Protein 3CE6 (pdb70)

Secondary structure (P-SEA, 3-state):
cbbbbbccccccccccccaaaaaaaaaaaaaaacaaaaaaaaaaccccccccccccccccccaaaaaaaaaaaaacccbbbbbcccccccaaaaaaaaaccccccccccbbbbbccccccaaaaaaaaaaaaccccccccccccccccaaaaaaaaaaaaaaaacccccccccccaaaaaaaaaaaaaaaccccaaaaaaaaccbbbbccaaaaaaaaaaaaaccccbbbbccccccccccccaaaaaaccaaaaaaaacccccccbbbbbccccaaaaaaaaaaaaaccbbbbbbccaaaaaaaaaabbbbbccccccccccbbbbcccccccccaaaaaacccbbbbbbccccccccaaaaaaaccbbbbbccccbbbbbbccccbbbbbcccccccccccccccccccaaaaaaaaaaaaaaaaacccccccbbbbccaaaaaaaaaaaaaaabbbbbbbcaaaaaaaccccccccccccccc/cbbbbccccccccccccaaaaaaaaaaaaaaacaaaaaaaaaaccccccccccccccccccaaaaaaaaaaaaacccbbbbbccccccaaaaaaaaaaccccccccccbbbbbccccccaaaaaaaaaaaaccccccccccccccccaaaaaaaaaaaaaaaacccccccccccaaaaaaaaaaaaaaaccccaaaaaaaaccbbbbccaaaaaaaaaaaaaccccbbbbccccccccccccaaaaaaccaaaaaaaacccccccbbbbbccccaaaaaaaaaaaaaccbbbbbbccaaaaaaaaaabbbbbccccccccccbbbbcccccccccaaaaaacccbbbbbbccccccccaaaaaaaccbbbbbccccbbbbbbccccbbbbbcccccccccccccccccccaaaaaaaaaaaaaaaaaaccccccbbbbccaaaaaaaaaaaaaaabbbbbbbcaaaaaaaccccccccccccccc/cbbbbccccccccccccaaaaaaaaaaaaaaacaaaaaaaaacccccccccccccccccccaaaaaaaaaaaaacccbbbbbcccccccaaaaaaaaaccccccccccbbbbbccccccaaaaaaaaaaaaccccccccccccccccaaaaaaaaaaaaaaaacccccccccccaaaaaaaaaaaaaaaccccaaaaaaaaccbbbbccaaaaaaaaaaaaaccccbbbbccccccccccccaaaaaaccaaaaaaaacccccccbbbbbccccaaaaaaaaaaaaaccbbbbbbccaaaaaaaaaabbbbbccccccccccbbbbcccccccccaaaaaacccbbbbbbccccccccaaaaaaaccbbbbbccccbbbbbcccccbbbbbcccccccccccccccccccaaaaaaaaaaaaaaaaaaccccccbbbbccaaaaaaaaaaaaaaabbbbbbbcaaaaaaaccccccccccccccc/cbbbbccccccccccccaaaaaaaaaaaaaaacaaaaaaaaacccccccccccccccccccaaaaaaaaaaaaacccbbbbbccccccaaaaaaaaaaccccccccccbbbbbccccccaaaaaaaaaaaacccccccccccccccccaaaaaaaaaaaaaaacccccccccccaaaaaaaaaaaaaaaccccaaaaaaaaccbbbbccaaaaaaaaaaaaaccccbbbbccccccccccccaaaaaaccaaaaaaaacccccccbbbbbccccaaaaaaaaaaaaaccbbbbbbccaaaaaaaaaabbbbbccccccccccbbbbcccccccccaaaaaacccbbbbbbccccccccaaaaaaaccbbbbbccccbbbbbcccccbbbbbcccccccccccccccccccaaaaaaaaaaaaaaaaaaccccccbbbbccaaaaaaaaaaaaaaabbbbbbbcaaaaaaacccccccccccccc

B-factor: mean 18.26, std 9.66, range [3.85, 97.79]

Structure (mmCIF, N/CA/C/O backbone):
data_3CE6
#
_entry.id   3CE6
#
_cell.length_a   97.040
_cell.length_b   112.133
_cell.length_c   100.234
_cell.angle_alpha   90.00
_cell.angle_beta   92.41
_cell.angle_gamma   90.00
#
_symmetry.space_group_name_H-M   'P 1 21 1'
#
loop_
_entity.id
_entity.type
_entity.pdbx_description
1 polymer Adenosylhomocysteinase
2 non-polymer ADENOSINE
3 non-polymer NICOTINAMIDE-ADENINE-DINUCLEOTIDE
4 water water
#
loop_
_atom_site.group_PDB
_atom_site.id
_atom_site.type_symbol
_atom_site.label_atom_id
_atom_site.label_alt_id
_atom_site.label_comp_id
_atom_site.label_asym_id
_atom_site.label_entity_id
_atom_site.label_seq_id
_atom_site.pdbx_PDB_ins_code
_atom_site.Cartn_x
_atom_site.Cartn_y
_atom_site.Cartn_z
_atom_site.occupancy
_atom_site.B_iso_or_equiv
_atom_site.auth_seq_id
_atom_site.auth_comp_id
_atom_site.auth_asym_id
_atom_site.auth_atom_id
_atom_site.pdbx_PDB_model_num
ATOM 1 N N . SER A 1 9 ? -18.973 3.810 71.150 1.00 53.29 10 SER A N 1
ATOM 2 C CA . SER A 1 9 ? -20.068 4.168 70.168 1.00 51.90 10 SER A CA 1
ATOM 3 C C . SER A 1 9 ? -19.729 5.520 69.441 1.00 47.95 10 SER A C 1
ATOM 4 O O . SER A 1 9 ? -19.747 6.635 70.013 1.00 41.96 10 SER A O 1
ATOM 6 N N . LEU A 1 10 ? -19.362 5.392 68.171 1.00 42.73 11 LEU A N 1
ATOM 7 C CA . LEU A 1 10 ? -18.975 6.548 67.413 1.00 32.50 11 LEU A CA 1
ATOM 8 C C . LEU A 1 10 ? -20.146 7.494 67.240 1.00 22.14 11 LEU A C 1
ATOM 9 O O . LEU A 1 10 ? -21.303 7.113 67.023 1.00 24.48 11 LEU A O 1
ATOM 14 N N . THR A 1 11 ? -19.819 8.801 67.200 1.00 22.91 12 THR A N 1
ATOM 15 C CA . THR A 1 11 ? -20.782 9.834 66.877 1.00 20.98 12 THR A CA 1
ATOM 16 C C . THR A 1 11 ? -20.109 10.729 65.789 1.00 14.19 12 THR A C 1
ATOM 17 O O . THR A 1 11 ? -18.890 10.903 65.821 1.00 20.84 12 THR A O 1
ATOM 21 N N . PRO A 1 12 ? -20.934 11.261 64.905 1.00 17.14 13 PRO A N 1
ATOM 22 C CA . PRO A 1 12 ? -20.373 12.099 63.841 1.00 17.80 13 PRO A CA 1
ATOM 23 C C . PRO A 1 12 ? -19.743 13.311 64.452 1.00 21.29 13 PRO A C 1
ATOM 24 O O . PRO A 1 12 ? -20.234 13.808 65.504 1.00 19.19 13 PRO A O 1
ATOM 28 N N . ASP A 1 13 ? -18.686 13.789 63.792 1.00 13.95 14 ASP A N 1
ATOM 29 C CA . ASP A 1 13 ? -18.228 15.188 63.993 1.00 13.36 14 ASP A CA 1
ATOM 30 C C . ASP A 1 13 ? -19.105 16.084 63.170 1.00 12.89 14 ASP A C 1
ATOM 31 O O . ASP A 1 13 ? -19.555 15.776 62.066 1.00 16.83 14 ASP A O 1
ATOM 36 N N . VAL A 1 14 ? -19.265 17.286 63.733 1.00 12.51 15 VAL A N 1
ATOM 37 C CA . VAL A 1 14 ? -20.043 18.345 63.101 1.00 10.47 15 VAL A CA 1
ATOM 38 C C . VAL A 1 14 ? -19.199 19.616 63.046 1.00 13.98 15 VAL A C 1
ATOM 39 O O . VAL A 1 14 ? -18.777 20.072 64.077 1.00 12.78 15 VAL A O 1
ATOM 43 N N . ARG A 1 15 ? -18.866 20.108 61.849 1.00 9.96 16 ARG A N 1
ATOM 44 C CA . ARG A 1 15 ? -18.125 21.374 61.749 1.00 10.51 16 ARG A CA 1
ATOM 45 C C . ARG A 1 15 ? -18.755 22.242 60.732 1.00 13.28 16 ARG A C 1
ATOM 46 O O . ARG A 1 15 ? -18.997 21.807 59.598 1.00 12.58 16 ARG A O 1
ATOM 54 N N . ASN A 1 16 ? -19.031 23.519 61.094 1.00 14.09 17 ASN A N 1
ATOM 55 C CA . ASN A 1 16 ? -19.688 24.405 60.118 1.00 14.62 17 ASN A CA 1
ATOM 56 C C . ASN A 1 16 ? -20.956 23.780 59.495 1.00 12.19 17 ASN A C 1
ATOM 57 O O . ASN A 1 16 ? -21.228 24.006 58.304 1.00 14.92 17 ASN A O 1
ATOM 62 N N . GLY A 1 17 ? -21.705 23.015 60.299 1.00 12.78 18 GLY A N 1
ATOM 63 C CA . GLY A 1 17 ? -23.046 22.485 59.894 1.00 13.89 18 GLY A CA 1
ATOM 64 C C . GLY A 1 17 ? -22.874 21.205 59.048 1.00 15.95 18 GLY A C 1
ATOM 65 O O . GLY A 1 17 ? -23.843 20.582 58.726 1.00 22.82 18 GLY A O 1
ATOM 66 N N . ILE A 1 18 ? -21.644 20.779 58.761 1.00 10.95 19 ILE A N 1
ATOM 67 C CA . ILE A 1 18 ? -21.392 19.488 58.021 1.00 15.31 19 ILE A CA 1
ATOM 68 C C . ILE A 1 18 ? -21.037 18.386 58.991 1.00 12.68 19 ILE A C 1
ATOM 69 O O . ILE A 1 18 ? -20.102 18.543 59.810 1.00 12.09 19 ILE A O 1
ATOM 74 N N . ASP A 1 19 ? -21.793 17.265 58.860 1.00 13.08 20 ASP A N 1
ATOM 75 C CA . ASP A 1 19 ? -21.614 16.101 59.646 1.00 13.09 20 ASP A CA 1
ATOM 76 C C . ASP A 1 19 ? -20.683 15.142 58.838 1.00 12.64 20 ASP A C 1
ATOM 77 O O . ASP A 1 19 ? -20.812 15.049 57.593 1.00 14.39 20 ASP A O 1
ATOM 82 N N . PHE A 1 20 ? -19.762 14.566 59.570 1.00 10.71 21 PHE A N 1
ATOM 83 C CA . PHE A 1 20 ? -18.750 13.666 58.898 1.00 11.17 21 PHE A CA 1
ATOM 84 C C . PHE A 1 20 ? -18.016 12.824 59.889 1.00 10.12 21 PHE A C 1
ATOM 85 O O . PHE A 1 20 ? -17.990 13.043 61.105 1.00 11.28 21 PHE A O 1
ATOM 93 N N . LYS A 1 21 ? -17.240 11.856 59.385 1.00 11.47 22 LYS A N 1
ATOM 94 C CA . LYS A 1 21 ? -16.333 11.141 60.268 1.00 12.04 22 LYS A CA 1
ATOM 95 C C . LYS A 1 21 ? -15.155 10.645 59.438 1.00 12.66 22 LYS A C 1
ATOM 96 O O . LYS A 1 21 ? -15.320 9.840 58.503 1.00 10.95 22 LYS A O 1
ATOM 102 N N . ILE A 1 22 ? -13.994 11.238 59.676 1.00 12.44 23 ILE A N 1
ATOM 103 C CA . ILE A 1 22 ? -12.771 10.960 58.899 1.00 9.81 23 ILE A CA 1
ATOM 104 C C . ILE A 1 22 ? -11.581 10.921 59.767 1.00 13.68 23 ILE A C 1
ATOM 105 O O . ILE A 1 22 ? -11.687 11.254 60.969 1.00 14.97 23 ILE A O 1
ATOM 110 N N . ALA A 1 23 ? -10.444 10.550 59.173 1.00 12.22 24 ALA A N 1
ATOM 111 C CA . ALA A 1 23 ? -9.222 10.397 59.991 1.00 12.59 24 ALA A CA 1
ATOM 112 C C . ALA A 1 23 ? -8.725 11.816 60.517 1.00 14.87 24 ALA A C 1
ATOM 113 O O . ALA A 1 23 ? -8.443 11.990 61.719 1.00 16.99 24 ALA A O 1
ATOM 115 N N . ASP A 1 24 ? -8.587 12.775 59.587 1.00 12.97 25 ASP A N 1
ATOM 116 C CA . ASP A 1 24 ? -7.928 14.055 59.931 1.00 14.38 25 ASP A CA 1
ATOM 117 C C . ASP A 1 24 ? -8.198 15.149 58.932 1.00 15.13 25 ASP A C 1
ATOM 118 O O . ASP A 1 24 ? -7.718 15.094 57.789 1.00 14.95 25 ASP A O 1
ATOM 123 N N . LEU A 1 25 ? -8.976 16.143 59.308 1.00 13.51 26 LEU A N 1
ATOM 124 C CA . LEU A 1 25 ? -9.387 17.251 58.440 1.00 13.89 26 LEU A CA 1
ATOM 125 C C . LEU A 1 25 ? -8.163 18.020 57.980 1.00 13.31 26 LEU A C 1
ATOM 126 O O . LEU A 1 25 ? -8.217 18.620 56.913 1.00 15.17 26 LEU A O 1
ATOM 131 N N . SER A 1 26 ? -7.120 18.074 58.815 1.00 14.80 27 SER A N 1
ATOM 132 C CA . SER A 1 26 ? -5.930 18.845 58.422 1.00 16.06 27 SER A CA 1
ATOM 133 C C . SER A 1 26 ? -5.229 18.251 57.208 1.00 14.73 27 SER A C 1
ATOM 134 O O . SER A 1 26 ? -4.329 18.902 56.635 1.00 15.28 27 SER A O 1
ATOM 137 N N . LEU A 1 27 ? -5.599 17.005 56.777 1.00 14.81 28 LEU A N 1
ATOM 138 C CA . LEU A 1 27 ? -5.029 16.527 55.498 1.00 14.87 28 LEU A CA 1
ATOM 139 C C . LEU A 1 27 ? -5.618 17.168 54.272 1.00 12.89 28 LEU A C 1
ATOM 140 O O . LEU A 1 27 ? -5.186 16.810 53.133 1.00 13.74 28 LEU A O 1
ATOM 145 N N . ALA A 1 28 ? -6.568 18.101 54.461 1.00 12.24 29 ALA A N 1
ATOM 146 C CA . ALA A 1 28 ? -7.303 18.596 53.289 1.00 10.05 29 ALA A CA 1
ATOM 147 C C . ALA A 1 28 ? -6.429 19.306 52.245 1.00 13.16 29 ALA A C 1
ATOM 148 O O . ALA A 1 28 ? -6.606 19.079 51.038 1.00 13.68 29 ALA A O 1
ATOM 150 N N . ASP A 1 29 ? -5.404 20.038 52.671 1.00 12.73 30 ASP A N 1
ATOM 151 C CA . ASP A 1 29 ? -4.489 20.777 51.768 1.00 14.46 30 ASP A CA 1
ATOM 152 C C . ASP A 1 29 ? -3.735 19.758 50.846 1.00 15.58 30 ASP A C 1
ATOM 153 O O . ASP A 1 29 ? -3.702 19.941 49.617 1.00 13.08 30 ASP A O 1
ATOM 158 N N . PHE A 1 30 ? -3.247 18.691 51.445 1.00 11.86 31 PHE A N 1
ATOM 159 C CA . PHE A 1 30 ? -2.557 17.671 50.668 1.00 12.39 31 PHE A CA 1
ATOM 160 C C . PHE A 1 30 ? -3.572 16.993 49.765 1.00 11.95 31 PHE A C 1
ATOM 161 O O . PHE A 1 30 ? -3.288 16.816 48.558 1.00 11.96 31 PHE A O 1
ATOM 169 N N . GLY A 1 31 ? -4.766 16.648 50.308 1.00 12.08 32 GLY A N 1
ATOM 170 C CA . GLY A 1 31 ? -5.790 16.072 49.399 1.00 10.80 32 GLY A CA 1
ATOM 171 C C . GLY A 1 31 ? -6.060 16.954 48.229 1.00 11.31 32 GLY A C 1
ATOM 172 O O . GLY A 1 31 ? -6.146 16.486 47.067 1.00 11.85 32 GLY A O 1
ATOM 173 N N . ARG A 1 32 ? -6.237 18.269 48.461 1.00 9.47 33 ARG A N 1
ATOM 174 C CA . ARG A 1 32 ? -6.631 19.166 47.383 1.00 8.86 33 ARG A CA 1
ATOM 175 C C . ARG A 1 32 ? -5.609 19.226 46.310 1.00 12.63 33 ARG A C 1
ATOM 176 O O . ARG A 1 32 ? -5.955 19.342 45.143 1.00 12.93 33 ARG A O 1
ATOM 184 N N . LYS A 1 33 ? -4.312 19.200 46.676 1.00 11.69 34 LYS A N 1
ATOM 185 C CA . LYS A 1 33 ? -3.267 19.231 45.655 1.00 10.41 34 LYS A CA 1
ATOM 186 C C . LYS A 1 33 ? -3.393 17.990 44.696 1.00 9.26 34 LYS A C 1
ATOM 187 O O . LYS A 1 33 ? -3.264 18.088 43.467 1.00 10.36 34 LYS A O 1
ATOM 193 N N . GLU A 1 34 ? -3.635 16.818 45.370 1.00 9.41 35 GLU A N 1
ATOM 194 C CA . GLU A 1 34 ? -3.804 15.577 44.586 1.00 9.54 35 GLU A CA 1
ATOM 195 C C . GLU A 1 34 ? -5.143 15.613 43.797 1.00 9.94 35 GLU A C 1
ATOM 196 O O . GLU A 1 34 ? -5.205 15.039 42.664 1.00 10.93 35 GLU A O 1
ATOM 202 N N . LEU A 1 35 ? -6.239 16.166 44.342 1.00 11.70 36 LEU A N 1
ATOM 203 C CA . LEU A 1 35 ? -7.465 16.299 43.551 1.00 10.40 36 LEU A CA 1
ATOM 204 C C . LEU A 1 35 ? -7.195 17.147 42.329 1.00 10.56 36 LEU A C 1
ATOM 205 O O . LEU A 1 35 ? -7.678 16.809 41.274 1.00 12.27 36 LEU A O 1
ATOM 210 N N . ARG A 1 36 ? -6.461 18.295 42.452 1.00 9.38 37 ARG A N 1
ATOM 211 C CA . ARG A 1 36 ? -6.325 19.172 41.292 1.00 11.06 37 ARG A CA 1
ATOM 212 C C . ARG A 1 36 ? -5.456 18.471 40.231 1.00 12.35 37 ARG A C 1
ATOM 213 O O . ARG A 1 36 ? -5.700 18.634 39.033 1.00 14.18 37 ARG A O 1
ATOM 221 N N . ILE A 1 37 ? -4.374 17.738 40.669 1.00 10.37 38 ILE A N 1
ATOM 222 C CA . ILE A 1 37 ? -3.598 16.880 39.698 1.00 10.72 38 ILE A CA 1
ATOM 223 C C . ILE A 1 37 ? -4.547 15.886 39.040 1.00 13.38 38 ILE A C 1
ATOM 224 O O . ILE A 1 37 ? -4.523 15.741 37.809 1.00 12.76 38 ILE A O 1
ATOM 229 N N . ALA A 1 38 ? -5.442 15.265 39.838 1.00 12.92 39 ALA A N 1
ATOM 230 C CA . ALA A 1 38 ? -6.383 14.256 39.258 1.00 12.16 39 ALA A CA 1
ATOM 231 C C . ALA A 1 38 ? -7.330 14.886 38.268 1.00 9.76 39 ALA A C 1
ATOM 232 O O . ALA A 1 38 ? -7.663 14.268 37.219 1.00 11.75 39 ALA A O 1
ATOM 234 N N . GLU A 1 39 ? -7.835 16.101 38.538 1.00 10.16 40 GLU A N 1
ATOM 235 C CA . GLU A 1 39 ? -8.736 16.737 37.517 1.00 12.23 40 GLU A CA 1
ATOM 236 C C . GLU A 1 39 ? -8.091 16.767 36.151 1.00 8.26 40 GLU A C 1
ATOM 237 O O . GLU A 1 39 ? -8.722 16.594 35.180 1.00 12.24 40 GLU A O 1
ATOM 243 N N . HIS A 1 40 ? -6.750 16.974 36.067 1.00 10.11 41 HIS A N 1
ATOM 244 C CA . HIS A 1 40 ? -6.067 16.994 34.813 1.00 16.12 41 HIS A CA 1
ATOM 245 C C . HIS A 1 40 ? -5.968 15.632 34.141 1.00 12.59 41 HIS A C 1
ATOM 246 O O . HIS A 1 40 ? -5.887 15.540 32.898 1.00 17.61 41 HIS A O 1
ATOM 253 N N . GLU A 1 41 ? -6.116 14.611 34.956 1.00 12.38 42 GLU A N 1
ATOM 254 C CA . GLU A 1 41 ? -6.086 13.218 34.428 1.00 8.74 42 GLU A CA 1
ATOM 255 C C . GLU A 1 41 ? -7.501 12.647 34.345 1.00 10.74 42 GLU A C 1
ATOM 256 O O . GLU A 1 41 ? -7.649 11.474 34.056 1.00 11.77 42 GLU A O 1
ATOM 262 N N . MET A 1 42 ? -8.560 13.436 34.561 1.00 8.72 43 MET A N 1
ATOM 263 C CA . MET A 1 42 ? -9.959 12.924 34.534 1.00 12.34 43 MET A CA 1
ATOM 264 C C . MET A 1 42 ? -10.775 13.796 33.593 1.00 11.99 43 MET A C 1
ATOM 265 O O . MET A 1 42 ? -11.811 14.410 34.030 1.00 11.68 43 MET A O 1
ATOM 270 N N . PRO A 1 43 ? -10.451 13.749 32.261 1.00 11.79 44 PRO A N 1
ATOM 271 C CA . PRO A 1 43 ? -11.152 14.636 31.288 1.00 12.52 44 PRO A CA 1
ATOM 272 C C . PRO A 1 43 ? -12.588 14.172 31.121 1.00 12.00 44 PRO A C 1
ATOM 273 O O . PRO A 1 43 ? -13.422 14.973 30.717 1.00 11.12 44 PRO A O 1
ATOM 277 N N . GLY A 1 44 ? -12.923 12.896 31.395 1.00 10.35 45 GLY A N 1
ATOM 278 C CA . GLY A 1 44 ? -14.325 12.473 31.304 1.00 10.28 45 GLY A CA 1
ATOM 279 C C . GLY A 1 44 ? -15.157 13.228 32.283 1.00 15.36 45 GLY A C 1
ATOM 280 O O . GLY A 1 44 ? -16.273 13.673 31.910 1.00 13.10 45 GLY A O 1
ATOM 281 N N . LEU A 1 45 ? -14.687 13.334 33.527 1.00 10.60 46 LEU A N 1
ATOM 282 C CA . LEU A 1 45 ? -15.456 14.078 34.544 1.00 11.50 46 LEU A CA 1
ATOM 283 C C . LEU A 1 45 ? -15.422 15.618 34.277 1.00 9.99 46 LEU A C 1
ATOM 284 O O . LEU A 1 45 ? -16.449 16.227 34.407 1.00 10.40 46 LEU A O 1
ATOM 289 N N . MET A 1 46 ? -14.285 16.174 33.925 1.00 11.63 47 MET A N 1
ATOM 290 C CA . MET A 1 46 ? -14.188 17.625 33.678 1.00 10.82 47 MET A CA 1
ATOM 291 C C . MET A 1 46 ? -15.010 18.029 32.463 1.00 13.00 47 MET A C 1
ATOM 292 O O . MET A 1 46 ? -15.795 19.008 32.531 1.00 13.09 47 MET A O 1
ATOM 297 N N . SER A 1 47 ? -15.020 17.194 31.436 1.00 14.22 48 SER A N 1
ATOM 298 C CA . SER A 1 47 ? -15.909 17.480 30.309 1.00 11.41 48 SER A CA 1
ATOM 299 C C . SER A 1 47 ? -17.430 17.552 30.720 1.00 10.19 48 SER A C 1
ATOM 300 O O . SER A 1 47 ? -18.193 18.352 30.182 1.00 14.21 48 SER A O 1
ATOM 303 N N . LEU A 1 48 ? -17.860 16.596 31.566 1.00 9.42 49 LEU A N 1
ATOM 304 C CA . LEU A 1 48 ? -19.304 16.535 32.026 1.00 11.20 49 LEU A CA 1
ATOM 305 C C . LEU A 1 48 ? -19.549 17.804 32.846 1.00 11.44 49 LEU A C 1
ATOM 306 O O . LEU A 1 48 ? -20.687 18.331 32.822 1.00 14.32 49 LEU A O 1
ATOM 311 N N . ARG A 1 49 ? -18.562 18.209 33.660 1.00 12.19 50 ARG A N 1
ATOM 312 C CA . ARG A 1 49 ? -18.820 19.453 34.497 1.00 11.23 50 ARG A CA 1
ATOM 313 C C . ARG A 1 49 ? -19.090 20.620 33.593 1.00 15.23 50 ARG A C 1
ATOM 314 O O . ARG A 1 49 ? -20.059 21.388 33.859 1.00 17.53 50 ARG A O 1
ATOM 322 N N . ARG A 1 50 ? -18.322 20.728 32.518 1.00 14.67 51 ARG A N 1
ATOM 323 C CA . ARG A 1 50 ? -18.447 21.896 31.564 1.00 13.75 51 ARG A CA 1
ATOM 324 C C . ARG A 1 50 ? -19.780 21.749 30.840 1.00 20.32 51 ARG A C 1
ATOM 325 O O . ARG A 1 50 ? -20.556 22.725 30.666 1.00 15.94 51 ARG A O 1
ATOM 333 N N . GLU A 1 51 ? -20.057 20.536 30.383 1.00 16.02 52 GLU A N 1
ATOM 334 C CA . GLU A 1 51 ? -21.241 20.313 29.510 1.00 16.74 52 GLU A CA 1
ATOM 335 C C . GLU A 1 51 ? -22.519 20.578 30.279 1.00 18.45 52 GLU A C 1
ATOM 336 O O . GLU A 1 51 ? -23.488 21.154 29.688 1.00 16.88 52 GLU A O 1
ATOM 342 N N . TYR A 1 52 ? -22.559 20.216 31.564 1.00 16.98 53 TYR A N 1
ATOM 343 C CA . TYR A 1 52 ? -23.871 20.292 32.266 1.00 17.95 53 TYR A CA 1
ATOM 344 C C . TYR A 1 52 ? -23.951 21.421 33.283 1.00 20.68 53 TYR A C 1
ATOM 345 O O . TYR A 1 52 ? -24.892 21.441 34.100 1.00 20.53 53 TYR A O 1
ATOM 354 N N . ALA A 1 53 ? -22.932 22.315 33.283 1.00 22.76 54 ALA A N 1
ATOM 355 C CA . ALA A 1 53 ? -22.780 23.375 34.289 1.00 21.04 54 ALA A CA 1
ATOM 356 C C . ALA A 1 53 ? -24.076 24.199 34.347 1.00 19.55 54 ALA A C 1
ATOM 357 O O . ALA A 1 53 ? -24.610 24.415 35.446 1.00 21.29 54 ALA A O 1
ATOM 359 N N . GLU A 1 54 ? -24.527 24.672 33.178 1.00 19.88 55 GLU A N 1
ATOM 360 C CA . GLU A 1 54 ? -25.650 25.625 33.181 1.00 30.12 55 GLU A CA 1
ATOM 361 C C . GLU A 1 54 ? -26.995 24.886 33.486 1.00 24.34 55 GLU A C 1
ATOM 362 O O . GLU A 1 54 ? -27.891 25.386 34.215 1.00 21.89 55 GLU A O 1
ATOM 368 N N . VAL A 1 55 ? -27.148 23.687 32.925 1.00 20.38 56 VAL A N 1
ATOM 369 C CA . VAL A 1 55 ? -28.322 22.848 33.100 1.00 19.71 56 VAL A CA 1
ATOM 370 C C . VAL A 1 55 ? -28.560 22.480 34.557 1.00 23.30 56 VAL A C 1
ATOM 371 O O . VAL A 1 55 ? -29.684 22.422 34.981 1.00 21.23 56 VAL A O 1
ATOM 375 N N . GLN A 1 56 ? -27.518 22.159 35.314 1.00 18.58 57 GLN A N 1
ATOM 376 C CA . GLN A 1 56 ? -27.681 21.672 36.721 1.00 15.16 57 GLN A CA 1
ATOM 377 C C . GLN A 1 56 ? -28.647 20.445 36.764 1.00 14.12 57 GLN A C 1
ATOM 378 O O . GLN A 1 56 ? -29.724 20.422 37.444 1.00 18.40 57 GLN A O 1
ATOM 384 N N . PRO A 1 57 ? -28.354 19.392 35.975 1.00 17.14 58 PRO A N 1
ATOM 385 C CA . PRO A 1 57 ? -29.285 18.272 35.791 1.00 16.31 58 PRO A CA 1
ATOM 386 C C . PRO A 1 57 ? -29.590 17.513 37.084 1.00 17.56 58 PRO A C 1
ATOM 387 O O . PRO A 1 57 ? -30.652 16.852 37.198 1.00 20.06 58 PRO A O 1
ATOM 391 N N . LEU A 1 58 ? -28.713 17.595 38.079 1.00 15.41 59 LEU A N 1
ATOM 392 C CA . LEU A 1 58 ? -28.855 16.798 39.288 1.00 10.82 59 LEU A CA 1
ATOM 393 C C . LEU A 1 58 ? -29.435 17.633 40.490 1.00 14.74 59 LEU A C 1
ATOM 394 O O . LEU A 1 58 ? -29.492 17.179 41.634 1.00 17.68 59 LEU A O 1
ATOM 399 N N . LYS A 1 59 ? -29.834 18.877 40.202 1.00 17.62 60 LYS A N 1
ATOM 400 C CA . LYS A 1 59 ? -30.624 19.622 41.221 1.00 15.79 60 LYS A CA 1
ATOM 401 C C . LYS A 1 59 ? -31.763 18.756 41.771 1.00 13.79 60 LYS A C 1
ATOM 402 O O . LYS A 1 59 ? -32.582 18.200 40.974 1.00 17.98 60 LYS A O 1
ATOM 408 N N . GLY A 1 60 ? -31.910 18.747 43.128 1.00 13.76 61 GLY A N 1
ATOM 409 C CA . GLY A 1 60 ? -32.977 18.053 43.813 1.00 16.57 61 GLY A CA 1
ATOM 410 C C . GLY A 1 60 ? -32.546 16.665 44.177 1.00 15.46 61 GLY A C 1
ATOM 411 O O . GLY A 1 60 ? -33.186 16.041 44.992 1.00 16.06 61 GLY A O 1
ATOM 412 N N . ALA A 1 61 ? -31.405 16.191 43.573 1.00 15.60 62 ALA A N 1
ATOM 413 C CA . ALA A 1 61 ? -30.933 14.835 43.976 1.00 15.05 62 ALA A CA 1
ATOM 414 C C . ALA A 1 61 ? -30.237 14.834 45.328 1.00 12.87 62 ALA A C 1
ATOM 415 O O . ALA A 1 61 ? -29.467 15.781 45.560 1.00 14.34 62 ALA A O 1
ATOM 417 N N . ARG A 1 62 ? -30.478 13.810 46.107 1.00 10.85 63 ARG A N 1
ATOM 418 C CA . ARG A 1 62 ? -29.919 13.608 47.440 1.00 11.91 63 ARG A CA 1
ATOM 419 C C . ARG A 1 62 ? -29.311 12.184 47.220 1.00 11.40 63 ARG A C 1
ATOM 420 O O . ARG A 1 62 ? -29.903 11.199 47.487 1.00 13.95 63 ARG A O 1
ATOM 428 N N . ILE A 1 63 ? -28.023 12.163 46.833 1.00 12.00 64 ILE A N 1
ATOM 429 C CA . ILE A 1 63 ? -27.390 10.910 46.453 1.00 12.03 64 ILE A CA 1
ATOM 430 C C . ILE A 1 63 ? -26.580 10.373 47.618 1.00 10.71 64 ILE A C 1
ATOM 431 O O . ILE A 1 63 ? -25.654 11.042 48.141 1.00 12.30 64 ILE A O 1
ATOM 436 N N . SER A 1 64 ? -26.890 9.139 47.972 1.00 11.65 65 SER A N 1
ATOM 437 C CA . SER A 1 64 ? -26.191 8.415 48.980 1.00 11.79 65 SER A CA 1
ATOM 438 C C . SER A 1 64 ? -25.143 7.539 48.283 1.00 12.39 65 SER A C 1
ATOM 439 O O . SER A 1 64 ? -25.528 6.678 47.515 1.00 13.67 65 SER A O 1
ATOM 442 N N . GLY A 1 65 ? -23.833 7.843 48.418 1.00 10.28 66 GLY A N 1
ATOM 443 C CA . GLY A 1 65 ? -22.867 7.115 47.645 1.00 12.77 66 GLY A CA 1
ATOM 444 C C . GLY A 1 65 ? -21.988 6.179 48.493 1.00 11.60 66 GLY A C 1
ATOM 445 O O . GLY A 1 65 ? -21.484 6.551 49.586 1.00 11.82 66 GLY A O 1
ATOM 446 N N . SER A 1 66 ? -21.804 4.955 48.046 1.00 12.81 67 SER A N 1
ATOM 447 C CA . SER A 1 66 ? -21.003 4.006 48.749 1.00 10.87 67 SER A CA 1
ATOM 448 C C . SER A 1 66 ? -19.915 3.513 47.758 1.00 11.49 67 SER A C 1
ATOM 449 O O . SER A 1 66 ? -20.219 2.709 46.842 1.00 13.97 67 SER A O 1
ATOM 452 N N . LEU A 1 67 ? -18.693 4.043 47.899 1.00 10.89 68 LEU A N 1
ATOM 453 C CA . LEU A 1 67 ? -17.640 3.780 46.922 1.00 11.86 68 LEU A CA 1
ATOM 454 C C . LEU A 1 67 ? -16.352 4.294 47.553 1.00 10.41 68 LEU A C 1
ATOM 455 O O . LEU A 1 67 ? -16.305 5.452 48.091 1.00 10.32 68 LEU A O 1
ATOM 460 N N . HIS A 1 68 ? -15.297 3.481 47.415 1.00 9.23 69 HIS A N 1
ATOM 461 C CA . HIS A 1 68 ? -13.923 3.690 47.895 1.00 8.12 69 HIS A CA 1
ATOM 462 C C . HIS A 1 68 ? -13.601 5.177 47.866 1.00 7.14 69 HIS A C 1
ATOM 463 O O . HIS A 1 68 ? -13.663 5.851 46.805 1.00 8.80 69 HIS A O 1
ATOM 470 N N . MET A 1 69 ? -13.308 5.676 49.083 1.00 7.88 70 MET A N 1
ATOM 471 C CA . MET A 1 69 ? -13.188 7.155 49.241 1.00 9.35 70 MET A CA 1
ATOM 472 C C . MET A 1 69 ? -11.741 7.555 48.892 1.00 12.48 70 MET A C 1
ATOM 473 O O . MET A 1 69 ? -10.895 7.909 49.770 1.00 9.02 70 MET A O 1
ATOM 478 N N . THR A 1 70 ? -11.483 7.586 47.586 1.00 8.43 71 THR A N 1
ATOM 479 C CA . THR A 1 70 ? -10.116 7.832 47.075 1.00 6.37 71 THR A CA 1
ATOM 480 C C . THR A 1 70 ? -10.118 9.241 46.350 1.00 7.07 71 THR A C 1
ATOM 481 O O . THR A 1 70 ? -11.171 9.903 46.196 1.00 9.26 71 THR A O 1
ATOM 485 N N . VAL A 1 71 ? -8.900 9.680 45.985 1.00 7.17 72 VAL A N 1
ATOM 486 C CA . VAL A 1 71 ? -8.793 10.917 45.144 1.00 7.80 72 VAL A CA 1
ATOM 487 C C . VAL A 1 71 ? -9.755 10.910 43.952 1.00 8.67 72 VAL A C 1
ATOM 488 O O . VAL A 1 71 ? -10.326 11.901 43.554 1.00 8.18 72 VAL A O 1
ATOM 492 N N . GLN A 1 72 ? -9.802 9.715 43.283 1.00 7.85 73 GLN A N 1
ATOM 493 C CA . GLN A 1 72 ? -10.626 9.567 42.093 1.00 4.97 73 GLN A CA 1
ATOM 494 C C . GLN A 1 72 ? -12.085 9.718 42.398 1.00 6.81 73 GLN A C 1
ATOM 495 O O . GLN A 1 72 ? -12.754 10.480 41.726 1.00 11.85 73 GLN A O 1
ATOM 501 N N . THR A 1 73 ? -12.477 9.115 43.496 1.00 7.30 74 THR A N 1
ATOM 502 C CA . THR A 1 73 ? -13.863 9.286 43.912 1.00 6.80 74 THR A CA 1
ATOM 503 C C . THR A 1 73 ? -14.119 10.732 44.333 1.00 8.35 74 THR A C 1
ATOM 504 O O . THR A 1 73 ? -15.309 11.159 44.183 1.00 9.07 74 THR A O 1
ATOM 508 N N . ALA A 1 74 ? -13.155 11.430 44.948 1.00 10.24 75 ALA A N 1
ATOM 509 C CA . ALA A 1 74 ? -13.366 12.816 45.349 1.00 7.65 75 ALA A CA 1
ATOM 510 C C . ALA A 1 74 ? -13.717 13.627 44.069 1.00 11.24 75 ALA A C 1
ATOM 511 O O . ALA A 1 74 ? -14.651 14.464 44.119 1.00 11.23 75 ALA A O 1
ATOM 513 N N . VAL A 1 75 ? -13.014 13.397 42.943 1.00 7.95 76 VAL A N 1
ATOM 514 C CA . VAL A 1 75 ? -13.292 14.216 41.642 1.00 8.04 76 VAL A CA 1
ATOM 515 C C . VAL A 1 75 ? -14.776 13.857 41.162 1.00 6.42 76 VAL A C 1
ATOM 516 O O . VAL A 1 75 ? -15.503 14.723 40.735 1.00 11.69 76 VAL A O 1
ATOM 520 N N . LEU A 1 76 ? -15.145 12.550 41.340 1.00 9.06 77 LEU A N 1
ATOM 521 C CA . LEU A 1 76 ? -16.555 12.139 41.044 1.00 10.36 77 LEU A CA 1
ATOM 522 C C . LEU A 1 76 ? -17.562 12.865 41.930 1.00 9.88 77 LEU A C 1
ATOM 523 O O . LEU A 1 76 ? -18.491 13.475 41.440 1.00 9.97 77 LEU A O 1
ATOM 528 N N . ILE A 1 77 ? -17.328 12.852 43.217 1.00 9.08 78 ILE A N 1
ATOM 529 C CA . ILE A 1 77 ? -18.294 13.548 44.154 1.00 10.71 78 ILE A CA 1
ATOM 530 C C . ILE A 1 77 ? -18.377 15.047 43.752 1.00 9.73 78 ILE A C 1
ATOM 531 O O . ILE A 1 77 ? -19.490 15.541 43.734 1.00 10.54 78 ILE A O 1
ATOM 536 N N . GLU A 1 78 ? -17.248 15.710 43.404 1.00 8.79 79 GLU A N 1
ATOM 537 C CA . GLU A 1 78 ? -17.281 17.140 43.180 1.00 9.85 79 GLU A CA 1
ATOM 538 C C . GLU A 1 78 ? -17.922 17.449 41.807 1.00 10.63 79 GLU A C 1
ATOM 539 O O . GLU A 1 78 ? -18.318 18.568 41.514 1.00 12.20 79 GLU A O 1
ATOM 545 N N . THR A 1 79 ? -17.897 16.430 40.947 1.00 11.27 80 THR A N 1
ATOM 546 C CA . THR A 1 79 ? -18.621 16.494 39.671 1.00 9.66 80 THR A CA 1
ATOM 547 C C . THR A 1 79 ? -20.102 16.438 39.961 1.00 9.93 80 THR A C 1
ATOM 548 O O . THR A 1 79 ? -20.871 17.224 39.434 1.00 12.17 80 THR A O 1
ATOM 552 N N . LEU A 1 80 ? -20.513 15.514 40.831 1.00 10.46 81 LEU A N 1
ATOM 553 C CA . LEU A 1 80 ? -21.964 15.380 41.169 1.00 10.36 81 LEU A CA 1
ATOM 554 C C . LEU A 1 80 ? -22.452 16.733 41.781 1.00 11.97 81 LEU A C 1
ATOM 555 O O . LEU A 1 80 ? -23.555 17.216 41.433 1.00 13.24 81 LEU A O 1
ATOM 560 N N . THR A 1 81 ? -21.661 17.283 42.701 1.00 12.93 82 THR A N 1
ATOM 561 C CA . THR A 1 81 ? -22.134 18.560 43.340 1.00 13.12 82 THR A CA 1
ATOM 562 C C . THR A 1 81 ? -22.104 19.705 42.341 1.00 13.41 82 THR A C 1
ATOM 563 O O . THR A 1 81 ? -23.059 20.520 42.340 1.00 15.71 82 THR A O 1
ATOM 567 N N . ALA A 1 82 ? -21.082 19.759 41.467 1.00 11.79 83 ALA A N 1
ATOM 568 C CA . ALA A 1 82 ? -21.011 20.796 40.388 1.00 10.99 83 ALA A CA 1
ATOM 569 C C . ALA A 1 82 ? -22.248 20.737 39.545 1.00 14.40 83 ALA A C 1
ATOM 570 O O . ALA A 1 82 ? -22.645 21.790 39.019 1.00 17.73 83 ALA A O 1
ATOM 572 N N . LEU A 1 83 ? -22.867 19.564 39.465 1.00 12.95 84 LEU A N 1
ATOM 573 C CA . LEU A 1 83 ? -24.039 19.378 38.549 1.00 14.61 84 LEU A CA 1
ATOM 574 C C . LEU A 1 83 ? -25.360 19.537 39.305 1.00 13.85 84 LEU A C 1
ATOM 575 O O . LEU A 1 83 ? -26.454 19.293 38.757 1.00 15.17 84 LEU A O 1
ATOM 580 N N . GLY A 1 84 ? -25.262 19.880 40.597 1.00 15.72 85 GLY A N 1
ATOM 581 C CA . GLY A 1 84 ? -26.468 20.290 41.345 1.00 15.32 85 GLY A CA 1
ATOM 582 C C . GLY A 1 84 ? -26.860 19.359 42.473 1.00 18.69 85 GLY A C 1
ATOM 583 O O . GLY A 1 84 ? -27.726 19.678 43.299 1.00 17.31 85 GLY A O 1
ATOM 584 N N . ALA A 1 85 ? -26.229 18.167 42.562 1.00 15.16 86 ALA A N 1
ATOM 585 C CA . ALA A 1 85 ? -26.643 17.202 43.535 1.00 11.06 86 ALA A CA 1
ATOM 586 C C . ALA A 1 85 ? -26.217 17.636 44.921 1.00 13.66 86 ALA A C 1
ATOM 587 O O . ALA A 1 85 ? -25.146 18.312 45.089 1.00 15.99 86 ALA A O 1
ATOM 589 N N . GLU A 1 86 ? -26.932 17.133 45.927 1.00 13.06 87 GLU A N 1
ATOM 590 C CA . GLU A 1 86 ? -26.361 17.010 47.282 1.00 11.80 87 GLU A CA 1
ATOM 591 C C . GLU A 1 86 ? -25.959 15.553 47.415 1.00 14.03 87 GLU A C 1
ATOM 592 O O . GLU A 1 86 ? -26.607 14.670 46.879 1.00 12.03 87 GLU A O 1
ATOM 598 N N . VAL A 1 87 ? -24.925 15.344 48.229 1.00 12.19 88 VAL A N 1
ATOM 599 C CA . VAL A 1 87 ? -24.402 13.993 48.537 1.00 10.45 88 VAL A CA 1
ATOM 600 C C . VAL A 1 87 ? -24.151 13.702 49.969 1.00 10.73 88 VAL A C 1
ATOM 601 O O . VAL A 1 87 ? -23.820 14.578 50.700 1.00 13.59 88 VAL A O 1
ATOM 605 N N . ARG A 1 88 ? -24.129 12.423 50.292 1.00 9.65 89 ARG A N 1
ATOM 606 C CA . ARG A 1 88 ? -23.538 11.920 51.547 1.00 9.42 89 ARG A CA 1
ATOM 607 C C . ARG A 1 88 ? -22.746 10.657 51.225 1.00 10.66 89 ARG A C 1
ATOM 608 O O . ARG A 1 88 ? -23.198 9.925 50.337 1.00 12.87 89 ARG A O 1
ATOM 616 N N . TRP A 1 89 ? -21.511 10.589 51.757 1.00 9.87 90 TRP A N 1
ATOM 617 C CA . TRP A 1 89 ? -20.620 9.501 51.262 1.00 12.91 90 TRP A CA 1
ATOM 618 C C . TRP A 1 89 ? -20.084 8.564 52.306 1.00 10.48 90 TRP A C 1
ATOM 619 O O . TRP A 1 89 ? -19.925 8.924 53.471 1.00 11.28 90 TRP A O 1
ATOM 630 N N . ALA A 1 90 ? -19.706 7.338 51.869 1.00 12.43 91 ALA A N 1
ATOM 631 C CA . ALA A 1 90 ? -19.000 6.387 52.711 1.00 10.70 91 ALA A CA 1
ATOM 632 C C . ALA A 1 90 ? -18.149 5.484 51.764 1.00 10.72 91 ALA A C 1
ATOM 633 O O . ALA A 1 90 ? -18.482 5.375 50.574 1.00 11.03 91 ALA A O 1
ATOM 635 N N . SER A 1 91 ? -17.072 4.889 52.303 1.00 10.87 92 SER A N 1
ATOM 636 C CA . SER A 1 91 ? -16.335 3.923 51.490 1.00 9.77 92 SER A CA 1
ATOM 637 C C . SER A 1 91 ? -17.073 2.602 51.385 1.00 12.71 92 SER A C 1
ATOM 638 O O . SER A 1 91 ? -17.919 2.321 52.232 1.00 12.57 92 SER A O 1
ATOM 641 N N . CYS A 1 92 ? -16.788 1.788 50.326 1.00 10.72 93 CYS A N 1
ATOM 642 C CA . CYS A 1 92 ? -17.311 0.462 50.217 1.00 9.94 93 CYS A CA 1
ATOM 643 C C . CYS A 1 92 ? -16.262 -0.600 50.618 1.00 14.79 93 CYS A C 1
ATOM 644 O O . CYS A 1 92 ? -16.474 -1.783 50.338 1.00 15.60 93 CYS A O 1
ATOM 647 N N . ASN A 1 93 ? -15.207 -0.191 51.312 1.00 11.23 94 ASN A N 1
ATOM 648 C CA . ASN A 1 93 ? -14.299 -1.146 51.899 1.00 11.20 94 ASN A CA 1
ATOM 649 C C . ASN A 1 93 ? -13.553 -0.528 53.080 1.00 10.94 94 ASN A C 1
ATOM 650 O O . ASN A 1 93 ? -13.303 0.707 53.039 1.00 10.17 94 ASN A O 1
ATOM 655 N N . ILE A 1 94 ? -13.207 -1.378 54.077 1.00 11.32 95 ILE A N 1
ATOM 656 C CA . ILE A 1 94 ? -12.695 -0.789 55.288 1.00 11.21 95 ILE A CA 1
ATOM 657 C C . ILE A 1 94 ? -11.233 -0.253 55.094 1.00 11.28 95 ILE A C 1
ATOM 658 O O . ILE A 1 94 ? -10.792 0.478 56.020 1.00 10.50 95 ILE A O 1
ATOM 663 N N . PHE A 1 95 ? -10.515 -0.692 54.017 1.00 9.05 96 PHE A N 1
ATOM 664 C CA . PHE A 1 95 ? -9.106 -0.223 53.877 1.00 8.89 96 PHE A CA 1
ATOM 665 C C . PHE A 1 95 ? -8.902 0.683 52.676 1.00 9.16 96 PHE A C 1
ATOM 666 O O . PHE A 1 95 ? -7.704 0.957 52.384 1.00 11.66 96 PHE A O 1
ATOM 674 N N . SER A 1 96 ? -9.903 0.969 51.921 1.00 9.76 97 SER A N 1
ATOM 675 C CA . SER A 1 96 ? -9.734 1.628 50.580 1.00 9.57 97 SER A CA 1
ATOM 676 C C . SER A 1 96 ? -9.657 3.158 50.653 1.00 13.94 97 SER A C 1
ATOM 677 O O . SER A 1 96 ? -9.278 3.837 49.711 1.00 10.35 97 SER A O 1
ATOM 680 N N . THR A 1 97 ? -10.111 3.730 51.760 1.00 8.85 98 THR A N 1
ATOM 681 C CA . THR A 1 97 ? -10.142 5.214 51.810 1.00 10.10 98 THR A CA 1
ATOM 682 C C . THR A 1 97 ? -8.719 5.803 51.787 1.00 9.22 98 THR A C 1
ATOM 683 O O . THR A 1 97 ? -7.820 5.235 52.345 1.00 10.41 98 THR A O 1
ATOM 687 N N . GLN A 1 98 ? -8.610 6.963 51.124 1.00 7.43 99 GLN A N 1
ATOM 688 C CA . GLN A 1 98 ? -7.378 7.744 51.125 1.00 9.83 99 GLN A CA 1
ATOM 689 C C . GLN A 1 98 ? -7.733 8.953 51.974 1.00 8.88 99 GLN A C 1
ATOM 690 O O . GLN A 1 98 ? -8.597 9.743 51.591 1.00 10.66 99 GLN A O 1
ATOM 696 N N . ASP A 1 99 ? -7.169 8.963 53.175 1.00 10.88 100 ASP A N 1
ATOM 697 C CA . ASP A 1 99 ? -7.599 9.949 54.200 1.00 11.69 100 ASP A CA 1
ATOM 698 C C . ASP A 1 99 ? -7.433 11.402 53.719 1.00 11.10 100 ASP A C 1
ATOM 699 O O . ASP A 1 99 ? -8.292 12.252 54.044 1.00 9.82 100 ASP A O 1
ATOM 704 N N . HIS A 1 100 ? -6.380 11.695 52.941 1.00 11.47 101 HIS A N 1
ATOM 705 C CA . HIS A 1 100 ? -6.229 13.078 52.452 1.00 11.26 101 HIS A CA 1
ATOM 706 C C . HIS A 1 100 ? -7.423 13.409 51.541 1.00 10.00 101 HIS A C 1
ATOM 707 O O . HIS A 1 100 ? -7.901 14.557 51.460 1.00 10.74 101 HIS A O 1
ATOM 714 N N . ALA A 1 101 ? -7.878 12.430 50.694 1.00 8.66 102 ALA A N 1
ATOM 715 C CA . ALA A 1 101 ? -9.012 12.741 49.787 1.00 8.01 102 ALA A CA 1
ATOM 716 C C . ALA A 1 101 ? -10.319 12.896 50.567 1.00 10.16 102 ALA A C 1
ATOM 717 O O . ALA A 1 101 ? -11.097 13.735 50.207 1.00 9.08 102 ALA A O 1
ATOM 719 N N . ALA A 1 102 ? -10.508 12.079 51.644 1.00 8.31 103 ALA A N 1
ATOM 720 C CA . ALA A 1 102 ? -11.733 12.230 52.483 1.00 11.66 103 ALA A CA 1
ATOM 721 C C . ALA A 1 102 ? -11.738 13.679 53.057 1.00 8.41 103 ALA A C 1
ATOM 722 O O . ALA A 1 102 ? -12.783 14.353 53.015 1.00 9.29 103 ALA A O 1
ATOM 724 N N . ALA A 1 103 ? -10.551 14.114 53.454 1.00 8.69 104 ALA A N 1
ATOM 725 C CA . ALA A 1 103 ? -10.474 15.471 54.164 1.00 10.05 104 ALA A CA 1
ATOM 726 C C . ALA A 1 103 ? -10.801 16.579 53.156 1.00 12.03 104 ALA A C 1
ATOM 727 O O . ALA A 1 103 ? -11.612 17.510 53.383 1.00 10.19 104 ALA A O 1
ATOM 729 N N . ALA A 1 104 ? -10.237 16.437 51.954 1.00 10.00 105 ALA A N 1
ATOM 730 C CA . ALA A 1 104 ? -10.461 17.409 50.894 1.00 10.04 105 AL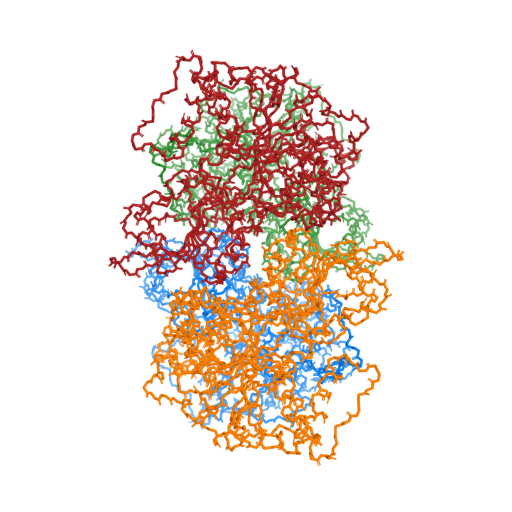A A CA 1
ATOM 731 C C . ALA A 1 104 ? -11.944 17.485 50.492 1.00 11.41 105 ALA A C 1
ATOM 732 O O . ALA A 1 104 ? -12.439 18.532 50.124 1.00 12.71 105 ALA A O 1
ATOM 734 N N . VAL A 1 105 ? -12.641 16.334 50.434 1.00 9.30 106 VAL A N 1
ATOM 735 C CA . VAL A 1 105 ? -14.070 16.327 50.160 1.00 11.27 106 VAL A CA 1
ATOM 736 C C . VAL A 1 105 ? -14.934 17.043 51.209 1.00 11.00 106 VAL A C 1
ATOM 737 O O . VAL A 1 105 ? -15.865 17.755 50.915 1.00 10.45 106 VAL A O 1
ATOM 741 N N . VAL A 1 106 ? -14.602 16.816 52.456 1.00 7.34 107 VAL A N 1
ATOM 742 C CA . VAL A 1 106 ? -15.354 17.562 53.541 1.00 7.38 107 VAL A CA 1
ATOM 743 C C . VAL A 1 106 ? -15.032 19.052 53.455 1.00 9.28 107 VAL A C 1
ATOM 744 O O . VAL A 1 106 ? -15.998 19.874 53.684 1.00 10.91 107 VAL A O 1
ATOM 748 N N . VAL A 1 107 ? -13.799 19.392 53.190 1.00 8.92 108 VAL A N 1
ATOM 749 C CA . VAL A 1 107 ? -13.439 20.833 53.233 1.00 9.65 108 VAL A CA 1
ATOM 750 C C . VAL A 1 107 ? -13.921 21.550 51.939 1.00 12.41 108 VAL A C 1
ATOM 751 O O . VAL A 1 107 ? -14.355 22.720 51.930 1.00 10.31 108 VAL A O 1
ATOM 755 N N . GLY A 1 108 ? -13.900 20.845 50.791 1.00 10.01 109 GLY A N 1
ATOM 756 C CA . GLY A 1 108 ? -14.353 21.404 49.519 1.00 11.46 109 GLY A CA 1
ATOM 757 C C . GLY A 1 108 ? -13.295 22.322 48.904 1.00 12.47 109 GLY A C 1
ATOM 758 O O . GLY A 1 108 ? -12.261 22.630 49.504 1.00 13.39 109 GLY A O 1
ATOM 759 N N . PRO A 1 109 ? -13.528 22.725 47.608 1.00 14.83 110 PRO A N 1
ATOM 760 C CA . PRO A 1 109 ? -12.491 23.453 46.938 1.00 16.49 110 PRO A CA 1
ATOM 761 C C . PRO A 1 109 ? -12.277 24.882 47.475 1.00 17.50 110 PRO A C 1
ATOM 762 O O . PRO A 1 109 ? -11.162 25.437 47.292 1.00 18.83 110 PRO A O 1
ATOM 766 N N . HIS A 1 110 ? -13.300 25.407 48.118 1.00 19.23 111 HIS A N 1
ATOM 767 C CA . HIS A 1 110 ? -13.163 26.764 48.682 1.00 22.29 111 HIS A CA 1
ATOM 768 C C . HIS A 1 110 ? -13.215 26.879 50.147 1.00 24.57 111 HIS A C 1
ATOM 769 O O . HIS A 1 110 ? -13.196 28.007 50.672 1.00 26.73 111 HIS A O 1
ATOM 776 N N . GLY A 1 111 ? -13.226 25.756 50.846 1.00 14.79 112 GLY A N 1
ATOM 777 C CA . GLY A 1 111 ? -13.302 25.794 52.272 1.00 11.63 112 GLY A CA 1
ATOM 778 C C . GLY A 1 111 ? -11.896 25.666 52.869 1.00 12.76 112 GLY A C 1
ATOM 779 O O . GLY A 1 111 ? -10.863 25.642 52.142 1.00 13.92 112 GLY A O 1
ATOM 780 N N . THR A 1 112 ? -11.808 25.650 54.202 1.00 11.39 113 THR A N 1
ATOM 781 C CA . THR A 1 112 ? -10.560 25.331 54.896 1.00 11.65 113 THR A CA 1
ATOM 782 C C . THR A 1 112 ? -10.930 24.319 56.040 1.00 10.31 113 THR A C 1
ATOM 783 O O . THR A 1 112 ? -12.157 24.108 56.275 1.00 12.60 113 THR A O 1
ATOM 787 N N . PRO A 1 113 ? -9.961 23.716 56.689 1.00 13.19 114 PRO A N 1
ATOM 788 C CA . PRO A 1 113 ? -10.258 22.813 57.848 1.00 12.04 114 PRO A CA 1
ATOM 789 C C . PRO A 1 113 ? -11.107 23.553 58.927 1.00 16.28 114 PRO A C 1
ATOM 790 O O . PRO A 1 113 ? -12.117 22.956 59.420 1.00 15.97 114 PRO A O 1
ATOM 794 N N . ASP A 1 114 ? -10.803 24.831 59.257 1.00 15.05 115 ASP A N 1
ATOM 795 C CA . ASP A 1 114 ? -11.696 25.539 60.215 1.00 15.21 115 ASP A CA 1
ATOM 796 C C . ASP A 1 114 ? -13.067 25.888 59.639 1.00 18.38 115 ASP A C 1
ATOM 797 O O . ASP A 1 114 ? -14.018 25.983 60.360 1.00 16.44 115 ASP A O 1
ATOM 802 N N . GLU A 1 115 ? -13.131 26.179 58.336 1.00 12.80 116 GLU A N 1
ATOM 803 C CA . GLU A 1 115 ? -14.353 26.564 57.654 1.00 11.71 116 GLU A CA 1
ATOM 804 C C . GLU A 1 115 ? -14.647 25.668 56.459 1.00 14.65 116 GLU A C 1
ATOM 805 O O . GLU A 1 115 ? -14.510 26.098 55.282 1.00 13.89 116 GLU A O 1
ATOM 811 N N . PRO A 1 116 ? -15.065 24.427 56.770 1.00 10.84 117 PRO A N 1
ATOM 812 C CA . PRO A 1 116 ? -15.274 23.477 55.660 1.00 12.98 117 PRO A CA 1
ATOM 813 C C . PRO A 1 116 ? -16.536 23.811 54.881 1.00 12.79 117 PRO A C 1
ATOM 814 O O . PRO A 1 116 ? -17.601 24.214 55.458 1.00 15.33 117 PRO A O 1
ATOM 818 N N . LYS A 1 117 ? -16.439 23.554 53.551 1.00 11.97 118 LYS A N 1
ATOM 819 C CA . LYS A 1 117 ? -17.476 23.953 52.606 1.00 12.48 118 LYS A CA 1
ATOM 820 C C . LYS A 1 117 ? -17.881 22.790 51.711 1.00 16.51 118 LYS A C 1
ATOM 821 O O . LYS A 1 117 ? -18.371 23.002 50.619 1.00 16.65 118 LYS A O 1
ATOM 827 N N . GLY A 1 118 ? -17.626 21.583 52.187 1.00 13.00 119 GLY A N 1
ATOM 828 C CA . GLY A 1 118 ? -17.777 20.374 51.334 1.00 10.85 119 GLY A CA 1
ATOM 829 C C . GLY A 1 118 ? -19.009 19.632 51.703 1.00 14.99 119 GLY A C 1
ATOM 830 O O . GLY A 1 118 ? -20.050 20.234 51.966 1.00 16.15 119 GLY A O 1
ATOM 831 N N . VAL A 1 119 ? -18.888 18.292 51.715 1.00 13.42 120 VAL A N 1
ATOM 832 C CA . VAL A 1 119 ? -19.987 17.458 51.918 1.00 16.91 120 VAL A CA 1
ATOM 833 C C . VAL A 1 119 ? -19.702 16.313 52.964 1.00 10.85 120 VAL A C 1
ATOM 834 O O . VAL A 1 119 ? -18.564 16.017 53.345 1.00 11.85 120 VAL A O 1
ATOM 838 N N . PRO A 1 120 ? -20.778 15.769 53.515 1.00 9.97 121 PRO A N 1
ATOM 839 C CA . PRO A 1 120 ? -20.641 14.693 54.524 1.00 9.18 121 PRO A CA 1
ATOM 840 C C . PRO A 1 120 ? -20.006 13.425 54.001 1.00 11.89 121 PRO A C 1
ATOM 841 O O . PRO A 1 120 ? -20.411 12.901 52.927 1.00 12.54 121 PRO A O 1
ATOM 845 N N . VAL A 1 121 ? -18.879 13.082 54.607 1.00 11.63 122 VAL A N 1
ATOM 846 C CA . VAL A 1 121 ? -18.129 11.820 54.297 1.00 10.43 122 VAL A CA 1
ATOM 847 C C . VAL A 1 121 ? -17.904 11.091 55.605 1.00 10.98 122 VAL A C 1
ATOM 848 O O . VAL A 1 121 ? -17.471 11.659 56.625 1.00 11.24 122 VAL A O 1
ATOM 852 N N . PHE A 1 122 ? -18.172 9.769 55.552 1.00 9.04 123 PHE A N 1
ATOM 853 C CA . PHE A 1 122 ? -17.988 8.870 56.772 1.00 9.59 123 PHE A CA 1
ATOM 854 C C . PHE A 1 122 ? -17.087 7.740 56.276 1.00 12.04 123 PHE A C 1
ATOM 855 O O . PHE A 1 122 ? -17.563 6.726 55.708 1.00 10.22 123 PHE A O 1
ATOM 863 N N . ALA A 1 123 ? -15.771 7.977 56.387 1.00 12.09 124 ALA A N 1
ATOM 864 C CA . ALA A 1 123 ? -14.780 7.077 55.733 1.00 13.11 124 ALA A CA 1
ATOM 865 C C . ALA A 1 123 ? -13.427 7.397 56.266 1.00 11.94 124 ALA A C 1
ATOM 866 O O . ALA A 1 123 ? -13.012 8.536 56.356 1.00 11.33 124 ALA A O 1
ATOM 868 N N . TRP A 1 124 ? -12.726 6.328 56.659 1.00 11.02 125 TRP A N 1
ATOM 869 C CA . TRP A 1 124 ? -11.303 6.438 56.882 1.00 9.69 125 TRP A CA 1
ATOM 870 C C . TRP A 1 124 ? -10.648 5.085 56.576 1.00 10.21 125 TRP A C 1
ATOM 871 O O . TRP A 1 124 ? -11.330 4.045 56.579 1.00 10.80 125 TRP A O 1
ATOM 882 N N . LYS A 1 125 ? -9.332 5.086 56.441 1.00 8.20 126 LYS A N 1
ATOM 883 C CA . LYS A 1 125 ? -8.601 3.907 56.143 1.00 8.67 126 LYS A CA 1
ATOM 884 C C . LYS A 1 125 ? -8.460 3.136 57.486 1.00 11.33 126 LYS A C 1
ATOM 885 O O . LYS A 1 125 ? -8.013 3.698 58.538 1.00 12.84 126 LYS A O 1
ATOM 891 N N . GLY A 1 126 ? -8.772 1.842 57.446 1.00 11.17 127 GLY A N 1
ATOM 892 C CA . GLY A 1 126 ? -8.689 1.018 58.622 1.00 7.24 127 GLY A CA 1
ATOM 893 C C . GLY A 1 126 ? -9.869 0.936 59.578 1.00 11.88 127 GLY A C 1
ATOM 894 O O . GLY A 1 126 ? -9.692 0.810 60.834 1.00 15.19 127 GLY A O 1
ATOM 895 N N . GLU A 1 127 ? -11.017 1.033 59.011 1.00 11.00 128 GLU A N 1
ATOM 896 C CA . GLU A 1 127 ? -12.277 0.817 59.785 1.00 12.44 128 GLU A CA 1
ATOM 897 C C . GLU A 1 127 ? -12.390 -0.632 60.303 1.00 15.67 128 GLU A C 1
ATOM 898 O O . GLU A 1 127 ? -11.780 -1.593 59.756 1.00 15.08 128 GLU A O 1
ATOM 904 N N . THR A 1 128 ? -13.127 -0.758 61.427 1.00 12.76 129 THR A N 1
ATOM 905 C CA . THR A 1 128 ? -13.571 -2.075 61.857 1.00 13.24 129 THR A CA 1
ATOM 906 C C . THR A 1 128 ? -14.824 -2.352 61.082 1.00 12.98 129 THR A C 1
ATOM 907 O O . THR A 1 128 ? -15.403 -1.490 60.460 1.00 13.59 129 THR A O 1
ATOM 911 N N . LEU A 1 129 ? -15.282 -3.606 61.125 1.00 15.14 130 LEU A N 1
ATOM 912 C CA . LEU A 1 129 ? -16.544 -3.973 60.492 1.00 12.17 130 LEU A CA 1
ATOM 913 C C . LEU A 1 129 ? -17.781 -3.171 61.034 1.00 7.79 130 LEU A C 1
ATOM 914 O O . LEU A 1 129 ? -18.714 -2.752 60.317 1.00 14.95 130 LEU A O 1
ATOM 919 N N . GLU A 1 130 ? -17.720 -3.038 62.383 1.00 15.62 131 GLU A N 1
ATOM 920 C CA . GLU A 1 130 ? -18.800 -2.308 63.072 1.00 16.77 131 GLU A CA 1
ATOM 921 C C . GLU A 1 130 ? -18.797 -0.862 62.576 1.00 11.34 131 GLU A C 1
ATOM 922 O O . GLU A 1 130 ? -19.829 -0.284 62.377 1.00 13.33 131 GLU A O 1
ATOM 928 N N . GLU A 1 131 ? -17.603 -0.288 62.473 1.00 10.34 132 GLU A N 1
ATOM 929 C CA . GLU A 1 131 ? -17.541 1.132 62.061 1.00 10.46 132 GLU A CA 1
ATOM 930 C C . GLU A 1 131 ? -17.929 1.291 60.593 1.00 11.39 132 GLU A C 1
ATOM 931 O O . GLU A 1 131 ? -18.483 2.313 60.185 1.00 10.69 132 GLU A O 1
ATOM 937 N N . TYR A 1 132 ? -17.587 0.248 59.774 1.00 11.95 133 TYR A N 1
ATOM 938 C CA . TYR A 1 132 ? -17.915 0.326 58.384 1.00 8.98 133 TYR A CA 1
ATOM 939 C C . TYR A 1 132 ? -19.475 0.427 58.168 1.00 11.65 133 TYR A C 1
ATOM 940 O O . TYR A 1 132 ? -19.985 1.215 57.389 1.00 12.54 133 TYR A O 1
ATOM 949 N N . TRP A 1 133 ? -20.213 -0.452 58.868 1.00 13.18 134 TRP A N 1
ATOM 950 C CA . TRP A 1 133 ? -21.722 -0.469 58.779 1.00 11.80 134 TRP A CA 1
ATOM 951 C C . TRP A 1 133 ? -22.340 0.789 59.466 1.00 11.33 134 TRP A C 1
ATOM 952 O O . TRP A 1 133 ? -23.325 1.297 58.914 1.00 12.35 134 TRP A O 1
ATOM 963 N N . TRP A 1 134 ? -21.711 1.252 60.564 1.00 10.00 135 TRP A N 1
ATOM 964 C CA . TRP A 1 134 ? -22.141 2.555 61.213 1.00 11.17 135 TRP A CA 1
ATOM 965 C C . TRP A 1 134 ? -22.035 3.687 60.155 1.00 10.01 135 TRP A C 1
ATOM 966 O O . TRP A 1 134 ? -22.964 4.403 59.860 1.00 11.41 135 TRP A O 1
ATOM 977 N N . ALA A 1 135 ? -20.869 3.723 59.500 1.00 11.57 136 ALA A N 1
ATOM 978 C CA . ALA A 1 135 ? -20.627 4.724 58.446 1.00 10.25 136 ALA A CA 1
ATOM 979 C C . ALA A 1 135 ? -21.594 4.578 57.247 1.00 9.45 136 ALA A C 1
ATOM 980 O O . ALA A 1 135 ? -22.129 5.578 56.708 1.00 11.58 136 ALA A O 1
ATOM 982 N N . ALA A 1 136 ? -21.911 3.335 56.856 1.00 9.74 137 ALA A N 1
ATOM 983 C CA . ALA A 1 136 ? -22.872 3.102 55.826 1.00 10.09 137 ALA A CA 1
ATOM 984 C C . ALA A 1 136 ? -24.303 3.647 56.189 1.00 8.52 137 ALA A C 1
ATOM 985 O O . ALA A 1 136 ? -24.934 4.316 55.390 1.00 11.52 137 ALA A O 1
ATOM 987 N N . GLU A 1 137 ? -24.666 3.395 57.448 1.00 12.67 138 GLU A N 1
ATOM 988 C CA . GLU A 1 137 ? -25.936 3.945 57.912 1.00 15.56 138 GLU A CA 1
ATOM 989 C C . GLU A 1 137 ? -25.940 5.492 57.933 1.00 12.61 138 GLU A C 1
ATOM 990 O O . GLU A 1 137 ? -26.949 6.097 57.489 1.00 13.66 138 GLU A O 1
ATOM 996 N N . GLN A 1 138 ? -24.853 6.087 58.430 1.00 11.76 139 GLN A N 1
ATOM 997 C CA . GLN A 1 138 ? -24.713 7.606 58.307 1.00 12.51 139 GLN A CA 1
ATOM 998 C C . GLN A 1 138 ? -24.896 8.061 56.892 1.00 14.76 139 GLN A C 1
ATOM 999 O O . GLN A 1 138 ? -25.612 9.033 56.605 1.00 11.92 139 GLN A O 1
ATOM 1005 N N . MET A 1 139 ? -24.196 7.409 55.966 1.00 9.21 140 MET A N 1
ATOM 1006 C CA . MET A 1 139 ? -24.268 7.809 54.555 1.00 11.38 140 MET A CA 1
ATOM 1007 C C . MET A 1 139 ? -25.714 7.717 53.944 1.00 12.26 140 MET A C 1
ATOM 1008 O O . MET A 1 139 ? -26.091 8.546 53.135 1.00 13.76 140 MET A O 1
ATOM 1013 N N . LEU A 1 140 ? -26.520 6.730 54.453 1.00 12.75 141 LEU A N 1
ATOM 1014 C CA . LEU A 1 140 ? -27.866 6.495 53.925 1.00 12.42 141 LEU A CA 1
ATOM 1015 C C . LEU A 1 140 ? -28.966 7.317 54.653 1.00 14.30 141 LEU A C 1
ATOM 1016 O O . LEU A 1 140 ? -30.065 7.356 54.188 1.00 16.28 141 LEU A O 1
ATOM 1021 N N . THR A 1 141 ? -28.569 7.948 55.739 1.00 14.48 142 THR A N 1
ATOM 1022 C CA . THR A 1 141 ? -29.576 8.611 56.616 1.00 15.13 142 THR A CA 1
ATOM 1023 C C . THR A 1 141 ? -29.482 10.099 56.509 1.00 14.44 142 THR A C 1
ATOM 1024 O O . THR A 1 141 ? -28.595 10.711 57.124 1.00 15.69 142 THR A O 1
ATOM 1028 N N . TRP A 1 142 ? -30.335 10.699 55.685 1.00 11.69 143 TRP A N 1
ATOM 1029 C CA . TRP A 1 142 ? -30.257 12.066 55.503 1.00 12.96 143 TRP A CA 1
ATOM 1030 C C . TRP A 1 142 ? -30.949 12.819 56.727 1.00 15.78 143 TRP A C 1
ATOM 1031 O O . TRP A 1 142 ? -31.884 12.263 57.358 1.00 18.12 143 TRP A O 1
ATOM 1042 N N . PRO A 1 143 ? -30.540 14.059 56.962 1.00 20.70 144 PRO A N 1
ATOM 1043 C CA . PRO A 1 143 ? -30.958 14.726 58.257 1.00 18.06 144 PRO A CA 1
ATOM 1044 C C . PRO A 1 143 ? -32.444 15.053 58.290 1.00 21.34 144 PRO A C 1
ATOM 1045 O O . PRO A 1 143 ? -32.997 15.056 59.411 1.00 24.76 144 PRO A O 1
ATOM 1049 N N . ASP A 1 144 ? -33.086 15.360 57.163 1.00 20.11 145 ASP A N 1
ATOM 1050 C CA . ASP A 1 144 ? -34.554 15.690 57.193 1.00 24.45 145 ASP A CA 1
ATOM 1051 C C . ASP A 1 144 ? -35.354 14.426 57.014 1.00 27.33 145 ASP A C 1
ATOM 1052 O O . ASP A 1 144 ? -35.322 13.844 55.937 1.00 26.96 145 ASP A O 1
ATOM 1057 N N . PRO A 1 145 ? -36.062 13.955 58.072 1.00 33.20 146 PRO A N 1
ATOM 1058 C CA . PRO A 1 145 ? -36.842 12.709 57.924 1.00 33.76 146 PRO A CA 1
ATOM 1059 C C . PRO A 1 145 ? -37.837 12.753 56.773 1.00 31.97 146 PRO A C 1
ATOM 1060 O O . PRO A 1 145 ? -38.305 11.689 56.320 1.00 30.68 146 PRO A O 1
ATOM 1064 N N . ASP A 1 146 ? -38.145 13.959 56.279 1.00 26.86 147 ASP A N 1
ATOM 1065 C CA . ASP A 1 146 ? -39.082 14.107 55.204 1.00 29.45 147 ASP A CA 1
ATOM 1066 C C . ASP A 1 146 ? -38.395 14.255 53.835 1.00 28.80 147 ASP A C 1
ATOM 1067 O O . ASP A 1 146 ? -39.051 14.338 52.818 1.00 31.19 147 ASP A O 1
ATOM 1072 N N . LYS A 1 147 ? -37.069 14.236 53.850 1.00 25.86 148 LYS A N 1
ATOM 1073 C CA . LYS A 1 147 ? -36.207 14.324 52.650 1.00 23.71 148 LYS A CA 1
ATOM 1074 C C . LYS A 1 147 ? -35.101 13.271 52.735 1.00 19.32 148 LYS A C 1
ATOM 1075 O O . LYS A 1 147 ? -33.879 13.614 52.856 1.00 19.88 148 LYS A O 1
ATOM 1081 N N . PRO A 1 148 ? -35.513 12.016 52.701 1.00 18.55 149 PRO A N 1
ATOM 1082 C CA . PRO A 1 148 ? -34.588 10.891 52.694 1.00 14.16 149 PRO A CA 1
ATOM 1083 C C . PRO A 1 148 ? -33.770 10.893 51.371 1.00 16.48 149 PRO A C 1
ATOM 1084 O O . PRO A 1 148 ? -34.067 11.610 50.369 1.00 15.22 149 PRO A O 1
ATOM 1088 N N . ALA A 1 149 ? -32.796 9.983 51.381 1.00 15.65 150 ALA A N 1
ATOM 1089 C CA . ALA A 1 149 ? -32.024 9.691 50.150 1.00 14.95 150 ALA A CA 1
ATOM 1090 C C . ALA A 1 149 ? -32.983 9.461 49.021 1.00 11.89 150 ALA A C 1
ATOM 1091 O O . ALA A 1 149 ? -34.065 8.834 49.241 1.00 16.14 150 ALA A O 1
ATOM 1093 N N . ASN A 1 150 ? -32.654 10.041 47.884 1.00 12.80 151 ASN A N 1
ATOM 1094 C CA . ASN A 1 150 ? -33.437 9.782 46.641 1.00 14.07 151 ASN A CA 1
ATOM 1095 C C . ASN A 1 150 ? -32.726 9.141 45.498 1.00 14.96 151 ASN A C 1
ATOM 1096 O O . ASN A 1 150 ? -33.310 8.922 44.468 1.00 14.89 151 ASN A O 1
ATOM 1101 N N . MET A 1 151 ? -31.398 8.932 45.680 1.00 11.75 152 MET A N 1
ATOM 1102 C CA . MET A 1 151 ? -30.639 8.126 44.662 1.00 15.45 152 MET A CA 1
ATOM 1103 C C . MET A 1 151 ? -29.572 7.410 45.429 1.00 15.05 152 MET A C 1
ATOM 1104 O O . MET A 1 151 ? -29.163 7.846 46.501 1.00 12.89 152 MET A O 1
ATOM 1109 N N . ILE A 1 152 ? -29.116 6.263 44.897 1.00 12.00 153 ILE A N 1
ATOM 1110 C CA . ILE A 1 152 ? -27.961 5.500 45.484 1.00 13.71 153 ILE A CA 1
ATOM 1111 C C . ILE A 1 152 ? -26.956 5.426 44.359 1.00 13.53 153 ILE A C 1
ATOM 1112 O O . ILE A 1 152 ? -27.317 5.237 43.185 1.00 16.31 153 ILE A O 1
ATOM 1117 N N . LEU A 1 153 ? -25.688 5.594 44.709 1.00 11.57 154 LEU A N 1
ATOM 1118 C CA . LEU A 1 153 ? -24.505 5.433 43.789 1.00 11.59 154 LEU A CA 1
ATOM 1119 C C . LEU A 1 153 ? -23.700 4.343 44.536 1.00 9.96 154 LEU A C 1
ATOM 1120 O O . LEU A 1 153 ? -23.121 4.586 45.658 1.00 11.94 154 LEU A O 1
ATOM 1125 N N . ASP A 1 154 ? -23.612 3.131 43.994 1.00 9.02 155 ASP A N 1
ATOM 1126 C CA . ASP A 1 154 ? -23.124 2.033 44.761 1.00 10.85 155 ASP A CA 1
ATOM 1127 C C . ASP A 1 154 ? -21.971 1.318 44.054 1.00 9.61 155 ASP A C 1
ATOM 1128 O O . ASP A 1 154 ? -21.939 1.360 42.794 1.00 13.85 155 ASP A O 1
ATOM 1133 N N . ASP A 1 155 ? -21.067 0.719 44.823 1.00 10.59 156 ASP A N 1
ATOM 1134 C CA . ASP A 1 155 ? -19.992 -0.099 44.256 1.00 12.07 156 ASP A CA 1
ATOM 1135 C C . ASP A 1 155 ? -19.886 -1.321 45.168 1.00 12.36 156 ASP A C 1
ATOM 1136 O O . ASP A 1 155 ? -19.327 -1.267 46.315 1.00 13.22 156 ASP A O 1
ATOM 1141 N N . GLY A 1 156 ? -20.434 -2.486 44.684 1.00 10.07 157 GLY A N 1
ATOM 1142 C CA . GLY A 1 156 ? -20.401 -3.693 45.472 1.00 11.23 157 GLY A CA 1
ATOM 1143 C C . GLY A 1 156 ? -21.792 -4.040 46.028 1.00 12.67 157 GLY A C 1
ATOM 1144 O O . GLY A 1 156 ? -21.953 -5.088 46.576 1.00 15.20 157 GLY A O 1
ATOM 1145 N N . GLY A 1 157 ? -22.698 -3.106 45.912 1.00 13.04 158 GLY A N 1
ATOM 1146 C CA . GLY A 1 157 ? -24.114 -3.296 46.312 1.00 14.53 158 GLY A CA 1
ATOM 1147 C C . GLY A 1 157 ? -24.394 -3.232 47.850 1.00 16.53 158 GLY A C 1
ATOM 1148 O O . GLY A 1 157 ? -25.487 -3.602 48.319 1.00 14.77 158 GLY A O 1
ATOM 1149 N N . ASP A 1 158 ? -23.479 -2.699 48.654 1.00 15.23 159 ASP A N 1
ATOM 1150 C CA . ASP A 1 158 ? -23.692 -2.733 50.110 1.00 14.56 159 ASP A CA 1
ATOM 1151 C C . ASP A 1 158 ? -24.798 -1.760 50.565 1.00 17.08 159 ASP A C 1
ATOM 1152 O O . ASP A 1 158 ? -25.607 -2.117 51.457 1.00 16.11 159 ASP A O 1
ATOM 1157 N N . ALA A 1 159 ? -24.851 -0.606 49.897 1.00 14.56 160 ALA A N 1
ATOM 1158 C CA . ALA A 1 159 ? -25.861 0.423 50.189 1.00 16.62 160 ALA A CA 1
ATOM 1159 C C . ALA A 1 159 ? -27.224 -0.170 49.788 1.00 16.63 160 ALA A C 1
ATOM 1160 O O . ALA A 1 159 ? -28.217 -0.074 50.515 1.00 15.44 160 ALA A O 1
ATOM 1162 N N . THR A 1 160 ? -27.300 -0.722 48.567 1.00 15.02 161 THR A N 1
ATOM 1163 C CA . THR A 1 160 ? -28.584 -1.293 48.096 1.00 15.70 161 THR A CA 1
ATOM 1164 C C . THR A 1 160 ? -29.026 -2.440 49.010 1.00 15.27 161 THR A C 1
ATOM 1165 O O . THR A 1 160 ? -30.223 -2.553 49.346 1.00 17.34 161 THR A O 1
ATOM 1169 N N . MET A 1 161 ? -28.080 -3.265 49.465 1.00 12.87 162 MET A N 1
ATOM 1170 C CA . MET A 1 161 ? -28.393 -4.404 50.387 1.00 14.58 162 MET A CA 1
ATOM 1171 C C . MET A 1 161 ? -28.976 -3.901 51.720 1.00 21.33 162 MET A C 1
ATOM 1172 O O . MET A 1 161 ? -29.992 -4.406 52.172 1.00 15.21 162 MET A O 1
ATOM 1177 N N . LEU A 1 162 ? -28.370 -2.860 52.324 1.00 15.05 163 LEU A N 1
ATOM 1178 C CA . LEU A 1 162 ? -28.868 -2.352 53.608 1.00 13.19 163 LEU A CA 1
ATOM 1179 C C . LEU A 1 162 ? -30.296 -1.873 53.387 1.00 15.39 163 LEU A C 1
ATOM 1180 O O . LEU A 1 162 ? -31.179 -2.201 54.254 1.00 16.49 163 LEU A O 1
ATOM 1185 N N . VAL A 1 163 ? -30.548 -1.139 52.296 1.00 13.91 164 VAL A N 1
ATOM 1186 C CA . VAL A 1 163 ? -31.913 -0.586 52.092 1.00 13.83 164 VAL A CA 1
ATOM 1187 C C . VAL A 1 163 ? -32.907 -1.717 51.827 1.00 19.19 164 VAL A C 1
ATOM 1188 O O . VAL A 1 163 ? -34.017 -1.773 52.440 1.00 15.76 164 VAL A O 1
ATOM 1192 N N . LEU A 1 164 ? -32.565 -2.605 50.843 1.00 14.05 165 LEU A N 1
ATOM 1193 C CA . LEU A 1 164 ? -33.583 -3.662 50.460 1.00 15.29 165 LEU A CA 1
ATOM 1194 C C . LEU A 1 164 ? -33.783 -4.694 51.573 1.00 17.36 165 LEU A C 1
ATOM 1195 O O . LEU A 1 164 ? -34.970 -5.063 51.900 1.00 19.54 165 LEU A O 1
ATOM 1200 N N . ARG A 1 165 ? -32.724 -5.124 52.255 1.00 16.10 166 ARG A N 1
ATOM 1201 C CA . ARG A 1 165 ? -32.853 -6.096 53.354 1.00 19.31 166 ARG A CA 1
ATOM 1202 C C . ARG A 1 165 ? -33.496 -5.398 54.537 1.00 24.24 166 ARG A C 1
ATOM 1203 O O . ARG A 1 165 ? -34.291 -6.014 55.218 1.00 20.73 166 ARG A O 1
ATOM 1211 N N . GLY A 1 166 ? -33.206 -4.107 54.743 1.00 18.12 167 GLY A N 1
ATOM 1212 C CA . GLY A 1 166 ? -33.804 -3.356 55.879 1.00 15.97 167 GLY A CA 1
ATOM 1213 C C . GLY A 1 166 ? -35.291 -3.339 55.644 1.00 20.21 167 GLY A C 1
ATOM 1214 O O . GLY A 1 166 ? -36.032 -3.579 56.575 1.00 21.78 167 GLY A O 1
ATOM 1215 N N . MET A 1 167 ? -35.717 -3.137 54.394 1.00 18.12 168 MET A N 1
ATOM 1216 C CA . MET A 1 167 ? -37.170 -2.993 54.154 1.00 15.58 168 MET A CA 1
ATOM 1217 C C . MET A 1 167 ? -37.811 -4.375 54.308 1.00 25.71 168 MET A C 1
ATOM 1218 O O . MET A 1 167 ? -38.966 -4.468 54.742 1.00 22.98 168 MET A O 1
ATOM 1223 N N . GLN A 1 168 ? -37.093 -5.421 53.884 1.00 18.30 169 GLN A N 1
ATOM 1224 C CA . GLN A 1 168 ? -37.610 -6.830 53.939 1.00 19.84 169 GLN A CA 1
ATOM 1225 C C . GLN A 1 168 ? -37.931 -7.169 55.382 1.00 24.54 169 GLN A C 1
ATOM 1226 O O . GLN A 1 168 ? -39.048 -7.699 55.686 1.00 25.65 169 GLN A O 1
ATOM 1232 N N . TYR A 1 169 ? -36.990 -6.899 56.283 1.00 23.06 170 TYR A N 1
ATOM 1233 C CA . TYR A 1 169 ? -37.145 -7.244 57.712 1.00 23.34 170 TYR A CA 1
ATOM 1234 C C . TYR A 1 169 ? -38.253 -6.388 58.371 1.00 26.12 170 TYR A C 1
ATOM 1235 O O . TYR A 1 169 ? -39.053 -6.888 59.165 1.00 27.42 170 TYR A O 1
ATOM 1244 N N . GLU A 1 170 ? -38.353 -5.144 57.971 1.00 19.55 171 GLU A N 1
ATOM 1245 C CA . GLU A 1 170 ? -39.473 -4.232 58.375 1.00 21.08 171 GLU A CA 1
ATOM 1246 C C . GLU A 1 170 ? -40.825 -4.819 57.998 1.00 23.12 171 GLU A C 1
ATOM 1247 O O . GLU A 1 170 ? -41.743 -4.845 58.841 1.00 28.54 171 GLU A O 1
ATOM 1253 N N . LYS A 1 171 ? -40.961 -5.252 56.754 1.00 21.86 172 LYS A N 1
ATOM 1254 C CA . LYS A 1 171 ? -42.254 -5.790 56.251 1.00 24.32 172 LYS A CA 1
ATOM 1255 C C . LYS A 1 171 ? -42.563 -7.111 56.987 1.00 27.50 172 LYS A C 1
ATOM 1256 O O . LYS A 1 171 ? -43.759 -7.445 57.271 1.00 27.33 172 LYS A O 1
ATOM 1262 N N . ALA A 1 172 ? -41.528 -7.880 57.267 1.00 24.13 173 ALA A N 1
ATOM 1263 C CA . ALA A 1 172 ? -41.641 -9.139 58.035 1.00 29.65 173 ALA A CA 1
ATOM 1264 C C . ALA A 1 172 ? -41.922 -8.929 59.519 1.00 33.37 173 ALA A C 1
ATOM 1265 O O . ALA A 1 172 ? -42.270 -9.908 60.230 1.00 28.05 173 ALA A O 1
ATOM 1267 N N . GLY A 1 173 ? -41.693 -7.697 59.995 1.00 28.79 174 GLY A N 1
ATOM 1268 C CA . GLY A 1 173 ? -41.775 -7.336 61.433 1.00 28.59 174 GLY A CA 1
ATOM 1269 C C . GLY A 1 173 ? -40.703 -7.871 62.369 1.00 25.75 174 GLY A C 1
ATOM 1270 O O . GLY A 1 173 ? -40.776 -7.746 63.639 1.00 30.05 174 GLY A O 1
ATOM 1271 N N . VAL A 1 174 ? -39.607 -8.370 61.779 1.00 28.81 175 VAL A N 1
ATOM 1272 C CA . VAL A 1 174 ? -38.529 -8.919 62.572 1.00 23.89 175 VAL A CA 1
ATOM 1273 C C . VAL A 1 174 ? -37.180 -8.982 61.779 1.00 19.96 175 VAL A C 1
ATOM 1274 O O . VAL A 1 174 ? -37.173 -9.414 60.637 1.00 21.97 175 VAL A O 1
ATOM 1278 N N . VAL A 1 175 ? -36.093 -8.569 62.423 1.00 26.41 176 VAL A N 1
ATOM 1279 C CA . VAL A 1 175 ? -34.716 -8.853 61.917 1.00 28.74 176 VAL A CA 1
ATOM 1280 C C . VAL A 1 175 ? -34.297 -10.228 62.440 1.00 23.52 176 VAL A C 1
ATOM 1281 O O . VAL A 1 175 ? -34.140 -10.442 63.698 1.00 27.18 176 VAL A O 1
ATOM 1285 N N . PRO A 1 176 ? -34.079 -11.161 61.510 1.00 26.62 177 PRO A N 1
ATOM 1286 C CA . PRO A 1 176 ? -33.728 -12.520 61.945 1.00 30.85 177 PRO A CA 1
ATOM 1287 C C . PRO A 1 176 ? -32.496 -12.572 62.829 1.00 33.97 177 PRO A C 1
ATOM 1288 O O . PRO A 1 176 ? -31.624 -11.700 62.710 1.00 28.25 177 PRO A O 1
ATOM 1292 N N . PRO A 1 177 ? -32.434 -13.545 63.766 1.00 36.07 178 PRO A N 1
ATOM 1293 C CA . PRO A 1 177 ? -31.177 -13.813 64.465 1.00 33.51 178 PRO A CA 1
ATOM 1294 C C . PRO A 1 177 ? -30.142 -14.344 63.467 1.00 33.88 178 PRO A C 1
ATOM 1295 O O . PRO A 1 177 ? -30.511 -14.887 62.414 1.00 36.46 178 PRO A O 1
ATOM 1299 N N . ALA A 1 178 ? -28.861 -14.126 63.762 1.00 32.83 179 ALA A N 1
ATOM 1300 C CA . ALA A 1 178 ? -27.798 -14.688 62.944 1.00 27.63 179 ALA A CA 1
ATOM 1301 C C . ALA A 1 178 ? -27.488 -16.101 63.517 1.00 31.54 179 ALA A C 1
ATOM 1302 O O . ALA A 1 178 ? -27.709 -16.339 64.701 1.00 31.12 179 ALA A O 1
ATOM 1304 N N . GLU A 1 179 ? -26.936 -16.974 62.672 1.00 27.35 180 GLU A N 1
ATOM 1305 C CA . GLU A 1 179 ? -26.493 -18.317 63.068 1.00 30.39 180 GLU A CA 1
ATOM 1306 C C . GLU A 1 179 ? -25.090 -18.127 63.627 1.00 33.53 180 GLU A C 1
ATOM 1307 O O . GLU A 1 179 ? -24.350 -17.280 63.135 1.00 27.07 180 GLU A O 1
ATOM 1313 N N . GLU A 1 180 ? -24.735 -18.896 64.665 1.00 32.98 181 GLU A N 1
ATOM 1314 C CA . GLU A 1 180 ? -23.390 -18.900 65.217 1.00 31.50 181 GLU A CA 1
ATOM 1315 C C . GLU A 1 180 ? -22.304 -18.984 64.166 1.00 24.64 181 GLU A C 1
ATOM 1316 O O . GLU A 1 180 ? -21.259 -18.347 64.336 1.00 31.03 181 GLU A O 1
ATOM 1322 N N . ASP A 1 181 ? -22.502 -19.710 63.065 1.00 24.46 182 ASP A N 1
ATOM 1323 C CA . ASP A 1 181 ? -21.466 -19.861 62.040 1.00 24.80 182 ASP A CA 1
ATOM 1324 C C . ASP A 1 181 ? -21.651 -18.923 60.871 1.00 25.66 182 ASP A C 1
ATOM 1325 O O . ASP A 1 181 ? -21.049 -19.114 59.846 1.00 28.64 182 ASP A O 1
ATOM 1330 N N . ASP A 1 182 ? -22.524 -17.911 61.020 1.00 28.84 183 ASP A N 1
ATOM 1331 C CA . ASP A 1 182 ? -22.567 -16.847 59.987 1.00 27.16 183 ASP A CA 1
ATOM 1332 C C . ASP A 1 182 ? -21.253 -16.056 60.010 1.00 23.44 183 ASP A C 1
ATOM 1333 O O . ASP A 1 182 ? -20.598 -15.981 61.064 1.00 31.87 183 ASP A O 1
ATOM 1338 N N . PRO A 1 183 ? -20.850 -15.497 58.862 1.00 22.38 184 PRO A N 1
ATOM 1339 C CA . PRO A 1 183 ? -19.618 -14.710 58.879 1.00 24.29 184 PRO A CA 1
ATOM 1340 C C . PRO A 1 183 ? -19.841 -13.490 59.818 1.00 23.32 184 PRO A C 1
ATOM 1341 O O . PRO A 1 183 ? -20.975 -12.993 59.979 1.00 21.17 184 PRO A O 1
ATOM 1345 N N . ALA A 1 184 ? -18.740 -13.048 60.404 1.00 20.14 185 ALA A N 1
ATOM 1346 C CA . ALA A 1 184 ? -18.686 -11.968 61.382 1.00 23.10 185 ALA A CA 1
ATOM 1347 C C . ALA A 1 184 ? -19.371 -10.712 60.846 1.00 24.81 185 ALA A C 1
ATOM 1348 O O . ALA A 1 184 ? -20.035 -10.015 61.603 1.00 26.89 185 ALA A O 1
ATOM 1350 N N . GLU A 1 185 ? -19.196 -10.436 59.555 1.00 22.57 186 GLU A N 1
ATOM 1351 C CA . GLU A 1 185 ? -19.701 -9.200 58.969 1.00 21.02 186 GLU A CA 1
ATOM 1352 C C . GLU A 1 185 ? -21.241 -9.290 58.884 1.00 22.95 186 GLU A C 1
ATOM 1353 O O . GLU A 1 185 ? -22.017 -8.263 59.026 1.00 21.49 186 GLU A O 1
ATOM 1359 N N . TRP A 1 186 ? -21.714 -10.516 58.637 1.00 17.02 187 TRP A N 1
ATOM 1360 C CA . TRP A 1 186 ? -23.191 -10.747 58.592 1.00 19.53 187 TRP A CA 1
ATOM 1361 C C . TRP A 1 186 ? -23.886 -10.436 59.986 1.00 17.71 187 TRP A C 1
ATOM 1362 O O . TRP A 1 186 ? -24.949 -9.812 60.051 1.00 18.51 187 TRP A O 1
ATOM 1373 N N . LYS A 1 187 ? -23.230 -10.837 61.057 1.00 19.41 188 LYS A N 1
ATOM 1374 C CA . LYS A 1 187 ? -23.665 -10.616 62.424 1.00 19.92 188 LYS A CA 1
ATOM 1375 C C . LYS A 1 187 ? -23.685 -9.093 62.699 1.00 22.26 188 LYS A C 1
ATOM 1376 O O . LYS A 1 187 ? -24.668 -8.574 63.226 1.00 19.68 188 LYS A O 1
ATOM 1382 N N . VAL A 1 188 ? -22.664 -8.385 62.216 1.00 17.44 189 VAL A N 1
ATOM 1383 C CA . VAL A 1 188 ? -22.618 -6.896 62.316 1.00 18.78 189 VAL A CA 1
ATOM 1384 C C . VAL A 1 188 ? -23.808 -6.221 61.533 1.00 16.88 189 VAL A C 1
ATOM 1385 O O . VAL A 1 188 ? -24.517 -5.294 62.000 1.00 16.54 189 VAL A O 1
ATOM 1389 N N . PHE A 1 189 ? -24.000 -6.637 60.307 1.00 14.95 190 PHE A N 1
ATOM 1390 C CA . PHE A 1 189 ? -24.998 -6.107 59.456 1.00 12.78 190 PHE A CA 1
ATOM 1391 C C . PHE A 1 189 ? -26.371 -6.330 60.094 1.00 16.22 190 PHE A C 1
ATOM 1392 O O . PHE A 1 189 ? -27.173 -5.378 60.195 1.00 14.76 190 PHE A O 1
ATOM 1400 N N . LEU A 1 190 ? -26.657 -7.563 60.484 1.00 15.60 191 LEU A N 1
ATOM 1401 C CA . LEU A 1 190 ? -27.974 -7.777 61.166 1.00 16.37 191 LEU A CA 1
ATOM 1402 C C . LEU A 1 190 ? -28.077 -6.987 62.502 1.00 14.01 191 LEU A C 1
ATOM 1403 O O . LEU A 1 190 ? -29.208 -6.449 62.774 1.00 19.73 191 LEU A O 1
ATOM 1408 N N . ASN A 1 191 ? -26.978 -6.906 63.269 1.00 19.02 192 ASN A N 1
ATOM 1409 C CA . ASN A 1 191 ? -27.002 -6.128 64.587 1.00 17.88 192 ASN A CA 1
ATOM 1410 C C . ASN A 1 191 ? -27.474 -4.691 64.234 1.00 17.80 192 ASN A C 1
ATOM 1411 O O . ASN A 1 191 ? -28.346 -4.130 64.876 1.00 17.34 192 ASN A O 1
ATOM 1416 N N . LEU A 1 192 ? -26.961 -4.114 63.146 1.00 20.72 193 LEU A N 1
ATOM 1417 C CA . LEU A 1 192 ? -27.265 -2.741 62.823 1.00 19.82 193 LEU A CA 1
ATOM 1418 C C . LEU A 1 192 ? -28.788 -2.591 62.584 1.00 18.67 193 LEU A C 1
ATOM 1419 O O . LEU A 1 192 ? -29.416 -1.664 63.038 1.00 20.87 193 LEU A O 1
ATOM 1424 N N . LEU A 1 193 ? -29.292 -3.481 61.768 1.00 13.72 194 LEU A N 1
ATOM 1425 C CA . LEU A 1 193 ? -30.715 -3.478 61.382 1.00 16.80 194 LEU A CA 1
ATOM 1426 C C . LEU A 1 193 ? -31.633 -3.804 62.567 1.00 17.80 194 LEU A C 1
ATOM 1427 O O . LEU A 1 193 ? -32.694 -3.158 62.723 1.00 21.08 194 LEU A O 1
ATOM 1432 N N . ARG A 1 194 ? -31.231 -4.817 63.332 1.00 19.65 195 ARG A N 1
ATOM 1433 C CA . ARG A 1 194 ? -32.033 -5.281 64.485 1.00 24.49 195 ARG A CA 1
ATOM 1434 C C . ARG A 1 194 ? -32.140 -4.125 65.519 1.00 25.03 195 ARG A C 1
ATOM 1435 O O . ARG A 1 194 ? -33.246 -3.807 65.985 1.00 22.00 195 ARG A O 1
ATOM 1443 N N . THR A 1 195 ? -31.023 -3.416 65.760 1.00 18.42 196 THR A N 1
ATOM 1444 C CA . THR A 1 195 ? -31.026 -2.284 66.720 1.00 17.48 196 THR A CA 1
ATOM 1445 C C . THR A 1 195 ? -31.870 -1.094 66.229 1.00 21.78 196 THR A C 1
ATOM 1446 O O . THR A 1 195 ? -32.689 -0.490 66.979 1.00 23.53 196 THR A O 1
ATOM 1450 N N . ARG A 1 196 ? -31.790 -0.734 64.945 1.00 19.47 197 ARG A N 1
ATOM 1451 C CA . ARG A 1 196 ? -32.495 0.439 64.454 1.00 17.84 197 ARG A CA 1
ATOM 1452 C C . ARG A 1 196 ? -33.999 0.089 64.449 1.00 18.02 197 ARG A C 1
ATOM 1453 O O . ARG A 1 196 ? -34.808 0.937 64.627 1.00 22.99 197 ARG A O 1
ATOM 1461 N N . PHE A 1 197 ? -34.345 -1.172 64.235 1.00 20.94 198 PHE A N 1
ATOM 1462 C CA . PHE A 1 197 ? -35.737 -1.593 64.185 1.00 21.41 198 PHE A CA 1
ATOM 1463 C C . PHE A 1 197 ? -36.451 -1.455 65.556 1.00 21.26 198 PHE A C 1
ATOM 1464 O O . PHE A 1 197 ? -37.694 -1.288 65.599 1.00 28.20 198 PHE A O 1
ATOM 1472 N N . GLU A 1 198 ? -35.646 -1.481 66.599 1.00 23.06 199 GLU A N 1
ATOM 1473 C CA . GLU A 1 198 ? -36.092 -1.308 68.000 1.00 30.62 199 GLU A CA 1
ATOM 1474 C C . GLU A 1 198 ? -36.735 0.067 68.166 1.00 35.15 199 GLU A C 1
ATOM 1475 O O . GLU A 1 198 ? -37.754 0.177 68.868 1.00 36.44 199 GLU A O 1
ATOM 1481 N N . THR A 1 199 ? -36.209 1.086 67.452 1.00 23.80 200 THR A N 1
ATOM 1482 C CA . THR A 1 199 ? -36.661 2.483 67.597 1.00 29.93 200 THR A CA 1
ATOM 1483 C C . THR A 1 199 ? -37.274 3.128 66.345 1.00 25.60 200 THR A C 1
ATOM 1484 O O . THR A 1 199 ? -37.912 4.142 66.458 1.00 26.40 200 THR A O 1
ATOM 1488 N N . ASP A 1 200 ? -37.161 2.510 65.145 1.00 20.66 201 ASP A N 1
ATOM 1489 C CA . ASP A 1 200 ? -37.713 3.088 63.950 1.00 21.81 201 ASP A CA 1
ATOM 1490 C C . ASP A 1 200 ? -38.196 1.967 63.017 1.00 25.09 201 ASP A C 1
ATOM 1491 O O . ASP A 1 200 ? -37.409 1.229 62.457 1.00 28.64 201 ASP A O 1
ATOM 1496 N N . LYS A 1 201 ? -39.492 1.868 62.832 1.00 24.90 202 LYS A N 1
ATOM 1497 C CA . LYS A 1 201 ? -40.047 0.658 62.259 1.00 26.85 202 LYS A CA 1
ATOM 1498 C C . LYS A 1 201 ? -40.152 0.745 60.768 1.00 25.30 202 LYS A C 1
ATOM 1499 O O . LYS A 1 201 ? -40.477 -0.289 60.161 1.00 22.00 202 LYS A O 1
ATOM 1505 N N . ASP A 1 202 ? -40.044 1.961 60.204 1.00 23.76 203 ASP A N 1
ATOM 1506 C CA . ASP A 1 202 ? -40.246 2.031 58.739 1.00 23.72 203 ASP A CA 1
ATOM 1507 C C . ASP A 1 202 ? -39.157 2.834 58.002 1.00 19.00 203 ASP A C 1
ATOM 1508 O O . ASP A 1 202 ? -39.373 3.311 56.858 1.00 22.42 203 ASP A O 1
ATOM 1513 N N . LYS A 1 203 ? -38.000 2.929 58.656 1.00 24.54 204 LYS A N 1
ATOM 1514 C CA . LYS A 1 203 ? -36.914 3.726 58.128 1.00 22.31 204 LYS A CA 1
ATOM 1515 C C . LYS A 1 203 ? -36.565 3.242 56.702 1.00 18.66 204 LYS A C 1
ATOM 1516 O O . LYS A 1 203 ? -36.579 4.003 55.755 1.00 18.77 204 LYS A O 1
ATOM 1522 N N . TRP A 1 204 ? -36.233 1.970 56.610 1.00 18.82 205 TRP A N 1
ATOM 1523 C CA . TRP A 1 204 ? -35.717 1.399 55.320 1.00 21.88 205 TRP A CA 1
ATOM 1524 C C . TRP A 1 204 ? -36.809 1.384 54.247 1.00 21.71 205 TRP A C 1
ATOM 1525 O O . TRP A 1 204 ? -36.550 1.698 53.104 1.00 18.81 205 TRP A O 1
ATOM 1536 N N . THR A 1 205 ? -38.080 1.156 54.685 1.00 19.11 206 THR A N 1
ATOM 1537 C CA . THR A 1 205 ? -39.217 1.204 53.719 1.00 18.53 206 THR A CA 1
ATOM 1538 C C . THR A 1 205 ? -39.423 2.598 53.088 1.00 17.18 206 THR A C 1
ATOM 1539 O O . THR A 1 205 ? -39.628 2.740 51.874 1.00 19.92 206 THR A O 1
ATOM 1543 N N . LYS A 1 206 ? -39.337 3.652 53.905 1.00 16.89 207 LYS A N 1
ATOM 1544 C CA . LYS A 1 206 ? -39.456 4.985 53.411 1.00 18.13 207 LYS A CA 1
ATOM 1545 C C . LYS A 1 206 ? -38.260 5.374 52.528 1.00 18.04 207 LYS A C 1
ATOM 1546 O O . LYS A 1 206 ? -38.427 6.073 51.531 1.00 21.58 207 LYS A O 1
ATOM 1552 N N . ILE A 1 207 ? -37.073 4.871 52.903 1.00 17.65 208 ILE A N 1
ATOM 1553 C CA . ILE A 1 207 ? -35.916 5.119 52.078 1.00 15.99 208 ILE A CA 1
ATOM 1554 C C . ILE A 1 207 ? -36.079 4.504 50.660 1.00 12.43 208 ILE A C 1
ATOM 1555 O O . ILE A 1 207 ? -35.841 5.180 49.632 1.00 16.53 208 ILE A O 1
ATOM 1560 N N . ALA A 1 208 ? -36.432 3.224 50.710 1.00 20.96 209 ALA A N 1
ATOM 1561 C CA . ALA A 1 208 ? -36.647 2.407 49.473 1.00 22.06 209 ALA A CA 1
ATOM 1562 C C . ALA A 1 208 ? -37.685 3.083 48.615 1.00 22.21 209 ALA A C 1
ATOM 1563 O O . ALA A 1 208 ? -37.549 3.230 47.358 1.00 22.67 209 ALA A O 1
ATOM 1565 N N . GLU A 1 209 ? -38.768 3.567 49.286 1.00 20.89 210 GLU A N 1
ATOM 1566 C CA . GLU A 1 209 ? -39.767 4.310 48.536 1.00 19.57 210 GLU A CA 1
ATOM 1567 C C . GLU A 1 209 ? -39.302 5.666 47.955 1.00 16.55 210 GLU A C 1
ATOM 1568 O O . GLU A 1 209 ? -39.746 6.084 46.893 1.00 18.90 210 GLU A O 1
ATOM 1574 N N . SER A 1 210 ? -38.323 6.312 48.593 1.00 20.34 211 SER A N 1
ATOM 1575 C CA . SER A 1 210 ? -37.862 7.615 48.137 1.00 20.45 211 SER A CA 1
ATOM 1576 C C . SER A 1 210 ? -36.811 7.511 46.959 1.00 14.50 211 SER A C 1
ATOM 1577 O O . SER A 1 210 ? -36.719 8.375 46.107 1.00 17.80 211 SER A O 1
ATOM 1580 N N . VAL A 1 211 ? -36.081 6.417 47.004 1.00 16.82 212 VAL A N 1
ATOM 1581 C CA . VAL A 1 211 ? -34.918 6.216 46.078 1.00 18.28 212 VAL A CA 1
ATOM 1582 C C . VAL A 1 211 ? -35.494 5.983 44.688 1.00 18.86 212 VAL A C 1
ATOM 1583 O O . VAL A 1 211 ? -36.307 5.045 44.495 1.00 18.73 212 VAL A O 1
ATOM 1587 N N . LYS A 1 212 ? -35.062 6.821 43.750 1.00 17.51 213 LYS A N 1
ATOM 1588 C CA . LYS A 1 212 ? -35.604 6.859 42.417 1.00 17.03 213 LYS A CA 1
ATOM 1589 C C . LYS A 1 212 ? -34.768 5.920 41.517 1.00 19.56 213 LYS A C 1
ATOM 1590 O O . LYS A 1 212 ? -35.172 5.601 40.441 1.00 20.15 213 LYS A O 1
ATOM 1596 N N . GLY A 1 213 ? -33.567 5.586 41.978 1.00 17.90 214 GLY A N 1
ATOM 1597 C CA . GLY A 1 213 ? -32.751 4.633 41.238 1.00 17.12 214 GLY A CA 1
ATOM 1598 C C . GLY A 1 213 ? -31.366 4.407 41.864 1.00 18.02 214 GLY A C 1
ATOM 1599 O O . GLY A 1 213 ? -30.904 5.126 42.766 1.00 16.44 214 GLY A O 1
ATOM 1600 N N . VAL A 1 214 ? -30.708 3.337 41.453 1.00 15.76 215 VAL A N 1
ATOM 1601 C CA . VAL A 1 214 ? -29.317 3.129 41.915 1.00 13.34 215 VAL A CA 1
ATOM 1602 C C . VAL A 1 214 ? -28.511 2.949 40.627 1.00 16.90 215 VAL A C 1
ATOM 1603 O O . VAL A 1 214 ? -28.951 2.398 39.614 1.00 14.83 215 VAL A O 1
ATOM 1607 N N . THR A 1 215 ? -27.287 3.430 40.713 1.00 11.96 216 THR A N 1
ATOM 1608 C CA . THR A 1 215 ? -26.236 3.104 39.728 1.00 11.75 216 THR A CA 1
ATOM 1609 C C . THR A 1 215 ? -25.199 2.201 40.459 1.00 12.74 216 THR A C 1
ATOM 1610 O O . THR A 1 215 ? -24.876 2.380 41.636 1.00 15.25 216 THR A O 1
ATOM 1614 N N . GLU A 1 216 ? -24.757 1.132 39.777 1.00 11.17 217 GLU A N 1
ATOM 1615 C CA . GLU A 1 216 ? -23.913 0.152 40.415 1.00 13.59 217 GLU A CA 1
ATOM 1616 C C . GLU A 1 216 ? -22.623 -0.078 39.553 1.00 12.84 217 GLU A C 1
ATOM 1617 O O . GLU A 1 216 ? -22.753 -0.330 38.315 1.00 13.13 217 GLU A O 1
ATOM 1623 N N . GLU A 1 217 ? -21.466 0.044 40.244 1.00 13.84 218 GLU A N 1
ATOM 1624 C CA . GLU A 1 217 ? -20.223 0.295 39.512 1.00 15.78 218 GLU A CA 1
ATOM 1625 C C . GLU A 1 217 ? -19.444 -1.016 39.236 1.00 11.76 218 GLU A C 1
ATOM 1626 O O . GLU A 1 217 ? -18.624 -1.005 38.347 1.00 12.50 218 GLU A O 1
ATOM 1632 N N . THR A 1 218 ? -19.717 -2.120 39.952 1.00 10.11 219 THR A N 1
ATOM 1633 C CA . THR A 1 218 ? -18.778 -3.273 39.899 1.00 10.52 219 THR A CA 1
ATOM 1634 C C . THR A 1 218 ? -19.423 -4.641 39.611 1.00 10.15 219 THR A C 1
ATOM 1635 O O . THR A 1 218 ? -20.624 -4.820 39.953 1.00 12.07 219 THR A O 1
ATOM 1639 N N . THR A 1 219 ? -18.671 -5.612 39.021 1.00 11.07 220 THR A N 1
ATOM 1640 C CA . THR A 1 219 ? -19.289 -6.896 38.673 1.00 10.38 220 THR A CA 1
ATOM 1641 C C . THR A 1 219 ? -19.959 -7.566 39.847 1.00 9.90 220 THR A C 1
ATOM 1642 O O . THR A 1 219 ? -21.124 -7.981 39.591 1.00 12.26 220 THR A O 1
ATOM 1646 N N . THR A 1 220 ? -19.367 -7.530 41.038 1.00 9.38 221 THR A N 1
ATOM 1647 C CA . THR A 1 220 ? -20.010 -8.136 42.242 1.00 14.23 221 THR A CA 1
ATOM 1648 C C . THR A 1 220 ? -21.394 -7.506 42.546 1.00 11.88 221 THR A C 1
ATOM 1649 O O . THR A 1 220 ? -22.392 -8.170 42.807 1.00 14.89 221 THR A O 1
ATOM 1653 N N . GLY A 1 221 ? -21.412 -6.165 42.502 1.00 10.97 222 GLY A N 1
ATOM 1654 C CA . GLY A 1 221 ? -22.688 -5.490 42.808 1.00 14.82 222 GLY A CA 1
ATOM 1655 C C . GLY A 1 221 ? -23.720 -5.784 41.796 1.00 16.87 222 GLY A C 1
ATOM 1656 O O . GLY A 1 221 ? -24.919 -5.842 42.125 1.00 12.43 222 GLY A O 1
ATOM 1657 N N . VAL A 1 222 ? -23.306 -5.911 40.539 1.00 13.00 223 VAL A N 1
ATOM 1658 C CA . VAL A 1 222 ? -24.266 -6.123 39.469 1.00 15.54 223 VAL A CA 1
ATOM 1659 C C . VAL A 1 222 ? -24.866 -7.556 39.569 1.00 14.47 223 VAL A C 1
ATOM 1660 O O . VAL A 1 222 ? -26.099 -7.760 39.446 1.00 14.77 223 VAL A O 1
ATOM 1664 N N . LEU A 1 223 ? -24.063 -8.517 39.943 1.00 13.29 224 LEU A N 1
ATOM 1665 C CA . LEU A 1 223 ? -24.570 -9.890 40.277 1.00 14.32 224 LEU A CA 1
ATOM 1666 C C . LEU A 1 223 ? -25.653 -9.773 41.305 1.00 16.60 224 LEU A C 1
ATOM 1667 O O . LEU A 1 223 ? -26.748 -10.263 41.102 1.00 18.14 224 LEU A O 1
ATOM 1672 N N . ARG A 1 224 ? -25.381 -9.006 42.361 1.00 14.77 225 ARG A N 1
ATOM 1673 C CA . ARG A 1 224 ? -26.383 -8.897 43.464 1.00 15.49 225 ARG A CA 1
ATOM 1674 C C . ARG A 1 224 ? -27.644 -8.226 43.009 1.00 16.87 225 ARG A C 1
ATOM 1675 O O . ARG A 1 224 ? -28.765 -8.573 43.479 1.00 16.75 225 ARG A O 1
ATOM 1683 N N . LEU A 1 225 ? -27.539 -7.262 42.105 1.00 15.05 226 LEU A N 1
ATOM 1684 C CA . LEU A 1 225 ? -28.724 -6.622 41.538 1.00 15.77 226 LEU A CA 1
ATOM 1685 C C . LEU A 1 225 ? -29.578 -7.602 40.704 1.00 22.48 226 LEU A C 1
ATOM 1686 O O . LEU A 1 225 ? -30.833 -7.656 40.788 1.00 19.81 226 LEU A O 1
ATOM 1691 N N . TYR A 1 226 ? -28.877 -8.414 39.910 1.00 18.85 227 TYR A N 1
ATOM 1692 C CA . TYR A 1 226 ? -29.581 -9.469 39.117 1.00 20.48 227 TYR A CA 1
ATOM 1693 C C . TYR A 1 226 ? -30.325 -10.461 40.075 1.00 17.26 227 TYR A C 1
ATOM 1694 O O . TYR A 1 226 ? -31.466 -10.884 39.798 1.00 23.23 227 TYR A O 1
ATOM 1703 N N . GLN A 1 227 ? -29.704 -10.841 41.193 1.00 16.88 228 GLN A N 1
ATOM 1704 C CA . GLN A 1 227 ? -30.280 -11.678 42.226 1.00 19.77 228 GLN A CA 1
ATOM 1705 C C . GLN A 1 227 ? -31.480 -10.994 42.890 1.00 28.14 228 GLN A C 1
ATOM 1706 O O . GLN A 1 227 ? -32.495 -11.662 43.106 1.00 22.16 228 GLN A O 1
ATOM 1712 N N . PHE A 1 228 ? -31.399 -9.701 43.214 1.00 17.91 229 PHE A N 1
ATOM 1713 C CA . PHE A 1 228 ? -32.669 -9.027 43.704 1.00 21.46 229 PHE A CA 1
ATOM 1714 C C . PHE A 1 228 ? -33.793 -9.054 42.668 1.00 23.20 229 PHE A C 1
ATOM 1715 O O . PHE A 1 228 ? -34.985 -9.328 42.993 1.00 23.03 229 PHE A O 1
ATOM 1723 N N . ALA A 1 229 ? -33.452 -8.725 41.433 1.00 21.11 230 ALA A N 1
ATOM 1724 C CA . ALA A 1 229 ? -34.408 -8.557 40.323 1.00 21.61 230 ALA A CA 1
ATOM 1725 C C . ALA A 1 229 ? -35.061 -9.910 40.084 1.00 32.14 230 ALA A C 1
ATOM 1726 O O . ALA A 1 229 ? -36.287 -9.946 40.017 1.00 26.43 230 ALA A O 1
ATOM 1728 N N . ALA A 1 230 ? -34.247 -10.990 39.984 1.00 25.65 231 ALA A N 1
ATOM 1729 C CA . ALA A 1 230 ? -34.770 -12.427 39.944 1.00 26.78 231 ALA A CA 1
ATOM 1730 C C . ALA A 1 230 ? -35.882 -12.782 41.000 1.00 33.91 231 ALA A C 1
ATOM 1731 O O . ALA A 1 230 ? -36.882 -13.490 40.687 1.00 28.88 231 ALA A O 1
ATOM 1733 N N . ALA A 1 231 ? -35.681 -12.320 42.240 1.00 26.20 232 ALA A N 1
ATOM 1734 C CA . ALA A 1 231 ? -36.534 -12.571 43.377 1.00 28.82 232 ALA A CA 1
ATOM 1735 C C . ALA A 1 231 ? -37.720 -11.617 43.486 1.00 27.02 232 ALA A C 1
ATOM 1736 O O . ALA A 1 231 ? -38.501 -11.744 44.455 1.00 35.16 232 ALA A O 1
ATOM 1738 N N . GLY A 1 232 ? -37.884 -10.703 42.522 1.00 25.29 233 GLY A N 1
ATOM 1739 C CA . GLY A 1 232 ? -38.962 -9.701 42.550 1.00 22.06 233 GLY A CA 1
ATOM 1740 C C . GLY A 1 232 ? -38.773 -8.592 43.556 1.00 30.16 233 GLY A C 1
ATOM 1741 O O . GLY A 1 232 ? -39.727 -7.860 43.880 1.00 25.29 233 GLY A O 1
ATOM 1742 N N . ASP A 1 233 ? -37.510 -8.378 43.958 1.00 22.47 234 ASP A N 1
ATOM 1743 C CA . ASP A 1 233 ? -37.222 -7.513 45.080 1.00 21.01 234 ASP A CA 1
ATOM 1744 C C . ASP A 1 233 ? -36.438 -6.256 44.695 1.00 20.18 234 ASP A C 1
ATOM 1745 O O . ASP A 1 233 ? -36.052 -5.479 45.556 1.00 26.06 234 ASP A O 1
ATOM 1750 N N . LEU A 1 234 ? -36.251 -6.003 43.408 1.00 19.41 235 LEU A N 1
ATOM 1751 C CA . LEU A 1 234 ? -35.594 -4.764 43.072 1.00 21.26 235 LEU A CA 1
ATOM 1752 C C . LEU A 1 234 ? -36.635 -3.660 43.038 1.00 22.51 235 LEU A C 1
ATOM 1753 O O . LEU A 1 234 ? -37.489 -3.585 42.106 1.00 23.36 235 LEU A O 1
ATOM 1758 N N . ALA A 1 235 ? -36.522 -2.788 44.063 1.00 19.90 236 ALA A N 1
ATOM 1759 C CA . ALA A 1 235 ? -37.618 -1.858 44.367 1.00 22.85 236 ALA A CA 1
ATOM 1760 C C . ALA A 1 235 ? -37.528 -0.550 43.637 1.00 24.30 236 ALA A C 1
ATOM 1761 O O . ALA A 1 235 ? -38.429 0.271 43.771 1.00 25.28 236 ALA A O 1
ATOM 1763 N N . PHE A 1 236 ? -36.446 -0.355 42.832 1.00 19.58 237 PHE A N 1
ATOM 1764 C CA . PHE A 1 236 ? -36.289 0.823 42.046 1.00 15.16 237 PHE A CA 1
ATOM 1765 C C . PHE A 1 236 ? -35.389 0.475 40.815 1.00 15.37 237 PHE A C 1
ATOM 1766 O O . PHE A 1 236 ? -34.784 -0.543 40.838 1.00 20.98 237 PHE A O 1
ATOM 1774 N N . PRO A 1 237 ? -35.415 1.326 39.779 1.00 21.35 238 PRO A N 1
ATOM 1775 C CA . PRO A 1 237 ? -34.550 1.058 38.579 1.00 16.09 238 PRO A CA 1
ATOM 1776 C C . PRO A 1 237 ? -33.079 1.024 38.993 1.00 24.00 238 PRO A C 1
ATOM 1777 O O . PRO A 1 237 ? -32.681 1.732 39.941 1.00 16.82 238 PRO A O 1
ATOM 1781 N N . ALA A 1 238 ? -32.301 0.206 38.309 1.00 17.66 239 ALA A N 1
ATOM 1782 C CA . ALA A 1 238 ? -30.843 0.158 38.512 1.00 14.38 239 ALA A CA 1
ATOM 1783 C C . ALA A 1 238 ? -30.164 0.324 37.125 1.00 20.92 239 ALA A C 1
ATOM 1784 O O . ALA A 1 238 ? -30.683 -0.208 36.120 1.00 18.01 239 ALA A O 1
ATOM 1786 N N . ILE A 1 239 ? -29.034 1.043 37.086 1.00 14.01 240 ILE A N 1
ATOM 1787 C CA . ILE A 1 239 ? -28.161 1.035 35.920 1.00 14.75 240 ILE A CA 1
ATOM 1788 C C . ILE A 1 239 ? -26.855 0.317 36.263 1.00 17.08 240 ILE A C 1
ATOM 1789 O O . ILE A 1 239 ? -26.196 0.651 37.238 1.00 14.35 240 ILE A O 1
ATOM 1794 N N . ASN A 1 240 ? -26.586 -0.738 35.502 1.00 13.38 241 ASN A N 1
ATOM 1795 C CA . ASN A 1 240 ? -25.350 -1.474 35.621 1.00 12.66 241 ASN A CA 1
ATOM 1796 C C . ASN A 1 240 ? -24.268 -0.679 34.820 1.00 11.00 241 ASN A C 1
ATOM 1797 O O . ASN A 1 240 ? -24.268 -0.741 33.575 1.00 10.89 241 ASN A O 1
ATOM 1802 N N . VAL A 1 241 ? -23.417 0.070 35.549 1.00 11.51 242 VAL A N 1
ATOM 1803 C CA . VAL A 1 241 ? -22.333 0.810 35.051 1.00 11.46 242 VAL A CA 1
ATOM 1804 C C . VAL A 1 241 ? -21.166 -0.121 34.783 1.00 12.89 242 VAL A C 1
ATOM 1805 O O . VAL A 1 241 ? -20.381 0.194 33.914 1.00 12.42 242 VAL A O 1
ATOM 1809 N N . ASN A 1 242 ? -21.036 -1.185 35.560 1.00 9.54 243 ASN A N 1
ATOM 1810 C CA . ASN A 1 242 ? -19.883 -2.131 35.322 1.00 9.59 243 ASN A CA 1
ATOM 1811 C C . ASN A 1 242 ? -19.738 -2.536 33.847 1.00 12.73 243 ASN A C 1
ATOM 1812 O O . ASN A 1 242 ? -18.640 -2.580 33.274 1.00 12.39 243 ASN A O 1
ATOM 1817 N N . ASP A 1 243 ? -20.882 -2.788 33.266 1.00 10.86 244 ASP A N 1
ATOM 1818 C CA . ASP A 1 243 ? -20.941 -3.358 31.904 1.00 11.35 244 ASP A CA 1
ATOM 1819 C C . ASP A 1 243 ? -21.075 -2.350 30.813 1.00 9.01 244 ASP A C 1
ATOM 1820 O O . ASP A 1 243 ? -21.300 -2.716 29.645 1.00 14.44 244 ASP A O 1
ATOM 1825 N N . SER A 1 244 ? -20.858 -1.048 31.101 1.00 10.46 245 SER A N 1
ATOM 1826 C CA . SER A 1 244 ? -20.609 -0.080 30.044 1.00 10.99 245 SER A CA 1
ATOM 1827 C C . SER A 1 244 ? -19.277 -0.589 29.388 1.00 8.71 245 SER A C 1
ATOM 1828 O O . SER A 1 244 ? -18.394 -1.058 30.099 1.00 13.60 245 SER A O 1
ATOM 1831 N N . VAL A 1 245 ? -19.172 -0.416 28.071 1.00 14.81 246 VAL A N 1
ATOM 1832 C CA . VAL A 1 245 ? -18.014 -1.002 27.425 1.00 18.23 246 VAL A CA 1
ATOM 1833 C C . VAL A 1 245 ? -16.760 -0.308 28.007 1.00 13.08 246 VAL A C 1
ATOM 1834 O O . VAL A 1 245 ? -15.698 -0.889 28.115 1.00 11.91 246 VAL A O 1
ATOM 1838 N N . THR A 1 246 ? -16.890 1.008 28.191 1.00 11.69 247 THR A N 1
ATOM 1839 C CA . THR A 1 246 ? -15.690 1.808 28.628 1.00 9.20 247 THR A CA 1
ATOM 1840 C C . THR A 1 246 ? -15.402 1.672 30.117 1.00 10.64 247 THR A C 1
ATOM 1841 O O . THR A 1 246 ? -14.405 2.184 30.595 1.00 13.60 247 THR A O 1
ATOM 1845 N N . LYS A 1 247 ? -16.192 0.838 30.815 1.00 11.97 248 LYS A N 1
ATOM 1846 C CA . LYS A 1 247 ? -15.863 0.495 32.185 1.00 7.66 248 LYS A CA 1
ATOM 1847 C C . LYS A 1 247 ? -15.190 -0.915 32.257 1.00 11.29 248 LYS A C 1
ATOM 1848 O O . LYS A 1 247 ? -13.977 -1.030 32.431 1.00 12.50 248 LYS A O 1
ATOM 1854 N N . SER A 1 248 ? -15.967 -1.984 32.024 1.00 10.70 249 SER A N 1
ATOM 1855 C CA . SER A 1 248 ? -15.524 -3.371 32.161 1.00 14.29 249 SER A CA 1
ATOM 1856 C C . SER A 1 248 ? -14.232 -3.645 31.337 1.00 14.38 249 SER A C 1
ATOM 1857 O O . SER A 1 248 ? -13.246 -4.168 31.865 1.00 16.12 249 SER A O 1
ATOM 1860 N N . LYS A 1 249 ? -14.188 -3.169 30.083 1.00 10.73 250 LYS A N 1
ATOM 1861 C CA . LYS A 1 249 ? -12.985 -3.497 29.245 1.00 14.29 250 LYS A CA 1
ATOM 1862 C C . LYS A 1 249 ? -11.833 -2.596 29.498 1.00 12.64 250 LYS A C 1
ATOM 1863 O O . LYS A 1 249 ? -10.731 -2.844 28.951 1.00 12.53 250 LYS A O 1
ATOM 1869 N N . PHE A 1 250 ? -11.959 -1.586 30.330 1.00 10.47 251 PHE A N 1
ATOM 1870 C CA . PHE A 1 250 ? -10.893 -0.516 30.595 1.00 8.32 251 PHE A CA 1
ATOM 1871 C C . PHE A 1 250 ? -10.500 -0.556 32.053 1.00 13.19 251 PHE A C 1
ATOM 1872 O O . PHE A 1 250 ? -9.363 -0.856 32.356 1.00 12.99 251 PHE A O 1
ATOM 1880 N N . ASP A 1 251 ? -11.430 -0.212 32.935 1.00 8.06 252 ASP A N 1
ATOM 1881 C CA . ASP A 1 251 ? -11.196 -0.235 34.401 1.00 8.23 252 ASP A CA 1
ATOM 1882 C C . ASP A 1 251 ? -10.821 -1.658 34.817 1.00 9.66 252 ASP A C 1
ATOM 1883 O O . ASP A 1 251 ? -9.718 -1.900 35.352 1.00 10.33 252 ASP A O 1
ATOM 1888 N N . ASN A 1 252 ? -11.716 -2.609 34.557 1.00 8.39 253 ASN A N 1
ATOM 1889 C CA . ASN A 1 252 ? -11.465 -3.949 35.140 1.00 10.45 253 ASN A CA 1
ATOM 1890 C C . ASN A 1 252 ? -10.135 -4.526 34.700 1.00 10.53 253 ASN A C 1
ATOM 1891 O O . ASN A 1 252 ? -9.469 -5.207 35.452 1.00 12.51 253 ASN A O 1
ATOM 1896 N N . LYS A 1 253 ? -9.856 -4.297 33.415 1.00 8.45 254 LYS A N 1
ATOM 1897 C CA . LYS A 1 253 ? -8.653 -4.842 32.755 1.00 8.33 254 LYS A CA 1
ATOM 1898 C C . LYS A 1 253 ? -7.417 -3.957 32.916 1.00 11.86 254 LYS A C 1
ATOM 1899 O O . LYS A 1 253 ? -6.489 -4.343 33.653 1.00 9.17 254 LYS A O 1
ATOM 1905 N N . TYR A 1 254 ? -7.420 -2.766 32.284 1.00 8.82 255 TYR A N 1
ATOM 1906 C CA . TYR A 1 254 ? -6.198 -1.932 32.317 1.00 7.96 255 TYR A CA 1
ATOM 1907 C C . TYR A 1 254 ? -6.018 -1.238 33.699 1.00 9.68 255 TYR A C 1
ATOM 1908 O O . TYR A 1 254 ? -4.892 -0.920 34.046 1.00 10.65 255 TYR A O 1
ATOM 1917 N N . GLY A 1 255 ? -7.124 -0.974 34.397 1.00 7.43 256 GLY A N 1
ATOM 1918 C CA . GLY A 1 255 ? -6.954 -0.458 35.771 1.00 7.50 256 GLY A CA 1
ATOM 1919 C C . GLY A 1 255 ? -6.210 -1.461 36.655 1.00 11.49 256 GLY A C 1
ATOM 1920 O O . GLY A 1 255 ? -5.169 -1.126 37.285 1.00 9.29 256 GLY A O 1
ATOM 1921 N N . THR A 1 256 ? -6.610 -2.709 36.511 1.00 8.33 257 THR A N 1
ATOM 1922 C CA . THR A 1 256 ? -5.990 -3.736 37.360 1.00 9.56 257 THR A CA 1
ATOM 1923 C C . THR A 1 256 ? -4.551 -3.985 36.886 1.00 8.69 257 THR A C 1
ATOM 1924 O O . THR A 1 256 ? -3.663 -4.254 37.695 1.00 8.86 257 THR A O 1
ATOM 1928 N N . ARG A 1 257 ? -4.296 -3.905 35.531 1.00 7.77 258 ARG A N 1
ATOM 1929 C CA . ARG A 1 257 ? -2.906 -4.076 35.059 1.00 6.52 258 ARG A CA 1
ATOM 1930 C C . ARG A 1 257 ? -1.966 -3.080 35.780 1.00 8.96 258 ARG A C 1
ATOM 1931 O O . ARG A 1 257 ? -0.792 -3.412 36.027 1.00 9.73 258 ARG A O 1
ATOM 1939 N N . HIS A 1 258 ? -2.484 -1.869 36.079 1.00 8.99 259 HIS A N 1
ATOM 1940 C CA . HIS A 1 258 ? -1.671 -0.859 36.784 1.00 8.65 259 HIS A CA 1
ATOM 1941 C C . HIS A 1 258 ? -1.597 -1.182 38.278 1.00 10.35 259 HIS A C 1
ATOM 1942 O O . HIS A 1 258 ? -0.509 -1.116 38.840 1.00 10.76 259 HIS A O 1
ATOM 1949 N N . SER A 1 259 ? -2.777 -1.373 38.883 1.00 6.26 260 SER A N 1
ATOM 1950 C CA . SER A 1 259 ? -2.850 -1.331 40.346 1.00 9.14 260 SER A CA 1
ATOM 1951 C C . SER A 1 259 ? -2.575 -2.599 41.098 1.00 10.47 260 SER A C 1
ATOM 1952 O O . SER A 1 259 ? -2.277 -2.567 42.292 1.00 9.29 260 SER A O 1
ATOM 1955 N N . LEU A 1 260 ? -2.687 -3.770 40.383 1.00 9.63 261 LEU A N 1
ATOM 1956 C CA . LEU A 1 260 ? -2.275 -4.984 41.103 1.00 10.22 261 LEU A CA 1
ATOM 1957 C C . LEU A 1 260 ? -0.798 -4.956 41.488 1.00 8.88 261 LEU A C 1
ATOM 1958 O O . LEU A 1 260 ? -0.428 -5.203 42.642 1.00 12.91 261 LEU A O 1
ATOM 1963 N N . ILE A 1 261 ? 0.039 -4.634 40.528 1.00 10.12 262 ILE A N 1
ATOM 1964 C CA . ILE A 1 261 ? 1.471 -4.635 40.817 1.00 11.42 262 ILE A CA 1
ATOM 1965 C C . ILE A 1 261 ? 1.843 -3.526 41.822 1.00 8.14 262 ILE A C 1
ATOM 1966 O O . ILE A 1 261 ? 2.721 -3.748 42.652 1.00 11.95 262 ILE A O 1
ATOM 1971 N N . ASP A 1 262 ? 1.125 -2.384 41.708 1.00 8.85 263 ASP A N 1
ATOM 1972 C CA . ASP A 1 262 ? 1.308 -1.317 42.728 1.00 8.70 263 ASP A CA 1
ATOM 1973 C C . ASP A 1 262 ? 1.056 -1.845 44.135 1.00 10.19 263 ASP A C 1
ATOM 1974 O O . ASP A 1 262 ? 1.841 -1.637 45.037 1.00 10.26 263 ASP A O 1
ATOM 1979 N N . GLY A 1 263 ? -0.117 -2.509 44.352 1.00 8.78 264 GLY A N 1
ATOM 1980 C CA . GLY A 1 263 ? -0.328 -3.007 45.721 1.00 9.03 264 GLY A CA 1
ATOM 1981 C C . GLY A 1 263 ? 0.611 -4.035 46.167 1.00 7.75 264 GLY A C 1
ATOM 1982 O O . GLY A 1 263 ? 1.035 -4.064 47.301 1.00 9.98 264 GLY A O 1
ATOM 1983 N N . ILE A 1 264 ? 0.993 -4.958 45.218 1.00 9.33 265 ILE A N 1
ATOM 1984 C CA . ILE A 1 264 ? 1.992 -5.911 45.617 1.00 8.44 265 ILE A CA 1
ATOM 1985 C C . ILE A 1 264 ? 3.382 -5.293 45.965 1.00 10.96 265 ILE A C 1
ATOM 1986 O O . ILE A 1 264 ? 4.018 -5.598 47.016 1.00 10.55 265 ILE A O 1
ATOM 1991 N N . ASN A 1 265 ? 3.800 -4.326 45.150 1.00 10.36 266 ASN A N 1
ATOM 1992 C CA . ASN A 1 265 ? 5.012 -3.565 45.405 1.00 11.14 266 ASN A CA 1
ATOM 1993 C C . ASN A 1 265 ? 5.003 -2.889 46.770 1.00 11.00 266 ASN A C 1
ATOM 1994 O O . ASN A 1 265 ? 5.916 -3.064 47.548 1.00 10.88 266 ASN A O 1
ATOM 1999 N N . ARG A 1 266 ? 3.955 -2.119 47.072 1.00 10.00 267 ARG A N 1
ATOM 2000 C CA . ARG A 1 266 ? 4.004 -1.331 48.316 1.00 10.36 267 ARG A CA 1
ATOM 2001 C C . ARG A 1 266 ? 3.941 -2.235 49.551 1.00 11.21 267 ARG A C 1
ATOM 2002 O O . ARG A 1 266 ? 4.622 -1.957 50.497 1.00 14.56 267 ARG A O 1
ATOM 2010 N N . GLY A 1 267 ? 3.206 -3.335 49.409 1.00 11.83 268 GLY A N 1
ATOM 2011 C CA . GLY A 1 267 ? 3.122 -4.237 50.579 1.00 12.55 268 GLY A CA 1
ATOM 2012 C C . GLY A 1 267 ? 4.366 -5.056 50.790 1.00 14.55 268 GLY A C 1
ATOM 2013 O O . GLY A 1 267 ? 4.699 -5.370 51.930 1.00 14.76 268 GLY A O 1
ATOM 2014 N N . THR A 1 268 ? 5.027 -5.489 49.735 1.00 13.67 269 THR A N 1
ATOM 2015 C CA . THR A 1 268 ? 5.988 -6.548 49.849 1.00 13.13 269 THR A CA 1
ATOM 2016 C C . THR A 1 268 ? 7.331 -6.212 49.268 1.00 10.15 269 THR A C 1
ATOM 2017 O O . THR A 1 268 ? 8.352 -6.836 49.669 1.00 12.32 269 THR A O 1
ATOM 2021 N N . ASP A 1 269 ? 7.374 -5.286 48.264 1.00 9.89 270 ASP A N 1
ATOM 2022 C CA . ASP A 1 269 ? 8.644 -5.094 47.494 1.00 9.72 270 ASP A CA 1
ATOM 2023 C C . ASP A 1 269 ? 9.226 -6.369 46.949 1.00 9.51 270 ASP A C 1
ATOM 2024 O O . ASP A 1 269 ? 10.440 -6.487 46.756 1.00 11.85 270 ASP A O 1
ATOM 2029 N N . ALA A 1 270 ? 8.408 -7.311 46.674 1.00 10.93 271 ALA A N 1
ATOM 2030 C CA . ALA A 1 270 ? 8.944 -8.611 46.176 1.00 15.33 271 ALA A CA 1
ATOM 2031 C C . ALA A 1 270 ? 9.152 -8.545 44.669 1.00 11.28 271 ALA A C 1
ATOM 2032 O O . ALA A 1 270 ? 8.264 -8.153 43.901 1.00 12.13 271 ALA A O 1
ATOM 2034 N N . LEU A 1 271 ? 10.356 -8.961 44.231 1.00 8.78 272 LEU A N 1
ATOM 2035 C CA . LEU A 1 271 ? 10.639 -9.111 42.798 1.00 9.66 272 LEU A CA 1
ATOM 2036 C C . LEU A 1 271 ? 9.520 -9.983 42.220 1.00 11.16 272 LEU A C 1
ATOM 2037 O O . LEU A 1 271 ? 9.135 -11.039 42.750 1.00 12.96 272 LEU A O 1
ATOM 2042 N N . ILE A 1 272 ? 8.988 -9.529 41.076 1.00 12.60 273 ILE A N 1
ATOM 2043 C CA . ILE A 1 272 ? 7.884 -10.248 40.391 1.00 11.60 273 ILE A CA 1
ATOM 2044 C C . ILE A 1 272 ? 8.532 -11.090 39.246 1.00 12.71 273 ILE A C 1
ATOM 2045 O O . ILE A 1 272 ? 8.211 -12.260 39.052 1.00 11.95 273 ILE A O 1
ATOM 2050 N N . GLY A 1 273 ? 9.526 -10.516 38.536 1.00 13.79 274 GLY A N 1
ATOM 2051 C CA . GLY A 1 273 ? 10.226 -11.246 37.452 1.00 12.36 274 GLY A CA 1
ATOM 2052 C C . GLY A 1 273 ? 10.811 -12.537 37.966 1.00 13.06 274 GLY A C 1
ATOM 2053 O O . GLY A 1 273 ? 11.424 -12.630 39.084 1.00 12.73 274 GLY A O 1
ATOM 2054 N N . GLY A 1 274 ? 10.614 -13.585 37.165 1.00 13.47 275 GLY A N 1
ATOM 2055 C CA . GLY A 1 274 ? 11.232 -14.895 37.524 1.00 12.81 275 GLY A CA 1
ATOM 2056 C C . GLY A 1 274 ? 10.401 -15.727 38.532 1.00 14.24 275 GLY A C 1
ATOM 2057 O O . GLY A 1 274 ? 10.679 -16.877 38.736 1.00 12.79 275 GLY A O 1
ATOM 2058 N N . LYS A 1 275 ? 9.363 -15.075 39.149 1.00 13.07 276 LYS A N 1
ATOM 2059 C CA . LYS A 1 275 ? 8.540 -15.800 40.155 1.00 10.53 276 LYS A CA 1
ATOM 2060 C C . LYS A 1 275 ? 7.396 -16.582 39.476 1.00 11.11 276 LYS A C 1
ATOM 2061 O O . LYS A 1 275 ? 6.840 -16.166 38.436 1.00 12.64 276 LYS A O 1
ATOM 2067 N N . LYS A 1 276 ? 6.943 -17.631 40.119 1.00 9.90 277 LYS A N 1
ATOM 2068 C CA . LYS A 1 276 ? 5.717 -18.312 39.662 1.00 11.24 277 LYS A CA 1
ATOM 2069 C C . LYS A 1 276 ? 4.539 -17.653 40.258 1.00 9.65 277 LYS A C 1
ATOM 2070 O O . LYS A 1 276 ? 4.504 -17.458 41.464 1.00 11.18 277 LYS A O 1
ATOM 2076 N N . VAL A 1 277 ? 3.581 -17.212 39.426 1.00 10.29 278 VAL A N 1
ATOM 2077 C CA . VAL A 1 277 ? 2.438 -16.494 39.886 1.00 8.38 278 VAL A CA 1
ATOM 2078 C C . VAL A 1 277 ? 1.180 -17.221 39.489 1.00 14.07 278 VAL A C 1
ATOM 2079 O O . VAL A 1 277 ? 1.040 -17.654 38.334 1.00 12.78 278 VAL A O 1
ATOM 2083 N N . LEU A 1 278 ? 0.282 -17.416 40.451 1.00 10.11 279 LEU A N 1
ATOM 2084 C CA . LEU A 1 278 ? -0.986 -18.051 40.201 1.00 9.28 279 LEU A CA 1
ATOM 2085 C C . LEU A 1 278 ? -2.125 -17.045 40.228 1.00 10.53 279 LEU A C 1
ATOM 2086 O O . LEU A 1 278 ? -2.306 -16.418 41.270 1.00 9.74 279 LEU A O 1
ATOM 2091 N N . ILE A 1 279 ? -2.776 -16.840 39.097 1.00 8.85 280 ILE A N 1
ATOM 2092 C CA . ILE A 1 279 ? -3.948 -15.921 39.059 1.00 8.60 280 ILE A CA 1
ATOM 2093 C C . ILE A 1 279 ? -5.227 -16.757 38.998 1.00 11.71 280 ILE A C 1
ATOM 2094 O O . ILE A 1 279 ? -5.382 -17.599 38.063 1.00 9.24 280 ILE A O 1
ATOM 2099 N N . CYS A 1 280 ? -6.148 -16.534 39.930 1.00 11.13 281 CYS A N 1
ATOM 2100 C CA . CYS A 1 280 ? -7.370 -17.373 40.020 1.00 9.68 281 CYS A CA 1
ATOM 2101 C C . CYS A 1 280 ? -8.468 -16.577 39.379 1.00 11.14 281 CYS A C 1
ATOM 2102 O O . CYS A 1 280 ? -8.815 -15.466 39.879 1.00 10.25 281 CYS A O 1
ATOM 2105 N N . GLY A 1 281 ? -8.913 -16.963 38.208 1.00 8.83 282 GLY A N 1
ATOM 2106 C CA . GLY A 1 281 ? -9.971 -16.243 37.446 1.00 8.73 282 GLY A CA 1
ATOM 2107 C C . GLY A 1 281 ? -9.351 -15.468 36.289 1.00 11.22 282 GLY A C 1
ATOM 2108 O O . GLY A 1 281 ? -8.174 -14.947 36.417 1.00 11.68 282 GLY A O 1
ATOM 2109 N N . TYR A 1 282 ? -10.012 -15.538 35.134 1.00 9.63 283 TYR A N 1
ATOM 2110 C CA . TYR A 1 282 ? -9.506 -14.899 33.869 1.00 10.49 283 TYR A CA 1
ATOM 2111 C C . TYR A 1 282 ? -10.609 -14.174 33.207 1.00 12.03 283 TYR A C 1
ATOM 2112 O O . TYR A 1 282 ? -10.736 -14.155 31.980 1.00 11.48 283 TYR A O 1
ATOM 2121 N N . GLY A 1 283 ? -11.356 -13.428 34.018 1.00 8.05 284 GLY A N 1
ATOM 2122 C CA . GLY A 1 283 ? -12.255 -12.462 33.421 1.00 8.42 284 GLY A CA 1
ATOM 2123 C C . GLY A 1 283 ? -11.552 -11.143 33.229 1.00 11.08 284 GLY A C 1
ATOM 2124 O O . GLY A 1 283 ? -10.332 -11.126 33.093 1.00 10.80 284 GLY A O 1
ATOM 2125 N N . ASP A 1 284 ? -12.254 -10.007 33.322 1.00 11.69 285 ASP A N 1
ATOM 2126 C CA . ASP A 1 284 ? -11.511 -8.813 32.943 1.00 13.81 285 ASP A CA 1
ATOM 2127 C C . ASP A 1 284 ? -10.428 -8.461 33.949 1.00 11.65 285 ASP A C 1
ATOM 2128 O O . ASP A 1 284 ? -9.266 -8.023 33.598 1.00 11.31 285 ASP A O 1
ATOM 2133 N N . VAL A 1 285 ? -10.763 -8.687 35.218 1.00 9.35 286 VAL A N 1
ATOM 2134 C CA . VAL A 1 285 ? -9.706 -8.405 36.264 1.00 7.86 286 VAL A CA 1
ATOM 2135 C C . VAL A 1 285 ? -8.570 -9.419 36.165 1.00 9.57 286 VAL A C 1
ATOM 2136 O O . VAL A 1 285 ? -7.402 -8.958 36.192 1.00 8.96 286 VAL A O 1
ATOM 2140 N N . GLY A 1 286 ? -8.828 -10.751 36.075 1.00 7.02 287 GLY A N 1
ATOM 2141 C CA . GLY A 1 286 ? -7.753 -11.696 35.980 1.00 9.47 287 GLY A CA 1
ATOM 2142 C C . GLY A 1 286 ? -6.930 -11.459 34.687 1.00 7.17 287 GLY A C 1
ATOM 2143 O O . GLY A 1 286 ? -5.649 -11.611 34.759 1.00 8.86 287 GLY A O 1
ATOM 2144 N N . LYS A 1 287 ? -7.554 -10.995 33.565 1.00 8.68 288 LYS A N 1
ATOM 2145 C CA . LYS A 1 287 ? -6.759 -10.659 32.366 1.00 9.87 288 LYS A CA 1
ATOM 2146 C C . LYS A 1 287 ? -5.800 -9.541 32.658 1.00 8.40 288 LYS A C 1
ATOM 2147 O O . LYS A 1 287 ? -4.635 -9.662 32.319 1.00 9.05 288 LYS A O 1
ATOM 2153 N N . GLY A 1 288 ? -6.247 -8.488 33.373 1.00 7.54 289 GLY A N 1
ATOM 2154 C CA . GLY A 1 288 ? -5.370 -7.385 33.731 1.00 8.24 289 GLY A CA 1
ATOM 2155 C C . GLY A 1 288 ? -4.240 -7.853 34.647 1.00 8.79 289 GLY A C 1
ATOM 2156 O O . GLY A 1 288 ? -3.067 -7.499 34.449 1.00 8.90 289 GLY A O 1
ATOM 2157 N N . CYS A 1 289 ? -4.522 -8.757 35.602 1.00 7.93 290 CYS A N 1
ATOM 2158 C CA . CYS A 1 289 ? -3.573 -9.227 36.565 1.00 8.67 290 CYS A CA 1
ATOM 2159 C C . CYS A 1 289 ? -2.518 -9.958 35.775 1.00 9.48 290 CYS A C 1
ATOM 2160 O O . CYS A 1 289 ? -1.285 -9.777 36.007 1.00 10.04 290 CYS A O 1
ATOM 2163 N N . ALA A 1 290 ? -2.963 -10.866 34.842 1.00 8.88 291 ALA A N 1
ATOM 2164 C CA . ALA A 1 290 ? -1.937 -11.680 34.131 1.00 10.52 291 ALA A CA 1
ATOM 2165 C C . ALA A 1 290 ? -1.075 -10.847 33.218 1.00 11.41 291 ALA A C 1
ATOM 2166 O O . ALA A 1 290 ? 0.149 -11.086 33.161 1.00 11.26 291 ALA A O 1
ATOM 2168 N N . GLU A 1 291 ? -1.632 -9.802 32.624 1.00 11.17 292 GLU A N 1
ATOM 2169 C CA . GLU A 1 291 ? -0.910 -8.926 31.668 1.00 12.35 292 GLU A CA 1
ATOM 2170 C C . GLU A 1 291 ? 0.131 -8.187 32.528 1.00 12.18 292 GLU A C 1
ATOM 2171 O O . GLU A 1 291 ? 1.335 -8.175 32.091 1.00 13.46 292 GLU A O 1
ATOM 2177 N N . ALA A 1 292 ? -0.251 -7.696 33.708 1.00 8.67 293 ALA A N 1
ATOM 2178 C CA . ALA A 1 292 ? 0.710 -6.949 34.613 1.00 10.27 293 ALA A CA 1
ATOM 2179 C C . ALA A 1 292 ? 1.875 -7.838 34.971 1.00 11.11 293 ALA A C 1
ATOM 2180 O O . ALA A 1 292 ? 3.062 -7.425 34.893 1.00 11.76 293 ALA A O 1
ATOM 2182 N N . MET A 1 293 ? 1.564 -9.055 35.441 1.00 8.85 294 MET A N 1
ATOM 2183 C CA . MET A 1 293 ? 2.622 -9.937 35.932 1.00 10.37 294 MET A CA 1
ATOM 2184 C C . MET A 1 293 ? 3.536 -10.404 34.790 1.00 7.17 294 MET A C 1
ATOM 2185 O O . MET A 1 293 ? 4.749 -10.398 34.914 1.00 10.26 294 MET A O 1
ATOM 2190 N N . LYS A 1 294 ? 2.936 -10.810 33.652 1.00 9.67 295 LYS A N 1
ATOM 2191 C CA . LYS A 1 294 ? 3.688 -11.195 32.410 1.00 12.60 295 LYS A CA 1
ATOM 2192 C C . LYS A 1 294 ? 4.627 -10.095 32.025 1.00 9.94 295 LYS A C 1
ATOM 2193 O O . LYS A 1 294 ? 5.842 -10.306 31.705 1.00 12.74 295 LYS A O 1
ATOM 2199 N N . GLY A 1 295 ? 4.174 -8.883 32.200 1.00 9.88 296 GLY A N 1
ATOM 2200 C CA . GLY A 1 295 ? 5.018 -7.718 31.673 1.00 11.84 296 GLY A CA 1
ATOM 2201 C C . GLY A 1 295 ? 6.189 -7.455 32.602 1.00 13.22 296 GLY A C 1
ATOM 2202 O O . GLY A 1 295 ? 7.121 -6.704 32.241 1.00 13.37 296 GLY A O 1
ATOM 2203 N N . GLN A 1 296 ? 6.070 -7.934 33.833 1.00 10.46 297 GLN A N 1
ATOM 2204 C CA . GLN A 1 296 ? 7.178 -7.827 34.822 1.00 11.23 297 GLN A CA 1
ATOM 2205 C C . GLN A 1 296 ? 8.097 -9.071 34.804 1.00 15.98 297 GLN A C 1
ATOM 2206 O O . GLN A 1 296 ? 9.047 -9.089 35.626 1.00 13.94 297 GLN A O 1
ATOM 2212 N N . GLY A 1 297 ? 7.845 -10.015 33.856 1.00 10.83 298 GLY A N 1
ATOM 2213 C CA . GLY A 1 297 ? 8.764 -11.180 33.725 1.00 12.20 298 GLY A CA 1
ATOM 2214 C C . GLY A 1 297 ? 8.349 -12.331 34.624 1.00 10.48 298 GLY A C 1
ATOM 2215 O O . GLY A 1 297 ? 9.031 -13.322 34.714 1.00 10.61 298 GLY A O 1
ATOM 2216 N N . ALA A 1 298 ? 7.114 -12.300 35.158 1.00 9.10 299 ALA A N 1
ATOM 2217 C CA . ALA A 1 298 ? 6.666 -13.452 35.918 1.00 7.56 299 ALA A CA 1
ATOM 2218 C C . ALA A 1 298 ? 6.342 -14.673 35.032 1.00 9.26 299 ALA A C 1
ATOM 2219 O O . ALA A 1 298 ? 6.015 -14.510 33.817 1.00 9.06 299 ALA A O 1
ATOM 2221 N N . ARG A 1 299 ? 6.306 -15.868 35.708 1.00 9.05 300 ARG A N 1
ATOM 2222 C CA . ARG A 1 299 ? 5.870 -17.072 35.028 1.00 10.31 300 ARG A CA 1
ATOM 2223 C C . ARG A 1 299 ? 4.459 -17.319 35.569 1.00 11.48 300 ARG A C 1
ATOM 2224 O O . ARG A 1 299 ? 4.301 -17.848 36.671 1.00 10.62 300 ARG A O 1
ATOM 2232 N N . VAL A 1 300 ? 3.456 -17.039 34.745 1.00 9.46 301 VAL A N 1
ATOM 2233 C CA . VAL A 1 300 ? 2.047 -16.941 35.181 1.00 9.03 301 VAL A CA 1
ATOM 2234 C C . VAL A 1 300 ? 1.267 -18.216 34.770 1.00 10.01 301 VAL A C 1
ATOM 2235 O O . VAL A 1 300 ? 1.311 -18.625 33.585 1.00 12.21 301 VAL A O 1
ATOM 2239 N N . SER A 1 301 ? 0.515 -18.768 35.749 1.00 9.78 302 SER A N 1
ATOM 2240 C CA . SER A 1 301 ? -0.514 -19.756 35.429 1.00 8.90 302 SER A CA 1
ATOM 2241 C C . SER A 1 301 ? -1.834 -19.202 35.896 1.00 11.87 302 SER A C 1
ATOM 2242 O O . SER A 1 301 ? -1.824 -18.383 36.823 1.00 10.26 302 SER A O 1
ATOM 2245 N N . VAL A 1 302 ? -2.953 -19.757 35.388 1.00 9.68 303 VAL A N 1
ATOM 2246 C CA . VAL A 1 302 ? -4.277 -19.199 35.567 1.00 10.17 303 VAL A CA 1
ATOM 2247 C C . VAL A 1 302 ? -5.160 -20.354 35.965 1.00 9.21 303 VAL A C 1
ATOM 2248 O O . VAL A 1 302 ? -4.997 -21.490 35.501 1.00 11.31 303 VAL A O 1
ATOM 2252 N N . THR A 1 303 ? -6.079 -20.092 36.908 1.00 8.70 304 THR A N 1
ATOM 2253 C CA . THR A 1 303 ? -7.235 -21.027 37.182 1.00 11.61 304 THR A CA 1
ATOM 2254 C C . THR A 1 303 ? -8.534 -20.500 36.667 1.00 8.49 304 THR A C 1
ATOM 2255 O O . THR A 1 303 ? -8.766 -19.252 36.476 1.00 8.38 304 THR A O 1
ATOM 2259 N N . GLU A 1 304 ? -9.395 -21.394 36.217 1.00 9.49 305 GLU A N 1
ATOM 2260 C CA . GLU A 1 304 ? -10.631 -21.020 35.645 1.00 5.52 305 GLU A CA 1
ATOM 2261 C C . GLU A 1 304 ? -11.723 -22.142 35.679 1.00 7.61 305 GLU A C 1
ATOM 2262 O O . GLU A 1 304 ? -11.372 -23.280 35.547 1.00 11.59 305 GLU A O 1
ATOM 2268 N N . ILE A 1 305 ? -12.928 -21.679 35.893 1.00 7.75 306 ILE A N 1
ATOM 2269 C CA . ILE A 1 305 ? -14.111 -22.546 35.682 1.00 12.27 306 ILE A CA 1
ATOM 2270 C C . ILE A 1 305 ? -14.751 -22.488 34.350 1.00 12.54 306 ILE A C 1
ATOM 2271 O O . ILE A 1 305 ? -15.516 -23.405 33.967 1.00 12.94 306 ILE A O 1
ATOM 2276 N N . ASP A 1 306 ? -14.527 -21.415 33.599 1.00 8.92 307 ASP A N 1
ATOM 2277 C CA . ASP A 1 306 ? -15.239 -21.172 32.406 1.00 10.24 307 ASP A CA 1
ATOM 2278 C C . ASP A 1 306 ? -14.298 -21.596 31.249 1.00 10.82 307 ASP A C 1
ATOM 2279 O O . ASP A 1 306 ? -13.227 -21.042 31.109 1.00 9.10 307 ASP A O 1
ATOM 2284 N N . PRO A 1 307 ? -14.687 -22.573 30.384 1.00 10.73 308 PRO A N 1
ATOM 2285 C CA . PRO A 1 307 ? -13.799 -23.065 29.374 1.00 10.54 308 PRO A CA 1
ATOM 2286 C C . PRO A 1 307 ? -13.463 -21.929 28.325 1.00 11.43 308 PRO A C 1
ATOM 2287 O O . PRO A 1 307 ? -12.405 -21.995 27.707 1.00 10.81 308 PRO A O 1
ATOM 2291 N N . ILE A 1 308 ? -14.361 -20.946 28.124 1.00 9.00 309 ILE A N 1
ATOM 2292 C CA . ILE A 1 308 ? -14.128 -19.850 27.108 1.00 8.17 309 ILE A CA 1
ATOM 2293 C C . ILE A 1 308 ? -12.972 -19.024 27.699 1.00 9.98 309 ILE A C 1
ATOM 2294 O O . ILE A 1 308 ? -11.874 -18.874 27.044 1.00 10.09 309 ILE A O 1
ATOM 2299 N N . ASN A 1 309 ? -13.093 -18.522 28.952 1.00 8.48 310 ASN A N 1
ATOM 2300 C CA . ASN A 1 309 ? -11.990 -17.751 29.523 1.00 7.86 310 ASN A CA 1
ATOM 2301 C C . ASN A 1 309 ? -10.738 -18.548 29.627 1.00 8.81 310 ASN A C 1
ATOM 2302 O O . ASN A 1 309 ? -9.667 -18.019 29.420 1.00 10.49 310 ASN A O 1
ATOM 2307 N N . ALA A 1 310 ? -10.790 -19.844 30.079 1.00 9.74 311 ALA A N 1
ATOM 2308 C CA . ALA A 1 310 ? -9.587 -20.691 30.071 1.00 11.24 311 ALA A CA 1
ATOM 2309 C C . ALA A 1 310 ? -8.918 -20.816 28.734 1.00 8.19 311 ALA A C 1
ATOM 2310 O O . ALA A 1 310 ? -7.652 -20.706 28.720 1.00 9.43 311 ALA A O 1
ATOM 2312 N N . LEU A 1 311 ? -9.694 -21.033 27.680 1.00 9.94 312 LEU A N 1
ATOM 2313 C CA . LEU A 1 311 ? -9.054 -21.119 26.330 1.00 10.05 312 LEU A CA 1
ATOM 2314 C C . LEU A 1 311 ? -8.363 -19.785 25.977 1.00 6.33 312 LEU A C 1
ATOM 2315 O O . LEU A 1 311 ? -7.254 -19.726 25.420 1.00 10.31 312 LEU A O 1
ATOM 2320 N N . GLN A 1 312 ? -8.943 -18.662 26.384 1.00 8.25 313 GLN A N 1
ATOM 2321 C CA . GLN A 1 312 ? -8.246 -17.364 26.101 1.00 10.08 313 GLN A CA 1
ATOM 2322 C C . GLN A 1 312 ? -6.899 -17.320 26.873 1.00 11.53 313 GLN A C 1
ATOM 2323 O O . GLN A 1 312 ? -5.910 -16.897 26.335 1.00 9.26 313 GLN A O 1
ATOM 2329 N N . ALA A 1 313 ? -6.924 -17.759 28.121 1.00 9.29 314 ALA A N 1
ATOM 2330 C CA . ALA A 1 313 ? -5.700 -17.755 28.937 1.00 8.69 314 ALA A CA 1
ATOM 2331 C C . ALA A 1 313 ? -4.661 -18.572 28.198 1.00 10.32 314 ALA A C 1
ATOM 2332 O O . ALA A 1 313 ? -3.511 -18.112 28.078 1.00 9.21 314 ALA A O 1
ATOM 2334 N N . MET A 1 314 ? -5.042 -19.779 27.756 1.00 9.14 315 MET A N 1
ATOM 2335 C CA . MET A 1 314 ? -4.003 -20.669 27.103 1.00 8.08 315 MET A CA 1
ATOM 2336 C C . MET A 1 314 ? -3.449 -20.008 25.765 1.00 6.52 315 MET A C 1
ATOM 2337 O O . MET A 1 314 ? -2.184 -19.970 25.551 1.00 10.15 315 MET A O 1
ATOM 2342 N N . MET A 1 315 ? -4.307 -19.358 25.043 1.00 8.35 316 MET A N 1
ATOM 2343 C CA . MET A 1 315 ? -3.965 -18.641 23.777 1.00 9.45 316 MET A CA 1
ATOM 2344 C C . MET A 1 315 ? -3.076 -17.421 24.013 1.00 9.99 316 MET A C 1
ATOM 2345 O O . MET A 1 315 ? -2.520 -16.818 23.085 1.00 8.38 316 MET A O 1
ATOM 2350 N N . GLU A 1 316 ? -3.082 -16.991 25.307 1.00 8.71 317 GLU A N 1
ATOM 2351 C CA . GLU A 1 316 ? -2.295 -15.806 25.713 1.00 11.73 317 GLU A CA 1
ATOM 2352 C C . GLU A 1 316 ? -1.008 -16.243 26.450 1.00 10.23 317 GLU A C 1
ATOM 2353 O O . GLU A 1 316 ? -0.292 -15.423 27.012 1.00 12.67 317 GLU A O 1
ATOM 2359 N N . GLY A 1 317 ? -0.711 -17.574 26.399 1.00 9.91 318 GLY A N 1
ATOM 2360 C CA . GLY A 1 317 ? 0.617 -18.028 26.858 1.00 6.83 318 GLY A CA 1
ATOM 2361 C C . GLY A 1 317 ? 0.593 -18.547 28.292 1.00 7.42 318 GLY A C 1
ATOM 2362 O O . GLY A 1 317 ? 1.674 -18.695 28.867 1.00 11.91 318 GLY A O 1
ATOM 2363 N N . PHE A 1 318 ? -0.647 -18.801 28.879 1.00 7.97 319 PHE A N 1
ATOM 2364 C CA . PHE A 1 318 ? -0.610 -19.215 30.291 1.00 11.31 319 PHE A CA 1
ATOM 2365 C C . PHE A 1 318 ? -1.181 -20.662 30.458 1.00 10.09 319 PHE A C 1
ATOM 2366 O O . PHE A 1 318 ? -2.192 -20.936 29.922 1.00 12.31 319 PHE A O 1
ATOM 2374 N N . ASP A 1 319 ? -0.505 -21.510 31.213 1.00 10.43 320 ASP A N 1
ATOM 2375 C CA . ASP A 1 319 ? -1.107 -22.798 31.585 1.00 9.65 320 ASP A CA 1
ATOM 2376 C C . ASP A 1 319 ? -2.415 -22.498 32.330 1.00 8.94 320 ASP A C 1
ATOM 2377 O O . ASP A 1 319 ? -2.427 -21.517 33.133 1.00 11.97 320 ASP A O 1
ATOM 2382 N N . VAL A 1 320 ? -3.386 -23.419 32.208 1.00 9.18 321 VAL A N 1
ATOM 2383 C CA . VAL A 1 320 ? -4.606 -23.370 32.972 1.00 8.86 321 VAL A CA 1
ATOM 2384 C C . VAL A 1 320 ? -4.590 -24.604 33.903 1.00 10.86 321 VAL A C 1
ATOM 2385 O O . VAL A 1 320 ? -4.410 -25.739 33.421 1.00 11.00 321 VAL A O 1
ATOM 2389 N N . VAL A 1 321 ? -4.563 -24.316 35.196 1.00 10.99 322 VAL A N 1
ATOM 2390 C CA . VAL A 1 321 ? -4.168 -25.333 36.238 1.00 8.29 322 VAL A CA 1
ATOM 2391 C C . VAL A 1 321 ? -5.237 -25.188 37.379 1.00 10.48 322 VAL A C 1
ATOM 2392 O O . VAL A 1 321 ? -5.896 -24.140 37.469 1.00 10.57 322 VAL A O 1
ATOM 2396 N N . THR A 1 322 ? -5.362 -26.226 38.270 1.00 10.67 323 THR A N 1
ATOM 2397 C CA . THR A 1 322 ? -6.194 -26.055 39.498 1.00 13.74 323 THR A CA 1
ATOM 2398 C C . THR A 1 322 ? -5.352 -25.562 40.607 1.00 13.13 323 THR A C 1
ATOM 2399 O O . THR A 1 322 ? -4.131 -25.654 40.580 1.00 11.18 323 THR A O 1
ATOM 2403 N N . VAL A 1 323 ? -6.009 -24.873 41.552 1.00 11.43 324 VAL A N 1
ATOM 2404 C CA . VAL A 1 323 ? -5.303 -24.525 42.775 1.00 10.60 324 VAL A CA 1
ATOM 2405 C C . VAL A 1 323 ? -4.651 -25.708 43.467 1.00 11.39 324 VAL A C 1
ATOM 2406 O O . VAL A 1 323 ? -3.521 -25.616 43.815 1.00 13.18 324 VAL A O 1
ATOM 2410 N N . GLU A 1 324 ? -5.319 -26.868 43.468 1.00 17.68 325 GLU A N 1
ATOM 2411 C CA . GLU A 1 324 ? -4.737 -28.046 44.163 1.00 14.34 325 GLU A CA 1
ATOM 2412 C C . GLU A 1 324 ? -3.434 -28.435 43.572 1.00 11.43 325 GLU A C 1
ATOM 2413 O O . GLU A 1 324 ? -2.484 -28.779 44.313 1.00 17.31 325 GLU A O 1
ATOM 2419 N N . GLU A 1 325 ? -3.315 -28.360 42.201 1.00 11.71 326 GLU A N 1
ATOM 2420 C CA . GLU A 1 325 ? -2.042 -28.894 41.642 1.00 15.70 326 GLU A CA 1
ATOM 2421 C C . GLU A 1 325 ? -0.930 -27.857 41.671 1.00 11.35 326 GLU A C 1
ATOM 2422 O O . GLU A 1 325 ? 0.251 -28.213 41.605 1.00 17.47 326 GLU A O 1
ATOM 2428 N N . ALA A 1 326 ? -1.247 -26.530 41.749 1.00 11.54 327 ALA A N 1
ATOM 2429 C CA . ALA A 1 326 ? -0.215 -25.476 41.543 1.00 16.23 327 ALA A CA 1
ATOM 2430 C C . ALA A 1 326 ? 0.135 -24.691 42.755 1.00 15.89 327 ALA A C 1
ATOM 2431 O O . ALA A 1 326 ? 1.167 -23.993 42.797 1.00 13.52 327 ALA A O 1
ATOM 2433 N N . ILE A 1 327 ? -0.695 -24.855 43.803 1.00 12.78 328 ILE A N 1
ATOM 2434 C CA . ILE A 1 327 ? -0.617 -23.981 45.006 1.00 14.19 328 ILE A CA 1
ATOM 2435 C C . ILE A 1 327 ? 0.777 -24.144 45.649 1.00 15.59 328 ILE A C 1
ATOM 2436 O O . ILE A 1 327 ? 1.320 -23.164 46.167 1.00 16.62 328 ILE A O 1
ATOM 2441 N N . GLY A 1 328 ? 1.374 -25.361 45.655 1.00 12.88 329 GLY A N 1
ATOM 2442 C CA . GLY A 1 328 ? 2.602 -25.480 46.418 1.00 14.71 329 GLY A CA 1
ATOM 2443 C C . GLY A 1 328 ? 3.816 -24.915 45.757 1.00 11.63 329 GLY A C 1
ATOM 2444 O O . GLY A 1 328 ? 4.879 -24.769 46.304 1.00 14.70 329 GLY A O 1
ATOM 2445 N N . ASP A 1 329 ? 3.624 -24.620 44.447 1.00 12.05 330 ASP A N 1
ATOM 2446 C CA . ASP A 1 329 ? 4.771 -24.088 43.651 1.00 14.55 330 ASP A CA 1
ATOM 2447 C C . ASP A 1 329 ? 4.664 -22.552 43.420 1.00 10.37 330 ASP A C 1
ATOM 2448 O O . ASP A 1 329 ? 5.682 -21.974 42.997 1.00 14.15 330 ASP A O 1
ATOM 2453 N N . ALA A 1 330 ? 3.580 -21.944 43.833 1.00 12.53 331 ALA A N 1
ATOM 2454 C CA . ALA A 1 330 ? 3.354 -20.510 43.562 1.00 13.51 331 ALA A CA 1
ATOM 2455 C C . ALA A 1 330 ? 4.144 -19.639 44.532 1.00 13.46 331 ALA A C 1
ATOM 2456 O O . ALA A 1 330 ? 4.182 -19.865 45.764 1.00 15.91 331 ALA A O 1
ATOM 2458 N N . ASP A 1 331 ? 4.855 -18.638 43.963 1.00 10.03 332 ASP A N 1
ATOM 2459 C CA . ASP A 1 331 ? 5.469 -17.588 44.821 1.00 13.48 332 ASP A CA 1
ATOM 2460 C C . ASP A 1 331 ? 4.423 -16.509 45.207 1.00 12.28 332 ASP A C 1
ATOM 2461 O O . ASP A 1 331 ? 4.548 -15.902 46.272 1.00 10.85 332 ASP A O 1
ATOM 2466 N N . ILE A 1 332 ? 3.502 -16.257 44.288 1.00 10.53 333 ILE A N 1
ATOM 2467 C CA . ILE A 1 332 ? 2.456 -15.245 44.523 1.00 10.48 333 ILE A CA 1
ATOM 2468 C C . ILE A 1 332 ? 1.208 -15.862 44.067 1.00 11.54 333 ILE A C 1
ATOM 2469 O O . ILE A 1 332 ? 1.151 -16.367 42.927 1.00 10.78 333 ILE A O 1
ATOM 2474 N N . VAL A 1 333 ? 0.126 -15.656 44.846 1.00 8.23 334 VAL A N 1
ATOM 2475 C CA . VAL A 1 333 ? -1.194 -16.135 44.574 1.00 7.25 334 VAL A CA 1
ATOM 2476 C C . VAL A 1 333 ? -2.153 -14.999 44.640 1.00 12.32 334 VAL A C 1
ATOM 2477 O O . VAL A 1 333 ? -2.210 -14.319 45.700 1.00 10.07 334 VAL A O 1
ATOM 2481 N N . VAL A 1 334 ? -2.891 -14.727 43.558 1.00 10.49 335 VAL A N 1
ATOM 2482 C CA . VAL A 1 334 ? -3.889 -13.601 43.566 1.00 7.16 335 VAL A CA 1
ATOM 2483 C C . VAL A 1 334 ? -5.250 -14.207 43.187 1.00 11.78 335 VAL A C 1
ATOM 2484 O O . VAL A 1 334 ? -5.345 -14.877 42.107 1.00 10.97 335 VAL A O 1
ATOM 2488 N N . THR A 1 335 ? -6.324 -13.885 43.931 1.00 8.35 336 THR A N 1
ATOM 2489 C CA . THR A 1 335 ? -7.704 -14.264 43.568 1.00 8.96 336 THR A CA 1
ATOM 2490 C C . THR A 1 335 ? -8.385 -13.083 42.862 1.00 11.27 336 THR A C 1
ATOM 2491 O O . THR A 1 335 ? -8.288 -11.880 43.312 1.00 12.83 336 THR A O 1
ATOM 2495 N N . ALA A 1 336 ? -9.002 -13.394 41.704 1.00 9.72 337 ALA A N 1
ATOM 2496 C CA . ALA A 1 336 ? -9.640 -12.358 40.875 1.00 10.50 337 ALA A CA 1
ATOM 2497 C C . ALA A 1 336 ? -10.981 -12.850 40.331 1.00 12.34 337 ALA A C 1
ATOM 2498 O O . ALA A 1 336 ? -11.370 -12.587 39.206 1.00 10.75 337 ALA A O 1
ATOM 2500 N N . THR A 1 337 ? -11.683 -13.622 41.181 1.00 12.55 338 THR A N 1
ATOM 2501 C CA . THR A 1 337 ? -12.899 -14.230 40.682 1.00 10.57 338 THR A CA 1
ATOM 2502 C C . THR A 1 337 ? -14.291 -13.630 40.938 1.00 9.61 338 THR A C 1
ATOM 2503 O O . THR A 1 337 ? -15.170 -13.779 40.121 1.00 12.28 338 THR A O 1
ATOM 2507 N N . GLY A 1 338 ? -14.442 -12.872 42.033 1.00 10.99 339 GLY A N 1
ATOM 2508 C CA . GLY A 1 338 ? -15.814 -12.443 42.360 1.00 11.64 339 GLY A CA 1
ATOM 2509 C C . GLY A 1 338 ? -16.597 -13.574 42.964 1.00 10.46 339 GLY A C 1
ATOM 2510 O O . GLY A 1 338 ? -17.885 -13.370 43.202 1.00 14.44 339 GLY A O 1
ATOM 2511 N N . ASN A 1 339 ? -15.955 -14.719 43.138 1.00 12.42 340 ASN A N 1
ATOM 2512 C CA . ASN A 1 339 ? -16.631 -15.827 43.829 1.00 8.71 340 ASN A CA 1
ATOM 2513 C C . ASN A 1 339 ? -16.100 -15.998 45.194 1.00 19.09 340 ASN A C 1
ATOM 2514 O O . ASN A 1 339 ? -15.022 -15.476 45.589 1.00 25.78 340 ASN A O 1
ATOM 2519 N N . LYS A 1 340 ? -16.652 -16.917 45.919 1.00 12.79 341 LYS A N 1
ATOM 2520 C CA . LYS A 1 340 ? -16.114 -17.239 47.240 1.00 13.15 341 LYS A CA 1
ATOM 2521 C C . LYS A 1 340 ? -15.340 -18.548 47.361 1.00 13.22 341 LYS A C 1
ATOM 2522 O O . LYS A 1 340 ? -15.421 -19.394 46.415 1.00 14.07 341 LYS A O 1
ATOM 2528 N N . ASP A 1 341 ? -14.570 -18.702 48.410 1.00 16.55 342 ASP A N 1
ATOM 2529 C CA . ASP A 1 341 ? -13.934 -20.038 48.697 1.00 18.92 342 ASP A CA 1
ATOM 2530 C C . ASP A 1 341 ? -12.951 -20.499 47.620 1.00 15.73 342 ASP A C 1
ATOM 2531 O O . ASP A 1 341 ? -12.950 -21.662 47.180 1.00 16.47 342 ASP A O 1
ATOM 2536 N N . ILE A 1 342 ? -12.051 -19.582 47.212 1.00 11.80 343 ILE A N 1
ATOM 2537 C CA . ILE A 1 342 ? -11.073 -19.943 46.165 1.00 10.25 343 ILE A CA 1
ATOM 2538 C C . ILE A 1 342 ? -9.858 -20.498 46.772 1.00 11.99 343 ILE A C 1
ATOM 2539 O O . ILE A 1 342 ? -9.242 -21.462 46.292 1.00 14.51 343 ILE A O 1
ATOM 2544 N N . ILE A 1 343 ? -9.339 -19.846 47.835 1.00 12.92 344 ILE A N 1
ATOM 2545 C CA . ILE A 1 343 ? -8.171 -20.237 48.500 1.00 10.35 344 ILE A CA 1
ATOM 2546 C C . ILE A 1 343 ? -8.593 -20.534 49.959 1.00 14.52 344 ILE A C 1
ATOM 2547 O O . ILE A 1 343 ? -8.825 -19.624 50.762 1.00 11.52 344 ILE A O 1
ATOM 2552 N N . MET A 1 344 ? -8.732 -21.832 50.184 1.00 15.93 345 MET A N 1
ATOM 2553 C CA . MET A 1 344 ? -9.154 -22.293 51.536 1.00 16.94 345 MET A CA 1
ATOM 2554 C C . MET A 1 344 ? -7.970 -22.541 52.410 1.00 11.79 345 MET A C 1
ATOM 2555 O O . MET A 1 344 ? -6.781 -22.581 52.026 1.00 13.46 345 MET A O 1
ATOM 2560 N N . LEU A 1 345 ? -8.288 -22.760 53.712 1.00 13.85 346 LEU A N 1
ATOM 2561 C CA . LEU A 1 345 ? -7.244 -23.027 54.665 1.00 11.19 346 LEU A CA 1
ATOM 2562 C C . LEU A 1 345 ? -6.210 -24.153 54.227 1.00 9.66 346 LEU A C 1
ATOM 2563 O O . LEU A 1 345 ? -4.999 -24.032 54.424 1.00 15.18 346 LEU A O 1
ATOM 2568 N N . GLU A 1 346 ? -6.747 -25.262 53.754 1.00 17.06 347 GLU A N 1
ATOM 2569 C CA . GLU A 1 346 ? -5.872 -26.351 53.246 1.00 18.34 347 GLU A CA 1
ATOM 2570 C C . GLU A 1 346 ? -4.905 -25.895 52.128 1.00 14.07 347 GLU A C 1
ATOM 2571 O O . GLU A 1 346 ? -3.686 -26.313 52.105 1.00 17.80 347 GLU A O 1
ATOM 2577 N N . HIS A 1 347 ? -5.411 -25.002 51.301 1.00 13.71 348 HIS A N 1
ATOM 2578 C CA . HIS A 1 347 ? -4.503 -24.427 50.259 1.00 16.84 348 HIS A CA 1
ATOM 2579 C C . HIS A 1 347 ? -3.502 -23.478 50.879 1.00 12.94 348 HIS A C 1
ATOM 2580 O O . HIS A 1 347 ? -2.295 -23.560 50.636 1.00 15.05 348 HIS A O 1
ATOM 2587 N N . ILE A 1 348 ? -3.941 -22.619 51.854 1.00 11.78 349 ILE A N 1
ATOM 2588 C CA . ILE A 1 348 ? -2.922 -21.821 52.524 1.00 12.42 349 ILE A CA 1
ATOM 2589 C C . ILE A 1 348 ? -1.795 -22.591 53.194 1.00 10.86 349 ILE A C 1
ATOM 2590 O O . ILE A 1 348 ? -0.625 -22.264 53.072 1.00 14.77 349 ILE A O 1
ATOM 2595 N N . LYS A 1 349 ? -2.164 -23.738 53.859 1.00 13.73 350 LYS A N 1
ATOM 2596 C CA . LYS A 1 349 ? -1.191 -24.574 54.512 1.00 12.74 350 LYS A CA 1
ATOM 2597 C C . LYS A 1 349 ? -0.285 -25.292 53.518 1.00 14.98 350 LYS A C 1
ATOM 2598 O O . LYS A 1 349 ? 0.790 -25.761 53.914 1.00 15.80 350 LYS A O 1
ATOM 2604 N N . ALA A 1 350 ? -0.766 -25.343 52.231 1.00 13.26 351 ALA A N 1
ATOM 2605 C CA . ALA A 1 350 ? 0.029 -25.963 51.121 1.00 18.74 351 ALA A CA 1
ATOM 2606 C C . ALA A 1 350 ? 0.998 -24.983 50.480 1.00 15.40 351 ALA A C 1
ATOM 2607 O O . ALA A 1 350 ? 1.961 -25.409 49.764 1.00 13.81 351 ALA A O 1
ATOM 2609 N N . MET A 1 351 ? 0.899 -23.674 50.803 1.00 13.57 352 MET A N 1
ATOM 2610 C CA . MET A 1 351 ? 1.827 -22.765 50.142 1.00 12.90 352 MET A CA 1
ATOM 2611 C C . MET A 1 351 ? 3.271 -22.833 50.563 1.00 14.64 352 MET A C 1
ATOM 2612 O O . MET A 1 351 ? 3.610 -23.191 51.755 1.00 17.11 352 MET A O 1
ATOM 2617 N N . LYS A 1 352 ? 4.162 -22.416 49.685 1.00 13.03 353 LYS A N 1
ATOM 2618 C CA . LYS A 1 352 ? 5.545 -22.500 50.052 1.00 15.31 353 LYS A CA 1
ATOM 2619 C C . LYS A 1 352 ? 5.907 -21.375 51.074 1.00 16.69 353 LYS A C 1
ATOM 2620 O O . LYS A 1 352 ? 5.200 -20.332 51.134 1.00 14.43 353 LYS A O 1
ATOM 2626 N N . ASP A 1 353 ? 7.017 -21.541 51.803 1.00 16.29 354 ASP A N 1
ATOM 2627 C CA . ASP A 1 353 ? 7.425 -20.626 52.835 1.00 16.26 354 ASP A CA 1
ATOM 2628 C C . ASP A 1 353 ? 7.688 -19.246 52.188 1.00 15.26 354 ASP A C 1
ATOM 2629 O O . ASP A 1 353 ? 8.344 -19.210 51.146 1.00 16.47 354 ASP A O 1
ATOM 2634 N N . HIS A 1 354 ? 7.087 -18.207 52.762 1.00 12.44 355 HIS A N 1
ATOM 2635 C CA . HIS A 1 354 ? 7.219 -16.784 52.387 1.00 10.83 355 HIS A CA 1
ATOM 2636 C C . HIS A 1 354 ? 6.578 -16.488 51.067 1.00 15.17 355 HIS A C 1
ATOM 2637 O O . HIS A 1 354 ? 6.737 -15.368 50.521 1.00 14.23 355 HIS A O 1
ATOM 2644 N N . ALA A 1 355 ? 5.720 -17.411 50.591 1.00 10.81 356 ALA A N 1
ATOM 2645 C CA . ALA A 1 355 ? 4.771 -17.012 49.474 1.00 12.74 356 ALA A CA 1
ATOM 2646 C C . ALA A 1 355 ? 3.825 -15.849 49.869 1.00 14.49 356 ALA A C 1
ATOM 2647 O O . ALA A 1 355 ? 3.601 -15.608 51.110 1.00 13.70 356 ALA A O 1
ATOM 2649 N N . ILE A 1 356 ? 3.366 -15.107 48.826 1.00 11.63 357 ILE A N 1
ATOM 2650 C CA . ILE A 1 356 ? 2.482 -13.961 49.066 1.00 9.44 357 ILE A CA 1
ATOM 2651 C C . ILE A 1 356 ? 1.078 -14.348 48.632 1.00 8.62 357 ILE A C 1
ATOM 2652 O O . ILE A 1 356 ? 0.937 -14.867 47.495 1.00 11.26 357 ILE A O 1
ATOM 2657 N N . LEU A 1 357 ? 0.020 -13.976 49.387 1.00 9.61 358 LEU A N 1
ATOM 2658 C CA . LEU A 1 357 ? -1.377 -14.284 49.096 1.00 9.99 358 LEU A CA 1
ATOM 2659 C C . LEU A 1 357 ? -2.124 -12.969 49.144 1.00 12.14 358 LEU A C 1
ATOM 2660 O O . LEU A 1 357 ? -2.045 -12.203 50.156 1.00 10.91 358 LEU A O 1
ATOM 2665 N N . GLY A 1 358 ? -2.875 -12.689 48.054 1.00 9.30 359 GLY A N 1
ATOM 2666 C CA . GLY A 1 358 ? -3.741 -11.503 48.100 1.00 10.15 359 GLY A CA 1
ATOM 2667 C C . GLY A 1 358 ? -4.980 -11.686 47.242 1.00 9.87 359 GLY A C 1
ATOM 2668 O O . GLY A 1 358 ? -5.004 -12.575 46.405 1.00 8.74 359 GLY A O 1
ATOM 2669 N N . ASN A 1 359 ? -5.980 -10.827 47.417 1.00 11.27 360 ASN A N 1
ATOM 2670 C CA . ASN A 1 359 ? -7.217 -10.897 46.693 1.00 10.66 360 ASN A CA 1
ATOM 2671 C C . ASN A 1 359 ? -7.437 -9.522 46.030 1.00 10.81 360 ASN A C 1
ATOM 2672 O O . ASN A 1 359 ? -7.143 -8.474 46.688 1.00 12.14 360 ASN A O 1
ATOM 2677 N N . ILE A 1 360 ? -7.904 -9.498 44.788 1.00 9.60 361 ILE A N 1
ATOM 2678 C CA . ILE A 1 360 ? -8.180 -8.275 44.100 1.00 9.97 361 ILE A CA 1
ATOM 2679 C C . ILE A 1 360 ? -9.690 -8.192 43.728 1.00 11.33 361 ILE A C 1
ATOM 2680 O O . ILE A 1 360 ? -10.101 -7.238 43.081 1.00 11.31 361 ILE A O 1
ATOM 2685 N N . GLY A 1 361 ? -10.502 -9.224 44.029 1.00 9.79 362 GLY A N 1
ATOM 2686 C CA . GLY A 1 361 ? -11.915 -9.263 43.763 1.00 10.11 362 GLY A CA 1
ATOM 2687 C C . GLY A 1 361 ? -12.577 -8.271 44.758 1.00 12.68 362 GLY A C 1
ATOM 2688 O O . GLY A 1 361 ? -11.938 -7.839 45.779 1.00 13.63 362 GLY A O 1
ATOM 2689 N N . HIS A 1 362 ? -13.828 -7.897 44.527 1.00 9.78 363 HIS A N 1
ATOM 2690 C CA . HIS A 1 362 ? -14.455 -6.929 45.438 1.00 13.64 363 HIS A CA 1
ATOM 2691 C C . HIS A 1 362 ? -14.556 -7.415 46.908 1.00 13.43 363 HIS A C 1
ATOM 2692 O O . HIS A 1 362 ? -14.397 -6.537 47.788 1.00 14.03 363 HIS A O 1
ATOM 2699 N N . PHE A 1 363 ? -14.908 -8.701 47.164 1.00 13.36 364 PHE A N 1
ATOM 2700 C CA . PHE A 1 363 ? -15.000 -9.073 48.614 1.00 11.54 364 PHE A CA 1
ATOM 2701 C C . PHE A 1 363 ? -13.897 -9.991 49.088 1.00 14.79 364 PHE A C 1
ATOM 2702 O O . PHE A 1 363 ? -13.342 -10.820 48.271 1.00 12.99 364 PHE A O 1
ATOM 2710 N N . ASP A 1 364 ? -13.577 -9.984 50.429 1.00 13.15 365 ASP A N 1
ATOM 2711 C CA . ASP A 1 364 ? -12.483 -10.753 50.966 1.00 17.23 365 ASP A CA 1
ATOM 2712 C C . ASP A 1 364 ? -12.754 -12.293 51.062 1.00 14.28 365 ASP A C 1
ATOM 2713 O O . ASP A 1 364 ? -11.840 -13.013 51.323 1.00 16.56 365 ASP A O 1
ATOM 2718 N N . ASN A 1 365 ? -14.018 -12.691 50.885 1.00 12.49 366 ASN A N 1
ATOM 2719 C CA . ASN A 1 365 ? -14.358 -14.111 51.050 1.00 11.36 366 ASN A CA 1
ATOM 2720 C C . ASN A 1 365 ? -13.823 -15.008 49.913 1.00 15.38 366 ASN A C 1
ATOM 2721 O O . ASN A 1 365 ? -14.026 -16.210 49.979 1.00 16.03 366 ASN A O 1
ATOM 2726 N N . GLU A 1 366 ? -13.173 -14.409 48.875 1.00 10.93 367 GLU A N 1
ATOM 2727 C CA . GLU A 1 366 ? -12.395 -15.303 47.974 1.00 14.73 367 GLU A CA 1
ATOM 2728 C C . GLU A 1 366 ? -11.319 -16.109 48.710 1.00 13.34 367 GLU A C 1
ATOM 2729 O O . GLU A 1 366 ? -10.978 -17.211 48.255 1.00 12.87 367 GLU A O 1
ATOM 2735 N N . ILE A 1 367 ? -10.716 -15.558 49.769 1.00 13.55 368 ILE A N 1
ATOM 2736 C CA . ILE A 1 367 ? -9.591 -16.135 50.607 1.00 13.74 368 ILE A CA 1
ATOM 2737 C C . ILE A 1 367 ? -10.315 -16.515 51.964 1.00 11.34 368 ILE A C 1
ATOM 2738 O O . ILE A 1 367 ? -11.198 -15.816 52.425 1.00 14.30 368 ILE A O 1
ATOM 2743 N N . ASP A 1 368 ? -10.131 -17.763 52.434 1.00 14.21 369 ASP A N 1
ATOM 2744 C CA . ASP A 1 368 ? -10.749 -18.199 53.686 1.00 15.28 369 ASP A CA 1
ATOM 2745 C C . ASP A 1 368 ? -10.054 -17.532 54.890 1.00 11.20 369 ASP A C 1
ATOM 2746 O O . ASP A 1 368 ? -9.278 -18.159 55.615 1.00 12.97 369 ASP A O 1
ATOM 2751 N N . MET A 1 369 ? -10.147 -16.194 55.007 1.00 10.47 370 MET A N 1
ATOM 2752 C CA . MET A 1 369 ? -9.558 -15.552 56.137 1.00 10.78 370 MET A CA 1
ATOM 2753 C C . MET A 1 369 ? -10.114 -15.983 57.479 1.00 12.43 370 MET A C 1
ATOM 2754 O O . MET A 1 369 ? -9.359 -16.004 58.450 1.00 14.40 370 MET A O 1
ATOM 2759 N N . ALA A 1 370 ? -11.423 -16.225 57.492 1.00 12.76 371 ALA A N 1
ATOM 2760 C CA . ALA A 1 370 ? -11.980 -16.744 58.781 1.00 18.33 371 ALA A CA 1
ATOM 2761 C C . ALA A 1 370 ? -11.216 -18.080 59.233 1.00 14.56 371 ALA A C 1
ATOM 2762 O O . ALA A 1 370 ? -10.840 -18.239 60.428 1.00 15.40 371 ALA A O 1
ATOM 2764 N N . GLY A 1 371 ? -11.065 -18.992 58.262 1.00 15.67 372 GLY A N 1
ATOM 2765 C CA . GLY A 1 371 ? -10.405 -20.258 58.594 1.00 14.99 372 GLY A CA 1
ATOM 2766 C C . GLY A 1 371 ? -8.974 -20.015 59.002 1.00 8.95 372 GLY A C 1
ATOM 2767 O O . GLY A 1 371 ? -8.440 -20.569 59.965 1.00 16.88 372 GLY A O 1
ATOM 2768 N N . LEU A 1 372 ? -8.255 -19.067 58.368 1.00 11.51 373 LEU A N 1
ATOM 2769 C CA . LEU A 1 372 ? -6.869 -18.764 58.709 1.00 13.50 373 LEU A CA 1
ATOM 2770 C C . LEU A 1 372 ? -6.734 -18.204 60.176 1.00 10.79 373 LEU A C 1
ATOM 2771 O O . LEU A 1 372 ? -5.850 -18.574 60.950 1.00 13.03 373 LEU A O 1
ATOM 2776 N N . GLU A 1 373 ? -7.631 -17.276 60.464 1.00 12.68 374 GLU A N 1
ATOM 2777 C CA . GLU A 1 373 ? -7.626 -16.560 61.743 1.00 16.13 374 GLU A CA 1
ATOM 2778 C C . GLU A 1 373 ? -7.974 -17.486 62.940 1.00 14.00 374 GLU A C 1
ATOM 2779 O O . GLU A 1 373 ? -7.551 -17.158 64.046 1.00 19.58 374 GLU A O 1
ATOM 2785 N N . ARG A 1 374 ? -8.797 -18.517 62.675 1.00 13.79 375 ARG A N 1
ATOM 2786 C CA . ARG A 1 374 ? -9.257 -19.491 63.715 1.00 16.25 375 ARG A CA 1
ATOM 2787 C C . ARG A 1 374 ? -8.374 -20.780 63.641 1.00 21.05 375 ARG A C 1
ATOM 2788 O O . ARG A 1 374 ? -8.567 -21.690 64.477 1.00 21.91 375 ARG A O 1
ATOM 2796 N N . SER A 1 375 ? -7.380 -20.846 62.711 1.00 14.44 376 SER A N 1
ATOM 2797 C CA . SER A 1 375 ? -6.584 -22.078 62.523 1.00 17.45 376 SER A CA 1
ATOM 2798 C C . SER A 1 375 ? -5.570 -22.432 63.603 1.00 19.51 376 SER A C 1
ATOM 2799 O O . SER A 1 375 ? -5.209 -23.619 63.728 1.00 18.72 376 SER A O 1
ATOM 2802 N N . GLY A 1 376 ? -5.103 -21.444 64.379 1.00 15.35 377 GLY A N 1
ATOM 2803 C CA . GLY A 1 376 ? -3.985 -21.550 65.224 1.00 16.80 377 GLY A CA 1
ATOM 2804 C C . GLY A 1 376 ? -2.664 -21.034 64.688 1.00 17.87 377 GLY A C 1
ATOM 2805 O O . GLY A 1 376 ? -1.688 -20.979 65.421 1.00 17.34 377 GLY A O 1
ATOM 2806 N N . ALA A 1 377 ? -2.665 -20.636 63.373 1.00 17.18 378 ALA A N 1
ATOM 2807 C CA . ALA A 1 377 ? -1.525 -19.891 62.807 1.00 19.04 378 ALA A CA 1
ATOM 2808 C C . ALA A 1 377 ? -1.351 -18.613 63.636 1.00 13.63 378 ALA A C 1
ATOM 2809 O O . ALA A 1 377 ? -2.348 -18.108 64.095 1.00 16.36 378 ALA A O 1
ATOM 2811 N N . THR A 1 378 ? -0.115 -18.215 63.810 1.00 15.15 379 THR A N 1
ATOM 2812 C CA . THR A 1 378 ? 0.200 -16.974 64.591 1.00 17.31 379 THR A CA 1
ATOM 2813 C C . THR A 1 378 ? 0.505 -15.851 63.601 1.00 17.24 379 THR A C 1
ATOM 2814 O O . THR A 1 378 ? 1.148 -16.086 62.555 1.00 16.45 379 THR A O 1
ATOM 2818 N N . ARG A 1 379 ? 0.075 -14.671 63.982 1.00 15.91 380 ARG A N 1
ATOM 2819 C CA . ARG A 1 379 ? 0.202 -13.507 63.069 1.00 15.76 380 ARG A CA 1
ATOM 2820 C C . ARG A 1 379 ? 1.221 -12.527 63.609 1.00 14.94 380 ARG A C 1
ATOM 2821 O O . ARG A 1 379 ? 1.143 -12.115 64.831 1.00 17.46 380 ARG A O 1
ATOM 2829 N N . VAL A 1 380 ? 2.120 -12.063 62.745 1.00 16.05 381 VAL A N 1
ATOM 2830 C CA . VAL A 1 380 ? 2.940 -10.896 63.073 1.00 14.83 381 VAL A CA 1
ATOM 2831 C C . VAL A 1 380 ? 2.562 -9.833 62.037 1.00 18.75 381 VAL A C 1
ATOM 2832 O O . VAL A 1 380 ? 2.671 -10.120 60.843 1.00 17.69 381 VAL A O 1
ATOM 2836 N N . ASN A 1 381 ? 2.093 -8.675 62.521 1.00 14.54 382 ASN A N 1
ATOM 2837 C CA . ASN A 1 381 ? 1.910 -7.533 61.653 1.00 14.09 382 ASN A CA 1
ATOM 2838 C C . ASN A 1 381 ? 3.235 -6.931 61.209 1.00 13.70 382 ASN A C 1
ATOM 2839 O O . ASN A 1 381 ? 4.023 -6.475 62.021 1.00 15.50 382 ASN A O 1
ATOM 2844 N N . VAL A 1 382 ? 3.424 -6.743 59.874 1.00 11.28 383 VAL A N 1
ATOM 2845 C CA . VAL A 1 382 ? 4.703 -6.167 59.425 1.00 11.97 383 VAL A CA 1
ATOM 2846 C C . VAL A 1 382 ? 4.514 -4.668 59.356 1.00 14.42 383 VAL A C 1
ATOM 2847 O O . VAL A 1 382 ? 5.400 -3.929 59.762 1.00 17.84 383 VAL A O 1
ATOM 2851 N N . LYS A 1 383 ? 3.371 -4.232 58.783 1.00 13.04 384 LYS A N 1
ATOM 2852 C CA . LYS A 1 383 ? 3.071 -2.815 58.591 1.00 14.17 384 LYS A CA 1
ATOM 2853 C C . LYS A 1 383 ? 1.660 -2.798 58.143 1.00 14.63 384 LYS A C 1
ATOM 2854 O O . LYS A 1 383 ? 0.989 -3.881 58.016 1.00 13.25 384 LYS A O 1
ATOM 2860 N N . PRO A 1 384 ? 1.081 -1.585 58.048 1.00 16.09 385 PRO A N 1
ATOM 2861 C CA . PRO A 1 384 ? -0.354 -1.646 57.782 1.00 10.89 385 PRO A CA 1
ATOM 2862 C C . PRO A 1 384 ? -0.699 -2.478 56.505 1.00 9.82 385 PRO A C 1
ATOM 2863 O O . PRO A 1 384 ? 0.005 -2.348 55.470 1.00 12.23 385 PRO A O 1
ATOM 2867 N N . GLN A 1 385 ? -1.721 -3.330 56.594 1.00 12.29 386 GLN A N 1
ATOM 2868 C CA . GLN A 1 385 ? -2.154 -4.178 55.487 1.00 10.01 386 GLN A CA 1
ATOM 2869 C C . GLN A 1 385 ? -1.131 -5.220 55.049 1.00 10.56 386 GLN A C 1
ATOM 2870 O O . GLN A 1 385 ? -1.258 -5.810 53.972 1.00 12.03 386 GLN A O 1
ATOM 2876 N N . VAL A 1 386 ? -0.100 -5.487 55.864 1.00 10.35 387 VAL A N 1
ATOM 2877 C CA . VAL A 1 386 ? 0.816 -6.625 55.573 1.00 11.32 387 VAL A CA 1
ATOM 2878 C C . VAL A 1 386 ? 1.024 -7.458 56.820 1.00 12.48 387 VAL A C 1
ATOM 2879 O O . VAL A 1 386 ? 1.520 -6.909 57.854 1.00 10.99 387 VAL A O 1
ATOM 2883 N N . ASP A 1 387 ? 0.591 -8.748 56.755 1.00 11.27 388 ASP A N 1
ATOM 2884 C CA . ASP A 1 387 ? 0.737 -9.686 57.903 1.00 10.16 388 ASP A CA 1
ATOM 2885 C C . ASP A 1 387 ? 1.468 -10.940 57.505 1.00 13.20 388 ASP A C 1
ATOM 2886 O O . ASP A 1 387 ? 1.334 -11.436 56.354 1.00 11.58 388 ASP A O 1
ATOM 2891 N N . LEU A 1 388 ? 2.316 -11.417 58.420 1.00 14.57 389 LEU A N 1
ATOM 2892 C CA . LEU A 1 388 ? 3.062 -12.668 58.199 1.00 10.34 389 LEU A CA 1
ATOM 2893 C C . LEU A 1 388 ? 2.353 -13.688 59.137 1.00 14.55 389 LEU A C 1
ATOM 2894 O O . LEU A 1 388 ? 2.361 -13.491 60.351 1.00 14.67 389 LEU A O 1
ATOM 2899 N N . TRP A 1 389 ? 1.763 -14.743 58.569 1.00 12.28 390 TRP A N 1
ATOM 2900 C CA . TRP A 1 389 ? 1.084 -15.801 59.314 1.00 15.64 390 TRP A CA 1
ATOM 2901 C C . TRP A 1 389 ? 1.986 -17.030 59.285 1.00 15.82 390 TRP A C 1
ATOM 2902 O O . TRP A 1 389 ? 2.465 -17.440 58.226 1.00 14.83 390 TRP A O 1
ATOM 2913 N N . THR A 1 390 ? 2.197 -17.607 60.461 1.00 13.29 391 THR A N 1
ATOM 2914 C CA . THR A 1 390 ? 3.066 -18.734 60.587 1.00 16.81 391 THR A CA 1
ATOM 2915 C C . THR A 1 390 ? 2.314 -19.948 61.123 1.00 18.56 391 THR A C 1
ATOM 2916 O O . THR A 1 390 ? 1.585 -19.819 62.094 1.00 16.94 391 THR A O 1
ATOM 2920 N N . PHE A 1 391 ? 2.569 -21.092 60.503 1.00 16.12 392 PHE A N 1
ATOM 2921 C CA . PHE A 1 391 ? 1.922 -22.409 60.924 1.00 14.88 392 PHE A CA 1
ATOM 2922 C C . PHE A 1 391 ? 2.944 -23.188 61.704 1.00 21.61 392 PHE A C 1
ATOM 2923 O O . PHE A 1 391 ? 3.950 -23.614 61.148 1.00 19.92 392 PHE A O 1
ATOM 2931 N N . GLY A 1 392 ? 2.735 -23.334 63.027 1.00 23.17 393 GLY A N 1
ATOM 2932 C CA . GLY A 1 392 ? 3.740 -24.041 63.862 1.00 23.06 393 GLY A CA 1
ATOM 2933 C C . GLY A 1 392 ? 3.929 -25.501 63.464 1.00 20.11 393 GLY A C 1
ATOM 2934 O O . GLY A 1 392 ? 5.043 -26.010 63.557 1.00 26.63 393 GLY A O 1
ATOM 2935 N N . ASP A 1 393 ? 2.875 -26.137 62.966 1.00 21.02 394 ASP A N 1
ATOM 2936 C CA . ASP A 1 393 ? 2.972 -27.585 62.518 1.00 20.57 394 ASP A CA 1
ATOM 2937 C C . ASP A 1 393 ? 3.899 -27.808 61.313 1.00 30.86 394 ASP A C 1
ATOM 2938 O O . ASP A 1 393 ? 4.497 -28.866 61.204 1.00 29.60 394 ASP A O 1
ATOM 2943 N N . THR A 1 394 ? 4.019 -26.836 60.392 1.00 26.51 395 THR A N 1
ATOM 2944 C CA . THR A 1 394 ? 4.856 -27.021 59.231 1.00 22.95 395 THR A CA 1
ATOM 2945 C C . THR A 1 394 ? 6.097 -26.142 59.280 1.00 19.45 395 THR A C 1
ATOM 2946 O O . THR A 1 394 ? 7.107 -26.356 58.595 1.00 22.87 395 THR A O 1
ATOM 2950 N N . GLY A 1 395 ? 6.012 -25.040 60.026 1.00 20.02 396 GLY A N 1
ATOM 2951 C CA . GLY A 1 395 ? 7.092 -24.074 60.115 1.00 18.20 396 GLY A CA 1
ATOM 2952 C C . GLY A 1 395 ? 7.027 -22.987 59.019 1.00 19.61 396 GLY A C 1
ATOM 2953 O O . GLY A 1 395 ? 7.841 -22.048 59.012 1.00 25.47 396 GLY A O 1
ATOM 2954 N N . ARG A 1 396 ? 6.016 -23.076 58.159 1.00 18.16 397 ARG A N 1
ATOM 2955 C CA . ARG A 1 396 ? 5.993 -22.146 56.994 1.00 16.99 397 ARG A CA 1
ATOM 2956 C C . ARG A 1 396 ? 5.256 -20.874 57.414 1.00 17.15 397 ARG A C 1
ATOM 2957 O O . ARG A 1 396 ? 4.232 -20.909 58.121 1.00 17.20 397 ARG A O 1
ATOM 2965 N N . SER A 1 397 ? 5.708 -19.773 56.839 1.00 15.03 398 SER A N 1
ATOM 2966 C CA . SER A 1 397 ? 4.969 -18.539 56.931 1.00 13.58 398 SER A CA 1
ATOM 2967 C C . SER A 1 397 ? 4.462 -18.022 55.597 1.00 16.06 398 SER A C 1
ATOM 2968 O O . SER A 1 397 ? 5.085 -18.235 54.540 1.00 21.41 398 SER A O 1
ATOM 2971 N N . ILE A 1 398 ? 3.331 -17.372 55.628 1.00 12.06 399 ILE A N 1
ATOM 2972 C CA . ILE A 1 398 ? 2.827 -16.747 54.337 1.00 13.50 399 ILE A CA 1
ATOM 2973 C C . ILE A 1 398 ? 2.622 -15.225 54.620 1.00 17.43 399 ILE A C 1
ATOM 2974 O O . ILE A 1 398 ? 2.251 -14.851 55.744 1.00 14.94 399 ILE A O 1
ATOM 2979 N N . ILE A 1 399 ? 2.828 -14.404 53.566 1.00 12.65 400 ILE A N 1
ATOM 2980 C CA . ILE A 1 399 ? 2.534 -12.955 53.682 1.00 11.08 400 ILE A CA 1
ATOM 2981 C C . ILE A 1 399 ? 1.154 -12.811 53.097 1.00 9.64 400 ILE A C 1
ATOM 2982 O O . ILE A 1 399 ? 0.901 -13.196 51.941 1.00 13.07 400 ILE A O 1
ATOM 2987 N N . VAL A 1 400 ? 0.245 -12.183 53.871 1.00 9.58 401 VAL A N 1
ATOM 2988 C CA . VAL A 1 400 ? -1.118 -11.926 53.461 1.00 8.93 401 VAL A CA 1
ATOM 2989 C C . VAL A 1 400 ? -1.352 -10.400 53.367 1.00 13.67 401 VAL A C 1
ATOM 2990 O O . VAL A 1 400 ? -0.993 -9.709 54.289 1.00 12.43 401 VAL A O 1
ATOM 2994 N N . LEU A 1 401 ? -1.854 -9.966 52.224 1.00 10.47 402 LEU A N 1
ATOM 2995 C CA . LEU A 1 401 ? -2.076 -8.521 51.910 1.00 11.09 402 LEU A CA 1
ATOM 2996 C C . LEU A 1 401 ? -3.526 -8.110 52.220 1.00 10.80 402 LEU A C 1
ATOM 2997 O O . LEU A 1 401 ? -4.504 -8.810 51.882 1.00 11.12 402 LEU A O 1
ATOM 3002 N N . SER A 1 402 ? -3.626 -6.990 52.965 1.00 9.39 403 SER A N 1
ATOM 3003 C CA . SER A 1 402 ? -4.904 -6.344 53.244 1.00 11.31 403 SER A CA 1
ATOM 3004 C C . SER A 1 402 ? -5.915 -7.245 53.928 1.00 6.70 403 SER A C 1
ATOM 3005 O O . SER A 1 402 ? -7.144 -7.033 53.731 1.00 9.82 403 SER A O 1
ATOM 3008 N N . GLU A 1 403 ? -5.390 -8.197 54.745 1.00 9.21 404 GLU A N 1
ATOM 3009 C CA . GLU A 1 403 ? -6.330 -9.204 55.369 1.00 11.26 404 GLU A CA 1
ATOM 3010 C C . GLU A 1 403 ? -7.354 -9.726 54.354 1.00 13.09 404 GLU A C 1
ATOM 3011 O O . GLU A 1 403 ? -8.534 -9.994 54.668 1.00 12.61 404 GLU A O 1
ATOM 3017 N N . GLY A 1 404 ? -6.910 -9.922 53.098 1.00 11.21 405 GLY A N 1
ATOM 3018 C CA . GLY A 1 404 ? -7.779 -10.492 52.075 1.00 11.77 405 GLY A CA 1
ATOM 3019 C C . GLY A 1 404 ? -8.709 -9.563 51.353 1.00 10.70 405 GLY A C 1
ATOM 3020 O O . GLY A 1 404 ? -9.440 -10.018 50.520 1.00 13.15 405 GLY A O 1
ATOM 3021 N N . ARG A 1 405 ? -8.761 -8.274 51.795 1.00 8.29 406 ARG A N 1
ATOM 3022 C CA . ARG A 1 405 ? -9.625 -7.261 51.123 1.00 13.95 406 ARG A CA 1
ATOM 3023 C C . ARG A 1 405 ? -8.845 -6.776 49.849 1.00 9.91 406 ARG A C 1
ATOM 3024 O O . ARG A 1 405 ? -7.594 -6.964 49.717 1.00 11.09 406 ARG A O 1
ATOM 3032 N N . LEU A 1 406 ? -9.580 -6.201 48.919 1.00 10.81 407 LEU A N 1
ATOM 3033 C CA . LEU A 1 406 ? -8.994 -5.866 47.621 1.00 9.86 407 LEU A CA 1
ATOM 3034 C C . LEU A 1 406 ? -7.643 -5.095 47.717 1.00 9.65 407 LEU A C 1
ATOM 3035 O O . LEU A 1 406 ? -7.621 -4.001 48.267 1.00 11.00 407 LEU A O 1
ATOM 3040 N N . LEU A 1 407 ? -6.589 -5.736 47.217 1.00 8.72 408 LEU A N 1
ATOM 3041 C CA . LEU A 1 407 ? -5.242 -5.333 47.631 1.00 8.84 408 LEU A CA 1
ATOM 3042 C C . LEU A 1 407 ? -4.768 -4.080 46.891 1.00 10.36 408 LEU A C 1
ATOM 3043 O O . LEU A 1 407 ? -3.846 -3.381 47.410 1.00 9.71 408 LEU A O 1
ATOM 3048 N N . ASN A 1 408 ? -5.279 -3.840 45.695 1.00 7.71 409 ASN A N 1
ATOM 3049 C CA . ASN A 1 408 ? -4.830 -2.614 45.014 1.00 7.39 409 ASN A CA 1
ATOM 3050 C C . ASN A 1 408 ? -5.196 -1.368 45.806 1.00 7.78 409 ASN A C 1
ATOM 3051 O O . ASN A 1 408 ? -4.401 -0.446 45.892 1.00 11.51 409 ASN A O 1
ATOM 3056 N N . LEU A 1 409 ? -6.404 -1.315 46.346 1.00 8.87 410 LEU A N 1
ATOM 3057 C CA . LEU A 1 409 ? -6.889 -0.146 47.178 1.00 6.78 410 LEU A CA 1
ATOM 3058 C C . LEU A 1 409 ? -6.401 -0.296 48.583 1.00 9.91 410 LEU A C 1
ATOM 3059 O O . LEU A 1 409 ? -6.190 0.704 49.258 1.00 11.55 410 LEU A O 1
ATOM 3064 N N . GLY A 1 410 ? -6.185 -1.509 49.094 1.00 6.10 411 GLY A N 1
ATOM 3065 C CA . GLY A 1 410 ? -5.771 -1.632 50.433 1.00 9.87 411 GLY A CA 1
ATOM 3066 C C . GLY A 1 410 ? -4.309 -1.326 50.633 1.00 9.12 411 GLY A C 1
ATOM 3067 O O . GLY A 1 410 ? -3.978 -0.697 51.625 1.00 11.81 411 GLY A O 1
ATOM 3068 N N . ASN A 1 411 ? -3.418 -1.903 49.830 1.00 8.27 412 ASN A N 1
ATOM 3069 C CA . ASN A 1 411 ? -2.007 -1.708 49.933 1.00 9.53 412 ASN A CA 1
ATOM 3070 C C . ASN A 1 411 ? -1.441 -0.513 49.098 1.00 9.07 412 ASN A C 1
ATOM 3071 O O . ASN A 1 411 ? -0.231 -0.148 49.310 1.00 10.28 412 ASN A O 1
ATOM 3076 N N . ALA A 1 412 ? -2.199 -0.028 48.109 1.00 7.76 413 ALA A N 1
ATOM 3077 C CA . ALA A 1 412 ? -1.744 1.114 47.262 1.00 7.95 413 ALA A CA 1
ATOM 3078 C C . ALA A 1 412 ? -2.924 2.076 47.117 1.00 13.42 413 ALA A C 1
ATOM 3079 O O . ALA A 1 412 ? -3.516 2.410 48.148 1.00 11.46 413 ALA A O 1
ATOM 3081 N N . THR A 1 413 ? -3.162 2.572 45.893 1.00 8.96 414 THR A N 1
ATOM 3082 C CA . THR A 1 413 ? -4.130 3.629 45.766 1.00 9.06 414 THR A CA 1
ATOM 3083 C C . THR A 1 413 ? -5.228 3.287 44.776 1.00 9.77 414 THR A C 1
ATOM 3084 O O . THR A 1 413 ? -5.949 4.188 44.304 1.00 10.41 414 THR A O 1
ATOM 3088 N N . GLY A 1 414 ? -5.348 1.988 44.479 1.00 9.17 415 GLY A N 1
ATOM 3089 C CA . GLY A 1 414 ? -6.410 1.577 43.497 1.00 10.58 415 GLY A CA 1
ATOM 3090 C C . GLY A 1 414 ? -6.008 2.016 42.095 1.00 8.57 415 GLY A C 1
ATOM 3091 O O . GLY A 1 414 ? -4.818 2.409 41.811 1.00 8.56 415 GLY A O 1
ATOM 3092 N N . HIS A 1 415 ? -6.944 1.970 41.166 1.00 7.72 416 HIS A N 1
ATOM 3093 C CA . HIS A 1 415 ? -6.677 2.312 39.773 1.00 8.73 416 HIS A CA 1
ATOM 3094 C C . HIS A 1 415 ? -6.292 3.788 39.712 1.00 9.42 416 HIS A C 1
ATOM 3095 O O . HIS A 1 415 ? -6.668 4.638 40.527 1.00 9.96 416 HIS A O 1
ATOM 3102 N N . PRO A 1 416 ? -5.474 4.126 38.656 1.00 9.33 417 PRO A N 1
ATOM 3103 C CA . PRO A 1 416 ? -5.136 5.545 38.391 1.00 8.38 417 PRO A CA 1
ATOM 3104 C C . PRO A 1 416 ? -6.271 6.375 37.859 1.00 8.50 417 PRO A C 1
ATOM 3105 O O . PRO A 1 416 ? -7.247 5.859 37.240 1.00 9.11 417 PRO A O 1
ATOM 3109 N N . SER A 1 417 ? -6.194 7.687 38.195 1.00 10.21 418 SER A N 1
ATOM 3110 C CA . SER A 1 417 ? -7.207 8.663 37.735 1.00 7.98 418 SER A CA 1
ATOM 3111 C C . SER A 1 417 ? -7.667 8.476 36.298 1.00 7.54 418 SER A C 1
ATOM 3112 O O . SER A 1 417 ? -8.917 8.575 36.065 1.00 7.62 418 SER A O 1
ATOM 3115 N N . PHE A 1 418 ? -6.750 8.377 35.385 1.00 8.08 419 PHE A N 1
ATOM 3116 C CA . PHE A 1 418 ? -7.153 8.429 33.936 1.00 8.40 419 PHE A CA 1
ATOM 3117 C C . PHE A 1 418 ? -8.055 7.231 33.564 1.00 9.70 419 PHE A C 1
ATOM 3118 O O . PHE A 1 418 ? -8.975 7.373 32.727 1.00 11.05 419 PHE A O 1
ATOM 3126 N N . VAL A 1 419 ? -7.814 6.060 34.221 1.00 9.83 420 VAL A N 1
ATOM 3127 C CA . VAL A 1 419 ? -8.703 4.882 34.066 1.00 7.60 420 VAL A CA 1
ATOM 3128 C C . VAL A 1 419 ? -10.027 5.171 34.750 1.00 10.47 420 VAL A C 1
ATOM 3129 O O . VAL A 1 419 ? -11.090 4.912 34.219 1.00 10.19 420 VAL A O 1
ATOM 3133 N N . MET A 1 420 ? -9.958 5.699 36.008 1.00 7.58 421 MET A N 1
ATOM 3134 C CA . MET A 1 420 ? -11.262 5.962 36.707 1.00 8.91 421 MET A CA 1
ATOM 3135 C C . MET A 1 420 ? -12.082 7.035 36.040 1.00 8.43 421 MET A C 1
ATOM 3136 O O . MET A 1 420 ? -13.390 7.060 36.290 1.00 8.15 421 MET A O 1
ATOM 3141 N N . SER A 1 421 ? -11.466 7.899 35.193 1.00 9.17 422 SER A N 1
ATOM 3142 C CA . SER A 1 421 ? -12.256 8.913 34.498 1.00 11.47 422 SER A CA 1
ATOM 3143 C C . SER A 1 421 ? -13.294 8.211 33.550 1.00 10.02 422 SER A C 1
ATOM 3144 O O . SER A 1 421 ? -14.384 8.652 33.390 1.00 12.22 422 SER A O 1
ATOM 3147 N N . ASN A 1 422 ? -12.943 7.064 32.982 1.00 12.88 423 ASN A N 1
ATOM 3148 C CA . ASN A 1 422 ? -13.916 6.307 32.177 1.00 10.45 423 ASN A CA 1
ATOM 3149 C C . ASN A 1 422 ? -15.006 5.788 33.028 1.00 10.97 423 ASN A C 1
ATOM 3150 O O . ASN A 1 422 ? -16.179 6.112 32.785 1.00 12.53 423 ASN A O 1
ATOM 3155 N N . SER A 1 423 ? -14.693 5.088 34.170 1.00 9.14 424 SER A N 1
ATOM 3156 C CA . SER A 1 423 ? -15.735 4.477 35.020 1.00 9.30 424 SER A CA 1
ATOM 3157 C C . SER A 1 423 ? -16.681 5.563 35.578 1.00 9.30 424 SER A C 1
ATOM 3158 O O . SER A 1 423 ? -17.895 5.365 35.594 1.00 10.95 424 SER A O 1
ATOM 3161 N N . PHE A 1 424 ? -16.080 6.661 36.019 1.00 10.60 425 PHE A N 1
ATOM 3162 C CA . PHE A 1 424 ? -16.867 7.683 36.742 1.00 12.14 425 PHE A CA 1
ATOM 3163 C C . PHE A 1 424 ? -17.593 8.614 35.803 1.00 10.75 425 PHE A C 1
ATOM 3164 O O . PHE A 1 424 ? -18.714 9.178 36.177 1.00 10.71 425 PHE A O 1
ATOM 3172 N N . ALA A 1 425 ? -17.099 8.739 34.582 1.00 8.90 426 ALA A N 1
ATOM 3173 C CA . ALA A 1 425 ? -17.890 9.485 33.459 1.00 8.83 426 ALA A CA 1
ATOM 3174 C C . ALA A 1 425 ? -19.129 8.664 33.236 1.00 12.24 426 ALA A C 1
ATOM 3175 O O . ALA A 1 425 ? -20.274 9.184 33.181 1.00 10.93 426 ALA A O 1
ATOM 3177 N N . ASN A 1 426 ? -18.950 7.294 33.144 1.00 12.65 427 ASN A N 1
ATOM 3178 C CA . ASN A 1 426 ? -20.130 6.439 32.993 1.00 12.67 427 ASN A CA 1
ATOM 3179 C C . ASN A 1 426 ? -21.136 6.541 34.144 1.00 10.62 427 ASN A C 1
ATOM 3180 O O . ASN A 1 426 ? -22.353 6.577 33.949 1.00 10.67 427 ASN A O 1
ATOM 3185 N N . GLN A 1 427 ? -20.585 6.463 35.363 1.00 12.48 428 GLN A N 1
ATOM 3186 C CA . GLN A 1 427 ? -21.456 6.554 36.571 1.00 12.82 428 GLN A CA 1
ATOM 3187 C C . GLN A 1 427 ? -22.183 7.898 36.603 1.00 13.55 428 GLN A C 1
ATOM 3188 O O . GLN A 1 427 ? -23.418 7.931 36.957 1.00 13.19 428 GLN A O 1
ATOM 3194 N N . THR A 1 428 ? -21.482 8.976 36.224 1.00 10.69 429 THR A N 1
ATOM 3195 C CA . THR A 1 428 ? -22.096 10.379 36.301 1.00 11.93 429 THR A CA 1
ATOM 3196 C C . THR A 1 428 ? -23.242 10.437 35.245 1.00 15.67 429 THR A C 1
ATOM 3197 O O . THR A 1 428 ? -24.388 10.822 35.579 1.00 12.89 429 THR A O 1
ATOM 3201 N N . ILE A 1 429 ? -22.962 9.896 34.046 1.00 12.21 430 ILE A N 1
ATOM 3202 C CA . ILE A 1 429 ? -24.019 9.884 33.003 1.00 11.11 430 ILE A CA 1
ATOM 3203 C C . ILE A 1 429 ? -25.183 9.065 33.473 1.00 12.20 430 ILE A C 1
ATOM 3204 O O . ILE A 1 429 ? -26.350 9.448 33.242 1.00 12.10 430 ILE A O 1
ATOM 3209 N N . ALA A 1 430 ? -24.936 7.899 34.071 1.00 11.98 431 ALA A N 1
ATOM 3210 C CA . ALA A 1 430 ? -25.995 6.985 34.558 1.00 13.13 431 ALA A CA 1
ATOM 3211 C C . ALA A 1 430 ? -26.840 7.719 35.581 1.00 14.33 431 ALA A C 1
ATOM 3212 O O . ALA A 1 430 ? -28.074 7.611 35.544 1.00 14.87 431 ALA A O 1
ATOM 3214 N N . GLN A 1 431 ? -26.216 8.444 36.484 1.00 13.71 432 GLN A N 1
ATOM 3215 C CA . GLN A 1 431 ? -26.879 9.183 37.550 1.00 13.48 432 GLN A CA 1
ATOM 3216 C C . GLN A 1 431 ? -27.785 10.293 36.893 1.00 15.05 432 GLN A C 1
ATOM 3217 O O . GLN A 1 431 ? -29.022 10.384 37.228 1.00 16.84 432 GLN A O 1
ATOM 3223 N N . ILE A 1 432 ? -27.237 11.015 35.912 1.00 14.90 433 ILE A N 1
ATOM 3224 C CA . ILE A 1 432 ? -28.023 12.026 35.077 1.00 12.56 433 ILE A CA 1
ATOM 3225 C C . ILE A 1 432 ? -29.236 11.339 34.414 1.00 17.18 433 ILE A C 1
ATOM 3226 O O . ILE A 1 432 ? -30.404 11.826 34.556 1.00 16.06 433 ILE A O 1
ATOM 3231 N N . GLU A 1 433 ? -29.022 10.228 33.727 1.00 16.68 434 GLU A N 1
ATOM 3232 C CA . GLU A 1 433 ? -30.114 9.541 33.023 1.00 20.58 434 GLU A CA 1
ATOM 3233 C C . GLU A 1 433 ? -31.211 9.106 33.978 1.00 17.63 434 GLU A C 1
ATOM 3234 O O . GLU A 1 433 ? -32.406 9.373 33.718 1.00 18.47 434 GLU A O 1
ATOM 3240 N N . LEU A 1 434 ? -30.851 8.479 35.100 1.00 17.39 435 LEU A N 1
ATOM 3241 C CA . LEU A 1 434 ? -31.864 7.957 36.045 1.00 14.60 435 LEU A CA 1
ATOM 3242 C C . LEU A 1 434 ? -32.569 9.094 36.756 1.00 17.61 435 LEU A C 1
ATOM 3243 O O . LEU A 1 434 ? -33.734 8.920 37.111 1.00 20.79 435 LEU A O 1
ATOM 3248 N N . TRP A 1 435 ? -31.907 10.236 36.996 1.00 15.74 436 TRP A N 1
ATOM 3249 C CA . TRP A 1 435 ? -32.547 11.265 37.813 1.00 19.61 436 TRP A CA 1
ATOM 3250 C C . TRP A 1 435 ? -33.480 12.043 36.913 1.00 19.54 436 TRP A C 1
ATOM 3251 O O . TRP A 1 435 ? -34.598 12.307 37.306 1.00 27.99 436 TRP A O 1
ATOM 3262 N N . THR A 1 436 ? -33.052 12.378 35.691 1.00 21.10 437 THR A N 1
ATOM 3263 C CA . THR A 1 436 ? -33.722 13.326 34.767 1.00 18.69 437 THR A CA 1
ATOM 3264 C C . THR A 1 436 ? -34.780 12.680 33.837 1.00 25.53 437 THR A C 1
ATOM 3265 O O . THR A 1 436 ? -35.651 13.386 33.289 1.00 22.90 437 THR A O 1
ATOM 3269 N N . LYS A 1 437 ? -34.684 11.371 33.651 1.00 24.90 438 LYS A N 1
ATOM 3270 C CA . LYS A 1 437 ? -35.570 10.649 32.736 1.00 26.62 438 LYS A CA 1
ATOM 3271 C C . LYS A 1 437 ? -36.217 9.504 33.520 1.00 21.81 438 LYS A C 1
ATOM 3272 O O . LYS A 1 437 ? -36.473 8.423 32.986 1.00 25.55 438 LYS A O 1
ATOM 3278 N N . ASN A 1 438 ? -36.351 9.666 34.841 1.00 23.01 439 ASN A N 1
ATOM 3279 C CA . ASN A 1 438 ? -36.765 8.591 35.709 1.00 25.89 439 ASN A CA 1
ATOM 3280 C C . ASN A 1 438 ? -38.044 7.773 35.296 1.00 29.55 439 ASN A C 1
ATOM 3281 O O . ASN A 1 438 ? -38.091 6.540 35.451 1.00 25.58 439 ASN A O 1
ATOM 3286 N N . ASP A 1 439 ? -39.037 8.475 34.729 1.00 29.92 440 ASP A N 1
ATOM 3287 C CA . ASP A 1 439 ? -40.300 7.812 34.250 1.00 34.01 440 ASP A CA 1
ATOM 3288 C C . ASP A 1 439 ? -40.064 6.820 33.105 1.00 32.36 440 ASP A C 1
ATOM 3289 O O . ASP A 1 439 ? -40.902 5.952 32.835 1.00 40.69 440 ASP A O 1
ATOM 3294 N N . GLU A 1 440 ? -38.963 6.958 32.408 1.00 25.93 441 GLU A N 1
ATOM 3295 C CA . GLU A 1 440 ? -38.675 6.025 31.316 1.00 35.62 441 GLU A CA 1
ATOM 3296 C C . GLU A 1 440 ? -38.179 4.625 31.827 1.00 33.37 441 GLU A C 1
ATOM 3297 O O . GLU A 1 440 ? -37.922 3.729 31.013 1.00 39.86 441 GLU A O 1
ATOM 3303 N N . TYR A 1 441 ? -38.013 4.448 33.149 1.00 27.93 442 TYR A N 1
ATOM 3304 C CA . TYR A 1 441 ? -37.376 3.243 33.692 1.00 26.64 442 TYR A CA 1
ATOM 3305 C C . TYR A 1 441 ? -38.359 2.432 34.505 1.00 34.38 442 TYR A C 1
ATOM 3306 O O . TYR A 1 441 ? -39.183 2.958 35.281 1.00 32.57 442 TYR A O 1
ATOM 3315 N N . ASP A 1 442 ? -38.319 1.134 34.308 1.00 24.52 443 ASP A N 1
ATOM 3316 C CA . ASP A 1 442 ? -39.021 0.280 35.198 1.00 22.66 443 ASP A CA 1
ATOM 3317 C C . ASP A 1 442 ? -38.052 -0.189 36.237 1.00 21.70 443 ASP A C 1
ATOM 3318 O O . ASP A 1 442 ? -36.862 0.138 36.136 1.00 22.10 443 ASP A O 1
ATOM 3323 N N . ASN A 1 443 ? -38.559 -1.010 37.178 1.00 22.32 444 ASN A N 1
ATOM 3324 C CA . ASN A 1 443 ? -37.784 -1.642 38.244 1.00 23.32 444 ASN A CA 1
ATOM 3325 C C . ASN A 1 443 ? -36.981 -2.855 37.760 1.00 21.22 444 ASN A C 1
ATOM 3326 O O . ASN A 1 443 ? -37.177 -3.985 38.222 1.00 26.31 444 ASN A O 1
ATOM 3331 N N . GLU A 1 444 ? -36.020 -2.581 36.853 1.00 21.01 445 GLU A N 1
ATOM 3332 C CA . GLU A 1 444 ? -35.246 -3.601 36.190 1.00 19.56 445 GLU A CA 1
ATOM 3333 C C . GLU A 1 444 ? -33.794 -3.110 36.156 1.00 17.78 445 GLU A C 1
ATOM 3334 O O . GLU A 1 444 ? -33.571 -1.888 36.379 1.00 18.43 445 GLU A O 1
ATOM 3340 N N . VAL A 1 445 ? -32.846 -4.007 35.773 1.00 16.71 446 VAL A N 1
ATOM 3341 C CA . VAL A 1 445 ? -31.410 -3.601 35.577 1.00 17.48 446 VAL A CA 1
ATOM 3342 C C . VAL A 1 445 ? -31.241 -3.194 34.085 1.00 19.49 446 VAL A C 1
ATOM 3343 O O . VAL A 1 445 ? -31.566 -4.038 33.166 1.00 18.53 446 VAL A O 1
ATOM 3347 N N . TYR A 1 446 ? -30.711 -1.974 33.821 1.00 16.28 447 TYR A N 1
ATOM 3348 C CA . TYR A 1 446 ? -30.440 -1.418 32.513 1.00 16.09 447 TYR A CA 1
ATOM 3349 C C . TYR A 1 446 ? -28.922 -1.169 32.306 1.00 14.25 447 TYR A C 1
ATOM 3350 O O . TYR A 1 446 ? -28.158 -1.073 33.270 1.00 13.88 447 TYR A O 1
ATOM 3359 N N . ARG A 1 447 ? -28.543 -1.179 31.061 1.00 13.96 448 ARG A N 1
ATOM 3360 C CA . ARG A 1 447 ? -27.217 -0.647 30.697 1.00 13.40 448 ARG A CA 1
ATOM 3361 C C . ARG A 1 447 ? -27.361 0.602 29.848 1.00 13.46 448 ARG A C 1
ATOM 3362 O O . ARG A 1 447 ? -28.426 0.816 29.101 1.00 16.87 448 ARG A O 1
ATOM 3370 N N . LEU A 1 448 ? -26.304 1.427 29.860 1.00 12.08 449 LEU A N 1
ATOM 3371 C CA . LEU A 1 448 ? -26.312 2.704 29.100 1.00 15.67 449 LEU A CA 1
ATOM 3372 C C . LEU A 1 448 ? -26.303 2.340 27.603 1.00 13.69 449 LEU A C 1
ATOM 3373 O O . LEU A 1 448 ? -25.679 1.290 27.221 1.00 14.52 449 LEU A O 1
ATOM 3378 N N . PRO A 1 449 ? -26.968 3.151 26.816 1.00 15.25 450 PRO A N 1
ATOM 3379 C CA . PRO A 1 449 ? -26.923 2.971 25.391 1.00 14.86 450 PRO A CA 1
ATOM 3380 C C . PRO A 1 449 ? -25.461 3.108 24.840 1.00 14.90 450 PRO A C 1
ATOM 3381 O O . PRO A 1 449 ? -24.587 3.823 25.400 1.00 15.80 450 PRO A O 1
ATOM 3385 N N . LYS A 1 450 ? -25.196 2.377 23.767 1.00 14.04 451 LYS A N 1
ATOM 3386 C CA . LYS A 1 450 ? -23.787 2.371 23.203 1.00 11.49 451 LYS A CA 1
ATOM 3387 C C . LYS A 1 450 ? -23.247 3.707 22.816 1.00 14.49 451 LYS A C 1
ATOM 3388 O O . LYS A 1 450 ? -22.056 3.971 23.013 1.00 16.11 451 LYS A O 1
ATOM 3394 N N . HIS A 1 451 ? -24.096 4.646 22.318 1.00 13.33 452 HIS A N 1
ATOM 3395 C CA . HIS A 1 451 ? -23.678 5.983 21.960 1.00 13.34 452 HIS A CA 1
ATOM 3396 C C . HIS A 1 451 ? -23.019 6.756 23.128 1.00 14.35 452 HIS A C 1
ATOM 3397 O O . HIS A 1 451 ? -22.069 7.557 22.963 1.00 12.78 452 HIS A O 1
ATOM 3404 N N . LEU A 1 452 ? -23.532 6.462 24.291 1.00 11.82 453 LEU A N 1
ATOM 3405 C CA . LEU A 1 452 ? -22.986 7.232 25.466 1.00 14.75 453 LEU A CA 1
ATOM 3406 C C . LEU A 1 452 ? -21.635 6.646 25.842 1.00 12.71 453 LEU A C 1
ATOM 3407 O O . LEU A 1 452 ? -20.761 7.386 26.298 1.00 15.13 453 LEU A O 1
ATOM 3412 N N . ASP A 1 453 ? -21.478 5.317 25.723 1.00 12.56 454 ASP A N 1
ATOM 3413 C CA . ASP A 1 453 ? -20.142 4.683 25.971 1.00 13.59 454 ASP A CA 1
ATOM 3414 C C . ASP A 1 453 ? -19.136 5.177 24.963 1.00 10.23 454 ASP A C 1
ATOM 3415 O O . ASP A 1 453 ? -17.937 5.536 25.296 1.00 15.00 454 ASP A O 1
ATOM 3420 N N . GLU A 1 454 ? -19.522 5.289 23.693 1.00 10.97 455 GLU A N 1
ATOM 3421 C CA . GLU A 1 454 ? -18.674 5.945 22.653 1.00 11.08 455 GLU A CA 1
ATOM 3422 C C . GLU A 1 454 ? -18.283 7.376 22.975 1.00 12.17 455 GLU A C 1
ATOM 3423 O O . GLU A 1 454 ? -17.094 7.715 22.833 1.00 14.02 455 GLU A O 1
ATOM 3429 N N . LYS A 1 455 ? -19.229 8.164 23.441 1.00 11.98 456 LYS A N 1
ATOM 3430 C CA . LYS A 1 455 ? -18.957 9.543 23.856 1.00 12.29 456 LYS A CA 1
ATOM 3431 C C . LYS A 1 455 ? -17.825 9.645 24.943 1.00 9.56 456 LYS A C 1
ATOM 3432 O O . LYS A 1 455 ? -16.938 10.394 24.843 1.00 15.41 456 LYS A O 1
ATOM 3438 N N . VAL A 1 456 ? -17.886 8.758 25.863 1.00 12.38 457 VAL A N 1
ATOM 3439 C CA . VAL A 1 456 ? -16.880 8.672 26.941 1.00 8.52 457 VAL A CA 1
ATOM 3440 C C . VAL A 1 456 ? -15.556 8.230 26.359 1.00 10.41 457 VAL A C 1
ATOM 3441 O O . VAL A 1 456 ? -14.496 8.825 26.678 1.00 13.75 457 VAL A O 1
ATOM 3445 N N . ALA A 1 457 ? -15.587 7.171 25.519 1.00 12.71 458 ALA A N 1
ATOM 3446 C CA . ALA A 1 457 ? -14.251 6.777 24.961 1.00 10.87 458 ALA A CA 1
ATOM 3447 C C . ALA A 1 457 ? -13.619 7.962 24.143 1.00 10.70 458 ALA A C 1
ATOM 3448 O O . ALA A 1 457 ? -12.386 8.206 24.189 1.00 11.24 458 ALA A O 1
ATOM 3450 N N . ARG A 1 458 ? -14.449 8.628 23.347 1.00 10.26 459 ARG A N 1
ATOM 3451 C CA . ARG A 1 458 ? -13.952 9.689 22.462 1.00 10.86 459 ARG A CA 1
ATOM 3452 C C . ARG A 1 458 ? -13.258 10.784 23.278 1.00 11.71 459 ARG A C 1
ATOM 3453 O O . ARG A 1 458 ? -12.208 11.249 22.852 1.00 11.34 459 ARG A O 1
ATOM 3461 N N . ILE A 1 459 ? -13.821 11.197 24.451 1.00 13.28 460 ILE A N 1
ATOM 3462 C CA . ILE A 1 459 ? -13.119 12.236 25.320 1.00 10.76 460 ILE A CA 1
ATOM 3463 C C . ILE A 1 459 ? -11.699 11.756 25.689 1.00 9.05 460 ILE A C 1
ATOM 3464 O O . ILE A 1 459 ? -10.705 12.532 25.621 1.00 11.59 460 ILE A O 1
ATOM 3469 N N . HIS A 1 460 ? -11.608 10.429 25.942 1.00 9.77 461 HIS A N 1
ATOM 3470 C CA . HIS A 1 460 ? -10.289 9.940 26.362 1.00 10.43 461 HIS A CA 1
ATOM 3471 C C . HIS A 1 460 ? -9.279 9.727 25.238 1.00 12.47 461 HIS A C 1
ATOM 3472 O O . HIS A 1 460 ? -8.100 9.970 25.447 1.00 9.62 461 HIS A O 1
ATOM 3479 N N . VAL A 1 461 ? -9.723 9.259 24.062 1.00 11.18 462 VAL A N 1
ATOM 3480 C CA . VAL A 1 461 ? -8.873 9.263 22.910 1.00 15.75 462 VAL A CA 1
ATOM 3481 C C . VAL A 1 461 ? -8.307 10.621 22.571 1.00 9.88 462 VAL A C 1
ATOM 3482 O O . VAL A 1 461 ? -7.100 10.810 22.398 1.00 13.23 462 VAL A O 1
ATOM 3486 N N . GLU A 1 462 ? -9.194 11.612 22.608 1.00 10.48 463 GLU A N 1
ATOM 3487 C CA . GLU A 1 462 ? -8.823 13.030 22.341 1.00 11.45 463 GLU A CA 1
ATOM 3488 C C . GLU A 1 462 ? -7.759 13.527 23.375 1.00 11.46 463 GLU A C 1
ATOM 3489 O O . GLU A 1 462 ? -6.673 14.119 22.988 1.00 12.46 463 GLU A O 1
ATOM 3495 N N . ALA A 1 463 ? -7.991 13.175 24.656 1.00 12.26 464 ALA A N 1
ATOM 3496 C CA . ALA A 1 463 ? -7.108 13.599 25.718 1.00 12.25 464 ALA A CA 1
ATOM 3497 C C . ALA A 1 463 ? -5.730 12.993 25.543 1.00 13.84 464 ALA A C 1
ATOM 3498 O O . ALA A 1 463 ? -4.740 13.597 25.866 1.00 14.93 464 ALA A O 1
ATOM 3500 N N . LEU A 1 464 ? -5.668 11.746 25.032 1.00 11.07 465 LEU A N 1
ATOM 3501 C CA . LEU A 1 464 ? -4.358 11.063 24.793 1.00 13.07 465 LEU A CA 1
ATOM 3502 C C . LEU A 1 464 ? -3.627 11.463 23.454 1.00 13.18 465 LEU A C 1
ATOM 3503 O O . LEU A 1 464 ? -2.454 11.026 23.182 1.00 15.16 465 LEU A O 1
ATOM 3508 N N . GLY A 1 465 ? -4.350 12.206 22.646 1.00 12.11 466 GLY A N 1
ATOM 3509 C CA . GLY A 1 465 ? -3.909 12.745 21.403 1.00 12.76 466 GLY A CA 1
ATOM 3510 C C . GLY A 1 465 ? -4.054 11.749 20.249 1.00 12.14 466 GLY A C 1
ATOM 3511 O O . GLY A 1 465 ? -3.403 11.930 19.147 1.00 13.17 466 GLY A O 1
ATOM 3512 N N . GLY A 1 466 ? -4.947 10.731 20.409 1.00 11.35 467 GLY A N 1
ATOM 3513 C CA . GLY A 1 466 ? -5.172 9.873 19.267 1.00 13.21 467 GLY A CA 1
ATOM 3514 C C . GLY A 1 466 ? -6.034 10.654 18.265 1.00 13.34 467 GLY A C 1
ATOM 3515 O O . GLY A 1 466 ? -6.822 11.599 18.599 1.00 12.42 467 GLY A O 1
ATOM 3516 N N . HIS A 1 467 ? -5.973 10.213 17.007 1.00 11.71 468 HIS A N 1
ATOM 3517 C CA . HIS A 1 467 ? -6.695 10.858 15.902 1.00 14.60 468 HIS A CA 1
ATOM 3518 C C . HIS A 1 467 ? -7.616 9.894 15.253 1.00 13.60 468 HIS A C 1
ATOM 3519 O O . HIS A 1 467 ? -7.139 8.913 14.685 1.00 12.79 468 HIS A O 1
ATOM 3526 N N . LEU A 1 468 ? -8.912 10.034 15.515 1.00 12.85 469 LEU A N 1
ATOM 3527 C CA . LEU A 1 468 ? -9.935 9.252 14.891 1.00 14.30 469 LEU A CA 1
ATOM 3528 C C . LEU A 1 468 ? -10.133 9.553 13.426 1.00 15.86 469 LEU A C 1
ATOM 3529 O O . LEU A 1 468 ? -10.091 10.697 12.980 1.00 15.76 469 LEU A O 1
ATOM 3534 N N . THR A 1 469 ? -10.321 8.501 12.674 1.00 13.64 470 THR A N 1
ATOM 3535 C CA . THR A 1 469 ? -10.709 8.659 11.284 1.00 11.54 470 THR A CA 1
ATOM 3536 C C . THR A 1 469 ? -12.221 8.897 11.257 1.00 13.01 470 THR A C 1
ATOM 3537 O O . THR A 1 469 ? -13.020 8.359 12.029 1.00 13.90 470 THR A O 1
ATOM 3541 N N . LYS A 1 470 ? -12.630 9.724 10.273 1.00 14.96 471 LYS A N 1
ATOM 3542 C CA . LYS A 1 470 ? -14.068 9.977 10.023 1.00 14.45 471 LYS A CA 1
ATOM 3543 C C . LYS A 1 470 ? -14.497 9.207 8.749 1.00 13.43 471 LYS A C 1
ATOM 3544 O O . LYS A 1 470 ? -13.954 9.388 7.695 1.00 17.38 471 LYS A O 1
ATOM 3550 N N . LEU A 1 471 ? -15.586 8.498 8.932 1.00 13.30 472 LEU A N 1
ATOM 3551 C CA . LEU A 1 471 ? -16.196 7.766 7.834 1.00 17.09 472 LEU A CA 1
ATOM 3552 C C . LEU A 1 471 ? -16.655 8.737 6.839 1.00 19.10 472 LEU A C 1
ATOM 3553 O O . LEU A 1 471 ? -17.162 9.807 7.174 1.00 18.95 472 LEU A O 1
ATOM 3558 N N . THR A 1 472 ? -16.469 8.374 5.589 1.00 18.54 473 THR A N 1
ATOM 3559 C CA . THR A 1 472 ? -17.125 9.123 4.500 1.00 20.45 473 THR A CA 1
ATOM 3560 C C . THR A 1 472 ? -18.622 8.698 4.430 1.00 18.44 473 THR A C 1
ATOM 3561 O O . THR A 1 472 ? -19.093 7.650 5.001 1.00 17.89 473 THR A O 1
ATOM 3565 N N . LYS A 1 473 ? -19.393 9.514 3.700 1.00 22.50 474 LYS A N 1
ATOM 3566 C CA . LYS A 1 473 ? -20.793 9.164 3.516 1.00 21.01 474 LYS A CA 1
ATOM 3567 C C . LYS A 1 473 ? -20.931 7.719 2.916 1.00 14.28 474 LYS A C 1
ATOM 3568 O O . LYS A 1 473 ? -21.730 6.937 3.427 1.00 18.27 474 LYS A O 1
ATOM 3574 N N . GLU A 1 474 ? -20.122 7.450 1.893 1.00 19.34 475 GLU A N 1
ATOM 3575 C CA . GLU A 1 474 ? -20.181 6.141 1.189 1.00 24.67 475 GLU A CA 1
ATOM 3576 C C . GLU A 1 474 ? -19.856 4.976 2.143 1.00 17.61 475 GLU A C 1
ATOM 3577 O O . GLU A 1 474 ? -20.586 3.957 2.220 1.00 21.90 475 GLU A O 1
ATOM 3583 N N . GLN A 1 475 ? -18.827 5.189 2.941 1.00 17.17 476 GLN A N 1
ATOM 3584 C CA . GLN A 1 475 ? -18.440 4.171 3.963 1.00 13.71 476 GLN A CA 1
ATOM 3585 C C . GLN A 1 475 ? -19.447 3.940 5.031 1.00 15.44 476 GLN A C 1
ATOM 3586 O O . GLN A 1 475 ? -19.722 2.810 5.422 1.00 17.63 476 GLN A O 1
ATOM 3592 N N . ALA A 1 476 ? -20.075 5.033 5.518 1.00 14.76 477 ALA A N 1
ATOM 3593 C CA . ALA A 1 476 ? -21.102 4.944 6.525 1.00 20.91 477 ALA A CA 1
ATOM 3594 C C . ALA A 1 476 ? -22.277 4.138 5.950 1.00 15.44 477 ALA A C 1
ATOM 3595 O O . ALA A 1 476 ? -22.729 3.212 6.573 1.00 16.38 477 ALA A O 1
ATOM 3597 N N . GLU A 1 477 ? -22.635 4.422 4.690 1.00 17.23 478 GLU A N 1
ATOM 3598 C CA . GLU A 1 477 ? -23.717 3.685 4.008 1.00 24.08 478 GLU A CA 1
ATOM 3599 C C . GLU A 1 477 ? -23.359 2.205 3.837 1.00 16.99 478 GLU A C 1
ATOM 3600 O O . GLU A 1 477 ? -24.129 1.346 4.184 1.00 22.55 478 GLU A O 1
ATOM 3606 N N . TYR A 1 478 ? -22.104 1.939 3.498 1.00 17.94 479 TYR A N 1
ATOM 3607 C CA . TYR A 1 478 ? -21.645 0.554 3.288 1.00 15.98 479 TYR A CA 1
ATOM 3608 C C . TYR A 1 478 ? -21.767 -0.254 4.561 1.00 17.94 479 TYR A C 1
ATOM 3609 O O . TYR A 1 478 ? -22.217 -1.419 4.578 1.00 17.42 479 TYR A O 1
ATOM 3618 N N . LEU A 1 479 ? -21.395 0.398 5.691 1.00 17.08 480 LEU A N 1
ATOM 3619 C CA . LEU A 1 479 ? -21.479 -0.255 6.990 1.00 14.57 480 LEU A CA 1
ATOM 3620 C C . LEU A 1 479 ? -22.866 -0.304 7.642 1.00 15.08 480 LEU A C 1
ATOM 3621 O O . LEU A 1 479 ? -23.054 -1.033 8.656 1.00 20.33 480 LEU A O 1
ATOM 3626 N N . GLY A 1 480 ? -23.741 0.573 7.122 1.00 20.00 481 GLY A N 1
ATOM 3627 C CA . GLY A 1 480 ? -25.054 0.824 7.668 1.00 23.38 481 GLY A CA 1
ATOM 3628 C C . GLY A 1 480 ? -25.007 1.485 9.026 1.00 21.25 481 GLY A C 1
ATOM 3629 O O . GLY A 1 480 ? -25.710 1.075 9.942 1.00 25.18 481 GLY A O 1
ATOM 3630 N N . VAL A 1 481 ? -24.105 2.462 9.187 1.00 19.46 482 VAL A N 1
ATOM 3631 C CA . VAL A 1 481 ? -24.013 3.186 10.477 1.00 17.46 482 VAL A CA 1
ATOM 3632 C C . VAL A 1 481 ? -24.119 4.641 10.181 1.00 14.15 482 VAL A C 1
ATOM 3633 O O . VAL A 1 481 ? -23.847 5.113 9.009 1.00 16.59 482 VAL A O 1
ATOM 3637 N N . ASP A 1 482 ? -24.356 5.433 11.207 1.00 16.93 483 ASP A N 1
ATOM 3638 C CA . ASP A 1 482 ? -24.262 6.864 11.065 1.00 20.74 483 ASP A CA 1
ATOM 3639 C C . ASP A 1 482 ? -22.797 7.279 11.196 1.00 19.64 483 ASP A C 1
ATOM 3640 O O . ASP A 1 482 ? -22.013 6.651 11.909 1.00 16.41 483 ASP A O 1
ATOM 3645 N N . VAL A 1 483 ? -22.417 8.315 10.503 1.00 18.25 484 VAL A N 1
ATOM 3646 C CA . VAL A 1 483 ? -21.013 8.815 10.584 1.00 13.98 484 VAL A CA 1
ATOM 3647 C C . VAL A 1 483 ? -20.663 9.143 12.079 1.00 13.48 484 VAL A C 1
ATOM 3648 O O . VAL A 1 483 ? -19.533 8.925 12.549 1.00 16.77 484 VAL A O 1
ATOM 3652 N N . GLU A 1 484 ? -21.660 9.595 12.819 1.00 17.11 485 GLU A N 1
ATOM 3653 C CA . GLU A 1 484 ? -21.447 9.912 14.258 1.00 16.52 485 GLU A CA 1
ATOM 3654 C C . GLU A 1 484 ? -21.606 8.739 15.219 1.00 19.00 485 GLU A C 1
ATOM 3655 O O . GLU A 1 484 ? -21.458 8.937 16.435 1.00 18.22 485 GLU A O 1
ATOM 3661 N N . GLY A 1 485 ? -21.850 7.521 14.654 1.00 12.45 486 GLY A N 1
ATOM 3662 C CA . GLY A 1 485 ? -22.157 6.319 15.479 1.00 11.40 486 GLY A CA 1
ATOM 3663 C C . GLY A 1 485 ? -23.548 6.238 15.992 1.00 12.05 486 GLY A C 1
ATOM 3664 O O . GLY A 1 485 ? -24.319 7.180 15.683 1.00 17.15 486 GLY A O 1
ATOM 3665 N N . PRO A 1 486 ? -23.927 5.204 16.795 1.00 13.75 487 PRO A N 1
ATOM 3666 C CA . PRO A 1 486 ? -22.976 4.125 17.168 1.00 16.62 487 PRO A CA 1
ATOM 3667 C C . PRO A 1 486 ? -22.436 3.214 16.019 1.00 19.18 487 PRO A C 1
ATOM 3668 O O . PRO A 1 486 ? -23.048 3.085 14.974 1.00 15.87 487 PRO A O 1
ATOM 3672 N N . TYR A 1 487 ? -21.256 2.599 16.243 1.00 15.18 488 TYR A N 1
ATOM 3673 C CA . TYR A 1 487 ? -20.550 1.936 15.144 1.00 11.98 488 TYR A CA 1
ATOM 3674 C C . TYR A 1 487 ? -20.635 0.437 15.135 1.00 13.50 488 TYR A C 1
ATOM 3675 O O . TYR A 1 487 ? -20.245 -0.189 14.163 1.00 15.18 488 TYR A O 1
ATOM 3684 N N . LYS A 1 488 ? -21.124 -0.124 16.178 1.00 11.39 489 LYS A N 1
ATOM 3685 C CA . LYS A 1 488 ? -21.076 -1.596 16.356 1.00 11.86 489 LYS A CA 1
ATOM 3686 C C . LYS A 1 488 ? -22.486 -2.080 16.762 1.00 15.35 489 LYS A C 1
ATOM 3687 O O . LYS A 1 488 ? -23.285 -1.346 17.444 1.00 11.99 489 LYS A O 1
ATOM 3693 N N . PRO A 1 489 ? -22.802 -3.359 16.389 1.00 13.87 490 PRO A N 1
ATOM 3694 C CA . PRO A 1 489 ? -24.026 -3.985 16.866 1.00 12.34 490 PRO A CA 1
ATOM 3695 C C . PRO A 1 489 ? -24.102 -4.178 18.376 1.00 15.91 490 PRO A C 1
ATOM 3696 O O . PRO A 1 489 ? -23.072 -4.196 19.086 1.00 13.80 490 PRO A O 1
ATOM 3700 N N . ASP A 1 490 ? -25.325 -4.383 18.889 1.00 17.30 491 ASP A N 1
ATOM 3701 C CA . ASP A 1 490 ? -25.511 -4.380 20.276 1.00 17.39 491 ASP A CA 1
ATOM 3702 C C . ASP A 1 490 ? -24.764 -5.508 21.027 1.00 15.62 491 ASP A C 1
ATOM 3703 O O . ASP A 1 490 ? -24.377 -5.290 22.156 1.00 17.42 491 ASP A O 1
ATOM 3708 N N . HIS A 1 491 ? -24.583 -6.689 20.373 1.00 13.63 492 HIS A N 1
ATOM 3709 C CA . HIS A 1 491 ? -23.893 -7.808 20.974 1.00 15.37 492 HIS A CA 1
ATOM 3710 C C . HIS A 1 491 ? -22.319 -7.757 20.735 1.00 14.21 492 HIS A C 1
ATOM 3711 O O . HIS A 1 491 ? -21.638 -8.715 21.129 1.00 14.88 492 HIS A O 1
ATOM 3718 N N . TYR A 1 492 ? -21.842 -6.652 20.122 1.00 10.32 493 TYR A N 1
ATOM 3719 C CA . TYR A 1 492 ? -20.379 -6.527 19.791 1.00 10.23 493 TYR A CA 1
ATOM 3720 C C . TYR A 1 492 ? -19.632 -6.673 21.125 1.00 12.04 493 TYR A C 1
ATOM 3721 O O . TYR A 1 492 ? -19.996 -6.037 22.145 1.00 12.49 493 TYR A O 1
ATOM 3730 N N . ARG A 1 493 ? -18.537 -7.456 21.116 1.00 11.67 494 ARG A N 1
ATOM 3731 C CA . ARG A 1 493 ? -17.759 -7.800 22.284 1.00 9.96 494 ARG A CA 1
ATOM 3732 C C . ARG A 1 493 ? -16.431 -7.013 22.459 1.00 11.00 494 ARG A C 1
ATOM 3733 O O . ARG A 1 493 ? -15.828 -7.043 23.573 1.00 12.52 494 ARG A O 1
ATOM 3741 N N . TYR A 1 494 ? -16.101 -6.198 21.478 1.00 10.41 495 TYR A N 1
ATOM 3742 C CA . TYR A 1 494 ? -14.805 -5.512 21.514 1.00 9.09 495 TYR A CA 1
ATOM 3743 C C . TYR A 1 494 ? -13.558 -6.391 21.911 1.00 12.59 495 TYR A C 1
ATOM 3744 O O . TYR A 1 494 ? -12.582 -5.966 22.602 1.00 14.53 495 TYR A O 1
ATOM 3754 N N . LEU B 1 10 ? -15.582 -22.925 -19.935 1.00 33.54 11 LEU B N 1
ATOM 3755 C CA . LEU B 1 10 ? -15.324 -23.940 -18.833 1.00 29.17 11 LEU B CA 1
ATOM 3756 C C . LEU B 1 10 ? -16.515 -24.832 -18.634 1.00 19.77 11 LEU B C 1
ATOM 3757 O O . LEU B 1 10 ? -17.701 -24.409 -18.530 1.00 22.01 11 LEU B O 1
ATOM 3762 N N . THR B 1 11 ? -16.198 -26.131 -18.516 1.00 23.69 12 THR B N 1
ATOM 3763 C CA . THR B 1 11 ? -17.160 -27.146 -18.239 1.00 18.37 12 THR B CA 1
ATOM 3764 C C . THR B 1 11 ? -16.604 -28.037 -17.113 1.00 14.18 12 THR B C 1
ATOM 3765 O O . THR B 1 11 ? -15.423 -28.249 -17.045 1.00 19.84 12 THR B O 1
ATOM 3769 N N . PRO B 1 12 ? -17.484 -28.595 -16.320 1.00 14.93 13 PRO B 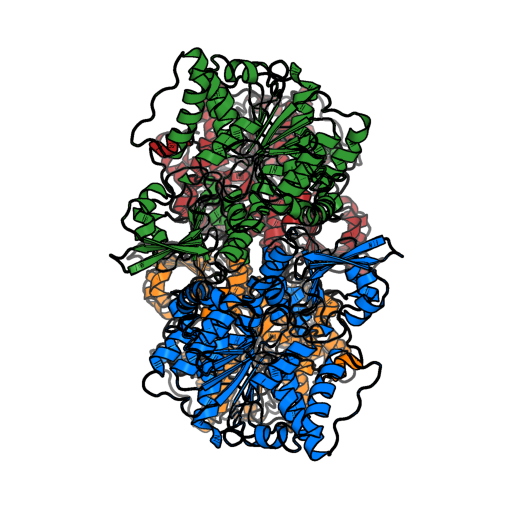N 1
ATOM 3770 C CA . PRO B 1 12 ? -17.070 -29.431 -15.180 1.00 15.01 13 PRO B CA 1
ATOM 3771 C C . PRO B 1 12 ? -16.359 -30.678 -15.710 1.00 18.45 13 PRO B C 1
ATOM 3772 O O . PRO B 1 12 ? -16.705 -31.140 -16.862 1.00 17.90 13 PRO B O 1
ATOM 3776 N N . ASP B 1 13 ? -15.332 -31.147 -14.979 1.00 15.45 14 ASP B N 1
ATOM 3777 C CA . ASP B 1 13 ? -14.857 -32.517 -15.200 1.00 12.41 14 ASP B CA 1
ATOM 3778 C C . ASP B 1 13 ? -15.830 -33.467 -14.476 1.00 15.50 14 ASP B C 1
ATOM 3779 O O . ASP B 1 13 ? -16.413 -33.153 -13.437 1.00 15.35 14 ASP B O 1
ATOM 3784 N N . VAL B 1 14 ? -15.916 -34.680 -15.037 1.00 13.37 15 VAL B N 1
ATOM 3785 C CA . VAL B 1 14 ? -16.713 -35.685 -14.358 1.00 11.27 15 VAL B CA 1
ATOM 3786 C C . VAL B 1 14 ? -15.940 -36.968 -14.336 1.00 10.16 15 VAL B C 1
ATOM 3787 O O . VAL B 1 14 ? -15.430 -37.412 -15.347 1.00 13.78 15 VAL B O 1
ATOM 3791 N N . ARG B 1 15 ? -15.707 -37.496 -13.118 1.00 9.20 16 ARG B N 1
ATOM 3792 C CA . ARG B 1 15 ? -14.943 -38.765 -12.969 1.00 10.05 16 ARG B CA 1
ATOM 3793 C C . ARG B 1 15 ? -15.684 -39.622 -12.005 1.00 17.20 16 ARG B C 1
ATOM 3794 O O . ARG B 1 15 ? -16.049 -39.201 -10.921 1.00 13.08 16 ARG B O 1
ATOM 3802 N N . ASN B 1 16 ? -15.863 -40.893 -12.369 1.00 12.65 17 ASN B N 1
ATOM 3803 C CA . ASN B 1 16 ? -16.642 -41.803 -11.514 1.00 9.70 17 ASN B CA 1
ATOM 3804 C C . ASN B 1 16 ? -17.986 -41.136 -10.985 1.00 12.40 17 ASN B C 1
ATOM 3805 O O . ASN B 1 16 ? -18.303 -41.343 -9.827 1.00 15.35 17 ASN B O 1
ATOM 3810 N N . GLY B 1 17 ? -18.685 -40.399 -11.830 1.00 11.43 18 GLY B N 1
ATOM 3811 C CA . GLY B 1 17 ? -19.990 -39.843 -11.454 1.00 12.36 18 GLY B CA 1
ATOM 3812 C C . GLY B 1 17 ? -19.867 -38.577 -10.598 1.00 15.62 18 GLY B C 1
ATOM 3813 O O . GLY B 1 17 ? -20.882 -37.975 -10.317 1.00 20.50 18 GLY B O 1
ATOM 3814 N N . ILE B 1 18 ? -18.672 -38.128 -10.296 1.00 9.40 19 ILE B N 1
ATOM 3815 C CA . ILE B 1 18 ? -18.492 -36.900 -9.465 1.00 12.60 19 ILE B CA 1
ATOM 3816 C C . ILE B 1 18 ? -18.123 -35.782 -10.448 1.00 12.45 19 ILE B C 1
ATOM 3817 O O . ILE B 1 18 ? -17.080 -35.896 -11.184 1.00 14.37 19 ILE B O 1
ATOM 3822 N N . ASP B 1 19 ? -18.889 -34.651 -10.391 1.00 10.93 20 ASP B N 1
ATOM 3823 C CA . ASP B 1 19 ? -18.552 -33.477 -11.170 1.00 11.70 20 ASP B CA 1
ATOM 3824 C C . ASP B 1 19 ? -17.738 -32.515 -10.242 1.00 11.48 20 ASP B C 1
ATOM 3825 O O . ASP B 1 19 ? -17.987 -32.419 -9.040 1.00 15.04 20 ASP B O 1
ATOM 3830 N N . PHE B 1 20 ? -16.786 -31.846 -10.870 1.00 11.15 21 PHE B N 1
ATOM 3831 C CA . PHE B 1 20 ? -15.838 -30.991 -10.135 1.00 13.23 21 PHE B CA 1
ATOM 3832 C C . PHE B 1 20 ? -14.963 -30.211 -11.119 1.00 12.62 21 PHE B C 1
ATOM 3833 O O . PHE B 1 20 ? -14.957 -30.408 -12.322 1.00 12.75 21 PHE B O 1
ATOM 3841 N N . LYS B 1 21 ? -14.263 -29.260 -10.551 1.00 9.56 22 LYS B N 1
ATOM 3842 C CA . LYS B 1 21 ? -13.275 -28.486 -11.328 1.00 12.22 22 LYS B CA 1
ATOM 3843 C C . LYS B 1 21 ? -12.196 -28.026 -10.364 1.00 14.23 22 LYS B C 1
ATOM 3844 O O . LYS B 1 21 ? -12.421 -27.165 -9.483 1.00 10.82 22 LYS B O 1
ATOM 3850 N N . ILE B 1 22 ? -10.991 -28.587 -10.543 1.00 14.38 23 ILE B N 1
ATOM 3851 C CA . ILE B 1 22 ? -9.859 -28.317 -9.629 1.00 12.05 23 ILE B CA 1
ATOM 3852 C C . ILE B 1 22 ? -8.614 -28.322 -10.441 1.00 14.10 23 ILE B C 1
ATOM 3853 O O . ILE B 1 22 ? -8.628 -28.671 -11.641 1.00 13.98 23 ILE B O 1
ATOM 3858 N N . ALA B 1 23 ? -7.549 -27.948 -9.753 1.00 10.49 24 ALA B N 1
ATOM 3859 C CA . ALA B 1 23 ? -6.219 -27.806 -10.410 1.00 13.22 24 ALA B CA 1
ATOM 3860 C C . ALA B 1 23 ? -5.693 -29.204 -10.874 1.00 14.70 24 ALA B C 1
ATOM 3861 O O . ALA B 1 23 ? -5.291 -29.383 -12.070 1.00 17.03 24 ALA B O 1
ATOM 3863 N N . ASP B 1 24 ? -5.631 -30.158 -9.961 1.00 10.86 25 ASP B N 1
ATOM 3864 C CA . ASP B 1 24 ? -4.971 -31.430 -10.291 1.00 13.02 25 ASP B CA 1
ATOM 3865 C C . ASP B 1 24 ? -5.324 -32.512 -9.346 1.00 13.11 25 ASP B C 1
ATOM 3866 O O . ASP B 1 24 ? -4.971 -32.477 -8.175 1.00 12.53 25 ASP B O 1
ATOM 3871 N N . LEU B 1 25 ? -6.135 -33.462 -9.767 1.00 13.25 26 LEU B N 1
ATOM 3872 C CA . LEU B 1 25 ? -6.593 -34.583 -8.926 1.00 12.99 26 LEU B CA 1
ATOM 3873 C C . LEU B 1 25 ? -5.366 -35.390 -8.399 1.00 11.25 26 LEU B C 1
ATOM 3874 O O . LEU B 1 25 ? -5.503 -36.033 -7.356 1.00 14.41 26 LEU B O 1
ATOM 3879 N N . SER B 1 26 ? -4.213 -35.357 -9.108 1.00 15.49 27 SER B N 1
ATOM 3880 C CA . SER B 1 26 ? -3.063 -36.171 -8.640 1.00 15.88 27 SER B CA 1
ATOM 3881 C C . SER B 1 26 ? -2.447 -35.616 -7.352 1.00 14.77 27 SER B C 1
ATOM 3882 O O . SER B 1 26 ? -1.637 -36.335 -6.711 1.00 15.33 27 SER B O 1
ATOM 3885 N N . LEU B 1 27 ? -2.813 -34.346 -6.979 1.00 11.74 28 LEU B N 1
ATOM 3886 C CA . LEU B 1 27 ? -2.440 -33.874 -5.651 1.00 13.55 28 LEU B CA 1
ATOM 3887 C C . LEU B 1 27 ? -3.160 -34.519 -4.495 1.00 11.97 28 LEU B C 1
ATOM 3888 O O . LEU B 1 27 ? -2.807 -34.150 -3.342 1.00 12.13 28 LEU B O 1
ATOM 3893 N N . ALA B 1 28 ? -4.093 -35.459 -4.737 1.00 10.82 29 ALA B N 1
ATOM 3894 C CA . ALA B 1 28 ? -4.880 -35.988 -3.658 1.00 9.58 29 ALA B CA 1
ATOM 3895 C C . ALA B 1 28 ? -4.075 -36.675 -2.487 1.00 12.77 29 ALA B C 1
ATOM 3896 O O . ALA B 1 28 ? -4.370 -36.478 -1.276 1.00 13.43 29 ALA B O 1
ATOM 3898 N N . ASP B 1 29 ? -3.004 -37.395 -2.847 1.00 11.85 30 ASP B N 1
ATOM 3899 C CA . ASP B 1 29 ? -2.251 -38.189 -1.838 1.00 16.12 30 ASP B CA 1
ATOM 3900 C C . ASP B 1 29 ? -1.558 -37.138 -0.871 1.00 15.46 30 ASP B C 1
ATOM 3901 O O . ASP B 1 29 ? -1.560 -37.327 0.358 1.00 11.81 30 ASP B O 1
ATOM 3906 N N . PHE B 1 30 ? -1.015 -36.054 -1.442 1.00 10.03 31 PHE B N 1
ATOM 3907 C CA . PHE B 1 30 ? -0.394 -35.018 -0.612 1.00 10.78 31 PHE B CA 1
ATOM 3908 C C . PHE B 1 30 ? -1.466 -34.332 0.182 1.00 11.33 31 PHE B C 1
ATOM 3909 O O . PHE B 1 30 ? -1.257 -34.166 1.433 1.00 10.20 31 PHE B O 1
ATOM 3917 N N . GLY B 1 31 ? -2.605 -33.989 -0.447 1.00 11.07 32 GLY B N 1
ATOM 3918 C CA . GLY B 1 31 ? -3.697 -33.398 0.356 1.00 11.91 32 GLY B CA 1
ATOM 3919 C C . GLY B 1 31 ? -4.120 -34.296 1.503 1.00 11.29 32 GLY B C 1
ATOM 3920 O O . GLY B 1 31 ? -4.234 -33.818 2.685 1.00 11.51 32 GLY B O 1
ATOM 3921 N N . ARG B 1 32 ? -4.249 -35.637 1.254 1.00 10.32 33 ARG B N 1
ATOM 3922 C CA . ARG B 1 32 ? -4.700 -36.546 2.279 1.00 10.84 33 ARG B CA 1
ATOM 3923 C C . ARG B 1 32 ? -3.820 -36.587 3.449 1.00 10.57 33 ARG B C 1
ATOM 3924 O O . ARG B 1 32 ? -4.194 -36.703 4.641 1.00 12.83 33 ARG B O 1
ATOM 3932 N N . LYS B 1 33 ? -2.528 -36.557 3.164 1.00 9.05 34 LYS B N 1
ATOM 3933 C CA . LYS B 1 33 ? -1.565 -36.570 4.274 1.00 8.96 34 LYS B CA 1
ATOM 3934 C C . LYS B 1 33 ? -1.753 -35.349 5.236 1.00 8.78 34 LYS B C 1
ATOM 3935 O O . LYS B 1 33 ? -1.634 -35.422 6.469 1.00 10.20 34 LYS B O 1
ATOM 3941 N N . GLU B 1 34 ? -1.906 -34.183 4.562 1.00 8.92 35 GLU B N 1
ATOM 3942 C CA . GLU B 1 34 ? -2.109 -32.945 5.330 1.00 9.69 35 GLU B CA 1
ATOM 3943 C C . GLU B 1 34 ? -3.508 -32.993 6.014 1.00 11.87 35 GLU B C 1
ATOM 3944 O O . GLU B 1 34 ? -3.626 -32.446 7.148 1.00 10.65 35 GLU B O 1
ATOM 3950 N N . LEU B 1 35 ? -4.575 -33.510 5.370 1.00 10.46 36 LEU B N 1
ATOM 3951 C CA . LEU B 1 35 ? -5.806 -33.672 6.058 1.00 11.47 36 LEU B CA 1
ATOM 3952 C C . LEU B 1 35 ? -5.673 -34.530 7.317 1.00 9.51 36 LEU B C 1
ATOM 3953 O O . LEU B 1 35 ? -6.229 -34.188 8.334 1.00 10.97 36 LEU B O 1
ATOM 3958 N N . ARG B 1 36 ? -4.981 -35.674 7.221 1.00 10.02 37 ARG B N 1
ATOM 3959 C CA . ARG B 1 36 ? -4.827 -36.527 8.388 1.00 11.22 37 ARG B CA 1
ATOM 3960 C C . ARG B 1 36 ? -4.120 -35.835 9.534 1.00 11.85 37 ARG B C 1
ATOM 3961 O O . ARG B 1 36 ? -4.455 -36.034 10.697 1.00 12.39 37 ARG B O 1
ATOM 3969 N N . ILE B 1 37 ? -3.033 -35.067 9.203 1.00 11.32 38 ILE B N 1
ATOM 3970 C CA . ILE B 1 37 ? -2.317 -34.282 10.234 1.00 9.88 38 ILE B CA 1
ATOM 3971 C C . ILE B 1 37 ? -3.348 -33.298 10.853 1.00 11.23 38 ILE B C 1
ATOM 3972 O O . ILE B 1 37 ? -3.375 -33.149 12.057 1.00 12.25 38 ILE B O 1
ATOM 3977 N N . ALA B 1 38 ? -4.125 -32.615 9.986 1.00 12.44 39 ALA B N 1
ATOM 3978 C CA . ALA B 1 38 ? -5.105 -31.583 10.482 1.00 10.82 39 ALA B CA 1
ATOM 3979 C C . ALA B 1 38 ? -6.179 -32.219 11.327 1.00 11.27 39 ALA B C 1
ATOM 3980 O O . ALA B 1 38 ? -6.600 -31.622 12.349 1.00 9.83 39 ALA B O 1
ATOM 3982 N N . GLU B 1 39 ? -6.622 -33.441 11.068 1.00 11.19 40 GLU B N 1
ATOM 3983 C CA . GLU B 1 39 ? -7.657 -34.079 11.976 1.00 10.79 40 GLU B CA 1
ATOM 3984 C C . GLU B 1 39 ? -7.107 -34.126 13.375 1.00 6.57 40 GLU B C 1
ATOM 3985 O O . GLU B 1 39 ? -7.856 -33.932 14.289 1.00 11.20 40 GLU B O 1
ATOM 3991 N N . HIS B 1 40 ? -5.777 -34.337 13.561 1.00 10.26 41 HIS B N 1
ATOM 3992 C CA . HIS B 1 40 ? -5.230 -34.429 14.924 1.00 13.62 41 HIS B CA 1
ATOM 3993 C C . HIS B 1 40 ? -5.186 -33.044 15.589 1.00 13.18 41 HIS B C 1
ATOM 3994 O O . HIS B 1 40 ? -5.166 -32.942 16.832 1.00 19.34 41 HIS B O 1
ATOM 4001 N N . GLU B 1 41 ? -5.232 -32.032 14.739 1.00 10.97 42 GLU B N 1
ATOM 4002 C CA . GLU B 1 41 ? -5.276 -30.616 15.225 1.00 8.78 42 GLU B CA 1
ATOM 4003 C C . GLU B 1 41 ? -6.699 -30.022 15.230 1.00 10.90 42 GLU B C 1
ATOM 4004 O O . GLU B 1 41 ? -6.869 -28.830 15.492 1.00 11.02 42 GLU B O 1
ATOM 4010 N N . MET B 1 42 ? -7.730 -30.816 14.906 1.00 9.12 43 MET B N 1
ATOM 4011 C CA . MET B 1 42 ? -9.115 -30.306 14.890 1.00 9.09 43 MET B CA 1
ATOM 4012 C C . MET B 1 42 ? -9.985 -31.200 15.752 1.00 9.69 43 MET B C 1
ATOM 4013 O O . MET B 1 42 ? -10.939 -31.809 15.288 1.00 13.15 43 MET B O 1
ATOM 4018 N N . PRO B 1 43 ? -9.778 -31.150 17.077 1.00 10.95 44 PRO B N 1
ATOM 4019 C CA . PRO B 1 43 ? -10.548 -32.054 17.972 1.00 9.38 44 PRO B CA 1
ATOM 4020 C C . PRO B 1 43 ? -12.000 -31.582 17.976 1.00 9.80 44 PRO B C 1
ATOM 4021 O O . PRO B 1 43 ? -12.878 -32.364 18.316 1.00 11.08 44 PRO B O 1
ATOM 4025 N N . GLY B 1 44 ? -12.317 -30.310 17.670 1.00 10.58 45 GLY B N 1
ATOM 4026 C CA . GLY B 1 44 ? -13.735 -29.864 17.720 1.00 8.79 45 GLY B CA 1
ATOM 4027 C C . GLY B 1 44 ? -14.485 -30.638 16.659 1.00 12.54 45 GLY B C 1
ATOM 4028 O O . GLY B 1 44 ? -15.632 -31.087 16.941 1.00 12.74 45 GLY B O 1
ATOM 4029 N N . LEU B 1 45 ? -13.911 -30.738 15.475 1.00 10.08 46 LEU B N 1
ATOM 4030 C CA . LEU B 1 45 ? -14.525 -31.487 14.387 1.00 10.57 46 LEU B CA 1
ATOM 4031 C C . LEU B 1 45 ? -14.567 -32.996 14.669 1.00 10.42 46 LEU B C 1
ATOM 4032 O O . LEU B 1 45 ? -15.589 -33.604 14.422 1.00 10.98 46 LEU B O 1
ATOM 4037 N N . MET B 1 46 ? -13.447 -33.545 15.138 1.00 11.89 47 MET B N 1
ATOM 4038 C CA . MET B 1 46 ? -13.358 -35.010 15.367 1.00 11.39 47 MET B CA 1
ATOM 4039 C C . MET B 1 46 ? -14.300 -35.412 16.470 1.00 13.79 47 MET B C 1
ATOM 4040 O O . MET B 1 46 ? -15.043 -36.433 16.354 1.00 12.82 47 MET B O 1
ATOM 4045 N N . SER B 1 47 ? -14.413 -34.567 17.502 1.00 12.33 48 SER B N 1
ATOM 4046 C CA . SER B 1 47 ? -15.387 -34.867 18.572 1.00 10.75 48 SER B CA 1
ATOM 4047 C C . SER B 1 47 ? -16.826 -34.896 18.029 1.00 12.05 48 SER B C 1
ATOM 4048 O O . SER B 1 47 ? -17.647 -35.764 18.454 1.00 15.24 48 SER B O 1
ATOM 4051 N N . LEU B 1 48 ? -17.221 -33.951 17.116 1.00 11.22 49 LEU B N 1
ATOM 4052 C CA . LEU B 1 48 ? -18.575 -33.923 16.558 1.00 12.48 49 LEU B CA 1
ATOM 4053 C C . LEU B 1 48 ? -18.752 -35.163 15.735 1.00 11.59 49 LEU B C 1
ATOM 4054 O O . LEU B 1 48 ? -19.894 -35.698 15.708 1.00 14.13 49 LEU B O 1
ATOM 4059 N N . ARG B 1 49 ? -17.708 -35.601 15.021 1.00 11.07 50 ARG B N 1
ATOM 4060 C CA . ARG B 1 49 ? -17.912 -36.862 14.167 1.00 10.09 50 ARG B CA 1
ATOM 4061 C C . ARG B 1 49 ? -18.271 -38.022 15.073 1.00 14.46 50 ARG B C 1
ATOM 4062 O O . ARG B 1 49 ? -19.150 -38.794 14.718 1.00 16.22 50 ARG B O 1
ATOM 4070 N N . ARG B 1 50 ? -17.602 -38.122 16.211 1.00 12.40 51 ARG B N 1
ATOM 4071 C CA . ARG B 1 50 ? -17.785 -39.304 17.136 1.00 11.81 51 ARG B CA 1
ATOM 4072 C C . ARG B 1 50 ? -19.169 -39.128 17.748 1.00 14.81 51 ARG B C 1
ATOM 4073 O O . ARG B 1 50 ? -20.025 -40.065 17.813 1.00 16.37 51 ARG B O 1
ATOM 4081 N N . GLU B 1 51 ? -19.485 -37.914 18.160 1.00 13.86 52 GLU B N 1
ATOM 4082 C CA . GLU B 1 51 ? -20.736 -37.725 18.920 1.00 14.17 52 GLU B CA 1
ATOM 4083 C C . GLU B 1 51 ? -21.990 -37.954 18.077 1.00 18.14 52 GLU B C 1
ATOM 4084 O O . GLU B 1 51 ? -22.972 -38.566 18.602 1.00 16.54 52 GLU B O 1
ATOM 4090 N N . TYR B 1 52 ? -21.934 -37.590 16.810 1.00 15.54 53 TYR B N 1
ATOM 4091 C CA . TYR B 1 52 ? -23.125 -37.668 15.971 1.00 18.48 53 TYR B CA 1
ATOM 4092 C C . TYR B 1 52 ? -23.127 -38.808 14.967 1.00 15.58 53 TYR B C 1
ATOM 4093 O O . TYR B 1 52 ? -23.988 -38.789 14.064 1.00 18.60 53 TYR B O 1
ATOM 4102 N N . ALA B 1 53 ? -22.111 -39.675 15.015 1.00 20.37 54 ALA B N 1
ATOM 4103 C CA . ALA B 1 53 ? -21.935 -40.799 14.042 1.00 18.14 54 ALA B CA 1
ATOM 4104 C C . ALA B 1 53 ? -23.211 -41.658 13.932 1.00 18.76 54 ALA B C 1
ATOM 4105 O O . ALA B 1 53 ? -23.628 -41.921 12.784 1.00 19.17 54 ALA B O 1
ATOM 4107 N N . GLU B 1 54 ? -23.712 -42.132 15.067 1.00 18.37 55 GLU B N 1
ATOM 4108 C CA . GLU B 1 54 ? -24.898 -43.061 14.980 1.00 24.47 55 GLU B CA 1
ATOM 4109 C C . GLU B 1 54 ? -26.129 -42.304 14.515 1.00 23.86 55 GLU B C 1
ATOM 4110 O O . GLU B 1 54 ? -26.934 -42.814 13.693 1.00 22.34 55 GLU B O 1
ATOM 4116 N N . VAL B 1 55 ? -26.316 -41.076 15.035 1.00 22.22 56 VAL B N 1
ATOM 4117 C CA . VAL B 1 55 ? -27.524 -40.297 14.798 1.00 15.96 56 VAL B CA 1
ATOM 4118 C C . VAL B 1 55 ? -27.673 -39.862 13.325 1.00 18.88 56 VAL B C 1
ATOM 4119 O O . VAL B 1 55 ? -28.812 -39.774 12.760 1.00 18.74 56 VAL B O 1
ATOM 4123 N N . GLN B 1 56 ? -26.544 -39.521 12.688 1.00 15.89 57 GLN B N 1
ATOM 4124 C CA . GLN B 1 56 ? -26.597 -39.075 11.274 1.00 16.72 57 GLN B CA 1
ATOM 4125 C C . GLN B 1 56 ? -27.543 -37.859 11.146 1.00 14.80 57 GLN B C 1
ATOM 4126 O O . GLN B 1 56 ? -28.546 -37.873 10.408 1.00 17.23 57 GLN B O 1
ATOM 4132 N N . PRO B 1 57 ? -27.300 -36.810 11.937 1.00 17.62 58 PRO B N 1
ATOM 4133 C CA . PRO B 1 57 ? -28.207 -35.676 11.997 1.00 16.27 58 PRO B CA 1
ATOM 4134 C C . PRO B 1 57 ? -28.425 -34.972 10.658 1.00 20.11 58 PRO B C 1
ATOM 4135 O O . PRO B 1 57 ? -29.478 -34.348 10.418 1.00 18.56 58 PRO B O 1
ATOM 4139 N N . LEU B 1 58 ? -27.452 -35.033 9.753 1.00 12.94 59 LEU B N 1
ATOM 4140 C CA . LEU B 1 58 ? -27.503 -34.233 8.545 1.00 8.66 59 LEU B CA 1
ATOM 4141 C C . LEU B 1 58 ? -28.018 -35.054 7.341 1.00 11.17 59 LEU B C 1
ATOM 4142 O O . LEU B 1 58 ? -27.958 -34.637 6.208 1.00 14.06 59 LEU B O 1
ATOM 4147 N N . LYS B 1 59 ? -28.506 -36.283 7.609 1.00 14.70 60 LYS B N 1
ATOM 4148 C CA . LYS B 1 59 ? -29.090 -37.077 6.533 1.00 16.30 60 LYS B CA 1
ATOM 4149 C C . LYS B 1 59 ? -30.196 -36.245 5.892 1.00 14.73 60 LYS B C 1
ATOM 4150 O O . LYS B 1 59 ? -31.069 -35.644 6.573 1.00 18.50 60 LYS B O 1
ATOM 4156 N N . GLY B 1 60 ? -30.159 -36.184 4.563 1.00 13.48 61 GLY B N 1
ATOM 4157 C CA . GLY B 1 60 ? -31.171 -35.510 3.770 1.00 13.39 61 GLY B CA 1
ATOM 4158 C C . GLY B 1 60 ? -30.750 -34.083 3.406 1.00 15.90 61 GLY B C 1
ATOM 4159 O O . GLY B 1 60 ? -31.357 -33.444 2.484 1.00 14.22 61 GLY B O 1
ATOM 4160 N N . ALA B 1 61 ? -29.658 -33.613 4.081 1.00 14.40 62 ALA B N 1
ATOM 4161 C CA . ALA B 1 61 ? -29.167 -32.260 3.730 1.00 14.67 62 ALA B CA 1
ATOM 4162 C C . ALA B 1 61 ? -28.365 -32.239 2.444 1.00 12.70 62 ALA B C 1
ATOM 4163 O O . ALA B 1 61 ? -27.634 -33.214 2.187 1.00 14.51 62 ALA B O 1
ATOM 4165 N N . ARG B 1 62 ? -28.579 -31.181 1.640 1.00 9.50 63 ARG B N 1
ATOM 4166 C CA . ARG B 1 62 ? -27.913 -30.968 0.389 1.00 11.87 63 ARG B CA 1
ATOM 4167 C C . ARG B 1 62 ? -27.354 -29.533 0.592 1.00 11.00 63 ARG B C 1
ATOM 4168 O O . ARG B 1 62 ? -27.985 -28.547 0.323 1.00 11.71 63 ARG B O 1
ATOM 4176 N N . ILE B 1 63 ? -26.101 -29.533 1.151 1.00 12.31 64 ILE B N 1
ATOM 4177 C CA . ILE B 1 63 ? -25.442 -28.330 1.541 1.00 13.35 64 ILE B CA 1
ATOM 4178 C C . ILE B 1 63 ? -24.531 -27.804 0.451 1.00 13.49 64 ILE B C 1
ATOM 4179 O O . ILE B 1 63 ? -23.564 -28.458 -0.027 1.00 11.22 64 ILE B O 1
ATOM 4184 N N . SER B 1 64 ? -24.857 -26.588 0.060 1.00 11.49 65 SER B N 1
ATOM 4185 C CA . SER B 1 64 ? -24.052 -25.865 -0.834 1.00 12.92 65 SER B CA 1
ATOM 4186 C C . SER B 1 64 ? -23.096 -24.953 -0.039 1.00 13.17 65 SER B C 1
ATOM 4187 O O . SER B 1 64 ? -23.599 -24.038 0.650 1.00 11.93 65 SER B O 1
ATOM 4190 N N . GLY B 1 65 ? -21.770 -25.182 -0.143 1.00 10.64 66 GLY B N 1
ATOM 4191 C CA . GLY B 1 65 ? -20.820 -24.491 0.723 1.00 11.97 66 GLY B CA 1
ATOM 4192 C C . GLY B 1 65 ? -19.933 -23.553 -0.084 1.00 11.98 66 GLY B C 1
ATOM 4193 O O . GLY B 1 65 ? -19.397 -23.942 -1.112 1.00 12.42 66 GLY B O 1
ATOM 4194 N N . SER B 1 66 ? -19.739 -22.334 0.385 1.00 10.94 67 SER B N 1
ATOM 4195 C CA . SER B 1 66 ? -18.926 -21.347 -0.269 1.00 10.60 67 SER B CA 1
ATOM 4196 C C . SER B 1 66 ? -17.935 -20.905 0.866 1.00 12.60 67 SER B C 1
ATOM 4197 O O . SER B 1 66 ? -18.273 -20.050 1.748 1.00 13.18 67 SER B O 1
ATOM 4200 N N . LEU B 1 67 ? -16.675 -21.404 0.828 1.00 10.56 68 LEU B N 1
ATOM 4201 C CA . LEU B 1 67 ? -15.719 -21.188 1.931 1.00 9.61 68 LEU B CA 1
ATOM 4202 C C . LEU B 1 67 ? -14.392 -21.667 1.424 1.00 7.52 68 LEU B C 1
ATOM 4203 O O . LEU B 1 67 ? -14.291 -22.814 0.850 1.00 9.74 68 LEU B O 1
ATOM 4208 N N . HIS B 1 68 ? -13.408 -20.804 1.575 1.00 8.73 69 HIS B N 1
ATOM 4209 C CA . HIS B 1 68 ? -12.002 -21.067 1.168 1.00 8.66 69 HIS B CA 1
ATOM 4210 C C . HIS B 1 68 ? -11.683 -22.550 1.216 1.00 8.21 69 HIS B C 1
ATOM 4211 O O . HIS B 1 68 ? -11.747 -23.178 2.313 1.00 8.96 69 HIS B O 1
ATOM 4218 N N . MET B 1 69 ? -11.277 -23.091 0.052 1.00 9.23 70 MET B N 1
ATOM 4219 C CA . MET B 1 69 ? -11.114 -24.534 -0.100 1.00 8.45 70 MET B CA 1
ATOM 4220 C C . MET B 1 69 ? -9.691 -24.939 0.406 1.00 11.78 70 MET B C 1
ATOM 4221 O O . MET B 1 69 ? -8.744 -25.289 -0.355 1.00 9.85 70 MET B O 1
ATOM 4226 N N . THR B 1 70 ? -9.518 -24.937 1.740 1.00 9.14 71 THR B N 1
ATOM 4227 C CA . THR B 1 70 ? -8.210 -25.211 2.337 1.00 8.59 71 THR B CA 1
ATOM 4228 C C . THR B 1 70 ? -8.254 -26.599 3.041 1.00 9.95 71 THR B C 1
ATOM 4229 O O . THR B 1 70 ? -9.315 -27.273 3.138 1.00 9.34 71 THR B O 1
ATOM 4233 N N . VAL B 1 71 ? -7.101 -27.027 3.524 1.00 7.10 72 VAL B N 1
ATOM 4234 C CA . VAL B 1 71 ? -7.014 -28.258 4.360 1.00 8.31 72 VAL B CA 1
ATOM 4235 C C . VAL B 1 71 ? -8.072 -28.264 5.481 1.00 8.40 72 VAL B C 1
ATOM 4236 O O . VAL B 1 71 ? -8.659 -29.280 5.877 1.00 7.09 72 VAL B O 1
ATOM 4240 N N . GLN B 1 72 ? -8.243 -27.085 6.120 1.00 9.33 73 GLN B N 1
ATOM 4241 C CA . GLN B 1 72 ? -9.138 -26.944 7.252 1.00 5.96 73 GLN B CA 1
ATOM 4242 C C . GLN B 1 72 ? -10.563 -27.120 6.872 1.00 6.22 73 GLN B C 1
ATOM 4243 O O . GLN B 1 72 ? -11.288 -27.849 7.492 1.00 10.45 73 GLN B O 1
ATOM 4249 N N . THR B 1 73 ? -10.910 -26.497 5.755 1.00 6.46 74 THR B N 1
ATOM 4250 C CA . THR B 1 73 ? -12.270 -26.642 5.185 1.00 7.55 74 THR B CA 1
ATOM 4251 C C . THR B 1 73 ? -12.450 -28.095 4.735 1.00 9.33 74 THR B C 1
ATOM 4252 O O . THR B 1 73 ? -13.599 -28.565 4.823 1.00 8.73 74 THR B O 1
ATOM 4256 N N . ALA B 1 74 ? -11.447 -28.802 4.245 1.00 8.32 75 ALA B N 1
ATOM 4257 C CA . ALA B 1 74 ? -11.626 -30.192 3.828 1.00 8.25 75 ALA B CA 1
ATOM 4258 C C . ALA B 1 74 ? -12.091 -31.049 5.033 1.00 9.91 75 ALA B C 1
ATOM 4259 O O . ALA B 1 74 ? -12.976 -31.908 4.924 1.00 10.96 75 ALA B O 1
ATOM 4261 N N . VAL B 1 75 ? -11.525 -30.757 6.220 1.00 6.46 76 VAL B N 1
ATOM 4262 C CA . VAL B 1 75 ? -11.845 -31.566 7.482 1.00 8.48 76 VAL B CA 1
ATOM 4263 C C . VAL B 1 75 ? -13.320 -31.194 7.867 1.00 7.63 76 VAL B C 1
ATOM 4264 O O . VAL B 1 75 ? -14.048 -32.088 8.198 1.00 11.43 76 VAL B O 1
ATOM 4268 N N . LEU B 1 76 ? -13.661 -29.891 7.696 1.00 8.25 77 LEU B N 1
ATOM 4269 C CA . LEU B 1 76 ? -15.114 -29.516 7.832 1.00 7.70 77 LEU B CA 1
ATOM 4270 C C . LEU B 1 76 ? -16.030 -30.270 6.846 1.00 10.82 77 LEU B C 1
ATOM 4271 O O . LEU B 1 76 ? -17.012 -30.869 7.276 1.00 10.17 77 LEU B O 1
ATOM 4276 N N . ILE B 1 77 ? -15.674 -30.295 5.590 1.00 9.47 78 ILE B N 1
ATOM 4277 C CA . ILE B 1 77 ? -16.580 -30.961 4.567 1.00 10.13 78 ILE B CA 1
ATOM 4278 C C . ILE B 1 77 ? -16.714 -32.434 4.952 1.00 9.11 78 ILE B C 1
ATOM 4279 O O . ILE B 1 77 ? -17.833 -32.924 4.901 1.00 10.79 78 ILE B O 1
ATOM 4284 N N . GLU B 1 78 ? -15.608 -33.079 5.377 1.00 10.01 79 GLU B N 1
ATOM 4285 C CA . GLU B 1 78 ? -15.662 -34.514 5.658 1.00 9.15 79 GLU B CA 1
ATOM 4286 C C . GLU B 1 78 ? -16.347 -34.805 7.009 1.00 11.97 79 GLU B C 1
ATOM 4287 O O . GLU B 1 78 ? -16.764 -35.922 7.264 1.00 12.83 79 GLU B O 1
ATOM 4293 N N . THR B 1 79 ? -16.458 -33.780 7.866 1.00 10.07 80 THR B N 1
ATOM 4294 C CA . THR B 1 79 ? -17.343 -33.872 9.049 1.00 11.70 80 THR B CA 1
ATOM 4295 C C . THR B 1 79 ? -18.804 -33.808 8.625 1.00 11.56 80 THR B C 1
ATOM 4296 O O . THR B 1 79 ? -19.596 -34.597 9.070 1.00 12.08 80 THR B O 1
ATOM 4300 N N . LEU B 1 80 ? -19.162 -32.886 7.699 1.00 9.99 81 LEU B N 1
ATOM 4301 C CA . LEU B 1 80 ? -20.577 -32.748 7.274 1.00 12.07 81 LEU B CA 1
ATOM 4302 C C . LEU B 1 80 ? -20.957 -34.118 6.585 1.00 10.54 81 LEU B C 1
ATOM 4303 O O . LEU B 1 80 ? -22.068 -34.642 6.864 1.00 12.15 81 LEU B O 1
ATOM 4308 N N . THR B 1 81 ? -20.102 -34.654 5.731 1.00 11.11 82 THR B N 1
ATOM 4309 C CA . THR B 1 81 ? -20.486 -35.958 5.071 1.00 14.28 82 THR B CA 1
ATOM 4310 C C . THR B 1 81 ? -20.508 -37.132 6.047 1.00 13.95 82 THR B C 1
ATOM 4311 O O . THR B 1 81 ? -21.435 -38.004 5.997 1.00 15.43 82 THR B O 1
ATOM 4315 N N . ALA B 1 82 ? -19.627 -37.139 7.019 1.00 8.72 83 ALA B N 1
ATOM 4316 C CA . ALA B 1 82 ? -19.619 -38.181 8.087 1.00 12.87 83 ALA B CA 1
ATOM 4317 C C . ALA B 1 82 ? -20.912 -38.142 8.863 1.00 13.31 83 ALA B C 1
ATOM 4318 O O . ALA B 1 82 ? -21.334 -39.169 9.355 1.00 17.63 83 ALA B O 1
ATOM 4320 N N . LEU B 1 83 ? -21.569 -36.984 8.881 1.00 10.83 84 LEU B N 1
ATOM 4321 C CA . LEU B 1 83 ? -22.758 -36.776 9.674 1.00 14.50 84 LEU B CA 1
ATOM 4322 C C . LEU B 1 83 ? -24.014 -36.930 8.804 1.00 13.52 84 LEU B C 1
ATOM 4323 O O . LEU B 1 83 ? -25.177 -36.762 9.314 1.00 13.57 84 LEU B O 1
ATOM 4328 N N . GLY B 1 84 ? -23.807 -37.310 7.518 1.00 13.67 85 GLY B N 1
ATOM 4329 C CA . GLY B 1 84 ? -24.904 -37.719 6.663 1.00 13.10 85 GLY B CA 1
ATOM 4330 C C . GLY B 1 84 ? -25.261 -36.761 5.531 1.00 18.59 85 GLY B C 1
ATOM 4331 O O . GLY B 1 84 ? -26.132 -37.062 4.689 1.00 15.02 85 GLY B O 1
ATOM 4332 N N . ALA B 1 85 ? -24.622 -35.570 5.468 1.00 13.54 86 ALA B N 1
ATOM 4333 C CA . ALA B 1 85 ? -25.014 -34.615 4.479 1.00 11.71 86 ALA B CA 1
ATOM 4334 C C . ALA B 1 85 ? -24.393 -35.044 3.131 1.00 14.50 86 ALA B C 1
ATOM 4335 O O . ALA B 1 85 ? -23.317 -35.759 3.100 1.00 14.56 86 ALA B O 1
ATOM 4337 N N . GLU B 1 86 ? -25.011 -34.559 2.060 1.00 13.32 87 GLU B N 1
ATOM 4338 C CA . GLU B 1 86 ? -24.394 -34.400 0.742 1.00 13.11 87 GLU B CA 1
ATOM 4339 C C . GLU B 1 86 ? -24.020 -32.922 0.668 1.00 13.58 87 GLU B C 1
ATOM 4340 O O . GLU B 1 86 ? -24.714 -32.016 1.198 1.00 11.66 87 GLU B O 1
ATOM 4346 N N . VAL B 1 87 ? -22.885 -32.718 0.005 1.00 11.66 88 VAL B N 1
ATOM 4347 C CA . VAL B 1 87 ? -22.381 -31.346 -0.259 1.00 12.54 88 VAL B CA 1
ATOM 4348 C C . VAL B 1 87 ? -21.971 -31.081 -1.698 1.00 11.61 88 VAL B C 1
ATOM 4349 O O . VAL B 1 87 ? -21.537 -31.992 -2.374 1.00 12.95 88 VAL B O 1
ATOM 4353 N N . ARG B 1 88 ? -21.950 -29.825 -2.069 1.00 11.17 89 ARG B N 1
ATOM 4354 C CA . ARG B 1 88 ? -21.222 -29.319 -3.252 1.00 10.90 89 ARG B CA 1
ATOM 4355 C C . ARG B 1 88 ? -20.451 -28.065 -2.815 1.00 10.28 89 ARG B C 1
ATOM 4356 O O . ARG B 1 88 ? -20.947 -27.341 -1.958 1.00 11.63 89 ARG B O 1
ATOM 4364 N N . TRP B 1 89 ? -19.184 -27.986 -3.222 1.00 9.74 90 TRP B N 1
ATOM 4365 C CA . TRP B 1 89 ? -18.347 -26.868 -2.621 1.00 12.57 90 TRP B CA 1
ATOM 4366 C C . TRP B 1 89 ? -17.701 -25.941 -3.638 1.00 11.20 90 TRP B C 1
ATOM 4367 O O . TRP B 1 89 ? -17.479 -26.332 -4.778 1.00 11.17 90 TRP B O 1
ATOM 4378 N N . ALA B 1 90 ? -17.415 -24.699 -3.204 1.00 10.85 91 ALA B N 1
ATOM 4379 C CA . ALA B 1 90 ? -16.602 -23.745 -3.988 1.00 9.77 91 ALA B CA 1
ATOM 4380 C C . ALA B 1 90 ? -15.845 -22.845 -3.004 1.00 10.15 91 ALA B C 1
ATOM 4381 O O . ALA B 1 90 ? -16.259 -22.770 -1.842 1.00 11.08 91 ALA B O 1
ATOM 4383 N N . SER B 1 91 ? -14.687 -22.283 -3.460 1.00 10.42 92 SER B N 1
ATOM 4384 C CA . SER B 1 91 ? -14.060 -21.317 -2.519 1.00 8.88 92 SER B CA 1
ATOM 4385 C C . SER B 1 91 ? -14.828 -19.979 -2.511 1.00 9.67 92 SER B C 1
ATOM 4386 O O . SER B 1 91 ? -15.529 -19.649 -3.442 1.00 10.55 92 SER B O 1
ATOM 4389 N N . CYS B 1 92 ? -14.667 -19.202 -1.423 1.00 9.96 93 CYS B N 1
ATOM 4390 C CA . CYS B 1 92 ? -15.130 -17.828 -1.403 1.00 10.93 93 CYS B CA 1
ATOM 4391 C C . CYS B 1 92 ? -14.057 -16.830 -1.702 1.00 12.23 93 CYS B C 1
ATOM 4392 O O . CYS B 1 92 ? -14.247 -15.655 -1.415 1.00 15.26 93 CYS B O 1
ATOM 4395 N N . ASN B 1 93 ? -12.930 -17.261 -2.269 1.00 9.62 94 ASN B N 1
ATOM 4396 C CA . ASN B 1 93 ? -11.984 -16.241 -2.786 1.00 10.64 94 ASN B CA 1
ATOM 4397 C C . ASN B 1 93 ? -11.095 -16.861 -3.900 1.00 10.35 94 ASN B C 1
ATOM 4398 O O . ASN B 1 93 ? -10.887 -18.107 -3.888 1.00 8.92 94 ASN B O 1
ATOM 4403 N N . ILE B 1 94 ? -10.779 -16.027 -4.908 1.00 10.22 95 ILE B N 1
ATOM 4404 C CA . ILE B 1 94 ? -10.066 -16.559 -6.063 1.00 10.87 95 ILE B CA 1
ATOM 4405 C C . ILE B 1 94 ? -8.641 -17.071 -5.755 1.00 11.29 95 ILE B C 1
ATOM 4406 O O . ILE B 1 94 ? -8.127 -17.795 -6.637 1.00 9.28 95 ILE B O 1
ATOM 4411 N N . PHE B 1 95 ? -8.037 -16.690 -4.567 1.00 9.64 96 PHE B N 1
ATOM 4412 C CA . PHE B 1 95 ? -6.692 -17.113 -4.331 1.00 8.63 96 PHE B CA 1
ATOM 4413 C C . PHE B 1 95 ? -6.569 -18.025 -3.116 1.00 11.07 96 PHE B C 1
ATOM 4414 O O . PHE B 1 95 ? -5.437 -18.324 -2.770 1.00 11.85 96 PHE B O 1
ATOM 4422 N N . SER B 1 96 ? -7.623 -18.361 -2.469 1.00 9.82 97 SER B N 1
ATOM 4423 C CA . SER B 1 96 ? -7.536 -19.000 -1.088 1.00 9.65 97 SER B CA 1
ATOM 4424 C C . SER B 1 96 ? -7.498 -20.521 -1.169 1.00 11.90 97 SER B C 1
ATOM 4425 O O . SER B 1 96 ? -7.095 -21.187 -0.220 1.00 10.44 97 SER B O 1
ATOM 4428 N N . THR B 1 97 ? -7.894 -21.104 -2.303 1.00 7.36 98 THR B N 1
ATOM 4429 C CA . THR B 1 97 ? -7.856 -22.581 -2.419 1.00 9.28 98 THR B CA 1
ATOM 4430 C C . THR B 1 97 ? -6.446 -23.175 -2.264 1.00 9.05 98 THR B C 1
ATOM 4431 O O . THR B 1 97 ? -5.498 -22.599 -2.769 1.00 10.47 98 THR B O 1
ATOM 4435 N N . GLN B 1 98 ? -6.377 -24.310 -1.548 1.00 7.65 99 GLN B N 1
ATOM 4436 C CA . GLN B 1 98 ? -5.163 -25.096 -1.438 1.00 11.80 99 GLN B CA 1
ATOM 4437 C C . GLN B 1 98 ? -5.431 -26.326 -2.333 1.00 7.81 99 GLN B C 1
ATOM 4438 O O . GLN B 1 98 ? -6.312 -27.116 -2.043 1.00 9.79 99 GLN B O 1
ATOM 4444 N N . ASP B 1 99 ? -4.761 -26.329 -3.479 1.00 9.51 100 ASP B N 1
ATOM 4445 C CA . ASP B 1 99 ? -5.149 -27.297 -4.530 1.00 11.03 100 ASP B CA 1
ATOM 4446 C C . ASP B 1 99 ? -5.011 -28.741 -4.026 1.00 10.23 100 ASP B C 1
ATOM 4447 O O . ASP B 1 99 ? -5.821 -29.597 -4.466 1.00 10.19 100 ASP B O 1
ATOM 4452 N N . HIS B 1 100 ? -4.015 -29.046 -3.196 1.00 10.59 101 HIS B N 1
ATOM 4453 C CA . HIS B 1 100 ? -3.887 -30.446 -2.683 1.00 10.61 101 HIS B CA 1
ATOM 4454 C C . HIS B 1 100 ? -5.150 -30.805 -1.880 1.00 9.73 101 HIS B C 1
ATOM 4455 O O . HIS B 1 100 ? -5.632 -31.926 -1.890 1.00 10.31 101 HIS B O 1
ATOM 4462 N N . ALA B 1 101 ? -5.719 -29.825 -1.086 1.00 8.01 102 ALA B N 1
ATOM 4463 C CA . ALA B 1 101 ? -6.919 -30.145 -0.217 1.00 8.64 102 ALA B CA 1
ATOM 4464 C C . ALA B 1 101 ? -8.164 -30.317 -1.116 1.00 9.17 102 ALA B C 1
ATOM 4465 O O . ALA B 1 101 ? -8.997 -31.200 -0.834 1.00 9.32 102 ALA B O 1
ATOM 4467 N N . ALA B 1 102 ? -8.237 -29.493 -2.207 1.00 9.00 103 ALA B N 1
ATOM 4468 C CA . ALA B 1 102 ? -9.367 -29.609 -3.199 1.00 9.50 103 ALA B CA 1
ATOM 4469 C C . ALA B 1 102 ? -9.340 -31.061 -3.783 1.00 6.03 103 ALA B C 1
ATOM 4470 O O . ALA B 1 102 ? -10.390 -31.732 -3.840 1.00 10.20 103 ALA B O 1
ATOM 4472 N N . ALA B 1 103 ? -8.115 -31.514 -4.126 1.00 8.88 104 ALA B N 1
ATOM 4473 C CA . ALA B 1 103 ? -8.016 -32.869 -4.768 1.00 8.92 104 ALA B CA 1
ATOM 4474 C C . ALA B 1 103 ? -8.381 -33.918 -3.732 1.00 9.12 104 ALA B C 1
ATOM 4475 O O . ALA B 1 103 ? -9.088 -34.860 -4.045 1.00 11.27 104 ALA B O 1
ATOM 4477 N N . ALA B 1 104 ? -7.948 -33.775 -2.456 1.00 9.22 105 ALA B N 1
ATOM 4478 C CA . ALA B 1 104 ? -8.259 -34.805 -1.469 1.00 7.96 105 ALA B CA 1
ATOM 4479 C C . ALA B 1 104 ? -9.767 -34.862 -1.186 1.00 7.87 105 ALA B C 1
ATOM 4480 O O . ALA B 1 104 ? -10.260 -35.902 -0.830 1.00 11.96 105 ALA B O 1
ATOM 4482 N N . VAL B 1 105 ? -10.465 -33.709 -1.234 1.00 6.71 106 VAL B N 1
ATOM 4483 C CA . VAL B 1 105 ? -11.922 -33.703 -1.034 1.00 9.19 106 VAL B CA 1
ATOM 4484 C C . VAL B 1 105 ? -12.653 -34.411 -2.181 1.00 8.54 106 VAL B C 1
ATOM 4485 O O . VAL B 1 105 ? -13.655 -35.147 -1.938 1.00 9.64 106 VAL B O 1
ATOM 4489 N N . VAL B 1 106 ? -12.246 -34.164 -3.400 1.00 7.03 107 VAL B N 1
ATOM 4490 C CA . VAL B 1 106 ? -12.861 -34.891 -4.545 1.00 9.45 107 VAL B CA 1
ATOM 4491 C C . VAL B 1 106 ? -12.597 -36.412 -4.448 1.00 11.63 107 VAL B C 1
ATOM 4492 O O . VAL B 1 106 ? -13.528 -37.228 -4.742 1.00 11.99 107 VAL B O 1
ATOM 4496 N N . VAL B 1 107 ? -11.378 -36.772 -4.067 1.00 7.89 108 VAL B N 1
ATOM 4497 C CA . VAL B 1 107 ? -11.038 -38.243 -4.072 1.00 8.69 108 VAL B CA 1
ATOM 4498 C C . VAL B 1 107 ? -11.612 -38.954 -2.820 1.00 9.91 108 VAL B C 1
ATOM 4499 O O . VAL B 1 107 ? -12.053 -40.092 -2.866 1.00 9.61 108 VAL B O 1
ATOM 4503 N N . GLY B 1 108 ? -11.662 -38.259 -1.689 1.00 8.33 109 GLY B N 1
ATOM 4504 C CA . GLY B 1 108 ? -12.230 -38.791 -0.437 1.00 13.35 109 GLY B CA 1
ATOM 4505 C C . GLY B 1 108 ? -11.239 -39.708 0.216 1.00 13.86 109 GLY B C 1
ATOM 4506 O O . GLY B 1 108 ? -10.197 -40.010 -0.312 1.00 11.67 109 GLY B O 1
ATOM 4507 N N . PRO B 1 109 ? -11.583 -40.130 1.491 1.00 14.50 110 PRO B N 1
ATOM 4508 C CA . PRO B 1 109 ? -10.559 -40.795 2.263 1.00 13.55 110 PRO B CA 1
ATOM 4509 C C . PRO B 1 109 ? -10.300 -42.225 1.772 1.00 19.54 110 PRO B C 1
ATOM 4510 O O . PRO B 1 109 ? -9.203 -42.799 2.066 1.00 19.71 110 PRO B O 1
ATOM 4514 N N . HIS B 1 110 ? -11.249 -42.762 1.042 1.00 17.24 111 HIS B N 1
ATOM 4515 C CA . HIS B 1 110 ? -10.996 -44.139 0.520 1.00 21.39 111 HIS B CA 1
ATOM 4516 C C . HIS B 1 110 ? -10.961 -44.242 -0.984 1.00 18.88 111 HIS B C 1
ATOM 4517 O O . HIS B 1 110 ? -10.807 -45.355 -1.529 1.00 23.01 111 HIS B O 1
ATOM 4524 N N . GLY B 1 111 ? -10.951 -43.115 -1.674 1.00 14.43 112 GLY B N 1
ATOM 4525 C CA . GLY B 1 111 ? -10.902 -43.138 -3.105 1.00 11.40 112 GLY B CA 1
ATOM 4526 C C . GLY B 1 111 ? -9.460 -43.008 -3.586 1.00 13.53 112 GLY B C 1
ATOM 4527 O O . GLY B 1 111 ? -8.554 -42.995 -2.756 1.00 12.41 112 GLY B O 1
ATOM 4528 N N . THR B 1 112 ? -9.262 -42.979 -4.918 1.00 8.86 113 THR B N 1
ATOM 4529 C CA . THR B 1 112 ? -7.946 -42.666 -5.539 1.00 8.88 113 THR B CA 1
ATOM 4530 C C . THR B 1 112 ? -8.225 -41.663 -6.681 1.00 9.91 113 THR B C 1
ATOM 4531 O O . THR B 1 112 ? -9.414 -41.464 -6.997 1.00 13.40 113 THR B O 1
ATOM 4535 N N . PRO B 1 113 ? -7.170 -41.052 -7.242 1.00 13.29 114 PRO B N 1
ATOM 4536 C CA . PRO B 1 113 ? -7.427 -40.155 -8.389 1.00 15.18 114 PRO B CA 1
ATOM 4537 C C . PRO B 1 113 ? -8.202 -40.898 -9.571 1.00 18.14 114 PRO B C 1
ATOM 4538 O O . PRO B 1 113 ? -9.140 -40.302 -10.124 1.00 15.22 114 PRO B O 1
ATOM 4542 N N . ASP B 1 114 ? -7.930 -42.189 -9.852 1.00 15.80 115 ASP B N 1
ATOM 4543 C CA . ASP B 1 114 ? -8.712 -42.851 -10.955 1.00 13.10 115 ASP B CA 1
ATOM 4544 C C . ASP B 1 114 ? -10.135 -43.215 -10.472 1.00 14.67 115 ASP B C 1
ATOM 4545 O O . ASP B 1 114 ? -11.067 -43.348 -11.233 1.00 17.58 115 ASP B O 1
ATOM 4550 N N . GLU B 1 115 ? -10.231 -43.495 -9.164 1.00 10.96 116 GLU B N 1
ATOM 4551 C CA . GLU B 1 115 ? -11.484 -43.926 -8.573 1.00 12.16 116 GLU B CA 1
ATOM 4552 C C . GLU B 1 115 ? -11.877 -43.038 -7.415 1.00 12.50 116 GLU B C 1
ATOM 4553 O O . GLU B 1 115 ? -11.850 -43.470 -6.251 1.00 13.72 116 GLU B O 1
ATOM 4559 N N . PRO B 1 116 ? -12.306 -41.801 -7.738 1.00 11.21 117 PRO B N 1
ATOM 4560 C CA . PRO B 1 116 ? -12.600 -40.838 -6.620 1.00 11.26 117 PRO B CA 1
ATOM 4561 C C . PRO B 1 116 ? -13.935 -41.131 -5.974 1.00 11.80 117 PRO B C 1
ATOM 4562 O O . PRO B 1 116 ? -14.894 -41.585 -6.626 1.00 15.40 117 PRO B O 1
ATOM 4566 N N . LYS B 1 117 ? -13.945 -40.879 -4.651 1.00 10.74 118 LYS B N 1
ATOM 4567 C CA . LYS B 1 117 ? -15.077 -41.299 -3.825 1.00 11.58 118 LYS B CA 1
ATOM 4568 C C . LYS B 1 117 ? -15.555 -40.166 -2.956 1.00 14.67 118 LYS B C 1
ATOM 4569 O O . LYS B 1 117 ? -16.169 -40.362 -1.931 1.00 18.41 118 LYS B O 1
ATOM 4575 N N . GLY B 1 118 ? -15.222 -38.957 -3.354 1.00 11.77 119 GLY B N 1
ATOM 4576 C CA . GLY B 1 118 ? -15.438 -37.767 -2.517 1.00 11.43 119 GLY B CA 1
ATOM 4577 C C . GLY B 1 118 ? -16.640 -36.998 -2.979 1.00 14.99 119 GLY B C 1
ATOM 4578 O O . GLY B 1 118 ? -17.646 -37.574 -3.336 1.00 14.89 119 GLY B O 1
ATOM 4579 N N . VAL B 1 119 ? -16.527 -35.661 -2.972 1.00 13.00 120 VAL B N 1
ATOM 4580 C CA . VAL B 1 119 ? -17.643 -34.818 -3.271 1.00 12.38 120 VAL B CA 1
ATOM 4581 C C . VAL B 1 119 ? -17.282 -33.675 -4.294 1.00 9.32 120 VAL B C 1
ATOM 4582 O O . VAL B 1 119 ? -16.110 -33.375 -4.526 1.00 11.46 120 VAL B O 1
ATOM 4586 N N . PRO B 1 120 ? -18.284 -33.112 -4.927 1.00 9.28 121 PRO B N 1
ATOM 4587 C CA . PRO B 1 120 ? -18.054 -32.100 -5.975 1.00 8.89 121 PRO B CA 1
ATOM 4588 C C . PRO B 1 120 ? -17.434 -30.839 -5.383 1.00 10.71 121 PRO B C 1
ATOM 4589 O O . PRO B 1 120 ? -17.985 -30.270 -4.371 1.00 11.18 121 PRO B O 1
ATOM 4593 N N . VAL B 1 121 ? -16.285 -30.467 -5.946 1.00 11.18 122 VAL B N 1
ATOM 4594 C CA . VAL B 1 121 ? -15.569 -29.216 -5.543 1.00 8.97 122 VAL B CA 1
ATOM 4595 C C . VAL B 1 121 ? -15.304 -28.474 -6.817 1.00 10.30 122 VAL B C 1
ATOM 4596 O O . VAL B 1 121 ? -14.758 -29.056 -7.754 1.00 11.25 122 VAL B O 1
ATOM 4600 N N . PHE B 1 122 ? -15.589 -27.163 -6.793 1.00 9.31 123 PHE B N 1
ATOM 4601 C CA . PHE B 1 122 ? -15.263 -26.248 -7.920 1.00 10.39 123 PHE B CA 1
ATOM 4602 C C . PHE B 1 122 ? -14.401 -25.131 -7.355 1.00 11.08 123 PHE B C 1
ATOM 4603 O O . PHE B 1 122 ? -14.893 -24.107 -6.870 1.00 9.31 123 PHE B O 1
ATOM 4611 N N . ALA B 1 123 ? -13.087 -25.321 -7.404 1.00 11.72 124 ALA B N 1
ATOM 4612 C CA . ALA B 1 123 ? -12.172 -24.425 -6.640 1.00 9.96 124 ALA B CA 1
ATOM 4613 C C . ALA B 1 123 ? -10.776 -24.786 -7.051 1.00 11.78 124 ALA B C 1
ATOM 4614 O O . ALA B 1 123 ? -10.352 -25.938 -7.084 1.00 12.03 124 ALA B O 1
ATOM 4616 N N . TRP B 1 124 ? -10.048 -23.715 -7.409 1.00 10.28 125 TRP B N 1
ATOM 4617 C CA . TRP B 1 124 ? -8.605 -23.759 -7.558 1.00 7.76 125 TRP B CA 1
ATOM 4618 C C . TRP B 1 124 ? -7.952 -22.426 -7.201 1.00 12.78 125 TRP B C 1
ATOM 4619 O O . TRP B 1 124 ? -8.631 -21.381 -7.212 1.00 11.60 125 TRP B O 1
ATOM 4630 N N . LYS B 1 125 ? -6.624 -22.461 -6.940 1.00 8.82 126 LYS B N 1
ATOM 4631 C CA . LYS B 1 125 ? -5.967 -21.267 -6.574 1.00 7.37 126 LYS B CA 1
ATOM 4632 C C . LYS B 1 125 ? -5.703 -20.513 -7.902 1.00 11.15 126 LYS B C 1
ATOM 4633 O O . LYS B 1 125 ? -5.192 -21.076 -8.932 1.00 12.94 126 LYS B O 1
ATOM 4639 N N . GLY B 1 126 ? -6.076 -19.240 -7.909 1.00 11.68 127 GLY B N 1
ATOM 4640 C CA . GLY B 1 126 ? -5.839 -18.396 -9.011 1.00 8.66 127 GLY B CA 1
ATOM 4641 C C . GLY B 1 126 ? -6.945 -18.359 -10.066 1.00 9.39 127 GLY B C 1
ATOM 4642 O O . GLY B 1 126 ? -6.672 -18.126 -11.277 1.00 14.91 127 GLY B O 1
ATOM 4643 N N . GLU B 1 127 ? -8.158 -18.370 -9.593 1.00 11.91 128 GLU B N 1
ATOM 4644 C CA . GLU B 1 127 ? -9.298 -18.171 -10.492 1.00 11.78 128 GLU B CA 1
ATOM 4645 C C . GLU B 1 127 ? -9.356 -16.731 -11.058 1.00 12.54 128 GLU B C 1
ATOM 4646 O O . GLU B 1 127 ? -8.920 -15.804 -10.413 1.00 13.27 128 GLU B O 1
ATOM 4652 N N . THR B 1 128 ? -9.983 -16.597 -12.242 1.00 11.97 129 THR B N 1
ATOM 4653 C CA . THR B 1 128 ? -10.422 -15.264 -12.667 1.00 12.75 129 THR B CA 1
ATOM 4654 C C . THR B 1 128 ? -11.741 -14.954 -12.010 1.00 12.46 129 THR B C 1
ATOM 4655 O O . THR B 1 128 ? -12.375 -15.820 -11.413 1.00 13.10 129 THR B O 1
ATOM 4659 N N . LEU B 1 129 ? -12.199 -13.681 -12.105 1.00 12.04 130 LEU B N 1
ATOM 4660 C CA . LEU B 1 129 ? -13.562 -13.374 -11.635 1.00 11.15 130 LEU B CA 1
ATOM 4661 C C . LEU B 1 129 ? -14.693 -14.170 -12.250 1.00 9.73 130 LEU B C 1
ATOM 4662 O O . LEU B 1 129 ? -15.626 -14.623 -11.545 1.00 12.94 130 LEU B O 1
ATOM 4667 N N . GLU B 1 130 ? -14.586 -14.327 -13.583 1.00 14.40 131 GLU B N 1
ATOM 4668 C CA . GLU B 1 130 ? -15.592 -15.076 -14.320 1.00 14.65 131 GLU B CA 1
ATOM 4669 C C . GLU B 1 130 ? -15.626 -16.544 -13.808 1.00 11.51 131 GLU B C 1
ATOM 4670 O O . GLU B 1 130 ? -16.644 -17.153 -13.652 1.00 14.89 131 GLU B O 1
ATOM 4676 N N . GLU B 1 131 ? -14.436 -17.091 -13.631 1.00 10.75 132 GLU B N 1
ATOM 4677 C CA . GLU B 1 131 ? -14.367 -18.483 -13.172 1.00 11.16 132 GLU B CA 1
ATOM 4678 C C . GLU B 1 131 ? -14.857 -18.656 -11.734 1.00 10.00 132 GLU B C 1
ATOM 4679 O O . GLU B 1 131 ? -15.494 -19.642 -11.377 1.00 10.70 132 GLU B O 1
ATOM 4685 N N . TYR B 1 132 ? -14.610 -17.620 -10.883 1.00 10.92 133 TYR B N 1
ATOM 4686 C CA . TYR B 1 132 ? -15.090 -17.683 -9.515 1.00 9.59 133 TYR B CA 1
ATOM 4687 C C . TYR B 1 132 ? -16.670 -17.789 -9.478 1.00 10.71 133 TYR B C 1
ATOM 4688 O O . TYR B 1 132 ? -17.209 -18.611 -8.732 1.00 11.85 133 TYR B O 1
ATOM 4697 N N . TRP B 1 133 ? -17.335 -16.936 -10.318 1.00 10.79 134 TRP B N 1
ATOM 4698 C CA . TRP B 1 133 ? -18.782 -16.907 -10.309 1.00 10.95 134 TRP B CA 1
ATOM 4699 C C . TRP B 1 133 ? -19.359 -18.165 -11.010 1.00 9.57 134 TRP B C 1
ATOM 4700 O O . TRP B 1 133 ? -20.399 -18.659 -10.532 1.00 11.94 134 TRP B O 1
ATOM 4711 N N . TRP B 1 134 ? -18.682 -18.610 -12.067 1.00 11.01 135 TRP B N 1
ATOM 4712 C CA . TRP B 1 134 ? -19.037 -19.927 -12.712 1.00 12.30 135 TRP B CA 1
ATOM 4713 C C . TRP B 1 134 ? -18.983 -21.052 -11.660 1.00 11.36 135 TRP B C 1
ATOM 4714 O O . TRP B 1 134 ? -19.934 -21.817 -11.491 1.00 11.20 135 TRP B O 1
ATOM 4725 N N . ALA B 1 135 ? -17.900 -21.035 -10.841 1.00 10.83 136 ALA B N 1
ATOM 4726 C CA . ALA B 1 135 ? -17.756 -22.061 -9.821 1.00 10.99 136 ALA B CA 1
ATOM 4727 C C . ALA B 1 135 ? -18.830 -21.928 -8.732 1.00 11.50 136 ALA B C 1
ATOM 4728 O O . ALA B 1 135 ? -19.378 -22.924 -8.231 1.00 11.87 136 ALA B O 1
ATOM 4730 N N . ALA B 1 136 ? -19.190 -20.682 -8.352 1.00 11.48 137 ALA B N 1
ATOM 4731 C CA . ALA B 1 136 ? -20.198 -20.521 -7.374 1.00 9.83 137 ALA B CA 1
ATOM 4732 C C . ALA B 1 136 ? -21.586 -21.022 -7.882 1.00 9.40 137 ALA B C 1
ATOM 4733 O O . ALA B 1 136 ? -22.295 -21.676 -7.199 1.00 12.24 137 ALA B O 1
ATOM 4735 N N . GLU B 1 137 ? -21.870 -20.804 -9.172 1.00 11.95 138 GLU B N 1
ATOM 4736 C CA . GLU B 1 137 ? -23.095 -21.344 -9.696 1.00 11.72 138 GLU B CA 1
ATOM 4737 C C . GLU B 1 137 ? -23.060 -22.878 -9.755 1.00 10.47 138 GLU B C 1
ATOM 4738 O O . GLU B 1 137 ? -24.081 -23.460 -9.452 1.00 12.57 138 GLU B O 1
ATOM 4744 N N . GLN B 1 138 ? -21.948 -23.481 -10.142 1.00 10.26 139 GLN B N 1
ATOM 4745 C CA . GLN B 1 138 ? -21.800 -24.961 -10.056 1.00 11.21 139 GLN B CA 1
ATOM 4746 C C . GLN B 1 138 ? -22.111 -25.434 -8.652 1.00 15.07 139 GLN B C 1
ATOM 4747 O O . GLN B 1 138 ? -22.872 -26.411 -8.418 1.00 12.34 139 GLN B O 1
ATOM 4753 N N . MET B 1 139 ? -21.492 -24.806 -7.663 1.00 10.89 140 MET B N 1
ATOM 4754 C CA . MET B 1 139 ? -21.681 -25.232 -6.250 1.00 12.78 140 MET B CA 1
ATOM 4755 C C . MET B 1 139 ? -23.148 -25.109 -5.749 1.00 11.43 140 MET B C 1
ATOM 4756 O O . MET B 1 139 ? -23.580 -25.986 -5.003 1.00 13.45 140 MET B O 1
ATOM 4761 N N . LEU B 1 140 ? -23.895 -24.106 -6.295 1.00 10.94 141 LEU B N 1
ATOM 4762 C CA . LEU B 1 140 ? -25.295 -23.899 -5.927 1.00 9.92 141 LEU B CA 1
ATOM 4763 C C . LEU B 1 140 ? -26.289 -24.727 -6.723 1.00 14.14 141 LEU B C 1
ATOM 4764 O O . LEU B 1 140 ? -27.454 -24.725 -6.373 1.00 14.15 141 LEU B O 1
ATOM 4769 N N . THR B 1 141 ? -25.824 -25.349 -7.791 1.00 14.93 142 THR B N 1
ATOM 4770 C CA . THR B 1 141 ? -26.748 -26.009 -8.768 1.00 13.71 142 THR B CA 1
ATOM 4771 C C . THR B 1 141 ? -26.698 -27.493 -8.652 1.00 13.60 142 THR B C 1
ATOM 4772 O O . THR B 1 141 ? -25.755 -28.131 -9.158 1.00 15.87 142 THR B O 1
ATOM 4776 N N . TRP B 1 142 ? -27.622 -28.043 -7.865 1.00 11.25 143 TRP B N 1
ATOM 4777 C CA . TRP B 1 142 ? -27.650 -29.449 -7.671 1.00 12.77 143 TRP B CA 1
ATOM 4778 C C . TRP B 1 142 ? -28.217 -30.187 -8.962 1.00 16.39 143 TRP B C 1
ATOM 4779 O O . TRP B 1 142 ? -28.988 -29.584 -9.734 1.00 17.46 143 TRP B O 1
ATOM 4790 N N . PRO B 1 143 ? -27.785 -31.441 -9.150 1.00 21.03 144 PRO B N 1
ATOM 4791 C CA . PRO B 1 143 ? -28.047 -32.074 -10.478 1.00 15.60 144 PRO B CA 1
ATOM 4792 C C . PRO B 1 143 ? -29.501 -32.467 -10.670 1.00 18.33 144 PRO B C 1
ATOM 4793 O O . PRO B 1 143 ? -29.891 -32.489 -11.821 1.00 21.22 144 PRO B O 1
ATOM 4797 N N . ASP B 1 144 ? -30.253 -32.814 -9.637 1.00 17.90 145 ASP B N 1
ATOM 4798 C CA . ASP B 1 144 ? -31.713 -33.095 -9.790 1.00 20.25 145 ASP B CA 1
ATOM 4799 C C . ASP B 1 144 ? -32.505 -31.816 -9.643 1.00 23.95 145 ASP B C 1
ATOM 4800 O O . ASP B 1 144 ? -32.511 -31.239 -8.574 1.00 22.93 145 ASP B O 1
ATOM 4805 N N . PRO B 1 145 ? -33.238 -31.368 -10.704 1.00 26.34 146 PRO B N 1
ATOM 4806 C CA . PRO B 1 145 ? -34.067 -30.149 -10.671 1.00 34.82 146 PRO B CA 1
ATOM 4807 C C . PRO B 1 145 ? -35.088 -30.117 -9.547 1.00 29.91 146 PRO B C 1
ATOM 4808 O O . PRO B 1 145 ? -35.526 -29.020 -9.125 1.00 31.11 146 PRO B O 1
ATOM 4812 N N . ASP B 1 146 ? -35.466 -31.296 -9.063 1.00 25.32 147 ASP B N 1
ATOM 4813 C CA . ASP B 1 146 ? -36.461 -31.425 -8.004 1.00 32.22 147 ASP B CA 1
ATOM 4814 C C . ASP B 1 146 ? -35.845 -31.594 -6.624 1.00 25.22 147 ASP B C 1
ATOM 4815 O O . ASP B 1 146 ? -36.548 -31.630 -5.653 1.00 28.88 147 ASP B O 1
ATOM 4820 N N . LYS B 1 147 ? -34.510 -31.673 -6.554 1.00 21.89 148 LYS B N 1
ATOM 4821 C CA . LYS B 1 147 ? -33.798 -31.704 -5.267 1.00 21.66 148 LYS B CA 1
ATOM 4822 C C . LYS B 1 147 ? -32.717 -30.627 -5.282 1.00 17.62 148 LYS B C 1
ATOM 4823 O O . LYS B 1 147 ? -31.498 -30.971 -5.312 1.00 19.23 148 LYS B O 1
ATOM 4829 N N . PRO B 1 148 ? -33.163 -29.362 -5.299 1.00 17.81 149 PRO B N 1
ATOM 4830 C CA . PRO B 1 148 ? -32.134 -28.309 -5.290 1.00 14.40 149 PRO B CA 1
ATOM 4831 C C . PRO B 1 148 ? -31.445 -28.251 -3.885 1.00 17.40 149 PRO B C 1
ATOM 4832 O O . PRO B 1 148 ? -31.777 -28.955 -2.935 1.00 14.20 149 PRO B O 1
ATOM 4836 N N . ALA B 1 149 ? -30.447 -27.382 -3.814 1.00 14.29 150 ALA B N 1
ATOM 4837 C CA . ALA B 1 149 ? -29.846 -27.138 -2.513 1.00 13.72 150 ALA B CA 1
ATOM 4838 C C . ALA B 1 149 ? -30.848 -26.927 -1.436 1.00 12.49 150 ALA B C 1
ATOM 4839 O O . ALA B 1 149 ? -31.886 -26.214 -1.625 1.00 14.46 150 ALA B O 1
ATOM 4841 N N . ASN B 1 150 ? -30.569 -27.480 -0.272 1.00 11.52 151 ASN B N 1
ATOM 4842 C CA . ASN B 1 150 ? -31.488 -27.153 0.810 1.00 14.03 151 ASN B CA 1
ATOM 4843 C C . ASN B 1 150 ? -30.884 -26.532 2.042 1.00 14.56 151 ASN B C 1
ATOM 4844 O O . ASN B 1 150 ? -31.547 -26.348 3.050 1.00 13.79 151 ASN B O 1
ATOM 4849 N N . MET B 1 151 ? -29.569 -26.282 1.960 1.00 10.90 152 MET B N 1
ATOM 4850 C CA . MET B 1 151 ? -28.946 -25.488 3.017 1.00 13.52 152 MET B CA 1
ATOM 4851 C C . MET B 1 151 ? -27.782 -24.752 2.322 1.00 14.51 152 MET B C 1
ATOM 4852 O O . MET B 1 151 ? -27.236 -25.185 1.316 1.00 12.73 152 MET B O 1
ATOM 4857 N N . ILE B 1 152 ? -27.382 -23.647 2.950 1.00 11.37 153 ILE B N 1
ATOM 4858 C CA . ILE B 1 152 ? -26.147 -22.949 2.454 1.00 10.26 153 ILE B CA 1
ATOM 4859 C C . ILE B 1 152 ? -25.184 -22.835 3.667 1.00 11.87 153 ILE B C 1
ATOM 4860 O O . ILE B 1 152 ? -25.607 -22.664 4.824 1.00 15.52 153 ILE B O 1
ATOM 4865 N N . LEU B 1 153 ? -23.883 -22.958 3.409 1.00 10.63 154 LEU B N 1
ATOM 4866 C CA . LEU B 1 153 ? -22.839 -22.841 4.466 1.00 11.14 154 LEU B CA 1
ATOM 4867 C C . LEU B 1 153 ? -21.947 -21.750 3.784 1.00 12.33 154 LEU B C 1
ATOM 4868 O O . LEU B 1 153 ? -21.350 -21.997 2.735 1.00 12.99 154 LEU B O 1
ATOM 4873 N N . ASP B 1 154 ? -21.945 -20.530 4.316 1.00 9.12 155 ASP B N 1
ATOM 4874 C CA . ASP B 1 154 ? -21.390 -19.409 3.603 1.00 9.97 155 ASP B CA 1
ATOM 4875 C C . ASP B 1 154 ? -20.326 -18.702 4.391 1.00 11.01 155 ASP B C 1
ATOM 4876 O O . ASP B 1 154 ? -20.379 -18.714 5.623 1.00 13.87 155 ASP B O 1
ATOM 4881 N N . ASP B 1 155 ? -19.333 -18.146 3.686 1.00 11.31 156 ASP B N 1
ATOM 4882 C CA . ASP B 1 155 ? -18.292 -17.323 4.364 1.00 13.27 156 ASP B CA 1
ATOM 4883 C C . ASP B 1 155 ? -18.135 -16.060 3.485 1.00 13.91 156 ASP B C 1
ATOM 4884 O O . ASP B 1 155 ? -17.490 -16.071 2.410 1.00 13.43 156 ASP B O 1
ATOM 4889 N N . GLY B 1 156 ? -18.729 -14.938 3.926 1.00 9.67 157 GLY B N 1
ATOM 4890 C CA . GLY B 1 156 ? -18.657 -13.722 3.175 1.00 9.34 157 GLY B CA 1
ATOM 4891 C C . GLY B 1 156 ? -19.978 -13.396 2.483 1.00 13.42 157 GLY B C 1
ATOM 4892 O O . GLY B 1 156 ? -20.125 -12.338 1.887 1.00 16.27 157 GLY B O 1
ATOM 4893 N N . GLY B 1 157 ? -20.902 -14.344 2.494 1.00 11.86 158 GLY B N 1
ATOM 4894 C CA . GLY B 1 157 ? -22.262 -14.081 1.963 1.00 13.65 158 GLY B CA 1
ATOM 4895 C C . GLY B 1 157 ? -22.382 -14.151 0.425 1.00 12.98 158 GLY B C 1
ATOM 4896 O O . GLY B 1 157 ? -23.431 -13.812 -0.171 1.00 14.52 158 GLY B O 1
ATOM 4897 N N . ASP B 1 158 ? -21.343 -14.622 -0.299 1.00 11.93 159 ASP B N 1
ATOM 4898 C CA . ASP B 1 158 ? -21.520 -14.623 -1.812 1.00 12.70 159 ASP B CA 1
ATOM 4899 C C . ASP B 1 158 ? -22.583 -15.632 -2.282 1.00 13.38 159 ASP B C 1
ATOM 4900 O O . ASP B 1 158 ? -23.304 -15.330 -3.252 1.00 14.72 159 ASP B O 1
ATOM 4905 N N . ALA B 1 159 ? -22.636 -16.796 -1.644 1.00 13.14 160 ALA B N 1
ATOM 4906 C CA . ALA B 1 159 ? -23.608 -17.842 -2.019 1.00 15.69 160 ALA B CA 1
ATOM 4907 C C . ALA B 1 159 ? -25.030 -17.260 -1.720 1.00 13.77 160 ALA B C 1
ATOM 4908 O O . ALA B 1 159 ? -25.968 -17.306 -2.550 1.00 13.75 160 ALA B O 1
ATOM 4910 N N . THR B 1 160 ? -25.191 -16.666 -0.529 1.00 11.70 161 THR B N 1
ATOM 4911 C CA . THR B 1 160 ? -26.503 -16.127 -0.154 1.00 11.95 161 THR B CA 1
ATOM 4912 C C . THR B 1 160 ? -26.865 -14.988 -1.138 1.00 13.41 161 THR B C 1
ATOM 4913 O O . THR B 1 160 ? -28.055 -14.867 -1.561 1.00 15.64 161 THR B O 1
ATOM 4917 N N . MET B 1 161 ? -25.932 -14.083 -1.446 1.00 11.70 162 MET B N 1
ATOM 4918 C CA . MET B 1 161 ? -26.193 -13.002 -2.420 1.00 14.18 162 MET B CA 1
ATOM 4919 C C . MET B 1 161 ? -26.686 -13.511 -3.779 1.00 17.72 162 MET B C 1
ATOM 4920 O O . MET B 1 161 ? -27.659 -12.978 -4.352 1.00 13.93 162 MET B O 1
ATOM 4925 N N . LEU B 1 162 ? -26.023 -14.559 -4.298 1.00 15.36 163 LEU B N 1
ATOM 4926 C CA . LEU B 1 162 ? -26.390 -15.058 -5.660 1.00 13.33 163 LEU B CA 1
ATOM 4927 C C . LEU B 1 162 ? -27.849 -15.547 -5.566 1.00 14.73 163 LEU B C 1
ATOM 4928 O O . LEU B 1 162 ? -28.654 -15.264 -6.509 1.00 14.58 163 LEU B O 1
ATOM 4933 N N . VAL B 1 163 ? -28.154 -16.328 -4.529 1.00 11.76 164 VAL B N 1
ATOM 4934 C CA . VAL B 1 163 ? -29.538 -16.856 -4.399 1.00 12.14 164 VAL B CA 1
ATOM 4935 C C . VAL B 1 163 ? -30.526 -15.690 -4.263 1.00 14.55 164 VAL B C 1
ATOM 4936 O O . VAL B 1 163 ? -31.536 -15.658 -5.000 1.00 14.92 164 VAL B O 1
ATOM 4940 N N . LEU B 1 164 ? -30.297 -14.796 -3.275 1.00 12.45 165 LEU B N 1
ATOM 4941 C CA . LEU B 1 164 ? -31.391 -13.814 -2.970 1.00 15.62 165 LEU B CA 1
ATOM 4942 C C . LEU B 1 164 ? -31.496 -12.761 -4.060 1.00 16.17 165 LEU B C 1
ATOM 4943 O O . LEU B 1 164 ? -32.653 -12.379 -4.461 1.00 17.55 165 LEU B O 1
ATOM 4948 N N . ARG B 1 165 ? -30.371 -12.282 -4.607 1.00 13.75 166 ARG B N 1
ATOM 4949 C CA . ARG B 1 165 ? -30.410 -11.334 -5.746 1.00 18.85 166 ARG B CA 1
ATOM 4950 C C . ARG B 1 165 ? -30.997 -12.024 -6.975 1.00 20.16 166 ARG B C 1
ATOM 4951 O O . ARG B 1 165 ? -31.744 -11.398 -7.736 1.00 19.83 166 ARG B O 1
ATOM 4959 N N . GLY B 1 166 ? -30.665 -13.309 -7.171 1.00 18.98 167 GLY B N 1
ATOM 4960 C CA . GLY B 1 166 ? -31.112 -14.065 -8.351 1.00 16.28 167 GLY B CA 1
ATOM 4961 C C . GLY B 1 166 ? -32.629 -14.110 -8.319 1.00 22.66 167 GLY B C 1
ATOM 4962 O O . GLY B 1 166 ? -33.258 -13.916 -9.357 1.00 21.67 167 GLY B O 1
ATOM 4963 N N . MET B 1 167 ? -33.168 -14.333 -7.123 1.00 16.93 168 MET B N 1
ATOM 4964 C CA . MET B 1 167 ? -34.654 -14.428 -6.956 1.00 15.50 168 MET B CA 1
ATOM 4965 C C . MET B 1 167 ? -35.223 -13.034 -7.159 1.00 23.01 168 MET B C 1
ATOM 4966 O O . MET B 1 167 ? -36.253 -12.885 -7.783 1.00 19.30 168 MET B O 1
ATOM 4971 N N . GLN B 1 168 ? -34.510 -11.991 -6.731 1.00 17.50 169 GLN B N 1
ATOM 4972 C CA . GLN B 1 168 ? -35.073 -10.617 -6.773 1.00 21.86 169 GLN B CA 1
ATOM 4973 C C . GLN B 1 168 ? -35.290 -10.219 -8.262 1.00 22.80 169 GLN B C 1
ATOM 4974 O O . GLN B 1 168 ? -36.334 -9.658 -8.638 1.00 23.18 169 GLN B O 1
ATOM 4980 N N . TYR B 1 169 ? -34.286 -10.489 -9.080 1.00 18.61 170 TYR B N 1
ATOM 4981 C CA . TYR B 1 169 ? -34.327 -10.181 -10.485 1.00 19.55 170 TYR B CA 1
ATOM 4982 C C . TYR B 1 169 ? -35.360 -11.057 -11.229 1.00 27.11 170 TYR B C 1
ATOM 4983 O O . TYR B 1 169 ? -36.074 -10.593 -12.117 1.00 25.59 170 TYR B O 1
ATOM 4992 N N . GLU B 1 170 ? -35.456 -12.328 -10.862 1.00 19.19 171 GLU B N 1
ATOM 4993 C CA . GLU B 1 170 ? -36.525 -13.258 -11.412 1.00 18.14 171 GLU B CA 1
ATOM 4994 C C . GLU B 1 170 ? -37.910 -12.675 -11.137 1.00 21.15 171 GLU B C 1
ATOM 4995 O O . GLU B 1 170 ? -38.705 -12.566 -12.095 1.00 23.70 171 GLU B O 1
ATOM 5001 N N . LYS B 1 171 ? -38.159 -12.254 -9.901 1.00 20.86 172 LYS B N 1
ATOM 5002 C CA . LYS B 1 171 ? -39.532 -11.739 -9.478 1.00 20.61 172 LYS B CA 1
ATOM 5003 C C . LYS B 1 171 ? -39.814 -10.403 -10.136 1.00 27.07 172 LYS B C 1
ATOM 5004 O O . LYS B 1 171 ? -40.981 -10.069 -10.443 1.00 28.37 172 LYS B O 1
ATOM 5010 N N . ALA B 1 172 ? -38.766 -9.641 -10.392 1.00 21.61 173 ALA B N 1
ATOM 5011 C CA . ALA B 1 172 ? -38.853 -8.366 -11.199 1.00 26.24 173 ALA B CA 1
ATOM 5012 C C . ALA B 1 172 ? -38.976 -8.550 -12.679 1.00 25.55 173 ALA B C 1
ATOM 5013 O O . ALA B 1 172 ? -39.187 -7.550 -13.432 1.00 24.47 173 ALA B O 1
ATOM 5015 N N . GLY B 1 173 ? -38.666 -9.758 -13.151 1.00 23.38 174 GLY B N 1
ATOM 5016 C CA . GLY B 1 173 ? -38.630 -10.070 -14.610 1.00 23.16 174 GLY B CA 1
ATOM 5017 C C . GLY B 1 173 ? -37.456 -9.567 -15.414 1.00 22.21 174 GLY B C 1
ATOM 5018 O O . GLY B 1 173 ? -37.418 -9.658 -16.690 1.00 27.01 174 GLY B O 1
ATOM 5019 N N . VAL B 1 174 ? -36.435 -9.075 -14.700 1.00 24.52 175 VAL B N 1
ATOM 5020 C CA . VAL B 1 174 ? -35.262 -8.531 -15.409 1.00 17.20 175 VAL B CA 1
ATOM 5021 C C . VAL B 1 174 ? -34.017 -8.404 -14.519 1.00 16.96 175 VAL B C 1
ATOM 5022 O O . VAL B 1 174 ? -34.140 -8.067 -13.339 1.00 20.61 175 VAL B O 1
ATOM 5026 N N . VAL B 1 175 ? -32.874 -8.809 -15.107 1.00 21.44 176 VAL B N 1
ATOM 5027 C CA . VAL B 1 175 ? -31.544 -8.497 -14.508 1.00 25.17 176 VAL B CA 1
ATOM 5028 C C . VAL B 1 175 ? -31.059 -7.141 -15.000 1.00 22.49 176 VAL B C 1
ATOM 5029 O O . VAL B 1 175 ? -30.772 -6.959 -16.210 1.00 28.52 176 VAL B O 1
ATOM 5033 N N . PRO B 1 176 ? -30.917 -6.205 -14.059 1.00 26.50 177 PRO B N 1
ATOM 5034 C CA . PRO B 1 176 ? -30.515 -4.861 -14.439 1.00 30.03 177 PRO B CA 1
ATOM 5035 C C . PRO B 1 176 ? -29.214 -4.841 -15.229 1.00 33.03 177 PRO B C 1
ATOM 5036 O O . PRO B 1 176 ? -28.338 -5.740 -15.061 1.00 30.00 177 PRO B O 1
ATOM 5040 N N . PRO B 1 177 ? -29.075 -3.871 -16.142 1.00 32.16 178 PRO B N 1
ATOM 5041 C CA . PRO B 1 177 ? -27.745 -3.608 -16.666 1.00 31.17 178 PRO B CA 1
ATOM 5042 C C . PRO B 1 177 ? -26.788 -3.079 -15.577 1.00 34.44 178 PRO B C 1
ATOM 5043 O O . PRO B 1 177 ? -27.224 -2.545 -14.498 1.00 30.13 178 PRO B O 1
ATOM 5047 N N . ALA B 1 178 ? -25.485 -3.270 -15.813 1.00 25.89 179 ALA B N 1
ATOM 5048 C CA . ALA B 1 178 ? -24.518 -2.699 -14.868 1.00 25.46 179 ALA B CA 1
ATOM 5049 C C . ALA B 1 178 ? -24.182 -1.283 -15.392 1.00 30.60 179 ALA B C 1
ATOM 5050 O O . ALA B 1 178 ? -24.322 -1.027 -16.588 1.00 29.18 179 ALA B O 1
ATOM 5052 N N . GLU B 1 179 ? -23.732 -0.405 -14.502 1.00 27.26 180 GLU B N 1
ATOM 5053 C CA . GLU B 1 179 ? -23.162 0.904 -14.922 1.00 29.96 180 GLU B CA 1
ATOM 5054 C C . GLU B 1 179 ? -21.711 0.712 -15.402 1.00 35.73 180 GLU B C 1
ATOM 5055 O O . GLU B 1 179 ? -21.015 -0.156 -14.888 1.00 28.14 180 GLU B O 1
ATOM 5061 N N . GLU B 1 180 ? -21.238 1.550 -16.355 1.00 36.41 181 GLU B N 1
ATOM 5062 C CA . GLU B 1 180 ? -19.824 1.564 -16.755 1.00 32.99 181 GLU B CA 1
ATOM 5063 C C . GLU B 1 180 ? -18.864 1.627 -15.587 1.00 28.61 181 GLU B C 1
ATOM 5064 O O . GLU B 1 180 ? -17.823 1.017 -15.636 1.00 33.60 181 GLU B O 1
ATOM 5070 N N . ASP B 1 181 ? -19.206 2.358 -14.536 1.00 23.09 182 ASP B N 1
ATOM 5071 C CA . ASP B 1 181 ? -18.292 2.552 -13.418 1.00 25.69 182 ASP B CA 1
ATOM 5072 C C . ASP B 1 181 ? -18.556 1.597 -12.244 1.00 24.27 182 ASP B C 1
ATOM 5073 O O . ASP B 1 181 ? -18.012 1.755 -11.166 1.00 26.94 182 ASP B O 1
ATOM 5078 N N . ASP B 1 182 ? -19.462 0.627 -12.452 1.00 26.03 183 ASP B N 1
ATOM 5079 C CA . ASP B 1 182 ? -19.574 -0.517 -11.487 1.00 22.74 183 ASP B CA 1
ATOM 5080 C C . ASP B 1 182 ? -18.252 -1.310 -11.422 1.00 21.82 183 ASP B C 1
ATOM 5081 O O . ASP B 1 182 ? -17.471 -1.362 -12.423 1.00 28.59 183 ASP B O 1
ATOM 5086 N N . PRO B 1 183 ? -17.951 -1.894 -10.244 1.00 23.56 184 PRO B N 1
ATOM 5087 C CA . PRO B 1 183 ? -16.732 -2.706 -10.171 1.00 21.30 184 PRO B CA 1
ATOM 5088 C C . PRO B 1 183 ? -16.899 -3.903 -11.156 1.00 17.20 184 PRO B C 1
ATOM 5089 O O . PRO B 1 183 ? -18.037 -4.383 -11.420 1.00 19.35 184 PRO B O 1
ATOM 5093 N N . ALA B 1 184 ? -15.739 -4.306 -11.687 1.00 19.74 185 ALA B N 1
ATOM 5094 C CA . ALA B 1 184 ? -15.597 -5.401 -12.614 1.00 20.91 185 ALA B CA 1
ATOM 5095 C C . ALA B 1 184 ? -16.388 -6.621 -12.112 1.00 20.09 185 ALA B C 1
ATOM 5096 O O . ALA B 1 184 ? -17.047 -7.266 -12.885 1.00 23.01 185 ALA B O 1
ATOM 5098 N N . GLU B 1 185 ? -16.288 -6.914 -10.833 1.00 19.00 186 GLU B N 1
ATOM 5099 C CA . GLU B 1 185 ? -16.886 -8.146 -10.297 1.00 17.60 186 GLU B CA 1
ATOM 5100 C C . GLU B 1 185 ? -18.395 -8.033 -10.337 1.00 17.50 186 GLU B C 1
ATOM 5101 O O . GLU B 1 185 ? -19.156 -9.058 -10.493 1.00 18.87 186 GLU B O 1
ATOM 5107 N N . TRP B 1 186 ? -18.884 -6.806 -10.137 1.00 16.34 187 TRP B N 1
ATOM 5108 C CA . TRP B 1 186 ? -20.363 -6.612 -10.163 1.00 18.31 187 TRP B CA 1
ATOM 5109 C C . TRP B 1 186 ? -20.901 -6.958 -11.614 1.00 18.58 187 TRP B C 1
ATOM 5110 O O . TRP B 1 186 ? -21.991 -7.583 -11.823 1.00 16.11 187 TRP B O 1
ATOM 5121 N N . LYS B 1 187 ? -20.153 -6.528 -12.616 1.00 17.72 188 LYS B N 1
ATOM 5122 C CA . LYS B 1 187 ? -20.481 -6.763 -14.042 1.00 16.08 188 LYS B CA 1
ATOM 5123 C C . LYS B 1 187 ? -20.510 -8.290 -14.273 1.00 21.17 188 LYS B C 1
ATOM 5124 O O . LYS B 1 187 ? -21.463 -8.788 -14.839 1.00 19.08 188 LYS B O 1
ATOM 5130 N N . VAL B 1 188 ? -19.545 -9.013 -13.716 1.00 18.23 189 VAL B N 1
ATOM 5131 C CA . VAL B 1 188 ? -19.444 -10.508 -13.846 1.00 16.93 189 VAL B CA 1
ATOM 5132 C C . VAL B 1 188 ? -20.651 -11.220 -13.181 1.00 14.88 189 VAL B C 1
ATOM 5133 O O . VAL B 1 188 ? -21.324 -12.092 -13.753 1.00 16.05 189 VAL B O 1
ATOM 5137 N N . PHE B 1 189 ? -20.920 -10.811 -11.964 1.00 13.04 190 PHE B N 1
ATOM 5138 C CA . PHE B 1 189 ? -22.075 -11.256 -11.229 1.00 11.95 190 PHE B CA 1
ATOM 5139 C C . PHE B 1 189 ? -23.380 -11.042 -11.973 1.00 16.45 190 PHE B C 1
ATOM 5140 O O . PHE B 1 189 ? -24.155 -12.000 -12.139 1.00 13.89 190 PHE B O 1
ATOM 5148 N N . LEU B 1 190 ? -23.608 -9.801 -12.424 1.00 15.60 191 LEU B N 1
ATOM 5149 C CA . LEU B 1 190 ? -24.884 -9.591 -13.158 1.00 16.03 191 LEU B CA 1
ATOM 5150 C C . LEU B 1 190 ? -24.899 -10.343 -14.467 1.00 12.90 191 LEU B C 1
ATOM 5151 O O . LEU B 1 190 ? -25.974 -10.879 -14.847 1.00 17.54 191 LEU B O 1
ATOM 5156 N N . ASN B 1 191 ? -23.776 -10.430 -15.170 1.00 14.16 192 ASN B N 1
ATOM 5157 C CA . ASN B 1 191 ? -23.691 -11.207 -16.478 1.00 14.98 192 ASN B CA 1
ATOM 5158 C C . ASN B 1 191 ? -24.144 -12.684 -16.222 1.00 17.97 192 ASN B C 1
ATOM 5159 O O . ASN B 1 191 ? -24.877 -13.292 -16.975 1.00 16.13 192 ASN B O 1
ATOM 5164 N N . LEU B 1 192 ? -23.739 -13.253 -15.097 1.00 16.42 193 LEU B N 1
ATOM 5165 C CA . LEU B 1 192 ? -24.027 -14.662 -14.760 1.00 14.55 193 LEU B CA 1
ATOM 5166 C C . LEU B 1 192 ? -25.560 -14.814 -14.579 1.00 14.82 193 LEU B C 1
ATOM 5167 O O . LEU B 1 192 ? -26.195 -15.704 -15.107 1.00 17.75 193 LEU B O 1
ATOM 5172 N N . LEU B 1 193 ? -26.110 -13.880 -13.859 1.00 12.51 194 LEU B N 1
ATOM 5173 C CA . LEU B 1 193 ? -27.551 -13.903 -13.569 1.00 13.66 194 LEU B CA 1
ATOM 5174 C C . LEU B 1 193 ? -28.368 -13.606 -14.848 1.00 15.82 194 LEU B C 1
ATOM 5175 O O . LEU B 1 193 ? -29.350 -14.301 -15.093 1.00 17.22 194 LEU B O 1
ATOM 5180 N N . ARG B 1 194 ? -27.957 -12.591 -15.593 1.00 18.39 195 ARG B N 1
ATOM 5181 C CA . ARG B 1 194 ? -28.699 -12.187 -16.836 1.00 17.43 195 ARG B CA 1
ATOM 5182 C C . ARG B 1 194 ? -28.711 -13.360 -17.837 1.00 20.91 195 ARG B C 1
ATOM 5183 O O . ARG B 1 194 ? -29.755 -13.745 -18.422 1.00 19.36 195 ARG B O 1
ATOM 5191 N N . THR B 1 195 ? -27.545 -13.989 -17.976 1.00 16.75 196 THR B N 1
ATOM 5192 C CA . THR B 1 195 ? -27.387 -15.123 -18.894 1.00 14.50 196 THR B CA 1
ATOM 5193 C C . THR B 1 195 ? -28.252 -16.305 -18.499 1.00 17.46 196 THR B C 1
ATOM 5194 O O . THR B 1 195 ? -28.977 -16.930 -19.363 1.00 19.83 196 THR B O 1
ATOM 5198 N N . ARG B 1 196 ? -28.273 -16.662 -17.212 1.00 16.24 197 ARG B N 1
ATOM 5199 C CA . ARG B 1 196 ? -29.052 -17.784 -16.783 1.00 18.13 197 ARG B CA 1
ATOM 5200 C C . ARG B 1 196 ? -30.530 -17.470 -16.971 1.00 18.76 197 ARG B C 1
ATOM 5201 O O . ARG B 1 196 ? -31.252 -18.356 -17.328 1.00 20.55 197 ARG B O 1
ATOM 5209 N N . PHE B 1 197 ? -30.947 -16.218 -16.764 1.00 18.69 198 PHE B N 1
ATOM 5210 C CA . PHE B 1 197 ? -32.373 -15.821 -16.811 1.00 17.04 198 PHE B CA 1
ATOM 5211 C C . PHE B 1 197 ? -32.910 -15.940 -18.276 1.00 20.27 198 PHE B C 1
ATOM 5212 O O . PHE B 1 197 ? -34.110 -16.117 -18.465 1.00 24.19 198 PHE B O 1
ATOM 5220 N N . GLU B 1 198 ? -32.035 -15.941 -19.254 1.00 22.08 199 GLU B N 1
ATOM 5221 C CA . GLU B 1 198 ? -32.423 -16.134 -20.668 1.00 29.92 199 GLU B CA 1
ATOM 5222 C C . GLU B 1 198 ? -33.102 -17.510 -20.837 1.00 33.83 199 GLU B C 1
ATOM 5223 O O . GLU B 1 198 ? -34.072 -17.641 -21.612 1.00 32.42 199 GLU B O 1
ATOM 5229 N N . THR B 1 199 ? -32.621 -18.530 -20.108 1.00 20.04 200 THR B N 1
ATOM 5230 C CA . THR B 1 199 ? -33.027 -19.934 -20.333 1.00 27.75 200 THR B CA 1
ATOM 5231 C C . THR B 1 199 ? -33.691 -20.518 -19.090 1.00 20.87 200 THR B C 1
ATOM 5232 O O . THR B 1 199 ? -34.236 -21.622 -19.112 1.00 25.30 200 THR B O 1
ATOM 5236 N N . ASP B 1 200 ? -33.671 -19.809 -17.927 1.00 22.27 201 ASP B N 1
ATOM 5237 C CA . ASP B 1 200 ? -34.298 -20.436 -16.778 1.00 19.21 201 ASP B CA 1
ATOM 5238 C C . ASP B 1 200 ? -34.855 -19.314 -15.896 1.00 25.25 201 ASP B C 1
ATOM 5239 O O . ASP B 1 200 ? -34.127 -18.519 -15.342 1.00 29.34 201 ASP B O 1
ATOM 5244 N N . LYS B 1 201 ? -36.164 -19.240 -15.823 1.00 23.63 202 LYS B N 1
ATOM 5245 C CA . LYS B 1 201 ? -36.799 -18.048 -15.254 1.00 25.35 202 LYS B CA 1
ATOM 5246 C C . LYS B 1 201 ? -37.023 -18.082 -13.766 1.00 20.79 202 LYS B C 1
ATOM 5247 O O . LYS B 1 201 ? -37.400 -17.064 -13.219 1.00 20.34 202 LYS B O 1
ATOM 5253 N N . ASP B 1 202 ? -36.946 -19.253 -13.137 1.00 20.23 203 ASP B N 1
ATOM 5254 C CA . ASP B 1 202 ? -37.227 -19.347 -11.729 1.00 20.30 203 ASP B CA 1
ATOM 5255 C C . ASP B 1 202 ? -36.216 -20.207 -10.968 1.00 18.24 203 ASP B C 1
ATOM 5256 O O . ASP B 1 202 ? -36.508 -20.686 -9.909 1.00 18.82 203 ASP B O 1
ATOM 5261 N N . LYS B 1 203 ? -35.003 -20.320 -11.510 1.00 19.89 204 LYS B N 1
ATOM 5262 C CA . LYS B 1 203 ? -34.033 -21.180 -10.863 1.00 17.92 204 LYS B CA 1
ATOM 5263 C C . LYS B 1 203 ? -33.794 -20.717 -9.436 1.00 15.61 204 LYS B C 1
ATOM 5264 O O . LYS B 1 203 ? -33.815 -21.494 -8.500 1.00 15.31 204 LYS B O 1
ATOM 5270 N N . TRP B 1 204 ? -33.471 -19.437 -9.303 1.00 17.79 205 TRP B N 1
ATOM 5271 C CA . TRP B 1 204 ? -33.101 -18.880 -7.960 1.00 21.08 205 TRP B CA 1
ATOM 5272 C C . TRP B 1 204 ? -34.269 -18.824 -6.983 1.00 18.44 205 TRP B C 1
ATOM 5273 O O . TRP B 1 204 ? -34.076 -19.111 -5.795 1.00 17.91 205 TRP B O 1
ATOM 5284 N N . THR B 1 205 ? -35.493 -18.555 -7.505 1.00 17.77 206 THR B N 1
ATOM 5285 C CA . THR B 1 205 ? -36.652 -18.573 -6.659 1.00 18.95 206 THR B CA 1
ATOM 5286 C C . THR B 1 205 ? -36.895 -19.954 -6.054 1.00 16.14 206 THR B C 1
ATOM 5287 O O . THR B 1 205 ? -37.148 -20.106 -4.878 1.00 18.75 206 THR B O 1
ATOM 5291 N N . LYS B 1 206 ? -36.761 -20.983 -6.890 1.00 15.84 207 LYS B N 1
ATOM 5292 C CA . LYS B 1 206 ? -36.936 -22.350 -6.412 1.00 15.18 207 LYS B CA 1
ATOM 5293 C C . LYS B 1 206 ? -35.781 -22.775 -5.464 1.00 16.62 207 LYS B C 1
ATOM 5294 O O . LYS B 1 206 ? -36.012 -23.492 -4.530 1.00 17.67 207 LYS B O 1
ATOM 5300 N N . ILE B 1 207 ? -34.531 -22.320 -5.757 1.00 14.72 208 ILE B N 1
ATOM 5301 C CA . ILE B 1 207 ? -33.446 -22.607 -4.763 1.00 13.30 208 ILE B CA 1
ATOM 5302 C C . ILE B 1 207 ? -33.707 -21.930 -3.380 1.00 13.42 208 ILE B C 1
ATOM 5303 O O . ILE B 1 207 ? -33.585 -22.548 -2.284 1.00 16.01 208 ILE B O 1
ATOM 5308 N N . ALA B 1 208 ? -34.111 -20.668 -3.465 1.00 17.47 209 ALA B N 1
ATOM 5309 C CA . ALA B 1 208 ? -34.441 -19.873 -2.199 1.00 18.25 209 ALA B CA 1
ATOM 5310 C C . ALA B 1 208 ? -35.592 -20.510 -1.403 1.00 18.12 209 ALA B C 1
ATOM 5311 O O . ALA B 1 208 ? -35.544 -20.672 -0.158 1.00 18.95 209 ALA B O 1
ATOM 5313 N N . GLU B 1 209 ? -36.591 -20.996 -2.153 1.00 19.04 210 GLU B N 1
ATOM 5314 C CA . GLU B 1 209 ? -37.649 -21.773 -1.559 1.00 17.93 210 GLU B CA 1
ATOM 5315 C C . GLU B 1 209 ? -37.255 -23.034 -0.845 1.00 18.51 210 GLU B C 1
ATOM 5316 O O . GLU B 1 209 ? -37.788 -23.429 0.204 1.00 19.05 210 GLU B O 1
ATOM 5322 N N . SER B 1 210 ? -36.258 -23.700 -1.443 1.00 16.04 211 SER B N 1
ATOM 5323 C CA . SER B 1 210 ? -35.792 -24.993 -0.974 1.00 15.68 211 SER B CA 1
ATOM 5324 C C . SER B 1 210 ? -34.820 -24.892 0.249 1.00 13.57 211 SER B C 1
ATOM 5325 O O . SER B 1 210 ? -34.812 -25.758 1.103 1.00 16.06 211 SER B O 1
ATOM 5328 N N . VAL B 1 211 ? -34.036 -23.814 0.261 1.00 16.59 212 VAL B N 1
ATOM 5329 C CA . VAL B 1 211 ? -33.065 -23.569 1.328 1.00 15.85 212 VAL B CA 1
ATOM 5330 C C . VAL B 1 211 ? -33.746 -23.324 2.657 1.00 14.45 212 VAL B C 1
ATOM 5331 O O . VAL B 1 211 ? -34.574 -22.342 2.764 1.00 18.37 212 VAL B O 1
ATOM 5335 N N . LYS B 1 212 ? -33.374 -24.174 3.604 1.00 15.40 213 LYS B N 1
ATOM 5336 C CA . LYS B 1 212 ? -33.986 -24.222 4.881 1.00 16.03 213 LYS B CA 1
ATOM 5337 C C . LYS B 1 212 ? -33.221 -23.293 5.844 1.00 19.42 213 LYS B C 1
ATOM 5338 O O . LYS B 1 212 ? -33.725 -22.931 6.896 1.00 17.48 213 LYS B O 1
ATOM 5344 N N . GLY B 1 213 ? -31.959 -22.960 5.504 1.00 15.30 214 GLY B N 1
ATOM 5345 C CA . GLY B 1 213 ? -31.240 -22.065 6.371 1.00 12.82 214 GLY B CA 1
ATOM 5346 C C . GLY B 1 213 ? -29.820 -21.850 5.812 1.00 14.51 214 GLY B C 1
ATOM 5347 O O . GLY B 1 213 ? -29.335 -22.585 4.941 1.00 15.17 214 GLY B O 1
ATOM 5348 N N . VAL B 1 214 ? -29.215 -20.779 6.258 1.00 13.22 215 VAL B N 1
ATOM 5349 C CA . VAL B 1 214 ? -27.781 -20.538 5.933 1.00 10.11 215 VAL B CA 1
ATOM 5350 C C . VAL B 1 214 ? -27.071 -20.341 7.232 1.00 14.10 215 VAL B C 1
ATOM 5351 O O . VAL B 1 214 ? -27.584 -19.759 8.166 1.00 13.40 215 VAL B O 1
ATOM 5355 N N . THR B 1 215 ? -25.815 -20.814 7.242 1.00 10.33 216 THR B N 1
ATOM 5356 C CA . THR B 1 215 ? -24.879 -20.518 8.360 1.00 10.96 216 THR B CA 1
ATOM 5357 C C . THR B 1 215 ? -23.813 -19.593 7.755 1.00 14.43 216 THR B C 1
ATOM 5358 O O . THR B 1 215 ? -23.443 -19.755 6.618 1.00 13.50 216 THR B O 1
ATOM 5362 N N . GLU B 1 216 ? -23.417 -18.525 8.461 1.00 11.72 217 GLU B N 1
ATOM 5363 C CA . GLU B 1 216 ? -22.533 -17.539 7.904 1.00 12.07 217 GLU B CA 1
ATOM 5364 C C . GLU B 1 216 ? -21.335 -17.304 8.855 1.00 10.85 217 GLU B C 1
ATOM 5365 O O . GLU B 1 216 ? -21.524 -17.100 10.069 1.00 13.34 217 GLU B O 1
ATOM 5371 N N . GLU B 1 217 ? -20.113 -17.407 8.270 1.00 12.99 218 GLU B N 1
ATOM 5372 C CA . GLU B 1 217 ? -18.915 -17.653 9.064 1.00 16.27 218 GLU B CA 1
ATOM 5373 C C . GLU B 1 217 ? -18.147 -16.328 9.420 1.00 12.54 218 GLU B C 1
ATOM 5374 O O . GLU B 1 217 ? -17.379 -16.382 10.384 1.00 11.38 218 GLU B O 1
ATOM 5380 N N . THR B 1 218 ? -18.376 -15.218 8.671 1.00 9.22 219 THR B N 1
ATOM 5381 C CA . THR B 1 218 ? -17.481 -14.053 8.790 1.00 10.46 219 THR B CA 1
ATOM 5382 C C . THR B 1 218 ? -18.143 -12.711 9.022 1.00 10.01 219 THR B C 1
ATOM 5383 O O . THR B 1 218 ? -19.299 -12.614 8.667 1.00 11.05 219 THR B O 1
ATOM 5387 N N . THR B 1 219 ? -17.469 -11.762 9.691 1.00 10.83 220 THR B N 1
ATOM 5388 C CA . THR B 1 219 ? -18.066 -10.520 10.011 1.00 10.28 220 THR B CA 1
ATOM 5389 C C . THR B 1 219 ? -18.680 -9.869 8.762 1.00 12.28 220 THR B C 1
ATOM 5390 O O . THR B 1 219 ? -19.818 -9.451 8.848 1.00 13.48 220 THR B O 1
ATOM 5394 N N . THR B 1 220 ? -17.992 -9.864 7.645 1.00 9.28 221 THR B N 1
ATOM 5395 C CA . THR B 1 220 ? -18.548 -9.203 6.404 1.00 12.76 221 THR B CA 1
ATOM 5396 C C . THR B 1 220 ? -19.848 -9.897 6.000 1.00 12.84 221 THR B C 1
ATOM 5397 O O . THR B 1 220 ? -20.813 -9.235 5.596 1.00 13.15 221 THR B O 1
ATOM 5401 N N . GLY B 1 221 ? -19.850 -11.236 6.048 1.00 11.87 222 GLY B N 1
ATOM 5402 C CA . GLY B 1 221 ? -21.089 -11.909 5.553 1.00 14.32 222 GLY B CA 1
ATOM 5403 C C . GLY B 1 221 ? -22.227 -11.599 6.500 1.00 13.11 222 GLY B C 1
ATOM 5404 O O . GLY B 1 221 ? -23.412 -11.555 6.086 1.00 11.98 222 GLY B O 1
ATOM 5405 N N . VAL B 1 222 ? -21.938 -11.465 7.800 1.00 10.55 223 VAL B N 1
ATOM 5406 C CA . VAL B 1 222 ? -23.004 -11.263 8.741 1.00 13.72 223 VAL B CA 1
ATOM 5407 C C . VAL B 1 222 ? -23.578 -9.860 8.555 1.00 15.19 223 VAL B C 1
ATOM 5408 O O . VAL B 1 222 ? -24.830 -9.612 8.637 1.00 12.68 223 VAL B O 1
ATOM 5412 N N . LEU B 1 223 ? -22.755 -8.912 8.210 1.00 12.71 224 LEU B N 1
ATOM 5413 C CA . LEU B 1 223 ? -23.242 -7.539 7.920 1.00 16.72 224 LEU B CA 1
ATOM 5414 C C . LEU B 1 223 ? -24.211 -7.613 6.792 1.00 14.23 224 LEU B C 1
ATOM 5415 O O . LEU B 1 223 ? -25.330 -7.070 6.872 1.00 16.51 224 LEU B O 1
ATOM 5420 N N . ARG B 1 224 ? -23.866 -8.379 5.756 1.00 14.65 225 ARG B N 1
ATOM 5421 C CA . ARG B 1 224 ? -24.828 -8.506 4.626 1.00 14.21 225 ARG B CA 1
ATOM 5422 C C . ARG B 1 224 ? -26.101 -9.172 4.987 1.00 14.57 225 ARG B C 1
ATOM 5423 O O . ARG B 1 224 ? -27.105 -8.827 4.407 1.00 15.88 225 ARG B O 1
ATOM 5431 N N . LEU B 1 225 ? -26.083 -10.165 5.898 1.00 12.82 226 LEU B N 1
ATOM 5432 C CA . LEU B 1 225 ? -27.295 -10.799 6.428 1.00 12.91 226 LEU B CA 1
ATOM 5433 C C . LEU B 1 225 ? -28.162 -9.759 7.127 1.00 20.25 226 LEU B C 1
ATOM 5434 O O . LEU B 1 225 ? -29.387 -9.753 6.924 1.00 17.36 226 LEU B O 1
ATOM 5439 N N . TYR B 1 226 ? -27.539 -8.933 7.992 1.00 18.67 227 TYR B N 1
ATOM 5440 C CA . TYR B 1 226 ? -28.328 -7.898 8.670 1.00 17.21 227 TYR B CA 1
ATOM 5441 C C . TYR B 1 226 ? -28.958 -6.909 7.650 1.00 19.07 227 TYR B C 1
ATOM 5442 O O . TYR B 1 226 ? -30.131 -6.493 7.850 1.00 21.59 227 TYR B O 1
ATOM 5451 N N . GLN B 1 227 ? -28.249 -6.527 6.567 1.00 15.53 228 GLN B N 1
ATOM 5452 C CA . GLN B 1 227 ? -28.738 -5.679 5.520 1.00 16.78 228 GLN B CA 1
ATOM 5453 C C . GLN B 1 227 ? -29.858 -6.403 4.737 1.00 21.82 228 GLN B C 1
ATOM 5454 O O . GLN B 1 227 ? -30.821 -5.744 4.332 1.00 20.80 228 GLN B O 1
ATOM 5460 N N . PHE B 1 228 ? -29.785 -7.717 4.491 1.00 13.81 229 PHE B N 1
ATOM 5461 C CA . PHE B 1 228 ? -30.985 -8.386 3.858 1.00 20.83 229 PHE B CA 1
ATOM 5462 C C . PHE B 1 228 ? -32.149 -8.377 4.832 1.00 16.87 229 PHE B C 1
ATOM 5463 O O . PHE B 1 228 ? -33.281 -8.180 4.425 1.00 20.69 229 PHE B O 1
ATOM 5471 N N . ALA B 1 229 ? -31.898 -8.632 6.114 1.00 19.73 230 ALA B N 1
ATOM 5472 C CA . ALA B 1 229 ? -32.996 -8.832 7.127 1.00 22.05 230 ALA B CA 1
ATOM 5473 C C . ALA B 1 229 ? -33.716 -7.491 7.234 1.00 25.29 230 ALA B C 1
ATOM 5474 O O . ALA B 1 229 ? -34.984 -7.448 7.283 1.00 26.69 230 ALA B O 1
ATOM 5476 N N . ALA B 1 230 ? -32.927 -6.398 7.287 1.00 23.07 231 ALA B N 1
ATOM 5477 C CA . ALA B 1 230 ? -33.505 -5.005 7.384 1.00 24.45 231 ALA B CA 1
ATOM 5478 C C . ALA B 1 230 ? -34.434 -4.626 6.218 1.00 33.45 231 ALA B C 1
ATOM 5479 O O . ALA B 1 230 ? -35.363 -3.810 6.376 1.00 32.13 231 ALA B O 1
ATOM 5481 N N . ALA B 1 231 ? -34.121 -5.133 5.033 1.00 25.38 232 ALA B N 1
ATOM 5482 C CA . ALA B 1 231 ? -34.861 -4.843 3.836 1.00 26.01 232 ALA B CA 1
ATOM 5483 C C . ALA B 1 231 ? -36.053 -5.802 3.663 1.00 25.65 232 ALA B C 1
ATOM 5484 O O . ALA B 1 231 ? -36.723 -5.733 2.622 1.00 28.67 232 ALA B O 1
ATOM 5486 N N . GLY B 1 232 ? -36.273 -6.705 4.621 1.00 23.02 233 GLY B N 1
ATOM 5487 C CA . GLY B 1 232 ? -37.295 -7.765 4.544 1.00 18.98 233 GLY B CA 1
ATOM 5488 C C . GLY B 1 232 ? -37.046 -8.817 3.494 1.00 28.55 233 GLY B C 1
ATOM 5489 O O . GLY B 1 232 ? -37.970 -9.488 3.017 1.00 22.64 233 GLY B O 1
ATOM 5490 N N . ASP B 1 233 ? -35.761 -9.035 3.173 1.00 22.37 234 ASP B N 1
ATOM 5491 C CA . ASP B 1 233 ? -35.422 -9.955 2.117 1.00 22.21 234 ASP B CA 1
ATOM 5492 C C . ASP B 1 233 ? -34.690 -11.214 2.610 1.00 17.98 234 ASP B C 1
ATOM 5493 O O . ASP B 1 233 ? -34.283 -12.000 1.751 1.00 21.50 234 ASP B O 1
ATOM 5498 N N . LEU B 1 234 ? -34.572 -11.422 3.913 1.00 14.37 235 LEU B N 1
ATOM 5499 C CA . LEU B 1 234 ? -33.928 -12.631 4.342 1.00 20.53 235 LEU B CA 1
ATOM 5500 C C . LEU B 1 234 ? -35.011 -13.741 4.248 1.00 19.99 235 LEU B C 1
ATOM 5501 O O . LEU B 1 234 ? -35.942 -13.810 5.123 1.00 21.46 235 LEU B O 1
ATOM 5506 N N . ALA B 1 235 ? -34.852 -14.584 3.202 1.00 17.15 236 ALA B N 1
ATOM 5507 C CA . ALA B 1 235 ? -35.901 -15.580 2.915 1.00 22.08 236 ALA B CA 1
ATOM 5508 C C . ALA B 1 235 ? -35.839 -16.912 3.636 1.00 22.33 236 ALA B C 1
ATOM 5509 O O . ALA B 1 235 ? -36.679 -17.800 3.415 1.00 23.32 236 ALA B O 1
ATOM 5511 N N . PHE B 1 236 ? -34.857 -17.096 4.521 1.00 17.99 237 PHE B N 1
ATOM 5512 C CA . PHE B 1 236 ? -34.692 -18.331 5.288 1.00 14.87 237 PHE B CA 1
ATOM 5513 C C . PHE B 1 236 ? -33.919 -17.947 6.576 1.00 10.78 237 PHE B C 1
ATOM 5514 O O . PHE B 1 236 ? -33.322 -16.895 6.589 1.00 18.00 237 PHE B O 1
ATOM 5522 N N . PRO B 1 237 ? -33.998 -18.763 7.624 1.00 14.33 238 PRO B N 1
ATOM 5523 C CA . PRO B 1 237 ? -33.286 -18.427 8.873 1.00 11.89 238 PRO B CA 1
ATOM 5524 C C . PRO B 1 237 ? -31.768 -18.424 8.602 1.00 20.30 238 PRO B C 1
ATOM 5525 O O . PRO B 1 237 ? -31.269 -19.126 7.650 1.00 15.18 238 PRO B O 1
ATOM 5529 N N . ALA B 1 238 ? -31.065 -17.633 9.390 1.00 14.09 239 ALA B N 1
ATOM 5530 C CA . ALA B 1 238 ? -29.557 -17.624 9.286 1.00 11.76 239 ALA B CA 1
ATOM 5531 C C . ALA B 1 238 ? -29.019 -17.757 10.687 1.00 16.68 239 ALA B C 1
ATOM 5532 O O . ALA B 1 238 ? -29.624 -17.203 11.663 1.00 15.90 239 ALA B O 1
ATOM 5534 N N . ILE B 1 239 ? -27.884 -18.459 10.799 1.00 13.17 240 ILE B N 1
ATOM 5535 C CA . ILE B 1 239 ? -27.107 -18.433 12.038 1.00 11.52 240 ILE B CA 1
ATOM 5536 C C . ILE B 1 239 ? -25.769 -17.710 11.746 1.00 14.59 240 ILE B C 1
ATOM 5537 O O . ILE B 1 239 ? -25.086 -18.077 10.837 1.00 14.28 240 ILE B O 1
ATOM 5542 N N . ASN B 1 240 ? -25.589 -16.624 12.503 1.00 12.81 241 ASN B N 1
ATOM 5543 C CA . ASN B 1 240 ? -24.413 -15.842 12.503 1.00 12.28 241 ASN B CA 1
ATOM 5544 C C . ASN B 1 240 ? -23.377 -16.667 13.420 1.00 10.17 241 ASN B C 1
ATOM 5545 O O . ASN B 1 240 ? -23.446 -16.683 14.676 1.00 12.58 241 ASN B O 1
ATOM 5550 N N . VAL B 1 241 ? -22.466 -17.427 12.760 1.00 9.64 242 VAL B N 1
ATOM 5551 C CA . VAL B 1 241 ? -21.453 -18.205 13.375 1.00 13.02 242 VAL B CA 1
ATOM 5552 C C . VAL B 1 241 ? -20.271 -17.298 13.700 1.00 11.95 242 VAL B C 1
ATOM 5553 O O . VAL B 1 241 ? -19.581 -17.603 14.636 1.00 13.50 242 VAL B O 1
ATOM 5557 N N . ASN B 1 242 ? -20.058 -16.211 12.930 1.00 9.53 243 ASN B N 1
ATOM 5558 C CA . ASN B 1 242 ? -18.910 -15.298 13.245 1.00 10.11 243 ASN B CA 1
ATOM 5559 C C . ASN B 1 242 ? -18.922 -14.887 14.752 1.00 11.42 243 ASN B C 1
ATOM 5560 O O . ASN B 1 242 ? -17.883 -14.796 15.384 1.00 13.80 243 ASN B O 1
ATOM 5565 N N . ASP B 1 243 ? -20.156 -14.626 15.205 1.00 10.57 244 ASP B N 1
ATOM 5566 C CA . ASP B 1 243 ? -20.335 -14.099 16.571 1.00 13.04 244 ASP B CA 1
ATOM 5567 C C . ASP B 1 243 ? -20.575 -15.085 17.666 1.00 11.85 244 ASP B C 1
ATOM 5568 O O . ASP B 1 243 ? -20.818 -14.697 18.827 1.00 15.32 244 ASP B O 1
ATOM 5573 N N . SER B 1 244 ? -20.296 -16.375 17.415 1.00 10.86 245 SER B N 1
ATOM 5574 C CA . SER B 1 244 ? -20.023 -17.342 18.491 1.00 11.83 245 SER B CA 1
ATOM 5575 C C . SER B 1 244 ? -18.850 -16.790 19.228 1.00 9.00 245 SER B C 1
ATOM 5576 O O . SER B 1 244 ? -17.891 -16.284 18.577 1.00 11.82 245 SER B O 1
ATOM 5579 N N . VAL B 1 245 ? -18.824 -16.951 20.566 1.00 14.79 246 VAL B N 1
ATOM 5580 C CA . VAL B 1 245 ? -17.723 -16.382 21.312 1.00 18.14 246 VAL B CA 1
ATOM 5581 C C . VAL B 1 245 ? -16.452 -17.091 20.866 1.00 11.89 246 VAL B C 1
ATOM 5582 O O . VAL B 1 245 ? -15.391 -16.508 20.823 1.00 12.45 246 VAL B O 1
ATOM 5586 N N . THR B 1 246 ? -16.587 -18.398 20.639 1.00 13.02 247 THR B N 1
ATOM 5587 C CA . THR B 1 246 ? -15.367 -19.205 20.264 1.00 11.61 247 THR B CA 1
ATOM 5588 C C . THR B 1 246 ? -14.924 -19.029 18.803 1.00 14.11 247 THR B C 1
ATOM 5589 O O . THR B 1 246 ? -13.869 -19.532 18.419 1.00 13.83 247 THR B O 1
ATOM 5593 N N . LYS B 1 247 ? -15.649 -18.206 18.042 1.00 11.83 248 LYS B N 1
ATOM 5594 C CA . LYS B 1 247 ? -15.189 -17.873 16.674 1.00 9.91 248 LYS B CA 1
ATOM 5595 C C . LYS B 1 247 ? -14.523 -16.455 16.735 1.00 10.83 248 LYS B C 1
ATOM 5596 O O . LYS B 1 247 ? -13.340 -16.318 16.647 1.00 10.93 248 LYS B O 1
ATOM 5602 N N . SER B 1 248 ? -15.331 -15.418 16.880 1.00 10.05 249 SER B N 1
ATOM 5603 C CA . SER B 1 248 ? -14.825 -14.019 16.809 1.00 14.28 249 SER B CA 1
ATOM 5604 C C . SER B 1 248 ? -13.625 -13.748 17.719 1.00 13.50 249 SER B C 1
ATOM 5605 O O . SER B 1 248 ? -12.590 -13.189 17.281 1.00 14.72 249 SER B O 1
ATOM 5608 N N . LYS B 1 249 ? -13.682 -14.234 18.953 1.00 9.27 250 LYS B N 1
ATOM 5609 C CA . LYS B 1 249 ? -12.648 -13.877 19.909 1.00 14.04 250 LYS B CA 1
ATOM 5610 C C . LYS B 1 249 ? -11.416 -14.768 19.713 1.00 10.81 250 LYS B C 1
ATOM 5611 O O . LYS B 1 249 ? -10.380 -14.543 20.372 1.00 13.24 250 LYS B O 1
ATOM 5617 N N . PHE B 1 250 ? -11.482 -15.813 18.873 1.00 8.39 251 PHE B N 1
ATOM 5618 C CA . PHE B 1 250 ? -10.380 -16.873 18.708 1.00 10.16 251 PHE B CA 1
ATOM 5619 C C . PHE B 1 250 ? -9.853 -16.854 17.300 1.00 10.98 251 PHE B C 1
ATOM 5620 O O . PHE B 1 250 ? -8.648 -16.505 17.052 1.00 13.09 251 PHE B O 1
ATOM 5628 N N . ASP B 1 251 ? -10.747 -17.155 16.347 1.00 10.02 252 ASP B N 1
ATOM 5629 C CA . ASP B 1 251 ? -10.364 -17.144 14.905 1.00 12.85 252 ASP B CA 1
ATOM 5630 C C . ASP B 1 251 ? -9.928 -15.724 14.494 1.00 10.55 252 ASP B C 1
ATOM 5631 O O . ASP B 1 251 ? -8.801 -15.494 13.995 1.00 9.76 252 ASP B O 1
ATOM 5636 N N . ASN B 1 252 ? -10.825 -14.776 14.669 1.00 7.49 253 ASN B N 1
ATOM 5637 C CA . ASN B 1 252 ? -10.519 -13.453 14.100 1.00 8.42 253 ASN B CA 1
ATOM 5638 C C . ASN B 1 252 ? -9.275 -12.848 14.672 1.00 9.48 253 ASN B C 1
ATOM 5639 O O . ASN B 1 252 ? -8.500 -12.180 14.008 1.00 12.02 253 ASN B O 1
ATOM 5644 N N . LYS B 1 253 ? -9.105 -13.119 15.985 1.00 6.58 254 LYS B N 1
ATOM 5645 C CA . LYS B 1 253 ? -8.032 -12.510 16.706 1.00 9.12 254 LYS B CA 1
ATOM 5646 C C . LYS B 1 253 ? -6.742 -13.413 16.645 1.00 8.97 254 LYS B C 1
ATOM 5647 O O . LYS B 1 253 ? -5.708 -13.006 16.028 1.00 8.91 254 LYS B O 1
ATOM 5653 N N . TYR B 1 254 ? -6.790 -14.613 17.308 1.00 8.47 255 TYR B N 1
ATOM 5654 C CA . TYR B 1 254 ? -5.588 -15.458 17.364 1.00 8.06 255 TYR B CA 1
ATOM 5655 C C . TYR B 1 254 ? -5.259 -16.140 16.010 1.00 9.71 255 TYR B C 1
ATOM 5656 O O . TYR B 1 254 ? -4.095 -16.423 15.739 1.00 9.62 255 TYR B O 1
ATOM 5665 N N . GLY B 1 255 ? -6.290 -16.352 15.229 1.00 8.18 256 GLY B N 1
ATOM 5666 C CA . GLY B 1 255 ? -6.043 -16.874 13.887 1.00 9.03 256 GLY B CA 1
ATOM 5667 C C . GLY B 1 255 ? -5.178 -15.932 13.071 1.00 9.66 256 GLY B C 1
ATOM 5668 O O . GLY B 1 255 ? -4.109 -16.293 12.532 1.00 9.94 256 GLY B O 1
ATOM 5669 N N . THR B 1 256 ? -5.598 -14.659 13.070 1.00 7.40 257 THR B N 1
ATOM 5670 C CA . THR B 1 256 ? -4.876 -13.603 12.312 1.00 8.55 257 THR B CA 1
ATOM 5671 C C . THR B 1 256 ? -3.516 -13.397 12.920 1.00 8.30 257 THR B C 1
ATOM 5672 O O . THR B 1 256 ? -2.555 -13.117 12.260 1.00 8.94 257 THR B O 1
ATOM 5676 N N . ARG B 1 257 ? -3.371 -13.465 14.290 1.00 7.76 258 ARG B N 1
ATOM 5677 C CA . ARG B 1 257 ? -2.031 -13.287 14.884 1.00 5.99 258 ARG B CA 1
ATOM 5678 C C . ARG B 1 257 ? -1.056 -14.306 14.276 1.00 7.96 258 ARG B C 1
ATOM 5679 O O . ARG B 1 257 ? 0.097 -13.955 14.101 1.00 9.37 258 ARG B O 1
ATOM 5687 N N . HIS B 1 258 ? -1.545 -15.499 13.980 1.00 8.07 259 HIS B N 1
ATOM 5688 C CA . HIS B 1 258 ? -0.706 -16.519 13.318 1.00 10.58 259 HIS B CA 1
ATOM 5689 C C . HIS B 1 258 ? -0.535 -16.198 11.832 1.00 10.00 259 HIS B C 1
ATOM 5690 O O . HIS B 1 258 ? 0.582 -16.230 11.366 1.00 10.58 259 HIS B O 1
ATOM 5697 N N . SER B 1 259 ? -1.613 -15.988 11.145 1.00 6.28 260 SER B N 1
ATOM 5698 C CA . SER B 1 259 ? -1.582 -16.091 9.701 1.00 9.63 260 SER B CA 1
ATOM 5699 C C . SER B 1 259 ? -1.209 -14.808 8.990 1.00 11.21 260 SER B C 1
ATOM 5700 O O . SER B 1 259 ? -0.837 -14.829 7.796 1.00 10.63 260 SER B O 1
ATOM 5703 N N . LEU B 1 260 ? -1.407 -13.628 9.638 1.00 8.72 261 LEU B N 1
ATOM 5704 C CA . LEU B 1 260 ? -0.888 -12.419 8.930 1.00 9.02 261 LEU B CA 1
ATOM 5705 C C . LEU B 1 260 ? 0.583 -12.414 8.680 1.00 8.60 261 LEU B C 1
ATOM 5706 O O . LEU B 1 260 ? 1.022 -12.177 7.536 1.00 11.20 261 LEU B O 1
ATOM 5711 N N . ILE B 1 261 ? 1.346 -12.721 9.711 1.00 10.07 262 ILE B N 1
ATOM 5712 C CA . ILE B 1 261 ? 2.808 -12.680 9.483 1.00 11.57 262 ILE B CA 1
ATOM 5713 C C . ILE B 1 261 ? 3.287 -13.812 8.534 1.00 11.06 262 ILE B C 1
ATOM 5714 O O . ILE B 1 261 ? 4.190 -13.577 7.763 1.00 12.46 262 ILE B O 1
ATOM 5719 N N . ASP B 1 262 ? 2.608 -14.974 8.595 1.00 10.03 263 ASP B N 1
ATOM 5720 C CA . ASP B 1 262 ? 2.904 -16.045 7.613 1.00 5.41 263 ASP B CA 1
ATOM 5721 C C . ASP B 1 262 ? 2.682 -15.493 6.162 1.00 8.83 263 ASP B C 1
ATOM 5722 O O . ASP B 1 262 ? 3.526 -15.727 5.305 1.00 11.02 263 ASP B O 1
ATOM 5727 N N . GLY B 1 263 ? 1.490 -14.874 5.882 1.00 7.60 264 GLY B N 1
ATOM 5728 C CA . GLY B 1 263 ? 1.331 -14.325 4.531 1.00 8.56 264 GLY B CA 1
ATOM 5729 C C . GLY B 1 263 ? 2.377 -13.318 4.168 1.00 9.85 264 GLY B C 1
ATOM 5730 O O . GLY B 1 263 ? 2.937 -13.333 3.077 1.00 10.25 264 GLY B O 1
ATOM 5731 N N . ILE B 1 264 ? 2.682 -12.393 5.099 1.00 8.87 265 ILE B N 1
ATOM 5732 C CA . ILE B 1 264 ? 3.708 -11.457 4.793 1.00 8.65 265 ILE B CA 1
ATOM 5733 C C . ILE B 1 264 ? 5.099 -12.066 4.542 1.00 10.17 265 ILE B C 1
ATOM 5734 O O . ILE B 1 264 ? 5.831 -11.728 3.568 1.00 10.54 265 ILE B O 1
ATOM 5739 N N . ASN B 1 265 ? 5.406 -13.025 5.393 1.00 10.27 266 ASN B N 1
ATOM 5740 C CA . ASN B 1 265 ? 6.645 -13.755 5.247 1.00 6.80 266 ASN B CA 1
ATOM 5741 C C . ASN B 1 265 ? 6.762 -14.446 3.865 1.00 9.41 266 ASN B C 1
ATOM 5742 O O . ASN B 1 265 ? 7.765 -14.345 3.188 1.00 10.01 266 ASN B O 1
ATOM 5747 N N . ARG B 1 266 ? 5.771 -15.238 3.505 1.00 11.88 267 ARG B N 1
ATOM 5748 C CA . ARG B 1 266 ? 5.960 -16.035 2.282 1.00 9.67 267 ARG B CA 1
ATOM 5749 C C . ARG B 1 266 ? 6.003 -15.143 1.050 1.00 12.94 267 ARG B C 1
ATOM 5750 O O . ARG B 1 266 ? 6.755 -15.430 0.146 1.00 13.02 267 ARG B O 1
ATOM 5758 N N . GLY B 1 267 ? 5.229 -14.030 1.104 1.00 10.93 268 GLY B N 1
ATOM 5759 C CA . GLY B 1 267 ? 5.208 -13.101 -0.040 1.00 12.30 268 GLY B CA 1
ATOM 5760 C C . GLY B 1 267 ? 6.501 -12.315 -0.144 1.00 12.99 268 GLY B C 1
ATOM 5761 O O . GLY B 1 267 ? 6.902 -12.008 -1.211 1.00 14.56 268 GLY B O 1
ATOM 5762 N N . THR B 1 268 ? 7.049 -11.880 0.979 1.00 11.31 269 THR B N 1
ATOM 5763 C CA . THR B 1 268 ? 8.004 -10.820 0.892 1.00 13.94 269 THR B CA 1
ATOM 5764 C C . THR B 1 268 ? 9.307 -11.147 1.578 1.00 10.31 269 THR B C 1
ATOM 5765 O O . THR B 1 268 ? 10.375 -10.505 1.242 1.00 13.03 269 THR B O 1
ATOM 5769 N N . ASP B 1 269 ? 9.303 -12.057 2.589 1.00 9.82 270 ASP B N 1
ATOM 5770 C CA . ASP B 1 269 ? 10.518 -12.251 3.429 1.00 10.16 270 ASP B CA 1
ATOM 5771 C C . ASP B 1 269 ? 11.074 -10.986 4.066 1.00 10.81 270 ASP B C 1
ATOM 5772 O O . ASP B 1 269 ? 12.252 -10.871 4.341 1.00 11.96 270 ASP B O 1
ATOM 5777 N N . ALA B 1 270 ? 10.197 -10.056 4.314 1.00 9.92 271 ALA B N 1
ATOM 5778 C CA . ALA B 1 270 ? 10.653 -8.749 4.809 1.00 14.96 271 ALA B CA 1
ATOM 5779 C C . ALA B 1 270 ? 10.754 -8.802 6.327 1.00 11.85 271 ALA B C 1
ATOM 5780 O O . ALA B 1 270 ? 9.857 -9.207 7.043 1.00 10.88 271 ALA B O 1
ATOM 5782 N N . LEU B 1 271 ? 11.875 -8.352 6.823 1.00 9.00 272 LEU B N 1
ATOM 5783 C CA . LEU B 1 271 ? 12.038 -8.227 8.283 1.00 11.15 272 LEU B CA 1
ATOM 5784 C C . LEU B 1 271 ? 10.888 -7.377 8.782 1.00 11.68 272 LEU B C 1
ATOM 5785 O O . LEU B 1 271 ? 10.556 -6.312 8.213 1.00 12.19 272 LEU B O 1
ATOM 5790 N N . ILE B 1 272 ? 10.249 -7.851 9.851 1.00 11.71 273 ILE B N 1
ATOM 5791 C CA . ILE B 1 272 ? 9.123 -7.121 10.477 1.00 11.23 273 ILE B CA 1
ATOM 5792 C C . ILE B 1 272 ? 9.674 -6.292 11.653 1.00 10.99 273 ILE B C 1
ATOM 5793 O O . ILE B 1 272 ? 9.295 -5.115 11.832 1.00 12.16 273 ILE B O 1
ATOM 5798 N N . GLY B 1 273 ? 10.606 -6.844 12.455 1.00 13.03 274 GLY B N 1
ATOM 5799 C CA . GLY B 1 273 ? 11.174 -6.099 13.588 1.00 11.35 274 GLY B CA 1
ATOM 5800 C C . GLY B 1 273 ? 11.826 -4.796 13.097 1.00 12.10 274 GLY B C 1
ATOM 5801 O O . GLY B 1 273 ? 12.553 -4.703 12.052 1.00 12.78 274 GLY B O 1
ATOM 5802 N N . GLY B 1 274 ? 11.600 -3.732 13.910 1.00 10.95 275 GLY B N 1
ATOM 5803 C CA . GLY B 1 274 ? 12.264 -2.454 13.585 1.00 11.68 275 GLY B CA 1
ATOM 5804 C C . GLY B 1 274 ? 11.480 -1.604 12.540 1.00 13.61 275 GLY B C 1
ATOM 5805 O O . GLY B 1 274 ? 11.788 -0.447 12.428 1.00 12.99 275 GLY B O 1
ATOM 5806 N N . LYS B 1 275 ? 10.485 -2.231 11.807 1.00 10.99 276 LYS B N 1
ATOM 5807 C CA . LYS B 1 275 ? 9.791 -1.548 10.749 1.00 8.77 276 LYS B CA 1
ATOM 5808 C C . LYS B 1 275 ? 8.521 -0.791 11.361 1.00 9.97 276 LYS B C 1
ATOM 5809 O O . LYS B 1 275 ? 7.925 -1.206 12.372 1.00 12.64 276 LYS B O 1
ATOM 5815 N N . LYS B 1 276 ? 8.167 0.300 10.722 1.00 10.23 277 LYS B N 1
ATOM 5816 C CA . LYS B 1 276 ? 6.902 0.951 11.079 1.00 11.62 277 LYS B CA 1
ATOM 5817 C C . LYS B 1 276 ? 5.810 0.259 10.348 1.00 11.66 277 LYS B C 1
ATOM 5818 O O . LYS B 1 276 ? 5.840 0.142 9.100 1.00 11.45 277 LYS B O 1
ATOM 5824 N N . VAL B 1 277 ? 4.739 -0.149 11.060 1.00 11.91 278 VAL B N 1
ATOM 5825 C CA . VAL B 1 277 ? 3.636 -0.878 10.509 1.00 8.72 278 VAL B CA 1
ATOM 5826 C C . VAL B 1 277 ? 2.312 -0.148 10.803 1.00 11.68 278 VAL B C 1
ATOM 5827 O O . VAL B 1 277 ? 2.064 0.276 11.952 1.00 13.17 278 VAL B O 1
ATOM 5831 N N . LEU B 1 278 ? 1.505 0.024 9.790 1.00 7.18 279 LEU B N 1
ATOM 5832 C CA . LEU B 1 278 ? 0.261 0.699 9.962 1.00 8.55 279 LEU B CA 1
ATOM 5833 C C . LEU B 1 278 ? -0.875 -0.348 9.822 1.00 11.82 279 LEU B C 1
ATOM 5834 O O . LEU B 1 278 ? -0.999 -0.966 8.736 1.00 10.34 279 LEU B O 1
ATOM 5839 N N . ILE B 1 279 ? -1.641 -0.517 10.856 1.00 9.51 280 ILE B N 1
ATOM 5840 C CA . ILE B 1 279 ? -2.777 -1.457 10.805 1.00 8.35 280 ILE B CA 1
ATOM 5841 C C . ILE B 1 279 ? -4.070 -0.629 10.773 1.00 11.68 280 ILE B C 1
ATOM 5842 O O . ILE B 1 279 ? -4.319 0.217 11.690 1.00 10.03 280 ILE B O 1
ATOM 5847 N N . CYS B 1 280 ? -4.876 -0.828 9.734 1.00 9.38 281 CYS B N 1
ATOM 5848 C CA . CYS B 1 280 ? -6.084 -0.024 9.674 1.00 8.06 281 CYS B CA 1
ATOM 5849 C C . CYS B 1 280 ? -7.244 -0.877 10.203 1.00 11.64 281 CYS B C 1
ATOM 5850 O O . CYS B 1 280 ? -7.576 -1.925 9.606 1.00 10.32 281 CYS B O 1
ATOM 5853 N N . GLY B 1 281 ? -7.861 -0.435 11.282 1.00 9.79 282 GLY B N 1
ATOM 5854 C CA . GLY B 1 281 ? -8.972 -1.149 11.996 1.00 9.59 282 GLY B CA 1
ATOM 5855 C C . GLY B 1 281 ? -8.438 -1.921 13.178 1.00 11.58 282 GLY B C 1
ATOM 5856 O O . GLY B 1 281 ? -7.252 -2.431 13.098 1.00 8.08 282 GLY B O 1
ATOM 5857 N N . TYR B 1 282 ? -9.185 -1.869 14.267 1.00 9.46 283 TYR B N 1
ATOM 5858 C CA . TYR B 1 282 ? -8.780 -2.501 15.546 1.00 8.96 283 TYR B CA 1
ATOM 5859 C C . TYR B 1 282 ? -9.938 -3.223 16.150 1.00 12.98 283 TYR B C 1
ATOM 5860 O O . TYR B 1 282 ? -10.113 -3.255 17.382 1.00 11.19 283 TYR B O 1
ATOM 5869 N N . GLY B 1 283 ? -10.609 -3.962 15.278 1.00 8.45 284 GLY B N 1
ATOM 5870 C CA . GLY B 1 283 ? -11.557 -4.969 15.742 1.00 8.72 284 GLY B CA 1
ATOM 5871 C C . GLY B 1 283 ? -10.883 -6.261 16.031 1.00 10.25 284 GLY B C 1
ATOM 5872 O O . GLY B 1 283 ? -9.665 -6.240 16.253 1.00 10.50 284 GLY B O 1
ATOM 5873 N N . ASP B 1 284 ? -11.560 -7.394 15.860 1.00 10.99 285 ASP B N 1
ATOM 5874 C CA . ASP B 1 284 ? -10.836 -8.567 16.321 1.00 15.82 285 ASP B CA 1
ATOM 5875 C C . ASP B 1 284 ? -9.649 -8.876 15.383 1.00 10.78 285 ASP B C 1
ATOM 5876 O O . ASP B 1 284 ? -8.536 -9.350 15.826 1.00 10.85 285 ASP B O 1
ATOM 5881 N N . VAL B 1 285 ? -9.898 -8.687 14.084 1.00 8.32 286 VAL B N 1
ATOM 5882 C CA . VAL B 1 285 ? -8.746 -8.949 13.173 1.00 7.91 286 VAL B CA 1
ATOM 5883 C C . VAL B 1 285 ? -7.604 -7.977 13.337 1.00 7.76 286 VAL B C 1
ATOM 5884 O O . VAL B 1 285 ? -6.429 -8.426 13.363 1.00 9.23 286 VAL B O 1
ATOM 5888 N N . GLY B 1 286 ? -7.874 -6.656 13.431 1.00 8.57 287 GLY B N 1
ATOM 5889 C CA . GLY B 1 286 ? -6.808 -5.690 13.591 1.00 8.92 287 GLY B CA 1
ATOM 5890 C C . GLY B 1 286 ? -6.087 -5.920 14.955 1.00 6.65 287 GLY B C 1
ATOM 5891 O O . GLY B 1 286 ? -4.822 -5.756 15.011 1.00 10.21 287 GLY B O 1
ATOM 5892 N N . LYS B 1 287 ? -6.800 -6.340 16.011 1.00 8.53 288 LYS B N 1
ATOM 5893 C CA . LYS B 1 287 ? -6.121 -6.736 17.302 1.00 7.37 288 LYS B CA 1
ATOM 5894 C C . LYS B 1 287 ? -5.110 -7.845 17.083 1.00 8.39 288 LYS B C 1
ATOM 5895 O O . LYS B 1 287 ? -3.970 -7.724 17.513 1.00 10.96 288 LYS B O 1
ATOM 5901 N N . GLY B 1 288 ? -5.521 -8.873 16.311 1.00 8.72 289 GLY B N 1
ATOM 5902 C CA . GLY B 1 288 ? -4.617 -9.968 16.004 1.00 8.08 289 GLY B CA 1
ATOM 5903 C C . GLY B 1 288 ? -3.420 -9.500 15.201 1.00 7.84 289 GLY B C 1
ATOM 5904 O O . GLY B 1 288 ? -2.270 -9.928 15.476 1.00 9.38 289 GLY B O 1
ATOM 5905 N N . CYS B 1 289 ? -3.662 -8.594 14.223 1.00 7.99 290 CYS B N 1
ATOM 5906 C CA . CYS B 1 289 ? -2.563 -8.132 13.383 1.00 9.53 290 CYS B CA 1
ATOM 5907 C C . CYS B 1 289 ? -1.597 -7.419 14.237 1.00 9.03 290 CYS B C 1
ATOM 5908 O O . CYS B 1 289 ? -0.337 -7.610 14.082 1.00 10.03 290 CYS B O 1
ATOM 5911 N N . ALA B 1 290 ? -2.103 -6.518 15.115 1.00 10.08 291 ALA B N 1
ATOM 5912 C CA . ALA B 1 290 ? -1.189 -5.668 15.874 1.00 9.92 291 ALA B CA 1
ATOM 5913 C C . ALA B 1 290 ? -0.434 -6.523 16.868 1.00 11.69 291 ALA B C 1
ATOM 5914 O O . ALA B 1 290 ? 0.800 -6.306 17.039 1.00 11.81 291 ALA B O 1
ATOM 5916 N N . GLU B 1 291 ? -1.093 -7.571 17.432 1.00 11.31 292 GLU B N 1
ATOM 5917 C CA . GLU B 1 291 ? -0.390 -8.408 18.398 1.00 13.24 292 GLU B CA 1
ATOM 5918 C C . GLU B 1 291 ? 0.776 -9.149 17.686 1.00 11.90 292 GLU B C 1
ATOM 5919 O O . GLU B 1 291 ? 1.896 -9.172 18.209 1.00 13.46 292 GLU B O 1
ATOM 5925 N N . ALA B 1 292 ? 0.500 -9.674 16.477 1.00 10.48 293 ALA B N 1
ATOM 5926 C CA . ALA B 1 292 ? 1.509 -10.427 15.663 1.00 8.34 293 ALA B CA 1
ATOM 5927 C C . ALA B 1 292 ? 2.684 -9.532 15.413 1.00 10.39 293 ALA B C 1
ATOM 5928 O O . ALA B 1 292 ? 3.820 -9.969 15.606 1.00 12.07 293 ALA B O 1
ATOM 5930 N N . MET B 1 293 ? 2.393 -8.304 14.924 1.00 9.04 294 MET B N 1
ATOM 5931 C CA . MET B 1 293 ? 3.500 -7.428 14.542 1.00 8.86 294 MET B CA 1
ATOM 5932 C C . MET B 1 293 ? 4.289 -6.961 15.764 1.00 6.05 294 MET B C 1
ATOM 5933 O O . MET B 1 293 ? 5.556 -6.901 15.696 1.00 8.84 294 MET B O 1
ATOM 5938 N N . LYS B 1 294 ? 3.627 -6.530 16.843 1.00 8.18 295 LYS B N 1
ATOM 5939 C CA . LYS B 1 294 ? 4.315 -6.150 18.118 1.00 9.56 295 LYS B CA 1
ATOM 5940 C C . LYS B 1 294 ? 5.236 -7.270 18.518 1.00 10.06 295 LYS B C 1
ATOM 5941 O O . LYS B 1 294 ? 6.371 -7.054 18.921 1.00 12.95 295 LYS B O 1
ATOM 5947 N N . GLY B 1 295 ? 4.774 -8.485 18.349 1.00 10.42 296 GLY B N 1
ATOM 5948 C CA . GLY B 1 295 ? 5.544 -9.633 18.932 1.00 10.62 296 GLY B CA 1
ATOM 5949 C C . GLY B 1 295 ? 6.800 -9.913 18.097 1.00 16.00 296 GLY B C 1
ATOM 5950 O O . GLY B 1 295 ? 7.692 -10.645 18.531 1.00 13.79 296 GLY B O 1
ATOM 5951 N N . GLN B 1 296 ? 6.768 -9.453 16.843 1.00 11.24 297 GLN B N 1
ATOM 5952 C CA . GLN B 1 296 ? 7.980 -9.542 15.968 1.00 9.50 297 GLN B CA 1
ATOM 5953 C C . GLN B 1 296 ? 8.855 -8.287 16.040 1.00 12.54 297 GLN B C 1
ATOM 5954 O O . GLN B 1 296 ? 9.891 -8.220 15.317 1.00 13.82 297 GLN B O 1
ATOM 5960 N N . GLY B 1 297 ? 8.530 -7.362 16.977 1.00 11.34 298 GLY B N 1
ATOM 5961 C CA . GLY B 1 297 ? 9.418 -6.192 17.158 1.00 9.97 298 GLY B CA 1
ATOM 5962 C C . GLY B 1 297 ? 9.095 -5.020 16.272 1.00 11.86 298 GLY B C 1
ATOM 5963 O O . GLY B 1 297 ? 9.836 -4.019 16.232 1.00 9.49 298 GLY B O 1
ATOM 5964 N N . ALA B 1 298 ? 7.898 -5.045 15.664 1.00 9.53 299 ALA B N 1
ATOM 5965 C CA . ALA B 1 298 ? 7.467 -3.898 14.808 1.00 8.32 299 ALA B CA 1
ATOM 5966 C C . ALA B 1 298 ? 7.054 -2.698 15.692 1.00 9.03 299 ALA B C 1
ATOM 5967 O O . ALA B 1 298 ? 6.736 -2.851 16.881 1.00 8.93 299 ALA B O 1
ATOM 5969 N N . ARG B 1 299 ? 7.125 -1.493 15.030 1.00 8.71 300 ARG B N 1
ATOM 5970 C CA . ARG B 1 299 ? 6.662 -0.299 15.658 1.00 9.16 300 ARG B CA 1
ATOM 5971 C C . ARG B 1 299 ? 5.295 -0.035 15.019 1.00 11.47 300 ARG B C 1
ATOM 5972 O O . ARG B 1 299 ? 5.216 0.491 13.924 1.00 10.16 300 ARG B O 1
ATOM 5980 N N . VAL B 1 300 ? 4.208 -0.361 15.726 1.00 10.24 301 VAL B N 1
ATOM 5981 C CA . VAL B 1 300 ? 2.874 -0.411 15.184 1.00 9.45 301 VAL B CA 1
ATOM 5982 C C . VAL B 1 300 ? 2.045 0.846 15.528 1.00 9.07 301 VAL B C 1
ATOM 5983 O O . VAL B 1 300 ? 1.996 1.270 16.707 1.00 12.44 301 VAL B O 1
ATOM 5987 N N . SER B 1 301 ? 1.417 1.380 14.490 1.00 7.64 302 SER B N 1
ATOM 5988 C CA . SER B 1 301 ? 0.304 2.380 14.715 1.00 7.09 302 SER B CA 1
ATOM 5989 C C . SER B 1 301 ? -0.950 1.823 14.115 1.00 11.77 302 SER B C 1
ATOM 5990 O O . SER B 1 301 ? -0.897 0.995 13.208 1.00 11.35 302 SER B O 1
ATOM 5993 N N . VAL B 1 302 ? -2.090 2.360 14.551 1.00 9.33 303 VAL B N 1
ATOM 5994 C CA . VAL B 1 302 ? -3.394 1.812 14.230 1.00 10.06 303 VAL B CA 1
ATOM 5995 C C . VAL B 1 302 ? -4.276 2.972 13.789 1.00 9.23 303 VAL B C 1
ATOM 5996 O O . VAL B 1 302 ? -4.142 4.105 14.263 1.00 11.43 303 VAL B O 1
ATOM 6000 N N . THR B 1 303 ? -5.101 2.699 12.810 1.00 9.31 304 THR B N 1
ATOM 6001 C CA . THR B 1 303 ? -6.287 3.626 12.484 1.00 8.78 304 THR B CA 1
ATOM 6002 C C . THR B 1 303 ? -7.611 3.090 12.898 1.00 8.52 304 THR B C 1
ATOM 6003 O O . THR B 1 303 ? -7.816 1.867 13.037 1.00 9.03 304 THR B O 1
ATOM 6007 N N . GLU B 1 304 ? -8.499 4.000 13.259 1.00 7.74 305 GLU B N 1
ATOM 6008 C CA . GLU B 1 304 ? -9.818 3.587 13.688 1.00 5.33 305 GLU B CA 1
ATOM 6009 C C . GLU B 1 304 ? -10.815 4.709 13.530 1.00 10.28 305 GLU B C 1
ATOM 6010 O O . GLU B 1 304 ? -10.428 5.879 13.691 1.00 13.26 305 GLU B O 1
ATOM 6016 N N . ILE B 1 305 ? -12.035 4.268 13.310 1.00 7.72 306 ILE B N 1
ATOM 6017 C CA . ILE B 1 305 ? -13.186 5.176 13.385 1.00 12.13 306 ILE B CA 1
ATOM 6018 C C . ILE B 1 305 ? -13.961 5.097 14.676 1.00 14.36 306 ILE B C 1
ATOM 6019 O O . ILE B 1 305 ? -14.774 6.016 15.019 1.00 11.79 306 ILE B O 1
ATOM 6024 N N . ASP B 1 306 ? -13.768 4.041 15.426 1.00 10.14 307 ASP B N 1
ATOM 6025 C CA . ASP B 1 306 ? -14.599 3.802 16.553 1.00 10.26 307 ASP B CA 1
ATOM 6026 C C . ASP B 1 306 ? -13.782 4.199 17.793 1.00 9.68 307 ASP B C 1
ATOM 6027 O O . ASP B 1 306 ? -12.712 3.636 17.987 1.00 8.56 307 ASP B O 1
ATOM 6032 N N . PRO B 1 307 ? -14.206 5.197 18.597 1.00 11.82 308 PRO B N 1
ATOM 6033 C CA . PRO B 1 307 ? -13.403 5.686 19.684 1.00 11.01 308 PRO B CA 1
ATOM 6034 C C . PRO B 1 307 ? -13.161 4.577 20.760 1.00 11.97 308 PRO B C 1
ATOM 6035 O O . PRO B 1 307 ? -12.159 4.644 21.477 1.00 9.84 308 PRO B O 1
ATOM 6039 N N . ILE B 1 308 ? -14.078 3.582 20.894 1.00 8.86 309 ILE B N 1
ATOM 6040 C CA . ILE B 1 308 ? -13.883 2.497 21.942 1.00 6.42 309 ILE B CA 1
ATOM 6041 C C . ILE B 1 308 ? -12.665 1.666 21.472 1.00 8.61 309 ILE B C 1
ATOM 6042 O O . ILE B 1 308 ? -11.668 1.506 22.197 1.00 11.05 309 ILE B O 1
ATOM 6047 N N . ASN B 1 309 ? -12.756 1.143 20.221 1.00 9.51 310 ASN B N 1
ATOM 6048 C CA . ASN B 1 309 ? -11.626 0.341 19.746 1.00 5.72 310 ASN B CA 1
ATOM 6049 C C . ASN B 1 309 ? -10.338 1.160 19.727 1.00 8.07 310 ASN B C 1
ATOM 6050 O O . ASN B 1 309 ? -9.246 0.682 19.961 1.00 10.41 310 ASN B O 1
ATOM 6055 N N . ALA B 1 310 ? -10.412 2.443 19.291 1.00 9.25 311 ALA B N 1
ATOM 6056 C CA . ALA B 1 310 ? -9.230 3.304 19.335 1.00 11.00 311 ALA B CA 1
ATOM 6057 C C . ALA B 1 310 ? -8.609 3.417 20.759 1.00 7.55 311 ALA B C 1
ATOM 6058 O O . ALA B 1 310 ? -7.382 3.322 20.859 1.00 8.88 311 ALA B O 1
ATOM 6060 N N . LEU B 1 311 ? -9.479 3.628 21.724 1.00 7.84 312 LEU B N 1
ATOM 6061 C CA . LEU B 1 311 ? -8.960 3.723 23.135 1.00 9.43 312 LEU B CA 1
ATOM 6062 C C . LEU B 1 311 ? -8.289 2.401 23.539 1.00 9.13 312 LEU B C 1
ATOM 6063 O O . LEU B 1 311 ? -7.246 2.348 24.182 1.00 10.35 312 LEU B O 1
ATOM 6068 N N . GLN B 1 312 ? -8.815 1.292 23.076 1.00 8.05 313 GLN B N 1
ATOM 6069 C CA . GLN B 1 312 ? -8.142 -0.018 23.384 1.00 8.86 313 GLN B CA 1
ATOM 6070 C C . GLN B 1 312 ? -6.738 -0.010 22.727 1.00 10.35 313 GLN B C 1
ATOM 6071 O O . GLN B 1 312 ? -5.832 -0.455 23.382 1.00 9.48 313 GLN B O 1
ATOM 6077 N N . ALA B 1 313 ? -6.634 0.351 21.435 1.00 6.94 314 ALA B N 1
ATOM 6078 C CA . ALA B 1 313 ? -5.318 0.343 20.774 1.00 7.48 314 ALA B CA 1
ATOM 6079 C C . ALA B 1 313 ? -4.348 1.151 21.624 1.00 10.92 314 ALA B C 1
ATOM 6080 O O . ALA B 1 313 ? -3.183 0.735 21.790 1.00 10.15 314 ALA B O 1
ATOM 6082 N N . MET B 1 314 ? -4.766 2.383 22.037 1.00 8.97 315 MET B N 1
ATOM 6083 C CA . MET B 1 314 ? -3.816 3.288 22.771 1.00 7.90 315 MET B CA 1
ATOM 6084 C C . MET B 1 314 ? -3.391 2.650 24.137 1.00 7.07 315 MET B C 1
ATOM 6085 O O . MET B 1 314 ? -2.181 2.593 24.471 1.00 9.85 315 MET B O 1
ATOM 6090 N N . MET B 1 315 ? -4.354 1.980 24.759 1.00 8.30 316 MET B N 1
ATOM 6091 C CA . MET B 1 315 ? -4.151 1.275 26.067 1.00 8.84 316 MET B CA 1
ATOM 6092 C C . MET B 1 315 ? -3.158 0.078 25.906 1.00 8.11 316 MET B C 1
ATOM 6093 O O . MET B 1 315 ? -2.702 -0.494 26.907 1.00 9.14 316 MET B O 1
ATOM 6098 N N . GLU B 1 316 ? -3.035 -0.386 24.625 1.00 8.00 317 GLU B N 1
ATOM 6099 C CA . GLU B 1 316 ? -2.277 -1.595 24.251 1.00 10.38 317 GLU B CA 1
ATOM 6100 C C . GLU B 1 316 ? -0.926 -1.181 23.648 1.00 8.97 317 GLU B C 1
ATOM 6101 O O . GLU B 1 316 ? -0.126 -1.982 23.148 1.00 13.78 317 GLU B O 1
ATOM 6107 N N . GLY B 1 317 ? -0.651 0.142 23.712 1.00 10.01 318 GLY B N 1
ATOM 6108 C CA . GLY B 1 317 ? 0.719 0.638 23.345 1.00 7.89 318 GLY B CA 1
ATOM 6109 C C . GLY B 1 317 ? 0.797 1.127 21.920 1.00 8.25 318 GLY B C 1
ATOM 6110 O O . GLY B 1 317 ? 1.972 1.332 21.424 1.00 10.93 318 GLY B O 1
ATOM 6111 N N . PHE B 1 318 ? -0.363 1.431 21.259 1.00 8.97 319 PHE B N 1
ATOM 6112 C CA . PHE B 1 318 ? -0.196 1.860 19.862 1.00 10.14 319 PHE B CA 1
ATOM 6113 C C . PHE B 1 318 ? -0.699 3.283 19.667 1.00 11.40 319 PHE B C 1
ATOM 6114 O O . PHE B 1 318 ? -1.801 3.565 20.124 1.00 11.48 319 PHE B O 1
ATOM 6122 N N . ASP B 1 319 ? 0.046 4.134 18.973 1.00 10.15 320 ASP B N 1
ATOM 6123 C CA . ASP B 1 319 ? -0.608 5.397 18.535 1.00 8.93 320 ASP B CA 1
ATOM 6124 C C . ASP B 1 319 ? -1.788 5.134 17.599 1.00 9.45 320 ASP B C 1
ATOM 6125 O O . ASP B 1 319 ? -1.763 4.137 16.817 1.00 12.26 320 ASP B O 1
ATOM 6130 N N . VAL B 1 320 ? -2.789 6.036 17.684 1.00 8.68 321 VAL B N 1
ATOM 6131 C CA . VAL B 1 320 ? -3.963 5.980 16.845 1.00 8.62 321 VAL B CA 1
ATOM 6132 C C . VAL B 1 320 ? -3.874 7.208 15.904 1.00 11.78 321 VAL B C 1
ATOM 6133 O O . VAL B 1 320 ? -3.748 8.356 16.437 1.00 12.51 321 VAL B O 1
ATOM 6137 N N . VAL B 1 321 ? -3.743 6.930 14.624 1.00 10.93 322 VAL B N 1
ATOM 6138 C CA . VAL B 1 321 ? -3.298 8.026 13.654 1.00 9.22 322 VAL B CA 1
ATOM 6139 C C . VAL B 1 321 ? -4.248 7.825 12.447 1.00 13.44 322 VAL B C 1
ATOM 6140 O O . VAL B 1 321 ? -4.843 6.764 12.328 1.00 11.15 322 VAL B O 1
ATOM 6144 N N . THR B 1 322 ? -4.267 8.823 11.527 1.00 11.00 323 THR B N 1
ATOM 6145 C CA . THR B 1 322 ? -4.979 8.684 10.243 1.00 12.04 323 THR B CA 1
ATOM 6146 C C . THR B 1 322 ? -4.054 8.167 9.222 1.00 9.57 323 THR B C 1
ATOM 6147 O O . THR B 1 322 ? -2.819 8.304 9.294 1.00 10.65 323 THR B O 1
ATOM 6151 N N . VAL B 1 323 ? -4.632 7.506 8.198 1.00 12.89 324 VAL B N 1
ATOM 6152 C CA . VAL B 1 323 ? -3.801 7.119 7.037 1.00 11.73 324 VAL B CA 1
ATOM 6153 C C . VAL B 1 323 ? -3.161 8.305 6.373 1.00 8.55 324 VAL B C 1
ATOM 6154 O O . VAL B 1 323 ? -1.976 8.269 6.112 1.00 13.06 324 VAL B O 1
ATOM 6158 N N . GLU B 1 324 ? -3.837 9.488 6.355 1.00 13.52 325 GLU B N 1
ATOM 6159 C CA . GLU B 1 324 ? -3.204 10.693 5.708 1.00 12.97 325 GLU B CA 1
ATOM 6160 C C . GLU B 1 324 ? -1.965 11.071 6.416 1.00 10.31 325 GLU B C 1
ATOM 6161 O O . GLU B 1 324 ? -0.885 11.412 5.788 1.00 16.23 325 GLU B O 1
ATOM 6167 N N . GLU B 1 325 ? -1.988 10.975 7.759 1.00 11.57 326 GLU B N 1
ATOM 6168 C CA . GLU B 1 325 ? -0.737 11.449 8.447 1.00 14.45 326 GLU B CA 1
ATOM 6169 C C . GLU B 1 325 ? 0.392 10.441 8.481 1.00 12.34 326 GLU B C 1
ATOM 6170 O O . GLU B 1 325 ? 1.609 10.788 8.589 1.00 15.28 326 GLU B O 1
ATOM 6176 N N . ALA B 1 326 ? 0.082 9.130 8.410 1.00 11.76 327 ALA B N 1
ATOM 6177 C CA . ALA B 1 326 ? 1.060 8.096 8.682 1.00 14.56 327 ALA B CA 1
ATOM 6178 C C . ALA B 1 326 ? 1.550 7.359 7.497 1.00 13.40 327 ALA B C 1
ATOM 6179 O O . ALA B 1 326 ? 2.590 6.628 7.596 1.00 13.47 327 ALA B O 1
ATOM 6181 N N . ILE B 1 327 ? 0.794 7.477 6.378 1.00 13.77 328 ILE B N 1
ATOM 6182 C CA . ILE B 1 327 ? 1.013 6.599 5.209 1.00 16.55 328 ILE B CA 1
ATOM 6183 C C . ILE B 1 327 ? 2.451 6.756 4.690 1.00 14.16 328 ILE B C 1
ATOM 6184 O O . ILE B 1 327 ? 3.053 5.763 4.222 1.00 14.15 328 ILE B O 1
ATOM 6189 N N . GLY B 1 328 ? 3.014 8.007 4.674 1.00 12.47 329 GLY B N 1
ATOM 6190 C CA . GLY B 1 328 ? 4.374 8.145 4.053 1.00 12.47 329 GLY B CA 1
ATOM 6191 C C . GLY B 1 328 ? 5.487 7.552 4.810 1.00 12.72 329 GLY B C 1
ATOM 6192 O O . GLY B 1 328 ? 6.581 7.389 4.305 1.00 14.75 329 GLY B O 1
ATOM 6193 N N . ASP B 1 329 ? 5.227 7.262 6.102 1.00 10.69 330 ASP B N 1
ATOM 6194 C CA . ASP B 1 329 ? 6.308 6.744 6.967 1.00 12.52 330 ASP B CA 1
ATOM 6195 C C . ASP B 1 329 ? 6.189 5.179 7.164 1.00 10.52 330 ASP B C 1
ATOM 6196 O O . ASP B 1 329 ? 7.133 4.554 7.687 1.00 13.98 330 ASP B O 1
ATOM 6201 N N . ALA B 1 330 ? 5.112 4.580 6.704 1.00 11.18 331 ALA B N 1
ATOM 6202 C CA . ALA B 1 330 ? 4.875 3.160 6.977 1.00 7.81 331 ALA B CA 1
ATOM 6203 C C . ALA B 1 330 ? 5.682 2.282 6.059 1.00 11.90 331 ALA B C 1
ATOM 6204 O O . ALA B 1 330 ? 5.777 2.533 4.852 1.00 13.95 331 ALA B O 1
ATOM 6206 N N . ASP B 1 331 ? 6.299 1.244 6.664 1.00 10.18 332 ASP B N 1
ATOM 6207 C CA . ASP B 1 331 ? 7.049 0.250 5.862 1.00 13.70 332 ASP B CA 1
ATOM 6208 C C . ASP B 1 331 ? 6.057 -0.863 5.374 1.00 12.58 332 ASP B C 1
ATOM 6209 O O . ASP B 1 331 ? 6.280 -1.437 4.293 1.00 11.23 332 ASP B O 1
ATOM 6214 N N . ILE B 1 332 ? 5.053 -1.104 6.185 1.00 10.47 333 ILE B N 1
ATOM 6215 C CA . ILE B 1 332 ? 4.043 -2.120 5.926 1.00 8.07 333 ILE B CA 1
ATOM 6216 C C . ILE B 1 332 ? 2.704 -1.544 6.290 1.00 10.20 333 ILE B C 1
ATOM 6217 O O . ILE B 1 332 ? 2.574 -1.014 7.413 1.00 10.56 333 ILE B O 1
ATOM 6222 N N . VAL B 1 333 ? 1.766 -1.641 5.364 1.00 6.58 334 VAL B N 1
ATOM 6223 C CA . VAL B 1 333 ? 0.371 -1.238 5.599 1.00 8.32 334 VAL B CA 1
ATOM 6224 C C . VAL B 1 333 ? -0.547 -2.373 5.410 1.00 14.94 334 VAL B C 1
ATOM 6225 O O . VAL B 1 333 ? -0.541 -3.030 4.332 1.00 10.22 334 VAL B O 1
ATOM 6229 N N . VAL B 1 334 ? -1.404 -2.625 6.392 1.00 9.51 335 VAL B N 1
ATOM 6230 C CA . VAL B 1 334 ? -2.374 -3.714 6.370 1.00 7.58 335 VAL B CA 1
ATOM 6231 C C . VAL B 1 334 ? -3.753 -3.158 6.667 1.00 12.53 335 VAL B C 1
ATOM 6232 O O . VAL B 1 334 ? -3.921 -2.507 7.719 1.00 10.95 335 VAL B O 1
ATOM 6236 N N . THR B 1 335 ? -4.743 -3.453 5.807 1.00 9.23 336 THR B N 1
ATOM 6237 C CA . THR B 1 335 ? -6.160 -3.151 6.040 1.00 9.79 336 THR B CA 1
ATOM 6238 C C . THR B 1 335 ? -6.890 -4.315 6.700 1.00 10.47 336 THR B C 1
ATOM 6239 O O . THR B 1 335 ? -6.782 -5.486 6.213 1.00 11.75 336 THR B O 1
ATOM 6243 N N . ALA B 1 336 ? -7.649 -3.974 7.776 1.00 9.88 337 ALA B N 1
ATOM 6244 C CA . ALA B 1 336 ? -8.323 -5.015 8.508 1.00 9.58 337 ALA B CA 1
ATOM 6245 C C . ALA B 1 336 ? -9.712 -4.546 8.950 1.00 12.08 337 ALA B C 1
ATOM 6246 O O . ALA B 1 336 ? -10.145 -4.815 10.068 1.00 9.68 337 ALA B O 1
ATOM 6248 N N . THR B 1 337 ? -10.365 -3.768 8.068 1.00 11.56 338 THR B N 1
ATOM 6249 C CA . THR B 1 337 ? -11.573 -3.146 8.523 1.00 8.94 338 THR B CA 1
ATOM 6250 C C . THR B 1 337 ? -12.918 -3.789 8.216 1.00 8.31 338 THR B C 1
ATOM 6251 O O . THR B 1 337 ? -13.929 -3.605 8.900 1.00 13.32 338 THR B O 1
ATOM 6255 N N . GLY B 1 338 ? -12.978 -4.523 7.074 1.00 11.47 339 GLY B N 1
ATOM 6256 C CA . GLY B 1 338 ? -14.288 -4.981 6.627 1.00 11.60 339 GLY B CA 1
ATOM 6257 C C . GLY B 1 338 ? -15.047 -3.828 5.913 1.00 9.15 339 GLY B C 1
ATOM 6258 O O . GLY B 1 338 ? -16.243 -3.999 5.530 1.00 15.41 339 GLY B O 1
ATOM 6259 N N . ASN B 1 339 ? -14.387 -2.702 5.807 1.00 12.80 340 ASN B N 1
ATOM 6260 C CA . ASN B 1 339 ? -15.007 -1.571 5.093 1.00 12.37 340 ASN B CA 1
ATOM 6261 C C . ASN B 1 339 ? -14.399 -1.365 3.743 1.00 20.25 340 ASN B C 1
ATOM 6262 O O . ASN B 1 339 ? -13.398 -2.011 3.399 1.00 25.77 340 ASN B O 1
ATOM 6267 N N . LYS B 1 340 ? -14.910 -0.482 2.913 1.00 13.37 341 LYS B N 1
ATOM 6268 C CA . LYS B 1 340 ? -14.236 -0.171 1.663 1.00 15.55 341 LYS B CA 1
ATOM 6269 C C . LYS B 1 340 ? -13.443 1.132 1.648 1.00 13.21 341 LYS B C 1
ATOM 6270 O O . LYS B 1 340 ? -13.679 2.002 2.553 1.00 14.41 341 LYS B O 1
ATOM 6276 N N . ASP B 1 341 ? -12.575 1.310 0.671 1.00 13.27 342 ASP B N 1
ATOM 6277 C CA . ASP B 1 341 ? -11.913 2.611 0.407 1.00 12.91 342 ASP B CA 1
ATOM 6278 C C . ASP B 1 341 ? -11.087 3.079 1.605 1.00 16.69 342 ASP B C 1
ATOM 6279 O O . ASP B 1 341 ? -11.131 4.266 2.005 1.00 15.51 342 ASP B O 1
ATOM 6284 N N . ILE B 1 342 ? -10.205 2.178 2.100 1.00 10.71 343 ILE B N 1
ATOM 6285 C CA . ILE B 1 342 ? -9.326 2.538 3.217 1.00 10.85 343 ILE B CA 1
ATOM 6286 C C . ILE B 1 342 ? -8.089 3.100 2.670 1.00 10.20 343 ILE B C 1
ATOM 6287 O O . ILE B 1 342 ? -7.545 4.096 3.168 1.00 14.64 343 ILE B O 1
ATOM 6292 N N . ILE B 1 343 ? -7.499 2.440 1.629 1.00 10.78 344 ILE B N 1
ATOM 6293 C CA . ILE B 1 343 ? -6.236 2.841 1.078 1.00 8.63 344 ILE B CA 1
ATOM 6294 C C . ILE B 1 343 ? -6.455 3.148 -0.421 1.00 11.86 344 ILE B C 1
ATOM 6295 O O . ILE B 1 343 ? -6.585 2.267 -1.272 1.00 12.52 344 ILE B O 1
ATOM 6300 N N . MET B 1 344 ? -6.583 4.440 -0.644 1.00 13.75 345 MET B N 1
ATOM 6301 C CA . MET B 1 344 ? -6.957 4.928 -1.994 1.00 14.37 345 MET B CA 1
ATOM 6302 C C . MET B 1 344 ? -5.737 5.196 -2.802 1.00 12.64 345 MET B C 1
ATOM 6303 O O . MET B 1 344 ? -4.590 5.189 -2.338 1.00 12.09 345 MET B O 1
ATOM 6308 N N . LEU B 1 345 ? -5.948 5.387 -4.134 1.00 13.04 346 LEU B N 1
ATOM 6309 C CA . LEU B 1 345 ? -4.798 5.665 -4.969 1.00 9.90 346 LEU B CA 1
ATOM 6310 C C . LEU B 1 345 ? -3.793 6.790 -4.467 1.00 11.78 346 LEU B C 1
ATOM 6311 O O . LEU B 1 345 ? -2.575 6.680 -4.553 1.00 14.57 346 LEU B O 1
ATOM 6316 N N . GLU B 1 346 ? -4.368 7.915 -4.064 1.00 16.18 347 GLU B N 1
ATOM 6317 C CA . GLU B 1 346 ? -3.530 8.982 -3.495 1.00 15.81 347 GLU B CA 1
ATOM 6318 C C . GLU B 1 346 ? -2.702 8.546 -2.288 1.00 15.06 347 GLU B C 1
ATOM 6319 O O . GLU B 1 346 ? -1.545 8.941 -2.156 1.00 16.17 347 GLU B O 1
ATOM 6325 N N . HIS B 1 347 ? -3.248 7.603 -1.515 1.00 14.01 348 HIS B N 1
ATOM 6326 C CA . HIS B 1 347 ? -2.462 7.052 -0.372 1.00 16.45 348 HIS B CA 1
ATOM 6327 C C . HIS B 1 347 ? -1.355 6.133 -0.905 1.00 12.03 348 HIS B C 1
ATOM 6328 O O . HIS B 1 347 ? -0.193 6.209 -0.534 1.00 14.94 348 HIS B O 1
ATOM 6335 N N . ILE B 1 348 ? -1.688 5.254 -1.880 1.00 11.43 349 ILE B N 1
ATOM 6336 C CA . ILE B 1 348 ? -0.643 4.422 -2.432 1.00 12.84 349 ILE B CA 1
ATOM 6337 C C . ILE B 1 348 ? 0.508 5.232 -3.030 1.00 11.28 349 ILE B C 1
ATOM 6338 O O . ILE B 1 348 ? 1.665 4.875 -2.875 1.00 14.61 349 ILE B O 1
ATOM 6343 N N . LYS B 1 349 ? 0.190 6.366 -3.735 1.00 12.45 350 LYS B N 1
ATOM 6344 C CA . LYS B 1 349 ? 1.243 7.184 -4.319 1.00 11.53 350 LYS B CA 1
ATOM 6345 C C . LYS B 1 349 ? 2.083 7.957 -3.265 1.00 15.78 350 LYS B C 1
ATOM 6346 O O . LYS B 1 349 ? 3.176 8.474 -3.592 1.00 15.61 350 LYS B O 1
ATOM 6352 N N . ALA B 1 350 ? 1.537 7.979 -2.030 1.00 14.39 351 ALA B N 1
ATOM 6353 C CA . ALA B 1 350 ? 2.214 8.616 -0.885 1.00 15.41 351 ALA B CA 1
ATOM 6354 C C . ALA B 1 350 ? 3.107 7.627 -0.183 1.00 14.72 351 ALA B C 1
ATOM 6355 O O . ALA B 1 350 ? 3.911 8.048 0.701 1.00 13.77 351 ALA B O 1
ATOM 6357 N N . MET B 1 351 ? 3.068 6.326 -0.526 1.00 13.09 352 MET B N 1
ATOM 6358 C CA . MET B 1 351 ? 3.854 5.403 0.280 1.00 13.87 352 MET B CA 1
ATOM 6359 C C . MET B 1 351 ? 5.331 5.485 0.002 1.00 12.94 352 MET B C 1
ATOM 6360 O O . MET B 1 351 ? 5.749 5.834 -1.161 1.00 15.85 352 MET B O 1
ATOM 6365 N N . LYS B 1 352 ? 6.154 5.084 0.936 1.00 13.45 353 LYS B N 1
ATOM 6366 C CA . LYS B 1 352 ? 7.574 5.118 0.667 1.00 14.92 353 LYS B CA 1
ATOM 6367 C C . LYS B 1 352 ? 7.997 4.030 -0.333 1.00 14.91 353 LYS B C 1
ATOM 6368 O O . LYS B 1 352 ? 7.309 2.950 -0.480 1.00 13.19 353 LYS B O 1
ATOM 6374 N N . ASP B 1 353 ? 9.142 4.236 -0.976 1.00 16.43 354 ASP B N 1
ATOM 6375 C CA . ASP B 1 353 ? 9.650 3.280 -1.943 1.00 16.30 354 ASP B CA 1
ATOM 6376 C C . ASP B 1 353 ? 9.897 1.924 -1.279 1.00 16.67 354 ASP B C 1
ATOM 6377 O O . ASP B 1 353 ? 10.413 1.864 -0.148 1.00 15.86 354 ASP B O 1
ATOM 6382 N N . HIS B 1 354 ? 9.423 0.888 -1.967 1.00 11.86 355 HIS B N 1
ATOM 6383 C CA . HIS B 1 354 ? 9.484 -0.539 -1.541 1.00 11.62 355 HIS B CA 1
ATOM 6384 C C . HIS B 1 354 ? 8.725 -0.831 -0.246 1.00 15.94 355 HIS B C 1
ATOM 6385 O O . HIS B 1 354 ? 8.920 -1.920 0.355 1.00 14.50 355 HIS B O 1
ATOM 6392 N N . ALA B 1 355 ? 7.810 0.069 0.131 1.00 10.95 356 ALA B N 1
ATOM 6393 C CA . ALA B 1 355 ? 6.780 -0.302 1.140 1.00 12.08 356 ALA B CA 1
ATOM 6394 C C . ALA B 1 355 ? 5.922 -1.524 0.677 1.00 13.50 356 ALA B C 1
ATOM 6395 O O . ALA B 1 355 ? 5.768 -1.754 -0.522 1.00 11.62 356 ALA B O 1
ATOM 6397 N N . ILE B 1 356 ? 5.348 -2.247 1.666 1.00 10.60 357 ILE B N 1
ATOM 6398 C CA . ILE B 1 356 ? 4.448 -3.350 1.348 1.00 8.99 357 ILE B CA 1
ATOM 6399 C C . ILE B 1 356 ? 3.015 -3.006 1.728 1.00 8.84 357 ILE B C 1
ATOM 6400 O O . ILE B 1 356 ? 2.797 -2.459 2.839 1.00 10.08 357 ILE B O 1
ATOM 6405 N N . LEU B 1 357 ? 2.106 -3.396 0.843 1.00 9.26 358 LEU B N 1
ATOM 6406 C CA . LEU B 1 357 ? 0.682 -3.122 1.030 1.00 7.74 358 LEU B CA 1
ATOM 6407 C C . LEU B 1 357 ? -0.146 -4.429 0.936 1.00 12.97 358 LEU B C 1
ATOM 6408 O O . LEU B 1 357 ? -0.034 -5.190 -0.088 1.00 10.00 358 LEU B O 1
ATOM 6413 N N . GLY B 1 358 ? -0.941 -4.700 1.989 1.00 9.00 359 GLY B N 1
ATOM 6414 C CA . GLY B 1 358 ? -1.831 -5.910 1.901 1.00 9.77 359 GLY B CA 1
ATOM 6415 C C . GLY B 1 358 ? -3.142 -5.638 2.600 1.00 10.90 359 GLY B C 1
ATOM 6416 O O . GLY B 1 358 ? -3.244 -4.726 3.413 1.00 8.85 359 GLY B O 1
ATOM 6417 N N . ASN B 1 359 ? -4.099 -6.515 2.357 1.00 10.51 360 ASN B N 1
ATOM 6418 C CA . ASN B 1 359 ? -5.429 -6.438 2.985 1.00 9.41 360 ASN B CA 1
ATOM 6419 C C . ASN B 1 359 ? -5.692 -7.815 3.643 1.00 8.98 360 ASN B C 1
ATOM 6420 O O . ASN B 1 359 ? -5.334 -8.858 2.979 1.00 10.91 360 ASN B O 1
ATOM 6425 N N . ILE B 1 360 ? -6.301 -7.851 4.813 1.00 10.53 361 ILE B N 1
ATOM 6426 C CA . ILE B 1 360 ? -6.643 -9.146 5.462 1.00 7.57 361 ILE B CA 1
ATOM 6427 C C . ILE B 1 360 ? -8.146 -9.219 5.716 1.00 10.58 361 ILE B C 1
ATOM 6428 O O . ILE B 1 360 ? -8.582 -10.136 6.339 1.00 10.78 361 ILE B O 1
ATOM 6433 N N . GLY B 1 361 ? -8.875 -8.182 5.308 1.00 8.87 362 GLY B N 1
ATOM 6434 C CA . GLY B 1 361 ? -10.321 -8.127 5.479 1.00 10.40 362 GLY B CA 1
ATOM 6435 C C . GLY B 1 361 ? -10.904 -9.116 4.447 1.00 12.20 362 GLY B C 1
ATOM 6436 O O . GLY B 1 361 ? -10.203 -9.572 3.471 1.00 13.80 362 GLY B O 1
ATOM 6437 N N . HIS B 1 362 ? -12.216 -9.458 4.592 1.00 9.12 363 HIS B N 1
ATOM 6438 C CA . HIS B 1 362 ? -12.748 -10.420 3.657 1.00 10.36 363 HIS B CA 1
ATOM 6439 C C . HIS B 1 362 ? -12.682 -9.964 2.182 1.00 13.82 363 HIS B C 1
ATOM 6440 O O . HIS B 1 362 ? -12.475 -10.876 1.303 1.00 13.10 363 HIS B O 1
ATOM 6447 N N . PHE B 1 363 ? -12.986 -8.654 1.859 1.00 13.09 364 PHE B N 1
ATOM 6448 C CA . PHE B 1 363 ? -13.015 -8.345 0.374 1.00 7.99 364 PHE B CA 1
ATOM 6449 C C . PHE B 1 363 ? -11.890 -7.397 -0.020 1.00 12.74 364 PHE B C 1
ATOM 6450 O O . PHE B 1 363 ? -11.397 -6.596 0.883 1.00 13.82 364 PHE B O 1
ATOM 6458 N N . ASP B 1 364 ? -11.498 -7.392 -1.323 1.00 11.58 365 ASP B N 1
ATOM 6459 C CA . ASP B 1 364 ? -10.363 -6.609 -1.755 1.00 15.94 365 ASP B CA 1
ATOM 6460 C C . ASP B 1 364 ? -10.627 -5.056 -1.859 1.00 12.22 365 ASP B C 1
ATOM 6461 O O . ASP B 1 364 ? -9.639 -4.338 -1.970 1.00 14.99 365 ASP B O 1
ATOM 6466 N N . ASN B 1 365 ? -11.888 -4.624 -1.799 1.00 12.14 366 ASN B N 1
ATOM 6467 C CA . ASN B 1 365 ? -12.165 -3.210 -1.989 1.00 15.35 366 ASN B CA 1
ATOM 6468 C C . ASN B 1 365 ? -11.779 -2.348 -0.772 1.00 14.17 366 ASN B C 1
ATOM 6469 O O . ASN B 1 365 ? -11.996 -1.142 -0.857 1.00 14.59 366 ASN B O 1
ATOM 6474 N N . GLU B 1 366 ? -11.098 -2.933 0.261 1.00 12.83 367 GLU B N 1
ATOM 6475 C CA . GLU B 1 366 ? -10.423 -2.066 1.266 1.00 14.79 367 GLU B CA 1
ATOM 6476 C C . GLU B 1 366 ? -9.296 -1.232 0.647 1.00 11.15 367 GLU B C 1
ATOM 6477 O O . GLU B 1 366 ? -8.993 -0.129 1.099 1.00 12.35 367 GLU B O 1
ATOM 6483 N N . ILE B 1 367 ? -8.660 -1.770 -0.374 1.00 10.24 368 ILE B N 1
ATOM 6484 C CA . ILE B 1 367 ? -7.451 -1.178 -1.076 1.00 12.34 368 ILE B CA 1
ATOM 6485 C C . ILE B 1 367 ? -8.044 -0.824 -2.483 1.00 14.29 368 ILE B C 1
ATOM 6486 O O . ILE B 1 367 ? -8.822 -1.598 -3.056 1.00 13.03 368 ILE B O 1
ATOM 6491 N N . ASP B 1 368 ? -7.818 0.406 -2.967 1.00 14.03 369 ASP B N 1
ATOM 6492 C CA . ASP B 1 368 ? -8.307 0.818 -4.265 1.00 11.63 369 ASP B CA 1
ATOM 6493 C C . ASP B 1 368 ? -7.539 0.156 -5.447 1.00 12.43 369 ASP B C 1
ATOM 6494 O O . ASP B 1 368 ? -6.679 0.808 -6.140 1.00 12.77 369 ASP B O 1
ATOM 6499 N N . MET B 1 369 ? -7.651 -1.157 -5.591 1.00 10.16 370 MET B N 1
ATOM 6500 C CA . MET B 1 369 ? -6.895 -1.838 -6.626 1.00 10.34 370 MET B CA 1
ATOM 6501 C C . MET B 1 369 ? -7.332 -1.423 -8.051 1.00 12.44 370 MET B C 1
ATOM 6502 O O . MET B 1 369 ? -6.533 -1.322 -8.940 1.00 14.11 370 MET B O 1
ATOM 6507 N N . ALA B 1 370 ? -8.627 -1.184 -8.159 1.00 12.46 371 ALA B N 1
ATOM 6508 C CA . ALA B 1 370 ? -9.116 -0.589 -9.469 1.00 17.50 371 ALA B CA 1
ATOM 6509 C C . ALA B 1 370 ? -8.367 0.712 -9.864 1.00 14.41 371 ALA B C 1
ATOM 6510 O O . ALA B 1 370 ? -7.894 0.825 -11.032 1.00 15.93 371 ALA B O 1
ATOM 6512 N N . GLY B 1 371 ? -8.274 1.640 -8.888 1.00 15.15 372 GLY B N 1
ATOM 6513 C CA . GLY B 1 371 ? -7.571 2.877 -9.112 1.00 13.48 372 GLY B CA 1
ATOM 6514 C C . GLY B 1 371 ? -6.103 2.618 -9.465 1.00 9.56 372 GLY B C 1
ATOM 6515 O O . GLY B 1 371 ? -5.523 3.242 -10.309 1.00 17.11 372 GLY B O 1
ATOM 6516 N N . LEU B 1 372 ? -5.438 1.689 -8.759 1.00 9.39 373 LEU B N 1
ATOM 6517 C CA . LEU B 1 372 ? -4.058 1.413 -8.982 1.00 11.36 373 LEU B CA 1
ATOM 6518 C C . LEU B 1 372 ? -3.829 0.819 -10.412 1.00 12.34 373 LEU B C 1
ATOM 6519 O O . LEU B 1 372 ? -2.879 1.202 -11.148 1.00 13.16 373 LEU B O 1
ATOM 6524 N N . GLU B 1 373 ? -4.701 -0.103 -10.791 1.00 13.03 374 GLU B N 1
ATOM 6525 C CA . GLU B 1 373 ? -4.600 -0.833 -12.067 1.00 15.93 374 GLU B CA 1
ATOM 6526 C C . GLU B 1 373 ? -4.830 0.062 -13.284 1.00 18.84 374 GLU B C 1
ATOM 6527 O O . GLU B 1 373 ? -4.268 -0.226 -14.358 1.00 18.55 374 GLU B O 1
ATOM 6533 N N . ARG B 1 374 ? -5.615 1.114 -13.057 1.00 14.70 375 ARG B N 1
ATOM 6534 C CA . ARG B 1 374 ? -5.975 2.080 -14.150 1.00 13.28 375 ARG B CA 1
ATOM 6535 C C . ARG B 1 374 ? -5.076 3.337 -14.048 1.00 19.25 375 ARG B C 1
ATOM 6536 O O . ARG B 1 374 ? -5.190 4.233 -14.926 1.00 20.51 375 ARG B O 1
ATOM 6544 N N . SER B 1 375 ? -4.200 3.469 -13.007 1.00 13.79 376 SER B N 1
ATOM 6545 C CA . SER B 1 375 ? -3.477 4.717 -12.796 1.00 16.41 376 SER B CA 1
ATOM 6546 C C . SER B 1 375 ? -2.356 5.049 -13.745 1.00 15.84 376 SER B C 1
ATOM 6547 O O . SER B 1 375 ? -1.925 6.217 -13.827 1.00 18.40 376 SER B O 1
ATOM 6550 N N . GLY B 1 376 ? -1.856 4.062 -14.466 1.00 14.13 377 GLY B N 1
ATOM 6551 C CA . GLY B 1 376 ? -0.666 4.172 -15.240 1.00 13.56 377 GLY B CA 1
ATOM 6552 C C . GLY B 1 376 ? 0.613 3.660 -14.603 1.00 18.17 377 GLY B C 1
ATOM 6553 O O . GLY B 1 376 ? 1.711 3.639 -15.250 1.00 18.35 377 GLY B O 1
ATOM 6554 N N . ALA B 1 377 ? 0.522 3.300 -13.300 1.00 14.51 378 ALA B N 1
ATOM 6555 C CA . ALA B 1 377 ? 1.618 2.533 -12.656 1.00 14.86 378 ALA B CA 1
ATOM 6556 C C . ALA B 1 377 ? 1.853 1.245 -13.433 1.00 11.28 378 ALA B C 1
ATOM 6557 O O . ALA B 1 377 ? 0.892 0.715 -13.978 1.00 15.63 378 ALA B O 1
ATOM 6559 N N . THR B 1 378 ? 3.105 0.861 -13.512 1.00 14.38 379 THR B N 1
ATOM 6560 C CA . THR B 1 378 ? 3.460 -0.398 -14.254 1.00 16.77 379 THR B CA 1
ATOM 6561 C C . THR B 1 378 ? 3.651 -1.513 -13.235 1.00 17.67 379 THR B C 1
ATOM 6562 O O . THR B 1 378 ? 4.205 -1.301 -12.133 1.00 14.71 379 THR B O 1
ATOM 6566 N N . ARG B 1 379 ? 3.229 -2.702 -13.633 1.00 17.54 380 ARG B N 1
ATOM 6567 C CA . ARG B 1 379 ? 3.352 -3.892 -12.730 1.00 12.78 380 ARG B CA 1
ATOM 6568 C C . ARG B 1 379 ? 4.422 -4.853 -13.232 1.00 16.84 380 ARG B C 1
ATOM 6569 O O . ARG B 1 379 ? 4.485 -5.248 -14.451 1.00 16.95 380 ARG B O 1
ATOM 6577 N N . VAL B 1 380 ? 5.211 -5.299 -12.285 1.00 14.24 381 VAL B N 1
ATOM 6578 C CA . VAL B 1 380 ? 6.086 -6.451 -12.516 1.00 14.80 381 VAL B CA 1
ATOM 6579 C C . VAL B 1 380 ? 5.611 -7.530 -11.535 1.00 19.08 381 VAL B C 1
ATOM 6580 O O . VAL B 1 380 ? 5.635 -7.244 -10.316 1.00 16.11 381 VAL B O 1
ATOM 6584 N N . ASN B 1 381 ? 5.281 -8.721 -12.074 1.00 14.41 382 ASN B N 1
ATOM 6585 C CA . ASN B 1 381 ? 4.980 -9.825 -11.215 1.00 13.26 382 ASN B CA 1
ATOM 6586 C C . ASN B 1 381 ? 6.232 -10.415 -10.647 1.00 14.36 382 ASN B C 1
ATOM 6587 O O . ASN B 1 381 ? 7.188 -10.779 -11.377 1.00 16.12 382 ASN B O 1
ATOM 6592 N N . VAL B 1 382 ? 6.280 -10.613 -9.307 1.00 12.50 383 VAL B N 1
ATOM 6593 C CA . VAL B 1 382 ? 7.516 -11.178 -8.750 1.00 12.59 383 VAL B CA 1
ATOM 6594 C C . VAL B 1 382 ? 7.354 -12.675 -8.656 1.00 12.14 383 VAL B C 1
ATOM 6595 O O . VAL B 1 382 ? 8.284 -13.406 -9.062 1.00 16.74 383 VAL B O 1
ATOM 6599 N N . LYS B 1 383 ? 6.142 -13.127 -8.208 1.00 10.20 384 LYS B N 1
ATOM 6600 C CA . LYS B 1 383 ? 5.853 -14.559 -8.062 1.00 15.33 384 LYS B CA 1
ATOM 6601 C C . LYS B 1 383 ? 4.383 -14.562 -7.754 1.00 16.96 384 LYS B C 1
ATOM 6602 O O . LYS B 1 383 ? 3.747 -13.478 -7.672 1.00 13.12 384 LYS B O 1
ATOM 6608 N N . PRO B 1 384 ? 3.783 -15.735 -7.700 1.00 14.10 385 PRO B N 1
ATOM 6609 C CA . PRO B 1 384 ? 2.348 -15.692 -7.529 1.00 10.52 385 PRO B CA 1
ATOM 6610 C C . PRO B 1 384 ? 1.952 -14.855 -6.295 1.00 9.29 385 PRO B C 1
ATOM 6611 O O . PRO B 1 384 ? 2.483 -15.089 -5.208 1.00 11.81 385 PRO B O 1
ATOM 6615 N N . GLN B 1 385 ? 0.929 -14.013 -6.475 1.00 11.56 386 GLN B N 1
ATOM 6616 C CA . GLN B 1 385 ? 0.378 -13.154 -5.431 1.00 13.37 386 GLN B CA 1
ATOM 6617 C C . GLN B 1 385 ? 1.340 -12.120 -4.877 1.00 11.45 386 GLN B C 1
ATOM 6618 O O . GLN B 1 385 ? 1.143 -11.615 -3.773 1.00 11.12 386 GLN B O 1
ATOM 6624 N N . VAL B 1 386 ? 2.462 -11.819 -5.607 1.00 9.76 387 VAL B N 1
ATOM 6625 C CA . VAL B 1 386 ? 3.353 -10.698 -5.231 1.00 11.65 387 VAL B CA 1
ATOM 6626 C C . VAL B 1 386 ? 3.652 -9.873 -6.483 1.00 10.52 387 VAL B C 1
ATOM 6627 O O . VAL B 1 386 ? 4.138 -10.432 -7.470 1.00 10.96 387 VAL B O 1
ATOM 6631 N N . ASP B 1 387 ? 3.241 -8.587 -6.438 1.00 10.42 388 ASP B N 1
ATOM 6632 C CA . ASP B 1 387 ? 3.494 -7.660 -7.557 1.00 11.15 388 ASP B CA 1
ATOM 6633 C C . ASP B 1 387 ? 4.190 -6.423 -7.128 1.00 12.35 388 ASP B C 1
ATOM 6634 O O . ASP B 1 387 ? 3.985 -5.925 -5.992 1.00 12.04 388 ASP B O 1
ATOM 6639 N N . LEU B 1 388 ? 5.105 -5.972 -7.976 1.00 13.91 389 LEU B N 1
ATOM 6640 C CA . LEU B 1 388 ? 5.790 -4.693 -7.649 1.00 10.54 389 LEU B CA 1
ATOM 6641 C C . LEU B 1 388 ? 5.178 -3.685 -8.605 1.00 15.82 389 LEU B C 1
ATOM 6642 O O . LEU B 1 388 ? 5.309 -3.858 -9.800 1.00 14.62 389 LEU B O 1
ATOM 6647 N N . TRP B 1 389 ? 4.570 -2.628 -8.080 1.00 10.44 390 TRP B N 1
ATOM 6648 C CA . TRP B 1 389 ? 3.933 -1.563 -8.872 1.00 15.56 390 TRP B CA 1
ATOM 6649 C C . TRP B 1 389 ? 4.815 -0.317 -8.808 1.00 15.09 390 TRP B C 1
ATOM 6650 O O . TRP B 1 389 ? 5.243 0.080 -7.746 1.00 14.67 390 TRP B O 1
ATOM 6661 N N . THR B 1 390 ? 5.142 0.229 -9.984 1.00 13.36 391 THR B N 1
ATOM 6662 C CA . THR B 1 390 ? 6.057 1.387 -10.071 1.00 13.86 391 THR B CA 1
ATOM 6663 C C . THR B 1 390 ? 5.323 2.604 -10.643 1.00 17.88 391 THR B C 1
ATOM 6664 O O . THR B 1 390 ? 4.669 2.507 -11.660 1.00 16.99 391 THR B O 1
ATOM 6668 N N . PHE B 1 391 ? 5.457 3.747 -9.970 1.00 15.53 392 PHE B N 1
ATOM 6669 C CA . PHE B 1 391 ? 4.848 5.058 -10.486 1.00 14.96 392 PHE B CA 1
ATOM 6670 C C . PHE B 1 391 ? 5.955 5.833 -11.166 1.00 16.25 392 PHE B C 1
ATOM 6671 O O . PHE B 1 391 ? 6.875 6.231 -10.511 1.00 20.83 392 PHE B O 1
ATOM 6679 N N . GLY B 1 392 ? 5.880 6.014 -12.508 1.00 22.39 393 GLY B N 1
ATOM 6680 C CA . GLY B 1 392 ? 6.984 6.684 -13.237 1.00 21.50 393 GLY B CA 1
ATOM 6681 C C . GLY B 1 392 ? 7.166 8.174 -12.862 1.00 16.49 393 GLY B C 1
ATOM 6682 O O . GLY B 1 392 ? 8.283 8.669 -12.884 1.00 25.43 393 GLY B O 1
ATOM 6683 N N . ASP B 1 393 ? 6.065 8.812 -12.450 1.00 23.41 394 ASP B N 1
ATOM 6684 C CA . ASP B 1 393 ? 6.147 10.229 -11.950 1.00 25.54 394 ASP B CA 1
ATOM 6685 C C . ASP B 1 393 ? 7.011 10.427 -10.680 1.00 32.14 394 ASP B C 1
ATOM 6686 O O . ASP B 1 393 ? 7.802 11.365 -10.603 1.00 34.85 394 ASP B O 1
ATOM 6691 N N . THR B 1 394 ? 6.912 9.545 -9.684 1.00 24.50 395 THR B N 1
ATOM 6692 C CA . THR B 1 394 ? 7.706 9.701 -8.477 1.00 25.50 395 THR B CA 1
ATOM 6693 C C . THR B 1 394 ? 8.938 8.790 -8.458 1.00 21.65 395 THR B C 1
ATOM 6694 O O . THR B 1 394 ? 9.827 8.940 -7.654 1.00 23.50 395 THR B O 1
ATOM 6698 N N . GLY B 1 395 ? 8.915 7.725 -9.254 1.00 21.75 396 GLY B N 1
ATOM 6699 C CA . GLY B 1 395 ? 9.990 6.766 -9.246 1.00 17.50 396 GLY B CA 1
ATOM 6700 C C . GLY B 1 395 ? 9.772 5.634 -8.206 1.00 17.29 396 GLY B C 1
ATOM 6701 O O . GLY B 1 395 ? 10.582 4.715 -8.175 1.00 24.34 396 GLY B O 1
ATOM 6702 N N . ARG B 1 396 ? 8.668 5.682 -7.432 1.00 18.81 397 ARG B N 1
ATOM 6703 C CA . ARG B 1 396 ? 8.628 4.784 -6.221 1.00 15.28 397 ARG B CA 1
ATOM 6704 C C . ARG B 1 396 ? 7.881 3.524 -6.663 1.00 15.66 397 ARG B C 1
ATOM 6705 O O . ARG B 1 396 ? 6.986 3.549 -7.497 1.00 16.38 397 ARG B O 1
ATOM 6713 N N . SER B 1 397 ? 8.248 2.402 -6.079 1.00 13.87 398 SER B N 1
ATOM 6714 C CA . SER B 1 397 ? 7.492 1.158 -6.283 1.00 14.43 398 SER B CA 1
ATOM 6715 C C . SER B 1 397 ? 6.982 0.610 -4.978 1.00 17.59 398 SER B C 1
ATOM 6716 O O . SER B 1 397 ? 7.584 0.753 -3.907 1.00 21.35 398 SER B O 1
ATOM 6719 N N . ILE B 1 398 ? 5.807 0.022 -5.053 1.00 11.14 399 ILE B N 1
ATOM 6720 C CA . ILE B 1 398 ? 5.175 -0.611 -3.858 1.00 14.27 399 ILE B CA 1
ATOM 6721 C C . ILE B 1 398 ? 4.950 -2.126 -4.133 1.00 12.67 399 ILE B C 1
ATOM 6722 O O . ILE B 1 398 ? 4.694 -2.511 -5.242 1.00 12.90 399 ILE B O 1
ATOM 6727 N N . ILE B 1 399 ? 5.038 -2.931 -3.060 1.00 11.35 400 ILE B N 1
ATOM 6728 C CA . ILE B 1 399 ? 4.891 -4.422 -3.202 1.00 8.74 400 ILE B CA 1
ATOM 6729 C C . ILE B 1 399 ? 3.442 -4.571 -2.757 1.00 9.17 400 ILE B C 1
ATOM 6730 O O . ILE B 1 399 ? 3.113 -4.171 -1.618 1.00 13.77 400 ILE B O 1
ATOM 6735 N N . VAL B 1 400 ? 2.608 -5.182 -3.601 1.00 8.91 401 VAL B N 1
ATOM 6736 C CA . VAL B 1 400 ? 1.219 -5.437 -3.315 1.00 8.28 401 VAL B CA 1
ATOM 6737 C C . VAL B 1 400 ? 0.994 -6.954 -3.198 1.00 12.31 401 VAL B C 1
ATOM 6738 O O . VAL B 1 400 ? 1.429 -7.670 -4.097 1.00 11.18 401 VAL B O 1
ATOM 6742 N N . LEU B 1 401 ? 0.410 -7.360 -2.061 1.00 9.18 402 LEU B N 1
ATOM 6743 C CA . LEU B 1 401 ? 0.121 -8.854 -1.832 1.00 9.12 402 LEU B CA 1
ATOM 6744 C C . LEU B 1 401 ? -1.243 -9.292 -2.272 1.00 9.36 402 LEU B C 1
ATOM 6745 O O . LEU B 1 401 ? -2.246 -8.586 -2.016 1.00 9.15 402 LEU B O 1
ATOM 6750 N N . SER B 1 402 ? -1.282 -10.410 -3.032 1.00 9.08 403 SER B N 1
ATOM 6751 C CA . SER B 1 402 ? -2.506 -11.037 -3.428 1.00 9.61 403 SER B CA 1
ATOM 6752 C C . SER B 1 402 ? -3.428 -10.102 -4.137 1.00 6.47 403 SER B C 1
ATOM 6753 O O . SER B 1 402 ? -4.691 -10.336 -4.076 1.00 8.63 403 SER B O 1
ATOM 6756 N N . GLU B 1 403 ? -2.899 -9.155 -4.901 1.00 8.63 404 GLU B N 1
ATOM 6757 C CA . GLU B 1 403 ? -3.789 -8.182 -5.598 1.00 11.33 404 GLU B CA 1
ATOM 6758 C C . GLU B 1 403 ? -4.887 -7.614 -4.689 1.00 10.45 404 GLU B C 1
ATOM 6759 O O . GLU B 1 403 ? -6.022 -7.416 -5.118 1.00 10.70 404 GLU B O 1
ATOM 6765 N N . GLY B 1 404 ? -4.552 -7.433 -3.400 1.00 10.95 405 GLY B N 1
ATOM 6766 C CA . GLY B 1 404 ? -5.432 -6.782 -2.450 1.00 10.71 405 GLY B CA 1
ATOM 6767 C C . GLY B 1 404 ? -6.433 -7.764 -1.832 1.00 8.95 405 GLY B C 1
ATOM 6768 O O . GLY B 1 404 ? -7.280 -7.346 -1.005 1.00 12.11 405 GLY B O 1
ATOM 6769 N N . ARG B 1 405 ? -6.419 -9.063 -2.280 1.00 9.28 406 ARG B N 1
ATOM 6770 C CA . ARG B 1 405 ? -7.351 -10.066 -1.674 1.00 11.74 406 ARG B CA 1
ATOM 6771 C C . ARG B 1 405 ? -6.752 -10.527 -0.314 1.00 9.77 406 ARG B C 1
ATOM 6772 O O . ARG B 1 405 ? -5.507 -10.377 -0.128 1.00 10.54 406 ARG B O 1
ATOM 6780 N N . LEU B 1 406 ? -7.561 -11.164 0.547 1.00 9.31 407 LEU B N 1
ATOM 6781 C CA . LEU B 1 406 ? -7.040 -11.454 1.914 1.00 9.66 407 LEU B CA 1
ATOM 6782 C C . LEU B 1 406 ? -5.724 -12.230 1.908 1.00 10.31 407 LEU B C 1
ATOM 6783 O O . LEU B 1 406 ? -5.648 -13.322 1.306 1.00 11.26 407 LEU B O 1
ATOM 6788 N N . LEU B 1 407 ? -4.694 -11.610 2.526 1.00 7.64 408 LEU B N 1
ATOM 6789 C CA . LEU B 1 407 ? -3.303 -12.045 2.204 1.00 8.43 408 LEU B CA 1
ATOM 6790 C C . LEU B 1 407 ? -2.873 -13.279 2.952 1.00 10.66 408 LEU B C 1
ATOM 6791 O O . LEU B 1 407 ? -1.988 -14.016 2.533 1.00 8.77 408 LEU B O 1
ATOM 6796 N N . ASN B 1 408 ? -3.522 -13.523 4.079 1.00 8.12 409 ASN B N 1
ATOM 6797 C CA . ASN B 1 408 ? -3.122 -14.731 4.877 1.00 7.89 409 ASN B CA 1
ATOM 6798 C C . ASN B 1 408 ? -3.459 -16.004 4.030 1.00 8.42 409 ASN B C 1
ATOM 6799 O O . ASN B 1 408 ? -2.627 -16.961 3.986 1.00 10.06 409 ASN B O 1
ATOM 6804 N N . LEU B 1 409 ? -4.644 -16.021 3.389 1.00 8.61 410 LEU B N 1
ATOM 6805 C CA . LEU B 1 409 ? -5.075 -17.178 2.470 1.00 7.53 410 LEU B CA 1
ATOM 6806 C C . LEU B 1 409 ? -4.447 -17.072 1.125 1.00 10.19 410 LEU B C 1
ATOM 6807 O O . LEU B 1 409 ? -4.136 -18.074 0.476 1.00 10.85 410 LEU B O 1
ATOM 6812 N N . GLY B 1 410 ? -4.089 -15.864 0.662 1.00 8.07 411 GLY B N 1
ATOM 6813 C CA . GLY B 1 410 ? -3.608 -15.750 -0.649 1.00 9.16 411 GLY B CA 1
ATOM 6814 C C . GLY B 1 410 ? -2.137 -16.014 -0.747 1.00 8.99 411 GLY B C 1
ATOM 6815 O O . GLY B 1 410 ? -1.754 -16.701 -1.700 1.00 10.89 411 GLY B O 1
ATOM 6816 N N . ASN B 1 411 ? -1.379 -15.467 0.180 1.00 6.99 412 ASN B N 1
ATOM 6817 C CA . ASN B 1 411 ? 0.069 -15.615 0.174 1.00 7.33 412 ASN B CA 1
ATOM 6818 C C . ASN B 1 411 ? 0.597 -16.821 1.055 1.00 9.35 412 ASN B C 1
ATOM 6819 O O . ASN B 1 411 ? 1.779 -17.191 0.937 1.00 9.57 412 ASN B O 1
ATOM 6824 N N . ALA B 1 412 ? -0.242 -17.383 1.946 1.00 8.30 413 ALA B N 1
ATOM 6825 C CA . ALA B 1 412 ? 0.146 -18.503 2.808 1.00 7.05 413 ALA B CA 1
ATOM 6826 C C . ALA B 1 412 ? -1.041 -19.464 2.880 1.00 11.13 413 ALA B C 1
ATOM 6827 O O . ALA B 1 412 ? -1.609 -19.763 1.821 1.00 10.52 413 ALA B O 1
ATOM 6829 N N . THR B 1 413 ? -1.379 -19.937 4.108 1.00 9.15 414 THR B N 1
ATOM 6830 C CA . THR B 1 413 ? -2.376 -21.008 4.129 1.00 9.19 414 THR B CA 1
ATOM 6831 C C . THR B 1 413 ? -3.545 -20.662 5.007 1.00 8.84 414 THR B C 1
ATOM 6832 O O . THR B 1 413 ? -4.244 -21.542 5.451 1.00 10.85 414 THR B O 1
ATOM 6836 N N . GLY B 1 414 ? -3.644 -19.393 5.382 1.00 7.27 415 GLY B N 1
ATOM 6837 C CA . GLY B 1 414 ? -4.805 -19.010 6.188 1.00 8.13 415 GLY B CA 1
ATOM 6838 C C . GLY B 1 414 ? -4.514 -19.367 7.654 1.00 6.88 415 GLY B C 1
ATOM 6839 O O . GLY B 1 414 ? -3.376 -19.801 8.016 1.00 7.77 415 GLY B O 1
ATOM 6840 N N . HIS B 1 415 ? -5.576 -19.356 8.475 1.00 6.96 416 HIS B N 1
ATOM 6841 C CA . HIS B 1 415 ? -5.417 -19.669 9.876 1.00 6.04 416 HIS B CA 1
ATOM 6842 C C . HIS B 1 415 ? -5.032 -21.157 10.009 1.00 9.09 416 HIS B C 1
ATOM 6843 O O . HIS B 1 415 ? -5.359 -22.024 9.162 1.00 9.71 416 HIS B O 1
ATOM 6850 N N . PRO B 1 416 ? -4.338 -21.469 11.149 1.00 8.20 417 PRO B N 1
ATOM 6851 C CA . PRO B 1 416 ? -3.962 -22.894 11.438 1.00 7.72 417 PRO B CA 1
ATOM 6852 C C . PRO B 1 416 ? -5.149 -23.759 11.877 1.00 7.10 417 PRO B C 1
ATOM 6853 O O . PRO B 1 416 ? -6.207 -23.258 12.370 1.00 8.60 417 PRO B O 1
ATOM 6857 N N . SER B 1 417 ? -5.022 -25.067 11.511 1.00 8.47 418 SER B N 1
ATOM 6858 C CA . SER B 1 417 ? -6.065 -26.040 11.858 1.00 9.30 418 SER B CA 1
ATOM 6859 C C . SER B 1 417 ? -6.615 -25.922 13.282 1.00 7.52 418 SER B C 1
ATOM 6860 O O . SER B 1 417 ? -7.912 -25.934 13.434 1.00 7.32 418 SER B O 1
ATOM 6863 N N . PHE B 1 418 ? -5.815 -25.753 14.294 1.00 8.54 419 PHE B N 1
ATOM 6864 C CA . PHE B 1 418 ? -6.346 -25.848 15.686 1.00 8.34 419 PHE B CA 1
ATOM 6865 C C . PHE B 1 418 ? -7.256 -24.633 15.966 1.00 10.26 419 PHE B C 1
ATOM 6866 O O . PHE B 1 418 ? -8.238 -24.770 16.693 1.00 10.51 419 PHE B O 1
ATOM 6874 N N . VAL B 1 419 ? -6.998 -23.478 15.303 1.00 8.87 420 VAL B N 1
ATOM 6875 C CA . VAL B 1 419 ? -7.928 -22.297 15.397 1.00 8.78 420 VAL B CA 1
ATOM 6876 C C . VAL B 1 419 ? -9.196 -22.558 14.622 1.00 10.47 420 VAL B C 1
ATOM 6877 O O . VAL B 1 419 ? -10.309 -22.283 15.046 1.00 9.90 420 VAL B O 1
ATOM 6881 N N . MET B 1 420 ? -9.021 -23.071 13.404 1.00 7.96 421 MET B N 1
ATOM 6882 C CA . MET B 1 420 ? -10.224 -23.327 12.593 1.00 11.34 421 MET B CA 1
ATOM 6883 C C . MET B 1 420 ? -11.121 -24.425 13.176 1.00 8.29 421 MET B C 1
ATOM 6884 O O . MET B 1 420 ? -12.363 -24.435 12.849 1.00 8.17 421 MET B O 1
ATOM 6889 N N . SER B 1 421 ? -10.554 -25.271 14.062 1.00 8.59 422 SER B N 1
ATOM 6890 C CA . SER B 1 421 ? -11.364 -26.302 14.708 1.00 11.44 422 SER B CA 1
ATOM 6891 C C . SER B 1 421 ? -12.473 -25.540 15.546 1.00 9.84 422 SER B C 1
ATOM 6892 O O . SER B 1 421 ? -13.569 -26.047 15.663 1.00 10.53 422 SER B O 1
ATOM 6895 N N . ASN B 1 422 ? -12.154 -24.400 16.188 1.00 11.14 423 ASN B N 1
ATOM 6896 C CA . ASN B 1 422 ? -13.238 -23.682 16.885 1.00 9.82 423 ASN B CA 1
ATOM 6897 C C . ASN B 1 422 ? -14.259 -23.197 15.933 1.00 7.98 423 ASN B C 1
ATOM 6898 O O . ASN B 1 422 ? -15.497 -23.510 16.137 1.00 10.68 423 ASN B O 1
ATOM 6903 N N . SER B 1 423 ? -13.904 -22.475 14.816 1.00 8.57 424 SER B N 1
ATOM 6904 C CA . SER B 1 423 ? -14.868 -21.875 13.925 1.00 8.56 424 SER B CA 1
ATOM 6905 C C . SER B 1 423 ? -15.738 -22.971 13.266 1.00 7.63 424 SER B C 1
ATOM 6906 O O . SER B 1 423 ? -16.945 -22.811 13.159 1.00 10.37 424 SER B O 1
ATOM 6909 N N . PHE B 1 424 ? -15.086 -24.063 12.876 1.00 10.91 425 PHE B N 1
ATOM 6910 C CA . PHE B 1 424 ? -15.807 -25.049 12.086 1.00 12.40 425 PHE B CA 1
ATOM 6911 C C . PHE B 1 424 ? -16.639 -26.001 12.977 1.00 9.10 425 PHE B C 1
ATOM 6912 O O . PHE B 1 424 ? -17.655 -26.605 12.525 1.00 11.94 425 PHE B O 1
ATOM 6920 N N . ALA B 1 425 ? -16.264 -26.150 14.260 1.00 8.71 426 ALA B N 1
ATOM 6921 C CA . ALA B 1 425 ? -17.143 -26.871 15.297 1.00 8.65 426 ALA B CA 1
ATOM 6922 C C . ALA B 1 425 ? -18.393 -26.026 15.412 1.00 12.12 426 ALA B C 1
ATOM 6923 O O . ALA B 1 425 ? -19.512 -26.553 15.344 1.00 11.01 426 ALA B O 1
ATOM 6925 N N . ASN B 1 426 ? -18.198 -24.686 15.526 1.00 12.97 427 ASN B N 1
ATOM 6926 C CA . ASN B 1 426 ? -19.397 -23.842 15.566 1.00 12.79 427 ASN B CA 1
ATOM 6927 C C . ASN B 1 426 ? -20.209 -23.930 14.328 1.00 12.09 427 ASN B C 1
ATOM 6928 O O . ASN B 1 426 ? -21.448 -23.984 14.397 1.00 9.03 427 ASN B O 1
ATOM 6933 N N . GLN B 1 427 ? -19.576 -23.891 13.180 1.00 12.90 428 GLN B N 1
ATOM 6934 C CA . GLN B 1 427 ? -20.353 -24.012 11.916 1.00 14.06 428 GLN B CA 1
ATOM 6935 C C . GLN B 1 427 ? -21.167 -25.331 11.834 1.00 11.35 428 GLN B C 1
ATOM 6936 O O . GLN B 1 427 ? -22.307 -25.325 11.318 1.00 12.41 428 GLN B O 1
ATOM 6942 N N . THR B 1 428 ? -20.512 -26.409 12.254 1.00 9.93 429 THR B N 1
ATOM 6943 C CA . THR B 1 428 ? -21.052 -27.814 12.114 1.00 8.12 429 THR B CA 1
ATOM 6944 C C . THR B 1 428 ? -22.305 -27.816 13.054 1.00 16.45 429 THR B C 1
ATOM 6945 O O . THR B 1 428 ? -23.378 -28.257 12.649 1.00 12.59 429 THR B O 1
ATOM 6949 N N . ILE B 1 429 ? -22.123 -27.285 14.289 1.00 11.55 430 ILE B N 1
ATOM 6950 C CA . ILE B 1 429 ? -23.231 -27.318 15.260 1.00 10.07 430 ILE B CA 1
ATOM 6951 C C . ILE B 1 429 ? -24.336 -26.473 14.679 1.00 12.98 430 ILE B C 1
ATOM 6952 O O . ILE B 1 429 ? -25.555 -26.810 14.846 1.00 11.93 430 ILE B O 1
ATOM 6957 N N . ALA B 1 430 ? -24.048 -25.296 14.127 1.00 12.71 431 ALA B N 1
ATOM 6958 C CA . ALA B 1 430 ? -25.071 -24.395 13.538 1.00 11.54 431 ALA B CA 1
ATOM 6959 C C . ALA B 1 430 ? -25.800 -25.131 12.399 1.00 15.34 431 ALA B C 1
ATOM 6960 O O . ALA B 1 430 ? -27.027 -25.113 12.360 1.00 13.37 431 ALA B O 1
ATOM 6962 N N . GLN B 1 431 ? -25.085 -25.850 11.566 1.00 14.69 432 GLN B N 1
ATOM 6963 C CA . GLN B 1 431 ? -25.712 -26.584 10.458 1.00 12.67 432 GLN B CA 1
ATOM 6964 C C . GLN B 1 431 ? -26.705 -27.667 11.069 1.00 13.28 432 GLN B C 1
ATOM 6965 O O . GLN B 1 431 ? -27.830 -27.820 10.566 1.00 14.28 432 GLN B O 1
ATOM 6971 N N . ILE B 1 432 ? -26.253 -28.426 12.045 1.00 12.36 433 ILE B N 1
ATOM 6972 C CA . ILE B 1 432 ? -27.072 -29.472 12.797 1.00 13.15 433 ILE B CA 1
ATOM 6973 C C . ILE B 1 432 ? -28.334 -28.784 13.366 1.00 16.10 433 ILE B C 1
ATOM 6974 O O . ILE B 1 432 ? -29.453 -29.309 13.203 1.00 15.71 433 ILE B O 1
ATOM 6979 N N . GLU B 1 433 ? -28.191 -27.638 14.039 1.00 11.91 434 GLU B N 1
ATOM 6980 C CA . GLU B 1 433 ? -29.318 -27.007 14.726 1.00 20.08 434 GLU B CA 1
ATOM 6981 C C . GLU B 1 433 ? -30.323 -26.581 13.673 1.00 12.20 434 GLU B C 1
ATOM 6982 O O . GLU B 1 433 ? -31.558 -26.838 13.848 1.00 18.30 434 GLU B O 1
ATOM 6988 N N . LEU B 1 434 ? -29.919 -25.903 12.587 1.00 13.92 435 LEU B N 1
ATOM 6989 C CA . LEU B 1 434 ? -30.816 -25.387 11.534 1.00 14.26 435 LEU B CA 1
ATOM 6990 C C . LEU B 1 434 ? -31.500 -26.509 10.782 1.00 15.21 435 LEU B C 1
ATOM 6991 O O . LEU B 1 434 ? -32.661 -26.329 10.399 1.00 20.16 435 LEU B O 1
ATOM 6996 N N . TRP B 1 435 ? -30.817 -27.638 10.582 1.00 15.69 436 TRP B N 1
ATOM 6997 C CA . TRP B 1 435 ? -31.356 -28.725 9.792 1.00 15.14 436 TRP B CA 1
ATOM 6998 C C . TRP B 1 435 ? -32.349 -29.503 10.603 1.00 18.65 436 TRP B C 1
ATOM 6999 O O . TRP B 1 435 ? -33.433 -29.854 10.053 1.00 23.58 436 TRP B O 1
ATOM 7010 N N . THR B 1 436 ? -32.027 -29.799 11.869 1.00 18.29 437 THR B N 1
ATOM 7011 C CA . THR B 1 436 ? -32.783 -30.761 12.720 1.00 17.17 437 THR B CA 1
ATOM 7012 C C . THR B 1 436 ? -33.860 -30.112 13.568 1.00 22.65 437 THR B C 1
ATOM 7013 O O . THR B 1 436 ? -34.741 -30.844 14.103 1.00 22.06 437 THR B O 1
ATOM 7017 N N . LYS B 1 437 ? -33.766 -28.796 13.752 1.00 20.41 438 LYS B N 1
ATOM 7018 C CA . LYS B 1 437 ? -34.752 -28.071 14.547 1.00 17.66 438 LYS B CA 1
ATOM 7019 C C . LYS B 1 437 ? -35.334 -26.899 13.746 1.00 17.65 438 LYS B C 1
ATOM 7020 O O . LYS B 1 437 ? -35.610 -25.849 14.300 1.00 23.24 438 LYS B O 1
ATOM 7026 N N . ASN B 1 438 ? -35.387 -27.023 12.418 1.00 18.81 439 ASN B N 1
ATOM 7027 C CA . ASN B 1 438 ? -35.645 -25.974 11.493 1.00 17.80 439 ASN B CA 1
ATOM 7028 C C . ASN B 1 438 ? -36.940 -25.213 11.812 1.00 24.83 439 ASN B C 1
ATOM 7029 O O . ASN B 1 438 ? -36.997 -23.987 11.632 1.00 23.78 439 ASN B O 1
ATOM 7034 N N . ASP B 1 439 ? -37.972 -25.944 12.292 1.00 26.64 440 ASP B N 1
ATOM 7035 C CA . ASP B 1 439 ? -39.243 -25.228 12.684 1.00 27.42 440 ASP B CA 1
ATOM 7036 C C . ASP B 1 439 ? -39.125 -24.237 13.828 1.00 29.16 440 ASP B C 1
ATOM 7037 O O . ASP B 1 439 ? -40.021 -23.337 14.003 1.00 30.45 440 ASP B O 1
ATOM 7042 N N . GLU B 1 440 ? -38.105 -24.402 14.649 1.00 26.65 441 GLU B N 1
ATOM 7043 C CA . GLU B 1 440 ? -37.874 -23.477 15.766 1.00 30.11 441 GLU B CA 1
ATOM 7044 C C . GLU B 1 440 ? -37.265 -22.077 15.375 1.00 28.36 441 GLU B C 1
ATOM 7045 O O . GLU B 1 440 ? -37.031 -21.226 16.267 1.00 29.14 441 GLU B O 1
ATOM 7051 N N . TYR B 1 441 ? -36.988 -21.867 14.075 1.00 26.48 442 TYR B N 1
ATOM 7052 C CA . TYR B 1 441 ? -36.302 -20.661 13.589 1.00 27.66 442 TYR B CA 1
ATOM 7053 C C . TYR B 1 441 ? -37.178 -19.902 12.630 1.00 26.86 442 TYR B C 1
ATOM 7054 O O . TYR B 1 441 ? -37.728 -20.488 11.699 1.00 34.24 442 TYR B O 1
ATOM 7063 N N . ASP B 1 442 ? -37.317 -18.591 12.829 1.00 22.08 443 ASP B N 1
ATOM 7064 C CA . ASP B 1 442 ? -37.954 -17.748 11.844 1.00 22.63 443 ASP B CA 1
ATOM 7065 C C . ASP B 1 442 ? -36.941 -17.177 10.903 1.00 17.84 443 ASP B C 1
ATOM 7066 O O . ASP B 1 442 ? -35.788 -17.501 11.023 1.00 19.69 443 ASP B O 1
ATOM 7071 N N . ASN B 1 443 ? -37.387 -16.358 9.947 1.00 20.97 444 ASN B N 1
ATOM 7072 C CA . ASN B 1 443 ? -36.519 -15.818 8.944 1.00 19.46 444 ASN B CA 1
ATOM 7073 C C . ASN B 1 443 ? -35.758 -14.602 9.475 1.00 17.04 444 ASN B C 1
ATOM 7074 O O . ASN B 1 443 ? -36.027 -13.434 9.028 1.00 19.78 444 ASN B O 1
ATOM 7079 N N . GLU B 1 444 ? -34.866 -14.867 10.481 1.00 18.17 445 GLU B N 1
ATOM 7080 C CA . GLU B 1 444 ? -34.117 -13.812 11.132 1.00 16.69 445 GLU B CA 1
ATOM 7081 C C . GLU B 1 444 ? -32.678 -14.325 11.272 1.00 19.46 445 GLU B C 1
ATOM 7082 O O . GLU B 1 444 ? -32.417 -15.545 11.022 1.00 15.74 445 GLU B O 1
ATOM 7088 N N . VAL B 1 445 ? -31.836 -13.432 11.802 1.00 16.32 446 VAL B N 1
ATOM 7089 C CA . VAL B 1 445 ? -30.423 -13.809 12.116 1.00 15.32 446 VAL B CA 1
ATOM 7090 C C . VAL B 1 445 ? -30.391 -14.229 13.588 1.00 16.68 446 VAL B C 1
ATOM 7091 O O . VAL B 1 445 ? -30.656 -13.356 14.466 1.00 18.54 446 VAL B O 1
ATOM 7095 N N . TYR B 1 446 ? -29.920 -15.446 13.861 1.00 14.70 447 TYR B N 1
ATOM 7096 C CA . TYR B 1 446 ? -29.689 -16.010 15.188 1.00 13.76 447 TYR B CA 1
ATOM 7097 C C . TYR B 1 446 ? -28.192 -16.186 15.540 1.00 14.64 447 TYR B C 1
ATOM 7098 O O . TYR B 1 446 ? -27.319 -16.337 14.666 1.00 14.16 447 TYR B O 1
ATOM 7107 N N . ARG B 1 447 ? -27.899 -16.149 16.802 1.00 12.76 448 ARG B N 1
ATOM 7108 C CA . ARG B 1 447 ? -26.637 -16.694 17.253 1.00 13.94 448 ARG B CA 1
ATOM 7109 C C . ARG B 1 447 ? -26.836 -17.947 18.087 1.00 15.45 448 ARG B C 1
ATOM 7110 O O . ARG B 1 447 ? -27.950 -18.188 18.746 1.00 15.76 448 ARG B O 1
ATOM 7118 N N . LEU B 1 448 ? -25.771 -18.768 18.133 1.00 13.28 449 LEU B N 1
ATOM 7119 C CA . LEU B 1 448 ? -25.875 -20.054 18.904 1.00 13.99 449 LEU B CA 1
ATOM 7120 C C . LEU B 1 448 ? -25.997 -19.729 20.402 1.00 12.98 449 LEU B C 1
ATOM 7121 O O . LEU B 1 448 ? -25.388 -18.729 20.887 1.00 16.81 449 LEU B O 1
ATOM 7126 N N . PRO B 1 449 ? -26.712 -20.553 21.141 1.00 15.25 450 PRO B N 1
ATOM 7127 C CA . PRO B 1 449 ? -26.702 -20.340 22.593 1.00 12.77 450 PRO B CA 1
ATOM 7128 C C . PRO B 1 449 ? -25.344 -20.504 23.250 1.00 18.63 450 PRO B C 1
ATOM 7129 O O . PRO B 1 449 ? -24.502 -21.324 22.796 1.00 15.11 450 PRO B O 1
ATOM 7133 N N . LYS B 1 450 ? -25.154 -19.781 24.354 1.00 14.67 451 LYS B N 1
ATOM 7134 C CA . LYS B 1 450 ? -23.861 -19.780 25.076 1.00 12.58 451 LYS B CA 1
ATOM 7135 C C . LYS B 1 450 ? -23.327 -21.145 25.457 1.00 12.79 451 LYS B C 1
ATOM 7136 O O . LYS B 1 450 ? -22.118 -21.414 25.315 1.00 15.23 451 LYS B O 1
ATOM 7142 N N . HIS B 1 451 ? -24.226 -22.091 25.867 1.00 11.32 452 HIS B N 1
ATOM 7143 C CA . HIS B 1 451 ? -23.799 -23.421 26.261 1.00 15.63 452 HIS B CA 1
ATOM 7144 C C . HIS B 1 451 ? -23.038 -24.168 25.150 1.00 11.74 452 HIS B C 1
ATOM 7145 O O . HIS B 1 451 ? -22.132 -24.987 25.441 1.00 11.73 452 HIS B O 1
ATOM 7152 N N . LEU B 1 452 ? -23.476 -23.888 23.940 1.00 12.65 453 LEU B N 1
ATOM 7153 C CA . LEU B 1 452 ? -22.857 -24.662 22.804 1.00 16.08 453 LEU B CA 1
ATOM 7154 C C . LEU B 1 452 ? -21.515 -24.038 22.520 1.00 10.07 453 LEU B C 1
ATOM 7155 O O . LEU B 1 452 ? -20.558 -24.765 22.204 1.00 15.20 453 LEU B O 1
ATOM 7160 N N . ASP B 1 453 ? -21.357 -22.724 22.681 1.00 12.49 454 ASP B N 1
ATOM 7161 C CA . ASP B 1 453 ? -19.947 -22.117 22.601 1.00 14.55 454 ASP B CA 1
ATOM 7162 C C . ASP B 1 453 ? -19.102 -22.584 23.679 1.00 11.09 454 ASP B C 1
ATOM 7163 O O . ASP B 1 453 ? -17.901 -22.986 23.436 1.00 12.76 454 ASP B O 1
ATOM 7168 N N . GLU B 1 454 ? -19.589 -22.710 24.897 1.00 11.29 455 GLU B N 1
ATOM 7169 C CA . GLU B 1 454 ? -18.803 -23.315 25.975 1.00 10.89 455 GLU B CA 1
ATOM 7170 C C . GLU B 1 454 ? -18.371 -24.770 25.709 1.00 13.01 455 GLU B C 1
ATOM 7171 O O . GLU B 1 454 ? -17.178 -25.083 25.903 1.00 13.14 455 GLU B O 1
ATOM 7177 N N . LYS B 1 455 ? -19.280 -25.558 25.159 1.00 11.75 456 LYS B N 1
ATOM 7178 C CA . LYS B 1 455 ? -18.994 -26.929 24.725 1.00 12.36 456 LYS B CA 1
ATOM 7179 C C . LYS B 1 455 ? -17.732 -27.015 23.757 1.00 9.57 456 LYS B C 1
ATOM 7180 O O . LYS B 1 455 ? -16.835 -27.760 24.004 1.00 13.72 456 LYS B O 1
ATOM 7186 N N . VAL B 1 456 ? -17.742 -26.125 22.816 1.00 12.75 457 VAL B N 1
ATOM 7187 C CA . VAL B 1 456 ? -16.635 -25.985 21.867 1.00 9.26 457 VAL B CA 1
ATOM 7188 C C . VAL B 1 456 ? -15.363 -25.602 22.533 1.00 11.93 457 VAL B C 1
ATOM 7189 O O . VAL B 1 456 ? -14.314 -26.243 22.365 1.00 13.06 457 VAL B O 1
ATOM 7193 N N . ALA B 1 457 ? -15.432 -24.546 23.377 1.00 13.29 458 ALA B N 1
ATOM 7194 C CA . ALA B 1 457 ? -14.185 -24.146 24.060 1.00 10.81 458 ALA B CA 1
ATOM 7195 C C . ALA B 1 457 ? -13.616 -25.317 24.940 1.00 11.36 458 ALA B C 1
ATOM 7196 O O . ALA B 1 457 ? -12.402 -25.601 24.955 1.00 11.38 458 ALA B O 1
ATOM 7198 N N . ARG B 1 458 ? -14.499 -26.029 25.641 1.00 10.54 459 ARG B N 1
ATOM 7199 C CA . ARG B 1 458 ? -14.094 -27.114 26.551 1.00 10.24 459 ARG B CA 1
ATOM 7200 C C . ARG B 1 458 ? -13.311 -28.203 25.834 1.00 11.11 459 ARG B C 1
ATOM 7201 O O . ARG B 1 458 ? -12.317 -28.635 26.336 1.00 11.59 459 ARG B O 1
ATOM 7209 N N . ILE B 1 459 ? -13.707 -28.522 24.578 1.00 12.28 460 ILE B N 1
ATOM 7210 C CA . ILE B 1 459 ? -12.995 -29.569 23.806 1.00 8.87 460 ILE B CA 1
ATOM 7211 C C . ILE B 1 459 ? -11.561 -29.106 23.532 1.00 10.86 460 ILE B C 1
ATOM 7212 O O . ILE B 1 459 ? -10.557 -29.920 23.655 1.00 12.71 460 ILE B O 1
ATOM 7217 N N . HIS B 1 460 ? -11.442 -27.798 23.296 1.00 8.49 461 HIS B N 1
ATOM 7218 C CA . HIS B 1 460 ? -10.092 -27.328 22.938 1.00 8.84 461 HIS B CA 1
ATOM 7219 C C . HIS B 1 460 ? -9.219 -27.117 24.175 1.00 11.52 461 HIS B C 1
ATOM 7220 O O . HIS B 1 460 ? -7.964 -27.351 24.100 1.00 10.53 461 HIS B O 1
ATOM 7227 N N . VAL B 1 461 ? -9.772 -26.651 25.297 1.00 9.61 462 VAL B N 1
ATOM 7228 C CA . VAL B 1 461 ? -9.007 -26.629 26.551 1.00 13.53 462 VAL B CA 1
ATOM 7229 C C . VAL B 1 461 ? -8.419 -27.997 26.898 1.00 9.72 462 VAL B C 1
ATOM 7230 O O . VAL B 1 461 ? -7.231 -28.216 27.185 1.00 12.66 462 VAL B O 1
ATOM 7234 N N . GLU B 1 462 ? -9.315 -28.985 26.809 1.00 11.54 463 GLU B N 1
ATOM 7235 C CA . GLU B 1 462 ? -8.956 -30.400 27.068 1.00 13.70 463 GLU B CA 1
ATOM 7236 C C . GLU B 1 462 ? -7.771 -30.916 26.159 1.00 9.63 463 GLU B C 1
ATOM 7237 O O . GLU B 1 462 ? -6.713 -31.477 26.615 1.00 12.46 463 GLU B O 1
ATOM 7243 N N . ALA B 1 463 ? -7.924 -30.582 24.864 1.00 10.94 464 ALA B N 1
ATOM 7244 C CA . ALA B 1 463 ? -6.939 -30.978 23.868 1.00 10.55 464 ALA B CA 1
ATOM 7245 C C . ALA B 1 463 ? -5.581 -30.383 24.124 1.00 8.98 464 ALA B C 1
ATOM 7246 O O . ALA B 1 463 ? -4.532 -31.003 23.912 1.00 14.15 464 ALA B O 1
ATOM 7248 N N . LEU B 1 464 ? -5.581 -29.153 24.694 1.00 9.63 465 LEU B N 1
ATOM 7249 C CA . LEU B 1 464 ? -4.300 -28.441 25.030 1.00 12.36 465 LEU B CA 1
ATOM 7250 C C . LEU B 1 464 ? -3.737 -28.792 26.422 1.00 13.11 465 LEU B C 1
ATOM 7251 O O . LEU B 1 464 ? -2.588 -28.400 26.757 1.00 16.01 465 LEU B O 1
ATOM 7256 N N . GLY B 1 465 ? -4.471 -29.609 27.160 1.00 12.20 466 GLY B N 1
ATOM 7257 C CA . GLY B 1 465 ? -4.098 -30.093 28.446 1.00 12.09 466 GLY B CA 1
ATOM 7258 C C . GLY B 1 465 ? -4.383 -29.155 29.565 1.00 15.11 466 GLY B C 1
ATOM 7259 O O . GLY B 1 465 ? -3.885 -29.348 30.733 1.00 13.42 466 GLY B O 1
ATOM 7260 N N . GLY B 1 466 ? -5.252 -28.152 29.304 1.00 10.75 467 GLY B N 1
ATOM 7261 C CA . GLY B 1 466 ? -5.581 -27.286 30.419 1.00 10.71 467 GLY B CA 1
ATOM 7262 C C . GLY B 1 466 ? -6.558 -28.028 31.396 1.00 13.52 467 GLY B C 1
ATOM 7263 O O . GLY B 1 466 ? -7.317 -28.957 31.004 1.00 12.76 467 GLY B O 1
ATOM 7264 N N . HIS B 1 467 ? -6.521 -27.637 32.675 1.00 11.76 468 HIS B N 1
ATOM 7265 C CA . HIS B 1 467 ? -7.378 -28.226 33.736 1.00 15.44 468 HIS B CA 1
ATOM 7266 C C . HIS B 1 467 ? -8.386 -27.248 34.258 1.00 14.53 468 HIS B C 1
ATOM 7267 O O . HIS B 1 467 ? -7.966 -26.249 34.829 1.00 14.59 468 HIS B O 1
ATOM 7274 N N . LEU B 1 468 ? -9.642 -27.420 33.879 1.00 14.76 469 LEU B N 1
ATOM 7275 C CA . LEU B 1 468 ? -10.711 -26.607 34.424 1.00 15.46 469 LEU B CA 1
ATOM 7276 C C . LEU B 1 468 ? -10.967 -26.910 35.865 1.00 17.41 469 LEU B C 1
ATOM 7277 O O . LEU B 1 468 ? -10.931 -28.088 36.325 1.00 16.71 469 LEU B O 1
ATOM 7282 N N . THR B 1 469 ? -11.258 -25.853 36.600 1.00 12.65 470 THR B N 1
ATOM 7283 C CA . THR B 1 469 ? -11.762 -26.006 37.991 1.00 12.16 470 THR B CA 1
ATOM 7284 C C . THR B 1 469 ? -13.305 -26.253 37.931 1.00 10.81 470 THR B C 1
ATOM 7285 O O . THR B 1 469 ? -13.986 -25.717 37.091 1.00 14.98 470 THR B O 1
ATOM 7289 N N . LYS B 1 470 ? -13.838 -27.117 38.829 1.00 14.46 471 LYS B N 1
ATOM 7290 C CA . LYS B 1 470 ? -15.263 -27.382 38.911 1.00 12.34 471 LYS B CA 1
ATOM 7291 C C . LYS B 1 470 ? -15.826 -26.627 40.146 1.00 13.81 471 LYS B C 1
ATOM 7292 O O . LYS B 1 470 ? -15.323 -26.786 41.273 1.00 16.20 471 LYS B O 1
ATOM 7298 N N . LEU B 1 471 ? -16.861 -25.877 39.884 1.00 14.26 472 LEU B N 1
ATOM 7299 C CA . LEU B 1 471 ? -17.540 -25.165 40.953 1.00 15.24 472 LEU B CA 1
ATOM 7300 C C . LEU B 1 471 ? -18.140 -26.133 41.932 1.00 20.16 472 LEU B C 1
ATOM 7301 O O . LEU B 1 471 ? -18.662 -27.164 41.561 1.00 18.29 472 LEU B O 1
ATOM 7306 N N . THR B 1 472 ? -18.033 -25.775 43.203 1.00 19.35 473 THR B N 1
ATOM 7307 C CA . THR B 1 472 ? -18.714 -26.501 44.285 1.00 23.81 473 THR B CA 1
ATOM 7308 C C . THR B 1 472 ? -20.176 -26.078 44.222 1.00 16.94 473 THR B C 1
ATOM 7309 O O . THR B 1 472 ? -20.591 -25.084 43.590 1.00 17.31 473 THR B O 1
ATOM 7313 N N . LYS B 1 473 ? -21.025 -26.910 44.834 1.00 21.98 474 LYS B N 1
ATOM 7314 C CA . LYS B 1 473 ? -22.447 -26.571 44.918 1.00 20.13 474 LYS B CA 1
ATOM 7315 C C . LYS B 1 473 ? -22.686 -25.140 45.498 1.00 15.47 474 LYS B C 1
ATOM 7316 O O . LYS B 1 473 ? -23.446 -24.349 44.897 1.00 17.30 474 LYS B O 1
ATOM 7322 N N . GLU B 1 474 ? -21.940 -24.837 46.575 1.00 16.64 475 GLU B N 1
ATOM 7323 C CA . GLU B 1 474 ? -22.083 -23.534 47.296 1.00 19.81 475 GLU B CA 1
ATOM 7324 C C . GLU B 1 474 ? -21.629 -22.395 46.379 1.00 17.54 475 GLU B C 1
ATOM 7325 O O . GLU B 1 474 ? -22.313 -21.365 46.262 1.00 20.00 475 GLU B O 1
ATOM 7331 N N . GLN B 1 475 ? -20.493 -22.610 45.695 1.00 18.16 476 GLN B N 1
ATOM 7332 C CA . GLN B 1 475 ? -20.043 -21.579 44.693 1.00 16.41 476 GLN B CA 1
ATOM 7333 C C . GLN B 1 475 ? -20.994 -21.313 43.534 1.00 15.88 476 GLN B C 1
ATOM 7334 O O . GLN B 1 475 ? -21.231 -20.166 43.136 1.00 19.83 476 GLN B O 1
ATOM 7340 N N . ALA B 1 476 ? -21.604 -22.382 42.958 1.00 13.43 477 ALA B N 1
ATOM 7341 C CA . ALA B 1 476 ? -22.564 -22.295 41.887 1.00 20.12 477 ALA B CA 1
ATOM 7342 C C . ALA B 1 476 ? -23.800 -21.476 42.318 1.00 16.47 477 ALA B C 1
ATOM 7343 O O . ALA B 1 476 ? -24.206 -20.573 41.617 1.00 16.31 477 ALA B O 1
ATOM 7345 N N . GLU B 1 477 ? -24.239 -21.730 43.557 1.00 18.48 478 GLU B N 1
ATOM 7346 C CA . GLU B 1 477 ? -25.389 -21.048 44.203 1.00 26.15 478 GLU B CA 1
ATOM 7347 C C . GLU B 1 477 ? -25.060 -19.566 44.362 1.00 19.74 478 GLU B C 1
ATOM 7348 O O . GLU B 1 477 ? -25.851 -18.710 44.026 1.00 21.15 478 GLU B O 1
ATOM 7354 N N . TYR B 1 478 ? -23.821 -19.286 44.749 1.00 18.70 479 TYR B N 1
ATOM 7355 C CA . TYR B 1 478 ? -23.331 -17.912 45.023 1.00 18.28 479 TYR B CA 1
ATOM 7356 C C . TYR B 1 478 ? -23.349 -17.045 43.763 1.00 21.80 479 TYR B C 1
ATOM 7357 O O . TYR B 1 478 ? -23.818 -15.878 43.756 1.00 19.69 479 TYR B O 1
ATOM 7366 N N . LEU B 1 479 ? -22.886 -17.672 42.648 1.00 17.35 480 LEU B N 1
ATOM 7367 C CA . LEU B 1 479 ? -22.916 -17.066 41.333 1.00 15.95 480 LEU B CA 1
ATOM 7368 C C . LEU B 1 479 ? -24.227 -17.097 40.558 1.00 15.01 480 LEU B C 1
ATOM 7369 O O . LEU B 1 479 ? -24.396 -16.394 39.516 1.00 18.32 480 LEU B O 1
ATOM 7374 N N . GLY B 1 480 ? -25.116 -17.962 41.059 1.00 20.46 481 GLY B N 1
ATOM 7375 C CA . GLY B 1 480 ? -26.413 -18.147 40.448 1.00 22.61 481 GLY B CA 1
ATOM 7376 C C . GLY B 1 480 ? -26.253 -18.833 39.078 1.00 24.83 481 GLY B C 1
ATOM 7377 O O . GLY B 1 480 ? -26.905 -18.470 38.068 1.00 23.39 481 GLY B O 1
ATOM 7378 N N . VAL B 1 481 ? -25.356 -19.821 39.025 1.00 23.82 482 VAL B N 1
ATOM 7379 C CA . VAL B 1 481 ? -25.165 -20.553 37.759 1.00 19.34 482 VAL B CA 1
ATOM 7380 C C . VAL B 1 481 ? -25.295 -22.032 38.055 1.00 16.67 482 VAL B C 1
ATOM 7381 O O . VAL B 1 481 ? -25.042 -22.504 39.208 1.00 17.16 482 VAL B O 1
ATOM 7385 N N . ASP B 1 482 ? -25.450 -22.809 36.987 1.00 16.66 483 ASP B N 1
ATOM 7386 C CA . ASP B 1 482 ? -25.361 -24.248 37.128 1.00 19.78 483 ASP B CA 1
ATOM 7387 C C . ASP B 1 482 ? -23.875 -24.715 37.090 1.00 17.32 483 ASP B C 1
ATOM 7388 O O . ASP B 1 482 ? -23.055 -24.082 36.382 1.00 14.12 483 ASP B O 1
ATOM 7393 N N . VAL B 1 483 ? -23.515 -25.757 37.844 1.00 18.75 484 VAL B N 1
ATOM 7394 C CA . VAL B 1 483 ? -22.114 -26.236 37.850 1.00 17.42 484 VAL B CA 1
ATOM 7395 C C . VAL B 1 483 ? -21.628 -26.519 36.361 1.00 15.58 484 VAL B C 1
ATOM 7396 O O . VAL B 1 483 ? -20.422 -26.398 36.025 1.00 16.60 484 VAL B O 1
ATOM 7400 N N . GLU B 1 484 ? -22.552 -26.988 35.538 1.00 18.00 485 GLU B N 1
ATOM 7401 C CA . GLU B 1 484 ? -22.202 -27.303 34.120 1.00 17.08 485 GLU B CA 1
ATOM 7402 C C . GLU B 1 484 ? -22.296 -26.120 33.121 1.00 19.35 485 GLU B C 1
ATOM 7403 O O . GLU B 1 484 ? -22.078 -26.293 31.885 1.00 17.64 485 GLU B O 1
ATOM 7409 N N . GLY B 1 485 ? -22.582 -24.923 33.674 1.00 12.09 486 GLY B N 1
ATOM 7410 C CA . GLY B 1 485 ? -22.881 -23.736 32.907 1.00 13.86 486 GLY B CA 1
ATOM 7411 C C . GLY B 1 485 ? -24.167 -23.663 32.198 1.00 14.19 486 GLY B C 1
ATOM 7412 O O . GLY B 1 485 ? -24.995 -24.557 32.456 1.00 19.07 486 GLY B O 1
ATOM 7413 N N . PRO B 1 486 ? -24.449 -22.603 31.441 1.00 17.02 487 PRO B N 1
ATOM 7414 C CA . PRO B 1 486 ? -23.515 -21.474 31.126 1.00 15.49 487 PRO B CA 1
ATOM 7415 C C . PRO B 1 486 ? -23.090 -20.594 32.322 1.00 19.64 487 PRO B C 1
ATOM 7416 O O . PRO B 1 486 ? -23.818 -20.454 33.314 1.00 16.21 487 PRO B O 1
ATOM 7420 N N . TYR B 1 487 ? -21.852 -20.058 32.211 1.00 13.22 488 TYR B N 1
ATOM 7421 C CA . TYR B 1 487 ? -21.251 -19.356 33.359 1.00 10.86 488 TYR B CA 1
ATOM 7422 C C . TYR B 1 487 ? -21.366 -17.819 33.328 1.00 12.89 488 TYR B C 1
ATOM 7423 O O . TYR B 1 487 ? -21.058 -17.174 34.341 1.00 16.05 488 TYR B O 1
ATOM 7432 N N . LYS B 1 488 ? -21.765 -17.270 32.241 1.00 10.10 489 LYS B N 1
ATOM 7433 C CA . LYS B 1 488 ? -21.774 -15.797 32.065 1.00 10.66 489 LYS B CA 1
ATOM 7434 C C . LYS B 1 488 ? -23.121 -15.318 31.590 1.00 16.03 489 LYS B C 1
ATOM 7435 O O . LYS B 1 488 ? -23.850 -16.068 30.850 1.00 12.95 489 LYS B O 1
ATOM 7441 N N . PRO B 1 489 ? -23.408 -14.026 31.903 1.00 14.64 490 PRO B N 1
ATOM 7442 C CA . PRO B 1 489 ? -24.594 -13.446 31.305 1.00 13.16 490 PRO B CA 1
ATOM 7443 C C . PRO B 1 489 ? -24.551 -13.284 29.789 1.00 16.58 490 PRO B C 1
ATOM 7444 O O . PRO B 1 489 ? -23.482 -13.296 29.160 1.00 13.39 490 PRO B O 1
ATOM 7448 N N . ASP B 1 490 ? -25.707 -13.095 29.174 1.00 15.64 491 ASP B N 1
ATOM 7449 C CA . ASP B 1 490 ? -25.840 -13.061 27.761 1.00 19.22 491 ASP B CA 1
ATOM 7450 C C . ASP B 1 490 ? -24.998 -11.936 27.156 1.00 16.40 491 ASP B C 1
ATOM 7451 O O . ASP B 1 490 ? -24.459 -12.136 26.091 1.00 17.19 491 ASP B O 1
ATOM 7456 N N . HIS B 1 491 ? -24.892 -10.782 27.824 1.00 16.02 492 HIS B N 1
ATOM 7457 C CA . HIS B 1 491 ? -24.145 -9.664 27.245 1.00 13.91 492 HIS B CA 1
ATOM 7458 C C . HIS B 1 491 ? -22.606 -9.692 27.654 1.00 13.76 492 HIS B C 1
ATOM 7459 O O . HIS B 1 491 ? -21.888 -8.738 27.361 1.00 14.34 492 HIS B O 1
ATOM 7466 N N . TYR B 1 492 ? -22.177 -10.775 28.318 1.00 12.59 493 TYR B N 1
ATOM 7467 C CA . TYR B 1 492 ? -20.765 -10.868 28.699 1.00 11.00 493 TYR B CA 1
ATOM 7468 C C . TYR B 1 492 ? -19.890 -10.724 27.433 1.00 13.65 493 TYR B C 1
ATOM 7469 O O . TYR B 1 492 ? -20.144 -11.337 26.382 1.00 11.84 493 TYR B O 1
ATOM 7478 N N . ARG B 1 493 ? -18.827 -9.959 27.561 1.00 13.53 494 ARG B N 1
ATOM 7479 C CA . ARG B 1 493 ? -17.925 -9.648 26.435 1.00 10.74 494 ARG B CA 1
ATOM 7480 C C . ARG B 1 493 ? -16.618 -10.426 26.346 1.00 10.98 494 ARG B C 1
ATOM 7481 O O . ARG B 1 493 ? -15.902 -10.318 25.322 1.00 13.28 494 ARG B O 1
ATOM 7489 N N . TYR B 1 494 ? -16.309 -11.191 27.397 1.00 10.13 495 TYR B N 1
ATOM 7490 C CA . TYR B 1 494 ? -15.013 -11.875 27.441 1.00 11.27 495 TYR B CA 1
ATOM 7491 C C . TYR B 1 494 ? -13.819 -10.945 27.132 1.00 13.60 495 TYR B C 1
ATOM 7492 O O . TYR B 1 494 ? -12.774 -11.394 26.552 1.00 14.81 495 TYR B O 1
ATOM 7502 N N . LEU C 1 10 ? 26.171 19.847 63.860 1.00 43.13 11 LEU C N 1
ATOM 7503 C CA . LEU C 1 10 ? 25.898 18.431 63.396 1.00 40.05 11 LEU C CA 1
ATOM 7504 C C . LEU C 1 10 ? 26.898 17.500 64.054 1.00 25.39 11 LEU C C 1
ATOM 7505 O O . LEU C 1 10 ? 28.067 17.523 63.715 1.00 32.29 11 LEU C O 1
ATOM 7510 N N . THR C 1 11 ? 26.508 16.722 65.041 1.00 28.51 12 THR C N 1
ATOM 7511 C CA . THR C 1 11 ? 27.540 15.851 65.619 1.00 32.84 12 THR C CA 1
ATOM 7512 C C . THR C 1 11 ? 27.001 14.447 65.745 1.00 24.05 12 THR C C 1
ATOM 7513 O O . THR C 1 11 ? 25.783 14.283 65.924 1.00 28.68 12 THR C O 1
ATOM 7517 N N . PRO C 1 12 ? 27.890 13.427 65.679 1.00 25.41 13 PRO C N 1
ATOM 7518 C CA . PRO C 1 12 ? 27.336 12.047 65.808 1.00 27.84 13 PRO C CA 1
ATOM 7519 C C . PRO C 1 12 ? 26.658 11.806 67.166 1.00 30.53 13 PRO C C 1
ATOM 7520 O O . PRO C 1 12 ? 27.094 12.418 68.143 1.00 31.07 13 PRO C O 1
ATOM 7524 N N . ASP C 1 13 ? 25.590 10.985 67.210 1.00 26.02 14 ASP C N 1
ATOM 7525 C CA . ASP C 1 13 ? 25.021 10.348 68.395 1.00 23.01 14 ASP C CA 1
ATOM 7526 C C . ASP C 1 13 ? 25.897 9.136 68.796 1.00 29.61 14 ASP C C 1
ATOM 7527 O O . ASP C 1 13 ? 26.601 8.528 67.973 1.00 26.70 14 ASP C O 1
ATOM 7532 N N . VAL C 1 14 ? 25.939 8.837 70.095 1.00 29.30 15 VAL C N 1
ATOM 7533 C CA . VAL C 1 14 ? 26.713 7.689 70.563 1.00 28.53 15 VAL C CA 1
ATOM 7534 C C . VAL C 1 14 ? 25.910 6.927 71.574 1.00 26.70 15 VAL C C 1
ATOM 7535 O O . VAL C 1 14 ? 25.430 7.539 72.522 1.00 28.80 15 VAL C O 1
ATOM 7539 N N . ARG C 1 15 ? 25.726 5.610 71.371 1.00 25.25 16 ARG C N 1
ATOM 7540 C CA . ARG C 1 15 ? 24.975 4.756 72.317 1.00 25.14 16 ARG C CA 1
ATOM 7541 C C . ARG C 1 15 ? 25.586 3.388 72.336 1.00 33.15 16 ARG C C 1
ATOM 7542 O O . ARG C 1 15 ? 25.934 2.819 71.295 1.00 30.70 16 ARG C O 1
ATOM 7550 N N . ASN C 1 16 ? 25.756 2.846 73.543 1.00 27.94 17 ASN C N 1
ATOM 7551 C CA . ASN C 1 16 ? 26.348 1.534 73.666 1.00 31.74 17 ASN C CA 1
ATOM 7552 C C . ASN C 1 16 ? 27.605 1.334 72.831 1.00 29.96 17 ASN C C 1
ATOM 7553 O O . ASN C 1 16 ? 27.871 0.228 72.268 1.00 27.24 17 ASN C O 1
ATOM 7558 N N . GLY C 1 17 ? 28.405 2.390 72.736 1.00 24.32 18 GLY C N 1
ATOM 7559 C CA . GLY C 1 17 ? 29.664 2.247 72.084 1.00 16.61 18 GLY C CA 1
ATOM 7560 C C . GLY C 1 17 ? 29.625 2.342 70.541 1.00 25.63 18 GLY C C 1
ATOM 7561 O O . GLY C 1 17 ? 30.610 2.078 69.858 1.00 31.76 18 GLY C O 1
ATOM 7562 N N . ILE C 1 18 ? 28.461 2.719 70.022 1.00 25.55 19 ILE C N 1
ATOM 7563 C CA . ILE C 1 18 ? 28.327 2.915 68.577 1.00 26.82 19 ILE C CA 1
ATOM 7564 C C . ILE C 1 18 ? 27.969 4.383 68.305 1.00 23.77 19 ILE C C 1
ATOM 7565 O O . ILE C 1 18 ? 27.050 4.893 68.934 1.00 24.88 19 ILE C O 1
ATOM 7570 N N . ASP C 1 19 ? 28.695 5.026 67.372 1.00 22.45 20 ASP C N 1
ATOM 7571 C CA . ASP C 1 19 ? 28.431 6.376 66.864 1.00 19.45 20 ASP C CA 1
ATOM 7572 C C . ASP C 1 19 ? 27.599 6.196 65.606 1.00 22.04 20 ASP C C 1
ATOM 7573 O O . ASP C 1 19 ? 27.831 5.283 64.818 1.00 24.26 20 ASP C O 1
ATOM 7578 N N . PHE C 1 20 ? 26.603 7.053 65.450 1.00 19.78 21 PHE C N 1
ATOM 7579 C CA . PHE C 1 20 ? 25.715 6.936 64.289 1.00 15.12 21 PHE C CA 1
ATOM 7580 C C . PHE C 1 20 ? 24.978 8.258 64.178 1.00 20.76 21 PHE C C 1
ATOM 7581 O O . PHE C 1 20 ? 24.975 9.107 65.083 1.00 20.33 21 PHE C O 1
ATOM 7589 N N . LYS C 1 21 ? 24.323 8.468 63.035 1.00 18.42 22 LYS C N 1
ATOM 7590 C CA . LYS C 1 21 ? 23.398 9.563 62.881 1.00 18.72 22 LYS C CA 1
ATOM 7591 C C . LYS C 1 21 ? 22.308 9.055 61.943 1.00 16.08 22 LYS C C 1
ATOM 7592 O O . LYS C 1 21 ? 22.581 8.875 60.740 1.00 18.73 22 LYS C O 1
ATOM 7598 N N . ILE C 1 22 ? 21.140 8.864 62.496 1.00 15.02 23 ILE C N 1
ATOM 7599 C CA . ILE C 1 22 ? 19.953 8.349 61.722 1.00 17.24 23 ILE C CA 1
ATOM 7600 C C . ILE C 1 22 ? 18.660 9.060 62.108 1.00 17.46 23 ILE C C 1
ATOM 7601 O O . ILE C 1 22 ? 18.610 9.851 63.048 1.00 19.38 23 ILE C O 1
ATOM 7606 N N . ALA C 1 23 ? 17.589 8.846 61.362 1.00 17.61 24 ALA C N 1
ATOM 7607 C CA . ALA C 1 23 ? 16.331 9.503 61.734 1.00 18.36 24 ALA C CA 1
ATOM 7608 C C . ALA C 1 23 ? 15.801 9.054 63.081 1.00 21.07 24 ALA C C 1
ATOM 7609 O O . ALA C 1 23 ? 15.394 9.858 63.878 1.00 20.41 24 ALA C O 1
ATOM 7611 N N . ASP C 1 24 ? 15.644 7.760 63.310 1.00 16.40 25 ASP C N 1
ATOM 7612 C CA . ASP C 1 24 ? 14.804 7.356 64.450 1.00 17.28 25 ASP C CA 1
ATOM 7613 C C . ASP C 1 24 ? 15.075 5.909 64.807 1.00 20.44 25 ASP C C 1
ATOM 7614 O O . ASP C 1 24 ? 14.583 4.959 64.116 1.00 17.67 25 ASP C O 1
ATOM 7619 N N . LEU C 1 25 ? 15.815 5.693 65.901 1.00 18.15 26 LEU C N 1
ATOM 7620 C CA . LEU C 1 25 ? 16.084 4.351 66.393 1.00 18.34 26 LEU C CA 1
ATOM 7621 C C . LEU C 1 25 ? 14.883 3.464 66.631 1.00 19.45 26 LEU C C 1
ATOM 7622 O O . LEU C 1 25 ? 14.994 2.232 66.494 1.00 19.99 26 LEU C O 1
ATOM 7627 N N . SER C 1 26 ? 13.773 4.068 67.021 1.00 16.55 27 SER C N 1
ATOM 7628 C CA . SER C 1 26 ? 12.578 3.328 67.269 1.00 19.47 27 SER C CA 1
ATOM 7629 C C . SER C 1 26 ? 12.015 2.578 66.074 1.00 17.03 27 SER C C 1
ATOM 7630 O O . SER C 1 26 ? 11.125 1.762 66.278 1.00 19.40 27 SER C O 1
ATOM 7633 N N . LEU C 1 27 ? 12.530 2.901 64.865 1.00 17.06 28 LEU C N 1
ATOM 7634 C CA . LEU C 1 27 ? 12.036 2.219 63.681 1.00 16.49 28 LEU C CA 1
ATOM 7635 C C . LEU C 1 27 ? 12.667 0.834 63.536 1.00 20.21 28 LEU C C 1
ATOM 7636 O O . LEU C 1 27 ? 12.372 0.116 62.558 1.00 17.61 28 LEU C O 1
ATOM 7641 N N . ALA C 1 28 ? 13.570 0.482 64.472 1.00 19.65 29 ALA C N 1
ATOM 7642 C CA . ALA C 1 28 ? 14.421 -0.718 64.334 1.00 17.65 29 ALA C CA 1
ATOM 7643 C C . ALA C 1 28 ? 13.552 -1.990 64.270 1.00 18.53 29 ALA C C 1
ATOM 7644 O O . ALA C 1 28 ? 13.834 -2.876 63.425 1.00 20.94 29 ALA C O 1
ATOM 7646 N N . ASP C 1 29 ? 12.478 -2.071 65.073 1.00 18.41 30 ASP C N 1
ATOM 7647 C CA . ASP C 1 29 ? 11.604 -3.279 65.010 1.00 19.70 30 ASP C CA 1
ATOM 7648 C C . ASP C 1 29 ? 10.979 -3.507 63.611 1.00 19.05 30 ASP C C 1
ATOM 7649 O O . ASP C 1 29 ? 10.967 -4.659 63.124 1.00 17.97 30 ASP C O 1
ATOM 7654 N N . PHE C 1 30 ? 10.365 -2.442 63.053 1.00 14.63 31 PHE C N 1
ATOM 7655 C CA . PHE C 1 30 ? 9.856 -2.459 61.727 1.00 19.22 31 PHE C CA 1
ATOM 7656 C C . PHE C 1 30 ? 10.986 -2.840 60.777 1.00 14.57 31 PHE C C 1
ATOM 7657 O O . PHE C 1 30 ? 10.772 -3.743 59.930 1.00 16.07 31 PHE C O 1
ATOM 7665 N N . GLY C 1 31 ? 12.141 -2.160 60.838 1.00 15.23 32 GLY C N 1
ATOM 7666 C CA . GLY C 1 31 ? 13.279 -2.501 59.959 1.00 14.24 32 GLY C CA 1
ATOM 7667 C C . GLY C 1 31 ? 13.662 -3.961 60.020 1.00 19.09 32 GLY C C 1
ATOM 7668 O O . GLY C 1 31 ? 13.802 -4.612 59.002 1.00 14.03 32 GLY C O 1
ATOM 7669 N N . ARG C 1 32 ? 13.757 -4.515 61.241 1.00 13.29 33 ARG C N 1
ATOM 7670 C CA . ARG C 1 32 ? 14.160 -5.878 61.427 1.00 15.44 33 ARG C CA 1
ATOM 7671 C C . ARG C 1 32 ? 13.163 -6.874 60.800 1.00 15.27 33 ARG C C 1
ATOM 7672 O O . ARG C 1 32 ? 13.594 -7.848 60.241 1.00 15.40 33 ARG C O 1
ATOM 7680 N N . LYS C 1 33 ? 11.817 -6.617 60.892 1.00 12.78 34 LYS C N 1
ATOM 7681 C CA . LYS C 1 33 ? 10.863 -7.501 60.281 1.00 14.90 34 LYS C CA 1
ATOM 7682 C C . LYS C 1 33 ? 11.142 -7.508 58.734 1.00 13.15 34 LYS C C 1
ATOM 7683 O O . LYS C 1 33 ? 11.168 -8.565 58.096 1.00 17.24 34 LYS C O 1
ATOM 7689 N N . GLU C 1 34 ? 11.342 -6.320 58.168 1.00 12.32 35 GLU C N 1
ATOM 7690 C CA . GLU C 1 34 ? 11.651 -6.329 56.719 1.00 10.36 35 GLU C CA 1
ATOM 7691 C C . GLU C 1 34 ? 13.006 -6.933 56.329 1.00 13.94 35 GLU C C 1
ATOM 7692 O O . GLU C 1 34 ? 13.138 -7.558 55.263 1.00 15.38 35 GLU C O 1
ATOM 7698 N N . LEU C 1 35 ? 13.994 -6.739 57.180 1.00 12.94 36 LEU C N 1
ATOM 7699 C CA . LEU C 1 35 ? 15.253 -7.395 56.970 1.00 14.74 36 LEU C CA 1
ATOM 7700 C C . LEU C 1 35 ? 15.056 -8.930 56.943 1.00 15.02 36 LEU C C 1
ATOM 7701 O O . LEU C 1 35 ? 15.671 -9.617 56.091 1.00 17.00 36 LEU C O 1
ATOM 7706 N N . ARG C 1 36 ? 14.283 -9.471 57.867 1.00 15.15 37 ARG C N 1
ATOM 7707 C CA . ARG C 1 36 ? 14.104 -10.917 57.924 1.00 14.29 37 ARG C CA 1
ATOM 7708 C C . ARG C 1 36 ? 13.417 -11.442 56.642 1.00 19.31 37 ARG C C 1
ATOM 7709 O O . ARG C 1 36 ? 13.767 -12.513 56.178 1.00 18.53 37 ARG C O 1
ATOM 7717 N N . ILE C 1 37 ? 12.433 -10.724 56.124 1.00 14.24 38 ILE C N 1
ATOM 7718 C CA . ILE C 1 37 ? 11.747 -11.133 54.929 1.00 16.01 38 ILE C CA 1
ATOM 7719 C C . ILE C 1 37 ? 12.763 -11.021 53.762 1.00 13.58 38 ILE C C 1
ATOM 7720 O O . ILE C 1 37 ? 12.735 -11.858 52.900 1.00 13.14 38 ILE C O 1
ATOM 7725 N N . ALA C 1 38 ? 13.576 -9.940 53.713 1.00 15.11 39 ALA C N 1
ATOM 7726 C CA . ALA C 1 38 ? 14.609 -9.746 52.669 1.00 13.25 39 ALA C CA 1
ATOM 7727 C C . ALA C 1 38 ? 15.550 -10.906 52.740 1.00 11.83 39 ALA C C 1
ATOM 7728 O O . ALA C 1 38 ? 15.993 -11.385 51.701 1.00 15.22 39 ALA C O 1
ATOM 7730 N N . GLU C 1 39 ? 15.948 -11.364 53.960 1.00 12.39 40 GLU C N 1
ATOM 7731 C CA . GLU C 1 39 ? 16.875 -12.485 53.942 1.00 14.63 40 GLU C CA 1
ATOM 7732 C C . GLU C 1 39 ? 16.379 -13.732 53.184 1.00 12.35 40 GLU C C 1
ATOM 7733 O O . GLU C 1 39 ? 17.169 -14.367 52.474 1.00 14.29 40 GLU C O 1
ATOM 7739 N N . HIS C 1 40 ? 15.074 -13.981 53.192 1.00 11.42 41 HIS C N 1
ATOM 7740 C CA . HIS C 1 40 ? 14.479 -15.094 52.445 1.00 13.80 41 HIS C CA 1
ATOM 7741 C C . HIS C 1 40 ? 14.558 -14.801 50.937 1.00 15.93 41 HIS C C 1
ATOM 7742 O O . HIS C 1 40 ? 14.690 -15.733 50.123 1.00 19.16 41 HIS C O 1
ATOM 7749 N N . GLU C 1 41 ? 14.616 -13.513 50.586 1.00 13.28 42 GLU C N 1
ATOM 7750 C CA . GLU C 1 41 ? 14.649 -13.125 49.126 1.00 13.38 42 GLU C CA 1
ATOM 7751 C C . GLU C 1 41 ? 16.125 -12.834 48.715 1.00 12.22 42 GLU C C 1
ATOM 7752 O O . GLU C 1 41 ? 16.352 -12.430 47.548 1.00 13.97 42 GLU C O 1
ATOM 7758 N N . MET C 1 42 ? 17.117 -13.057 49.559 1.00 10.97 43 MET C N 1
ATOM 7759 C CA . MET C 1 42 ? 18.487 -12.803 49.170 1.00 11.87 43 MET C CA 1
ATOM 7760 C C . MET C 1 42 ? 19.396 -14.041 49.413 1.00 11.74 43 MET C C 1
ATOM 7761 O O . MET C 1 42 ? 20.378 -13.996 50.239 1.00 13.44 43 MET C O 1
ATOM 7766 N N . PRO C 1 43 ? 19.115 -15.104 48.642 1.00 13.74 44 PRO C N 1
ATOM 7767 C CA . PRO C 1 43 ? 19.846 -16.380 48.865 1.00 14.14 44 PRO C CA 1
ATOM 7768 C C . PRO C 1 43 ? 21.324 -16.215 48.471 1.00 12.49 44 PRO C C 1
ATOM 7769 O O . PRO C 1 43 ? 22.157 -17.037 48.920 1.00 16.04 44 PRO C O 1
ATOM 7773 N N . GLY C 1 44 ? 21.674 -15.200 47.689 1.00 11.37 45 GLY C N 1
ATOM 7774 C CA . GLY C 1 44 ? 23.086 -14.970 47.319 1.00 12.22 45 GLY C CA 1
ATOM 7775 C C . GLY C 1 44 ? 23.920 -14.633 48.568 1.00 14.89 45 GLY C C 1
ATOM 7776 O O . GLY C 1 44 ? 24.985 -15.192 48.765 1.00 16.80 45 GLY C O 1
ATOM 7777 N N . LEU C 1 45 ? 23.454 -13.668 49.330 1.00 15.30 46 LEU C N 1
ATOM 7778 C CA . LEU C 1 45 ? 24.079 -13.235 50.625 1.00 13.09 46 LEU C CA 1
ATOM 7779 C C . LEU C 1 45 ? 23.971 -14.327 51.695 1.00 12.94 46 LEU C C 1
ATOM 7780 O O . LEU C 1 45 ? 24.943 -14.557 52.381 1.00 14.53 46 LEU C O 1
ATOM 7785 N N . MET C 1 46 ? 22.811 -14.978 51.808 1.00 12.53 47 MET C N 1
ATOM 7786 C CA . MET C 1 46 ? 22.638 -16.002 52.888 1.00 11.82 47 MET C CA 1
ATOM 7787 C C . MET C 1 46 ? 23.622 -17.215 52.555 1.00 15.55 47 MET C C 1
ATOM 7788 O O . MET C 1 46 ? 24.216 -17.799 53.464 1.00 16.63 47 MET C O 1
ATOM 7793 N N . SER C 1 47 ? 23.752 -17.584 51.273 1.00 14.54 48 SER C N 1
ATOM 7794 C CA . SER C 1 47 ? 24.577 -18.702 50.910 1.00 18.17 48 SER C CA 1
ATOM 7795 C C . SER C 1 47 ? 25.999 -18.330 51.256 1.00 17.63 48 SER C C 1
ATOM 7796 O O . SER C 1 47 ? 26.749 -19.143 51.819 1.00 18.84 48 SER C O 1
ATOM 7799 N N . LEU C 1 48 ? 26.356 -17.050 51.081 1.00 14.48 49 LEU C N 1
ATOM 7800 C CA . LEU C 1 48 ? 27.746 -16.624 51.410 1.00 15.35 49 LEU C CA 1
ATOM 7801 C C . LEU C 1 48 ? 28.000 -16.585 52.949 1.00 12.70 49 LEU C C 1
ATOM 7802 O O . LEU C 1 48 ? 29.162 -16.892 53.426 1.00 16.93 49 LEU C O 1
ATOM 7807 N N . ARG C 1 49 ? 26.983 -16.221 53.722 1.00 15.29 50 ARG C N 1
ATOM 7808 C CA . ARG C 1 49 ? 27.129 -16.203 55.184 1.00 14.36 50 ARG C CA 1
ATOM 7809 C C . ARG C 1 49 ? 27.480 -17.685 55.549 1.00 19.41 50 ARG C C 1
ATOM 7810 O O . ARG C 1 49 ? 28.402 -17.897 56.357 1.00 20.46 50 ARG C O 1
ATOM 7818 N N . ARG C 1 50 ? 26.712 -18.645 55.008 1.00 17.02 51 ARG C N 1
ATOM 7819 C CA . ARG C 1 50 ? 26.869 -20.081 55.415 1.00 18.50 51 ARG C CA 1
ATOM 7820 C C . ARG C 1 50 ? 28.223 -20.562 54.976 1.00 25.95 51 ARG C C 1
ATOM 7821 O O . ARG C 1 50 ? 28.962 -21.253 55.762 1.00 18.82 51 ARG C O 1
ATOM 7829 N N . GLU C 1 51 ? 28.608 -20.181 53.754 1.00 18.63 52 GLU C N 1
ATOM 7830 C CA . GLU C 1 51 ? 29.799 -20.690 53.172 1.00 19.77 52 GLU C CA 1
ATOM 7831 C C . GLU C 1 51 ? 31.048 -20.296 53.913 1.00 24.03 52 GLU C C 1
ATOM 7832 O O . GLU C 1 51 ? 31.947 -21.141 54.096 1.00 22.73 52 GLU C O 1
ATOM 7838 N N . TYR C 1 52 ? 31.094 -19.040 54.356 1.00 20.40 53 TYR C N 1
ATOM 7839 C CA . TYR C 1 52 ? 32.297 -18.435 54.900 1.00 19.57 53 TYR C CA 1
ATOM 7840 C C . TYR C 1 52 ? 32.185 -18.190 56.402 1.00 20.60 53 TYR C C 1
ATOM 7841 O O . TYR C 1 52 ? 33.115 -17.546 56.967 1.00 23.10 53 TYR C O 1
ATOM 7850 N N . ALA C 1 53 ? 31.083 -18.645 57.034 1.00 22.88 54 ALA C N 1
ATOM 7851 C CA . ALA C 1 53 ? 30.872 -18.576 58.518 1.00 23.19 54 ALA C CA 1
ATOM 7852 C C . ALA C 1 53 ? 32.117 -18.995 59.309 1.00 32.99 54 ALA C C 1
ATOM 7853 O O . ALA C 1 53 ? 32.536 -18.238 60.182 1.00 27.82 54 ALA C O 1
ATOM 7855 N N . GLU C 1 54 ? 32.691 -20.170 58.993 1.00 25.72 55 GLU C N 1
ATOM 7856 C CA . GLU C 1 54 ? 33.842 -20.697 59.759 1.00 39.72 55 GLU C CA 1
ATOM 7857 C C . GLU C 1 54 ? 35.189 -19.969 59.459 1.00 34.97 55 GLU C C 1
ATOM 7858 O O . GLU C 1 54 ? 35.996 -19.641 60.366 1.00 31.90 55 GLU C O 1
ATOM 7864 N N . VAL C 1 55 ? 35.412 -19.670 58.180 1.00 28.54 56 VAL C N 1
ATOM 7865 C CA . VAL C 1 55 ? 36.598 -19.038 57.654 1.00 26.37 56 VAL C CA 1
ATOM 7866 C C . VAL C 1 55 ? 36.766 -17.606 58.148 1.00 29.29 56 VAL C C 1
ATOM 7867 O O . VAL C 1 55 ? 37.907 -17.182 58.452 1.00 26.19 56 VAL C O 1
ATOM 7871 N N . GLN C 1 56 ? 35.661 -16.837 58.251 1.00 20.38 57 GLN C N 1
ATOM 7872 C CA . GLN C 1 56 ? 35.805 -15.439 58.690 1.00 21.14 57 GLN C CA 1
ATOM 7873 C C . GLN C 1 56 ? 36.760 -14.657 57.809 1.00 18.72 57 GLN C C 1
ATOM 7874 O O . GLN C 1 56 ? 37.854 -14.136 58.201 1.00 23.53 57 GLN C O 1
ATOM 7880 N N . PRO C 1 57 ? 36.454 -14.613 56.500 1.00 21.55 58 PRO C N 1
ATOM 7881 C CA . PRO C 1 57 ? 37.461 -14.115 55.576 1.00 18.21 58 PRO C CA 1
ATOM 7882 C C . PRO C 1 57 ? 37.732 -12.591 55.710 1.00 21.41 58 PRO C C 1
ATOM 7883 O O . PRO C 1 57 ? 38.803 -12.101 55.282 1.00 24.75 58 PRO C O 1
ATOM 7887 N N . LEU C 1 58 ? 36.762 -11.867 56.269 1.00 20.15 59 LEU C N 1
ATOM 7888 C CA . LEU C 1 58 ? 36.918 -10.407 56.351 1.00 19.41 59 LEU C CA 1
ATOM 7889 C C . LEU C 1 58 ? 37.395 -9.954 57.713 1.00 22.64 59 LEU C C 1
ATOM 7890 O O . LEU C 1 58 ? 37.461 -8.719 58.060 1.00 20.73 59 LEU C O 1
ATOM 7895 N N . LYS C 1 59 ? 37.803 -10.937 58.512 1.00 22.60 60 LYS C N 1
ATOM 7896 C CA . LYS C 1 59 ? 38.461 -10.532 59.776 1.00 25.56 60 LYS C CA 1
ATOM 7897 C C . LYS C 1 59 ? 39.625 -9.527 59.511 1.00 21.74 60 LYS C C 1
ATOM 7898 O O . LYS C 1 59 ? 40.521 -9.770 58.644 1.00 24.38 60 LYS C O 1
ATOM 7904 N N . GLY C 1 60 ? 39.633 -8.419 60.281 1.00 21.50 61 GLY C N 1
ATOM 7905 C CA . GLY C 1 60 ? 40.662 -7.378 60.167 1.00 23.52 61 GLY C CA 1
ATOM 7906 C C . GLY C 1 60 ? 40.289 -6.280 59.146 1.00 22.31 61 GLY C C 1
ATOM 7907 O O . GLY C 1 60 ? 40.995 -5.219 59.015 1.00 21.23 61 GLY C O 1
ATOM 7908 N N . ALA C 1 61 ? 39.232 -6.542 58.343 1.00 21.86 62 ALA C N 1
ATOM 7909 C CA . ALA C 1 61 ? 38.747 -5.469 57.458 1.00 21.07 62 ALA C CA 1
ATOM 7910 C C . ALA C 1 61 ? 38.000 -4.404 58.274 1.00 14.69 62 ALA C C 1
ATOM 7911 O O . ALA C 1 61 ? 37.207 -4.707 59.162 1.00 18.69 62 ALA C O 1
ATOM 7913 N N . ARG C 1 62 ? 38.184 -3.161 57.871 1.00 16.32 63 ARG C N 1
ATOM 7914 C CA . ARG C 1 62 ? 37.477 -1.994 58.380 1.00 17.91 63 ARG C CA 1
ATOM 7915 C C . ARG C 1 62 ? 36.979 -1.278 57.094 1.00 18.55 63 ARG C C 1
ATOM 7916 O O . ARG C 1 62 ? 37.696 -0.530 56.461 1.00 16.13 63 ARG C O 1
ATOM 7924 N N . ILE C 1 63 ? 35.776 -1.671 56.708 1.00 20.54 64 ILE C N 1
ATOM 7925 C CA . ILE C 1 63 ? 35.155 -1.265 55.412 1.00 17.28 64 ILE C CA 1
ATOM 7926 C C . ILE C 1 63 ? 34.308 0.022 55.600 1.00 13.16 64 ILE C C 1
ATOM 7927 O O . ILE C 1 63 ? 33.380 0.016 56.395 1.00 15.54 64 ILE C O 1
ATOM 7932 N N . SER C 1 64 ? 34.684 1.056 54.842 1.00 16.32 65 SER C N 1
ATOM 7933 C CA . SER C 1 64 ? 33.840 2.232 54.729 1.00 16.15 65 SER C CA 1
ATOM 7934 C C . SER C 1 64 ? 32.966 1.987 53.492 1.00 15.08 65 SER C C 1
ATOM 7935 O O . SER C 1 64 ? 33.461 1.972 52.427 1.00 16.32 65 SER C O 1
ATOM 7938 N N . GLY C 1 65 ? 31.641 2.003 53.748 1.00 15.89 66 GLY C N 1
ATOM 7939 C CA . GLY C 1 65 ? 30.596 1.709 52.766 1.00 20.14 66 GLY C CA 1
ATOM 7940 C C . GLY C 1 65 ? 29.816 2.961 52.437 1.00 15.20 66 GLY C C 1
ATOM 7941 O O . GLY C 1 65 ? 29.309 3.604 53.361 1.00 15.86 66 GLY C O 1
ATOM 7942 N N . SER C 1 66 ? 29.753 3.294 51.127 1.00 16.12 67 SER C N 1
ATOM 7943 C CA . SER C 1 66 ? 28.862 4.422 50.674 1.00 13.71 67 SER C CA 1
ATOM 7944 C C . SER C 1 66 ? 27.865 3.770 49.704 1.00 13.36 67 SER C C 1
ATOM 7945 O O . SER C 1 66 ? 28.218 3.524 48.519 1.00 17.53 67 SER C O 1
ATOM 7948 N N . LEU C 1 67 ? 26.635 3.562 50.169 1.00 12.91 68 LEU C N 1
ATOM 7949 C CA . LEU C 1 67 ? 25.711 2.810 49.316 1.00 11.84 68 LEU C CA 1
ATOM 7950 C C . LEU C 1 67 ? 24.360 2.994 49.984 1.00 13.91 68 LEU C C 1
ATOM 7951 O O . LEU C 1 67 ? 24.216 2.864 51.255 1.00 14.82 68 LEU C O 1
ATOM 7956 N N . HIS C 1 68 ? 23.370 3.434 49.171 1.00 14.09 69 HIS C N 1
ATOM 7957 C CA . HIS C 1 68 ? 21.959 3.598 49.535 1.00 11.70 69 HIS C CA 1
ATOM 7958 C C . HIS C 1 68 ? 21.573 2.735 50.707 1.00 11.56 69 HIS C C 1
ATOM 7959 O O . HIS C 1 68 ? 21.595 1.479 50.608 1.00 11.63 69 HIS C O 1
ATOM 7966 N N . MET C 1 69 ? 21.210 3.400 51.808 1.00 10.17 70 MET C N 1
ATOM 7967 C CA . MET C 1 69 ? 20.971 2.700 53.060 1.00 11.03 70 MET C CA 1
ATOM 7968 C C . MET C 1 69 ? 19.587 2.119 53.075 1.00 12.05 70 MET C C 1
ATOM 7969 O O . MET C 1 69 ? 18.672 2.613 53.710 1.00 13.10 70 MET C O 1
ATOM 7974 N N . THR C 1 70 ? 19.397 1.030 52.337 1.00 11.97 71 THR C N 1
ATOM 7975 C CA . THR C 1 70 ? 18.072 0.407 52.213 1.00 9.89 71 THR C CA 1
ATOM 7976 C C . THR C 1 70 ? 18.010 -0.908 52.967 1.00 12.99 71 THR C C 1
ATOM 7977 O O . THR C 1 70 ? 19.070 -1.435 53.433 1.00 12.10 71 THR C O 1
ATOM 7981 N N . VAL C 1 71 ? 16.815 -1.559 52.962 1.00 10.54 72 VAL C N 1
ATOM 7982 C CA . VAL C 1 71 ? 16.681 -2.921 53.534 1.00 9.84 72 VAL C CA 1
ATOM 7983 C C . VAL C 1 71 ? 17.706 -3.867 52.856 1.00 12.45 72 VAL C C 1
ATOM 7984 O O . VAL C 1 71 ? 18.356 -4.719 53.507 1.00 13.07 72 VAL C O 1
ATOM 7988 N N . GLN C 1 72 ? 17.891 -3.778 51.528 1.00 10.25 73 GLN C N 1
ATOM 7989 C CA . GLN C 1 72 ? 18.811 -4.679 50.786 1.00 10.81 73 GLN C CA 1
ATOM 7990 C C . GLN C 1 72 ? 20.244 -4.453 51.206 1.00 14.82 73 GLN C C 1
ATOM 7991 O O . GLN C 1 72 ? 21.029 -5.405 51.408 1.00 12.03 73 GLN C O 1
ATOM 7997 N N . THR C 1 73 ? 20.598 -3.184 51.374 1.00 11.87 74 THR C N 1
ATOM 7998 C CA . THR C 1 73 ? 21.970 -2.866 51.843 1.00 13.77 74 THR C CA 1
ATOM 7999 C C . THR C 1 73 ? 22.151 -3.386 53.268 1.00 14.85 74 THR C C 1
ATOM 8000 O O . THR C 1 73 ? 23.285 -3.823 53.590 1.00 13.85 74 THR C O 1
ATOM 8004 N N . ALA C 1 74 ? 21.154 -3.289 54.095 1.00 13.38 75 ALA C N 1
ATOM 8005 C CA . ALA C 1 74 ? 21.212 -3.793 55.496 1.00 12.69 75 ALA C CA 1
ATOM 8006 C C . ALA C 1 74 ? 21.641 -5.261 55.524 1.00 16.63 75 ALA C C 1
ATOM 8007 O O . ALA C 1 74 ? 22.526 -5.644 56.316 1.00 14.59 75 ALA C O 1
ATOM 8009 N N . VAL C 1 75 ? 21.087 -6.089 54.613 1.00 14.25 76 VAL C N 1
ATOM 8010 C CA . VAL C 1 75 ? 21.372 -7.596 54.575 1.00 12.74 76 VAL C CA 1
ATOM 8011 C C . VAL C 1 75 ? 22.815 -7.702 54.074 1.00 14.16 76 VAL C C 1
ATOM 8012 O O . VAL C 1 75 ? 23.554 -8.590 54.512 1.00 14.57 76 VAL C O 1
ATOM 8016 N N . LEU C 1 76 ? 23.257 -6.853 53.128 1.00 12.29 77 LEU C N 1
ATOM 8017 C CA . LEU C 1 76 ? 24.673 -6.803 52.748 1.00 10.48 77 LEU C CA 1
ATOM 8018 C C . LEU C 1 76 ? 25.584 -6.487 53.945 1.00 15.23 77 LEU C C 1
ATOM 8019 O O . LEU C 1 76 ? 26.599 -7.198 54.149 1.00 15.21 77 LEU C O 1
ATOM 8024 N N . ILE C 1 77 ? 25.260 -5.383 54.604 1.00 16.35 78 ILE C N 1
ATOM 8025 C CA . ILE C 1 77 ? 26.066 -4.955 55.792 1.00 14.13 78 ILE C CA 1
ATOM 8026 C C . ILE C 1 77 ? 26.220 -6.150 56.811 1.00 14.13 78 ILE C C 1
ATOM 8027 O O . ILE C 1 77 ? 27.379 -6.467 57.217 1.00 15.50 78 ILE C O 1
ATOM 8032 N N . GLU C 1 78 ? 25.123 -6.804 57.139 1.00 14.43 79 GLU C N 1
ATOM 8033 C CA . GLU C 1 78 ? 25.155 -7.861 58.141 1.00 14.07 79 GLU C CA 1
ATOM 8034 C C . GLU C 1 78 ? 25.775 -9.125 57.573 1.00 15.91 79 GLU C C 1
ATOM 8035 O O . GLU C 1 78 ? 26.027 -10.015 58.355 1.00 20.28 79 GLU C O 1
ATOM 8041 N N . THR C 1 79 ? 26.009 -9.184 56.252 1.00 11.20 80 THR C N 1
ATOM 8042 C CA . THR C 1 79 ? 26.785 -10.307 55.671 1.00 14.39 80 THR C CA 1
ATOM 8043 C C . THR C 1 79 ? 28.253 -10.016 55.833 1.00 18.09 80 THR C C 1
ATOM 8044 O O . THR C 1 79 ? 29.024 -10.915 56.237 1.00 17.23 80 THR C O 1
ATOM 8048 N N . LEU C 1 80 ? 28.639 -8.763 55.585 1.00 16.72 81 LEU C N 1
ATOM 8049 C CA . LEU C 1 80 ? 30.040 -8.373 55.767 1.00 14.27 81 LEU C CA 1
ATOM 8050 C C . LEU C 1 80 ? 30.404 -8.620 57.244 1.00 17.07 81 LEU C C 1
ATOM 8051 O O . LEU C 1 80 ? 31.506 -9.166 57.519 1.00 19.05 81 LEU C O 1
ATOM 8056 N N . THR C 1 81 ? 29.583 -8.142 58.160 1.00 15.79 82 THR C N 1
ATOM 8057 C CA . THR C 1 81 ? 29.897 -8.323 59.629 1.00 16.29 82 THR C CA 1
ATOM 8058 C C . THR C 1 81 ? 29.867 -9.805 59.998 1.00 20.07 82 THR C C 1
ATOM 8059 O O . THR C 1 81 ? 30.708 -10.267 60.753 1.00 21.52 82 THR C O 1
ATOM 8063 N N . ALA C 1 82 ? 28.937 -10.579 59.480 1.00 16.03 83 ALA C N 1
ATOM 8064 C CA . ALA C 1 82 ? 28.922 -12.072 59.689 1.00 16.84 83 ALA C CA 1
ATOM 8065 C C . ALA C 1 82 ? 30.216 -12.737 59.281 1.00 20.44 83 ALA C C 1
ATOM 8066 O O . ALA C 1 82 ? 30.536 -13.795 59.870 1.00 23.88 83 ALA C O 1
ATOM 8068 N N . LEU C 1 83 ? 30.875 -12.215 58.261 1.00 17.79 84 LEU C N 1
ATOM 8069 C CA . LEU C 1 83 ? 32.167 -12.746 57.669 1.00 15.12 84 LEU C CA 1
ATOM 8070 C C . LEU C 1 83 ? 33.409 -12.158 58.328 1.00 20.23 84 LEU C C 1
ATOM 8071 O O . LEU C 1 83 ? 34.554 -12.418 57.898 1.00 20.00 84 LEU C O 1
ATOM 8076 N N . GLY C 1 84 ? 33.133 -11.310 59.321 1.00 20.06 85 GLY C N 1
ATOM 8077 C CA . GLY C 1 84 ? 34.209 -10.809 60.256 1.00 27.89 85 GLY C CA 1
ATOM 8078 C C . GLY C 1 84 ? 34.644 -9.373 60.081 1.00 28.54 85 GLY C C 1
ATOM 8079 O O . GLY C 1 84 ? 35.531 -8.908 60.788 1.00 22.89 85 GLY C O 1
ATOM 8080 N N . ALA C 1 85 ? 34.120 -8.666 59.066 1.00 21.19 86 ALA C N 1
ATOM 8081 C CA . ALA C 1 85 ? 34.472 -7.317 58.909 1.00 16.17 86 ALA C CA 1
ATOM 8082 C C . ALA C 1 85 ? 33.866 -6.388 59.968 1.00 16.39 86 ALA C C 1
ATOM 8083 O O . ALA C 1 85 ? 32.782 -6.658 60.566 1.00 17.75 86 ALA C O 1
ATOM 8085 N N . GLU C 1 86 ? 34.570 -5.271 60.212 1.00 19.85 87 GLU C N 1
ATOM 8086 C CA . GLU C 1 86 ? 33.921 -4.144 60.793 1.00 18.86 87 GLU C CA 1
ATOM 8087 C C . GLU C 1 86 ? 33.538 -3.185 59.648 1.00 15.70 87 GLU C C 1
ATOM 8088 O O . GLU C 1 86 ? 34.231 -3.111 58.659 1.00 18.93 87 GLU C O 1
ATOM 8094 N N . VAL C 1 87 ? 32.479 -2.393 59.919 1.00 17.68 88 VAL C N 1
ATOM 8095 C CA . VAL C 1 87 ? 31.962 -1.455 58.899 1.00 19.90 88 VAL C CA 1
ATOM 8096 C C . VAL C 1 87 ? 31.498 -0.115 59.528 1.00 15.37 88 VAL C C 1
ATOM 8097 O O . VAL C 1 87 ? 31.210 -0.033 60.727 1.00 17.21 88 VAL C O 1
ATOM 8101 N N . ARG C 1 88 ? 31.516 0.906 58.675 1.00 14.51 89 ARG C N 1
ATOM 8102 C CA . ARG C 1 88 ? 31.006 2.179 58.924 1.00 14.18 89 ARG C CA 1
ATOM 8103 C C . ARG C 1 88 ? 30.327 2.559 57.573 1.00 14.68 89 ARG C C 1
ATOM 8104 O O . ARG C 1 88 ? 30.850 2.267 56.544 1.00 16.63 89 ARG C O 1
ATOM 8112 N N . TRP C 1 89 ? 29.090 3.065 57.696 1.00 15.41 90 TRP C N 1
ATOM 8113 C CA . TRP C 1 89 ? 28.257 3.233 56.495 1.00 15.62 90 TRP C CA 1
ATOM 8114 C C . TRP C 1 89 ? 27.655 4.623 56.352 1.00 17.81 90 TRP C C 1
ATOM 8115 O O . TRP C 1 89 ? 27.340 5.318 57.329 1.00 15.51 90 TRP C O 1
ATOM 8126 N N . ALA C 1 90 ? 27.491 5.005 55.104 1.00 12.92 91 ALA C N 1
ATOM 8127 C CA . ALA C 1 90 ? 26.619 6.171 54.732 1.00 13.50 91 ALA C CA 1
ATOM 8128 C C . ALA C 1 90 ? 25.877 5.801 53.418 1.00 19.23 91 ALA C C 1
ATOM 8129 O O . ALA C 1 90 ? 26.255 4.879 52.663 1.00 15.27 91 ALA C O 1
ATOM 8131 N N . SER C 1 91 ? 24.815 6.556 53.200 1.00 13.69 92 SER C N 1
ATOM 8132 C CA . SER C 1 91 ? 24.121 6.426 51.892 1.00 13.38 92 SER C CA 1
ATOM 8133 C C . SER C 1 91 ? 24.946 7.115 50.817 1.00 13.40 92 SER C C 1
ATOM 8134 O O . SER C 1 91 ? 25.641 8.108 51.067 1.00 16.34 92 SER C O 1
ATOM 8137 N N . CYS C 1 92 ? 24.686 6.749 49.519 1.00 11.62 93 CYS C N 1
ATOM 8138 C CA . CYS C 1 92 ? 25.234 7.563 48.454 1.00 13.38 93 CYS C CA 1
ATOM 8139 C C . CYS C 1 92 ? 24.244 8.430 47.707 1.00 14.12 93 CYS C C 1
ATOM 8140 O O . CYS C 1 92 ? 24.513 8.870 46.531 1.00 15.24 93 CYS C O 1
ATOM 8143 N N . ASN C 1 93 ? 23.047 8.605 48.331 1.00 12.76 94 ASN C N 1
ATOM 8144 C CA . ASN C 1 93 ? 22.209 9.605 47.835 1.00 13.39 94 ASN C CA 1
ATOM 8145 C C . ASN C 1 93 ? 21.377 10.230 49.003 1.00 13.08 94 ASN C C 1
ATOM 8146 O O . ASN C 1 93 ? 21.083 9.542 49.989 1.00 11.81 94 ASN C O 1
ATOM 8151 N N . ILE C 1 94 ? 21.040 11.531 48.864 1.00 14.60 95 ILE C N 1
ATOM 8152 C CA . ILE C 1 94 ? 20.341 12.271 49.932 1.00 13.34 95 ILE C CA 1
ATOM 8153 C C . ILE C 1 94 ? 18.928 11.740 50.134 1.00 15.75 95 ILE C C 1
ATOM 8154 O O . ILE C 1 94 ? 18.352 11.979 51.188 1.00 12.02 95 ILE C O 1
ATOM 8159 N N . PHE C 1 95 ? 18.332 10.993 49.149 1.00 13.12 96 PHE C N 1
ATOM 8160 C CA . PHE C 1 95 ? 16.932 10.580 49.355 1.00 10.66 96 PHE C CA 1
ATOM 8161 C C . PHE C 1 95 ? 16.719 9.042 49.382 1.00 10.78 96 PHE C C 1
ATOM 8162 O O . PHE C 1 95 ? 15.591 8.581 49.483 1.00 14.26 96 PHE C O 1
ATOM 8170 N N . SER C 1 96 ? 17.779 8.302 49.228 1.00 11.51 97 SER C N 1
ATOM 8171 C CA . SER C 1 96 ? 17.616 6.838 49.042 1.00 11.96 97 SER C CA 1
ATOM 8172 C C . SER C 1 96 ? 17.580 6.051 50.338 1.00 12.70 97 SER C C 1
ATOM 8173 O O . SER C 1 96 ? 17.259 4.887 50.340 1.00 13.57 97 SER C O 1
ATOM 8176 N N . THR C 1 97 ? 17.993 6.652 51.427 1.00 10.83 98 THR C N 1
ATOM 8177 C CA . THR C 1 97 ? 17.877 5.891 52.677 1.00 11.80 98 THR C CA 1
ATOM 8178 C C . THR C 1 97 ? 16.496 5.413 53.047 1.00 10.18 98 THR C C 1
ATOM 8179 O O . THR C 1 97 ? 15.541 6.226 52.881 1.00 13.41 98 THR C O 1
ATOM 8183 N N . GLN C 1 98 ? 16.390 4.223 53.658 1.00 11.52 99 GLN C N 1
ATOM 8184 C CA . GLN C 1 98 ? 15.100 3.756 54.201 1.00 12.83 99 GLN C CA 1
ATOM 8185 C C . GLN C 1 98 ? 15.310 3.794 55.725 1.00 11.94 99 GLN C C 1
ATOM 8186 O O . GLN C 1 98 ? 16.141 3.074 56.241 1.00 13.42 99 GLN C O 1
ATOM 8192 N N . ASP C 1 99 ? 14.671 4.758 56.328 1.00 12.46 100 ASP C N 1
ATOM 8193 C CA . ASP C 1 99 ? 14.941 4.995 57.752 1.00 14.21 100 ASP C CA 1
ATOM 8194 C C . ASP C 1 99 ? 14.806 3.772 58.651 1.00 16.07 100 ASP C C 1
ATOM 8195 O O . ASP C 1 99 ? 15.593 3.640 59.605 1.00 14.08 100 ASP C O 1
ATOM 8200 N N . HIS C 1 100 ? 13.853 2.888 58.386 1.00 12.73 101 HIS C N 1
ATOM 8201 C CA . HIS C 1 100 ? 13.680 1.725 59.278 1.00 15.24 101 HIS C CA 1
ATOM 8202 C C . HIS C 1 100 ? 14.851 0.783 59.092 1.00 16.89 101 HIS C C 1
ATOM 8203 O O . HIS C 1 100 ? 15.283 0.159 60.073 1.00 15.13 101 HIS C O 1
ATOM 8210 N N . ALA C 1 101 ? 15.382 0.607 57.851 1.00 16.59 102 ALA C N 1
ATOM 8211 C CA . ALA C 1 101 ? 16.651 -0.152 57.640 1.00 16.44 102 ALA C CA 1
ATOM 8212 C C . ALA C 1 101 ? 17.887 0.386 58.350 1.00 13.18 102 ALA C C 1
ATOM 8213 O O . ALA C 1 101 ? 18.681 -0.392 58.901 1.00 13.56 102 ALA C O 1
ATOM 8215 N N . ALA C 1 102 ? 18.035 1.722 58.294 1.00 10.90 103 ALA C N 1
ATOM 8216 C CA . ALA C 1 102 ? 19.221 2.410 58.942 1.00 12.17 103 ALA C CA 1
ATOM 8217 C C . ALA C 1 102 ? 19.090 2.057 60.466 1.00 13.55 103 ALA C C 1
ATOM 8218 O O . ALA C 1 102 ? 20.064 1.678 61.076 1.00 16.82 103 ALA C O 1
ATOM 8220 N N . ALA C 1 103 ? 17.894 2.179 61.011 1.00 14.89 104 ALA C N 1
ATOM 8221 C CA . ALA C 1 103 ? 17.631 1.914 62.425 1.00 11.61 104 ALA C CA 1
ATOM 8222 C C . ALA C 1 103 ? 17.902 0.462 62.749 1.00 15.68 104 ALA C C 1
ATOM 8223 O O . ALA C 1 103 ? 18.674 0.204 63.668 1.00 18.34 104 ALA C O 1
ATOM 8225 N N . ALA C 1 104 ? 17.445 -0.502 61.925 1.00 15.03 105 ALA C N 1
ATOM 8226 C CA . ALA C 1 104 ? 17.786 -1.921 62.197 1.00 16.11 105 ALA C CA 1
ATOM 8227 C C . ALA C 1 104 ? 19.256 -2.254 62.131 1.00 15.82 105 ALA C C 1
ATOM 8228 O O . ALA C 1 104 ? 19.742 -3.089 62.898 1.00 16.73 105 ALA C O 1
ATOM 8230 N N . VAL C 1 105 ? 19.974 -1.592 61.255 1.00 15.17 106 VAL C N 1
ATOM 8231 C CA . VAL C 1 105 ? 21.423 -1.821 61.093 1.00 14.75 106 VAL C CA 1
ATOM 8232 C C . VAL C 1 105 ? 22.245 -1.294 62.330 1.00 16.13 106 VAL C C 1
ATOM 8233 O O . VAL C 1 105 ? 23.233 -1.921 62.772 1.00 17.97 106 VAL C O 1
ATOM 8237 N N . VAL C 1 106 ? 21.819 -0.150 62.865 1.00 17.95 107 VAL C N 1
ATOM 8238 C CA . VAL C 1 106 ? 22.461 0.398 64.083 1.00 18.84 107 VAL C CA 1
ATOM 8239 C C . VAL C 1 106 ? 22.105 -0.466 65.292 1.00 19.45 107 VAL C C 1
ATOM 8240 O O . VAL C 1 106 ? 22.965 -0.709 66.145 1.00 18.41 107 VAL C O 1
ATOM 8244 N N . VAL C 1 107 ? 20.822 -0.785 65.448 1.00 13.98 108 VAL C N 1
ATOM 8245 C CA . VAL C 1 107 ? 20.417 -1.666 66.544 1.00 15.77 108 VAL C CA 1
ATOM 8246 C C . VAL C 1 107 ? 20.965 -3.126 66.447 1.00 22.55 108 VAL C C 1
ATOM 8247 O O . VAL C 1 107 ? 21.193 -3.776 67.488 1.00 21.60 108 VAL C O 1
ATOM 8251 N N . GLY C 1 108 ? 21.071 -3.701 65.230 1.00 20.24 109 GLY C N 1
ATOM 8252 C CA . GLY C 1 108 ? 21.598 -5.059 65.063 1.00 16.92 109 GLY C CA 1
ATOM 8253 C C . GLY C 1 108 ? 20.536 -6.062 65.295 1.00 15.30 109 GLY C C 1
ATOM 8254 O O . GLY C 1 108 ? 19.413 -5.756 65.817 1.00 18.33 109 GLY C O 1
ATOM 8255 N N . PRO C 1 109 ? 20.885 -7.306 64.948 1.00 22.23 110 PRO C N 1
ATOM 8256 C CA . PRO C 1 109 ? 19.882 -8.354 65.108 1.00 20.64 110 PRO C CA 1
ATOM 8257 C C . PRO C 1 109 ? 19.530 -8.661 66.555 1.00 28.07 110 PRO C C 1
ATOM 8258 O O . PRO C 1 109 ? 18.410 -9.119 66.800 1.00 25.48 110 PRO C O 1
ATOM 8262 N N . HIS C 1 110 ? 20.411 -8.271 67.483 1.00 23.20 111 HIS C N 1
ATOM 8263 C CA . HIS C 1 110 ? 20.212 -8.639 68.880 1.00 30.00 111 HIS C CA 1
ATOM 8264 C C . HIS C 1 110 ? 20.219 -7.461 69.819 1.00 36.23 111 HIS C C 1
ATOM 8265 O O . HIS C 1 110 ? 20.168 -7.662 71.047 1.00 29.28 111 HIS C O 1
ATOM 8272 N N . GLY C 1 111 ? 20.303 -6.243 69.272 1.00 27.12 112 GLY C N 1
ATOM 8273 C CA . GLY C 1 111 ? 20.297 -5.043 70.111 1.00 25.41 112 GLY C CA 1
ATOM 8274 C C . GLY C 1 111 ? 18.893 -4.563 70.407 1.00 26.44 112 GLY C C 1
ATOM 8275 O O . GLY C 1 111 ? 17.893 -5.213 70.066 1.00 23.30 112 GLY C O 1
ATOM 8276 N N . THR C 1 112 ? 18.798 -3.417 71.081 1.00 20.81 113 THR C N 1
ATOM 8277 C CA . THR C 1 112 ? 17.492 -2.719 71.255 1.00 25.38 113 THR C CA 1
ATOM 8278 C C . THR C 1 112 ? 17.782 -1.214 70.952 1.00 20.08 113 THR C C 1
ATOM 8279 O O . THR C 1 112 ? 18.966 -0.817 70.888 1.00 23.35 113 THR C O 1
ATOM 8283 N N . PRO C 1 113 ? 16.756 -0.388 70.732 1.00 21.86 114 PRO C N 1
ATOM 8284 C CA . PRO C 1 113 ? 17.041 1.072 70.566 1.00 21.90 114 PRO C CA 1
ATOM 8285 C C . PRO C 1 113 ? 17.762 1.741 71.707 1.00 25.89 114 PRO C C 1
ATOM 8286 O O . PRO C 1 113 ? 18.634 2.601 71.459 1.00 26.34 114 PRO C O 1
ATOM 8290 N N . ASP C 1 114 ? 17.463 1.307 72.940 1.00 32.44 115 ASP C N 1
ATOM 8291 C CA . ASP C 1 114 ? 18.186 1.809 74.129 1.00 35.54 115 ASP C CA 1
ATOM 8292 C C . ASP C 1 114 ? 19.605 1.281 74.265 1.00 33.55 115 ASP C C 1
ATOM 8293 O O . ASP C 1 114 ? 20.465 2.021 74.746 1.00 30.40 115 ASP C O 1
ATOM 8298 N N . GLU C 1 115 ? 19.859 0.033 73.815 1.00 23.54 116 GLU C N 1
ATOM 8299 C CA . GLU C 1 115 ? 21.215 -0.570 73.811 1.00 24.10 116 GLU C CA 1
ATOM 8300 C C . GLU C 1 115 ? 21.454 -1.205 72.455 1.00 24.46 116 GLU C C 1
ATOM 8301 O O . GLU C 1 115 ? 21.281 -2.425 72.298 1.00 24.07 116 GLU C O 1
ATOM 8307 N N . PRO C 1 116 ? 21.784 -0.377 71.483 1.00 24.74 117 PRO C N 1
ATOM 8308 C CA . PRO C 1 116 ? 22.100 -0.938 70.137 1.00 24.15 117 PRO C CA 1
ATOM 8309 C C . PRO C 1 116 ? 23.367 -1.785 70.081 1.00 26.55 117 PRO C C 1
ATOM 8310 O O . PRO C 1 116 ? 24.349 -1.526 70.806 1.00 24.24 117 PRO C O 1
ATOM 8314 N N . LYS C 1 117 ? 23.373 -2.772 69.182 1.00 21.43 118 LYS C N 1
ATOM 8315 C CA . LYS C 1 117 ? 24.461 -3.706 69.058 1.00 21.74 118 LYS C CA 1
ATOM 8316 C C . LYS C 1 117 ? 24.755 -4.009 67.551 1.00 29.47 118 LYS C C 1
ATOM 8317 O O . LYS C 1 117 ? 25.185 -5.116 67.161 1.00 26.85 118 LYS C O 1
ATOM 8323 N N . GLY C 1 118 ? 24.495 -3.022 66.697 1.00 21.59 119 GLY C N 1
ATOM 8324 C CA . GLY C 1 118 ? 24.853 -3.164 65.264 1.00 18.50 119 GLY C CA 1
ATOM 8325 C C . GLY C 1 118 ? 26.027 -2.280 65.021 1.00 24.85 119 GLY C C 1
ATOM 8326 O O . GLY C 1 118 ? 27.081 -2.462 65.645 1.00 22.90 119 GLY C O 1
ATOM 8327 N N . VAL C 1 119 ? 25.957 -1.428 63.987 1.00 20.93 120 VAL C N 1
ATOM 8328 C CA . VAL C 1 119 ? 27.228 -0.840 63.406 1.00 19.11 120 VAL C CA 1
ATOM 8329 C C . VAL C 1 119 ? 26.928 0.601 63.056 1.00 16.45 120 VAL C C 1
ATOM 8330 O O . VAL C 1 119 ? 25.760 0.948 62.990 1.00 18.65 120 VAL C O 1
ATOM 8334 N N . PRO C 1 120 ? 27.964 1.432 62.975 1.00 21.97 121 PRO C N 1
ATOM 8335 C CA . PRO C 1 120 ? 27.822 2.859 62.701 1.00 15.38 121 PRO C CA 1
ATOM 8336 C C . PRO C 1 120 ? 27.155 3.125 61.315 1.00 13.10 121 PRO C C 1
ATOM 8337 O O . PRO C 1 120 ? 27.625 2.639 60.314 1.00 16.04 121 PRO C O 1
ATOM 8341 N N . VAL C 1 121 ? 26.048 3.885 61.389 1.00 17.03 122 VAL C N 1
ATOM 8342 C CA . VAL C 1 121 ? 25.352 4.327 60.145 1.00 17.68 122 VAL C CA 1
ATOM 8343 C C . VAL C 1 121 ? 25.154 5.849 60.239 1.00 17.42 122 VAL C C 1
ATOM 8344 O O . VAL C 1 121 ? 24.705 6.348 61.253 1.00 17.42 122 VAL C O 1
ATOM 8348 N N . PHE C 1 122 ? 25.448 6.556 59.156 1.00 16.13 123 PHE C N 1
ATOM 8349 C CA . PHE C 1 122 ? 25.251 8.024 59.097 1.00 13.80 123 PHE C CA 1
ATOM 8350 C C . PHE C 1 122 ? 24.437 8.209 57.819 1.00 9.82 123 PHE C C 1
ATOM 8351 O O . PHE C 1 122 ? 24.998 8.393 56.766 1.00 12.66 123 PHE C O 1
ATOM 8359 N N . ALA C 1 123 ? 23.094 8.195 58.037 1.00 12.51 124 ALA C N 1
ATOM 8360 C CA . ALA C 1 123 ? 22.224 8.215 56.855 1.00 12.91 124 ALA C CA 1
ATOM 8361 C C . ALA C 1 123 ? 20.821 8.389 57.334 1.00 11.79 124 ALA C C 1
ATOM 8362 O O . ALA C 1 123 ? 20.359 7.720 58.235 1.00 16.47 124 ALA C O 1
ATOM 8364 N N . TRP C 1 124 ? 20.089 9.219 56.592 1.00 13.45 125 TRP C N 1
ATOM 8365 C CA . TRP C 1 124 ? 18.620 9.422 56.756 1.00 11.66 125 TRP C CA 1
ATOM 8366 C C . TRP C 1 124 ? 18.011 9.855 55.428 1.00 10.41 125 TRP C C 1
ATOM 8367 O O . TRP C 1 124 ? 18.687 10.424 54.616 1.00 11.97 125 TRP C O 1
ATOM 8378 N N . LYS C 1 125 ? 16.699 9.589 55.294 1.00 12.66 126 LYS C N 1
ATOM 8379 C CA . LYS C 1 125 ? 16.101 10.036 54.028 1.00 12.70 126 LYS C CA 1
ATOM 8380 C C . LYS C 1 125 ? 15.882 11.596 54.112 1.00 12.32 126 LYS C C 1
ATOM 8381 O O . LYS C 1 125 ? 15.335 12.098 55.101 1.00 16.10 126 LYS C O 1
ATOM 8387 N N . GLY C 1 126 ? 16.324 12.355 53.107 1.00 12.73 127 GLY C N 1
ATOM 8388 C CA . GLY C 1 126 ? 16.106 13.803 53.096 1.00 11.97 127 GLY C CA 1
ATOM 8389 C C . GLY C 1 126 ? 17.232 14.614 53.658 1.00 14.58 127 GLY C C 1
ATOM 8390 O O . GLY C 1 126 ? 17.008 15.675 54.264 1.00 17.17 127 GLY C O 1
ATOM 8391 N N . GLU C 1 127 ? 18.422 14.186 53.412 1.00 14.57 128 GLU C N 1
ATOM 8392 C CA . GLU C 1 127 ? 19.618 14.969 53.767 1.00 16.20 128 GLU C CA 1
ATOM 8393 C C . GLU C 1 127 ? 19.690 16.203 52.934 1.00 19.38 128 GLU C C 1
ATOM 8394 O O . GLU C 1 127 ? 19.280 16.204 51.803 1.00 15.49 128 GLU C O 1
ATOM 8400 N N . THR C 1 128 ? 20.236 17.272 53.502 1.00 15.12 129 THR C N 1
ATOM 8401 C CA . THR C 1 128 ? 20.821 18.272 52.667 1.00 16.79 129 THR C CA 1
ATOM 8402 C C . THR C 1 128 ? 22.181 17.847 52.098 1.00 17.39 129 THR C C 1
ATOM 8403 O O . THR C 1 128 ? 22.791 16.892 52.567 1.00 16.02 129 THR C O 1
ATOM 8407 N N . LEU C 1 129 ? 22.677 18.639 51.153 1.00 16.30 130 LEU C N 1
ATOM 8408 C CA . LEU C 1 129 ? 24.020 18.388 50.578 1.00 14.16 130 LEU C CA 1
ATOM 8409 C C . LEU C 1 129 ? 25.113 18.467 51.629 1.00 14.38 130 LEU C C 1
ATOM 8410 O O . LEU C 1 129 ? 26.027 17.693 51.610 1.00 16.16 130 LEU C O 1
ATOM 8415 N N . GLU C 1 130 ? 25.005 19.458 52.531 1.00 17.81 131 GLU C N 1
ATOM 8416 C CA . GLU C 1 130 ? 26.011 19.632 53.600 1.00 16.89 131 GLU C CA 1
ATOM 8417 C C . GLU C 1 130 ? 26.008 18.395 54.511 1.00 15.38 131 GLU C C 1
ATOM 8418 O O . GLU C 1 130 ? 27.050 17.870 54.908 1.00 18.85 131 GLU C O 1
ATOM 8424 N N . GLU C 1 131 ? 24.794 17.933 54.860 1.00 13.52 132 GLU C N 1
ATOM 8425 C CA . GLU C 1 131 ? 24.619 16.755 55.715 1.00 13.16 132 GLU C CA 1
ATOM 8426 C C . GLU C 1 131 ? 25.099 15.526 55.002 1.00 15.81 132 GLU C C 1
ATOM 8427 O O . GLU C 1 131 ? 25.692 14.617 55.622 1.00 18.33 132 GLU C O 1
ATOM 8433 N N . TYR C 1 132 ? 24.861 15.449 53.687 1.00 18.60 133 TYR C N 1
ATOM 8434 C CA . TYR C 1 132 ? 25.364 14.295 52.925 1.00 13.31 133 TYR C CA 1
ATOM 8435 C C . TYR C 1 132 ? 26.877 14.121 52.994 1.00 19.97 133 TYR C C 1
ATOM 8436 O O . TYR C 1 132 ? 27.397 13.022 53.306 1.00 15.91 133 TYR C O 1
ATOM 8445 N N . TRP C 1 133 ? 27.575 15.253 52.760 1.00 17.33 134 TRP C N 1
ATOM 8446 C CA . TRP C 1 133 ? 29.050 15.221 52.815 1.00 14.70 134 TRP C CA 1
ATOM 8447 C C . TRP C 1 133 ? 29.571 15.092 54.234 1.00 14.75 134 TRP C C 1
ATOM 8448 O O . TRP C 1 133 ? 30.620 14.419 54.416 1.00 18.16 134 TRP C O 1
ATOM 8459 N N . TRP C 1 134 ? 28.881 15.677 55.199 1.00 16.07 135 TRP C N 1
ATOM 8460 C CA . TRP C 1 134 ? 29.238 15.430 56.601 1.00 16.02 135 TRP C CA 1
ATOM 8461 C C . TRP C 1 134 ? 29.186 13.931 56.932 1.00 21.41 135 TRP C C 1
ATOM 8462 O O . TRP C 1 134 ? 30.105 13.349 57.450 1.00 16.41 135 TRP C O 1
ATOM 8473 N N . ALA C 1 135 ? 28.093 13.296 56.560 1.00 16.73 136 ALA C N 1
ATOM 8474 C CA . ALA C 1 135 ? 27.916 11.846 56.772 1.00 15.56 136 ALA C CA 1
ATOM 8475 C C . ALA C 1 135 ? 28.984 10.977 56.055 1.00 17.76 136 ALA C C 1
ATOM 8476 O O . ALA C 1 135 ? 29.509 10.007 56.648 1.00 17.76 136 ALA C O 1
ATOM 8478 N N . ALA C 1 136 ? 29.346 11.326 54.820 1.00 15.65 137 ALA C N 1
ATOM 8479 C CA . ALA C 1 136 ? 30.370 10.646 54.008 1.00 15.27 137 ALA C CA 1
ATOM 8480 C C . ALA C 1 136 ? 31.707 10.740 54.794 1.00 17.57 137 ALA C C 1
ATOM 8481 O O . ALA C 1 136 ? 32.345 9.697 55.020 1.00 18.60 137 ALA C O 1
ATOM 8483 N N . GLU C 1 137 ? 32.004 11.929 55.333 1.00 19.63 138 GLU C N 1
ATOM 8484 C CA . GLU C 1 137 ? 33.257 12.046 56.147 1.00 19.83 138 GLU C CA 1
ATOM 8485 C C . GLU C 1 137 ? 33.256 11.192 57.424 1.00 20.61 138 GLU C C 1
ATOM 8486 O O . GLU C 1 137 ? 34.269 10.546 57.801 1.00 19.02 138 GLU C O 1
ATOM 8492 N N . GLN C 1 138 ? 32.114 11.127 58.098 1.00 16.54 139 GLN C N 1
ATOM 8493 C CA . GLN C 1 138 ? 31.970 10.300 59.264 1.00 19.64 139 GLN C CA 1
ATOM 8494 C C . GLN C 1 138 ? 32.160 8.845 58.898 1.00 21.48 139 GLN C C 1
ATOM 8495 O O . GLN C 1 138 ? 32.714 8.048 59.651 1.00 18.89 139 GLN C O 1
ATOM 8501 N N . MET C 1 139 ? 31.620 8.474 57.730 1.00 16.30 140 MET C N 1
ATOM 8502 C CA . MET C 1 139 ? 31.721 7.086 57.336 1.00 15.98 140 MET C CA 1
ATOM 8503 C C . MET C 1 139 ? 33.125 6.675 56.976 1.00 15.18 140 MET C C 1
ATOM 8504 O O . MET C 1 139 ? 33.543 5.530 57.284 1.00 23.04 140 MET C O 1
ATOM 8509 N N . LEU C 1 140 ? 33.917 7.656 56.508 1.00 15.51 141 LEU C N 1
ATOM 8510 C CA . LEU C 1 140 ? 35.303 7.369 56.051 1.00 16.67 141 LEU C CA 1
ATOM 8511 C C . LEU C 1 140 ? 36.321 7.536 57.212 1.00 21.86 141 LEU C C 1
ATOM 8512 O O . LEU C 1 140 ? 37.538 7.160 57.012 1.00 20.61 141 LEU C O 1
ATOM 8517 N N . THR C 1 141 ? 35.833 8.004 58.375 1.00 17.02 142 THR C N 1
ATOM 8518 C CA . THR C 1 141 ? 36.748 8.441 59.495 1.00 20.87 142 THR C CA 1
ATOM 8519 C C . THR C 1 141 ? 36.597 7.500 60.660 1.00 16.49 142 THR C C 1
ATOM 8520 O O . THR C 1 141 ? 35.653 7.599 61.437 1.00 21.03 142 THR C O 1
ATOM 8524 N N . TRP C 1 142 ? 37.539 6.540 60.739 1.00 21.85 143 TRP C N 1
ATOM 8525 C CA . TRP C 1 142 ? 37.528 5.554 61.747 1.00 18.58 143 TRP C CA 1
ATOM 8526 C C . TRP C 1 142 ? 38.024 6.186 63.064 1.00 24.76 143 TRP C C 1
ATOM 8527 O O . TRP C 1 142 ? 38.862 7.126 62.990 1.00 26.10 143 TRP C O 1
ATOM 8538 N N . PRO C 1 143 ? 37.547 5.644 64.198 1.00 26.31 144 PRO C N 1
ATOM 8539 C CA . PRO C 1 143 ? 37.769 6.262 65.536 1.00 24.70 144 PRO C CA 1
ATOM 8540 C C . PRO C 1 143 ? 39.253 6.244 65.978 1.00 32.06 144 PRO C C 1
ATOM 8541 O O . PRO C 1 143 ? 39.690 7.192 66.584 1.00 30.59 144 PRO C O 1
ATOM 8545 N N . ASP C 1 144 ? 39.989 5.180 65.680 1.00 28.12 145 ASP C N 1
ATOM 8546 C CA . ASP C 1 144 ? 41.420 5.096 66.051 1.00 35.25 145 ASP C CA 1
ATOM 8547 C C . ASP C 1 144 ? 42.284 5.600 64.883 1.00 33.51 145 ASP C C 1
ATOM 8548 O O . ASP C 1 144 ? 42.339 4.948 63.837 1.00 36.93 145 ASP C O 1
ATOM 8553 N N . PRO C 1 145 ? 42.988 6.758 65.043 1.00 35.48 146 PRO C N 1
ATOM 8554 C CA . PRO C 1 145 ? 43.857 7.295 63.968 1.00 35.01 146 PRO C CA 1
ATOM 8555 C C . PRO C 1 145 ? 44.985 6.330 63.520 1.00 34.56 146 PRO C C 1
ATOM 8556 O O . PRO C 1 145 ? 45.501 6.427 62.383 1.00 30.10 146 PRO C O 1
ATOM 8560 N N . ASP C 1 146 ? 45.318 5.357 64.356 1.00 29.22 147 ASP C N 1
ATOM 8561 C CA . ASP C 1 146 ? 46.268 4.335 63.907 1.00 32.94 147 ASP C CA 1
ATOM 8562 C C . ASP C 1 146 ? 45.613 3.233 63.092 1.00 34.80 147 ASP C C 1
ATOM 8563 O O . ASP C 1 146 ? 46.299 2.337 62.613 1.00 33.42 147 ASP C O 1
ATOM 8568 N N . LYS C 1 147 ? 44.283 3.247 62.993 1.00 28.43 148 LYS C N 1
ATOM 8569 C CA . LYS C 1 147 ? 43.589 2.156 62.234 1.00 22.79 148 LYS C CA 1
ATOM 8570 C C . LYS C 1 147 ? 42.569 2.829 61.315 1.00 25.37 148 LYS C C 1
ATOM 8571 O O . LYS C 1 147 ? 41.354 2.687 61.594 1.00 24.15 148 LYS C O 1
ATOM 8577 N N . PRO C 1 148 ? 43.039 3.523 60.241 1.00 29.16 149 PRO C N 1
ATOM 8578 C CA . PRO C 1 148 ? 42.002 4.177 59.411 1.00 25.66 149 PRO C CA 1
ATOM 8579 C C . PRO C 1 148 ? 41.294 3.103 58.596 1.00 26.42 149 PRO C C 1
ATOM 8580 O O . PRO C 1 148 ? 41.629 1.886 58.699 1.00 22.63 149 PRO C O 1
ATOM 8584 N N . ALA C 1 149 ? 40.344 3.545 57.743 1.00 26.08 150 ALA C N 1
ATOM 8585 C CA . ALA C 1 149 ? 39.648 2.603 56.846 1.00 25.15 150 ALA C CA 1
ATOM 8586 C C . ALA C 1 149 ? 40.699 1.833 56.107 1.00 16.64 150 ALA C C 1
ATOM 8587 O O . ALA C 1 149 ? 41.723 2.398 55.650 1.00 19.83 150 ALA C O 1
ATOM 8589 N N . ASN C 1 150 ? 40.429 0.530 55.838 1.00 18.55 151 ASN C N 1
ATOM 8590 C CA . ASN C 1 150 ? 41.289 -0.216 54.993 1.00 17.95 151 ASN C CA 1
ATOM 8591 C C . ASN C 1 150 ? 40.646 -0.903 53.773 1.00 19.27 151 ASN C C 1
ATOM 8592 O O . ASN C 1 150 ? 41.326 -1.526 52.992 1.00 18.35 151 ASN C O 1
ATOM 8597 N N . MET C 1 151 ? 39.328 -0.712 53.601 1.00 19.40 152 MET C N 1
ATOM 8598 C CA . MET C 1 151 ? 38.723 -1.014 52.288 1.00 18.55 152 MET C CA 1
ATOM 8599 C C . MET C 1 151 ? 37.609 0.035 52.098 1.00 16.28 152 MET C C 1
ATOM 8600 O O . MET C 1 151 ? 37.030 0.571 53.081 1.00 16.51 152 MET C O 1
ATOM 8605 N N . ILE C 1 152 ? 37.222 0.194 50.819 1.00 18.81 153 ILE C N 1
ATOM 8606 C CA . ILE C 1 152 ? 36.033 1.022 50.543 1.00 18.04 153 ILE C CA 1
ATOM 8607 C C . ILE C 1 152 ? 35.082 0.103 49.733 1.00 14.08 153 ILE C C 1
ATOM 8608 O O . ILE C 1 152 ? 35.499 -0.776 48.938 1.00 18.01 153 ILE C O 1
ATOM 8613 N N . LEU C 1 153 ? 33.808 0.256 50.049 1.00 14.89 154 LEU C N 1
ATOM 8614 C CA . LEU C 1 153 ? 32.724 -0.380 49.254 1.00 18.68 154 LEU C CA 1
ATOM 8615 C C . LEU C 1 153 ? 31.886 0.806 48.767 1.00 15.77 154 LEU C C 1
ATOM 8616 O O . LEU C 1 153 ? 31.291 1.555 49.546 1.00 15.65 154 LEU C O 1
ATOM 8621 N N . ASP C 1 154 ? 31.933 1.038 47.452 1.00 15.92 155 ASP C N 1
ATOM 8622 C CA . ASP C 1 154 ? 31.346 2.293 46.918 1.00 15.11 155 ASP C CA 1
ATOM 8623 C C . ASP C 1 154 ? 30.291 2.078 45.837 1.00 19.14 155 ASP C C 1
ATOM 8624 O O . ASP C 1 154 ? 30.340 1.079 45.167 1.00 16.08 155 ASP C O 1
ATOM 8629 N N . ASP C 1 155 ? 29.386 3.071 45.678 1.00 15.85 156 ASP C N 1
ATOM 8630 C CA . ASP C 1 155 ? 28.345 2.933 44.619 1.00 16.18 156 ASP C CA 1
ATOM 8631 C C . ASP C 1 155 ? 28.288 4.404 44.135 1.00 12.72 156 ASP C C 1
ATOM 8632 O O . ASP C 1 155 ? 27.688 5.257 44.833 1.00 16.67 156 ASP C O 1
ATOM 8637 N N . GLY C 1 156 ? 28.891 4.683 42.975 1.00 15.23 157 GLY C N 1
ATOM 8638 C CA . GLY C 1 156 ? 28.860 6.044 42.438 1.00 13.24 157 GLY C CA 1
ATOM 8639 C C . GLY C 1 156 ? 30.165 6.812 42.611 1.00 18.04 157 GLY C C 1
ATOM 8640 O O . GLY C 1 156 ? 30.378 7.856 41.967 1.00 16.89 157 GLY C O 1
ATOM 8641 N N . GLY C 1 157 ? 31.024 6.248 43.442 1.00 16.45 158 GLY C N 1
ATOM 8642 C CA . GLY C 1 157 ? 32.429 6.719 43.519 1.00 18.70 158 GLY C CA 1
ATOM 8643 C C . GLY C 1 157 ? 32.583 7.922 44.438 1.00 14.11 158 GLY C C 1
ATOM 8644 O O . GLY C 1 157 ? 33.683 8.463 44.503 1.00 17.14 158 GLY C O 1
ATOM 8645 N N . ASP C 1 158 ? 31.531 8.377 45.133 1.00 17.20 159 ASP C N 1
ATOM 8646 C CA . ASP C 1 158 ? 31.748 9.528 46.066 1.00 16.71 159 ASP C CA 1
ATOM 8647 C C . ASP C 1 158 ? 32.690 9.267 47.189 1.00 14.40 159 ASP C C 1
ATOM 8648 O O . ASP C 1 158 ? 33.402 10.193 47.529 1.00 22.53 159 ASP C O 1
ATOM 8653 N N . ALA C 1 159 ? 32.760 8.063 47.726 1.00 17.67 160 ALA C N 1
ATOM 8654 C CA . ALA C 1 159 ? 33.769 7.742 48.818 1.00 17.16 160 ALA C CA 1
ATOM 8655 C C . ALA C 1 159 ? 35.170 7.749 48.275 1.00 18.65 160 ALA C C 1
ATOM 8656 O O . ALA C 1 159 ? 36.145 8.257 48.936 1.00 20.03 160 ALA C O 1
ATOM 8658 N N . THR C 1 160 ? 35.318 7.137 47.127 1.00 18.43 161 THR C N 1
ATOM 8659 C CA . THR C 1 160 ? 36.594 7.069 46.453 1.00 18.91 161 THR C CA 1
ATOM 8660 C C . THR C 1 160 ? 37.024 8.487 46.096 1.00 20.72 161 THR C C 1
ATOM 8661 O O . THR C 1 160 ? 38.213 8.843 46.214 1.00 22.69 161 THR C O 1
ATOM 8665 N N . MET C 1 161 ? 36.112 9.310 45.606 1.00 18.82 162 MET C N 1
ATOM 8666 C CA . MET C 1 161 ? 36.488 10.645 45.177 1.00 18.40 162 MET C CA 1
ATOM 8667 C C . MET C 1 161 ? 36.987 11.517 46.373 1.00 18.74 162 MET C C 1
ATOM 8668 O O . MET C 1 161 ? 37.986 12.273 46.228 1.00 19.81 162 MET C O 1
ATOM 8673 N N . LEU C 1 162 ? 36.313 11.405 47.514 1.00 18.04 163 LEU C N 1
ATOM 8674 C CA . LEU C 1 162 ? 36.646 12.203 48.738 1.00 17.03 163 LEU C CA 1
ATOM 8675 C C . LEU C 1 162 ? 38.073 11.796 49.189 1.00 23.32 163 LEU C C 1
ATOM 8676 O O . LEU C 1 162 ? 38.897 12.679 49.482 1.00 21.76 163 LEU C O 1
ATOM 8681 N N . VAL C 1 163 ? 38.337 10.489 49.249 1.00 23.31 164 VAL C N 1
ATOM 8682 C CA . VAL C 1 163 ? 39.719 10.003 49.543 1.00 17.95 164 VAL C CA 1
ATOM 8683 C C . VAL C 1 163 ? 40.794 10.519 48.532 1.00 21.01 164 VAL C C 1
ATOM 8684 O O . VAL C 1 163 ? 41.740 11.287 48.909 1.00 22.47 164 VAL C O 1
ATOM 8688 N N . LEU C 1 164 ? 40.675 10.188 47.247 1.00 19.16 165 LEU C N 1
ATOM 8689 C CA . LEU C 1 164 ? 41.662 10.541 46.206 1.00 17.68 165 LEU C CA 1
ATOM 8690 C C . LEU C 1 164 ? 41.795 12.066 45.932 1.00 24.68 165 LEU C C 1
ATOM 8691 O O . LEU C 1 164 ? 42.934 12.541 45.819 1.00 28.40 165 LEU C O 1
ATOM 8696 N N . ARG C 1 165 ? 40.679 12.810 45.783 1.00 20.41 166 ARG C N 1
ATOM 8697 C CA . ARG C 1 165 ? 40.769 14.302 45.668 1.00 21.26 166 ARG C CA 1
ATOM 8698 C C . ARG C 1 165 ? 41.369 14.893 46.937 1.00 26.23 166 ARG C C 1
ATOM 8699 O O . ARG C 1 165 ? 42.271 15.765 46.857 1.00 25.81 166 ARG C O 1
ATOM 8707 N N . GLY C 1 166 ? 40.938 14.405 48.085 1.00 21.19 167 GLY C N 1
ATOM 8708 C CA . GLY C 1 166 ? 41.372 14.877 49.420 1.00 20.77 167 GLY C CA 1
ATOM 8709 C C . GLY C 1 166 ? 42.899 14.737 49.553 1.00 27.32 167 GLY C C 1
ATOM 8710 O O . GLY C 1 166 ? 43.577 15.700 49.980 1.00 30.25 167 GLY C O 1
ATOM 8711 N N . MET C 1 167 ? 43.416 13.571 49.164 1.00 20.77 168 MET C N 1
ATOM 8712 C CA . MET C 1 167 ? 44.908 13.339 49.104 1.00 25.78 168 MET C CA 1
ATOM 8713 C C . MET C 1 167 ? 45.591 14.251 48.107 1.00 24.99 168 MET C C 1
ATOM 8714 O O . MET C 1 167 ? 46.619 14.878 48.417 1.00 26.20 168 MET C O 1
ATOM 8719 N N . GLN C 1 168 ? 45.010 14.341 46.917 1.00 20.90 169 GLN C N 1
ATOM 8720 C CA . GLN C 1 168 ? 45.441 15.227 45.885 1.00 23.63 169 GLN C CA 1
ATOM 8721 C C . GLN C 1 168 ? 45.629 16.692 46.396 1.00 33.87 169 GLN C C 1
ATOM 8722 O O . GLN C 1 168 ? 46.703 17.304 46.153 1.00 28.71 169 GLN C O 1
ATOM 8728 N N . TYR C 1 169 ? 44.613 17.264 47.077 1.00 28.53 170 TYR C N 1
ATOM 8729 C CA . TYR C 1 169 ? 44.752 18.616 47.643 1.00 27.00 170 TYR C CA 1
ATOM 8730 C C . TYR C 1 169 ? 45.798 18.734 48.784 1.00 28.88 170 TYR C C 1
ATOM 8731 O O . TYR C 1 169 ? 46.564 19.717 48.858 1.00 33.64 170 TYR C O 1
ATOM 8740 N N . GLU C 1 170 ? 45.865 17.725 49.632 1.00 27.23 171 GLU C N 1
ATOM 8741 C CA . GLU C 1 170 ? 46.911 17.652 50.667 1.00 31.33 171 GLU C CA 1
ATOM 8742 C C . GLU C 1 170 ? 48.332 17.695 50.088 1.00 37.83 171 GLU C C 1
ATOM 8743 O O . GLU C 1 170 ? 49.199 18.401 50.657 1.00 35.57 171 GLU C O 1
ATOM 8749 N N . LYS C 1 171 ? 48.574 16.986 48.976 1.00 30.94 172 LYS C N 1
ATOM 8750 C CA . LYS C 1 171 ? 49.934 16.947 48.361 1.00 36.26 172 LYS C CA 1
ATOM 8751 C C . LYS C 1 171 ? 50.184 18.277 47.586 1.00 38.47 172 LYS C C 1
ATOM 8752 O O . LYS C 1 171 ? 51.322 18.744 47.425 1.00 35.34 172 LYS C O 1
ATOM 8758 N N . ALA C 1 172 ? 49.122 18.916 47.123 1.00 31.30 173 ALA C N 1
ATOM 8759 C CA . ALA C 1 172 ? 49.306 20.231 46.496 1.00 33.02 173 ALA C CA 1
ATOM 8760 C C . ALA C 1 172 ? 49.515 21.318 47.591 1.00 37.92 173 ALA C C 1
ATOM 8761 O O . ALA C 1 172 ? 49.908 22.436 47.282 1.00 39.62 173 ALA C O 1
ATOM 8763 N N . GLY C 1 173 ? 49.247 20.992 48.854 1.00 31.36 174 GLY C N 1
ATOM 8764 C CA . GLY C 1 173 ? 49.304 21.988 49.938 1.00 35.93 174 GLY C CA 1
ATOM 8765 C C . GLY C 1 173 ? 48.134 22.981 49.977 1.00 40.08 174 GLY C C 1
ATOM 8766 O O . GLY C 1 173 ? 48.106 23.923 50.792 1.00 39.00 174 GLY C O 1
ATOM 8767 N N . VAL C 1 174 ? 47.122 22.794 49.134 1.00 35.72 175 VAL C N 1
ATOM 8768 C CA . VAL C 1 174 ? 45.997 23.731 49.215 1.00 33.74 175 VAL C CA 1
ATOM 8769 C C . VAL C 1 174 ? 44.682 23.075 48.732 1.00 31.84 175 VAL C C 1
ATOM 8770 O O . VAL C 1 174 ? 44.732 22.281 47.847 1.00 29.09 175 VAL C O 1
ATOM 8774 N N . VAL C 1 175 ? 43.526 23.427 49.294 1.00 28.41 176 VAL C N 1
ATOM 8775 C CA . VAL C 1 175 ? 42.253 23.044 48.603 1.00 26.59 176 VAL C CA 1
ATOM 8776 C C . VAL C 1 175 ? 41.822 24.218 47.714 1.00 35.47 176 VAL C C 1
ATOM 8777 O O . VAL C 1 175 ? 41.631 25.328 48.207 1.00 37.67 176 VAL C O 1
ATOM 8781 N N . PRO C 1 176 ? 41.592 23.967 46.422 1.00 39.61 177 PRO C N 1
ATOM 8782 C CA . PRO C 1 176 ? 41.353 25.124 45.556 1.00 44.70 177 PRO C CA 1
ATOM 8783 C C . PRO C 1 176 ? 40.015 25.790 45.864 1.00 42.97 177 PRO C C 1
ATOM 8784 O O . PRO C 1 176 ? 39.086 25.093 46.288 1.00 42.90 177 PRO C O 1
ATOM 8788 N N . PRO C 1 177 ? 39.928 27.135 45.702 1.00 48.03 178 PRO C N 1
ATOM 8789 C CA . PRO C 1 177 ? 38.618 27.819 45.812 1.00 51.04 178 PRO C CA 1
ATOM 8790 C C . PRO C 1 177 ? 37.612 27.304 44.769 1.00 55.97 178 PRO C C 1
ATOM 8791 O O . PRO C 1 177 ? 38.024 26.759 43.727 1.00 56.85 178 PRO C O 1
ATOM 8795 N N . ALA C 1 178 ? 36.311 27.420 45.060 1.00 51.08 179 ALA C N 1
ATOM 8796 C CA . ALA C 1 178 ? 35.283 27.039 44.078 1.00 53.39 179 ALA C CA 1
ATOM 8797 C C . ALA C 1 178 ? 35.035 28.237 43.166 1.00 56.66 179 ALA C C 1
ATOM 8798 O O . ALA C 1 178 ? 35.162 29.392 43.592 1.00 56.67 179 ALA C O 1
ATOM 8800 N N . GLU C 1 179 ? 34.678 27.952 41.918 1.00 67.06 180 GLU C N 1
ATOM 8801 C CA . GLU C 1 179 ? 34.179 28.981 41.004 1.00 76.10 180 GLU C CA 1
ATOM 8802 C C . GLU C 1 179 ? 32.708 29.259 41.312 1.00 79.91 180 GLU C C 1
ATOM 8803 O O . GLU C 1 179 ? 31.944 28.335 41.646 1.00 80.74 180 GLU C O 1
ATOM 8809 N N . GLU C 1 180 ? 32.342 30.543 41.230 1.00 83.60 181 GLU C N 1
ATOM 8810 C CA . GLU C 1 180 ? 30.960 31.047 41.400 1.00 83.10 181 GLU C CA 1
ATOM 8811 C C . GLU C 1 180 ? 29.867 30.198 40.714 1.00 78.29 181 GLU C C 1
ATOM 8812 O O . GLU C 1 180 ? 28.744 30.114 41.215 1.00 77.67 181 GLU C O 1
ATOM 8818 N N . ASP C 1 181 ? 30.219 29.585 39.580 1.00 74.54 182 ASP C N 1
ATOM 8819 C CA . ASP C 1 181 ? 29.302 28.801 38.735 1.00 74.43 182 ASP C CA 1
ATOM 8820 C C . ASP C 1 181 ? 29.643 27.283 38.632 1.00 71.38 182 ASP C C 1
ATOM 8821 O O . ASP C 1 181 ? 29.076 26.546 37.796 1.00 70.01 182 ASP C O 1
ATOM 8826 N N . ASP C 1 182 ? 30.583 26.836 39.473 1.00 66.59 183 ASP C N 1
ATOM 8827 C CA . ASP C 1 182 ? 30.660 25.441 39.881 1.00 55.24 183 ASP C CA 1
ATOM 8828 C C . ASP C 1 182 ? 29.331 25.133 40.569 1.00 44.86 183 ASP C C 1
ATOM 8829 O O . ASP C 1 182 ? 28.715 26.040 41.166 1.00 40.63 183 ASP C O 1
ATOM 8834 N N . PRO C 1 183 ? 28.915 23.851 40.517 1.00 40.22 184 PRO C N 1
ATOM 8835 C CA . PRO C 1 183 ? 27.691 23.403 41.160 1.00 39.59 184 PRO C CA 1
ATOM 8836 C C . PRO C 1 183 ? 27.661 23.531 42.684 1.00 39.72 184 PRO C C 1
ATOM 8837 O O . PRO C 1 183 ? 28.677 23.437 43.362 1.00 34.87 184 PRO C O 1
ATOM 8841 N N . ALA C 1 184 ? 26.471 23.720 43.217 1.00 33.92 185 ALA C N 1
ATOM 8842 C CA . ALA C 1 184 ? 26.330 23.870 44.647 1.00 30.37 185 ALA C CA 1
ATOM 8843 C C . ALA C 1 184 ? 26.997 22.693 45.407 1.00 29.54 185 ALA C C 1
ATOM 8844 O O . ALA C 1 184 ? 27.560 22.864 46.490 1.00 34.98 185 ALA C O 1
ATOM 8846 N N . GLU C 1 185 ? 26.905 21.490 44.875 1.00 31.00 186 GLU C N 1
ATOM 8847 C CA . GLU C 1 185 ? 27.427 20.405 45.629 1.00 28.64 186 GLU C CA 1
ATOM 8848 C C . GLU C 1 185 ? 28.974 20.315 45.528 1.00 28.19 186 GLU C C 1
ATOM 8849 O O . GLU C 1 185 ? 29.643 19.870 46.492 1.00 25.97 186 GLU C O 1
ATOM 8855 N N . TRP C 1 186 ? 29.536 20.700 44.373 1.00 32.23 187 TRP C N 1
ATOM 8856 C CA . TRP C 1 186 ? 31.012 20.947 44.312 1.00 28.68 187 TRP C CA 1
ATOM 8857 C C . TRP C 1 186 ? 31.527 21.940 45.398 1.00 28.88 187 TRP C C 1
ATOM 8858 O O . TRP C 1 186 ? 32.551 21.674 46.087 1.00 31.12 187 TRP C O 1
ATOM 8869 N N . LYS C 1 187 ? 30.831 23.055 45.634 1.00 26.49 188 LYS C N 1
ATOM 8870 C CA . LYS C 1 187 ? 31.221 23.923 46.737 1.00 23.81 188 LYS C CA 1
ATOM 8871 C C . LYS C 1 187 ? 31.182 23.282 48.095 1.00 30.97 188 LYS C C 1
ATOM 8872 O O . LYS C 1 187 ? 32.071 23.514 48.863 1.00 26.18 188 LYS C O 1
ATOM 8878 N N . VAL C 1 188 ? 30.137 22.497 48.385 1.00 22.03 189 VAL C N 1
ATOM 8879 C CA . VAL C 1 188 ? 30.039 21.765 49.626 1.00 22.66 189 VAL C CA 1
ATOM 8880 C C . VAL C 1 188 ? 31.170 20.768 49.863 1.00 19.27 189 VAL C C 1
ATOM 8881 O O . VAL C 1 188 ? 31.750 20.697 50.966 1.00 24.29 189 VAL C O 1
ATOM 8885 N N . PHE C 1 189 ? 31.453 20.011 48.823 1.00 20.09 190 PHE C N 1
ATOM 8886 C CA . PHE C 1 189 ? 32.501 19.066 48.788 1.00 17.93 190 PHE C CA 1
ATOM 8887 C C . PHE C 1 189 ? 33.844 19.803 49.082 1.00 20.78 190 PHE C C 1
ATOM 8888 O O . PHE C 1 189 ? 34.650 19.301 49.915 1.00 24.50 190 PHE C O 1
ATOM 8896 N N . LEU C 1 190 ? 34.134 20.851 48.307 1.00 22.66 191 LEU C N 1
ATOM 8897 C CA . LEU C 1 190 ? 35.447 21.582 48.511 1.00 23.59 191 LEU C CA 1
ATOM 8898 C C . LEU C 1 190 ? 35.433 22.238 49.930 1.00 30.64 191 LEU C C 1
ATOM 8899 O O . LEU C 1 190 ? 36.480 22.297 50.597 1.00 24.21 191 LEU C O 1
ATOM 8904 N N . ASN C 1 191 ? 34.271 22.709 50.410 1.00 22.91 192 ASN C N 1
ATOM 8905 C CA . ASN C 1 191 ? 34.221 23.233 51.813 1.00 23.13 192 ASN C CA 1
ATOM 8906 C C . ASN C 1 191 ? 34.562 22.221 52.889 1.00 26.26 192 ASN C C 1
ATOM 8907 O O . ASN C 1 191 ? 35.278 22.534 53.837 1.00 26.23 192 ASN C O 1
ATOM 8912 N N . LEU C 1 192 ? 34.100 20.965 52.733 1.00 21.18 193 LEU C N 1
ATOM 8913 C CA . LEU C 1 192 ? 34.457 19.906 53.660 1.00 28.68 193 LEU C CA 1
ATOM 8914 C C . LEU C 1 192 ? 35.993 19.735 53.717 1.00 27.01 193 LEU C C 1
ATOM 8915 O O . LEU C 1 192 ? 36.578 19.631 54.832 1.00 25.80 193 LEU C O 1
ATOM 8920 N N . LEU C 1 193 ? 36.607 19.644 52.542 1.00 25.06 194 LEU C N 1
ATOM 8921 C CA . LEU C 1 193 ? 38.000 19.302 52.435 1.00 25.65 194 LEU C CA 1
ATOM 8922 C C . LEU C 1 193 ? 38.864 20.475 52.922 1.00 28.96 194 LEU C C 1
ATOM 8923 O O . LEU C 1 193 ? 39.906 20.255 53.541 1.00 31.58 194 LEU C O 1
ATOM 8928 N N . ARG C 1 194 ? 38.428 21.681 52.586 1.00 25.30 195 ARG C N 1
ATOM 8929 C CA . ARG C 1 194 ? 39.191 22.929 52.967 1.00 27.18 195 ARG C CA 1
ATOM 8930 C C . ARG C 1 194 ? 39.173 23.148 54.467 1.00 32.23 195 ARG C C 1
ATOM 8931 O O . ARG C 1 194 ? 40.198 23.560 55.008 1.00 29.01 195 ARG C O 1
ATOM 8939 N N . THR C 1 195 ? 38.012 22.932 55.125 1.00 30.68 196 THR C N 1
ATOM 8940 C CA . THR C 1 195 ? 37.854 22.986 56.571 1.00 25.05 196 THR C CA 1
ATOM 8941 C C . THR C 1 195 ? 38.688 21.953 57.274 1.00 29.95 196 THR C C 1
ATOM 8942 O O . THR C 1 195 ? 39.332 22.260 58.266 1.00 34.76 196 THR C O 1
ATOM 8946 N N . ARG C 1 196 ? 38.709 20.712 56.771 1.00 23.17 197 ARG C N 1
ATOM 8947 C CA . ARG C 1 196 ? 39.451 19.668 57.422 1.00 25.46 197 ARG C CA 1
ATOM 8948 C C . ARG C 1 196 ? 40.961 19.946 57.263 1.00 26.71 197 ARG C C 1
ATOM 8949 O O . ARG C 1 196 ? 41.767 19.702 58.201 1.00 27.02 197 ARG C O 1
ATOM 8957 N N . PHE C 1 197 ? 41.347 20.443 56.080 1.00 27.54 198 PHE C N 1
ATOM 8958 C CA . PHE C 1 197 ? 42.755 20.711 55.758 1.00 28.17 198 PHE C CA 1
ATOM 8959 C C . PHE C 1 197 ? 43.376 21.785 56.674 1.00 38.23 198 PHE C C 1
ATOM 8960 O O . PHE C 1 197 ? 44.602 21.838 56.782 1.00 32.85 198 PHE C O 1
ATOM 8968 N N . GLU C 1 198 ? 42.522 22.590 57.321 1.00 32.94 199 GLU C N 1
ATOM 8969 C CA . GLU C 1 198 ? 42.929 23.621 58.320 1.00 33.37 199 GLU C CA 1
ATOM 8970 C C . GLU C 1 198 ? 43.454 22.997 59.583 1.00 33.66 199 GLU C C 1
ATOM 8971 O O . GLU C 1 198 ? 44.325 23.598 60.223 1.00 37.11 199 GLU C O 1
ATOM 8977 N N . THR C 1 199 ? 42.944 21.828 59.977 1.00 30.50 200 THR C N 1
ATOM 8978 C CA . THR C 1 199 ? 43.298 21.203 61.284 1.00 26.93 200 THR C CA 1
ATOM 8979 C C . THR C 1 199 ? 44.035 19.876 61.165 1.00 35.05 200 THR C C 1
ATOM 8980 O O . THR C 1 199 ? 44.508 19.357 62.182 1.00 35.35 200 THR C O 1
ATOM 8984 N N . ASP C 1 200 ? 44.101 19.331 59.931 1.00 34.95 201 ASP C N 1
ATOM 8985 C CA . ASP C 1 200 ? 44.628 18.000 59.619 1.00 34.14 201 ASP C CA 1
ATOM 8986 C C . ASP C 1 200 ? 45.212 18.011 58.208 1.00 39.91 201 ASP C C 1
ATOM 8987 O O . ASP C 1 200 ? 44.462 18.083 57.201 1.00 34.85 201 ASP C O 1
ATOM 8992 N N . LYS C 1 201 ? 46.546 17.955 58.111 1.00 28.59 202 LYS C N 1
ATOM 8993 C CA . LYS C 1 201 ? 47.196 18.087 56.815 1.00 30.73 202 LYS C CA 1
ATOM 8994 C C . LYS C 1 201 ? 47.421 16.815 56.003 1.00 22.90 202 LYS C C 1
ATOM 8995 O O . LYS C 1 201 ? 47.784 16.923 54.817 1.00 30.59 202 LYS C O 1
ATOM 9001 N N . ASP C 1 202 ? 47.284 15.638 56.601 1.00 31.59 203 ASP C N 1
ATOM 9002 C CA . ASP C 1 202 ? 47.568 14.408 55.827 1.00 38.22 203 ASP C CA 1
ATOM 9003 C C . ASP C 1 202 ? 46.505 13.349 56.052 1.00 33.50 203 ASP C C 1
ATOM 9004 O O . ASP C 1 202 ? 46.773 12.169 55.866 1.00 26.20 203 ASP C O 1
ATOM 9009 N N . LYS C 1 203 ? 45.318 13.775 56.483 1.00 28.18 204 LYS C N 1
ATOM 9010 C CA . LYS C 1 203 ? 44.212 12.816 56.777 1.00 26.83 204 LYS C CA 1
ATOM 9011 C C . LYS C 1 203 ? 43.981 11.879 55.554 1.00 23.13 204 LYS C C 1
ATOM 9012 O O . LYS C 1 203 ? 43.958 10.636 55.683 1.00 27.02 204 LYS C O 1
ATOM 9018 N N . TRP C 1 204 ? 43.726 12.483 54.398 1.00 25.97 205 TRP C N 1
ATOM 9019 C CA . TRP C 1 204 ? 43.286 11.696 53.226 1.00 21.48 205 TRP C CA 1
ATOM 9020 C C . TRP C 1 204 ? 44.414 10.863 52.647 1.00 20.82 205 TRP C C 1
ATOM 9021 O O . TRP C 1 204 ? 44.238 9.687 52.276 1.00 27.20 205 TRP C O 1
ATOM 9032 N N . THR C 1 205 ? 45.624 11.424 52.715 1.00 24.33 206 THR C N 1
ATOM 9033 C CA . THR C 1 205 ? 46.850 10.720 52.363 1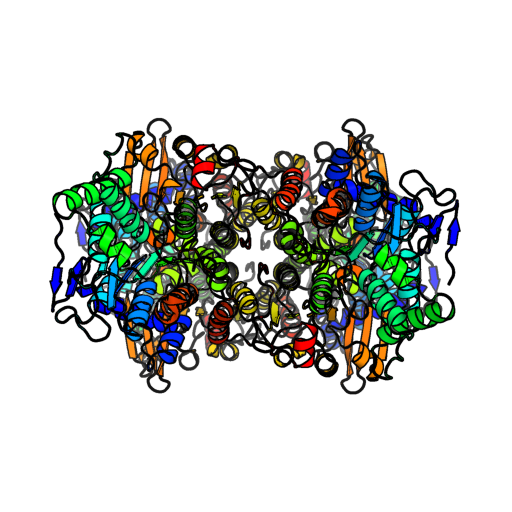.00 25.31 206 THR C CA 1
ATOM 9034 C C . THR C 1 205 ? 47.047 9.450 53.231 1.00 23.77 206 THR C C 1
ATOM 9035 O O . THR C 1 205 ? 47.339 8.357 52.696 1.00 28.96 206 THR C O 1
ATOM 9039 N N . LYS C 1 206 ? 46.828 9.556 54.541 1.00 20.74 207 LYS C N 1
ATOM 9040 C CA . LYS C 1 206 ? 46.866 8.367 55.421 1.00 26.62 207 LYS C CA 1
ATOM 9041 C C . LYS C 1 206 ? 45.747 7.322 55.158 1.00 28.71 207 LYS C C 1
ATOM 9042 O O . LYS C 1 206 ? 46.005 6.120 55.172 1.00 24.87 207 LYS C O 1
ATOM 9048 N N . ILE C 1 207 ? 44.519 7.787 54.951 1.00 27.11 208 ILE C N 1
ATOM 9049 C CA . ILE C 1 207 ? 43.437 6.839 54.555 1.00 28.15 208 ILE C CA 1
ATOM 9050 C C . ILE C 1 207 ? 43.772 6.100 53.205 1.00 21.59 208 ILE C C 1
ATOM 9051 O O . ILE C 1 207 ? 43.681 4.878 53.171 1.00 24.87 208 ILE C O 1
ATOM 9056 N N . ALA C 1 208 ? 44.212 6.828 52.164 1.00 20.92 209 ALA C N 1
ATOM 9057 C CA . ALA C 1 208 ? 44.541 6.273 50.852 1.00 24.54 209 ALA C CA 1
ATOM 9058 C C . ALA C 1 208 ? 45.655 5.246 50.974 1.00 30.08 209 ALA C C 1
ATOM 9059 O O . ALA C 1 208 ? 45.604 4.127 50.334 1.00 22.02 209 ALA C O 1
ATOM 9061 N N . GLU C 1 209 ? 46.656 5.577 51.837 1.00 22.92 210 GLU C N 1
ATOM 9062 C CA . GLU C 1 209 ? 47.718 4.613 52.110 1.00 26.96 210 GLU C CA 1
ATOM 9063 C C . GLU C 1 209 ? 47.216 3.371 52.791 1.00 26.76 210 GLU C C 1
ATOM 9064 O O . GLU C 1 209 ? 47.711 2.303 52.499 1.00 34.06 210 GLU C O 1
ATOM 9070 N N . SER C 1 210 ? 46.181 3.502 53.647 1.00 24.64 211 SER C N 1
ATOM 9071 C CA . SER C 1 210 ? 45.625 2.413 54.407 1.00 19.78 211 SER C CA 1
ATOM 9072 C C . SER C 1 210 ? 44.592 1.521 53.627 1.00 19.42 211 SER C C 1
ATOM 9073 O O . SER C 1 210 ? 44.448 0.304 53.932 1.00 22.43 211 SER C O 1
ATOM 9076 N N . VAL C 1 211 ? 43.851 2.176 52.751 1.00 25.21 212 VAL C N 1
ATOM 9077 C CA . VAL C 1 211 ? 42.913 1.432 51.871 1.00 18.49 212 VAL C CA 1
ATOM 9078 C C . VAL C 1 211 ? 43.618 0.438 50.935 1.00 18.47 212 VAL C C 1
ATOM 9079 O O . VAL C 1 211 ? 44.404 0.797 50.070 1.00 22.50 212 VAL C O 1
ATOM 9083 N N . LYS C 1 212 ? 43.222 -0.822 51.062 1.00 17.87 213 LYS C N 1
ATOM 9084 C CA . LYS C 1 212 ? 43.801 -1.893 50.298 1.00 19.03 213 LYS C CA 1
ATOM 9085 C C . LYS C 1 212 ? 43.024 -2.230 49.005 1.00 22.08 213 LYS C C 1
ATOM 9086 O O . LYS C 1 212 ? 43.532 -2.911 48.136 1.00 20.38 213 LYS C O 1
ATOM 9092 N N . GLY C 1 213 ? 41.825 -1.671 48.862 1.00 21.36 214 GLY C N 1
ATOM 9093 C CA . GLY C 1 213 ? 41.016 -1.991 47.700 1.00 19.38 214 GLY C CA 1
ATOM 9094 C C . GLY C 1 213 ? 39.678 -1.249 47.808 1.00 18.01 214 GLY C C 1
ATOM 9095 O O . GLY C 1 213 ? 39.171 -0.961 48.924 1.00 19.59 214 GLY C O 1
ATOM 9096 N N . VAL C 1 214 ? 39.064 -1.010 46.641 1.00 20.50 215 VAL C N 1
ATOM 9097 C CA . VAL C 1 214 ? 37.638 -0.459 46.646 1.00 13.70 215 VAL C CA 1
ATOM 9098 C C . VAL C 1 214 ? 36.859 -1.417 45.692 1.00 16.30 215 VAL C C 1
ATOM 9099 O O . VAL C 1 214 ? 37.425 -1.833 44.611 1.00 17.96 215 VAL C O 1
ATOM 9103 N N . THR C 1 215 ? 35.606 -1.712 46.080 1.00 19.09 216 THR C N 1
ATOM 9104 C CA . THR C 1 215 ? 34.684 -2.415 45.117 1.00 15.92 216 THR C CA 1
ATOM 9105 C C . THR C 1 215 ? 33.671 -1.358 44.730 1.00 18.23 216 THR C C 1
ATOM 9106 O O . THR C 1 215 ? 33.272 -0.594 45.579 1.00 17.40 216 THR C O 1
ATOM 9110 N N . GLU C 1 216 ? 33.341 -1.308 43.444 1.00 14.33 217 GLU C N 1
ATOM 9111 C CA . GLU C 1 216 ? 32.483 -0.236 42.916 1.00 15.10 217 GLU C CA 1
ATOM 9112 C C . GLU C 1 216 ? 31.288 -0.855 42.211 1.00 12.65 217 GLU C C 1
ATOM 9113 O O . GLU C 1 216 ? 31.488 -1.724 41.288 1.00 14.48 217 GLU C O 1
ATOM 9119 N N . GLU C 1 217 ? 30.087 -0.399 42.658 1.00 12.64 218 GLU C N 1
ATOM 9120 C CA . GLU C 1 217 ? 28.866 -1.097 42.421 1.00 19.07 218 GLU C CA 1
ATOM 9121 C C . GLU C 1 217 ? 28.176 -0.623 41.100 1.00 13.80 218 GLU C C 1
ATOM 9122 O O . GLU C 1 217 ? 27.366 -1.415 40.525 1.00 15.86 218 GLU C O 1
ATOM 9128 N N . THR C 1 218 ? 28.459 0.579 40.608 1.00 11.26 219 THR C N 1
ATOM 9129 C CA . THR C 1 218 ? 27.565 1.161 39.534 1.00 12.55 219 THR C CA 1
ATOM 9130 C C . THR C 1 218 ? 28.277 1.733 38.368 1.00 14.13 219 THR C C 1
ATOM 9131 O O . THR C 1 218 ? 29.441 2.136 38.497 1.00 13.70 219 THR C O 1
ATOM 9135 N N . THR C 1 219 ? 27.625 1.740 37.188 1.00 14.12 220 THR C N 1
ATOM 9136 C CA . THR C 1 219 ? 28.204 2.255 35.957 1.00 9.92 220 THR C CA 1
ATOM 9137 C C . THR C 1 219 ? 28.840 3.595 36.076 1.00 9.04 220 THR C C 1
ATOM 9138 O O . THR C 1 219 ? 30.092 3.698 35.684 1.00 12.76 220 THR C O 1
ATOM 9142 N N . THR C 1 220 ? 28.171 4.586 36.680 1.00 11.01 221 THR C N 1
ATOM 9143 C CA . THR C 1 220 ? 28.823 5.911 36.854 1.00 14.23 221 THR C CA 1
ATOM 9144 C C . THR C 1 220 ? 30.087 5.827 37.753 1.00 16.16 221 THR C C 1
ATOM 9145 O O . THR C 1 220 ? 31.102 6.467 37.434 1.00 13.07 221 THR C O 1
ATOM 9149 N N . GLY C 1 221 ? 30.070 5.063 38.842 1.00 17.46 222 GLY C N 1
ATOM 9150 C CA . GLY C 1 221 ? 31.319 4.944 39.638 1.00 16.42 222 GLY C CA 1
ATOM 9151 C C . GLY C 1 221 ? 32.444 4.335 38.831 1.00 13.59 222 GLY C C 1
ATOM 9152 O O . GLY C 1 221 ? 33.710 4.652 39.019 1.00 15.39 222 GLY C O 1
ATOM 9153 N N . VAL C 1 222 ? 32.160 3.304 38.018 1.00 11.99 223 VAL C N 1
ATOM 9154 C CA . VAL C 1 222 ? 33.213 2.601 37.309 1.00 14.43 223 VAL C CA 1
ATOM 9155 C C . VAL C 1 222 ? 33.855 3.526 36.278 1.00 14.48 223 VAL C C 1
ATOM 9156 O O . VAL C 1 222 ? 35.081 3.584 36.040 1.00 17.22 223 VAL C O 1
ATOM 9160 N N . LEU C 1 223 ? 33.038 4.376 35.681 1.00 14.67 224 LEU C N 1
ATOM 9161 C CA . LEU C 1 223 ? 33.530 5.345 34.728 1.00 17.53 224 LEU C CA 1
ATOM 9162 C C . LEU C 1 223 ? 34.585 6.283 35.428 1.00 18.45 224 LEU C C 1
ATOM 9163 O O . LEU C 1 223 ? 35.633 6.566 34.846 1.00 22.84 224 LEU C O 1
ATOM 9168 N N . ARG C 1 224 ? 34.319 6.674 36.680 1.00 16.65 225 ARG C N 1
ATOM 9169 C CA . ARG C 1 224 ? 35.168 7.591 37.419 1.00 18.48 225 ARG C CA 1
ATOM 9170 C C . ARG C 1 224 ? 36.431 6.833 37.790 1.00 18.05 225 ARG C C 1
ATOM 9171 O O . ARG C 1 224 ? 37.480 7.475 37.840 1.00 21.16 225 ARG C O 1
ATOM 9179 N N . LEU C 1 225 ? 36.331 5.493 37.981 1.00 15.31 226 LEU C N 1
ATOM 9180 C CA . LEU C 1 225 ? 37.483 4.672 38.304 1.00 20.41 226 LEU C CA 1
ATOM 9181 C C . LEU C 1 225 ? 38.368 4.643 37.090 1.00 24.28 226 LEU C C 1
ATOM 9182 O O . LEU C 1 225 ? 39.613 4.813 37.240 1.00 24.87 226 LEU C O 1
ATOM 9187 N N . TYR C 1 226 ? 37.803 4.419 35.888 1.00 20.84 227 TYR C N 1
ATOM 9188 C CA . TYR C 1 226 ? 38.653 4.512 34.702 1.00 22.87 227 TYR C CA 1
ATOM 9189 C C . TYR C 1 226 ? 39.279 5.874 34.497 1.00 25.81 227 TYR C C 1
ATOM 9190 O O . TYR C 1 226 ? 40.436 5.983 34.022 1.00 28.67 227 TYR C O 1
ATOM 9199 N N . GLN C 1 227 ? 38.533 6.930 34.812 1.00 22.29 228 GLN C N 1
ATOM 9200 C CA . GLN C 1 227 ? 39.110 8.293 34.675 1.00 22.48 228 GLN C CA 1
ATOM 9201 C C . GLN C 1 227 ? 40.286 8.478 35.686 1.00 28.74 228 GLN C C 1
ATOM 9202 O O . GLN C 1 227 ? 41.338 9.031 35.323 1.00 24.46 228 GLN C O 1
ATOM 9208 N N . PHE C 1 228 ? 40.123 7.986 36.925 1.00 19.93 229 PHE C N 1
ATOM 9209 C CA . PHE C 1 228 ? 41.272 8.059 37.882 1.00 23.03 229 PHE C CA 1
ATOM 9210 C C . PHE C 1 228 ? 42.461 7.230 37.365 1.00 26.64 229 PHE C C 1
ATOM 9211 O O . PHE C 1 228 ? 43.659 7.656 37.425 1.00 24.06 229 PHE C O 1
ATOM 9219 N N . ALA C 1 229 ? 42.176 6.022 36.906 1.00 23.00 230 ALA C N 1
ATOM 9220 C CA . ALA C 1 229 ? 43.201 5.098 36.421 1.00 29.12 230 ALA C CA 1
ATOM 9221 C C . ALA C 1 229 ? 43.945 5.668 35.216 1.00 33.40 230 ALA C C 1
ATOM 9222 O O . ALA C 1 229 ? 45.189 5.593 35.152 1.00 30.67 230 ALA C O 1
ATOM 9224 N N . ALA C 1 230 ? 43.220 6.287 34.292 1.00 27.34 231 ALA C N 1
ATOM 9225 C CA . ALA C 1 230 ? 43.857 6.896 33.101 1.00 33.35 231 ALA C CA 1
ATOM 9226 C C . ALA C 1 230 ? 44.764 8.073 33.510 1.00 32.62 231 ALA C C 1
ATOM 9227 O O . ALA C 1 230 ? 45.835 8.318 32.879 1.00 35.22 231 ALA C O 1
ATOM 9229 N N . ALA C 1 231 ? 44.341 8.841 34.526 1.00 31.65 232 ALA C N 1
ATOM 9230 C CA . ALA C 1 231 ? 45.189 9.945 35.062 1.00 32.54 232 ALA C CA 1
ATOM 9231 C C . ALA C 1 231 ? 46.444 9.517 35.835 1.00 37.41 232 ALA C C 1
ATOM 9232 O O . ALA C 1 231 ? 47.241 10.373 36.213 1.00 35.06 232 ALA C O 1
ATOM 9234 N N . GLY C 1 232 ? 46.621 8.222 36.084 1.00 33.09 233 GLY C N 1
ATOM 9235 C CA . GLY C 1 232 ? 47.664 7.719 36.986 1.00 38.11 233 GLY C CA 1
ATOM 9236 C C . GLY C 1 232 ? 47.357 7.887 38.481 1.00 37.98 233 GLY C C 1
ATOM 9237 O O . GLY C 1 232 ? 48.227 7.814 39.295 1.00 30.86 233 GLY C O 1
ATOM 9238 N N . ASP C 1 233 ? 46.095 8.036 38.858 1.00 26.89 234 ASP C N 1
ATOM 9239 C CA . ASP C 1 233 ? 45.727 8.488 40.177 1.00 23.34 234 ASP C CA 1
ATOM 9240 C C . ASP C 1 233 ? 44.936 7.460 41.025 1.00 21.54 234 ASP C C 1
ATOM 9241 O O . ASP C 1 233 ? 44.459 7.828 42.091 1.00 23.36 234 ASP C O 1
ATOM 9246 N N . LEU C 1 234 ? 44.788 6.236 40.499 1.00 24.10 235 LEU C N 1
ATOM 9247 C CA . LEU C 1 234 ? 44.074 5.176 41.210 1.00 21.90 235 LEU C CA 1
ATOM 9248 C C . LEU C 1 234 ? 45.125 4.623 42.203 1.00 26.50 235 LEU C C 1
ATOM 9249 O O . LEU C 1 234 ? 46.101 3.921 41.814 1.00 23.96 235 LEU C O 1
ATOM 9254 N N . ALA C 1 235 ? 44.937 4.966 43.469 1.00 22.76 236 ALA C N 1
ATOM 9255 C CA . ALA C 1 235 ? 45.973 4.686 44.514 1.00 26.38 236 ALA C CA 1
ATOM 9256 C C . ALA C 1 235 ? 45.885 3.258 45.040 1.00 30.65 236 ALA C C 1
ATOM 9257 O O . ALA C 1 235 ? 46.662 2.856 45.863 1.00 25.63 236 ALA C O 1
ATOM 9259 N N . PHE C 1 236 ? 44.828 2.504 44.714 1.00 20.60 237 PHE C N 1
ATOM 9260 C CA . PHE C 1 236 ? 44.715 1.148 45.265 1.00 20.29 237 PHE C CA 1
ATOM 9261 C C . PHE C 1 236 ? 43.897 0.346 44.220 1.00 21.09 237 PHE C C 1
ATOM 9262 O O . PHE C 1 236 ? 43.300 0.928 43.381 1.00 19.74 237 PHE C O 1
ATOM 9270 N N . PRO C 1 237 ? 43.905 -0.971 44.299 1.00 20.48 238 PRO C N 1
ATOM 9271 C CA . PRO C 1 237 ? 43.186 -1.816 43.302 1.00 20.44 238 PRO C CA 1
ATOM 9272 C C . PRO C 1 237 ? 41.676 -1.598 43.466 1.00 21.63 238 PRO C C 1
ATOM 9273 O O . PRO C 1 237 ? 41.241 -1.258 44.582 1.00 18.65 238 PRO C O 1
ATOM 9277 N N . ALA C 1 238 ? 40.930 -1.844 42.364 1.00 18.36 239 ALA C N 1
ATOM 9278 C CA . ALA C 1 238 ? 39.441 -1.685 42.364 1.00 19.24 239 ALA C CA 1
ATOM 9279 C C . ALA C 1 238 ? 38.943 -2.899 41.682 1.00 14.80 239 ALA C C 1
ATOM 9280 O O . ALA C 1 238 ? 39.530 -3.327 40.682 1.00 17.15 239 ALA C O 1
ATOM 9282 N N . ILE C 1 239 ? 37.802 -3.368 42.187 1.00 17.11 240 ILE C N 1
ATOM 9283 C CA . ILE C 1 239 ? 36.989 -4.286 41.406 1.00 18.16 240 ILE C CA 1
ATOM 9284 C C . ILE C 1 239 ? 35.667 -3.614 40.996 1.00 13.70 240 ILE C C 1
ATOM 9285 O O . ILE C 1 239 ? 35.028 -2.948 41.756 1.00 16.66 240 ILE C O 1
ATOM 9290 N N . ASN C 1 240 ? 35.507 -3.654 39.675 1.00 14.77 241 ASN C N 1
ATOM 9291 C CA . ASN C 1 240 ? 34.333 -3.165 38.979 1.00 14.18 241 ASN C CA 1
ATOM 9292 C C . ASN C 1 240 ? 33.287 -4.304 39.143 1.00 13.86 241 ASN C C 1
ATOM 9293 O O . ASN C 1 240 ? 33.314 -5.321 38.408 1.00 14.27 241 ASN C O 1
ATOM 9298 N N . VAL C 1 241 ? 32.336 -4.063 40.055 1.00 16.13 242 VAL C N 1
ATOM 9299 C CA . VAL C 1 241 ? 31.328 -5.061 40.369 1.00 12.33 242 VAL C CA 1
ATOM 9300 C C . VAL C 1 241 ? 30.186 -4.825 39.345 1.00 13.14 242 VAL C C 1
ATOM 9301 O O . VAL C 1 241 ? 29.481 -5.769 39.011 1.00 13.46 242 VAL C O 1
ATOM 9305 N N . ASN C 1 242 ? 29.960 -3.558 38.964 1.00 10.75 243 ASN C N 1
ATOM 9306 C CA . ASN C 1 242 ? 28.873 -3.251 37.990 1.00 10.90 243 ASN C CA 1
ATOM 9307 C C . ASN C 1 242 ? 28.897 -4.215 36.789 1.00 12.98 243 ASN C C 1
ATOM 9308 O O . ASN C 1 242 ? 27.870 -4.738 36.373 1.00 13.36 243 ASN C O 1
ATOM 9313 N N . ASP C 1 243 ? 30.111 -4.517 36.291 1.00 10.04 244 ASP C N 1
ATOM 9314 C CA . ASP C 1 243 ? 30.311 -5.287 35.057 1.00 15.68 244 ASP C CA 1
ATOM 9315 C C . ASP C 1 243 ? 30.489 -6.805 35.312 1.00 12.41 244 ASP C C 1
ATOM 9316 O O . ASP C 1 243 ? 30.792 -7.506 34.356 1.00 14.25 244 ASP C O 1
ATOM 9321 N N . SER C 1 244 ? 30.309 -7.299 36.542 1.00 10.49 245 SER C N 1
ATOM 9322 C CA . SER C 1 244 ? 29.844 -8.741 36.723 1.00 11.79 245 SER C CA 1
ATOM 9323 C C . SER C 1 244 ? 28.667 -8.979 35.795 1.00 15.39 245 SER C C 1
ATOM 9324 O O . SER C 1 244 ? 27.716 -8.184 35.713 1.00 12.63 245 SER C O 1
ATOM 9327 N N . VAL C 1 245 ? 28.685 -10.123 35.148 1.00 14.85 246 VAL C N 1
ATOM 9328 C CA . VAL C 1 245 ? 27.582 -10.446 34.256 1.00 12.65 246 VAL C CA 1
ATOM 9329 C C . VAL C 1 245 ? 26.225 -10.427 35.082 1.00 13.29 246 VAL C C 1
ATOM 9330 O O . VAL C 1 245 ? 25.226 -10.034 34.646 1.00 12.98 246 VAL C O 1
ATOM 9334 N N . THR C 1 246 ? 26.280 -11.007 36.299 1.00 12.83 247 THR C N 1
ATOM 9335 C CA . THR C 1 246 ? 25.100 -11.133 37.121 1.00 11.73 247 THR C CA 1
ATOM 9336 C C . THR C 1 246 ? 24.732 -9.804 37.773 1.00 14.14 247 THR C C 1
ATOM 9337 O O . THR C 1 246 ? 23.699 -9.705 38.410 1.00 13.13 247 THR C O 1
ATOM 9341 N N . LYS C 1 247 ? 25.479 -8.715 37.491 1.00 12.83 248 LYS C N 1
ATOM 9342 C CA . LYS C 1 247 ? 25.127 -7.456 38.064 1.00 12.40 248 LYS C CA 1
ATOM 9343 C C . LYS C 1 247 ? 24.503 -6.660 36.906 1.00 12.21 248 LYS C C 1
ATOM 9344 O O . LYS C 1 247 ? 23.258 -6.492 36.876 1.00 11.87 248 LYS C O 1
ATOM 9350 N N . SER C 1 248 ? 25.312 -6.181 35.974 1.00 12.00 249 SER C N 1
ATOM 9351 C CA . SER C 1 248 ? 24.848 -5.306 34.856 1.00 14.10 249 SER C CA 1
ATOM 9352 C C . SER C 1 248 ? 23.613 -5.873 34.134 1.00 10.31 249 SER C C 1
ATOM 9353 O O . SER C 1 248 ? 22.657 -5.149 33.869 1.00 14.46 249 SER C O 1
ATOM 9356 N N . LYS C 1 249 ? 23.597 -7.167 33.855 1.00 13.32 250 LYS C N 1
ATOM 9357 C CA . LYS C 1 249 ? 22.551 -7.657 33.002 1.00 13.70 250 LYS C CA 1
ATOM 9358 C C . LYS C 1 249 ? 21.268 -8.029 33.792 1.00 15.10 250 LYS C C 1
ATOM 9359 O O . LYS C 1 249 ? 20.292 -8.430 33.229 1.00 15.21 250 LYS C O 1
ATOM 9365 N N . PHE C 1 250 ? 21.317 -7.951 35.140 1.00 8.98 251 PHE C N 1
ATOM 9366 C CA . PHE C 1 250 ? 20.173 -8.313 35.966 1.00 11.08 251 PHE C CA 1
ATOM 9367 C C . PHE C 1 250 ? 19.760 -7.103 36.765 1.00 10.52 251 PHE C C 1
ATOM 9368 O O . PHE C 1 250 ? 18.560 -6.761 36.733 1.00 12.83 251 PHE C O 1
ATOM 9376 N N . ASP C 1 251 ? 20.596 -6.562 37.650 1.00 9.25 252 ASP C N 1
ATOM 9377 C CA . ASP C 1 251 ? 20.244 -5.390 38.463 1.00 9.71 252 ASP C CA 1
ATOM 9378 C C . ASP C 1 251 ? 19.880 -4.266 37.467 1.00 7.01 252 ASP C C 1
ATOM 9379 O O . ASP C 1 251 ? 18.801 -3.645 37.587 1.00 9.95 252 ASP C O 1
ATOM 9384 N N . ASN C 1 252 ? 20.837 -3.873 36.594 1.00 9.83 253 ASN C N 1
ATOM 9385 C CA . ASN C 1 252 ? 20.600 -2.624 35.856 1.00 12.25 253 ASN C CA 1
ATOM 9386 C C . ASN C 1 252 ? 19.385 -2.741 34.972 1.00 12.18 253 ASN C C 1
ATOM 9387 O O . ASN C 1 252 ? 18.634 -1.783 34.817 1.00 11.57 253 ASN C O 1
ATOM 9392 N N . LYS C 1 253 ? 19.170 -3.970 34.424 1.00 9.69 254 LYS C N 1
ATOM 9393 C CA . LYS C 1 253 ? 18.053 -4.194 33.530 1.00 9.68 254 LYS C CA 1
ATOM 9394 C C . LYS C 1 253 ? 16.732 -4.606 34.315 1.00 10.26 254 LYS C C 1
ATOM 9395 O O . LYS C 1 253 ? 15.702 -3.884 34.322 1.00 9.32 254 LYS C O 1
ATOM 9401 N N . TYR C 1 254 ? 16.765 -5.832 34.928 1.00 8.88 255 TYR C N 1
ATOM 9402 C CA . TYR C 1 254 ? 15.489 -6.324 35.562 1.00 9.79 255 TYR C CA 1
ATOM 9403 C C . TYR C 1 254 ? 15.143 -5.589 36.854 1.00 10.24 255 TYR C C 1
ATOM 9404 O O . TYR C 1 254 ? 13.997 -5.486 37.235 1.00 8.58 255 TYR C O 1
ATOM 9413 N N . GLY C 1 255 ? 16.193 -5.134 37.579 1.00 8.80 256 GLY C N 1
ATOM 9414 C CA . GLY C 1 255 ? 15.969 -4.292 38.764 1.00 8.69 256 GLY C CA 1
ATOM 9415 C C . GLY C 1 255 ? 15.113 -3.094 38.417 1.00 9.07 256 GLY C C 1
ATOM 9416 O O . GLY C 1 255 ? 14.090 -2.755 39.053 1.00 9.19 256 GLY C O 1
ATOM 9417 N N . THR C 1 256 ? 15.597 -2.430 37.372 1.00 10.70 257 THR C N 1
ATOM 9418 C CA . THR C 1 256 ? 15.002 -1.155 36.923 1.00 11.54 257 THR C CA 1
ATOM 9419 C C . THR C 1 256 ? 13.614 -1.430 36.349 1.00 7.72 257 THR C C 1
ATOM 9420 O O . THR C 1 256 ? 12.702 -0.645 36.493 1.00 9.50 257 THR C O 1
ATOM 9424 N N . ARG C 1 257 ? 13.428 -2.567 35.608 1.00 6.44 258 ARG C N 1
ATOM 9425 C CA . ARG C 1 257 ? 12.100 -2.957 35.126 1.00 7.69 258 ARG C CA 1
ATOM 9426 C C . ARG C 1 257 ? 11.067 -2.959 36.274 1.00 10.14 258 ARG C C 1
ATOM 9427 O O . ARG C 1 257 ? 9.896 -2.548 36.123 1.00 9.91 258 ARG C O 1
ATOM 9435 N N . HIS C 1 258 ? 11.543 -3.403 37.443 1.00 5.86 259 HIS C N 1
ATOM 9436 C CA . HIS C 1 258 ? 10.688 -3.399 38.628 1.00 9.68 259 HIS C CA 1
ATOM 9437 C C . HIS C 1 258 ? 10.531 -2.001 39.205 1.00 10.63 259 HIS C C 1
ATOM 9438 O O . HIS C 1 258 ? 9.383 -1.629 39.472 1.00 8.39 259 HIS C O 1
ATOM 9445 N N . SER C 1 259 ? 11.644 -1.310 39.477 1.00 7.91 260 SER C N 1
ATOM 9446 C CA . SER C 1 259 ? 11.665 -0.169 40.437 1.00 9.79 260 SER C CA 1
ATOM 9447 C C . SER C 1 259 ? 11.387 1.166 39.757 1.00 11.21 260 SER C C 1
ATOM 9448 O O . SER C 1 259 ? 10.911 2.108 40.417 1.00 10.32 260 SER C O 1
ATOM 9451 N N . LEU C 1 260 ? 11.546 1.215 38.453 1.00 9.44 261 LEU C N 1
ATOM 9452 C CA . LEU C 1 260 ? 11.113 2.458 37.717 1.00 10.44 261 LEU C CA 1
ATOM 9453 C C . LEU C 1 260 ? 9.605 2.659 37.847 1.00 8.08 261 LEU C C 1
ATOM 9454 O O . LEU C 1 260 ? 9.188 3.790 38.299 1.00 11.32 261 LEU C O 1
ATOM 9459 N N . ILE C 1 261 ? 8.848 1.662 37.525 1.00 9.78 262 ILE C N 1
ATOM 9460 C CA . ILE C 1 261 ? 7.395 1.912 37.647 1.00 9.81 262 ILE C CA 1
ATOM 9461 C C . ILE C 1 261 ? 6.938 2.116 39.063 1.00 8.13 262 ILE C C 1
ATOM 9462 O O . ILE C 1 261 ? 6.042 2.957 39.323 1.00 11.65 262 ILE C O 1
ATOM 9467 N N . ASP C 1 262 ? 7.563 1.441 40.007 1.00 7.64 263 ASP C N 1
ATOM 9468 C CA . ASP C 1 262 ? 7.238 1.618 41.443 1.00 6.78 263 ASP C CA 1
ATOM 9469 C C . ASP C 1 262 ? 7.469 3.082 41.804 1.00 9.18 263 ASP C C 1
ATOM 9470 O O . ASP C 1 262 ? 6.569 3.636 42.390 1.00 10.54 263 ASP C O 1
ATOM 9475 N N . GLY C 1 263 ? 8.585 3.705 41.396 1.00 8.69 264 GLY C N 1
ATOM 9476 C CA . GLY C 1 263 ? 8.880 5.086 41.786 1.00 10.39 264 GLY C CA 1
ATOM 9477 C C . GLY C 1 263 ? 7.784 6.018 41.199 1.00 9.28 264 GLY C C 1
ATOM 9478 O O . GLY C 1 263 ? 7.254 6.952 41.850 1.00 11.51 264 GLY C O 1
ATOM 9479 N N . ILE C 1 264 ? 7.465 5.765 39.921 1.00 9.29 265 ILE C N 1
ATOM 9480 C CA . ILE C 1 264 ? 6.559 6.674 39.262 1.00 10.20 265 ILE C CA 1
ATOM 9481 C C . ILE C 1 264 ? 5.129 6.489 39.851 1.00 9.98 265 ILE C C 1
ATOM 9482 O O . ILE C 1 264 ? 4.487 7.466 40.194 1.00 9.20 265 ILE C O 1
ATOM 9487 N N . ASN C 1 265 ? 4.828 5.226 40.195 1.00 10.20 266 ASN C N 1
ATOM 9488 C CA . ASN C 1 265 ? 3.531 4.975 40.851 1.00 8.05 266 ASN C CA 1
ATOM 9489 C C . ASN C 1 265 ? 3.393 5.706 42.194 1.00 6.17 266 ASN C C 1
ATOM 9490 O O . ASN C 1 265 ? 2.445 6.438 42.457 1.00 10.48 266 ASN C O 1
ATOM 9495 N N . ARG C 1 266 ? 4.410 5.526 43.040 1.00 8.18 267 ARG C N 1
ATOM 9496 C CA . ARG C 1 266 ? 4.294 6.087 44.425 1.00 10.65 267 ARG C CA 1
ATOM 9497 C C . ARG C 1 266 ? 4.300 7.622 44.346 1.00 8.77 267 ARG C C 1
ATOM 9498 O O . ARG C 1 266 ? 3.526 8.296 45.075 1.00 12.59 267 ARG C O 1
ATOM 9506 N N . GLY C 1 267 ? 5.042 8.187 43.353 1.00 9.92 268 GLY C N 1
ATOM 9507 C CA . GLY C 1 267 ? 5.130 9.641 43.280 1.00 12.68 268 GLY C CA 1
ATOM 9508 C C . GLY C 1 267 ? 3.878 10.271 42.713 1.00 14.59 268 GLY C C 1
ATOM 9509 O O . GLY C 1 267 ? 3.480 11.386 43.087 1.00 13.84 268 GLY C O 1
ATOM 9510 N N . THR C 1 268 ? 3.250 9.581 41.741 1.00 9.71 269 THR C N 1
ATOM 9511 C CA . THR C 1 268 ? 2.312 10.271 40.898 1.00 10.14 269 THR C CA 1
ATOM 9512 C C . THR C 1 268 ? 0.965 9.534 40.726 1.00 9.60 269 THR C C 1
ATOM 9513 O O . THR C 1 268 ? 0.014 10.168 40.350 1.00 11.53 269 THR C O 1
ATOM 9517 N N . ASP C 1 269 ? 0.957 8.227 40.945 1.00 9.53 270 ASP C N 1
ATOM 9518 C CA . ASP C 1 269 ? -0.189 7.362 40.623 1.00 10.01 270 ASP C CA 1
ATOM 9519 C C . ASP C 1 269 ? -0.714 7.649 39.189 1.00 9.87 270 ASP C C 1
ATOM 9520 O O . ASP C 1 269 ? -1.912 7.552 38.956 1.00 10.51 270 ASP C O 1
ATOM 9525 N N . ALA C 1 270 ? 0.101 8.036 38.262 1.00 9.35 271 ALA C N 1
ATOM 9526 C CA . ALA C 1 270 ? -0.352 8.358 36.888 1.00 8.43 271 ALA C CA 1
ATOM 9527 C C . ALA C 1 270 ? -0.449 7.083 36.073 1.00 9.25 271 ALA C C 1
ATOM 9528 O O . ALA C 1 270 ? 0.465 6.247 36.063 1.00 11.17 271 ALA C O 1
ATOM 9530 N N . LEU C 1 271 ? -1.544 6.911 35.371 1.00 10.20 272 LEU C N 1
ATOM 9531 C CA . LEU C 1 271 ? -1.657 5.816 34.418 1.00 9.96 272 LEU C CA 1
ATOM 9532 C C . LEU C 1 271 ? -0.477 5.838 33.456 1.00 13.39 272 LEU C C 1
ATOM 9533 O O . LEU C 1 271 ? -0.111 6.924 32.932 1.00 12.71 272 LEU C O 1
ATOM 9538 N N . ILE C 1 272 ? 0.137 4.648 33.276 1.00 10.82 273 ILE C N 1
ATOM 9539 C CA . ILE C 1 272 ? 1.267 4.507 32.343 1.00 9.53 273 ILE C CA 1
ATOM 9540 C C . ILE C 1 272 ? 0.755 4.018 30.987 1.00 12.35 273 ILE C C 1
ATOM 9541 O O . ILE C 1 272 ? 1.074 4.570 29.948 1.00 11.12 273 ILE C O 1
ATOM 9546 N N . GLY C 1 273 ? -0.140 3.001 31.030 1.00 9.96 274 GLY C N 1
ATOM 9547 C CA . GLY C 1 273 ? -0.835 2.508 29.775 1.00 9.10 274 GLY C CA 1
ATOM 9548 C C . GLY C 1 273 ? -1.456 3.673 28.925 1.00 11.15 274 GLY C C 1
ATOM 9549 O O . GLY C 1 273 ? -2.142 4.635 29.432 1.00 12.46 274 GLY C O 1
ATOM 9550 N N . GLY C 1 274 ? -1.245 3.618 27.601 1.00 12.34 275 GLY C N 1
ATOM 9551 C CA . GLY C 1 274 ? -1.836 4.695 26.714 1.00 11.18 275 GLY C CA 1
ATOM 9552 C C . GLY C 1 274 ? -0.962 5.949 26.628 1.00 8.78 275 GLY C C 1
ATOM 9553 O O . GLY C 1 274 ? -1.199 6.791 25.816 1.00 12.25 275 GLY C O 1
ATOM 9554 N N . LYS C 1 275 ? -0.036 6.129 27.572 1.00 11.09 276 LYS C N 1
ATOM 9555 C CA . LYS C 1 275 ? 0.715 7.349 27.589 1.00 11.59 276 LYS C CA 1
ATOM 9556 C C . LYS C 1 275 ? 1.976 7.276 26.723 1.00 9.23 276 LYS C C 1
ATOM 9557 O O . LYS C 1 275 ? 2.574 6.221 26.547 1.00 11.30 276 LYS C O 1
ATOM 9563 N N . LYS C 1 276 ? 2.380 8.421 26.220 1.00 9.71 277 LYS C N 1
ATOM 9564 C CA . LYS C 1 276 ? 3.628 8.518 25.511 1.00 8.68 277 LYS C CA 1
ATOM 9565 C C . LYS C 1 276 ? 4.796 8.688 26.438 1.00 10.80 277 LYS C C 1
ATOM 9566 O O . LYS C 1 276 ? 4.819 9.642 27.309 1.00 10.48 277 LYS C O 1
ATOM 9572 N N . VAL C 1 277 ? 5.770 7.792 26.380 1.00 10.92 278 VAL C N 1
ATOM 9573 C CA . VAL C 1 277 ? 6.834 7.813 27.342 1.00 9.92 278 VAL C CA 1
ATOM 9574 C C . VAL C 1 277 ? 8.183 7.928 26.628 1.00 12.99 278 VAL C C 1
ATOM 9575 O O . VAL C 1 277 ? 8.321 7.305 25.568 1.00 12.90 278 VAL C O 1
ATOM 9579 N N . LEU C 1 278 ? 9.037 8.837 27.096 1.00 8.45 279 LEU C N 1
ATOM 9580 C CA . LEU C 1 278 ? 10.290 9.059 26.462 1.00 8.65 279 LEU C CA 1
ATOM 9581 C C . LEU C 1 278 ? 11.373 8.610 27.413 1.00 10.97 279 LEU C C 1
ATOM 9582 O O . LEU C 1 278 ? 11.459 9.137 28.512 1.00 10.09 279 LEU C O 1
ATOM 9587 N N . ILE C 1 279 ? 12.133 7.564 26.989 1.00 9.56 280 ILE C N 1
ATOM 9588 C CA . ILE C 1 279 ? 13.269 7.013 27.792 1.00 7.09 280 ILE C CA 1
ATOM 9589 C C . ILE C 1 279 ? 14.597 7.500 27.132 1.00 8.10 280 ILE C C 1
ATOM 9590 O O . ILE C 1 279 ? 14.785 7.290 25.944 1.00 9.43 280 ILE C O 1
ATOM 9595 N N . CYS C 1 280 ? 15.329 8.258 27.852 1.00 10.57 281 CYS C N 1
ATOM 9596 C CA . CYS C 1 280 ? 16.670 8.792 27.426 1.00 9.31 281 CYS C CA 1
ATOM 9597 C C . CYS C 1 280 ? 17.795 7.841 27.727 1.00 8.62 281 CYS C C 1
ATOM 9598 O O . CYS C 1 280 ? 18.041 7.608 28.922 1.00 9.41 281 CYS C O 1
ATOM 9601 N N . GLY C 1 281 ? 18.305 7.130 26.695 1.00 7.73 282 GLY C N 1
ATOM 9602 C CA . GLY C 1 281 ? 19.399 6.142 26.896 1.00 9.00 282 GLY C CA 1
ATOM 9603 C C . GLY C 1 281 ? 18.826 4.747 26.861 1.00 10.40 282 GLY C C 1
ATOM 9604 O O . GLY C 1 281 ? 17.617 4.472 27.267 1.00 10.69 282 GLY C O 1
ATOM 9605 N N . TYR C 1 282 ? 19.590 3.860 26.216 1.00 7.01 283 TYR C N 1
ATOM 9606 C CA . TYR C 1 282 ? 19.080 2.491 26.027 1.00 8.20 283 TYR C CA 1
ATOM 9607 C C . TYR C 1 282 ? 20.242 1.486 26.316 1.00 10.02 283 TYR C C 1
ATOM 9608 O O . TYR C 1 282 ? 20.415 0.481 25.639 1.00 11.34 283 TYR C O 1
ATOM 9617 N N . GLY C 1 283 ? 20.959 1.759 27.384 1.00 8.18 284 GLY C N 1
ATOM 9618 C CA . GLY C 1 283 ? 21.906 0.779 27.961 1.00 10.02 284 GLY C CA 1
ATOM 9619 C C . GLY C 1 283 ? 21.124 -0.143 28.862 1.00 11.84 284 GLY C C 1
ATOM 9620 O O . GLY C 1 283 ? 19.893 -0.298 28.659 1.00 9.54 284 GLY C O 1
ATOM 9621 N N . ASP C 1 284 ? 21.717 -0.787 29.894 1.00 11.42 285 ASP C N 1
ATOM 9622 C CA . ASP C 1 284 ? 20.931 -1.810 30.603 1.00 9.88 285 ASP C CA 1
ATOM 9623 C C . ASP C 1 284 ? 19.790 -1.154 31.371 1.00 8.92 285 ASP C C 1
ATOM 9624 O O . ASP C 1 284 ? 18.676 -1.684 31.453 1.00 9.15 285 ASP C O 1
ATOM 9629 N N . VAL C 1 285 ? 20.075 0.010 31.997 1.00 8.25 286 VAL C N 1
ATOM 9630 C CA . VAL C 1 285 ? 18.943 0.710 32.734 1.00 11.22 286 VAL C CA 1
ATOM 9631 C C . VAL C 1 285 ? 17.903 1.109 31.744 1.00 7.82 286 VAL C C 1
ATOM 9632 O O . VAL C 1 285 ? 16.657 0.892 32.013 1.00 8.57 286 VAL C O 1
ATOM 9636 N N . GLY C 1 286 ? 18.224 1.804 30.645 1.00 9.33 287 GLY C N 1
ATOM 9637 C CA . GLY C 1 286 ? 17.154 2.236 29.682 1.00 9.34 287 GLY C CA 1
ATOM 9638 C C . GLY C 1 286 ? 16.389 1.026 29.103 1.00 6.92 287 GLY C C 1
ATOM 9639 O O . GLY C 1 286 ? 15.091 1.099 28.941 1.00 8.22 287 GLY C O 1
ATOM 9640 N N . LYS C 1 287 ? 17.083 -0.071 28.756 1.00 7.84 288 LYS C N 1
ATOM 9641 C CA . LYS C 1 287 ? 16.418 -1.301 28.313 1.00 10.04 288 LYS C CA 1
ATOM 9642 C C . LYS C 1 287 ? 15.362 -1.730 29.390 1.00 10.60 288 LYS C C 1
ATOM 9643 O O . LYS C 1 287 ? 14.209 -2.084 29.081 1.00 9.70 288 LYS C O 1
ATOM 9649 N N . GLY C 1 288 ? 15.733 -1.700 30.692 1.00 9.24 289 GLY C N 1
ATOM 9650 C CA . GLY C 1 288 ? 14.750 -2.127 31.769 1.00 6.89 289 GLY C CA 1
ATOM 9651 C C . GLY C 1 288 ? 13.596 -1.138 31.813 1.00 6.55 289 GLY C C 1
ATOM 9652 O O . GLY C 1 288 ? 12.425 -1.577 31.996 1.00 10.22 289 GLY C O 1
ATOM 9653 N N . CYS C 1 289 ? 13.898 0.201 31.685 1.00 6.96 290 CYS C N 1
ATOM 9654 C CA . CYS C 1 289 ? 12.789 1.189 31.710 1.00 6.42 290 CYS C CA 1
ATOM 9655 C C . CYS C 1 289 ? 11.790 0.915 30.598 1.00 6.15 290 CYS C C 1
ATOM 9656 O O . CYS C 1 289 ? 10.550 0.877 30.829 1.00 8.83 290 CYS C O 1
ATOM 9659 N N . ALA C 1 290 ? 12.288 0.797 29.381 1.00 9.35 291 ALA C N 1
ATOM 9660 C CA . ALA C 1 290 ? 11.408 0.647 28.223 1.00 9.22 291 ALA C CA 1
ATOM 9661 C C . ALA C 1 290 ? 10.578 -0.647 28.337 1.00 9.15 291 ALA C C 1
ATOM 9662 O O . ALA C 1 290 ? 9.332 -0.686 28.052 1.00 10.71 291 ALA C O 1
ATOM 9664 N N . GLU C 1 291 ? 11.233 -1.713 28.772 1.00 12.42 292 GLU C N 1
ATOM 9665 C CA . GLU C 1 291 ? 10.512 -3.008 28.970 1.00 14.45 292 GLU C CA 1
ATOM 9666 C C . GLU C 1 291 ? 9.430 -2.803 30.044 1.00 12.65 292 GLU C C 1
ATOM 9667 O O . GLU C 1 291 ? 8.278 -3.256 29.793 1.00 13.07 292 GLU C O 1
ATOM 9673 N N . ALA C 1 292 ? 9.703 -2.078 31.189 1.00 10.58 293 ALA C N 1
ATOM 9674 C CA . ALA C 1 292 ? 8.670 -1.928 32.235 1.00 11.13 293 ALA C CA 1
ATOM 9675 C C . ALA C 1 292 ? 7.471 -1.124 31.639 1.00 8.52 293 ALA C C 1
ATOM 9676 O O . ALA C 1 292 ? 6.273 -1.507 31.806 1.00 11.13 293 ALA C O 1
ATOM 9678 N N . MET C 1 293 ? 7.840 -0.034 30.939 1.00 8.59 294 MET C N 1
ATOM 9679 C CA . MET C 1 293 ? 6.764 0.827 30.397 1.00 8.50 294 MET C CA 1
ATOM 9680 C C . MET C 1 293 ? 5.943 0.136 29.313 1.00 9.09 294 MET C C 1
ATOM 9681 O O . MET C 1 293 ? 4.689 0.254 29.285 1.00 8.92 294 MET C O 1
ATOM 9686 N N . LYS C 1 294 ? 6.643 -0.560 28.443 1.00 9.40 295 LYS C N 1
ATOM 9687 C CA . LYS C 1 294 ? 5.909 -1.326 27.379 1.00 8.48 295 LYS C CA 1
ATOM 9688 C C . LYS C 1 294 ? 5.012 -2.352 28.004 1.00 9.53 295 LYS C C 1
ATOM 9689 O O . LYS C 1 294 ? 3.837 -2.489 27.618 1.00 12.21 295 LYS C O 1
ATOM 9695 N N . GLY C 1 295 ? 5.432 -2.989 29.077 1.00 8.08 296 GLY C N 1
ATOM 9696 C CA . GLY C 1 295 ? 4.601 -3.994 29.762 1.00 11.26 296 GLY C CA 1
ATOM 9697 C C . GLY C 1 295 ? 3.356 -3.390 30.378 1.00 13.88 296 GLY C C 1
ATOM 9698 O O . GLY C 1 295 ? 2.382 -4.090 30.607 1.00 15.72 296 GLY C O 1
ATOM 9699 N N . GLN C 1 296 ? 3.375 -2.112 30.658 1.00 9.01 297 GLN C N 1
ATOM 9700 C CA . GLN C 1 296 ? 2.163 -1.467 31.168 1.00 11.40 297 GLN C CA 1
ATOM 9701 C C . GLN C 1 296 ? 1.328 -0.793 30.102 1.00 14.80 297 GLN C C 1
ATOM 9702 O O . GLN C 1 296 ? 0.317 -0.121 30.454 1.00 14.78 297 GLN C O 1
ATOM 9708 N N . GLY C 1 297 ? 1.607 -1.023 28.838 1.00 11.46 298 GLY C N 1
ATOM 9709 C CA . GLY C 1 297 ? 0.830 -0.492 27.739 1.00 11.30 298 GLY C CA 1
ATOM 9710 C C . GLY C 1 297 ? 1.208 0.915 27.332 1.00 10.85 298 GLY C C 1
ATOM 9711 O O . GLY C 1 297 ? 0.486 1.528 26.509 1.00 12.19 298 GLY C O 1
ATOM 9712 N N . ALA C 1 298 ? 2.440 1.353 27.725 1.00 8.66 299 ALA C N 1
ATOM 9713 C CA . ALA C 1 298 ? 2.888 2.652 27.283 1.00 11.67 299 ALA C CA 1
ATOM 9714 C C . ALA C 1 298 ? 3.260 2.655 25.785 1.00 9.99 299 ALA C C 1
ATOM 9715 O O . ALA C 1 298 ? 3.665 1.608 25.219 1.00 9.66 299 ALA C O 1
ATOM 9717 N N . ARG C 1 299 ? 3.235 3.857 25.187 1.00 8.91 300 ARG C N 1
ATOM 9718 C CA . ARG C 1 299 ? 3.763 4.048 23.804 1.00 9.35 300 ARG C CA 1
ATOM 9719 C C . ARG C 1 299 ? 5.175 4.669 23.983 1.00 9.53 300 ARG C C 1
ATOM 9720 O O . ARG C 1 299 ? 5.278 5.904 24.266 1.00 7.92 300 ARG C O 1
ATOM 9728 N N . VAL C 1 300 ? 6.201 3.837 23.910 1.00 10.28 301 VAL C N 1
ATOM 9729 C CA . VAL C 1 300 ? 7.514 4.192 24.363 1.00 8.09 301 VAL C CA 1
ATOM 9730 C C . VAL C 1 300 ? 8.395 4.607 23.176 1.00 10.08 301 VAL C C 1
ATOM 9731 O O . VAL C 1 300 ? 8.491 3.874 22.156 1.00 10.99 301 VAL C O 1
ATOM 9735 N N . SER C 1 301 ? 9.095 5.752 23.285 1.00 9.49 302 SER C N 1
ATOM 9736 C CA . SER C 1 301 ? 10.212 6.035 22.384 1.00 8.24 302 SER C CA 1
ATOM 9737 C C . SER C 1 301 ? 11.482 6.225 23.208 1.00 7.83 302 SER C C 1
ATOM 9738 O O . SER C 1 301 ? 11.415 6.506 24.377 1.00 9.65 302 SER C O 1
ATOM 9741 N N . VAL C 1 302 ? 12.606 6.092 22.536 1.00 9.20 303 VAL C N 1
ATOM 9742 C CA . VAL C 1 302 ? 13.897 6.041 23.134 1.00 8.95 303 VAL C CA 1
ATOM 9743 C C . VAL C 1 302 ? 14.898 7.026 22.448 1.00 7.43 303 VAL C C 1
ATOM 9744 O O . VAL C 1 302 ? 14.826 7.188 21.199 1.00 9.94 303 VAL C O 1
ATOM 9748 N N . THR C 1 303 ? 15.683 7.717 23.266 1.00 8.63 304 THR C N 1
ATOM 9749 C CA . THR C 1 303 ? 16.829 8.484 22.685 1.00 7.88 304 THR C CA 1
ATOM 9750 C C . THR C 1 303 ? 18.209 7.736 22.924 1.00 8.86 304 THR C C 1
ATOM 9751 O O . THR C 1 303 ? 18.405 6.963 23.912 1.00 7.56 304 THR C O 1
ATOM 9755 N N . GLU C 1 304 ? 19.090 7.951 21.997 1.00 10.19 305 GLU C N 1
ATOM 9756 C CA . GLU C 1 304 ? 20.357 7.308 22.124 1.00 8.49 305 GLU C CA 1
ATOM 9757 C C . GLU C 1 304 ? 21.444 8.090 21.292 1.00 9.14 305 GLU C C 1
ATOM 9758 O O . GLU C 1 304 ? 21.105 8.644 20.217 1.00 11.62 305 GLU C O 1
ATOM 9764 N N . ILE C 1 305 ? 22.643 7.996 21.787 1.00 9.61 306 ILE C N 1
ATOM 9765 C CA . ILE C 1 305 ? 23.847 8.424 20.989 1.00 10.45 306 ILE C CA 1
ATOM 9766 C C . ILE C 1 305 ? 24.584 7.290 20.308 1.00 12.60 306 ILE C C 1
ATOM 9767 O O . ILE C 1 305 ? 25.412 7.506 19.360 1.00 11.96 306 ILE C O 1
ATOM 9772 N N . ASP C 1 306 ? 24.333 6.100 20.778 1.00 9.67 307 ASP C N 1
ATOM 9773 C CA . ASP C 1 306 ? 25.183 4.939 20.323 1.00 8.70 307 ASP C CA 1
ATOM 9774 C C . ASP C 1 306 ? 24.316 4.203 19.276 1.00 12.63 307 ASP C C 1
ATOM 9775 O O . ASP C 1 306 ? 23.146 3.788 19.542 1.00 12.32 307 ASP C O 1
ATOM 9780 N N . PRO C 1 307 ? 24.797 4.071 18.029 1.00 10.39 308 PRO C N 1
ATOM 9781 C CA . PRO C 1 307 ? 24.002 3.467 17.024 1.00 9.72 308 PRO C CA 1
ATOM 9782 C C . PRO C 1 307 ? 23.647 1.983 17.309 1.00 11.78 308 PRO C C 1
ATOM 9783 O O . PRO C 1 307 ? 22.628 1.500 16.816 1.00 9.68 308 PRO C O 1
ATOM 9787 N N . ILE C 1 308 ? 24.536 1.293 18.033 1.00 9.41 309 ILE C N 1
ATOM 9788 C CA . ILE C 1 308 ? 24.299 -0.189 18.362 1.00 7.82 309 ILE C CA 1
ATOM 9789 C C . ILE C 1 308 ? 23.086 -0.207 19.340 1.00 10.14 309 ILE C C 1
ATOM 9790 O O . ILE C 1 308 ? 22.070 -0.885 19.011 1.00 9.97 309 ILE C O 1
ATOM 9795 N N . ASN C 1 309 ? 23.169 0.538 20.455 1.00 9.26 310 ASN C N 1
ATOM 9796 C CA . ASN C 1 309 ? 21.950 0.547 21.352 1.00 9.35 310 ASN C CA 1
ATOM 9797 C C . ASN C 1 309 ? 20.705 1.060 20.649 1.00 11.10 310 ASN C C 1
ATOM 9798 O O . ASN C 1 309 ? 19.616 0.512 20.888 1.00 8.20 310 ASN C O 1
ATOM 9803 N N . ALA C 1 310 ? 20.823 2.072 19.742 1.00 8.37 311 ALA C N 1
ATOM 9804 C CA . ALA C 1 310 ? 19.640 2.522 19.042 1.00 9.13 311 ALA C CA 1
ATOM 9805 C C . ALA C 1 310 ? 19.041 1.450 18.176 1.00 9.55 311 ALA C C 1
ATOM 9806 O O . ALA C 1 310 ? 17.806 1.312 18.161 1.00 6.97 311 ALA C O 1
ATOM 9808 N N . LEU C 1 311 ? 19.876 0.663 17.469 1.00 7.78 312 LEU C N 1
ATOM 9809 C CA . LEU C 1 311 ? 19.359 -0.327 16.535 1.00 8.09 312 LEU C CA 1
ATOM 9810 C C . LEU C 1 311 ? 18.642 -1.444 17.417 1.00 9.27 312 LEU C C 1
ATOM 9811 O O . LEU C 1 311 ? 17.550 -1.946 17.062 1.00 10.37 312 LEU C O 1
ATOM 9816 N N . GLN C 1 312 ? 19.154 -1.738 18.621 1.00 8.46 313 GLN C N 1
ATOM 9817 C CA . GLN C 1 312 ? 18.414 -2.649 19.524 1.00 6.54 313 GLN C CA 1
ATOM 9818 C C . GLN C 1 312 ? 17.064 -2.144 19.885 1.00 7.20 313 GLN C C 1
ATOM 9819 O O . GLN C 1 312 ? 16.076 -2.916 19.834 1.00 9.75 313 GLN C O 1
ATOM 9825 N N . ALA C 1 313 ? 17.035 -0.851 20.224 1.00 6.53 314 ALA C N 1
ATOM 9826 C CA . ALA C 1 313 ? 15.676 -0.275 20.579 1.00 8.86 314 ALA C CA 1
ATOM 9827 C C . ALA C 1 313 ? 14.745 -0.387 19.449 1.00 7.48 314 ALA C C 1
ATOM 9828 O O . ALA C 1 313 ? 13.551 -0.795 19.670 1.00 7.22 314 ALA C O 1
ATOM 9830 N N . MET C 1 314 ? 15.133 -0.107 18.215 1.00 9.61 315 MET C N 1
ATOM 9831 C CA . MET C 1 314 ? 14.236 -0.207 17.119 1.00 8.88 315 MET C CA 1
ATOM 9832 C C . MET C 1 314 ? 13.792 -1.651 16.863 1.00 7.71 315 MET C C 1
ATOM 9833 O O . MET C 1 314 ? 12.617 -1.902 16.645 1.00 8.47 315 MET C O 1
ATOM 9838 N N . MET C 1 315 ? 14.742 -2.574 17.007 1.00 7.71 316 MET C N 1
ATOM 9839 C CA . MET C 1 315 ? 14.409 -3.999 16.841 1.00 8.75 316 MET C CA 1
ATOM 9840 C C . MET C 1 315 ? 13.472 -4.551 17.984 1.00 10.73 316 MET C C 1
ATOM 9841 O O . MET C 1 315 ? 12.921 -5.602 17.804 1.00 10.67 316 MET C O 1
ATOM 9846 N N . GLU C 1 316 ? 13.350 -3.806 19.088 1.00 9.40 317 GLU C N 1
ATOM 9847 C CA . GLU C 1 316 ? 12.491 -4.107 20.224 1.00 10.42 317 GLU C CA 1
ATOM 9848 C C . GLU C 1 316 ? 11.148 -3.307 20.149 1.00 10.23 317 GLU C C 1
ATOM 9849 O O . GLU C 1 316 ? 10.382 -3.265 21.097 1.00 13.21 317 GLU C O 1
ATOM 9855 N N . GLY C 1 317 ? 10.905 -2.612 18.977 1.00 8.32 318 GLY C N 1
ATOM 9856 C CA . GLY C 1 317 ? 9.619 -2.017 18.774 1.00 10.58 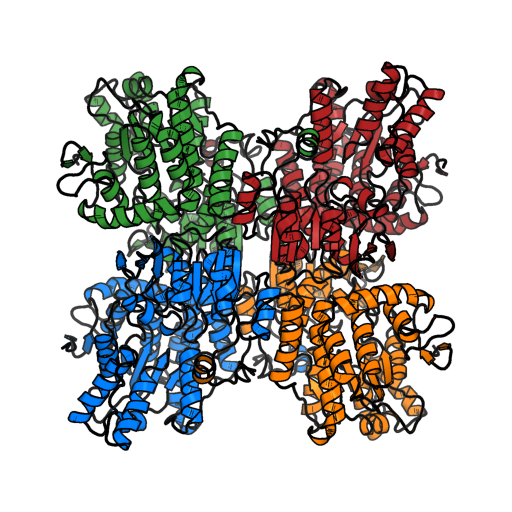318 GLY C CA 1
ATOM 9857 C C . GLY C 1 317 ? 9.511 -0.567 19.279 1.00 7.03 318 GLY C C 1
ATOM 9858 O O . GLY C 1 317 ? 8.366 -0.030 19.333 1.00 11.90 318 GLY C O 1
ATOM 9859 N N . PHE C 1 318 ? 10.676 0.107 19.440 1.00 7.74 319 PHE C N 1
ATOM 9860 C CA . PHE C 1 318 ? 10.638 1.505 19.923 1.00 10.78 319 PHE C CA 1
ATOM 9861 C C . PHE C 1 318 ? 11.192 2.457 18.817 1.00 9.52 319 PHE C C 1
ATOM 9862 O O . PHE C 1 318 ? 12.296 2.234 18.331 1.00 9.80 319 PHE C O 1
ATOM 9870 N N . ASP C 1 319 ? 10.493 3.536 18.484 1.00 9.72 320 ASP C N 1
ATOM 9871 C CA . ASP C 1 319 ? 11.071 4.659 17.714 1.00 10.50 320 ASP C CA 1
ATOM 9872 C C . ASP C 1 319 ? 12.280 5.188 18.450 1.00 9.93 320 ASP C C 1
ATOM 9873 O O . ASP C 1 319 ? 12.255 5.266 19.746 1.00 9.68 320 ASP C O 1
ATOM 9878 N N . VAL C 1 320 ? 13.313 5.586 17.693 1.00 11.31 321 VAL C N 1
ATOM 9879 C CA . VAL C 1 320 ? 14.502 6.250 18.294 1.00 9.44 321 VAL C CA 1
ATOM 9880 C C . VAL C 1 320 ? 14.502 7.712 17.793 1.00 10.54 321 VAL C C 1
ATOM 9881 O O . VAL C 1 320 ? 14.439 7.939 16.561 1.00 11.34 321 VAL C O 1
ATOM 9885 N N . VAL C 1 321 ? 14.291 8.610 18.738 1.00 9.79 322 VAL C N 1
ATOM 9886 C CA . VAL C 1 321 ? 13.977 10.016 18.490 1.00 6.85 322 VAL C CA 1
ATOM 9887 C C . VAL C 1 321 ? 14.995 10.864 19.325 1.00 9.21 322 VAL C C 1
ATOM 9888 O O . VAL C 1 321 ? 15.554 10.377 20.307 1.00 10.92 322 VAL C O 1
ATOM 9892 N N . THR C 1 322 ? 15.079 12.177 19.010 1.00 9.43 323 THR C N 1
ATOM 9893 C CA . THR C 1 322 ? 15.757 13.118 19.889 1.00 11.35 323 THR C CA 1
ATOM 9894 C C . THR C 1 322 ? 14.825 13.705 20.871 1.00 8.31 323 THR C C 1
ATOM 9895 O O . THR C 1 322 ? 13.622 13.807 20.694 1.00 9.29 323 THR C O 1
ATOM 9899 N N . VAL C 1 323 ? 15.444 14.149 21.970 1.00 12.55 324 VAL C N 1
ATOM 9900 C CA . VAL C 1 323 ? 14.688 14.931 22.948 1.00 10.46 324 VAL C CA 1
ATOM 9901 C C . VAL C 1 323 ? 13.947 16.116 22.271 1.00 9.72 324 VAL C C 1
ATOM 9902 O O . VAL C 1 323 ? 12.721 16.236 22.410 1.00 11.51 324 VAL C O 1
ATOM 9906 N N . GLU C 1 324 ? 14.639 16.884 21.396 1.00 10.31 325 GLU C N 1
ATOM 9907 C CA . GLU C 1 324 ? 13.970 18.017 20.843 1.00 16.97 325 GLU C CA 1
ATOM 9908 C C . GLU C 1 324 ? 12.724 17.676 20.055 1.00 11.08 325 GLU C C 1
ATOM 9909 O O . GLU C 1 324 ? 11.706 18.424 20.088 1.00 14.78 325 GLU C O 1
ATOM 9915 N N . GLU C 1 325 ? 12.748 16.538 19.284 1.00 11.98 326 GLU C N 1
ATOM 9916 C CA . GLU C 1 325 ? 11.548 16.181 18.568 1.00 11.10 326 GLU C CA 1
ATOM 9917 C C . GLU C 1 325 ? 10.359 15.682 19.364 1.00 12.07 326 GLU C C 1
ATOM 9918 O O . GLU C 1 325 ? 9.208 15.693 18.887 1.00 14.02 326 GLU C O 1
ATOM 9924 N N . ALA C 1 326 ? 10.671 15.050 20.520 1.00 13.20 327 ALA C N 1
ATOM 9925 C CA . ALA C 1 326 ? 9.685 14.251 21.177 1.00 11.46 327 ALA C CA 1
ATOM 9926 C C . ALA C 1 326 ? 9.207 14.911 22.513 1.00 15.08 327 ALA C C 1
ATOM 9927 O O . ALA C 1 326 ? 8.146 14.533 23.083 1.00 12.72 327 ALA C O 1
ATOM 9929 N N . ILE C 1 327 ? 9.959 15.877 22.999 1.00 13.53 328 ILE C N 1
ATOM 9930 C CA . ILE C 1 327 ? 9.721 16.446 24.339 1.00 13.24 328 ILE C CA 1
ATOM 9931 C C . ILE C 1 327 ? 8.328 17.093 24.466 1.00 17.51 328 ILE C C 1
ATOM 9932 O O . ILE C 1 327 ? 7.675 16.966 25.490 1.00 14.92 328 ILE C O 1
ATOM 9937 N N . GLY C 1 328 ? 7.842 17.742 23.405 1.00 11.48 329 GLY C N 1
ATOM 9938 C CA . GLY C 1 328 ? 6.610 18.442 23.424 1.00 14.38 329 GLY C CA 1
ATOM 9939 C C . GLY C 1 328 ? 5.385 17.577 23.645 1.00 13.98 329 GLY C C 1
ATOM 9940 O O . GLY C 1 328 ? 4.355 18.090 24.168 1.00 17.86 329 GLY C O 1
ATOM 9941 N N . ASP C 1 329 ? 5.397 16.302 23.226 1.00 13.37 330 ASP C N 1
ATOM 9942 C CA . ASP C 1 329 ? 4.210 15.469 23.331 1.00 12.02 330 ASP C CA 1
ATOM 9943 C C . ASP C 1 329 ? 4.397 14.336 24.382 1.00 12.56 330 ASP C C 1
ATOM 9944 O O . ASP C 1 329 ? 3.498 13.531 24.496 1.00 14.07 330 ASP C O 1
ATOM 9949 N N . ALA C 1 330 ? 5.577 14.247 25.060 1.00 8.28 331 ALA C N 1
ATOM 9950 C CA . ALA C 1 330 ? 5.812 13.162 26.066 1.00 9.68 331 ALA C CA 1
ATOM 9951 C C . ALA C 1 330 ? 4.974 13.385 27.276 1.00 9.69 331 ALA C C 1
ATOM 9952 O O . ALA C 1 330 ? 4.931 14.510 27.809 1.00 13.39 331 ALA C O 1
ATOM 9954 N N . ASP C 1 331 ? 4.283 12.356 27.760 1.00 9.52 332 ASP C N 1
ATOM 9955 C CA . ASP C 1 331 ? 3.593 12.466 29.059 1.00 9.73 332 ASP C CA 1
ATOM 9956 C C . ASP C 1 331 ? 4.524 12.130 30.215 1.00 9.92 332 ASP C C 1
ATOM 9957 O O . ASP C 1 331 ? 4.228 12.629 31.319 1.00 9.76 332 ASP C O 1
ATOM 9962 N N . ILE C 1 332 ? 5.495 11.244 30.011 1.00 11.93 333 ILE C N 1
ATOM 9963 C CA . ILE C 1 332 ? 6.486 10.870 31.023 1.00 10.67 333 ILE C CA 1
ATOM 9964 C C . ILE C 1 332 ? 7.831 10.825 30.353 1.00 9.61 333 ILE C C 1
ATOM 9965 O O . ILE C 1 332 ? 7.994 10.287 29.281 1.00 11.10 333 ILE C O 1
ATOM 9970 N N . VAL C 1 333 ? 8.738 11.505 31.023 1.00 8.74 334 VAL C N 1
ATOM 9971 C CA . VAL C 1 333 ? 10.141 11.592 30.540 1.00 9.79 334 VAL C CA 1
ATOM 9972 C C . VAL C 1 333 ? 11.088 11.044 31.608 1.00 10.94 334 VAL C C 1
ATOM 9973 O O . VAL C 1 333 ? 11.053 11.549 32.716 1.00 10.88 334 VAL C O 1
ATOM 9977 N N . VAL C 1 334 ? 11.897 10.028 31.234 1.00 10.25 335 VAL C N 1
ATOM 9978 C CA . VAL C 1 334 ? 12.870 9.420 32.181 1.00 8.77 335 VAL C CA 1
ATOM 9979 C C . VAL C 1 334 ? 14.254 9.470 31.576 1.00 8.58 335 VAL C C 1
ATOM 9980 O O . VAL C 1 334 ? 14.461 9.008 30.421 1.00 8.38 335 VAL C O 1
ATOM 9984 N N . THR C 1 335 ? 15.190 9.987 32.324 1.00 7.87 336 THR C N 1
ATOM 9985 C CA . THR C 1 335 ? 16.616 9.977 31.931 1.00 8.48 336 THR C CA 1
ATOM 9986 C C . THR C 1 335 ? 17.389 8.829 32.529 1.00 9.78 336 THR C C 1
ATOM 9987 O O . THR C 1 335 ? 17.213 8.519 33.741 1.00 11.45 336 THR C O 1
ATOM 9991 N N . ALA C 1 336 ? 18.057 8.065 31.634 1.00 10.00 337 ALA C N 1
ATOM 9992 C CA . ALA C 1 336 ? 18.671 6.844 32.035 1.00 10.84 337 ALA C CA 1
ATOM 9993 C C . ALA C 1 336 ? 20.102 6.686 31.469 1.00 9.85 337 ALA C C 1
ATOM 9994 O O . ALA C 1 336 ? 20.470 5.594 31.010 1.00 13.46 337 ALA C O 1
ATOM 9996 N N . THR C 1 337 ? 20.835 7.792 31.317 1.00 10.86 338 THR C N 1
ATOM 9997 C CA . THR C 1 337 ? 22.085 7.751 30.486 1.00 11.15 338 THR C CA 1
ATOM 9998 C C . THR C 1 337 ? 23.371 7.661 31.313 1.00 11.19 338 THR C C 1
ATOM 9999 O O . THR C 1 337 ? 24.354 7.181 30.783 1.00 13.17 338 THR C O 1
ATOM 10003 N N . GLY C 1 338 ? 23.424 8.146 32.568 1.00 12.21 339 GLY C N 1
ATOM 10004 C CA . GLY C 1 338 ? 24.761 8.322 33.250 1.00 14.08 339 GLY C CA 1
ATOM 10005 C C . GLY C 1 338 ? 25.544 9.491 32.695 1.00 15.02 339 GLY C C 1
ATOM 10006 O O . GLY C 1 338 ? 26.747 9.642 33.030 1.00 15.89 339 GLY C O 1
ATOM 10007 N N . ASN C 1 339 ? 24.941 10.277 31.840 1.00 13.36 340 ASN C N 1
ATOM 10008 C CA . ASN C 1 339 ? 25.644 11.472 31.288 1.00 11.46 340 ASN C CA 1
ATOM 10009 C C . ASN C 1 339 ? 24.991 12.661 31.840 1.00 19.29 340 ASN C C 1
ATOM 10010 O O . ASN C 1 339 ? 23.984 12.557 32.490 1.00 25.70 340 ASN C O 1
ATOM 10015 N N . LYS C 1 340 ? 25.429 13.824 31.484 1.00 12.81 341 LYS C N 1
ATOM 10016 C CA . LYS C 1 340 ? 24.845 15.060 32.025 1.00 13.70 341 LYS C CA 1
ATOM 10017 C C . LYS C 1 340 ? 24.096 15.850 30.951 1.00 13.99 341 LYS C C 1
ATOM 10018 O O . LYS C 1 340 ? 24.293 15.602 29.750 1.00 14.82 341 LYS C O 1
ATOM 10024 N N . ASP C 1 341 ? 23.203 16.790 31.380 1.00 13.64 342 ASP C N 1
ATOM 10025 C CA . ASP C 1 341 ? 22.634 17.778 30.433 1.00 13.98 342 ASP C CA 1
ATOM 10026 C C . ASP C 1 341 ? 21.783 17.086 29.350 1.00 13.00 342 ASP C C 1
ATOM 10027 O O . ASP C 1 341 ? 21.841 17.439 28.166 1.00 15.34 342 ASP C O 1
ATOM 10032 N N . ILE C 1 342 ? 20.964 16.120 29.767 1.00 11.14 343 ILE C N 1
ATOM 10033 C CA . ILE C 1 342 ? 20.015 15.485 28.892 1.00 10.32 343 ILE C CA 1
ATOM 10034 C C . ILE C 1 342 ? 18.673 16.267 28.735 1.00 12.42 343 ILE C C 1
ATOM 10035 O O . ILE C 1 342 ? 18.189 16.466 27.585 1.00 11.72 343 ILE C O 1
ATOM 10040 N N . ILE C 1 343 ? 18.144 16.716 29.870 1.00 9.31 344 ILE C N 1
ATOM 10041 C CA . ILE C 1 343 ? 16.895 17.472 29.765 1.00 10.18 344 ILE C CA 1
ATOM 10042 C C . ILE C 1 343 ? 17.211 18.846 30.337 1.00 9.20 344 ILE C C 1
ATOM 10043 O O . ILE C 1 343 ? 17.328 19.019 31.556 1.00 11.60 344 ILE C O 1
ATOM 10048 N N . MET C 1 344 ? 17.423 19.732 29.430 1.00 11.19 345 MET C N 1
ATOM 10049 C CA . MET C 1 344 ? 17.766 21.115 29.847 1.00 11.71 345 MET C CA 1
ATOM 10050 C C . MET C 1 344 ? 16.506 21.970 30.100 1.00 14.08 345 MET C C 1
ATOM 10051 O O . MET C 1 344 ? 15.369 21.599 29.794 1.00 14.11 345 MET C O 1
ATOM 10056 N N . LEU C 1 345 ? 16.743 23.163 30.691 1.00 13.72 346 LEU C N 1
ATOM 10057 C CA . LEU C 1 345 ? 15.596 24.041 30.946 1.00 14.08 346 LEU C CA 1
ATOM 10058 C C . LEU C 1 345 ? 14.753 24.262 29.687 1.00 9.82 346 LEU C C 1
ATOM 10059 O O . LEU C 1 345 ? 13.494 24.288 29.761 1.00 13.86 346 LEU C O 1
ATOM 10064 N N . GLU C 1 346 ? 15.416 24.542 28.541 1.00 14.91 347 GLU C N 1
ATOM 10065 C CA . GLU C 1 346 ? 14.660 24.790 27.286 1.00 16.89 347 GLU C CA 1
ATOM 10066 C C . GLU C 1 346 ? 13.691 23.643 26.943 1.00 13.03 347 GLU C C 1
ATOM 10067 O O . GLU C 1 346 ? 12.572 23.839 26.481 1.00 18.29 347 GLU C O 1
ATOM 10073 N N . HIS C 1 347 ? 14.126 22.409 27.266 1.00 11.80 348 HIS C N 1
ATOM 10074 C CA . HIS C 1 347 ? 13.296 21.247 27.031 1.00 12.63 348 HIS C CA 1
ATOM 10075 C C . HIS C 1 347 ? 12.133 21.197 28.027 1.00 14.83 348 HIS C C 1
ATOM 10076 O O . HIS C 1 347 ? 10.971 20.885 27.663 1.00 12.85 348 HIS C O 1
ATOM 10083 N N . ILE C 1 348 ? 12.465 21.520 29.315 1.00 10.24 349 ILE C N 1
ATOM 10084 C CA . ILE C 1 348 ? 11.371 21.481 30.306 1.00 11.16 349 ILE C CA 1
ATOM 10085 C C . ILE C 1 348 ? 10.293 22.511 30.029 1.00 9.38 349 ILE C C 1
ATOM 10086 O O . ILE C 1 348 ? 9.058 22.235 30.101 1.00 12.03 349 ILE C O 1
ATOM 10091 N N . LYS C 1 349 ? 10.684 23.733 29.574 1.00 12.19 350 LYS C N 1
ATOM 10092 C CA . LYS C 1 349 ? 9.625 24.723 29.141 1.00 12.74 350 LYS C CA 1
ATOM 10093 C C . LYS C 1 349 ? 8.758 24.273 27.965 1.00 11.34 350 LYS C C 1
ATOM 10094 O O . LYS C 1 349 ? 7.582 24.761 27.814 1.00 15.31 350 LYS C O 1
ATOM 10100 N N . ALA C 1 350 ? 9.303 23.326 27.145 1.00 10.81 351 ALA C N 1
ATOM 10101 C CA . ALA C 1 350 ? 8.586 22.776 26.007 1.00 13.83 351 ALA C CA 1
ATOM 10102 C C . ALA C 1 350 ? 7.587 21.630 26.415 1.00 10.37 351 ALA C C 1
ATOM 10103 O O . ALA C 1 350 ? 6.796 21.186 25.564 1.00 13.03 351 ALA C O 1
ATOM 10105 N N . MET C 1 351 ? 7.689 21.093 27.648 1.00 8.50 352 MET C N 1
ATOM 10106 C CA . MET C 1 351 ? 6.830 19.957 28.013 1.00 10.99 352 MET C CA 1
ATOM 10107 C C . MET C 1 351 ? 5.382 20.285 28.034 1.00 15.54 352 MET C C 1
ATOM 10108 O O . MET C 1 351 ? 5.032 21.408 28.377 1.00 14.66 352 MET C O 1
ATOM 10113 N N . LYS C 1 352 ? 4.583 19.224 27.908 1.00 11.10 353 LYS C N 1
ATOM 10114 C CA . LYS C 1 352 ? 3.132 19.402 28.034 1.00 11.97 353 LYS C CA 1
ATOM 10115 C C . LYS C 1 352 ? 2.695 19.612 29.509 1.00 10.99 353 LYS C C 1
ATOM 10116 O O . LYS C 1 352 ? 3.386 19.172 30.488 1.00 11.81 353 LYS C O 1
ATOM 10122 N N . ASP C 1 353 ? 1.496 20.191 29.646 1.00 15.06 354 ASP C N 1
ATOM 10123 C CA . ASP C 1 353 ? 1.078 20.528 30.992 1.00 12.37 354 ASP C CA 1
ATOM 10124 C C . ASP C 1 353 ? 0.900 19.214 31.788 1.00 10.22 354 ASP C C 1
ATOM 10125 O O . ASP C 1 353 ? 0.238 18.256 31.268 1.00 13.52 354 ASP C O 1
ATOM 10130 N N . HIS C 1 354 ? 1.433 19.183 33.042 1.00 10.77 355 HIS C N 1
ATOM 10131 C CA . HIS C 1 354 ? 1.274 18.038 33.940 1.00 10.14 355 HIS C CA 1
ATOM 10132 C C . HIS C 1 354 ? 2.016 16.791 33.459 1.00 12.43 355 HIS C C 1
ATOM 10133 O O . HIS C 1 354 ? 1.843 15.707 34.099 1.00 12.51 355 HIS C O 1
ATOM 10140 N N . ALA C 1 355 ? 2.902 16.962 32.484 1.00 10.43 356 ALA C N 1
ATOM 10141 C CA . ALA C 1 355 ? 3.888 15.880 32.192 1.00 8.46 356 ALA C CA 1
ATOM 10142 C C . ALA C 1 355 ? 4.815 15.587 33.435 1.00 11.09 356 ALA C C 1
ATOM 10143 O O . ALA C 1 355 ? 4.985 16.443 34.283 1.00 11.53 356 ALA C O 1
ATOM 10145 N N . ILE C 1 356 ? 5.361 14.346 33.454 1.00 8.15 357 ILE C N 1
ATOM 10146 C CA . ILE C 1 356 ? 6.152 13.941 34.589 1.00 9.24 357 ILE C CA 1
ATOM 10147 C C . ILE C 1 356 ? 7.596 13.784 34.108 1.00 9.13 357 ILE C C 1
ATOM 10148 O O . ILE C 1 356 ? 7.851 13.191 33.052 1.00 10.86 357 ILE C O 1
ATOM 10153 N N . LEU C 1 357 ? 8.474 14.292 34.915 1.00 8.97 358 LEU C N 1
ATOM 10154 C CA . LEU C 1 357 ? 9.933 14.254 34.582 1.00 6.89 358 LEU C CA 1
ATOM 10155 C C . LEU C 1 357 ? 10.681 13.609 35.783 1.00 10.49 358 LEU C C 1
ATOM 10156 O O . LEU C 1 357 ? 10.512 14.016 36.927 1.00 10.68 358 LEU C O 1
ATOM 10161 N N . GLY C 1 358 ? 11.512 12.607 35.457 1.00 10.47 359 GLY C N 1
ATOM 10162 C CA . GLY C 1 358 ? 12.348 11.980 36.467 1.00 9.67 359 GLY C CA 1
ATOM 10163 C C . GLY C 1 358 ? 13.655 11.445 35.906 1.00 11.86 359 GLY C C 1
ATOM 10164 O O . GLY C 1 358 ? 13.788 11.301 34.659 1.00 10.37 359 GLY C O 1
ATOM 10165 N N . ASN C 1 359 ? 14.645 11.157 36.785 1.00 8.55 360 ASN C N 1
ATOM 10166 C CA . ASN C 1 359 ? 15.904 10.627 36.430 1.00 10.28 360 ASN C CA 1
ATOM 10167 C C . ASN C 1 359 ? 16.148 9.327 37.189 1.00 7.84 360 ASN C C 1
ATOM 10168 O O . ASN C 1 359 ? 15.783 9.265 38.395 1.00 11.81 360 ASN C O 1
ATOM 10173 N N . ILE C 1 360 ? 16.683 8.298 36.494 1.00 8.67 361 ILE C N 1
ATOM 10174 C CA . ILE C 1 360 ? 17.060 7.056 37.142 1.00 11.36 361 ILE C CA 1
ATOM 10175 C C . ILE C 1 360 ? 18.501 6.747 37.013 1.00 12.69 361 ILE C C 1
ATOM 10176 O O . ILE C 1 360 ? 18.927 5.732 37.495 1.00 11.22 361 ILE C O 1
ATOM 10181 N N . GLY C 1 361 ? 19.247 7.587 36.316 1.00 8.91 362 GLY C N 1
ATOM 10182 C CA . GLY C 1 361 ? 20.727 7.430 36.330 1.00 9.19 362 GLY C CA 1
ATOM 10183 C C . GLY C 1 361 ? 21.277 7.761 37.748 1.00 12.23 362 GLY C C 1
ATOM 10184 O O . GLY C 1 361 ? 20.562 8.342 38.606 1.00 14.66 362 GLY C O 1
ATOM 10185 N N . HIS C 1 362 ? 22.587 7.538 37.970 1.00 13.09 363 HIS C N 1
ATOM 10186 C CA . HIS C 1 362 ? 23.092 7.670 39.365 1.00 11.01 363 HIS C CA 1
ATOM 10187 C C . HIS C 1 362 ? 23.061 9.140 39.879 1.00 14.37 363 HIS C C 1
ATOM 10188 O O . HIS C 1 362 ? 22.766 9.349 41.084 1.00 15.55 363 HIS C O 1
ATOM 10195 N N . PHE C 1 363 ? 23.309 10.122 39.001 1.00 16.76 364 PHE C N 1
ATOM 10196 C CA . PHE C 1 363 ? 23.423 11.505 39.515 1.00 12.35 364 PHE C CA 1
ATOM 10197 C C . PHE C 1 363 ? 22.371 12.417 38.881 1.00 15.73 364 PHE C C 1
ATOM 10198 O O . PHE C 1 363 ? 21.971 12.182 37.710 1.00 14.67 364 PHE C O 1
ATOM 10206 N N . ASP C 1 364 ? 21.867 13.389 39.662 1.00 15.59 365 ASP C N 1
ATOM 10207 C CA . ASP C 1 364 ? 20.794 14.374 39.200 1.00 18.25 365 ASP C CA 1
ATOM 10208 C C . ASP C 1 364 ? 21.075 15.328 38.012 1.00 15.64 365 ASP C C 1
ATOM 10209 O O . ASP C 1 364 ? 20.111 15.830 37.394 1.00 17.48 365 ASP C O 1
ATOM 10214 N N . ASN C 1 365 ? 22.339 15.437 37.628 1.00 13.56 366 ASN C N 1
ATOM 10215 C CA . ASN C 1 365 ? 22.699 16.352 36.542 1.00 15.21 366 ASN C CA 1
ATOM 10216 C C . ASN C 1 365 ? 22.296 15.938 35.138 1.00 14.37 366 ASN C C 1
ATOM 10217 O O . ASN C 1 365 ? 22.538 16.669 34.149 1.00 14.86 366 ASN C O 1
ATOM 10222 N N . GLU C 1 366 ? 21.619 14.771 35.069 1.00 12.12 367 GLU C N 1
ATOM 10223 C CA . GLU C 1 366 ? 21.046 14.458 33.774 1.00 9.52 367 GLU C CA 1
ATOM 10224 C C . GLU C 1 366 ? 19.924 15.460 33.437 1.00 13.44 367 GLU C C 1
ATOM 10225 O O . GLU C 1 366 ? 19.610 15.674 32.309 1.00 12.58 367 GLU C O 1
ATOM 10231 N N . ILE C 1 367 ? 19.320 16.012 34.473 1.00 15.27 368 ILE C N 1
ATOM 10232 C CA . ILE C 1 367 ? 18.197 16.984 34.338 1.00 15.14 368 ILE C CA 1
ATOM 10233 C C . ILE C 1 367 ? 18.767 18.273 34.867 1.00 12.10 368 ILE C C 1
ATOM 10234 O O . ILE C 1 367 ? 19.383 18.283 35.909 1.00 15.50 368 ILE C O 1
ATOM 10239 N N . ASP C 1 368 ? 18.456 19.374 34.122 1.00 12.02 369 ASP C N 1
ATOM 10240 C CA . ASP C 1 368 ? 19.005 20.713 34.483 1.00 12.36 369 ASP C CA 1
ATOM 10241 C C . ASP C 1 368 ? 18.224 21.346 35.648 1.00 12.57 369 ASP C C 1
ATOM 10242 O O . ASP C 1 368 ? 17.429 22.321 35.445 1.00 12.28 369 ASP C O 1
ATOM 10247 N N . MET C 1 369 ? 18.305 20.723 36.857 1.00 10.88 370 MET C N 1
ATOM 10248 C CA . MET C 1 369 ? 17.610 21.241 38.042 1.00 9.32 370 MET C CA 1
ATOM 10249 C C . MET C 1 369 ? 18.090 22.651 38.406 1.00 12.08 370 MET C C 1
ATOM 10250 O O . MET C 1 369 ? 17.276 23.462 38.798 1.00 11.82 370 MET C O 1
ATOM 10255 N N . ALA C 1 370 ? 19.354 22.895 38.218 1.00 14.80 371 ALA C N 1
ATOM 10256 C CA . ALA C 1 370 ? 19.895 24.230 38.504 1.00 13.59 371 ALA C CA 1
ATOM 10257 C C . ALA C 1 370 ? 19.260 25.273 37.650 1.00 14.23 371 ALA C C 1
ATOM 10258 O O . ALA C 1 370 ? 18.856 26.323 38.191 1.00 17.45 371 ALA C O 1
ATOM 10260 N N . GLY C 1 371 ? 19.100 24.984 36.355 1.00 15.87 372 GLY C N 1
ATOM 10261 C CA . GLY C 1 371 ? 18.450 25.894 35.440 1.00 16.61 372 GLY C CA 1
ATOM 10262 C C . GLY C 1 371 ? 16.952 26.075 35.813 1.00 14.98 372 GLY C C 1
ATOM 10263 O O . GLY C 1 371 ? 16.445 27.204 35.886 1.00 13.93 372 GLY C O 1
ATOM 10264 N N . LEU C 1 372 ? 16.232 24.982 36.140 1.00 12.74 373 LEU C N 1
ATOM 10265 C CA . LEU C 1 372 ? 14.847 25.061 36.607 1.00 11.50 373 LEU C CA 1
ATOM 10266 C C . LEU C 1 372 ? 14.686 25.946 37.843 1.00 10.57 373 LEU C C 1
ATOM 10267 O O . LEU C 1 372 ? 13.806 26.798 37.925 1.00 14.78 373 LEU C O 1
ATOM 10272 N N . GLU C 1 373 ? 15.577 25.730 38.835 1.00 11.27 374 GLU C N 1
ATOM 10273 C CA . GLU C 1 373 ? 15.474 26.445 40.102 1.00 14.27 374 GLU C CA 1
ATOM 10274 C C . GLU C 1 373 ? 15.620 27.946 39.903 1.00 19.04 374 GLU C C 1
ATOM 10275 O O . GLU C 1 373 ? 15.041 28.713 40.672 1.00 22.93 374 GLU C O 1
ATOM 10281 N N . ARG C 1 374 ? 16.377 28.360 38.895 1.00 16.99 375 ARG C N 1
ATOM 10282 C CA . ARG C 1 374 ? 16.639 29.845 38.640 1.00 18.43 375 ARG C CA 1
ATOM 10283 C C . ARG C 1 374 ? 15.861 30.394 37.448 1.00 20.31 375 ARG C C 1
ATOM 10284 O O . ARG C 1 374 ? 16.051 31.545 37.059 1.00 22.22 375 ARG C O 1
ATOM 10292 N N . SER C 1 375 ? 14.855 29.650 36.919 1.00 15.22 376 SER C N 1
ATOM 10293 C CA . SER C 1 375 ? 14.157 30.005 35.697 1.00 14.33 376 SER C CA 1
ATOM 10294 C C . SER C 1 375 ? 12.974 31.001 35.853 1.00 17.19 376 SER C C 1
ATOM 10295 O O . SER C 1 375 ? 12.453 31.544 34.831 1.00 18.98 376 SER C O 1
ATOM 10298 N N . GLY C 1 376 ? 12.578 31.207 37.117 1.00 12.62 377 GLY C N 1
ATOM 10299 C CA . GLY C 1 376 ? 11.281 31.918 37.401 1.00 14.52 377 GLY C CA 1
ATOM 10300 C C . GLY C 1 376 ? 10.109 31.020 37.495 1.00 14.55 377 GLY C C 1
ATOM 10301 O O . GLY C 1 376 ? 9.012 31.483 37.901 1.00 16.16 377 GLY C O 1
ATOM 10302 N N . ALA C 1 377 ? 10.270 29.717 37.125 1.00 12.96 378 ALA C N 1
ATOM 10303 C CA . ALA C 1 377 ? 9.155 28.829 37.445 1.00 14.95 378 ALA C CA 1
ATOM 10304 C C . ALA C 1 377 ? 8.956 28.710 38.948 1.00 12.43 378 ALA C C 1
ATOM 10305 O O . ALA C 1 377 ? 9.889 28.910 39.694 1.00 13.20 378 ALA C O 1
ATOM 10307 N N . THR C 1 378 ? 7.710 28.436 39.381 1.00 10.98 379 THR C N 1
ATOM 10308 C CA . THR C 1 378 ? 7.436 28.356 40.826 1.00 11.38 379 THR C CA 1
ATOM 10309 C C . THR C 1 378 ? 7.137 26.912 41.243 1.00 11.96 379 THR C C 1
ATOM 10310 O O . THR C 1 378 ? 6.523 26.208 40.462 1.00 15.76 379 THR C O 1
ATOM 10314 N N . ARG C 1 379 ? 7.552 26.570 42.440 1.00 12.56 380 ARG C N 1
ATOM 10315 C CA . ARG C 1 379 ? 7.420 25.196 42.933 1.00 12.29 380 ARG C CA 1
ATOM 10316 C C . ARG C 1 379 ? 6.378 25.085 43.962 1.00 11.49 380 ARG C C 1
ATOM 10317 O O . ARG C 1 379 ? 6.303 25.947 44.902 1.00 14.51 380 ARG C O 1
ATOM 10325 N N . VAL C 1 380 ? 5.554 24.016 43.845 1.00 13.81 381 VAL C N 1
ATOM 10326 C CA . VAL C 1 380 ? 4.682 23.644 44.939 1.00 12.18 381 VAL C CA 1
ATOM 10327 C C . VAL C 1 380 ? 4.994 22.233 45.292 1.00 13.75 381 VAL C C 1
ATOM 10328 O O . VAL C 1 380 ? 4.943 21.329 44.363 1.00 12.58 381 VAL C O 1
ATOM 10332 N N . ASN C 1 381 ? 5.430 22.000 46.545 1.00 12.03 382 ASN C N 1
ATOM 10333 C CA . ASN C 1 381 ? 5.629 20.598 47.005 1.00 10.29 382 ASN C CA 1
ATOM 10334 C C . ASN C 1 381 ? 4.278 19.943 47.175 1.00 13.18 382 ASN C C 1
ATOM 10335 O O . ASN C 1 381 ? 3.427 20.391 47.803 1.00 15.67 382 ASN C O 1
ATOM 10340 N N . VAL C 1 382 ? 4.114 18.774 46.519 1.00 9.88 383 VAL C N 1
ATOM 10341 C CA . VAL C 1 382 ? 2.890 17.939 46.709 1.00 9.61 383 VAL C CA 1
ATOM 10342 C C . VAL C 1 382 ? 3.033 16.989 47.925 1.00 12.86 383 VAL C C 1
ATOM 10343 O O . VAL C 1 382 ? 2.127 16.951 48.766 1.00 14.00 383 VAL C O 1
ATOM 10347 N N . LYS C 1 383 ? 4.187 16.273 47.981 1.00 11.99 384 LYS C N 1
ATOM 10348 C CA . LYS C 1 383 ? 4.484 15.378 49.076 1.00 13.89 384 LYS C CA 1
ATOM 10349 C C . LYS C 1 383 ? 5.962 15.113 48.959 1.00 11.68 384 LYS C C 1
ATOM 10350 O O . LYS C 1 383 ? 6.629 15.652 48.019 1.00 10.75 384 LYS C O 1
ATOM 10356 N N . PRO C 1 384 ? 6.504 14.347 49.891 1.00 12.62 385 PRO C N 1
ATOM 10357 C CA . PRO C 1 384 ? 7.972 14.148 49.773 1.00 12.40 385 PRO C CA 1
ATOM 10358 C C . PRO C 1 384 ? 8.430 13.644 48.398 1.00 10.41 385 PRO C C 1
ATOM 10359 O O . PRO C 1 384 ? 7.840 12.697 47.878 1.00 11.67 385 PRO C O 1
ATOM 10363 N N . GLN C 1 385 ? 9.487 14.318 47.893 1.00 8.58 386 GLN C N 1
ATOM 10364 C CA . GLN C 1 385 ? 9.990 13.973 46.561 1.00 12.30 386 GLN C CA 1
ATOM 10365 C C . GLN C 1 385 ? 9.061 14.126 45.412 1.00 9.67 386 GLN C C 1
ATOM 10366 O O . GLN C 1 385 ? 9.283 13.486 44.356 1.00 10.94 386 GLN C O 1
ATOM 10372 N N . VAL C 1 386 ? 7.930 14.873 45.594 1.00 8.99 387 VAL C N 1
ATOM 10373 C CA . VAL C 1 386 ? 7.202 15.181 44.394 1.00 11.35 387 VAL C CA 1
ATOM 10374 C C . VAL C 1 386 ? 6.926 16.656 44.396 1.00 11.88 387 VAL C C 1
ATOM 10375 O O . VAL C 1 386 ? 6.235 17.131 45.345 1.00 12.16 387 VAL C O 1
ATOM 10379 N N . ASP C 1 387 ? 7.290 17.339 43.287 1.00 9.71 388 ASP C N 1
ATOM 10380 C CA . ASP C 1 387 ? 7.096 18.795 43.207 1.00 10.04 388 ASP C CA 1
ATOM 10381 C C . ASP C 1 387 ? 6.461 19.189 41.935 1.00 9.33 388 ASP C C 1
ATOM 10382 O O . ASP C 1 387 ? 6.813 18.624 40.906 1.00 12.09 388 ASP C O 1
ATOM 10387 N N . LEU C 1 388 ? 5.536 20.185 41.963 1.00 10.83 389 LEU C N 1
ATOM 10388 C CA . LEU C 1 388 ? 4.886 20.658 40.779 1.00 9.40 389 LEU C CA 1
ATOM 10389 C C . LEU C 1 388 ? 5.555 22.016 40.485 1.00 11.43 389 LEU C C 1
ATOM 10390 O O . LEU C 1 388 ? 5.514 22.900 41.325 1.00 15.44 389 LEU C O 1
ATOM 10395 N N . TRP C 1 389 ? 6.113 22.135 39.289 1.00 10.31 390 TRP C N 1
ATOM 10396 C CA . TRP C 1 389 ? 6.713 23.367 38.861 1.00 12.01 390 TRP C CA 1
ATOM 10397 C C . TRP C 1 389 ? 5.858 24.069 37.820 1.00 14.01 390 TRP C C 1
ATOM 10398 O O . TRP C 1 389 ? 5.460 23.453 36.839 1.00 13.10 390 TRP C O 1
ATOM 10409 N N . THR C 1 390 ? 5.577 25.383 37.995 1.00 11.03 391 THR C N 1
ATOM 10410 C CA . THR C 1 390 ? 4.715 26.017 37.050 1.00 12.42 391 THR C CA 1
ATOM 10411 C C . THR C 1 390 ? 5.423 27.225 36.408 1.00 15.45 391 THR C C 1
ATOM 10412 O O . THR C 1 390 ? 5.932 28.066 37.107 1.00 15.42 391 THR C O 1
ATOM 10416 N N . PHE C 1 391 ? 5.325 27.307 35.094 1.00 13.30 392 PHE C N 1
ATOM 10417 C CA . PHE C 1 391 ? 5.824 28.430 34.308 1.00 12.95 392 PHE C CA 1
ATOM 10418 C C . PHE C 1 391 ? 4.683 29.379 34.025 1.00 14.05 392 PHE C C 1
ATOM 10419 O O . PHE C 1 391 ? 3.693 29.047 33.399 1.00 13.17 392 PHE C O 1
ATOM 10427 N N . GLY C 1 392 ? 4.805 30.593 34.627 1.00 14.80 393 GLY C N 1
ATOM 10428 C CA . GLY C 1 392 ? 3.607 31.454 34.509 1.00 15.40 393 GLY C CA 1
ATOM 10429 C C . GLY C 1 392 ? 3.491 32.025 33.113 1.00 11.80 393 GLY C C 1
ATOM 10430 O O . GLY C 1 392 ? 2.355 32.384 32.713 1.00 17.39 393 GLY C O 1
ATOM 10431 N N . ASP C 1 393 ? 4.592 32.022 32.370 1.00 16.34 394 ASP C N 1
ATOM 10432 C CA . ASP C 1 393 ? 4.457 32.535 30.953 1.00 21.15 394 ASP C CA 1
ATOM 10433 C C . ASP C 1 393 ? 3.592 31.660 30.055 1.00 21.02 394 ASP C C 1
ATOM 10434 O O . ASP C 1 393 ? 2.857 32.120 29.134 1.00 21.95 394 ASP C O 1
ATOM 10439 N N . THR C 1 394 ? 3.688 30.349 30.266 1.00 16.35 395 THR C N 1
ATOM 10440 C CA . THR C 1 394 ? 2.803 29.494 29.448 1.00 14.88 395 THR C CA 1
ATOM 10441 C C . THR C 1 394 ? 1.604 28.905 30.214 1.00 14.01 395 THR C C 1
ATOM 10442 O O . THR C 1 394 ? 0.647 28.310 29.590 1.00 15.90 395 THR C O 1
ATOM 10446 N N . GLY C 1 395 ? 1.687 28.896 31.575 1.00 12.04 396 GLY C N 1
ATOM 10447 C CA . GLY C 1 395 ? 0.665 28.384 32.401 1.00 16.39 396 GLY C CA 1
ATOM 10448 C C . GLY C 1 395 ? 0.866 26.885 32.683 1.00 18.00 396 GLY C C 1
ATOM 10449 O O . GLY C 1 395 ? 0.069 26.272 33.347 1.00 20.70 396 GLY C O 1
ATOM 10450 N N . ARG C 1 396 ? 1.881 26.318 32.073 1.00 14.10 397 ARG C N 1
ATOM 10451 C CA . ARG C 1 396 ? 2.046 24.857 32.141 1.00 15.10 397 ARG C CA 1
ATOM 10452 C C . ARG C 1 396 ? 2.847 24.458 33.329 1.00 16.87 397 ARG C C 1
ATOM 10453 O O . ARG C 1 396 ? 3.797 25.164 33.704 1.00 15.17 397 ARG C O 1
ATOM 10461 N N . SER C 1 397 ? 2.595 23.249 33.848 1.00 11.98 398 SER C N 1
ATOM 10462 C CA . SER C 1 397 ? 3.277 22.743 35.052 1.00 14.52 398 SER C CA 1
ATOM 10463 C C . SER C 1 397 ? 3.852 21.364 34.683 1.00 17.14 398 SER C C 1
ATOM 10464 O O . SER C 1 397 ? 3.474 20.778 33.590 1.00 17.21 398 SER C O 1
ATOM 10467 N N . ILE C 1 398 ? 4.967 21.086 35.372 1.00 12.41 399 ILE C N 1
ATOM 10468 C CA . ILE C 1 398 ? 5.578 19.757 35.217 1.00 8.28 399 ILE C CA 1
ATOM 10469 C C . ILE C 1 398 ? 5.735 19.169 36.631 1.00 14.07 399 ILE C C 1
ATOM 10470 O O . ILE C 1 398 ? 5.991 19.872 37.630 1.00 11.54 399 ILE C O 1
ATOM 10475 N N . ILE C 1 399 ? 5.549 17.835 36.697 1.00 7.95 400 ILE C N 1
ATOM 10476 C CA . ILE C 1 399 ? 5.753 17.136 37.989 1.00 10.35 400 ILE C CA 1
ATOM 10477 C C . ILE C 1 399 ? 7.177 16.622 37.916 1.00 13.71 400 ILE C C 1
ATOM 10478 O O . ILE C 1 399 ? 7.517 15.777 37.019 1.00 14.87 400 ILE C O 1
ATOM 10483 N N . VAL C 1 400 ? 7.968 16.998 38.934 1.00 8.04 401 VAL C N 1
ATOM 10484 C CA . VAL C 1 400 ? 9.366 16.574 38.993 1.00 7.72 401 VAL C CA 1
ATOM 10485 C C . VAL C 1 400 ? 9.554 15.605 40.173 1.00 9.66 401 VAL C C 1
ATOM 10486 O O . VAL C 1 400 ? 9.105 15.899 41.267 1.00 10.58 401 VAL C O 1
ATOM 10490 N N . LEU C 1 401 ? 10.125 14.410 39.857 1.00 8.62 402 LEU C N 1
ATOM 10491 C CA . LEU C 1 401 ? 10.315 13.398 40.916 1.00 10.31 402 LEU C CA 1
ATOM 10492 C C . LEU C 1 401 ? 11.698 13.502 41.597 1.00 9.69 402 LEU C C 1
ATOM 10493 O O . LEU C 1 401 ? 12.748 13.585 40.935 1.00 9.65 402 LEU C O 1
ATOM 10498 N N . SER C 1 402 ? 11.716 13.480 42.913 1.00 9.66 403 SER C N 1
ATOM 10499 C CA . SER C 1 402 ? 12.985 13.355 43.661 1.00 11.11 403 SER C CA 1
ATOM 10500 C C . SER C 1 402 ? 14.002 14.499 43.406 1.00 9.02 403 SER C C 1
ATOM 10501 O O . SER C 1 402 ? 15.180 14.298 43.549 1.00 9.85 403 SER C O 1
ATOM 10504 N N . GLU C 1 403 ? 13.474 15.653 43.003 1.00 12.20 404 GLU C N 1
ATOM 10505 C CA . GLU C 1 403 ? 14.362 16.835 42.624 1.00 11.17 404 GLU C CA 1
ATOM 10506 C C . GLU C 1 403 ? 15.461 16.331 41.651 1.00 8.59 404 GLU C C 1
ATOM 10507 O O . GLU C 1 403 ? 16.609 16.853 41.656 1.00 11.21 404 GLU C O 1
ATOM 10513 N N . GLY C 1 404 ? 15.087 15.421 40.741 1.00 9.73 405 GLY C N 1
ATOM 10514 C CA . GLY C 1 404 ? 16.051 14.944 39.768 1.00 9.34 405 GLY C CA 1
ATOM 10515 C C . GLY C 1 404 ? 16.898 13.796 40.205 1.00 14.31 405 GLY C C 1
ATOM 10516 O O . GLY C 1 404 ? 17.742 13.337 39.410 1.00 15.82 405 GLY C O 1
ATOM 10517 N N . ARG C 1 405 ? 16.869 13.456 41.518 1.00 10.81 406 ARG C N 1
ATOM 10518 C CA . ARG C 1 405 ? 17.744 12.389 41.996 1.00 9.57 406 ARG C CA 1
ATOM 10519 C C . ARG C 1 405 ? 17.090 11.008 41.635 1.00 8.46 406 ARG C C 1
ATOM 10520 O O . ARG C 1 405 ? 15.893 10.958 41.363 1.00 11.37 406 ARG C O 1
ATOM 10528 N N . LEU C 1 406 ? 17.855 9.967 41.702 1.00 9.78 407 LEU C N 1
ATOM 10529 C CA . LEU C 1 406 ? 17.374 8.698 41.103 1.00 9.01 407 LEU C CA 1
ATOM 10530 C C . LEU C 1 406 ? 16.029 8.332 41.695 1.00 8.71 407 LEU C C 1
ATOM 10531 O O . LEU C 1 406 ? 15.864 8.183 42.944 1.00 12.59 407 LEU C O 1
ATOM 10536 N N . LEU C 1 407 ? 15.000 8.110 40.856 1.00 7.66 408 LEU C N 1
ATOM 10537 C CA . LEU C 1 407 ? 13.613 8.227 41.378 1.00 8.77 408 LEU C CA 1
ATOM 10538 C C . LEU C 1 407 ? 13.187 6.937 42.012 1.00 9.11 408 LEU C C 1
ATOM 10539 O O . LEU C 1 407 ? 12.263 6.904 42.777 1.00 9.55 408 LEU C O 1
ATOM 10544 N N . ASN C 1 408 ? 13.783 5.833 41.572 1.00 9.24 409 ASN C N 1
ATOM 10545 C CA . ASN C 1 408 ? 13.337 4.520 42.059 1.00 8.82 409 ASN C CA 1
ATOM 10546 C C . ASN C 1 408 ? 13.578 4.443 43.578 1.00 9.02 409 ASN C C 1
ATOM 10547 O O . ASN C 1 408 ? 12.802 3.920 44.354 1.00 12.89 409 ASN C O 1
ATOM 10552 N N . LEU C 1 409 ? 14.792 4.885 43.968 1.00 8.15 410 LEU C N 1
ATOM 10553 C CA . LEU C 1 409 ? 15.088 4.936 45.426 1.00 9.26 410 LEU C CA 1
ATOM 10554 C C . LEU C 1 409 ? 14.501 6.167 46.137 1.00 14.02 410 LEU C C 1
ATOM 10555 O O . LEU C 1 409 ? 14.273 6.117 47.331 1.00 12.19 410 LEU C O 1
ATOM 10560 N N . GLY C 1 410 ? 14.336 7.305 45.441 1.00 10.53 411 GLY C N 1
ATOM 10561 C CA . GLY C 1 410 ? 13.763 8.538 46.008 1.00 10.01 411 GLY C CA 1
ATOM 10562 C C . GLY C 1 410 ? 12.282 8.357 46.349 1.00 10.51 411 GLY C C 1
ATOM 10563 O O . GLY C 1 410 ? 11.867 8.702 47.451 1.00 11.28 411 GLY C O 1
ATOM 10564 N N . ASN C 1 411 ? 11.543 8.012 45.312 1.00 10.78 412 ASN C N 1
ATOM 10565 C CA . ASN C 1 411 ? 10.079 7.887 45.386 1.00 10.74 412 ASN C CA 1
ATOM 10566 C C . ASN C 1 411 ? 9.602 6.533 45.852 1.00 9.74 412 ASN C C 1
ATOM 10567 O O . ASN C 1 411 ? 8.397 6.425 46.176 1.00 12.58 412 ASN C O 1
ATOM 10572 N N . ALA C 1 412 ? 10.420 5.500 45.776 1.00 9.14 413 ALA C N 1
ATOM 10573 C CA . ALA C 1 412 ? 9.956 4.165 46.217 1.00 11.05 413 ALA C CA 1
ATOM 10574 C C . ALA C 1 412 ? 11.120 3.502 47.028 1.00 12.38 413 ALA C C 1
ATOM 10575 O O . ALA C 1 412 ? 11.664 4.147 47.884 1.00 11.15 413 ALA C O 1
ATOM 10577 N N . THR C 1 413 ? 11.379 2.225 46.786 1.00 9.38 414 THR C N 1
ATOM 10578 C CA . THR C 1 413 ? 12.328 1.488 47.691 1.00 11.96 414 THR C CA 1
ATOM 10579 C C . THR C 1 413 ? 13.484 0.934 46.855 1.00 9.82 414 THR C C 1
ATOM 10580 O O . THR C 1 413 ? 14.204 0.072 47.358 1.00 12.00 414 THR C O 1
ATOM 10584 N N . GLY C 1 414 ? 13.669 1.414 45.595 1.00 9.96 415 GLY C N 1
ATOM 10585 C CA . GLY C 1 414 ? 14.785 0.879 44.809 1.00 8.94 415 GLY C CA 1
ATOM 10586 C C . GLY C 1 414 ? 14.481 -0.510 44.330 1.00 7.25 415 GLY C C 1
ATOM 10587 O O . GLY C 1 414 ? 13.293 -1.008 44.372 1.00 9.22 415 GLY C O 1
ATOM 10588 N N . HIS C 1 415 ? 15.512 -1.153 43.777 1.00 9.39 416 HIS C N 1
ATOM 10589 C CA . HIS C 1 415 ? 15.323 -2.529 43.280 1.00 7.57 416 HIS C CA 1
ATOM 10590 C C . HIS C 1 415 ? 14.904 -3.489 44.396 1.00 7.49 416 HIS C C 1
ATOM 10591 O O . HIS C 1 415 ? 15.204 -3.190 45.573 1.00 10.25 416 HIS C O 1
ATOM 10598 N N . PRO C 1 416 ? 14.138 -4.588 44.047 1.00 7.90 417 PRO C N 1
ATOM 10599 C CA . PRO C 1 416 ? 13.733 -5.579 45.081 1.00 7.38 417 PRO C CA 1
ATOM 10600 C C . PRO C 1 416 ? 14.881 -6.425 45.528 1.00 13.10 417 PRO C C 1
ATOM 10601 O O . PRO C 1 416 ? 15.907 -6.649 44.817 1.00 10.66 417 PRO C O 1
ATOM 10605 N N . SER C 1 417 ? 14.691 -6.951 46.757 1.00 10.15 418 SER C N 1
ATOM 10606 C CA . SER C 1 417 ? 15.736 -7.764 47.381 1.00 12.53 418 SER C CA 1
ATOM 10607 C C . SER C 1 417 ? 16.265 -8.886 46.463 1.00 10.34 418 SER C C 1
ATOM 10608 O O . SER C 1 417 ? 17.489 -9.069 46.392 1.00 10.20 418 SER C O 1
ATOM 10611 N N . PHE C 1 418 ? 15.420 -9.606 45.759 1.00 10.47 419 PHE C N 1
ATOM 10612 C CA . PHE C 1 418 ? 15.936 -10.804 44.974 1.00 9.80 419 PHE C CA 1
ATOM 10613 C C . PHE C 1 418 ? 16.916 -10.357 43.837 1.00 9.96 419 PHE C C 1
ATOM 10614 O O . PHE C 1 418 ? 17.900 -11.061 43.535 1.00 10.91 419 PHE C O 1
ATOM 10622 N N . VAL C 1 419 ? 16.737 -9.133 43.286 1.00 9.87 420 VAL C N 1
ATOM 10623 C CA . VAL C 1 419 ? 17.669 -8.600 42.311 1.00 11.99 420 VAL C CA 1
ATOM 10624 C C . VAL C 1 419 ? 18.947 -8.244 42.982 1.00 11.01 420 VAL C C 1
ATOM 10625 O O . VAL C 1 419 ? 20.032 -8.482 42.461 1.00 11.39 420 VAL C O 1
ATOM 10629 N N . MET C 1 420 ? 18.826 -7.422 44.096 1.00 12.14 421 MET C N 1
ATOM 10630 C CA . MET C 1 420 ? 20.034 -6.963 44.889 1.00 10.99 421 MET C CA 1
ATOM 10631 C C . MET C 1 420 ? 20.872 -8.075 45.472 1.00 10.37 421 MET C C 1
ATOM 10632 O O . MET C 1 420 ? 22.075 -7.859 45.673 1.00 13.69 421 MET C O 1
ATOM 10637 N N . SER C 1 421 ? 20.303 -9.263 45.576 1.00 9.87 422 SER C N 1
ATOM 10638 C CA . SER C 1 421 ? 21.006 -10.428 46.009 1.00 13.46 422 SER C CA 1
ATOM 10639 C C . SER C 1 421 ? 22.098 -10.802 44.986 1.00 10.74 422 SER C C 1
ATOM 10640 O O . SER C 1 421 ? 23.187 -11.205 45.412 1.00 13.76 422 SER C O 1
ATOM 10643 N N . ASN C 1 422 ? 21.843 -10.618 43.660 1.00 11.00 423 ASN C N 1
ATOM 10644 C CA . ASN C 1 422 ? 22.905 -10.817 42.678 1.00 12.65 423 ASN C CA 1
ATOM 10645 C C . ASN C 1 422 ? 23.980 -9.779 42.871 1.00 11.07 423 ASN C C 1
ATOM 10646 O O . ASN C 1 422 ? 25.161 -10.154 43.017 1.00 12.56 423 ASN C O 1
ATOM 10651 N N . SER C 1 423 ? 23.626 -8.478 42.905 1.00 11.63 424 SER C N 1
ATOM 10652 C CA . SER C 1 423 ? 24.597 -7.402 42.981 1.00 12.77 424 SER C CA 1
ATOM 10653 C C . SER C 1 423 ? 25.426 -7.485 44.259 1.00 9.79 424 SER C C 1
ATOM 10654 O O . SER C 1 423 ? 26.678 -7.352 44.168 1.00 13.20 424 SER C O 1
ATOM 10657 N N . PHE C 1 424 ? 24.743 -7.793 45.371 1.00 12.22 425 PHE C N 1
ATOM 10658 C CA . PHE C 1 424 ? 25.388 -7.783 46.687 1.00 11.99 425 PHE C CA 1
ATOM 10659 C C . PHE C 1 424 ? 26.196 -9.092 46.906 1.00 14.18 425 PHE C C 1
ATOM 10660 O O . PHE C 1 424 ? 27.138 -9.034 47.679 1.00 15.41 425 PHE C O 1
ATOM 10668 N N . ALA C 1 425 ? 25.781 -10.237 46.315 1.00 13.53 426 ALA C N 1
ATOM 10669 C CA . ALA C 1 425 ? 26.705 -11.401 46.391 1.00 12.14 426 ALA C CA 1
ATOM 10670 C C . ALA C 1 425 ? 27.942 -11.076 45.588 1.00 12.66 426 ALA C C 1
ATOM 10671 O O . ALA C 1 425 ? 29.043 -11.382 46.003 1.00 15.14 426 ALA C O 1
ATOM 10673 N N . ASN C 1 426 ? 27.835 -10.456 44.364 1.00 12.95 427 ASN C N 1
ATOM 10674 C CA . ASN C 1 426 ? 28.991 -10.000 43.658 1.00 12.47 427 ASN C CA 1
ATOM 10675 C C . ASN C 1 426 ? 29.918 -9.089 44.510 1.00 11.62 427 ASN C C 1
ATOM 10676 O O . ASN C 1 426 ? 31.176 -9.304 44.542 1.00 13.93 427 ASN C O 1
ATOM 10681 N N . GLN C 1 427 ? 29.355 -8.117 45.178 1.00 12.63 428 GLN C N 1
ATOM 10682 C CA . GLN C 1 427 ? 30.131 -7.115 45.894 1.00 12.45 428 GLN C CA 1
ATOM 10683 C C . GLN C 1 427 ? 30.832 -7.748 47.133 1.00 15.75 428 GLN C C 1
ATOM 10684 O O . GLN C 1 427 ? 32.029 -7.472 47.366 1.00 19.68 428 GLN C O 1
ATOM 10690 N N . THR C 1 428 ? 30.144 -8.665 47.799 1.00 12.43 429 THR C N 1
ATOM 10691 C CA . THR C 1 428 ? 30.694 -9.496 48.969 1.00 12.96 429 THR C CA 1
ATOM 10692 C C . THR C 1 428 ? 31.847 -10.361 48.453 1.00 15.73 429 THR C C 1
ATOM 10693 O O . THR C 1 428 ? 32.963 -10.360 49.055 1.00 19.54 429 THR C O 1
ATOM 10697 N N . ILE C 1 429 ? 31.635 -11.042 47.338 1.00 14.37 430 ILE C N 1
ATOM 10698 C CA . ILE C 1 429 ? 32.788 -11.859 46.736 1.00 14.62 430 ILE C CA 1
ATOM 10699 C C . ILE C 1 429 ? 33.961 -10.962 46.370 1.00 18.37 430 ILE C C 1
ATOM 10700 O O . ILE C 1 429 ? 35.119 -11.304 46.617 1.00 17.50 430 ILE C O 1
ATOM 10705 N N . ALA C 1 430 ? 33.726 -9.760 45.848 1.00 15.26 431 ALA C N 1
ATOM 10706 C CA . ALA C 1 430 ? 34.804 -8.879 45.440 1.00 16.48 431 ALA C CA 1
ATOM 10707 C C . ALA C 1 430 ? 35.545 -8.407 46.699 1.00 17.79 431 ALA C C 1
ATOM 10708 O O . ALA C 1 430 ? 36.774 -8.235 46.653 1.00 19.27 431 ALA C O 1
ATOM 10710 N N . GLN C 1 431 ? 34.783 -8.121 47.753 1.00 16.08 432 GLN C N 1
ATOM 10711 C CA . GLN C 1 431 ? 35.427 -7.607 49.028 1.00 15.97 432 GLN C CA 1
ATOM 10712 C C . GLN C 1 431 ? 36.309 -8.731 49.582 1.00 18.10 432 GLN C C 1
ATOM 10713 O O . GLN C 1 431 ? 37.486 -8.513 49.935 1.00 19.34 432 GLN C O 1
ATOM 10719 N N . ILE C 1 432 ? 35.810 -9.955 49.470 1.00 18.69 433 ILE C N 1
ATOM 10720 C CA . ILE C 1 432 ? 36.515 -11.196 49.960 1.00 18.13 433 ILE C CA 1
ATOM 10721 C C . ILE C 1 432 ? 37.815 -11.332 49.156 1.00 18.97 433 ILE C C 1
ATOM 10722 O O . ILE C 1 432 ? 38.926 -11.507 49.740 1.00 22.36 433 ILE C O 1
ATOM 10727 N N . GLU C 1 433 ? 37.726 -11.186 47.828 1.00 17.94 434 GLU C N 1
ATOM 10728 C CA . GLU C 1 433 ? 38.855 -11.441 46.949 1.00 22.10 434 GLU C CA 1
ATOM 10729 C C . GLU C 1 433 ? 39.903 -10.373 47.164 1.00 21.47 434 GLU C C 1
ATOM 10730 O O . GLU C 1 433 ? 41.091 -10.706 47.311 1.00 25.17 434 GLU C O 1
ATOM 10736 N N . LEU C 1 434 ? 39.514 -9.112 47.239 1.00 19.24 435 LEU C N 1
ATOM 10737 C CA . LEU C 1 434 ? 40.473 -7.952 47.364 1.00 21.36 435 LEU C CA 1
ATOM 10738 C C . LEU C 1 434 ? 41.138 -8.004 48.723 1.00 27.37 435 LEU C C 1
ATOM 10739 O O . LEU C 1 434 ? 42.320 -7.559 48.854 1.00 23.95 435 LEU C O 1
ATOM 10744 N N . TRP C 1 435 ? 40.390 -8.477 49.747 1.00 22.91 436 TRP C N 1
ATOM 10745 C CA . TRP C 1 435 ? 40.886 -8.458 51.148 1.00 24.78 436 TRP C CA 1
ATOM 10746 C C . TRP C 1 435 ? 41.818 -9.650 51.375 1.00 28.99 436 TRP C C 1
ATOM 10747 O O . TRP C 1 435 ? 42.921 -9.508 51.948 1.00 28.44 436 TRP C O 1
ATOM 10758 N N . THR C 1 436 ? 41.435 -10.808 50.888 1.00 27.94 437 THR C N 1
ATOM 10759 C CA . THR C 1 436 ? 42.216 -12.047 51.205 1.00 28.03 437 THR C CA 1
ATOM 10760 C C . THR C 1 436 ? 43.323 -12.377 50.224 1.00 28.29 437 THR C C 1
ATOM 10761 O O . THR C 1 436 ? 44.230 -13.228 50.527 1.00 27.48 437 THR C O 1
ATOM 10765 N N . LYS C 1 437 ? 43.257 -11.799 49.036 1.00 25.48 438 LYS C N 1
ATOM 10766 C CA . LYS C 1 437 ? 44.215 -12.103 47.950 1.00 28.67 438 LYS C CA 1
ATOM 10767 C C . LYS C 1 437 ? 44.831 -10.788 47.484 1.00 20.84 438 LYS C C 1
ATOM 10768 O O . LYS C 1 437 ? 45.074 -10.617 46.316 1.00 25.26 438 LYS C O 1
ATOM 10774 N N . ASN C 1 438 ? 45.041 -9.871 48.427 1.00 27.50 439 ASN C N 1
ATOM 10775 C CA . ASN C 1 438 ? 45.286 -8.492 48.099 1.00 26.05 439 ASN C CA 1
ATOM 10776 C C . ASN C 1 438 ? 46.588 -8.256 47.267 1.00 22.80 439 ASN C C 1
ATOM 10777 O O . ASN C 1 438 ? 46.675 -7.362 46.402 1.00 25.03 439 ASN C O 1
ATOM 10782 N N . ASP C 1 439 ? 47.622 -9.067 47.584 1.00 32.17 440 ASP C N 1
ATOM 10783 C CA . ASP C 1 439 ? 48.936 -9.035 46.834 1.00 33.84 440 ASP C CA 1
ATOM 10784 C C . ASP C 1 439 ? 48.857 -9.394 45.347 1.00 37.81 440 ASP C C 1
ATOM 10785 O O . ASP C 1 439 ? 49.730 -8.979 44.569 1.00 37.91 440 ASP C O 1
ATOM 10790 N N . GLU C 1 440 ? 47.782 -10.115 44.958 1.00 33.80 441 GLU C N 1
ATOM 10791 C CA . GLU C 1 440 ? 47.567 -10.510 43.542 1.00 31.22 441 GLU C CA 1
ATOM 10792 C C . GLU C 1 440 ? 47.165 -9.313 42.652 1.00 31.85 441 GLU C C 1
ATOM 10793 O O . GLU C 1 440 ? 47.219 -9.416 41.419 1.00 33.84 441 GLU C O 1
ATOM 10799 N N . TYR C 1 441 ? 46.745 -8.195 43.270 1.00 26.68 442 TYR C N 1
ATOM 10800 C CA . TYR C 1 441 ? 46.200 -7.068 42.476 1.00 30.95 442 TYR C CA 1
ATOM 10801 C C . TYR C 1 441 ? 47.131 -5.809 42.360 1.00 27.62 442 TYR C C 1
ATOM 10802 O O . TYR C 1 441 ? 47.702 -5.352 43.352 1.00 33.55 442 TYR C O 1
ATOM 10811 N N . ASP C 1 442 ? 47.275 -5.284 41.165 1.00 25.78 443 ASP C N 1
ATOM 10812 C CA . ASP C 1 442 ? 47.928 -3.952 40.970 1.00 29.62 443 ASP C CA 1
ATOM 10813 C C . ASP C 1 442 ? 46.900 -2.840 41.166 1.00 30.73 443 ASP C C 1
ATOM 10814 O O . ASP C 1 442 ? 45.723 -3.164 41.424 1.00 26.49 443 ASP C O 1
ATOM 10819 N N . ASN C 1 443 ? 47.300 -1.565 41.011 1.00 30.23 444 ASN C N 1
ATOM 10820 C CA . ASN C 1 443 ? 46.388 -0.413 41.169 1.00 19.34 444 ASN C CA 1
ATOM 10821 C C . ASN C 1 443 ? 45.723 -0.211 39.812 1.00 18.45 444 ASN C C 1
ATOM 10822 O O . ASN C 1 443 ? 46.045 0.698 39.043 1.00 27.45 444 ASN C O 1
ATOM 10827 N N . GLU C 1 444 ? 44.820 -1.136 39.484 1.00 20.51 445 GLU C N 1
ATOM 10828 C CA . GLU C 1 444 ? 44.101 -1.059 38.218 1.00 20.27 445 GLU C CA 1
ATOM 10829 C C . GLU C 1 444 ? 42.648 -1.496 38.545 1.00 19.47 445 GLU C C 1
ATOM 10830 O O . GLU C 1 444 ? 42.325 -1.848 39.733 1.00 20.36 445 GLU C O 1
ATOM 10836 N N . VAL C 1 445 ? 41.792 -1.378 37.510 1.00 19.37 446 VAL C N 1
ATOM 10837 C CA . VAL C 1 445 ? 40.420 -1.803 37.701 1.00 22.67 446 VAL C CA 1
ATOM 10838 C C . VAL C 1 445 ? 40.317 -3.229 37.125 1.00 18.24 446 VAL C C 1
ATOM 10839 O O . VAL C 1 445 ? 40.684 -3.447 35.962 1.00 22.14 446 VAL C O 1
ATOM 10843 N N . TYR C 1 446 ? 39.729 -4.142 37.903 1.00 16.10 447 TYR C N 1
ATOM 10844 C CA . TYR C 1 446 ? 39.577 -5.527 37.561 1.00 16.98 447 TYR C CA 1
ATOM 10845 C C . TYR C 1 446 ? 38.089 -5.912 37.554 1.00 17.39 447 TYR C C 1
ATOM 10846 O O . TYR C 1 446 ? 37.298 -5.256 38.199 1.00 16.79 447 TYR C O 1
ATOM 10855 N N . ARG C 1 447 ? 37.770 -7.009 36.878 1.00 18.64 448 ARG C N 1
ATOM 10856 C CA . ARG C 1 447 ? 36.418 -7.587 36.930 1.00 14.49 448 ARG C CA 1
ATOM 10857 C C . ARG C 1 447 ? 36.584 -8.980 37.479 1.00 22.88 448 ARG C C 1
ATOM 10858 O O . ARG C 1 447 ? 37.637 -9.656 37.251 1.00 17.65 448 ARG C O 1
ATOM 10866 N N . LEU C 1 448 ? 35.552 -9.451 38.155 1.00 16.97 449 LEU C N 1
ATOM 10867 C CA . LEU C 1 448 ? 35.582 -10.799 38.711 1.00 15.61 449 LEU C CA 1
ATOM 10868 C C . LEU C 1 448 ? 35.633 -11.862 37.634 1.00 14.20 449 LEU C C 1
ATOM 10869 O O . LEU C 1 448 ? 35.067 -11.680 36.499 1.00 14.97 449 LEU C O 1
ATOM 10874 N N . PRO C 1 449 ? 36.298 -12.999 37.933 1.00 16.21 450 PRO C N 1
ATOM 10875 C CA . PRO C 1 449 ? 36.362 -14.076 36.919 1.00 17.42 450 PRO C CA 1
ATOM 10876 C C . PRO C 1 449 ? 34.990 -14.709 36.649 1.00 11.84 450 PRO C C 1
ATOM 10877 O O . PRO C 1 449 ? 34.092 -14.692 37.511 1.00 16.07 450 PRO C O 1
ATOM 10881 N N . LYS C 1 450 ? 34.878 -15.259 35.445 1.00 13.58 451 LYS C N 1
ATOM 10882 C CA . LYS C 1 450 ? 33.531 -15.672 35.039 1.00 12.61 451 LYS C CA 1
ATOM 10883 C C . LYS C 1 450 ? 32.949 -16.752 35.949 1.00 15.97 451 LYS C C 1
ATOM 10884 O O . LYS C 1 450 ? 31.713 -16.816 36.183 1.00 13.42 451 LYS C O 1
ATOM 10890 N N . HIS C 1 451 ? 33.788 -17.643 36.496 1.00 14.63 452 HIS C N 1
ATOM 10891 C CA . HIS C 1 451 ? 33.251 -18.713 37.285 1.00 16.01 452 HIS C CA 1
ATOM 10892 C C . HIS C 1 451 ? 32.538 -18.226 38.557 1.00 16.77 452 HIS C C 1
ATOM 10893 O O . HIS C 1 451 ? 31.605 -18.886 39.018 1.00 16.52 452 HIS C O 1
ATOM 10900 N N . LEU C 1 452 ? 32.948 -17.040 39.092 1.00 16.17 453 LEU C N 1
ATOM 10901 C CA . LEU C 1 452 ? 32.354 -16.459 40.345 1.00 14.10 453 LEU C CA 1
ATOM 10902 C C . LEU C 1 452 ? 30.996 -15.840 39.974 1.00 14.96 453 LEU C C 1
ATOM 10903 O O . LEU C 1 452 ? 30.013 -15.974 40.711 1.00 16.74 453 LEU C O 1
ATOM 10908 N N . ASP C 1 453 ? 30.901 -15.263 38.774 1.00 14.88 454 ASP C N 1
ATOM 10909 C CA . ASP C 1 453 ? 29.571 -14.875 38.278 1.00 17.36 454 ASP C CA 1
ATOM 10910 C C . ASP C 1 453 ? 28.590 -15.997 38.084 1.00 11.31 454 ASP C C 1
ATOM 10911 O O . ASP C 1 453 ? 27.377 -15.933 38.443 1.00 13.38 454 ASP C O 1
ATOM 10916 N N . GLU C 1 454 ? 29.083 -17.074 37.462 1.00 12.29 455 GLU C N 1
ATOM 10917 C CA . GLU C 1 454 ? 28.275 -18.315 37.286 1.00 14.30 455 GLU C CA 1
ATOM 10918 C C . GLU C 1 454 ? 27.839 -18.865 38.650 1.00 13.28 455 GLU C C 1
ATOM 10919 O O . GLU C 1 454 ? 26.633 -19.266 38.786 1.00 14.05 455 GLU C O 1
ATOM 10925 N N . LYS C 1 455 ? 28.707 -18.824 39.683 1.00 12.64 456 LYS C N 1
ATOM 10926 C CA . LYS C 1 455 ? 28.388 -19.335 41.000 1.00 15.46 456 LYS C CA 1
ATOM 10927 C C . LYS C 1 455 ? 27.187 -18.517 41.570 1.00 15.05 456 LYS C C 1
ATOM 10928 O O . LYS C 1 455 ? 26.203 -19.060 42.126 1.00 14.57 456 LYS C O 1
ATOM 10934 N N . VAL C 1 456 ? 27.243 -17.191 41.362 1.00 12.51 457 VAL C N 1
ATOM 10935 C CA . VAL C 1 456 ? 26.163 -16.301 41.899 1.00 13.26 457 VAL C CA 1
ATOM 10936 C C . VAL C 1 456 ? 24.852 -16.609 41.158 1.00 10.00 457 VAL C C 1
ATOM 10937 O O . VAL C 1 456 ? 23.765 -16.734 41.789 1.00 12.87 457 VAL C O 1
ATOM 10941 N N . ALA C 1 457 ? 24.920 -16.746 39.837 1.00 11.10 458 ALA C N 1
ATOM 10942 C CA . ALA C 1 457 ? 23.693 -17.081 39.083 1.00 10.96 458 ALA C CA 1
ATOM 10943 C C . ALA C 1 457 ? 23.064 -18.419 39.573 1.00 10.84 458 ALA C C 1
ATOM 10944 O O . ALA C 1 457 ? 21.814 -18.518 39.717 1.00 11.95 458 ALA C O 1
ATOM 10946 N N . ARG C 1 458 ? 23.920 -19.443 39.772 1.00 11.96 459 ARG C N 1
ATOM 10947 C CA . ARG C 1 458 ? 23.460 -20.807 40.095 1.00 9.92 459 ARG C CA 1
ATOM 10948 C C . ARG C 1 458 ? 22.617 -20.776 41.393 1.00 12.20 459 ARG C C 1
ATOM 10949 O O . ARG C 1 458 ? 21.566 -21.397 41.451 1.00 14.43 459 ARG C O 1
ATOM 10957 N N . ILE C 1 459 ? 23.043 -19.986 42.414 1.00 13.30 460 ILE C N 1
ATOM 10958 C CA . ILE C 1 459 ? 22.375 -19.864 43.679 1.00 11.78 460 ILE C CA 1
ATOM 10959 C C . ILE C 1 459 ? 20.945 -19.327 43.420 1.00 11.26 460 ILE C C 1
ATOM 10960 O O . ILE C 1 459 ? 19.948 -19.810 43.993 1.00 12.11 460 ILE C O 1
ATOM 10965 N N . HIS C 1 460 ? 20.790 -18.346 42.468 1.00 11.47 461 HIS C N 1
ATOM 10966 C CA . HIS C 1 460 ? 19.402 -17.782 42.301 1.00 10.59 461 HIS C CA 1
ATOM 10967 C C . HIS C 1 460 ? 18.527 -18.628 41.411 1.00 9.98 461 HIS C C 1
ATOM 10968 O O . HIS C 1 460 ? 17.288 -18.673 41.618 1.00 10.50 461 HIS C O 1
ATOM 10975 N N . VAL C 1 461 ? 19.148 -19.325 40.443 1.00 11.49 462 VAL C N 1
ATOM 10976 C CA . VAL C 1 461 ? 18.409 -20.274 39.594 1.00 12.34 462 VAL C CA 1
ATOM 10977 C C . VAL C 1 461 ? 17.802 -21.325 40.574 1.00 11.65 462 VAL C C 1
ATOM 10978 O O . VAL C 1 461 ? 16.608 -21.638 40.504 1.00 11.73 462 VAL C O 1
ATOM 10982 N N . GLU C 1 462 ? 18.648 -21.826 41.507 1.00 10.77 463 GLU C N 1
ATOM 10983 C CA . GLU C 1 462 ? 18.118 -22.868 42.401 1.00 12.56 463 GLU C CA 1
ATOM 10984 C C . GLU C 1 462 ? 16.991 -22.295 43.290 1.00 13.24 463 GLU C C 1
ATOM 10985 O O . GLU C 1 462 ? 15.962 -22.957 43.591 1.00 14.58 463 GLU C O 1
ATOM 10991 N N . ALA C 1 463 ? 17.201 -21.053 43.756 1.00 12.15 464 ALA C N 1
ATOM 10992 C CA . ALA C 1 463 ? 16.165 -20.416 44.626 1.00 10.88 464 ALA C CA 1
ATOM 10993 C C . ALA C 1 463 ? 14.856 -20.269 43.968 1.00 13.60 464 ALA C C 1
ATOM 10994 O O . ALA C 1 463 ? 13.885 -20.314 44.673 1.00 14.11 464 ALA C O 1
ATOM 10996 N N . LEU C 1 464 ? 14.888 -20.018 42.649 1.00 12.40 465 LEU C N 1
ATOM 10997 C CA . LEU C 1 464 ? 13.608 -19.929 41.843 1.00 14.18 465 LEU C CA 1
ATOM 10998 C C . LEU C 1 464 ? 13.086 -21.299 41.358 1.00 13.65 465 LEU C C 1
ATOM 10999 O O . LEU C 1 464 ? 11.945 -21.347 40.801 1.00 16.42 465 LEU C O 1
ATOM 11004 N N . GLY C 1 465 ? 13.831 -22.372 41.611 1.00 12.61 466 GLY C N 1
ATOM 11005 C CA . GLY C 1 465 ? 13.348 -23.679 41.231 1.00 11.13 466 GLY C CA 1
ATOM 11006 C C . GLY C 1 465 ? 13.710 -23.983 39.798 1.00 11.71 466 GLY C C 1
ATOM 11007 O O . GLY C 1 465 ? 13.121 -24.953 39.240 1.00 15.99 466 GLY C O 1
ATOM 11008 N N . GLY C 1 466 ? 14.728 -23.332 39.173 1.00 9.79 467 GLY C N 1
ATOM 11009 C CA . GLY C 1 466 ? 14.985 -23.682 37.776 1.00 13.80 467 GLY C CA 1
ATOM 11010 C C . GLY C 1 466 ? 15.815 -24.965 37.834 1.00 13.48 467 GLY C C 1
ATOM 11011 O O . GLY C 1 466 ? 16.474 -25.250 38.826 1.00 15.74 467 GLY C O 1
ATOM 11012 N N . HIS C 1 467 ? 15.772 -25.719 36.754 1.00 9.36 468 HIS C N 1
ATOM 11013 C CA . HIS C 1 467 ? 16.441 -27.009 36.698 1.00 10.91 468 HIS C CA 1
ATOM 11014 C C . HIS C 1 467 ? 17.442 -26.956 35.604 1.00 10.93 468 HIS C C 1
ATOM 11015 O O . HIS C 1 467 ? 17.106 -27.079 34.443 1.00 11.07 468 HIS C O 1
ATOM 11022 N N . LEU C 1 468 ? 18.732 -26.839 35.941 1.00 12.47 469 LEU C N 1
ATOM 11023 C CA . LEU C 1 468 ? 19.830 -26.905 35.034 1.00 12.21 469 LEU C CA 1
ATOM 11024 C C . LEU C 1 468 ? 20.146 -28.301 34.484 1.00 12.03 469 LEU C C 1
ATOM 11025 O O . LEU C 1 468 ? 19.983 -29.309 35.212 1.00 13.39 469 LEU C O 1
ATOM 11030 N N . THR C 1 469 ? 20.473 -28.331 33.174 1.00 12.06 470 THR C N 1
ATOM 11031 C CA . THR C 1 469 ? 20.962 -29.582 32.503 1.00 11.37 470 THR C CA 1
ATOM 11032 C C . THR C 1 469 ? 22.458 -29.684 32.850 1.00 11.35 470 THR C C 1
ATOM 11033 O O . THR C 1 469 ? 23.204 -28.666 32.924 1.00 14.80 470 THR C O 1
ATOM 11037 N N . LYS C 1 470 ? 22.914 -30.938 33.112 1.00 12.09 471 LYS C N 1
ATOM 11038 C CA . LYS C 1 470 ? 24.358 -31.197 33.303 1.00 17.28 471 LYS C CA 1
ATOM 11039 C C . LYS C 1 470 ? 24.911 -31.762 31.988 1.00 16.26 471 LYS C C 1
ATOM 11040 O O . LYS C 1 470 ? 24.375 -32.759 31.459 1.00 14.98 471 LYS C O 1
ATOM 11046 N N . LEU C 1 471 ? 26.022 -31.162 31.514 1.00 14.06 472 LEU C N 1
ATOM 11047 C CA . LEU C 1 471 ? 26.676 -31.664 30.313 1.00 13.67 472 LEU C CA 1
ATOM 11048 C C . LEU C 1 471 ? 27.197 -33.048 30.582 1.00 15.33 472 LEU C C 1
ATOM 11049 O O . LEU C 1 471 ? 27.626 -33.363 31.749 1.00 18.58 472 LEU C O 1
ATOM 11054 N N . THR C 1 472 ? 27.152 -33.878 29.541 1.00 14.85 473 THR C N 1
ATOM 11055 C CA . THR C 1 472 ? 27.853 -35.197 29.644 1.00 18.67 473 THR C CA 1
ATOM 11056 C C . THR C 1 472 ? 29.351 -34.861 29.436 1.00 14.58 473 THR C C 1
ATOM 11057 O O . THR C 1 472 ? 29.735 -33.843 28.845 1.00 15.94 473 THR C O 1
ATOM 11061 N N . LYS C 1 473 ? 30.219 -35.859 29.721 1.00 14.81 474 LYS C N 1
ATOM 11062 C CA . LYS C 1 473 ? 31.607 -35.698 29.421 1.00 21.77 474 LYS C CA 1
ATOM 11063 C C . LYS C 1 473 ? 31.822 -35.460 27.877 1.00 15.75 474 LYS C C 1
ATOM 11064 O O . LYS C 1 473 ? 32.589 -34.592 27.531 1.00 20.57 474 LYS C O 1
ATOM 11070 N N . GLU C 1 474 ? 31.126 -36.190 26.995 1.00 17.58 475 GLU C N 1
ATOM 11071 C CA . GLU C 1 474 ? 31.255 -36.060 25.545 1.00 17.55 475 GLU C CA 1
ATOM 11072 C C . GLU C 1 474 ? 30.794 -34.650 25.098 1.00 17.76 475 GLU C C 1
ATOM 11073 O O . GLU C 1 474 ? 31.424 -34.039 24.290 1.00 18.67 475 GLU C O 1
ATOM 11079 N N . GLN C 1 475 ? 29.645 -34.212 25.612 1.00 16.01 476 GLN C N 1
ATOM 11080 C CA . GLN C 1 475 ? 29.208 -32.780 25.321 1.00 15.94 476 GLN C CA 1
ATOM 11081 C C . GLN C 1 475 ? 30.189 -31.717 25.822 1.00 11.79 476 GLN C C 1
ATOM 11082 O O . GLN C 1 475 ? 30.515 -30.793 25.090 1.00 17.10 476 GLN C O 1
ATOM 11088 N N . ALA C 1 476 ? 30.743 -31.882 27.043 1.00 14.50 477 ALA C N 1
ATOM 11089 C CA . ALA C 1 476 ? 31.710 -30.896 27.540 1.00 19.53 477 ALA C CA 1
ATOM 11090 C C . ALA C 1 476 ? 32.963 -30.902 26.665 1.00 15.70 477 ALA C C 1
ATOM 11091 O O . ALA C 1 476 ? 33.471 -29.819 26.335 1.00 20.87 477 ALA C O 1
ATOM 11093 N N . GLU C 1 477 ? 33.417 -32.103 26.213 1.00 17.43 478 GLU C N 1
ATOM 11094 C CA . GLU C 1 477 ? 34.544 -32.174 25.291 1.00 20.12 478 GLU C CA 1
ATOM 11095 C C . GLU C 1 477 ? 34.242 -31.519 23.943 1.00 19.42 478 GLU C C 1
ATOM 11096 O O . GLU C 1 477 ? 35.050 -30.845 23.381 1.00 21.44 478 GLU C O 1
ATOM 11102 N N . TYR C 1 478 ? 32.990 -31.639 23.478 1.00 16.92 479 TYR C N 1
ATOM 11103 C CA . TYR C 1 478 ? 32.639 -31.060 22.194 1.00 15.49 479 TYR C CA 1
ATOM 11104 C C . TYR C 1 478 ? 32.679 -29.561 22.254 1.00 18.18 479 TYR C C 1
ATOM 11105 O O . TYR C 1 478 ? 33.100 -28.924 21.301 1.00 21.52 479 TYR C O 1
ATOM 11114 N N . LEU C 1 479 ? 32.213 -29.005 23.373 1.00 16.67 480 LEU C N 1
ATOM 11115 C CA . LEU C 1 479 ? 32.200 -27.548 23.598 1.00 16.03 480 LEU C CA 1
ATOM 11116 C C . LEU C 1 479 ? 33.534 -27.025 23.996 1.00 19.81 480 LEU C C 1
ATOM 11117 O O . LEU C 1 479 ? 33.733 -25.822 23.977 1.00 20.17 480 LEU C O 1
ATOM 11122 N N . GLY C 1 480 ? 34.464 -27.925 24.382 1.00 20.56 481 GLY C N 1
ATOM 11123 C CA . GLY C 1 480 ? 35.694 -27.503 25.055 1.00 18.78 481 GLY C CA 1
ATOM 11124 C C . GLY C 1 480 ? 35.528 -26.816 26.387 1.00 19.86 481 GLY C C 1
ATOM 11125 O O . GLY C 1 480 ? 36.222 -25.818 26.632 1.00 20.55 481 GLY C O 1
ATOM 11126 N N . VAL C 1 481 ? 34.606 -27.294 27.220 1.00 17.00 482 VAL C N 1
ATOM 11127 C CA . VAL C 1 481 ? 34.361 -26.709 28.533 1.00 16.30 482 VAL C CA 1
ATOM 11128 C C . VAL C 1 481 ? 34.464 -27.748 29.599 1.00 17.58 482 VAL C C 1
ATOM 11129 O O . VAL C 1 481 ? 34.262 -28.975 29.311 1.00 19.75 482 VAL C O 1
ATOM 11133 N N . ASP C 1 482 ? 34.705 -27.336 30.855 1.00 17.26 483 ASP C N 1
ATOM 11134 C CA . ASP C 1 482 ? 34.553 -28.262 31.978 1.00 17.64 483 ASP C CA 1
ATOM 11135 C C . ASP C 1 482 ? 33.082 -28.461 32.304 1.00 20.25 483 ASP C C 1
ATOM 11136 O O . ASP C 1 482 ? 32.278 -27.539 32.123 1.00 19.28 483 ASP C O 1
ATOM 11141 N N . VAL C 1 483 ? 32.666 -29.628 32.758 1.00 16.73 484 VAL C N 1
ATOM 11142 C CA . VAL C 1 483 ? 31.232 -29.793 33.089 1.00 14.65 484 VAL C CA 1
ATOM 11143 C C . VAL C 1 483 ? 30.802 -28.742 34.102 1.00 14.91 484 VAL C C 1
ATOM 11144 O O . VAL C 1 483 ? 29.587 -28.381 34.143 1.00 16.58 484 VAL C O 1
ATOM 11148 N N . GLU C 1 484 ? 31.732 -28.349 35.009 1.00 15.56 485 GLU C N 1
ATOM 11149 C CA . GLU C 1 484 ? 31.408 -27.333 36.024 1.00 19.95 485 GLU C CA 1
ATOM 11150 C C . GLU C 1 484 ? 31.568 -25.905 35.627 1.00 14.07 485 GLU C C 1
ATOM 11151 O O . GLU C 1 484 ? 31.411 -25.016 36.485 1.00 17.98 485 GLU C O 1
ATOM 11157 N N . GLY C 1 485 ? 31.858 -25.673 34.348 1.00 15.27 486 GLY C N 1
ATOM 11158 C CA . GLY C 1 485 ? 32.127 -24.359 33.783 1.00 13.72 486 GLY C CA 1
ATOM 11159 C C . GLY C 1 485 ? 33.501 -23.870 34.110 1.00 19.53 486 GLY C C 1
ATOM 11160 O O . GLY C 1 485 ? 34.296 -24.591 34.773 1.00 16.22 486 GLY C O 1
ATOM 11161 N N . PRO C 1 486 ? 33.844 -22.642 33.698 1.00 18.96 487 PRO C N 1
ATOM 11162 C CA . PRO C 1 486 ? 32.897 -21.734 33.036 1.00 13.16 487 PRO C CA 1
ATOM 11163 C C . PRO C 1 486 ? 32.516 -22.146 31.605 1.00 14.00 487 PRO C C 1
ATOM 11164 O O . PRO C 1 486 ? 33.225 -22.919 30.904 1.00 16.33 487 PRO C O 1
ATOM 11168 N N . TYR C 1 487 ? 31.345 -21.636 31.143 1.00 12.30 488 TYR C N 1
ATOM 11169 C CA . TYR C 1 487 ? 30.733 -22.227 29.912 1.00 11.37 488 TYR C CA 1
ATOM 11170 C C . TYR C 1 487 ? 30.867 -21.340 28.667 1.00 11.35 488 TYR C C 1
ATOM 11171 O O . TYR C 1 487 ? 30.578 -21.759 27.533 1.00 12.74 488 TYR C O 1
ATOM 11180 N N . LYS C 1 488 ? 31.419 -20.122 28.851 1.00 12.44 489 LYS C N 1
ATOM 11181 C CA . LYS C 1 488 ? 31.452 -19.128 27.771 1.00 14.66 489 LYS C CA 1
ATOM 11182 C C . LYS C 1 488 ? 32.812 -18.491 27.674 1.00 12.10 489 LYS C C 1
ATOM 11183 O O . LYS C 1 488 ? 33.532 -18.407 28.763 1.00 11.70 489 LYS C O 1
ATOM 11189 N N . PRO C 1 489 ? 33.114 -18.049 26.448 1.00 15.20 490 PRO C N 1
ATOM 11190 C CA . PRO C 1 489 ? 34.355 -17.286 26.211 1.00 14.87 490 PRO C CA 1
ATOM 11191 C C . PRO C 1 489 ? 34.319 -15.961 26.919 1.00 12.22 490 PRO C C 1
ATOM 11192 O O . PRO C 1 489 ? 33.280 -15.440 27.298 1.00 13.54 490 PRO C O 1
ATOM 11196 N N . ASP C 1 490 ? 35.494 -15.415 27.175 1.00 14.53 491 ASP C N 1
ATOM 11197 C CA . ASP C 1 490 ? 35.540 -14.285 28.026 1.00 15.22 491 ASP C CA 1
ATOM 11198 C C . ASP C 1 490 ? 34.817 -13.080 27.427 1.00 12.53 491 ASP C C 1
ATOM 11199 O O . ASP C 1 490 ? 34.410 -12.187 28.191 1.00 18.17 491 ASP C O 1
ATOM 11204 N N . HIS C 1 491 ? 34.787 -12.971 26.090 1.00 12.87 492 HIS C N 1
ATOM 11205 C CA . HIS C 1 491 ? 34.090 -11.820 25.460 1.00 14.01 492 HIS C CA 1
ATOM 11206 C C . HIS C 1 491 ? 32.599 -12.089 25.262 1.00 12.62 492 HIS C C 1
ATOM 11207 O O . HIS C 1 491 ? 31.942 -11.290 24.617 1.00 13.70 492 HIS C O 1
ATOM 11214 N N . TYR C 1 492 ? 32.086 -13.179 25.831 1.00 12.05 493 TYR C N 1
ATOM 11215 C CA . TYR C 1 492 ? 30.650 -13.507 25.568 1.00 10.77 493 TYR C CA 1
ATOM 11216 C C . TYR C 1 492 ? 29.765 -12.382 26.206 1.00 10.72 493 TYR C C 1
ATOM 11217 O O . TYR C 1 492 ? 30.058 -11.886 27.340 1.00 10.73 493 TYR C O 1
ATOM 11226 N N . ARG C 1 493 ? 28.661 -12.068 25.491 1.00 9.54 494 ARG C N 1
ATOM 11227 C CA . ARG C 1 493 ? 27.898 -10.852 25.881 1.00 8.14 494 ARG C CA 1
ATOM 11228 C C . ARG C 1 493 ? 26.517 -11.155 26.513 1.00 12.43 494 ARG C C 1
ATOM 11229 O O . ARG C 1 493 ? 25.839 -10.258 26.973 1.00 10.72 494 ARG C O 1
ATOM 11237 N N . TYR C 1 494 ? 26.170 -12.445 26.486 1.00 9.89 495 TYR C N 1
ATOM 11238 C CA . TYR C 1 494 ? 24.875 -12.929 27.034 1.00 11.60 495 TYR C CA 1
ATOM 11239 C C . TYR C 1 494 ? 23.760 -12.079 26.437 1.00 13.20 495 TYR C C 1
ATOM 11240 O O . TYR C 1 494 ? 22.676 -11.833 27.074 1.00 12.79 495 TYR C O 1
ATOM 11250 N N . LEU D 1 10 ? 29.380 -36.881 -10.321 1.00 36.32 11 LEU D N 1
ATOM 11251 C CA . LEU D 1 10 ? 28.928 -35.613 -10.937 1.00 31.47 11 LEU D CA 1
ATOM 11252 C C . LEU D 1 10 ? 30.111 -34.853 -11.546 1.00 24.49 11 LEU D C 1
ATOM 11253 O O . LEU D 1 10 ? 31.236 -34.971 -11.096 1.00 33.97 11 LEU D O 1
ATOM 11258 N N . THR D 1 11 ? 29.879 -34.075 -12.579 1.00 28.27 12 THR D N 1
ATOM 11259 C CA . THR D 1 11 ? 30.940 -33.176 -13.072 1.00 32.37 12 THR D CA 1
ATOM 11260 C C . THR D 1 11 ? 30.326 -31.793 -13.232 1.00 22.22 12 THR D C 1
ATOM 11261 O O . THR D 1 11 ? 29.098 -31.667 -13.523 1.00 27.24 12 THR D O 1
ATOM 11265 N N . PRO D 1 12 ? 31.175 -30.740 -13.076 1.00 26.56 13 PRO D N 1
ATOM 11266 C CA . PRO D 1 12 ? 30.608 -29.393 -13.247 1.00 25.24 13 PRO D CA 1
ATOM 11267 C C . PRO D 1 12 ? 30.131 -29.088 -14.671 1.00 27.74 13 PRO D C 1
ATOM 11268 O O . PRO D 1 12 ? 30.611 -29.700 -15.652 1.00 30.28 13 PRO D O 1
ATOM 11272 N N . ASP D 1 13 ? 29.139 -28.194 -14.794 1.00 23.52 14 ASP D N 1
ATOM 11273 C CA . ASP D 1 13 ? 28.621 -27.654 -16.056 1.00 22.35 14 ASP D CA 1
ATOM 11274 C C . ASP D 1 13 ? 29.530 -26.443 -16.373 1.00 26.15 14 ASP D C 1
ATOM 11275 O O . ASP D 1 13 ? 30.171 -25.867 -15.485 1.00 21.95 14 ASP D O 1
ATOM 11280 N N . VAL D 1 14 ? 29.680 -26.112 -17.653 1.00 28.42 15 VAL D N 1
ATOM 11281 C CA . VAL D 1 14 ? 30.509 -24.963 -18.063 1.00 26.53 15 VAL D CA 1
ATOM 11282 C C . VAL D 1 14 ? 29.740 -24.224 -19.157 1.00 23.23 15 VAL D C 1
ATOM 11283 O O . VAL D 1 14 ? 29.214 -24.821 -20.086 1.00 32.36 15 VAL D O 1
ATOM 11287 N N . ARG D 1 15 ? 29.585 -22.923 -18.993 1.00 21.60 16 ARG D N 1
ATOM 11288 C CA . ARG D 1 15 ? 28.827 -22.132 -19.961 1.00 24.62 16 ARG D CA 1
ATOM 11289 C C . ARG D 1 15 ? 29.407 -20.728 -19.935 1.00 29.33 16 ARG D C 1
ATOM 11290 O O . ARG D 1 15 ? 29.587 -20.158 -18.864 1.00 24.16 16 ARG D O 1
ATOM 11298 N N . ASN D 1 16 ? 29.748 -20.167 -21.112 1.00 25.14 17 ASN D N 1
ATOM 11299 C CA . ASN D 1 16 ? 30.365 -18.826 -21.164 1.00 30.28 17 ASN D CA 1
ATOM 11300 C C . ASN D 1 16 ? 31.565 -18.635 -20.195 1.00 25.08 17 ASN D C 1
ATOM 11301 O O . ASN D 1 16 ? 31.828 -17.548 -19.608 1.00 30.23 17 ASN D O 1
ATOM 11306 N N . GLY D 1 17 ? 32.332 -19.709 -20.058 1.00 22.46 18 GLY D N 1
ATOM 11307 C CA . GLY D 1 17 ? 33.551 -19.639 -19.319 1.00 17.14 18 GLY D CA 1
ATOM 11308 C C . GLY D 1 17 ? 33.340 -19.730 -17.811 1.00 25.78 18 GLY D C 1
ATOM 11309 O O . GLY D 1 17 ? 34.274 -19.576 -17.006 1.00 28.62 18 GLY D O 1
ATOM 11310 N N . ILE D 1 18 ? 32.088 -20.016 -17.431 1.00 23.83 19 ILE D N 1
ATOM 11311 C CA . ILE D 1 18 ? 31.792 -20.187 -15.985 1.00 25.78 19 ILE D CA 1
ATOM 11312 C C . ILE D 1 18 ? 31.481 -21.675 -15.724 1.00 21.97 19 ILE D C 1
ATOM 11313 O O . ILE D 1 18 ? 30.621 -22.233 -16.390 1.00 24.38 19 ILE D O 1
ATOM 11318 N N . ASP D 1 19 ? 32.177 -22.282 -14.757 1.00 19.87 20 ASP D N 1
ATOM 11319 C CA . ASP D 1 19 ? 31.867 -23.614 -14.245 1.00 20.69 20 ASP D CA 1
ATOM 11320 C C . ASP D 1 19 ? 30.882 -23.464 -13.054 1.00 24.37 20 ASP D C 1
ATOM 11321 O O . ASP D 1 19 ? 30.980 -22.541 -12.269 1.00 21.27 20 ASP D O 1
ATOM 11326 N N . PHE D 1 20 ? 29.928 -24.381 -12.962 1.00 20.39 21 PHE D N 1
ATOM 11327 C CA . PHE D 1 20 ? 28.923 -24.231 -11.898 1.00 17.52 21 PHE D CA 1
ATOM 11328 C C . PHE D 1 20 ? 28.129 -25.544 -11.839 1.00 22.07 21 PHE D C 1
ATOM 11329 O O . PHE D 1 20 ? 28.205 -26.356 -12.744 1.00 17.98 21 PHE D O 1
ATOM 11337 N N . LYS D 1 21 ? 27.456 -25.803 -10.720 1.00 17.69 22 LYS D N 1
ATOM 11338 C CA . LYS D 1 21 ? 26.525 -26.858 -10.662 1.00 16.43 22 LYS D CA 1
ATOM 11339 C C . LYS D 1 21 ? 25.333 -26.383 -9.858 1.00 15.09 22 LYS D C 1
ATOM 11340 O O . LYS D 1 21 ? 25.512 -26.237 -8.632 1.00 17.32 22 LYS D O 1
ATOM 11346 N N . ILE D 1 22 ? 24.222 -26.168 -10.527 1.00 15.48 23 ILE D N 1
ATOM 11347 C CA . ILE D 1 22 ? 22.960 -25.727 -9.834 1.00 15.59 23 ILE D CA 1
ATOM 11348 C C . ILE D 1 22 ? 21.710 -26.438 -10.322 1.00 16.95 23 ILE D C 1
ATOM 11349 O O . ILE D 1 22 ? 21.720 -27.233 -11.272 1.00 18.70 23 ILE D O 1
ATOM 11354 N N . ALA D 1 23 ? 20.593 -26.224 -9.637 1.00 15.28 24 ALA D N 1
ATOM 11355 C CA . ALA D 1 23 ? 19.362 -26.899 -10.036 1.00 17.94 24 ALA D CA 1
ATOM 11356 C C . ALA D 1 23 ? 18.931 -26.450 -11.425 1.00 17.95 24 ALA D C 1
ATOM 11357 O O . ALA D 1 23 ? 18.575 -27.286 -12.246 1.00 22.06 24 ALA D O 1
ATOM 11359 N N . ASP D 1 24 ? 18.827 -25.138 -11.688 1.00 14.81 25 ASP D N 1
ATOM 11360 C CA . ASP D 1 24 ? 18.129 -24.726 -12.914 1.00 14.92 25 ASP D CA 1
ATOM 11361 C C . ASP D 1 24 ? 18.430 -23.250 -13.248 1.00 19.01 25 ASP D C 1
ATOM 11362 O O . ASP D 1 24 ? 17.886 -22.295 -12.579 1.00 16.86 25 ASP D O 1
ATOM 11367 N N . LEU D 1 25 ? 19.182 -23.018 -14.333 1.00 16.36 26 LEU D N 1
ATOM 11368 C CA . LEU D 1 25 ? 19.524 -21.648 -14.748 1.00 19.24 26 LEU D CA 1
ATOM 11369 C C . LEU D 1 25 ? 18.321 -20.770 -15.066 1.00 20.17 26 LEU D C 1
ATOM 11370 O O . LEU D 1 25 ? 18.408 -19.536 -14.942 1.00 18.90 26 LEU D O 1
ATOM 11375 N N . SER D 1 26 ? 17.237 -21.380 -15.524 1.00 18.34 27 SER D N 1
ATOM 11376 C CA . SER D 1 26 ? 16.063 -20.628 -15.937 1.00 21.14 27 SER D CA 1
ATOM 11377 C C . SER D 1 26 ? 15.404 -19.902 -14.794 1.00 18.64 27 SER D C 1
ATOM 11378 O O . SER D 1 26 ? 14.445 -19.135 -15.031 1.00 19.42 27 SER D O 1
ATOM 11381 N N . LEU D 1 27 ? 15.859 -20.233 -13.573 1.00 14.62 28 LEU D N 1
ATOM 11382 C CA . LEU D 1 27 ? 15.277 -19.570 -12.401 1.00 18.63 28 LEU D CA 1
ATOM 11383 C C . LEU D 1 27 ? 15.891 -18.187 -12.198 1.00 19.37 28 LEU D C 1
ATOM 11384 O O . LEU D 1 27 ? 15.505 -17.475 -11.241 1.00 17.36 28 LEU D O 1
ATOM 11389 N N . ALA D 1 28 ? 16.860 -17.805 -13.049 1.00 18.34 29 ALA D N 1
ATOM 11390 C CA . ALA D 1 28 ? 17.659 -16.586 -12.827 1.00 17.14 29 ALA D CA 1
ATOM 11391 C C . ALA D 1 28 ? 16.797 -15.343 -12.847 1.00 16.16 29 ALA D C 1
ATOM 11392 O O . ALA D 1 28 ? 16.989 -14.427 -11.980 1.00 19.76 29 ALA D O 1
ATOM 11394 N N . ASP D 1 29 ? 15.842 -15.279 -13.755 1.00 16.32 30 ASP D N 1
ATOM 11395 C CA . ASP D 1 29 ? 14.917 -14.129 -13.770 1.00 19.44 30 ASP D CA 1
ATOM 11396 C C . ASP D 1 29 ? 14.184 -13.842 -12.425 1.00 21.53 30 ASP D C 1
ATOM 11397 O O . ASP D 1 29 ? 14.141 -12.668 -11.968 1.00 18.38 30 ASP D O 1
ATOM 11402 N N . PHE D 1 30 ? 13.539 -14.897 -11.897 1.00 13.18 31 PHE D N 1
ATOM 11403 C CA . PHE D 1 30 ? 12.898 -14.874 -10.632 1.00 20.49 31 PHE D CA 1
ATOM 11404 C C . PHE D 1 30 ? 13.917 -14.516 -9.560 1.00 13.86 31 PHE D C 1
ATOM 11405 O O . PHE D 1 30 ? 13.659 -13.595 -8.744 1.00 13.40 31 PHE D O 1
ATOM 11413 N N . GLY D 1 31 ? 15.079 -15.166 -9.533 1.00 13.34 32 GLY D N 1
ATOM 11414 C CA . GLY D 1 31 ? 16.042 -14.803 -8.508 1.00 15.23 32 GLY D CA 1
ATOM 11415 C C . GLY D 1 31 ? 16.501 -13.339 -8.572 1.00 17.10 32 GLY D C 1
ATOM 11416 O O . GLY D 1 31 ? 16.640 -12.716 -7.578 1.00 15.26 32 GLY D O 1
ATOM 11417 N N . ARG D 1 32 ? 16.693 -12.776 -9.778 1.00 12.10 33 ARG D N 1
ATOM 11418 C CA . ARG D 1 32 ? 17.137 -11.448 -9.944 1.00 15.90 33 ARG D CA 1
ATOM 11419 C C . ARG D 1 32 ? 16.068 -10.457 -9.427 1.00 14.88 33 ARG D C 1
ATOM 11420 O O . ARG D 1 32 ? 16.481 -9.461 -8.791 1.00 14.58 33 ARG D O 1
ATOM 11428 N N . LYS D 1 33 ? 14.742 -10.762 -9.598 1.00 11.65 34 LYS D N 1
ATOM 11429 C CA . LYS D 1 33 ? 13.720 -9.876 -9.095 1.00 11.67 34 LYS D CA 1
ATOM 11430 C C . LYS D 1 33 ? 13.835 -9.835 -7.539 1.00 13.25 34 LYS D C 1
ATOM 11431 O O . LYS D 1 33 ? 13.793 -8.728 -6.914 1.00 16.33 34 LYS D O 1
ATOM 11437 N N . GLU D 1 34 ? 14.027 -11.029 -6.946 1.00 12.86 35 GLU D N 1
ATOM 11438 C CA . GLU D 1 34 ? 14.281 -11.041 -5.471 1.00 11.26 35 GLU D CA 1
ATOM 11439 C C . GLU D 1 34 ? 15.571 -10.427 -4.981 1.00 12.78 35 GLU D C 1
ATOM 11440 O O . GLU D 1 34 ? 15.621 -9.818 -3.849 1.00 14.31 35 GLU D O 1
ATOM 11446 N N . LEU D 1 35 ? 16.629 -10.591 -5.765 1.00 12.22 36 LEU D N 1
ATOM 11447 C CA . LEU D 1 35 ? 17.830 -9.938 -5.437 1.00 14.46 36 LEU D CA 1
ATOM 11448 C C . LEU D 1 35 ? 17.629 -8.419 -5.424 1.00 10.94 36 LEU D C 1
ATOM 11449 O O . LEU D 1 35 ? 18.175 -7.725 -4.531 1.00 14.44 36 LEU D O 1
ATOM 11454 N N . ARG D 1 36 ? 16.935 -7.870 -6.445 1.00 14.92 37 ARG D N 1
ATOM 11455 C CA . ARG D 1 36 ? 16.766 -6.422 -6.474 1.00 15.01 37 ARG D CA 1
ATOM 11456 C C . ARG D 1 36 ? 15.963 -5.907 -5.278 1.00 15.31 37 ARG D C 1
ATOM 11457 O O . ARG D 1 36 ? 16.258 -4.842 -4.746 1.00 16.96 37 ARG D O 1
ATOM 11465 N N . ILE D 1 37 ? 14.946 -6.646 -4.864 1.00 14.94 38 ILE D N 1
ATOM 11466 C CA . ILE D 1 37 ? 14.155 -6.196 -3.706 1.00 19.56 38 ILE D CA 1
ATOM 11467 C C . ILE D 1 37 ? 15.081 -6.328 -2.497 1.00 16.31 38 ILE D C 1
ATOM 11468 O O . ILE D 1 37 ? 15.043 -5.492 -1.617 1.00 13.93 38 ILE D O 1
ATOM 11473 N N . ALA D 1 38 ? 15.883 -7.407 -2.431 1.00 13.31 39 ALA D N 1
ATOM 11474 C CA . ALA D 1 38 ? 16.829 -7.612 -1.287 1.00 10.94 39 ALA D CA 1
ATOM 11475 C C . ALA D 1 38 ? 17.844 -6.449 -1.178 1.00 9.23 39 ALA D C 1
ATOM 11476 O O . ALA D 1 38 ? 18.160 -6.007 -0.063 1.00 13.88 39 ALA D O 1
ATOM 11478 N N . GLU D 1 39 ? 18.317 -5.967 -2.317 1.00 13.04 40 GLU D N 1
ATOM 11479 C CA . GLU D 1 39 ? 19.283 -4.851 -2.270 1.00 15.60 40 GLU D CA 1
ATOM 11480 C C . GLU D 1 39 ? 18.692 -3.630 -1.552 1.00 11.30 40 GLU D C 1
ATOM 11481 O O . GLU D 1 39 ? 19.379 -3.009 -0.780 1.00 14.33 40 GLU D O 1
ATOM 11487 N N . HIS D 1 40 ? 17.390 -3.364 -1.725 1.00 10.30 41 HIS D N 1
ATOM 11488 C CA . HIS D 1 40 ? 16.697 -2.237 -1.028 1.00 12.03 41 HIS D CA 1
ATOM 11489 C C . HIS D 1 40 ? 16.587 -2.510 0.470 1.00 14.21 41 HIS D C 1
ATOM 11490 O O . HIS D 1 40 ? 16.503 -1.578 1.278 1.00 20.46 41 HIS D O 1
ATOM 11497 N N . GLU D 1 41 ? 16.592 -3.824 0.811 1.00 11.37 42 GLU D N 1
ATOM 11498 C CA . GLU D 1 41 ? 16.585 -4.246 2.224 1.00 9.74 42 GLU D CA 1
ATOM 11499 C C . GLU D 1 41 ? 18.007 -4.475 2.824 1.00 9.59 42 GLU D C 1
ATOM 11500 O O . GLU D 1 41 ? 18.104 -4.887 4.030 1.00 12.91 42 GLU D O 1
ATOM 11506 N N . MET D 1 42 ? 19.073 -4.240 2.064 1.00 9.98 43 MET D N 1
ATOM 11507 C CA . MET D 1 42 ? 20.395 -4.496 2.576 1.00 9.73 43 MET D CA 1
ATOM 11508 C C . MET D 1 42 ? 21.303 -3.274 2.435 1.00 11.74 43 MET D C 1
ATOM 11509 O O . MET D 1 42 ? 22.371 -3.317 1.763 1.00 12.07 43 MET D O 1
ATOM 11514 N N . PRO D 1 43 ? 20.952 -2.198 3.165 1.00 12.60 44 PRO D N 1
ATOM 11515 C CA . PRO D 1 43 ? 21.707 -0.941 3.012 1.00 13.02 44 PRO D CA 1
ATOM 11516 C C . PRO D 1 43 ? 23.167 -1.113 3.486 1.00 13.89 44 PRO D C 1
ATOM 11517 O O . PRO D 1 43 ? 24.044 -0.334 3.075 1.00 14.70 44 PRO D O 1
ATOM 11521 N N . GLY D 1 44 ? 23.491 -2.107 4.344 1.00 12.14 45 GLY D N 1
ATOM 11522 C CA . GLY D 1 44 ? 24.875 -2.317 4.803 1.00 14.72 45 GLY D CA 1
ATOM 11523 C C . GLY D 1 44 ? 25.783 -2.653 3.614 1.00 13.34 45 GLY D C 1
ATOM 11524 O O . GLY D 1 44 ? 26.884 -2.121 3.490 1.00 15.77 45 GLY D O 1
ATOM 11525 N N . LEU D 1 45 ? 25.333 -3.621 2.831 1.00 13.64 46 LEU D N 1
ATOM 11526 C CA . LEU D 1 45 ? 26.041 -4.078 1.590 1.00 11.67 46 LEU D CA 1
ATOM 11527 C C . LEU D 1 45 ? 26.058 -3.010 0.503 1.00 12.98 46 LEU D C 1
ATOM 11528 O O . LEU D 1 45 ? 27.129 -2.773 -0.057 1.00 12.86 46 LEU D O 1
ATOM 11533 N N . MET D 1 46 ? 24.940 -2.349 0.275 1.00 12.08 47 MET D N 1
ATOM 11534 C CA . MET D 1 46 ? 24.894 -1.332 -0.797 1.00 13.16 47 MET D CA 1
ATOM 11535 C C . MET D 1 46 ? 25.756 -0.115 -0.426 1.00 13.54 47 MET D C 1
ATOM 11536 O O . MET D 1 46 ? 26.375 0.452 -1.329 1.00 14.37 47 MET D O 1
ATOM 11541 N N . SER D 1 47 ? 25.809 0.241 0.882 1.00 13.51 48 SER D N 1
ATOM 11542 C CA . SER D 1 47 ? 26.593 1.332 1.339 1.00 16.96 48 SER D CA 1
ATOM 11543 C C . SER D 1 47 ? 28.067 0.981 1.116 1.00 15.80 48 SER D C 1
ATOM 11544 O O . SER D 1 47 ? 28.858 1.825 0.652 1.00 17.67 48 SER D O 1
ATOM 11547 N N . LEU D 1 48 ? 28.421 -0.283 1.329 1.00 13.02 49 LEU D N 1
ATOM 11548 C CA . LEU D 1 48 ? 29.784 -0.673 1.137 1.00 14.56 49 LEU D CA 1
ATOM 11549 C C . LEU D 1 48 ? 30.141 -0.678 -0.375 1.00 13.68 49 LEU D C 1
ATOM 11550 O O . LEU D 1 48 ? 31.347 -0.358 -0.709 1.00 14.91 49 LEU D O 1
ATOM 11555 N N . ARG D 1 49 ? 29.220 -1.066 -1.245 1.00 12.69 50 ARG D N 1
ATOM 11556 C CA . ARG D 1 49 ? 29.489 -1.124 -2.686 1.00 12.21 50 ARG D CA 1
ATOM 11557 C C . ARG D 1 49 ? 29.855 0.336 -3.063 1.00 16.55 50 ARG D C 1
ATOM 11558 O O . ARG D 1 49 ? 30.842 0.569 -3.779 1.00 20.28 50 ARG D O 1
ATOM 11566 N N . ARG D 1 50 ? 29.095 1.303 -2.548 1.00 16.20 51 ARG D N 1
ATOM 11567 C CA . ARG D 1 50 ? 29.259 2.739 -2.940 1.00 20.58 51 ARG D CA 1
ATOM 11568 C C . ARG D 1 50 ? 30.569 3.263 -2.368 1.00 25.74 51 ARG D C 1
ATOM 11569 O O . ARG D 1 50 ? 31.404 3.964 -3.072 1.00 20.03 51 ARG D O 1
ATOM 11577 N N . GLU D 1 51 ? 30.833 2.906 -1.116 1.00 21.61 52 GLU D N 1
ATOM 11578 C CA . GLU D 1 51 ? 32.001 3.442 -0.457 1.00 15.51 52 GLU D CA 1
ATOM 11579 C C . GLU D 1 51 ? 33.294 3.004 -1.131 1.00 19.90 52 GLU D C 1
ATOM 11580 O O . GLU D 1 51 ? 34.242 3.806 -1.254 1.00 20.67 52 GLU D O 1
ATOM 11586 N N . TYR D 1 52 ? 33.328 1.753 -1.507 1.00 18.56 53 TYR D N 1
ATOM 11587 C CA . TYR D 1 52 ? 34.560 1.135 -1.981 1.00 17.68 53 TYR D CA 1
ATOM 11588 C C . TYR D 1 52 ? 34.608 0.921 -3.514 1.00 19.83 53 TYR D C 1
ATOM 11589 O O . TYR D 1 52 ? 35.614 0.312 -4.010 1.00 25.09 53 TYR D O 1
ATOM 11598 N N . ALA D 1 53 ? 33.630 1.412 -4.261 1.00 22.17 54 ALA D N 1
ATOM 11599 C CA . ALA D 1 53 ? 33.531 1.235 -5.718 1.00 24.59 54 ALA D CA 1
ATOM 11600 C C . ALA D 1 53 ? 34.841 1.686 -6.404 1.00 29.35 54 ALA D C 1
ATOM 11601 O O . ALA D 1 53 ? 35.361 0.933 -7.293 1.00 26.18 54 ALA D O 1
ATOM 11603 N N . GLU D 1 54 ? 35.376 2.847 -5.974 1.00 22.89 55 GLU D N 1
ATOM 11604 C CA . GLU D 1 54 ? 36.559 3.411 -6.693 1.00 31.85 55 GLU D CA 1
ATOM 11605 C C . GLU D 1 54 ? 37.878 2.699 -6.333 1.00 31.78 55 GLU D C 1
ATOM 11606 O O . GLU D 1 54 ? 38.710 2.418 -7.228 1.00 32.95 55 GLU D O 1
ATOM 11612 N N . VAL D 1 55 ? 38.031 2.370 -5.035 1.00 23.36 56 VAL D N 1
ATOM 11613 C CA . VAL D 1 55 ? 39.201 1.777 -4.435 1.00 24.61 56 VAL D CA 1
ATOM 11614 C C . VAL D 1 55 ? 39.389 0.340 -4.887 1.00 32.27 56 VAL D C 1
ATOM 11615 O O . VAL D 1 55 ? 40.532 -0.073 -5.106 1.00 24.02 56 VAL D O 1
ATOM 11619 N N . GLN D 1 56 ? 38.287 -0.423 -5.030 1.00 17.52 57 GLN D N 1
ATOM 11620 C CA . GLN D 1 56 ? 38.423 -1.804 -5.494 1.00 19.48 57 GLN D CA 1
ATOM 11621 C C . GLN D 1 56 ? 39.340 -2.603 -4.530 1.00 22.86 57 GLN D C 1
ATOM 11622 O O . GLN D 1 56 ? 40.404 -3.227 -4.924 1.00 20.93 57 GLN D O 1
ATOM 11628 N N . PRO D 1 57 ? 38.955 -2.618 -3.221 1.00 21.06 58 PRO D N 1
ATOM 11629 C CA . PRO D 1 57 ? 39.861 -3.126 -2.210 1.00 17.10 58 PRO D CA 1
ATOM 11630 C C . PRO D 1 57 ? 40.145 -4.639 -2.371 1.00 22.20 58 PRO D C 1
ATOM 11631 O O . PRO D 1 57 ? 41.173 -5.130 -1.872 1.00 24.36 58 PRO D O 1
ATOM 11635 N N . LEU D 1 58 ? 39.229 -5.423 -2.976 1.00 20.43 59 LEU D N 1
ATOM 11636 C CA . LEU D 1 58 ? 39.423 -6.877 -3.025 1.00 16.38 59 LEU D CA 1
ATOM 11637 C C . LEU D 1 58 ? 40.001 -7.337 -4.349 1.00 20.13 59 LEU D C 1
ATOM 11638 O O . LEU D 1 58 ? 40.013 -8.558 -4.684 1.00 17.37 59 LEU D O 1
ATOM 11643 N N . LYS D 1 59 ? 40.534 -6.354 -5.122 1.00 21.34 60 LYS D N 1
ATOM 11644 C CA . LYS D 1 59 ? 41.208 -6.778 -6.415 1.00 23.72 60 LYS D CA 1
ATOM 11645 C C . LYS D 1 59 ? 42.309 -7.780 -6.063 1.00 17.08 60 LYS D C 1
ATOM 11646 O O . LYS D 1 59 ? 43.107 -7.548 -5.100 1.00 21.95 60 LYS D O 1
ATOM 11652 N N . GLY D 1 60 ? 42.349 -8.910 -6.784 1.00 18.07 61 GLY D N 1
ATOM 11653 C CA . GLY D 1 60 ? 43.379 -9.888 -6.590 1.00 19.31 61 GLY D CA 1
ATOM 11654 C C . GLY D 1 60 ? 42.904 -11.058 -5.697 1.00 19.56 61 GLY D C 1
ATOM 11655 O O . GLY D 1 60 ? 43.597 -12.071 -5.592 1.00 19.63 61 GLY D O 1
ATOM 11656 N N . ALA D 1 61 ? 41.834 -10.802 -4.901 1.00 19.02 62 ALA D N 1
ATOM 11657 C CA . ALA D 1 61 ? 41.276 -11.838 -4.021 1.00 20.69 62 ALA D CA 1
ATOM 11658 C C . ALA D 1 61 ? 40.596 -12.905 -4.864 1.00 15.66 62 ALA D C 1
ATOM 11659 O O . ALA D 1 61 ? 39.937 -12.596 -5.819 1.00 19.56 62 ALA D O 1
ATOM 11661 N N . ARG D 1 62 ? 40.799 -14.144 -4.446 1.00 18.44 63 ARG D N 1
ATOM 11662 C CA . ARG D 1 62 ? 40.216 -15.318 -4.998 1.00 18.70 63 ARG D CA 1
ATOM 11663 C C . ARG D 1 62 ? 39.544 -15.987 -3.778 1.00 16.69 63 ARG D C 1
ATOM 11664 O O . ARG D 1 62 ? 40.157 -16.725 -3.074 1.00 17.61 63 ARG D O 1
ATOM 11672 N N . ILE D 1 63 ? 38.280 -15.616 -3.539 1.00 16.53 64 ILE D N 1
ATOM 11673 C CA . ILE D 1 63 ? 37.562 -16.012 -2.280 1.00 16.55 64 ILE D CA 1
ATOM 11674 C C . ILE D 1 63 ? 36.707 -17.288 -2.533 1.00 11.47 64 ILE D C 1
ATOM 11675 O O . ILE D 1 63 ? 35.886 -17.291 -3.434 1.00 15.89 64 ILE D O 1
ATOM 11680 N N . SER D 1 64 ? 37.033 -18.328 -1.758 1.00 12.76 65 SER D N 1
ATOM 11681 C CA . SER D 1 64 ? 36.215 -19.548 -1.719 1.00 13.83 65 SER D CA 1
ATOM 11682 C C . SER D 1 64 ? 35.196 -19.348 -0.591 1.00 13.93 65 SER D C 1
ATOM 11683 O O . SER D 1 64 ? 35.585 -19.221 0.549 1.00 14.39 65 SER D O 1
ATOM 11686 N N . GLY D 1 65 ? 33.894 -19.343 -0.978 1.00 14.69 66 GLY D N 1
ATOM 11687 C CA . GLY D 1 65 ? 32.778 -19.028 -0.002 1.00 16.73 66 GLY D CA 1
ATOM 11688 C C . GLY D 1 65 ? 32.008 -20.302 0.266 1.00 11.39 66 GLY D C 1
ATOM 11689 O O . GLY D 1 65 ? 31.591 -20.920 -0.695 1.00 13.35 66 GLY D O 1
ATOM 11690 N N . SER D 1 66 ? 31.773 -20.625 1.545 1.00 13.60 67 SER D N 1
ATOM 11691 C CA . SER D 1 66 ? 30.923 -21.786 1.956 1.00 10.50 67 SER D CA 1
ATOM 11692 C C . SER D 1 66 ? 29.875 -21.114 2.868 1.00 12.37 67 SER D C 1
ATOM 11693 O O . SER D 1 66 ? 30.163 -20.823 4.063 1.00 14.53 67 SER D O 1
ATOM 11696 N N . LEU D 1 67 ? 28.687 -20.866 2.310 1.00 14.29 68 LEU D N 1
ATOM 11697 C CA . LEU D 1 67 ? 27.669 -20.143 3.054 1.00 14.80 68 LEU D CA 1
ATOM 11698 C C . LEU D 1 67 ? 26.377 -20.335 2.301 1.00 12.73 68 LEU D C 1
ATOM 11699 O O . LEU D 1 67 ? 26.292 -20.169 1.047 1.00 13.36 68 LEU D O 1
ATOM 11704 N N . HIS D 1 68 ? 25.317 -20.755 3.028 1.00 11.67 69 HIS D N 1
ATOM 11705 C CA . HIS D 1 68 ? 23.986 -20.879 2.533 1.00 12.10 69 HIS D CA 1
ATOM 11706 C C . HIS D 1 68 ? 23.746 -20.051 1.310 1.00 9.45 69 HIS D C 1
ATOM 11707 O O . HIS D 1 68 ? 23.719 -18.823 1.396 1.00 10.68 69 HIS D O 1
ATOM 11714 N N . MET D 1 69 ? 23.404 -20.737 0.216 1.00 11.02 70 MET D N 1
ATOM 11715 C CA . MET D 1 69 ? 23.229 -20.037 -1.083 1.00 10.64 70 MET D CA 1
ATOM 11716 C C . MET D 1 69 ? 21.811 -19.485 -1.208 1.00 10.90 70 MET D C 1
ATOM 11717 O O . MET D 1 69 ? 20.971 -19.976 -1.946 1.00 12.73 70 MET D O 1
ATOM 11722 N N . THR D 1 70 ? 21.593 -18.402 -0.471 1.00 10.25 71 THR D N 1
ATOM 11723 C CA . THR D 1 70 ? 20.267 -17.705 -0.451 1.00 9.70 71 THR D CA 1
ATOM 11724 C C . THR D 1 70 ? 20.241 -16.411 -1.228 1.00 10.51 71 THR D C 1
ATOM 11725 O O . THR D 1 70 ? 21.335 -15.875 -1.652 1.00 10.88 71 THR D O 1
ATOM 11729 N N . VAL D 1 71 ? 19.046 -15.769 -1.277 1.00 9.31 72 VAL D N 1
ATOM 11730 C CA . VAL D 1 71 ? 18.993 -14.425 -1.902 1.00 10.02 72 VAL D CA 1
ATOM 11731 C C . VAL D 1 71 ? 19.943 -13.462 -1.153 1.00 11.33 72 VAL D C 1
ATOM 11732 O O . VAL D 1 71 ? 20.653 -12.573 -1.758 1.00 11.80 72 VAL D O 1
ATOM 11736 N N . GLN D 1 72 ? 20.035 -13.562 0.192 1.00 8.63 73 GLN D N 1
ATOM 11737 C CA . GLN D 1 72 ? 20.880 -12.656 0.979 1.00 9.09 73 GLN D CA 1
ATOM 11738 C C . GLN D 1 72 ? 22.353 -12.888 0.665 1.00 13.81 73 GLN D C 1
ATOM 11739 O O . GLN D 1 72 ? 23.148 -11.944 0.520 1.00 12.59 73 GLN D O 1
ATOM 11745 N N . THR D 1 73 ? 22.733 -14.149 0.609 1.00 9.79 74 THR D N 1
ATOM 11746 C CA . THR D 1 73 ? 24.144 -14.470 0.228 1.00 9.71 74 THR D CA 1
ATOM 11747 C C . THR D 1 73 ? 24.412 -13.904 -1.165 1.00 11.05 74 THR D C 1
ATOM 11748 O O . THR D 1 73 ? 25.594 -13.458 -1.433 1.00 11.28 74 THR D O 1
ATOM 11752 N N . ALA D 1 74 ? 23.517 -14.080 -2.073 1.00 12.85 75 ALA D N 1
ATOM 11753 C CA . ALA D 1 74 ? 23.674 -13.570 -3.475 1.00 11.44 75 ALA D CA 1
ATOM 11754 C C . ALA D 1 74 ? 24.105 -12.097 -3.470 1.00 14.91 75 ALA D C 1
ATOM 11755 O O . ALA D 1 74 ? 25.060 -11.694 -4.200 1.00 13.51 75 ALA D O 1
ATOM 11757 N N . VAL D 1 75 ? 23.411 -11.250 -2.660 1.00 11.88 76 VAL D N 1
ATOM 11758 C CA . VAL D 1 75 ? 23.749 -9.742 -2.536 1.00 12.69 76 VAL D CA 1
ATOM 11759 C C . VAL D 1 75 ? 25.160 -9.596 -1.948 1.00 13.80 76 VAL D C 1
ATOM 11760 O O . VAL D 1 75 ? 25.938 -8.732 -2.361 1.00 14.06 76 VAL D O 1
ATOM 11764 N N . LEU D 1 76 ? 25.537 -10.456 -0.974 1.00 11.37 77 LEU D N 1
ATOM 11765 C CA . LEU D 1 76 ? 26.906 -10.453 -0.469 1.00 11.67 77 LEU D CA 1
ATOM 11766 C C . LEU D 1 76 ? 27.896 -10.790 -1.579 1.00 15.29 77 LEU D C 1
ATOM 11767 O O . LEU D 1 76 ? 28.938 -10.115 -1.667 1.00 13.70 77 LEU D O 1
ATOM 11772 N N . ILE D 1 77 ? 27.640 -11.907 -2.245 1.00 16.31 78 ILE D N 1
ATOM 11773 C CA . ILE D 1 77 ? 28.604 -12.349 -3.326 1.00 12.74 78 ILE D CA 1
ATOM 11774 C C . ILE D 1 77 ? 28.856 -11.197 -4.362 1.00 14.90 78 ILE D C 1
ATOM 11775 O O . ILE D 1 77 ? 30.028 -10.893 -4.715 1.00 14.41 78 ILE D O 1
ATOM 11780 N N . GLU D 1 78 ? 27.792 -10.562 -4.776 1.00 12.32 79 GLU D N 1
ATOM 11781 C CA . GLU D 1 78 ? 27.831 -9.446 -5.776 1.00 14.87 79 GLU D CA 1
ATOM 11782 C C . GLU D 1 78 ? 28.378 -8.205 -5.139 1.00 13.67 79 GLU D C 1
ATOM 11783 O O . GLU D 1 78 ? 28.743 -7.322 -5.881 1.00 17.62 79 GLU D O 1
ATOM 11789 N N . THR D 1 79 ? 28.493 -8.116 -3.785 1.00 12.35 80 THR D N 1
ATOM 11790 C CA . THR D 1 79 ? 29.170 -6.994 -3.194 1.00 13.58 80 THR D CA 1
ATOM 11791 C C . THR D 1 79 ? 30.676 -7.271 -3.276 1.00 14.80 80 THR D C 1
ATOM 11792 O O . THR D 1 79 ? 31.452 -6.366 -3.656 1.00 16.03 80 THR D O 1
ATOM 11796 N N . LEU D 1 80 ? 31.062 -8.519 -2.993 1.00 12.81 81 LEU D N 1
ATOM 11797 C CA . LEU D 1 80 ? 32.474 -8.885 -3.114 1.00 10.75 81 LEU D CA 1
ATOM 11798 C C . LEU D 1 80 ? 32.942 -8.640 -4.534 1.00 14.01 81 LEU D C 1
ATOM 11799 O O . LEU D 1 80 ? 34.085 -8.154 -4.719 1.00 17.05 81 LEU D O 1
ATOM 11804 N N . THR D 1 81 ? 32.222 -9.116 -5.504 1.00 13.34 82 THR D N 1
ATOM 11805 C CA . THR D 1 81 ? 32.698 -8.986 -6.913 1.00 17.25 82 THR D CA 1
ATOM 11806 C C . THR D 1 81 ? 32.636 -7.481 -7.307 1.00 18.78 82 THR D C 1
ATOM 11807 O O . THR D 1 81 ? 33.594 -6.963 -7.975 1.00 21.12 82 THR D O 1
ATOM 11811 N N . ALA D 1 82 ? 31.635 -6.722 -6.851 1.00 14.26 83 ALA D N 1
ATOM 11812 C CA . ALA D 1 82 ? 31.672 -5.233 -7.049 1.00 18.17 83 ALA D CA 1
ATOM 11813 C C . ALA D 1 82 ? 32.890 -4.562 -6.547 1.00 20.17 83 ALA D C 1
ATOM 11814 O O . ALA D 1 82 ? 33.322 -3.526 -7.103 1.00 19.57 83 ALA D O 1
ATOM 11816 N N . LEU D 1 83 ? 33.408 -5.111 -5.463 1.00 14.57 84 LEU D N 1
ATOM 11817 C CA . LEU D 1 83 ? 34.639 -4.646 -4.736 1.00 16.15 84 LEU D CA 1
ATOM 11818 C C . LEU D 1 83 ? 35.964 -5.172 -5.306 1.00 19.32 84 LEU D C 1
ATOM 11819 O O . LEU D 1 83 ? 37.080 -4.861 -4.801 1.00 19.71 84 LEU D O 1
ATOM 11824 N N . GLY D 1 84 ? 35.816 -5.974 -6.360 1.00 19.62 85 GLY D N 1
ATOM 11825 C CA . GLY D 1 84 ? 37.045 -6.425 -7.108 1.00 22.88 85 GLY D CA 1
ATOM 11826 C C . GLY D 1 84 ? 37.438 -7.880 -6.949 1.00 22.63 85 GLY D C 1
ATOM 11827 O O . GLY D 1 84 ? 38.333 -8.350 -7.620 1.00 19.91 85 GLY D O 1
ATOM 11828 N N . ALA D 1 85 ? 36.774 -8.616 -6.038 1.00 19.13 86 ALA D N 1
ATOM 11829 C CA . ALA D 1 85 ? 37.114 -10.005 -5.820 1.00 14.01 86 ALA D CA 1
ATOM 11830 C C . ALA D 1 85 ? 36.646 -10.919 -6.958 1.00 15.42 86 ALA D C 1
ATOM 11831 O O . ALA D 1 85 ? 35.636 -10.643 -7.621 1.00 18.23 86 ALA D O 1
ATOM 11833 N N . GLU D 1 86 ? 37.337 -12.050 -7.135 1.00 19.83 87 GLU D N 1
ATOM 11834 C CA . GLU D 1 86 ? 36.765 -13.178 -7.806 1.00 18.98 87 GLU D CA 1
ATOM 11835 C C . GLU D 1 86 ? 36.268 -14.156 -6.725 1.00 15.85 87 GLU D C 1
ATOM 11836 O O . GLU D 1 86 ? 36.821 -14.145 -5.648 1.00 13.92 87 GLU D O 1
ATOM 11842 N N . VAL D 1 87 ? 35.218 -14.932 -7.041 1.00 16.95 88 VAL D N 1
ATOM 11843 C CA . VAL D 1 87 ? 34.651 -15.890 -6.023 1.00 13.33 88 VAL D CA 1
ATOM 11844 C C . VAL D 1 87 ? 34.304 -17.219 -6.693 1.00 14.54 88 VAL D C 1
ATOM 11845 O O . VAL D 1 87 ? 34.068 -17.279 -7.910 1.00 17.21 88 VAL D O 1
ATOM 11849 N N . ARG D 1 88 ? 34.186 -18.251 -5.845 1.00 15.44 89 ARG D N 1
ATOM 11850 C CA . ARG D 1 88 ? 33.668 -19.516 -6.152 1.00 13.49 89 ARG D CA 1
ATOM 11851 C C . ARG D 1 88 ? 32.892 -19.857 -4.872 1.00 13.66 89 ARG D C 1
ATOM 11852 O O . ARG D 1 88 ? 33.378 -19.585 -3.781 1.00 14.50 89 ARG D O 1
ATOM 11860 N N . TRP D 1 89 ? 31.702 -20.434 -5.078 1.00 16.69 90 TRP D N 1
ATOM 11861 C CA . TRP D 1 89 ? 30.765 -20.556 -3.934 1.00 16.95 90 TRP D CA 1
ATOM 11862 C C . TRP D 1 89 ? 30.166 -21.918 -3.823 1.00 14.22 90 TRP D C 1
ATOM 11863 O O . TRP D 1 89 ? 29.847 -22.556 -4.876 1.00 14.88 90 TRP D O 1
ATOM 11874 N N . ALA D 1 90 ? 29.870 -22.316 -2.587 1.00 12.33 91 ALA D N 1
ATOM 11875 C CA . ALA D 1 90 ? 28.997 -23.538 -2.321 1.00 10.32 91 ALA D CA 1
ATOM 11876 C C . ALA D 1 90 ? 28.174 -23.203 -1.077 1.00 15.85 91 ALA D C 1
ATOM 11877 O O . ALA D 1 90 ? 28.513 -22.302 -0.320 1.00 13.53 91 ALA D O 1
ATOM 11879 N N . SER D 1 91 ? 27.063 -23.905 -0.929 1.00 14.10 92 SER D N 1
ATOM 11880 C CA . SER D 1 91 ? 26.297 -23.771 0.318 1.00 12.13 92 SER D CA 1
ATOM 11881 C C . SER D 1 91 ? 26.997 -24.454 1.522 1.00 13.04 92 SER D C 1
ATOM 11882 O O . SER D 1 91 ? 27.787 -25.422 1.341 1.00 14.92 92 SER D O 1
ATOM 11885 N N . CYS D 1 92 ? 26.650 -24.046 2.771 1.00 9.62 93 CYS D N 1
ATOM 11886 C CA . CYS D 1 92 ? 27.142 -24.816 3.857 1.00 10.99 93 CYS D CA 1
ATOM 11887 C C . CYS D 1 92 ? 26.077 -25.725 4.516 1.00 13.69 93 CYS D C 1
ATOM 11888 O O . CYS D 1 92 ? 26.237 -26.155 5.672 1.00 13.45 93 CYS D O 1
ATOM 11891 N N . ASN D 1 93 ? 24.990 -25.977 3.801 1.00 13.95 94 ASN D N 1
ATOM 11892 C CA . ASN D 1 93 ? 24.111 -26.999 4.195 1.00 13.55 94 ASN D CA 1
ATOM 11893 C C . ASN D 1 93 ? 23.373 -27.578 3.005 1.00 13.03 94 ASN D C 1
ATOM 11894 O O . ASN D 1 93 ? 23.134 -26.890 2.024 1.00 12.01 94 ASN D O 1
ATOM 11899 N N . ILE D 1 94 ? 22.950 -28.858 3.122 1.00 12.57 95 ILE D N 1
ATOM 11900 C CA . ILE D 1 94 ? 22.355 -29.585 1.971 1.00 13.87 95 ILE D CA 1
ATOM 11901 C C . ILE D 1 94 ? 20.949 -29.111 1.619 1.00 13.74 95 ILE D C 1
ATOM 11902 O O . ILE D 1 94 ? 20.459 -29.328 0.510 1.00 11.89 95 ILE D O 1
ATOM 11907 N N . PHE D 1 95 ? 20.309 -28.366 2.567 1.00 13.26 96 PHE D N 1
ATOM 11908 C CA . PHE D 1 95 ? 18.929 -27.957 2.290 1.00 10.52 96 PHE D CA 1
ATOM 11909 C C . PHE D 1 95 ? 18.736 -26.404 2.252 1.00 11.23 96 PHE D C 1
ATOM 11910 O O . PHE D 1 95 ? 17.632 -25.957 2.056 1.00 13.05 96 PHE D O 1
ATOM 11918 N N . SER D 1 96 ? 19.784 -25.637 2.425 1.00 11.99 97 SER D N 1
ATOM 11919 C CA . SER D 1 96 ? 19.609 -24.192 2.679 1.00 9.78 97 SER D CA 1
ATOM 11920 C C . SER D 1 96 ? 19.630 -23.358 1.374 1.00 12.47 97 SER D C 1
ATOM 11921 O O . SER D 1 96 ? 19.305 -22.194 1.353 1.00 12.79 97 SER D O 1
ATOM 11924 N N . THR D 1 97 ? 20.081 -23.970 0.274 1.00 11.53 98 THR D N 1
ATOM 11925 C CA . THR D 1 97 ? 20.102 -23.242 -1.022 1.00 10.70 98 THR D CA 1
ATOM 11926 C C . THR D 1 97 ? 18.769 -22.810 -1.450 1.00 9.55 98 THR D C 1
ATOM 11927 O O . THR D 1 97 ? 17.783 -23.587 -1.331 1.00 13.57 98 THR D O 1
ATOM 11931 N N . GLN D 1 98 ? 18.695 -21.579 -1.974 1.00 12.03 99 GLN D N 1
ATOM 11932 C CA . GLN D 1 98 ? 17.457 -21.109 -2.671 1.00 12.94 99 GLN D CA 1
ATOM 11933 C C . GLN D 1 98 ? 17.822 -21.116 -4.190 1.00 11.57 99 GLN D C 1
ATOM 11934 O O . GLN D 1 98 ? 18.751 -20.402 -4.620 1.00 13.22 99 GLN D O 1
ATOM 11940 N N . ASP D 1 99 ? 17.269 -22.099 -4.877 1.00 12.51 100 ASP D N 1
ATOM 11941 C CA . ASP D 1 99 ? 17.658 -22.369 -6.270 1.00 12.48 100 ASP D CA 1
ATOM 11942 C C . ASP D 1 99 ? 17.583 -21.115 -7.159 1.00 14.47 100 ASP D C 1
ATOM 11943 O O . ASP D 1 99 ? 18.451 -20.927 -8.047 1.00 15.29 100 ASP D O 1
ATOM 11948 N N . HIS D 1 100 ? 16.580 -20.267 -6.971 1.00 11.13 101 HIS D N 1
ATOM 11949 C CA . HIS D 1 100 ? 16.466 -19.088 -7.863 1.00 13.25 101 HIS D CA 1
ATOM 11950 C C . HIS D 1 100 ? 17.616 -18.153 -7.572 1.00 16.07 101 HIS D C 1
ATOM 11951 O O . HIS D 1 100 ? 18.087 -17.477 -8.497 1.00 14.66 101 HIS D O 1
ATOM 11958 N N . ALA D 1 101 ? 18.064 -17.999 -6.294 1.00 11.60 102 ALA D N 1
ATOM 11959 C CA . ALA D 1 101 ? 19.231 -17.178 -5.995 1.00 12.97 102 ALA D CA 1
ATOM 11960 C C . ALA D 1 101 ? 20.535 -17.741 -6.602 1.00 15.58 102 ALA D C 1
ATOM 11961 O O . ALA D 1 101 ? 21.370 -17.009 -7.077 1.00 13.20 102 ALA D O 1
ATOM 11963 N N . ALA D 1 102 ? 20.724 -19.064 -6.488 1.00 11.59 103 ALA D N 1
ATOM 11964 C CA . ALA D 1 102 ? 21.935 -19.707 -7.056 1.00 15.89 103 ALA D CA 1
ATOM 11965 C C . ALA D 1 102 ? 21.959 -19.397 -8.605 1.00 14.44 103 ALA D C 1
ATOM 11966 O O . ALA D 1 102 ? 23.000 -19.003 -9.116 1.00 15.61 103 ALA D O 1
ATOM 11968 N N . ALA D 1 103 ? 20.825 -19.579 -9.247 1.00 15.84 104 ALA D N 1
ATOM 11969 C CA . ALA D 1 103 ? 20.704 -19.269 -10.695 1.00 12.75 104 ALA D CA 1
ATOM 11970 C C . ALA D 1 103 ? 21.027 -17.799 -10.977 1.00 15.07 104 ALA D C 1
ATOM 11971 O O . ALA D 1 103 ? 21.785 -17.515 -11.887 1.00 16.49 104 ALA D O 1
ATOM 11973 N N . ALA D 1 104 ? 20.516 -16.859 -10.171 1.00 14.08 105 ALA D N 1
ATOM 11974 C CA . ALA D 1 104 ? 20.824 -15.446 -10.451 1.00 14.33 105 ALA D CA 1
ATOM 11975 C C . ALA D 1 104 ? 22.292 -15.118 -10.238 1.00 15.12 105 ALA D C 1
ATOM 11976 O O . ALA D 1 104 ? 22.793 -14.264 -10.994 1.00 17.04 105 ALA D O 1
ATOM 11978 N N . VAL D 1 105 ? 22.977 -15.740 -9.255 1.00 15.35 106 VAL D N 1
ATOM 11979 C CA . VAL D 1 105 ? 24.381 -15.509 -9.052 1.00 15.26 106 VAL D CA 1
ATOM 11980 C C . VAL D 1 105 ? 25.270 -16.043 -10.239 1.00 15.73 106 VAL D C 1
ATOM 11981 O O . VAL D 1 105 ? 26.312 -15.443 -10.561 1.00 15.70 106 VAL D O 1
ATOM 11985 N N . VAL D 1 106 ? 24.919 -17.170 -10.807 1.00 16.00 107 VAL D N 1
ATOM 11986 C CA . VAL D 1 106 ? 25.701 -17.725 -11.949 1.00 15.97 107 VAL D CA 1
ATOM 11987 C C . VAL D 1 106 ? 25.444 -16.849 -13.144 1.00 17.97 107 VAL D C 1
ATOM 11988 O O . VAL D 1 106 ? 26.376 -16.559 -13.908 1.00 17.23 107 VAL D O 1
ATOM 11992 N N . VAL D 1 107 ? 24.201 -16.451 -13.355 1.00 13.16 108 VAL D N 1
ATOM 11993 C CA . VAL D 1 107 ? 23.870 -15.651 -14.556 1.00 14.01 108 VAL D CA 1
ATOM 11994 C C . VAL D 1 107 ? 24.366 -14.179 -14.446 1.00 21.80 108 VAL D C 1
ATOM 11995 O O . VAL D 1 107 ? 24.744 -13.553 -15.446 1.00 18.15 108 VAL D O 1
ATOM 11999 N N . GLY D 1 108 ? 24.366 -13.582 -13.229 1.00 17.30 109 GLY D N 1
ATOM 12000 C CA . GLY D 1 108 ? 24.834 -12.236 -13.034 1.00 17.23 109 GLY D CA 1
ATOM 12001 C C . GLY D 1 108 ? 23.784 -11.228 -13.367 1.00 15.15 109 GLY D C 1
ATOM 12002 O O . GLY D 1 108 ? 22.699 -11.513 -13.960 1.00 19.55 109 GLY D O 1
ATOM 12003 N N . PRO D 1 109 ? 24.078 -9.970 -12.982 1.00 19.69 110 PRO D N 1
ATOM 12004 C CA . PRO D 1 109 ? 23.124 -8.915 -13.206 1.00 21.54 110 PRO D CA 1
ATOM 12005 C C . PRO D 1 109 ? 22.885 -8.636 -14.688 1.00 23.39 110 PRO D C 1
ATOM 12006 O O . PRO D 1 109 ? 21.771 -8.269 -15.040 1.00 25.00 110 PRO D O 1
ATOM 12010 N N . HIS D 1 110 ? 23.840 -9.022 -15.534 1.00 21.93 111 HIS D N 1
ATOM 12011 C CA . HIS D 1 110 ? 23.733 -8.583 -16.936 1.00 26.98 111 HIS D CA 1
ATOM 12012 C C . HIS D 1 110 ? 23.770 -9.788 -17.882 1.00 32.97 111 HIS D C 1
ATOM 12013 O O . HIS D 1 110 ? 23.762 -9.623 -19.125 1.00 29.25 111 HIS D O 1
ATOM 12020 N N . GLY D 1 111 ? 23.767 -10.997 -17.313 1.00 24.66 112 GLY D N 1
ATOM 12021 C CA . GLY D 1 111 ? 23.882 -12.183 -18.123 1.00 23.57 112 GLY D CA 1
ATOM 12022 C C . GLY D 1 111 ? 22.540 -12.735 -18.512 1.00 26.48 112 GLY D C 1
ATOM 12023 O O . GLY D 1 111 ? 21.493 -12.146 -18.226 1.00 25.42 112 GLY D O 1
ATOM 12024 N N . THR D 1 112 ? 22.552 -13.872 -19.202 1.00 22.36 113 THR D N 1
ATOM 12025 C CA . THR D 1 112 ? 21.306 -14.610 -19.433 1.00 21.83 113 THR D CA 1
ATOM 12026 C C . THR D 1 112 ? 21.601 -16.104 -19.123 1.00 19.21 113 THR D C 1
ATOM 12027 O O . THR D 1 112 ? 22.773 -16.516 -19.080 1.00 23.87 113 THR D O 1
ATOM 12031 N N . PRO D 1 113 ? 20.568 -16.943 -18.965 1.00 23.45 114 PRO D N 1
ATOM 12032 C CA . PRO D 1 113 ? 20.802 -18.370 -18.822 1.00 23.57 114 PRO D CA 1
ATOM 12033 C C . PRO D 1 113 ? 21.573 -19.009 -19.947 1.00 24.54 114 PRO D C 1
ATOM 12034 O O . PRO D 1 113 ? 22.383 -19.861 -19.647 1.00 26.68 114 PRO D O 1
ATOM 12038 N N . ASP D 1 114 ? 21.385 -18.571 -21.207 1.00 29.51 115 ASP D N 1
ATOM 12039 C CA . ASP D 1 114 ? 22.230 -19.062 -22.317 1.00 35.94 115 ASP D CA 1
ATOM 12040 C C . ASP D 1 114 ? 23.692 -18.572 -22.293 1.00 31.56 115 ASP D C 1
ATOM 12041 O O . ASP D 1 114 ? 24.603 -19.300 -22.739 1.00 34.16 115 ASP D O 1
ATOM 12046 N N . GLU D 1 115 ? 23.885 -17.325 -21.837 1.00 26.07 116 GLU D N 1
ATOM 12047 C CA . GLU D 1 115 ? 25.194 -16.652 -21.789 1.00 24.06 116 GLU D CA 1
ATOM 12048 C C . GLU D 1 115 ? 25.384 -16.014 -20.395 1.00 26.49 116 GLU D C 1
ATOM 12049 O O . GLU D 1 115 ? 25.269 -14.792 -20.220 1.00 26.01 116 GLU D O 1
ATOM 12055 N N . PRO D 1 116 ? 25.623 -16.856 -19.394 1.00 21.85 117 PRO D N 1
ATOM 12056 C CA . PRO D 1 116 ? 25.748 -16.332 -18.028 1.00 22.19 117 PRO D CA 1
ATOM 12057 C C . PRO D 1 116 ? 26.997 -15.535 -17.850 1.00 24.55 117 PRO D C 1
ATOM 12058 O O . PRO D 1 116 ? 28.006 -15.805 -18.539 1.00 22.22 117 PRO D O 1
ATOM 12062 N N . LYS D 1 117 ? 26.972 -14.572 -16.920 1.00 19.45 118 LYS D N 1
ATOM 12063 C CA . LYS D 1 117 ? 28.033 -13.631 -16.751 1.00 20.77 118 LYS D CA 1
ATOM 12064 C C . LYS D 1 117 ? 28.193 -13.341 -15.256 1.00 22.87 118 LYS D C 1
ATOM 12065 O O . LYS D 1 117 ? 28.550 -12.226 -14.862 1.00 27.63 118 LYS D O 1
ATOM 12071 N N . GLY D 1 118 ? 27.856 -14.342 -14.434 1.00 16.37 119 GLY D N 1
ATOM 12072 C CA . GLY D 1 118 ? 28.064 -14.169 -12.974 1.00 19.36 119 GLY D CA 1
ATOM 12073 C C . GLY D 1 118 ? 29.225 -15.007 -12.562 1.00 22.49 119 GLY D C 1
ATOM 12074 O O . GLY D 1 118 ? 30.334 -14.873 -13.115 1.00 23.41 119 GLY D O 1
ATOM 12075 N N . VAL D 1 119 ? 29.073 -15.831 -11.518 1.00 18.94 120 VAL D N 1
ATOM 12076 C CA . VAL D 1 119 ? 30.301 -16.443 -10.863 1.00 16.43 120 VAL D CA 1
ATOM 12077 C C . VAL D 1 119 ? 30.015 -17.927 -10.568 1.00 15.27 120 VAL D C 1
ATOM 12078 O O . VAL D 1 119 ? 28.875 -18.309 -10.526 1.00 20.25 120 VAL D O 1
ATOM 12082 N N . PRO D 1 120 ? 31.027 -18.741 -10.425 1.00 16.20 121 PRO D N 1
ATOM 12083 C CA . PRO D 1 120 ? 30.847 -20.175 -10.142 1.00 15.92 121 PRO D CA 1
ATOM 12084 C C . PRO D 1 120 ? 30.106 -20.428 -8.824 1.00 15.14 121 PRO D C 1
ATOM 12085 O O . PRO D 1 120 ? 30.517 -19.913 -7.760 1.00 16.34 121 PRO D O 1
ATOM 12089 N N . VAL D 1 121 ? 29.001 -21.160 -8.941 1.00 14.82 122 VAL D N 1
ATOM 12090 C CA . VAL D 1 121 ? 28.230 -21.635 -7.761 1.00 15.05 122 VAL D CA 1
ATOM 12091 C C . VAL D 1 121 ? 27.997 -23.144 -7.910 1.00 13.89 122 VAL D C 1
ATOM 12092 O O . VAL D 1 121 ? 27.608 -23.617 -8.975 1.00 15.96 122 VAL D O 1
ATOM 12096 N N . PHE D 1 122 ? 28.207 -23.880 -6.819 1.00 14.27 123 PHE D N 1
ATOM 12097 C CA . PHE D 1 122 ? 27.997 -25.327 -6.773 1.00 12.49 123 PHE D CA 1
ATOM 12098 C C . PHE D 1 122 ? 27.086 -25.548 -5.563 1.00 13.53 123 PHE D C 1
ATOM 12099 O O . PHE D 1 122 ? 27.579 -25.664 -4.426 1.00 13.62 123 PHE D O 1
ATOM 12107 N N . ALA D 1 123 ? 25.780 -25.523 -5.853 1.00 14.62 124 ALA D N 1
ATOM 12108 C CA . ALA D 1 123 ? 24.832 -25.488 -4.757 1.00 13.50 124 ALA D CA 1
ATOM 12109 C C . ALA D 1 123 ? 23.423 -25.690 -5.349 1.00 12.62 124 ALA D C 1
ATOM 12110 O O . ALA D 1 123 ? 23.042 -25.056 -6.285 1.00 14.77 124 ALA D O 1
ATOM 12112 N N . TRP D 1 124 ? 22.665 -26.561 -4.669 1.00 12.45 125 TRP D N 1
ATOM 12113 C CA . TRP D 1 124 ? 21.194 -26.747 -4.931 1.00 12.04 125 TRP D CA 1
ATOM 12114 C C . TRP D 1 124 ? 20.533 -27.197 -3.656 1.00 8.92 125 TRP D C 1
ATOM 12115 O O . TRP D 1 124 ? 21.185 -27.757 -2.808 1.00 10.84 125 TRP D O 1
ATOM 12126 N N . LYS D 1 125 ? 19.197 -26.924 -3.574 1.00 12.86 126 LYS D N 1
ATOM 12127 C CA . LYS D 1 125 ? 18.483 -27.447 -2.438 1.00 12.95 126 LYS D CA 1
ATOM 12128 C C . LYS D 1 125 ? 18.308 -29.003 -2.555 1.00 10.31 126 LYS D C 1
ATOM 12129 O O . LYS D 1 125 ? 17.829 -29.502 -3.618 1.00 15.33 126 LYS D O 1
ATOM 12135 N N . GLY D 1 126 ? 18.616 -29.752 -1.487 1.00 13.03 127 GLY D N 1
ATOM 12136 C CA . GLY D 1 126 ? 18.378 -31.182 -1.384 1.00 12.43 127 GLY D CA 1
ATOM 12137 C C . GLY D 1 126 ? 19.593 -31.956 -1.931 1.00 16.15 127 GLY D C 1
ATOM 12138 O O . GLY D 1 126 ? 19.435 -32.997 -2.616 1.00 17.06 127 GLY D O 1
ATOM 12139 N N . GLU D 1 127 ? 20.752 -31.510 -1.575 1.00 14.82 128 GLU D N 1
ATOM 12140 C CA . GLU D 1 127 ? 21.966 -32.263 -1.913 1.00 16.32 128 GLU D CA 1
ATOM 12141 C C . GLU D 1 127 ? 22.003 -33.479 -1.049 1.00 16.87 128 GLU D C 1
ATOM 12142 O O . GLU D 1 127 ? 21.499 -33.478 0.043 1.00 16.17 128 GLU D O 1
ATOM 12148 N N . THR D 1 128 ? 22.689 -34.517 -1.531 1.00 15.59 129 THR D N 1
ATOM 12149 C CA . THR D 1 128 ? 23.046 -35.590 -0.668 1.00 15.51 129 THR D CA 1
ATOM 12150 C C . THR D 1 128 ? 24.381 -35.223 -0.027 1.00 14.58 129 THR D C 1
ATOM 12151 O O . THR D 1 128 ? 25.086 -34.277 -0.448 1.00 15.39 129 THR D O 1
ATOM 12155 N N . LEU D 1 129 ? 24.754 -36.020 0.989 1.00 14.36 130 LEU D N 1
ATOM 12156 C CA . LEU D 1 129 ? 26.056 -35.760 1.656 1.00 13.07 130 LEU D CA 1
ATOM 12157 C C . LEU D 1 129 ? 27.238 -35.833 0.681 1.00 19.29 130 LEU D C 1
ATOM 12158 O O . LEU D 1 129 ? 28.169 -35.026 0.775 1.00 16.28 130 LEU D O 1
ATOM 12163 N N . GLU D 1 130 ? 27.207 -36.815 -0.220 1.00 17.17 131 GLU D N 1
ATOM 12164 C CA . GLU D 1 130 ? 28.379 -36.958 -1.116 1.00 16.04 131 GLU D CA 1
ATOM 12165 C C . GLU D 1 130 ? 28.443 -35.761 -2.053 1.00 16.21 131 GLU D C 1
ATOM 12166 O O . GLU D 1 130 ? 29.543 -35.282 -2.401 1.00 18.46 131 GLU D O 1
ATOM 12172 N N . GLU D 1 131 ? 27.272 -35.294 -2.497 1.00 12.12 132 GLU D N 1
ATOM 12173 C CA . GLU D 1 131 ? 27.127 -34.096 -3.362 1.00 13.36 132 GLU D CA 1
ATOM 12174 C C . GLU D 1 131 ? 27.536 -32.821 -2.661 1.00 14.29 132 GLU D C 1
ATOM 12175 O O . GLU D 1 131 ? 28.190 -31.901 -3.261 1.00 14.54 132 GLU D O 1
ATOM 12181 N N . TYR D 1 132 ? 27.243 -32.734 -1.364 1.00 18.06 133 TYR D N 1
ATOM 12182 C CA . TYR D 1 132 ? 27.649 -31.550 -0.597 1.00 11.69 133 TYR D CA 1
ATOM 12183 C C . TYR D 1 132 ? 29.149 -31.429 -0.547 1.00 15.81 133 TYR D C 1
ATOM 12184 O O . TYR D 1 132 ? 29.682 -30.362 -0.760 1.00 15.00 133 TYR D O 1
ATOM 12193 N N . TRP D 1 133 ? 29.801 -32.550 -0.283 1.00 13.52 134 TRP D N 1
ATOM 12194 C CA . TRP D 1 133 ? 31.275 -32.465 -0.132 1.00 14.19 134 TRP D CA 1
ATOM 12195 C C . TRP D 1 133 ? 31.920 -32.345 -1.512 1.00 17.82 134 TRP D C 1
ATOM 12196 O O . TRP D 1 133 ? 32.961 -31.706 -1.626 1.00 14.85 134 TRP D O 1
ATOM 12207 N N . TRP D 1 134 ? 31.367 -32.982 -2.519 1.00 14.79 135 TRP D N 1
ATOM 12208 C CA . TRP D 1 134 ? 31.825 -32.754 -3.897 1.00 16.94 135 TRP D CA 1
ATOM 12209 C C . TRP D 1 134 ? 31.803 -31.214 -4.265 1.00 15.18 135 TRP D C 1
ATOM 12210 O O . TRP D 1 134 ? 32.787 -30.589 -4.737 1.00 16.48 135 TRP D O 1
ATOM 12221 N N . ALA D 1 135 ? 30.663 -30.588 -3.988 1.00 15.98 136 ALA D N 1
ATOM 12222 C CA . ALA D 1 135 ? 30.511 -29.145 -4.244 1.00 13.31 136 ALA D CA 1
ATOM 12223 C C . ALA D 1 135 ? 31.502 -28.322 -3.417 1.00 14.38 136 ALA D C 1
ATOM 12224 O O . ALA D 1 135 ? 32.024 -27.321 -3.920 1.00 18.09 136 ALA D O 1
ATOM 12226 N N . ALA D 1 136 ? 31.735 -28.666 -2.140 1.00 14.46 137 ALA D N 1
ATOM 12227 C CA . ALA D 1 136 ? 32.665 -27.912 -1.315 1.00 13.45 137 ALA D CA 1
ATOM 12228 C C . ALA D 1 136 ? 34.106 -28.005 -1.969 1.00 16.97 137 ALA D C 1
ATOM 12229 O O . ALA D 1 136 ? 34.788 -26.965 -2.128 1.00 16.23 137 ALA D O 1
ATOM 12231 N N . GLU D 1 137 ? 34.492 -29.227 -2.418 1.00 15.98 138 GLU D N 1
ATOM 12232 C CA . GLU D 1 137 ? 35.816 -29.390 -3.093 1.00 19.21 138 GLU D CA 1
ATOM 12233 C C . GLU D 1 137 ? 35.845 -28.558 -4.401 1.00 15.75 138 GLU D C 1
ATOM 12234 O O . GLU D 1 137 ? 36.823 -27.849 -4.636 1.00 18.31 138 GLU D O 1
ATOM 12240 N N . GLN D 1 138 ? 34.744 -28.490 -5.147 1.00 13.49 139 GLN D N 1
ATOM 12241 C CA . GLN D 1 138 ? 34.703 -27.641 -6.366 1.00 14.84 139 GLN D CA 1
ATOM 12242 C C . GLN D 1 138 ? 34.924 -26.165 -5.996 1.00 17.27 139 GLN D C 1
ATOM 12243 O O . GLN D 1 138 ? 35.613 -25.395 -6.645 1.00 14.57 139 GLN D O 1
ATOM 12249 N N . MET D 1 139 ? 34.285 -25.770 -4.893 1.00 13.75 140 MET D N 1
ATOM 12250 C CA . MET D 1 139 ? 34.357 -24.383 -4.445 1.00 13.40 140 MET D CA 1
ATOM 12251 C C . MET D 1 139 ? 35.762 -23.964 -3.950 1.00 13.79 140 MET D C 1
ATOM 12252 O O . MET D 1 139 ? 36.160 -22.805 -4.137 1.00 20.31 140 MET D O 1
ATOM 12257 N N . LEU D 1 140 ? 36.496 -24.931 -3.405 1.00 14.15 141 LEU D N 1
ATOM 12258 C CA . LEU D 1 140 ? 37.809 -24.620 -2.909 1.00 15.58 141 LEU D CA 1
ATOM 12259 C C . LEU D 1 140 ? 38.902 -24.865 -3.956 1.00 22.06 141 LEU D C 1
ATOM 12260 O O . LEU D 1 140 ? 40.062 -24.484 -3.697 1.00 17.80 141 LEU D O 1
ATOM 12265 N N . THR D 1 141 ? 38.543 -25.370 -5.124 1.00 17.63 142 THR D N 1
ATOM 12266 C CA . THR D 1 141 ? 39.550 -25.762 -6.213 1.00 19.51 142 THR D CA 1
ATOM 12267 C C . THR D 1 141 ? 39.450 -24.767 -7.362 1.00 14.14 142 THR D C 1
ATOM 12268 O O . THR D 1 141 ? 38.575 -24.900 -8.248 1.00 18.03 142 THR D O 1
ATOM 12272 N N . TRP D 1 142 ? 40.331 -23.744 -7.321 1.00 17.24 143 TRP D N 1
ATOM 12273 C CA . TRP D 1 142 ? 40.447 -22.798 -8.397 1.00 18.44 143 TRP D CA 1
ATOM 12274 C C . TRP D 1 142 ? 41.089 -23.427 -9.659 1.00 21.47 143 TRP D C 1
ATOM 12275 O O . TRP D 1 142 ? 41.922 -24.332 -9.490 1.00 23.10 143 TRP D O 1
ATOM 12286 N N . PRO D 1 143 ? 40.705 -22.924 -10.845 1.00 25.98 144 PRO D N 1
ATOM 12287 C CA . PRO D 1 143 ? 41.067 -23.587 -12.142 1.00 26.65 144 PRO D CA 1
ATOM 12288 C C . PRO D 1 143 ? 42.604 -23.579 -12.407 1.00 27.58 144 PRO D C 1
ATOM 12289 O O . PRO D 1 143 ? 43.124 -24.595 -12.867 1.00 31.53 144 PRO D O 1
ATOM 12293 N N . ASP D 1 144 ? 43.310 -22.492 -12.078 1.00 28.26 145 ASP D N 1
ATOM 12294 C CA . ASP D 1 144 ? 44.781 -22.421 -12.267 1.00 33.44 145 ASP D CA 1
ATOM 12295 C C . ASP D 1 144 ? 45.541 -22.935 -11.020 1.00 28.68 145 ASP D C 1
ATOM 12296 O O . ASP D 1 144 ? 45.508 -22.312 -9.918 1.00 27.85 145 ASP D O 1
ATOM 12301 N N . PRO D 1 145 ? 46.274 -24.069 -11.149 1.00 31.22 146 PRO D N 1
ATOM 12302 C CA . PRO D 1 145 ? 47.066 -24.653 -10.028 1.00 25.41 146 PRO D CA 1
ATOM 12303 C C . PRO D 1 145 ? 48.093 -23.732 -9.406 1.00 28.40 146 PRO D C 1
ATOM 12304 O O . PRO D 1 145 ? 48.462 -23.921 -8.244 1.00 27.57 146 PRO D O 1
ATOM 12308 N N . ASP D 1 146 ? 48.520 -22.686 -10.111 1.00 28.99 147 ASP D N 1
ATOM 12309 C CA . ASP D 1 146 ? 49.382 -21.710 -9.468 1.00 32.57 147 ASP D CA 1
ATOM 12310 C C . ASP D 1 146 ? 48.657 -20.535 -8.876 1.00 30.18 147 ASP D C 1
ATOM 12311 O O . ASP D 1 146 ? 49.272 -19.664 -8.367 1.00 28.22 147 ASP D O 1
ATOM 12316 N N . LYS D 1 147 ? 47.331 -20.522 -8.946 1.00 27.37 148 LYS D N 1
ATOM 12317 C CA . LYS D 1 147 ? 46.545 -19.416 -8.323 1.00 20.12 148 LYS D CA 1
ATOM 12318 C C . LYS D 1 147 ? 45.361 -20.096 -7.584 1.00 19.47 148 LYS D C 1
ATOM 12319 O O . LYS D 1 147 ? 44.207 -19.912 -8.000 1.00 20.84 148 LYS D O 1
ATOM 12325 N N . PRO D 1 148 ? 45.696 -20.820 -6.483 1.00 24.11 149 PRO D N 1
ATOM 12326 C CA . PRO D 1 148 ? 44.650 -21.459 -5.747 1.00 22.81 149 PRO D CA 1
ATOM 12327 C C . PRO D 1 148 ? 43.895 -20.375 -4.987 1.00 22.95 149 PRO D C 1
ATOM 12328 O O . PRO D 1 148 ? 44.230 -19.241 -5.067 1.00 19.28 149 PRO D O 1
ATOM 12332 N N . ALA D 1 149 ? 42.848 -20.781 -4.257 1.00 21.40 150 ALA D N 1
ATOM 12333 C CA . ALA D 1 149 ? 42.142 -19.894 -3.316 1.00 23.21 150 ALA D CA 1
ATOM 12334 C C . ALA D 1 149 ? 43.123 -19.107 -2.507 1.00 16.08 150 ALA D C 1
ATOM 12335 O O . ALA D 1 149 ? 44.114 -19.648 -1.996 1.00 18.78 150 ALA D O 1
ATOM 12337 N N . ASN D 1 150 ? 42.867 -17.807 -2.320 1.00 17.17 151 ASN D N 1
ATOM 12338 C CA . ASN D 1 150 ? 43.672 -17.109 -1.381 1.00 15.52 151 ASN D CA 1
ATOM 12339 C C . ASN D 1 150 ? 42.887 -16.422 -0.229 1.00 14.39 151 ASN D C 1
ATOM 12340 O O . ASN D 1 150 ? 43.464 -15.736 0.624 1.00 18.89 151 ASN D O 1
ATOM 12345 N N . MET D 1 151 ? 41.537 -16.648 -0.169 1.00 16.66 152 MET D N 1
ATOM 12346 C CA . MET D 1 151 ? 40.851 -16.288 1.110 1.00 17.12 152 MET D CA 1
ATOM 12347 C C . MET D 1 151 ? 39.672 -17.297 1.215 1.00 14.54 152 MET D C 1
ATOM 12348 O O . MET D 1 151 ? 39.301 -17.929 0.241 1.00 15.02 152 MET D O 1
ATOM 12353 N N . ILE D 1 152 ? 39.145 -17.422 2.426 1.00 16.64 153 ILE D N 1
ATOM 12354 C CA . ILE D 1 152 ? 37.966 -18.283 2.631 1.00 12.90 153 ILE D CA 1
ATOM 12355 C C . ILE D 1 152 ? 37.009 -17.382 3.336 1.00 12.14 153 ILE D C 1
ATOM 12356 O O . ILE D 1 152 ? 37.360 -16.621 4.236 1.00 15.68 153 ILE D O 1
ATOM 12361 N N . LEU D 1 153 ? 35.739 -17.570 2.978 1.00 14.63 154 LEU D N 1
ATOM 12362 C CA . LEU D 1 153 ? 34.664 -16.895 3.719 1.00 15.64 154 LEU D CA 1
ATOM 12363 C C . LEU D 1 153 ? 33.764 -18.078 4.127 1.00 14.18 154 LEU D C 1
ATOM 12364 O O . LEU D 1 153 ? 33.280 -18.828 3.246 1.00 15.07 154 LEU D O 1
ATOM 12369 N N . ASP D 1 154 ? 33.662 -18.309 5.455 1.00 13.51 155 ASP D N 1
ATOM 12370 C CA . ASP D 1 154 ? 33.130 -19.619 5.937 1.00 12.64 155 ASP D CA 1
ATOM 12371 C C . ASP D 1 154 ? 31.929 -19.387 6.900 1.00 13.43 155 ASP D C 1
ATOM 12372 O O . ASP D 1 154 ? 31.891 -18.396 7.549 1.00 13.92 155 ASP D O 1
ATOM 12377 N N . ASP D 1 155 ? 30.967 -20.325 6.893 1.00 15.53 156 ASP D N 1
ATOM 12378 C CA . ASP D 1 155 ? 29.848 -20.215 7.886 1.00 14.12 156 ASP D CA 1
ATOM 12379 C C . ASP D 1 155 ? 29.758 -21.674 8.385 1.00 13.69 156 ASP D C 1
ATOM 12380 O O . ASP D 1 155 ? 29.303 -22.545 7.650 1.00 14.67 156 ASP D O 1
ATOM 12385 N N . GLY D 1 156 ? 30.312 -21.942 9.560 1.00 13.45 157 GLY D N 1
ATOM 12386 C CA . GLY D 1 156 ? 30.215 -23.292 10.147 1.00 12.75 157 GLY D CA 1
ATOM 12387 C C . GLY D 1 156 ? 31.549 -24.069 10.068 1.00 15.50 157 GLY D C 1
ATOM 12388 O O . GLY D 1 156 ? 31.701 -25.104 10.730 1.00 13.91 157 GLY D O 1
ATOM 12389 N N . GLY D 1 157 ? 32.495 -23.519 9.315 1.00 14.77 158 GLY D N 1
ATOM 12390 C CA . GLY D 1 157 ? 33.840 -24.079 9.332 1.00 15.03 158 GLY D CA 1
ATOM 12391 C C . GLY D 1 157 ? 34.091 -25.286 8.430 1.00 14.07 158 GLY D C 1
ATOM 12392 O O . GLY D 1 157 ? 35.205 -25.830 8.490 1.00 15.18 158 GLY D O 1
ATOM 12393 N N . ASP D 1 158 ? 33.139 -25.714 7.621 1.00 17.45 159 ASP D N 1
ATOM 12394 C CA . ASP D 1 158 ? 33.433 -26.889 6.769 1.00 15.60 159 ASP D CA 1
ATOM 12395 C C . ASP D 1 158 ? 34.521 -26.574 5.746 1.00 16.09 159 ASP D C 1
ATOM 12396 O O . ASP D 1 158 ? 35.304 -27.476 5.514 1.00 18.82 159 ASP D O 1
ATOM 12401 N N . ALA D 1 159 ? 34.566 -25.368 5.136 1.00 16.22 160 ALA D N 1
ATOM 12402 C CA . ALA D 1 159 ? 35.653 -25.026 4.112 1.00 19.99 160 ALA D CA 1
ATOM 12403 C C . ALA D 1 159 ? 36.933 -25.077 4.853 1.00 14.46 160 ALA D C 1
ATOM 12404 O O . ALA D 1 159 ? 38.002 -25.689 4.374 1.00 17.44 160 ALA D O 1
ATOM 12406 N N . THR D 1 160 ? 36.973 -24.457 6.026 1.00 16.07 161 THR D N 1
ATOM 12407 C CA . THR D 1 160 ? 38.222 -24.387 6.783 1.00 16.64 161 THR D CA 1
ATOM 12408 C C . THR D 1 160 ? 38.697 -25.762 7.210 1.00 21.27 161 THR D C 1
ATOM 12409 O O . THR D 1 160 ? 39.913 -26.103 7.148 1.00 19.41 161 THR D O 1
ATOM 12413 N N . MET D 1 161 ? 37.743 -26.585 7.601 1.00 16.22 162 MET D N 1
ATOM 12414 C CA . MET D 1 161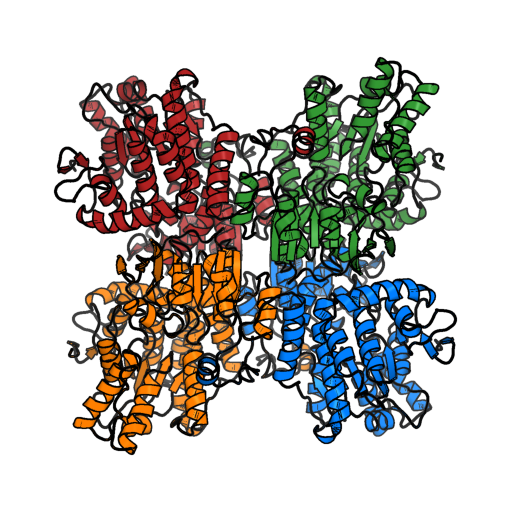 ? 38.106 -27.959 8.081 1.00 18.51 162 MET D CA 1
ATOM 12415 C C . MET D 1 161 ? 38.651 -28.773 6.877 1.00 16.30 162 MET D C 1
ATOM 12416 O O . MET D 1 161 ? 39.599 -29.591 7.058 1.00 17.84 162 MET D O 1
ATOM 12421 N N . LEU D 1 162 ? 38.057 -28.615 5.699 1.00 16.82 163 LEU D N 1
ATOM 12422 C CA . LEU D 1 162 ? 38.525 -29.407 4.527 1.00 17.68 163 LEU D CA 1
ATOM 12423 C C . LEU D 1 162 ? 40.006 -29.065 4.205 1.00 18.04 163 LEU D C 1
ATOM 12424 O O . LEU D 1 162 ? 40.875 -29.979 4.003 1.00 19.23 163 LEU D O 1
ATOM 12429 N N . VAL D 1 163 ? 40.290 -27.776 4.146 1.00 17.31 164 VAL D N 1
ATOM 12430 C CA . VAL D 1 163 ? 41.664 -27.332 3.900 1.00 15.27 164 VAL D CA 1
ATOM 12431 C C . VAL D 1 163 ? 42.623 -27.794 5.021 1.00 22.71 164 VAL D C 1
ATOM 12432 O O . VAL D 1 163 ? 43.704 -28.445 4.742 1.00 20.85 164 VAL D O 1
ATOM 12436 N N . LEU D 1 164 ? 42.320 -27.491 6.296 1.00 19.54 165 LEU D N 1
ATOM 12437 C CA . LEU D 1 164 ? 43.234 -27.809 7.424 1.00 16.56 165 LEU D CA 1
ATOM 12438 C C . LEU D 1 164 ? 43.357 -29.322 7.681 1.00 21.31 165 LEU D C 1
ATOM 12439 O O . LEU D 1 164 ? 44.474 -29.854 7.814 1.00 22.25 165 LEU D O 1
ATOM 12444 N N . ARG D 1 165 ? 42.238 -30.058 7.733 1.00 18.72 166 ARG D N 1
ATOM 12445 C CA . ARG D 1 165 ? 42.324 -31.557 7.860 1.00 17.28 166 ARG D CA 1
ATOM 12446 C C . ARG D 1 165 ? 43.044 -32.165 6.628 1.00 19.43 166 ARG D C 1
ATOM 12447 O O . ARG D 1 165 ? 43.923 -33.048 6.822 1.00 25.23 166 ARG D O 1
ATOM 12455 N N . GLY D 1 166 ? 42.778 -31.672 5.415 1.00 17.90 167 GLY D N 1
ATOM 12456 C CA . GLY D 1 166 ? 43.360 -32.186 4.166 1.00 21.88 167 GLY D CA 1
ATOM 12457 C C . GLY D 1 166 ? 44.889 -32.045 4.199 1.00 22.47 167 GLY D C 1
ATOM 12458 O O . GLY D 1 166 ? 45.610 -32.961 3.845 1.00 23.73 167 GLY D O 1
ATOM 12459 N N . MET D 1 167 ? 45.344 -30.910 4.678 1.00 18.38 168 MET D N 1
ATOM 12460 C CA . MET D 1 167 ? 46.781 -30.638 4.873 1.00 21.78 168 MET D CA 1
ATOM 12461 C C . MET D 1 167 ? 47.388 -31.545 5.936 1.00 21.44 168 MET D C 1
ATOM 12462 O O . MET D 1 167 ? 48.480 -32.074 5.746 1.00 24.67 168 MET D O 1
ATOM 12467 N N . GLN D 1 168 ? 46.713 -31.661 7.086 1.00 22.02 169 GLN D N 1
ATOM 12468 C CA . GLN D 1 168 ? 47.082 -32.560 8.141 1.00 24.01 169 GLN D CA 1
ATOM 12469 C C . GLN D 1 168 ? 47.316 -33.982 7.604 1.00 30.78 169 GLN D C 1
ATOM 12470 O O . GLN D 1 168 ? 48.357 -34.556 7.904 1.00 26.44 169 GLN D O 1
ATOM 12476 N N . TYR D 1 169 ? 46.392 -34.521 6.785 1.00 20.50 170 TYR D N 1
ATOM 12477 C CA . TYR D 1 169 ? 46.587 -35.892 6.249 1.00 23.11 170 TYR D CA 1
ATOM 12478 C C . TYR D 1 169 ? 47.723 -35.983 5.235 1.00 27.51 170 TYR D C 1
ATOM 12479 O O . TYR D 1 169 ? 48.488 -36.989 5.234 1.00 28.38 170 TYR D O 1
ATOM 12488 N N . GLU D 1 170 ? 47.855 -34.944 4.397 1.00 26.10 171 GLU D N 1
ATOM 12489 C CA . GLU D 1 170 ? 48.937 -34.880 3.408 1.00 29.11 171 GLU D CA 1
ATOM 12490 C C . GLU D 1 170 ? 50.270 -34.929 4.146 1.00 29.35 171 GLU D C 1
ATOM 12491 O O . GLU D 1 170 ? 51.151 -35.711 3.738 1.00 41.02 171 GLU D O 1
ATOM 12497 N N . LYS D 1 171 ? 50.409 -34.177 5.240 1.00 30.13 172 LYS D N 1
ATOM 12498 C CA . LYS D 1 171 ? 51.673 -34.134 6.032 1.00 32.54 172 LYS D CA 1
ATOM 12499 C C . LYS D 1 171 ? 51.926 -35.497 6.691 1.00 38.22 172 LYS D C 1
ATOM 12500 O O . LYS D 1 171 ? 53.074 -35.948 6.743 1.00 36.76 172 LYS D O 1
ATOM 12506 N N . ALA D 1 172 ? 50.860 -36.143 7.178 1.00 35.05 173 ALA D N 1
ATOM 12507 C CA . ALA D 1 172 ? 50.994 -37.480 7.767 1.00 31.61 173 ALA D CA 1
ATOM 12508 C C . ALA D 1 172 ? 51.249 -38.551 6.701 1.00 35.77 173 ALA D C 1
ATOM 12509 O O . ALA D 1 172 ? 51.576 -39.679 7.053 1.00 36.60 173 ALA D O 1
ATOM 12511 N N . GLY D 1 173 ? 50.991 -38.270 5.424 1.00 30.68 174 GLY D N 1
ATOM 12512 C CA . GLY D 1 173 ? 51.249 -39.276 4.363 1.00 29.70 174 GLY D CA 1
ATOM 12513 C C . GLY D 1 173 ? 50.126 -40.318 4.192 1.00 34.43 174 GLY D C 1
ATOM 12514 O O . GLY D 1 173 ? 50.239 -41.270 3.393 1.00 30.25 174 GLY D O 1
ATOM 12515 N N . VAL D 1 174 ? 49.002 -40.128 4.907 1.00 27.83 175 VAL D N 1
ATOM 12516 C CA . VAL D 1 174 ? 47.872 -41.067 4.805 1.00 28.52 175 VAL D CA 1
ATOM 12517 C C . VAL D 1 174 ? 46.558 -40.398 5.293 1.00 28.43 175 VAL D C 1
ATOM 12518 O O . VAL D 1 174 ? 46.598 -39.611 6.204 1.00 25.16 175 VAL D O 1
ATOM 12522 N N . VAL D 1 175 ? 45.421 -40.700 4.641 1.00 25.57 176 VAL D N 1
ATOM 12523 C CA . VAL D 1 175 ? 44.113 -40.347 5.170 1.00 25.30 176 VAL D CA 1
ATOM 12524 C C . VAL D 1 175 ? 43.586 -41.551 5.993 1.00 29.49 176 VAL D C 1
ATOM 12525 O O . VAL D 1 175 ? 43.383 -42.639 5.449 1.00 31.85 176 VAL D O 1
ATOM 12529 N N . PRO D 1 176 ? 43.329 -41.362 7.300 1.00 35.48 177 PRO D N 1
ATOM 12530 C CA . PRO D 1 176 ? 43.031 -42.585 8.066 1.00 39.10 177 PRO D CA 1
ATOM 12531 C C . PRO D 1 176 ? 41.694 -43.195 7.631 1.00 43.25 177 PRO D C 1
ATOM 12532 O O . PRO D 1 176 ? 40.892 -42.474 7.022 1.00 42.19 177 PRO D O 1
ATOM 12536 N N . PRO D 1 177 ? 41.472 -44.516 7.865 1.00 41.92 178 PRO D N 1
ATOM 12537 C CA . PRO D 1 177 ? 40.109 -45.031 7.633 1.00 42.57 178 PRO D CA 1
ATOM 12538 C C . PRO D 1 177 ? 39.100 -44.434 8.627 1.00 47.19 178 PRO D C 1
ATOM 12539 O O . PRO D 1 177 ? 39.482 -43.870 9.670 1.00 50.49 178 PRO D O 1
ATOM 12543 N N . ALA D 1 178 ? 37.817 -44.547 8.305 1.00 45.70 179 ALA D N 1
ATOM 12544 C CA . ALA D 1 178 ? 36.789 -44.214 9.270 1.00 44.65 179 ALA D CA 1
ATOM 12545 C C . ALA D 1 178 ? 36.577 -45.469 10.160 1.00 51.45 179 ALA D C 1
ATOM 12546 O O . ALA D 1 178 ? 36.921 -46.596 9.754 1.00 51.11 179 ALA D O 1
ATOM 12548 N N . GLU D 1 179 ? 36.034 -45.262 11.364 1.00 61.57 180 GLU D N 1
ATOM 12549 C CA . GLU D 1 179 ? 35.505 -46.349 12.200 1.00 69.17 180 GLU D CA 1
ATOM 12550 C C . GLU D 1 179 ? 34.101 -46.674 11.687 1.00 71.17 180 GLU D C 1
ATOM 12551 O O . GLU D 1 179 ? 33.425 -45.799 11.120 1.00 69.29 180 GLU D O 1
ATOM 12557 N N . GLU D 1 180 ? 33.668 -47.925 11.863 1.00 74.02 181 GLU D N 1
ATOM 12558 C CA . GLU D 1 180 ? 32.310 -48.327 11.452 1.00 76.25 181 GLU D CA 1
ATOM 12559 C C . GLU D 1 180 ? 31.203 -47.496 12.161 1.00 72.38 181 GLU D C 1
ATOM 12560 O O . GLU D 1 180 ? 30.220 -47.121 11.520 1.00 67.65 181 GLU D O 1
ATOM 12566 N N . ASP D 1 181 ? 31.398 -47.176 13.449 1.00 70.99 182 ASP D N 1
ATOM 12567 C CA . ASP D 1 181 ? 30.473 -46.308 14.211 1.00 70.19 182 ASP D CA 1
ATOM 12568 C C . ASP D 1 181 ? 30.714 -44.790 14.039 1.00 66.48 182 ASP D C 1
ATOM 12569 O O . ASP D 1 181 ? 30.056 -43.978 14.705 1.00 62.25 182 ASP D O 1
ATOM 12574 N N . ASP D 1 182 ? 31.653 -44.411 13.162 1.00 63.66 183 ASP D N 1
ATOM 12575 C CA . ASP D 1 182 ? 31.835 -43.003 12.766 1.00 55.59 183 ASP D CA 1
ATOM 12576 C C . ASP D 1 182 ? 30.600 -42.538 12.021 1.00 43.99 183 ASP D C 1
ATOM 12577 O O . ASP D 1 182 ? 29.968 -43.357 11.354 1.00 42.23 183 ASP D O 1
ATOM 12582 N N . PRO D 1 183 ? 30.251 -41.232 12.132 1.00 40.21 184 PRO D N 1
ATOM 12583 C CA . PRO D 1 183 ? 29.078 -40.710 11.406 1.00 37.45 184 PRO D CA 1
ATOM 12584 C C . PRO D 1 183 ? 29.184 -40.872 9.892 1.00 38.58 184 PRO D C 1
ATOM 12585 O O . PRO D 1 183 ? 30.294 -40.907 9.350 1.00 31.33 184 PRO D O 1
ATOM 12589 N N . ALA D 1 184 ? 28.028 -40.944 9.223 1.00 36.41 185 ALA D N 1
ATOM 12590 C CA . ALA D 1 184 ? 27.986 -41.139 7.763 1.00 34.10 185 ALA D CA 1
ATOM 12591 C C . ALA D 1 184 ? 28.696 -39.967 7.050 1.00 31.52 185 ALA D C 1
ATOM 12592 O O . ALA D 1 184 ? 29.399 -40.157 6.040 1.00 33.00 185 ALA D O 1
ATOM 12594 N N . GLU D 1 185 ? 28.527 -38.765 7.584 1.00 28.44 186 GLU D N 1
ATOM 12595 C CA . GLU D 1 185 ? 29.080 -37.593 6.948 1.00 24.88 186 GLU D CA 1
ATOM 12596 C C . GLU D 1 185 ? 30.626 -37.588 7.076 1.00 29.05 186 GLU D C 1
ATOM 12597 O O . GLU D 1 185 ? 31.345 -37.127 6.158 1.00 24.88 186 GLU D O 1
ATOM 12603 N N . TRP D 1 186 ? 31.133 -38.032 8.241 1.00 29.10 187 TRP D N 1
ATOM 12604 C CA . TRP D 1 186 ? 32.579 -38.217 8.457 1.00 29.01 187 TRP D CA 1
ATOM 12605 C C . TRP D 1 186 ? 33.184 -39.238 7.454 1.00 31.31 187 TRP D C 1
ATOM 12606 O O . TRP D 1 186 ? 34.278 -38.994 6.876 1.00 31.68 187 TRP D O 1
ATOM 12617 N N . LYS D 1 187 ? 32.511 -40.362 7.194 1.00 28.17 188 LYS D N 1
ATOM 12618 C CA . LYS D 1 187 ? 33.003 -41.285 6.141 1.00 27.05 188 LYS D CA 1
ATOM 12619 C C . LYS D 1 187 ? 33.086 -40.635 4.746 1.00 32.22 188 LYS D C 1
ATOM 12620 O O . LYS D 1 187 ? 34.074 -40.838 4.055 1.00 27.11 188 LYS D O 1
ATOM 12626 N N . VAL D 1 188 ? 32.076 -39.830 4.372 1.00 24.96 189 VAL D N 1
ATOM 12627 C CA . VAL D 1 188 ? 32.088 -39.107 3.106 1.00 24.39 189 VAL D CA 1
ATOM 12628 C C . VAL D 1 188 ? 33.223 -38.093 2.993 1.00 20.98 189 VAL D C 1
ATOM 12629 O O . VAL D 1 188 ? 33.896 -38.013 1.961 1.00 23.36 189 VAL D O 1
ATOM 12633 N N . PHE D 1 189 ? 33.419 -37.316 4.060 1.00 19.72 190 PHE D N 1
ATOM 12634 C CA . PHE D 1 189 ? 34.473 -36.334 4.141 1.00 19.25 190 PHE D CA 1
ATOM 12635 C C . PHE D 1 189 ? 35.849 -37.042 3.932 1.00 23.04 190 PHE D C 1
ATOM 12636 O O . PHE D 1 189 ? 36.628 -36.622 3.050 1.00 22.01 190 PHE D O 1
ATOM 12644 N N . LEU D 1 190 ? 36.128 -38.075 4.756 1.00 22.18 191 LEU D N 1
ATOM 12645 C CA . LEU D 1 190 ? 37.401 -38.840 4.583 1.00 22.61 191 LEU D CA 1
ATOM 12646 C C . LEU D 1 190 ? 37.477 -39.478 3.142 1.00 24.50 191 LEU D C 1
ATOM 12647 O O . LEU D 1 190 ? 38.516 -39.498 2.512 1.00 25.15 191 LEU D O 1
ATOM 12652 N N . ASN D 1 191 ? 36.364 -39.974 2.609 1.00 20.58 192 ASN D N 1
ATOM 12653 C CA . ASN D 1 191 ? 36.455 -40.550 1.246 1.00 18.26 192 ASN D CA 1
ATOM 12654 C C . ASN D 1 191 ? 36.908 -39.528 0.226 1.00 22.20 192 ASN D C 1
ATOM 12655 O O . ASN D 1 191 ? 37.737 -39.841 -0.643 1.00 24.49 192 ASN D O 1
ATOM 12660 N N . LEU D 1 192 ? 36.404 -38.278 0.309 1.00 18.34 193 LEU D N 1
ATOM 12661 C CA . LEU D 1 192 ? 36.827 -37.232 -0.572 1.00 23.22 193 LEU D CA 1
ATOM 12662 C C . LEU D 1 192 ? 38.365 -37.006 -0.470 1.00 22.16 193 LEU D C 1
ATOM 12663 O O . LEU D 1 192 ? 39.004 -36.858 -1.502 1.00 24.23 193 LEU D O 1
ATOM 12668 N N . LEU D 1 193 ? 38.894 -36.917 0.751 1.00 18.55 194 LEU D N 1
ATOM 12669 C CA . LEU D 1 193 ? 40.282 -36.506 0.981 1.00 22.85 194 LEU D CA 1
ATOM 12670 C C . LEU D 1 193 ? 41.186 -37.665 0.531 1.00 26.23 194 LEU D C 1
ATOM 12671 O O . LEU D 1 193 ? 42.241 -37.417 -0.060 1.00 27.65 194 LEU D O 1
ATOM 12676 N N . ARG D 1 194 ? 40.716 -38.895 0.811 1.00 23.93 195 ARG D N 1
ATOM 12677 C CA . ARG D 1 194 ? 41.511 -40.135 0.555 1.00 27.14 195 ARG D CA 1
ATOM 12678 C C . ARG D 1 194 ? 41.599 -40.343 -0.913 1.00 27.45 195 ARG D C 1
ATOM 12679 O O . ARG D 1 194 ? 42.639 -40.783 -1.401 1.00 27.67 195 ARG D O 1
ATOM 12687 N N . THR D 1 195 ? 40.477 -40.141 -1.607 1.00 33.46 196 THR D N 1
ATOM 12688 C CA . THR D 1 195 ? 40.410 -40.271 -3.039 1.00 25.19 196 THR D CA 1
ATOM 12689 C C . THR D 1 195 ? 41.292 -39.223 -3.680 1.00 28.07 196 THR D C 1
ATOM 12690 O O . THR D 1 195 ? 42.084 -39.533 -4.570 1.00 31.83 196 THR D O 1
ATOM 12694 N N . ARG D 1 196 ? 41.200 -37.963 -3.228 1.00 20.96 197 ARG D N 1
ATOM 12695 C CA . ARG D 1 196 ? 41.999 -36.941 -3.852 1.00 23.00 197 ARG D CA 1
ATOM 12696 C C . ARG D 1 196 ? 43.559 -37.218 -3.618 1.00 25.58 197 ARG D C 1
ATOM 12697 O O . ARG D 1 196 ? 44.401 -36.992 -4.517 1.00 26.04 197 ARG D O 1
ATOM 12705 N N . PHE D 1 197 ? 43.911 -37.674 -2.415 1.00 22.35 198 PHE D N 1
ATOM 12706 C CA . PHE D 1 197 ? 45.313 -37.919 -2.022 1.00 24.33 198 PHE D CA 1
ATOM 12707 C C . PHE D 1 197 ? 45.931 -39.101 -2.829 1.00 30.95 198 PHE D C 1
ATOM 12708 O O . PHE D 1 197 ? 47.138 -39.198 -2.842 1.00 26.87 198 PHE D O 1
ATOM 12716 N N . GLU D 1 198 ? 45.132 -39.966 -3.476 1.00 27.38 199 GLU D N 1
ATOM 12717 C CA . GLU D 1 198 ? 45.663 -40.924 -4.518 1.00 29.32 199 GLU D CA 1
ATOM 12718 C C . GLU D 1 198 ? 46.315 -40.270 -5.762 1.00 33.96 199 GLU D C 1
ATOM 12719 O O . GLU D 1 198 ? 47.238 -40.831 -6.384 1.00 32.20 199 GLU D O 1
ATOM 12725 N N . THR D 1 199 ? 45.849 -39.104 -6.148 1.00 28.89 200 THR D N 1
ATOM 12726 C CA . THR D 1 199 ? 46.318 -38.428 -7.368 1.00 31.30 200 THR D CA 1
ATOM 12727 C C . THR D 1 199 ? 47.033 -37.144 -7.097 1.00 33.49 200 THR D C 1
ATOM 12728 O O . THR D 1 199 ? 47.695 -36.636 -7.987 1.00 36.29 200 THR D O 1
ATOM 12732 N N . ASP D 1 200 ? 46.917 -36.617 -5.875 1.00 30.68 201 ASP D N 1
ATOM 12733 C CA . ASP D 1 200 ? 47.474 -35.265 -5.560 1.00 28.92 201 ASP D CA 1
ATOM 12734 C C . ASP D 1 200 ? 47.991 -35.241 -4.124 1.00 34.07 201 ASP D C 1
ATOM 12735 O O . ASP D 1 200 ? 47.224 -35.372 -3.180 1.00 36.78 201 ASP D O 1
ATOM 12740 N N . LYS D 1 201 ? 49.305 -35.164 -3.942 1.00 24.07 202 LYS D N 1
ATOM 12741 C CA . LYS D 1 201 ? 49.840 -35.340 -2.634 1.00 25.24 202 LYS D CA 1
ATOM 12742 C C . LYS D 1 201 ? 49.960 -34.055 -1.805 1.00 19.75 202 LYS D C 1
ATOM 12743 O O . LYS D 1 201 ? 50.211 -34.139 -0.634 1.00 25.36 202 LYS D O 1
ATOM 12749 N N . ASP D 1 202 ? 49.837 -32.877 -2.424 1.00 24.16 203 ASP D N 1
ATOM 12750 C CA . ASP D 1 202 ? 49.976 -31.626 -1.629 1.00 29.61 203 ASP D CA 1
ATOM 12751 C C . ASP D 1 202 ? 48.943 -30.554 -2.020 1.00 20.97 203 ASP D C 1
ATOM 12752 O O . ASP D 1 202 ? 49.153 -29.340 -1.850 1.00 24.15 203 ASP D O 1
ATOM 12757 N N . LYS D 1 203 ? 47.848 -31.020 -2.572 1.00 18.91 204 LYS D N 1
ATOM 12758 C CA . LYS D 1 203 ? 46.759 -30.057 -2.924 1.00 20.18 204 LYS D CA 1
ATOM 12759 C C . LYS D 1 203 ? 46.364 -29.092 -1.735 1.00 19.86 204 LYS D C 1
ATOM 12760 O O . LYS D 1 203 ? 46.320 -27.842 -1.940 1.00 21.02 204 LYS D O 1
ATOM 12766 N N . TRP D 1 204 ? 45.984 -29.674 -0.586 1.00 20.58 205 TRP D N 1
ATOM 12767 C CA . TRP D 1 204 ? 45.472 -28.894 0.590 1.00 20.98 205 TRP D CA 1
ATOM 12768 C C . TRP D 1 204 ? 46.573 -28.127 1.291 1.00 20.76 205 TRP D C 1
ATOM 12769 O O . TRP D 1 204 ? 46.395 -26.964 1.697 1.00 23.45 205 TRP D O 1
ATOM 12780 N N . THR D 1 205 ? 47.783 -28.692 1.264 1.00 20.04 206 THR D N 1
ATOM 12781 C CA . THR D 1 205 ? 48.951 -27.982 1.767 1.00 17.60 206 THR D CA 1
ATOM 12782 C C . THR D 1 205 ? 49.226 -26.696 0.972 1.00 20.95 206 THR D C 1
ATOM 12783 O O . THR D 1 205 ? 49.472 -25.589 1.534 1.00 23.00 206 THR D O 1
ATOM 12787 N N . LYS D 1 206 ? 49.106 -26.792 -0.359 1.00 16.30 207 LYS D N 1
ATOM 12788 C CA . LYS D 1 206 ? 49.305 -25.644 -1.260 1.00 22.62 207 LYS D CA 1
ATOM 12789 C C . LYS D 1 206 ? 48.154 -24.618 -1.100 1.00 23.92 207 LYS D C 1
AT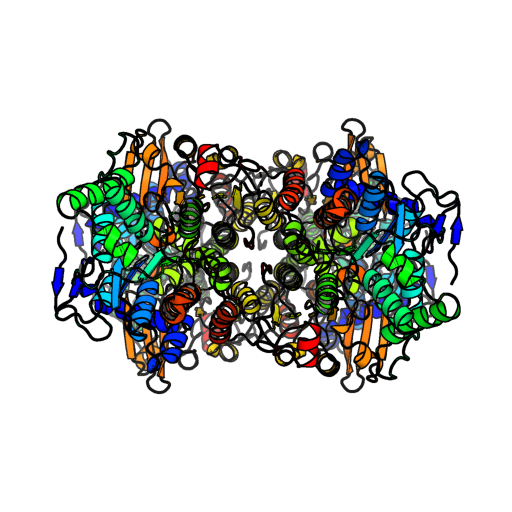OM 12790 O O . LYS D 1 206 ? 48.376 -23.411 -1.056 1.00 21.42 207 LYS D O 1
ATOM 12796 N N . ILE D 1 207 ? 46.933 -25.125 -0.999 1.00 19.93 208 ILE D N 1
ATOM 12797 C CA . ILE D 1 207 ? 45.777 -24.185 -0.688 1.00 22.90 208 ILE D CA 1
ATOM 12798 C C . ILE D 1 207 ? 45.983 -23.440 0.651 1.00 17.38 208 ILE D C 1
ATOM 12799 O O . ILE D 1 207 ? 45.799 -22.208 0.699 1.00 21.66 208 ILE D O 1
ATOM 12804 N N . ALA D 1 208 ? 46.388 -24.174 1.685 1.00 18.88 209 ALA D N 1
ATOM 12805 C CA . ALA D 1 208 ? 46.627 -23.628 3.019 1.00 18.77 209 ALA D CA 1
ATOM 12806 C C . ALA D 1 208 ? 47.641 -22.497 2.990 1.00 24.79 209 ALA D C 1
ATOM 12807 O O . ALA D 1 208 ? 47.498 -21.384 3.630 1.00 19.98 209 ALA D O 1
ATOM 12809 N N . GLU D 1 209 ? 48.717 -22.761 2.226 1.00 21.38 210 GLU D N 1
ATOM 12810 C CA . GLU D 1 209 ? 49.747 -21.762 2.048 1.00 21.37 210 GLU D CA 1
ATOM 12811 C C . GLU D 1 209 ? 49.308 -20.475 1.318 1.00 21.61 210 GLU D C 1
ATOM 12812 O O . GLU D 1 209 ? 49.764 -19.379 1.685 1.00 28.69 210 GLU D O 1
ATOM 12818 N N . SER D 1 210 ? 48.415 -20.601 0.342 1.00 16.69 211 SER D N 1
ATOM 12819 C CA . SER D 1 210 ? 47.913 -19.521 -0.451 1.00 17.39 211 SER D CA 1
ATOM 12820 C C . SER D 1 210 ? 46.820 -18.729 0.321 1.00 17.00 211 SER D C 1
ATOM 12821 O O . SER D 1 210 ? 46.704 -17.531 0.107 1.00 20.86 211 SER D O 1
ATOM 12824 N N . VAL D 1 211 ? 46.038 -19.426 1.122 1.00 20.97 212 VAL D N 1
ATOM 12825 C CA . VAL D 1 211 ? 44.948 -18.708 1.849 1.00 17.35 212 VAL D CA 1
ATOM 12826 C C . VAL D 1 211 ? 45.552 -17.654 2.793 1.00 19.89 212 VAL D C 1
ATOM 12827 O O . VAL D 1 211 ? 46.312 -18.001 3.683 1.00 19.93 212 VAL D O 1
ATOM 12831 N N . LYS D 1 212 ? 45.231 -16.372 2.585 1.00 17.08 213 LYS D N 1
ATOM 12832 C CA . LYS D 1 212 ? 45.715 -15.290 3.446 1.00 16.77 213 LYS D CA 1
ATOM 12833 C C . LYS D 1 212 ? 44.870 -15.091 4.765 1.00 19.96 213 LYS D C 1
ATOM 12834 O O . LYS D 1 212 ? 45.291 -14.476 5.741 1.00 19.13 213 LYS D O 1
ATOM 12840 N N . GLY D 1 213 ? 43.666 -15.650 4.784 1.00 19.63 214 GLY D N 1
ATOM 12841 C CA . GLY D 1 213 ? 42.916 -15.492 6.001 1.00 18.39 214 GLY D CA 1
ATOM 12842 C C . GLY D 1 213 ? 41.526 -16.121 5.718 1.00 14.39 214 GLY D C 1
ATOM 12843 O O . GLY D 1 213 ? 41.128 -16.376 4.562 1.00 15.54 214 GLY D O 1
ATOM 12844 N N . VAL D 1 214 ? 40.828 -16.320 6.819 1.00 17.38 215 VAL D N 1
ATOM 12845 C CA . VAL D 1 214 ? 39.411 -16.818 6.732 1.00 14.38 215 VAL D CA 1
ATOM 12846 C C . VAL D 1 214 ? 38.522 -15.870 7.545 1.00 16.07 215 VAL D C 1
ATOM 12847 O O . VAL D 1 214 ? 38.910 -15.467 8.653 1.00 15.28 215 VAL D O 1
ATOM 12851 N N . THR D 1 215 ? 37.333 -15.618 7.038 1.00 15.80 216 THR D N 1
ATOM 12852 C CA . THR D 1 215 ? 36.273 -14.927 7.908 1.00 14.85 216 THR D CA 1
ATOM 12853 C C . THR D 1 215 ? 35.205 -15.950 8.236 1.00 15.77 216 THR D C 1
ATOM 12854 O O . THR D 1 215 ? 34.813 -16.692 7.351 1.00 16.78 216 THR D O 1
ATOM 12858 N N . GLU D 1 216 ? 34.798 -16.014 9.499 1.00 12.65 217 GLU D N 1
ATOM 12859 C CA . GLU D 1 216 ? 33.852 -17.019 9.941 1.00 11.02 217 GLU D CA 1
ATOM 12860 C C . GLU D 1 216 ? 32.614 -16.422 10.575 1.00 12.57 217 GLU D C 1
ATOM 12861 O O . GLU D 1 216 ? 32.714 -15.621 11.536 1.00 14.14 217 GLU D O 1
ATOM 12867 N N . GLU D 1 217 ? 31.497 -16.921 10.082 1.00 14.05 218 GLU D N 1
ATOM 12868 C CA . GLU D 1 217 ? 30.244 -16.204 10.252 1.00 13.88 218 GLU D CA 1
ATOM 12869 C C . GLU D 1 217 ? 29.427 -16.714 11.443 1.00 15.66 218 GLU D C 1
ATOM 12870 O O . GLU D 1 217 ? 28.595 -15.910 11.955 1.00 15.67 218 GLU D O 1
ATOM 12876 N N . THR D 1 218 ? 29.661 -17.913 11.951 1.00 11.84 219 THR D N 1
ATOM 12877 C CA . THR D 1 218 ? 28.698 -18.416 12.949 1.00 11.95 219 THR D CA 1
ATOM 12878 C C . THR D 1 218 ? 29.295 -19.022 14.177 1.00 13.17 219 THR D C 1
ATOM 12879 O O . THR D 1 218 ? 30.486 -19.414 14.091 1.00 11.14 219 THR D O 1
ATOM 12883 N N . THR D 1 219 ? 28.558 -19.081 15.304 1.00 13.56 220 THR D N 1
ATOM 12884 C CA . THR D 1 219 ? 29.024 -19.541 16.588 1.00 10.00 220 THR D CA 1
ATOM 12885 C C . THR D 1 219 ? 29.727 -20.913 16.514 1.00 12.24 220 THR D C 1
ATOM 12886 O O . THR D 1 219 ? 30.902 -20.997 16.991 1.00 13.17 220 THR D O 1
ATOM 12890 N N . THR D 1 220 ? 29.086 -21.907 15.859 1.00 10.04 221 THR D N 1
ATOM 12891 C CA . THR D 1 220 ? 29.707 -23.252 15.719 1.00 12.66 221 THR D CA 1
ATOM 12892 C C . THR D 1 220 ? 31.063 -23.112 14.938 1.00 15.13 221 THR D C 1
ATOM 12893 O O . THR D 1 220 ? 32.054 -23.739 15.350 1.00 13.45 221 THR D O 1
ATOM 12897 N N . GLY D 1 221 ? 31.117 -22.296 13.865 1.00 14.86 222 GLY D N 1
ATOM 12898 C CA . GLY D 1 221 ? 32.360 -22.225 13.084 1.00 14.73 222 GLY D CA 1
ATOM 12899 C C . GLY D 1 221 ? 33.451 -21.626 13.950 1.00 14.08 222 GLY D C 1
ATOM 12900 O O . GLY D 1 221 ? 34.716 -21.974 13.868 1.00 14.13 222 GLY D O 1
ATOM 12901 N N . VAL D 1 222 ? 33.105 -20.622 14.774 1.00 13.37 223 VAL D N 1
ATOM 12902 C CA . VAL D 1 222 ? 34.092 -19.938 15.613 1.00 12.29 223 VAL D CA 1
ATOM 12903 C C . VAL D 1 222 ? 34.610 -20.877 16.690 1.00 14.14 223 VAL D C 1
ATOM 12904 O O . VAL D 1 222 ? 35.819 -20.883 16.945 1.00 15.41 223 VAL D O 1
ATOM 12908 N N . LEU D 1 223 ? 33.763 -21.735 17.239 1.00 14.73 224 LEU D N 1
ATOM 12909 C CA . LEU D 1 223 ? 34.238 -22.675 18.235 1.00 15.91 224 LEU D CA 1
ATOM 12910 C C . LEU D 1 223 ? 35.350 -23.535 17.558 1.00 19.97 224 LEU D C 1
ATOM 12911 O O . LEU D 1 223 ? 36.396 -23.756 18.124 1.00 21.24 224 LEU D O 1
ATOM 12916 N N . ARG D 1 224 ? 35.090 -23.972 16.345 1.00 15.61 225 ARG D N 1
ATOM 12917 C CA . ARG D 1 224 ? 36.036 -24.862 15.635 1.00 15.78 225 ARG D CA 1
ATOM 12918 C C . ARG D 1 224 ? 37.333 -24.105 15.405 1.00 18.70 225 ARG D C 1
ATOM 12919 O O . ARG D 1 224 ? 38.383 -24.712 15.439 1.00 18.14 225 ARG D O 1
ATOM 12927 N N . LEU D 1 225 ? 37.255 -22.808 15.138 1.00 14.58 226 LEU D N 1
ATOM 12928 C CA . LEU D 1 225 ? 38.525 -22.019 14.986 1.00 17.47 226 LEU D CA 1
ATOM 12929 C C . LEU D 1 225 ? 39.290 -21.997 16.313 1.00 22.78 226 LEU D C 1
ATOM 12930 O O . LEU D 1 225 ? 40.553 -22.111 16.325 1.00 20.35 226 LEU D O 1
ATOM 12935 N N . TYR D 1 226 ? 38.572 -21.760 17.437 1.00 17.48 227 TYR D N 1
ATOM 12936 C CA . TYR D 1 226 ? 39.232 -21.790 18.733 1.00 24.23 227 TYR D CA 1
ATOM 12937 C C . TYR D 1 226 ? 39.871 -23.176 18.972 1.00 22.57 227 TYR D C 1
ATOM 12938 O O . TYR D 1 226 ? 40.995 -23.282 19.512 1.00 24.61 227 TYR D O 1
ATOM 12947 N N . GLN D 1 227 ? 39.192 -24.237 18.524 1.00 19.67 228 GLN D N 1
ATOM 12948 C CA . GLN D 1 227 ? 39.764 -25.588 18.725 1.00 20.30 228 GLN D CA 1
ATOM 12949 C C . GLN D 1 227 ? 41.048 -25.787 17.851 1.00 25.44 228 GLN D C 1
ATOM 12950 O O . GLN D 1 227 ? 42.054 -26.339 18.332 1.00 23.59 228 GLN D O 1
ATOM 12956 N N . PHE D 1 228 ? 41.022 -25.328 16.590 1.00 20.86 229 PHE D N 1
ATOM 12957 C CA . PHE D 1 228 ? 42.228 -25.392 15.720 1.00 20.90 229 PHE D CA 1
ATOM 12958 C C . PHE D 1 228 ? 43.382 -24.579 16.336 1.00 24.64 229 PHE D C 1
ATOM 12959 O O . PHE D 1 228 ? 44.578 -24.992 16.310 1.00 28.57 229 PHE D O 1
ATOM 12967 N N . ALA D 1 229 ? 43.051 -23.385 16.820 1.00 21.85 230 ALA D N 1
ATOM 12968 C CA . ALA D 1 229 ? 44.060 -22.456 17.355 1.00 24.26 230 ALA D CA 1
ATOM 12969 C C . ALA D 1 229 ? 44.698 -23.026 18.632 1.00 25.64 230 ALA D C 1
ATOM 12970 O O . ALA D 1 229 ? 45.928 -22.931 18.808 1.00 27.99 230 ALA D O 1
ATOM 12972 N N . ALA D 1 230 ? 43.911 -23.664 19.482 1.00 21.74 231 ALA D N 1
ATOM 12973 C CA . ALA D 1 230 ? 44.438 -24.268 20.725 1.00 25.17 231 ALA D CA 1
ATOM 12974 C C . ALA D 1 230 ? 45.346 -25.465 20.442 1.00 27.05 231 ALA D C 1
ATOM 12975 O O . ALA D 1 230 ? 46.283 -25.768 21.241 1.00 31.76 231 ALA D O 1
ATOM 12977 N N . ALA D 1 231 ? 45.010 -26.244 19.410 1.00 24.67 232 ALA D N 1
ATOM 12978 C CA . ALA D 1 231 ? 45.910 -27.325 18.876 1.00 26.27 232 ALA D CA 1
ATOM 12979 C C . ALA D 1 231 ? 47.197 -26.876 18.089 1.00 30.70 232 ALA D C 1
ATOM 12980 O O . ALA D 1 231 ? 47.973 -27.737 17.640 1.00 30.49 232 ALA D O 1
ATOM 12982 N N . GLY D 1 232 ? 47.364 -25.574 17.842 1.00 25.34 233 GLY D N 1
ATOM 12983 C CA . GLY D 1 232 ? 48.521 -24.992 17.125 1.00 32.03 233 GLY D CA 1
ATOM 12984 C C . GLY D 1 232 ? 48.352 -25.220 15.637 1.00 33.15 233 GLY D C 1
ATOM 12985 O O . GLY D 1 232 ? 49.322 -25.267 14.901 1.00 31.30 233 GLY D O 1
ATOM 12986 N N . ASP D 1 233 ? 47.114 -25.332 15.170 1.00 21.26 234 ASP D N 1
ATOM 12987 C CA . ASP D 1 233 ? 46.810 -25.775 13.791 1.00 21.05 234 ASP D CA 1
ATOM 12988 C C . ASP D 1 233 ? 46.053 -24.723 12.952 1.00 19.19 234 ASP D C 1
ATOM 12989 O O . ASP D 1 233 ? 45.744 -24.985 11.787 1.00 22.13 234 ASP D O 1
ATOM 12994 N N . LEU D 1 234 ? 45.859 -23.555 13.561 1.00 20.86 235 LEU D N 1
ATOM 12995 C CA . LEU D 1 234 ? 45.312 -22.411 12.822 1.00 20.40 235 LEU D CA 1
ATOM 12996 C C . LEU D 1 234 ? 46.435 -21.859 11.943 1.00 20.93 235 LEU D C 1
ATOM 12997 O O . LEU D 1 234 ? 47.333 -21.221 12.440 1.00 20.70 235 LEU D O 1
ATOM 13002 N N . ALA D 1 235 ? 46.378 -22.206 10.673 1.00 19.50 236 ALA D N 1
ATOM 13003 C CA . ALA D 1 235 ? 47.541 -22.027 9.742 1.00 18.32 236 ALA D CA 1
ATOM 13004 C C . ALA D 1 235 ? 47.516 -20.619 9.154 1.00 23.74 236 ALA D C 1
ATOM 13005 O O . ALA D 1 235 ? 48.459 -20.199 8.479 1.00 26.16 236 ALA D O 1
ATOM 13007 N N . PHE D 1 236 ? 46.414 -19.886 9.344 1.00 20.95 237 PHE D N 1
ATOM 13008 C CA . PHE D 1 236 ? 46.261 -18.534 8.758 1.00 19.11 237 PHE D CA 1
ATOM 13009 C C . PHE D 1 236 ? 45.318 -17.721 9.662 1.00 18.59 237 PHE D C 1
ATOM 13010 O O . PHE D 1 236 ? 44.591 -18.277 10.482 1.00 20.99 237 PHE D O 1
ATOM 13018 N N . PRO D 1 237 ? 45.383 -16.398 9.534 1.00 19.18 238 PRO D N 1
ATOM 13019 C CA . PRO D 1 237 ? 44.562 -15.540 10.418 1.00 19.56 238 PRO D CA 1
ATOM 13020 C C . PRO D 1 237 ? 43.048 -15.820 10.173 1.00 19.31 238 PRO D C 1
ATOM 13021 O O . PRO D 1 237 ? 42.672 -16.166 9.039 1.00 15.59 238 PRO D O 1
ATOM 13025 N N . ALA D 1 238 ? 42.266 -15.499 11.208 1.00 19.39 239 ALA D N 1
ATOM 13026 C CA . ALA D 1 238 ? 40.772 -15.648 11.125 1.00 18.79 239 ALA D CA 1
ATOM 13027 C C . ALA D 1 238 ? 40.186 -14.432 11.766 1.00 12.88 239 ALA D C 1
ATOM 13028 O O . ALA D 1 238 ? 40.689 -13.988 12.804 1.00 16.74 239 ALA D O 1
ATOM 13030 N N . ILE D 1 239 ? 39.113 -13.976 11.135 1.00 14.75 240 ILE D N 1
ATOM 13031 C CA . ILE D 1 239 ? 38.222 -13.012 11.859 1.00 15.41 240 ILE D CA 1
ATOM 13032 C C . ILE D 1 239 ? 36.920 -13.737 12.211 1.00 13.68 240 ILE D C 1
ATOM 13033 O O . ILE D 1 239 ? 36.325 -14.291 11.318 1.00 15.95 240 ILE D O 1
ATOM 13038 N N . ASN D 1 240 ? 36.626 -13.666 13.505 1.00 13.51 241 ASN D N 1
ATOM 13039 C CA . ASN D 1 240 ? 35.353 -14.173 14.100 1.00 12.57 241 ASN D CA 1
ATOM 13040 C C . ASN D 1 240 ? 34.333 -13.039 13.827 1.00 13.08 241 ASN D C 1
ATOM 13041 O O . ASN D 1 240 ? 34.315 -12.025 14.529 1.00 13.84 241 ASN D O 1
ATOM 13046 N N . VAL D 1 241 ? 33.501 -13.226 12.797 1.00 16.36 242 VAL D N 1
ATOM 13047 C CA . VAL D 1 241 ? 32.493 -12.240 12.438 1.00 12.34 242 VAL D CA 1
ATOM 13048 C C . VAL D 1 241 ? 31.267 -12.490 13.332 1.00 12.31 242 VAL D C 1
ATOM 13049 O O . VAL D 1 241 ? 30.515 -11.563 13.596 1.00 13.08 242 VAL D O 1
ATOM 13053 N N . ASN D 1 242 ? 31.047 -13.745 13.742 1.00 10.22 243 ASN D N 1
ATOM 13054 C CA . ASN D 1 242 ? 29.849 -14.069 14.570 1.00 10.94 243 ASN D CA 1
ATOM 13055 C C . ASN D 1 242 ? 29.779 -13.121 15.795 1.00 11.02 243 ASN D C 1
ATOM 13056 O O . ASN D 1 242 ? 28.703 -12.599 16.176 1.00 12.62 243 ASN D O 1
ATOM 13061 N N . ASP D 1 243 ? 30.955 -12.808 16.360 1.00 9.88 244 ASP D N 1
ATOM 13062 C CA . ASP D 1 243 ? 31.001 -12.031 17.624 1.00 13.55 244 ASP D CA 1
ATOM 13063 C C . ASP D 1 243 ? 31.156 -10.517 17.396 1.00 11.63 244 ASP D C 1
ATOM 13064 O O . ASP D 1 243 ? 31.381 -9.833 18.367 1.00 14.64 244 ASP D O 1
ATOM 13069 N N . SER D 1 244 ? 31.066 -9.994 16.160 1.00 10.98 245 SER D N 1
ATOM 13070 C CA . SER D 1 244 ? 30.736 -8.540 16.000 1.00 11.88 245 SER D CA 1
ATOM 13071 C C . SER D 1 244 ? 29.446 -8.327 16.773 1.00 14.52 245 SER D C 1
ATOM 13072 O O . SER D 1 244 ? 28.536 -9.142 16.716 1.00 13.18 245 SER D O 1
ATOM 13075 N N . VAL D 1 245 ? 29.380 -7.196 17.438 1.00 14.47 246 VAL D N 1
ATOM 13076 C CA . VAL D 1 245 ? 28.173 -6.855 18.215 1.00 12.56 246 VAL D CA 1
ATOM 13077 C C . VAL D 1 245 ? 26.925 -6.876 17.261 1.00 10.82 246 VAL D C 1
ATOM 13078 O O . VAL D 1 245 ? 25.907 -7.315 17.557 1.00 12.52 246 VAL D O 1
ATOM 13082 N N . TH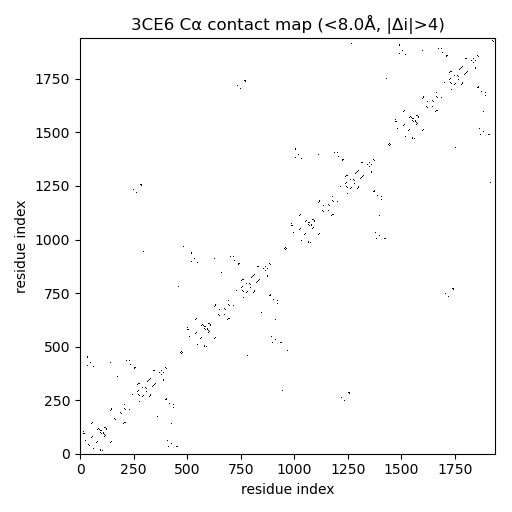R D 1 246 ? 27.069 -6.286 16.099 1.00 12.22 247 THR D N 1
ATOM 13083 C CA . THR D 1 246 ? 25.987 -6.159 15.160 1.00 10.64 247 THR D CA 1
ATOM 13084 C C . THR D 1 246 ? 25.653 -7.525 14.482 1.00 16.38 247 THR D C 1
ATOM 13085 O O . THR D 1 246 ? 24.712 -7.632 13.701 1.00 12.16 247 THR D O 1
ATOM 13089 N N . LYS D 1 247 ? 26.431 -8.593 14.782 1.00 15.03 248 LYS D N 1
ATOM 13090 C CA . LYS D 1 247 ? 26.102 -9.871 14.209 1.00 12.72 248 LYS D CA 1
ATOM 13091 C C . LYS D 1 247 ? 25.407 -10.668 15.306 1.00 11.34 248 LYS D C 1
ATOM 13092 O O . LYS D 1 247 ? 24.145 -10.824 15.232 1.00 10.55 248 LYS D O 1
ATOM 13098 N N . SER D 1 248 ? 26.100 -11.127 16.321 1.00 13.38 249 SER D N 1
ATOM 13099 C CA . SER D 1 248 ? 25.533 -12.028 17.310 1.00 12.80 249 SER D CA 1
ATOM 13100 C C . SER D 1 248 ? 24.279 -11.445 17.979 1.00 11.05 249 SER D C 1
ATOM 13101 O O . SER D 1 248 ? 23.304 -12.171 18.185 1.00 13.90 249 SER D O 1
ATOM 13104 N N . LYS D 1 249 ? 24.261 -10.118 18.314 1.00 10.18 250 LYS D N 1
ATOM 13105 C CA . LYS D 1 249 ? 23.088 -9.643 19.048 1.00 12.45 250 LYS D CA 1
ATOM 13106 C C . LYS D 1 249 ? 21.921 -9.296 18.119 1.00 13.21 250 LYS D C 1
ATOM 13107 O O . LYS D 1 249 ? 20.869 -8.945 18.652 1.00 13.62 250 LYS D O 1
ATOM 13113 N N . PHE D 1 250 ? 22.055 -9.326 16.754 1.00 10.58 251 PHE D N 1
ATOM 13114 C CA . PHE D 1 250 ? 20.985 -8.984 15.860 1.00 10.53 251 PHE D CA 1
ATOM 13115 C C . PHE D 1 250 ? 20.628 -10.164 15.033 1.00 10.81 251 PHE D C 1
ATOM 13116 O O . PHE D 1 250 ? 19.456 -10.569 15.002 1.00 12.59 251 PHE D O 1
ATOM 13124 N N . ASP D 1 251 ? 21.561 -10.729 14.257 1.00 8.53 252 ASP D N 1
ATOM 13125 C CA . ASP D 1 251 ? 21.241 -11.913 13.424 1.00 8.90 252 ASP D CA 1
ATOM 13126 C C . ASP D 1 251 ? 20.847 -13.063 14.379 1.00 8.36 252 ASP D C 1
ATOM 13127 O O . ASP D 1 251 ? 19.776 -13.652 14.205 1.00 9.15 252 ASP D O 1
ATOM 13132 N N . ASN D 1 252 ? 21.733 -13.463 15.347 1.00 10.12 253 ASN D N 1
ATOM 13133 C CA . ASN D 1 252 ? 21.460 -14.748 16.081 1.00 9.73 253 ASN D CA 1
ATOM 13134 C C . ASN D 1 252 ? 20.092 -14.584 16.806 1.00 9.30 253 ASN D C 1
ATOM 13135 O O . ASN D 1 252 ? 19.405 -15.527 16.869 1.00 9.57 253 ASN D O 1
ATOM 13140 N N . LYS D 1 253 ? 19.835 -13.409 17.392 1.00 7.66 254 LYS D N 1
ATOM 13141 C CA . LYS D 1 253 ? 18.618 -13.113 18.206 1.00 10.32 254 LYS D CA 1
ATOM 13142 C C . LYS D 1 253 ? 17.429 -12.725 17.258 1.00 11.62 254 LYS D C 1
ATOM 13143 O O . LYS D 1 253 ? 16.460 -13.454 17.171 1.00 9.78 254 LYS D O 1
ATOM 13149 N N . TYR D 1 254 ? 17.501 -11.537 16.588 1.00 9.29 255 TYR D N 1
ATOM 13150 C CA . TYR D 1 254 ? 16.295 -10.997 15.852 1.00 9.96 255 TYR D CA 1
ATOM 13151 C C . TYR D 1 254 ? 16.068 -11.730 14.551 1.00 7.87 255 TYR D C 1
ATOM 13152 O O . TYR D 1 254 ? 14.928 -11.878 14.111 1.00 8.88 255 TYR D O 1
ATOM 13161 N N . GLY D 1 255 ? 17.189 -12.224 14.015 1.00 8.82 256 GLY D N 1
ATOM 13162 C CA . GLY D 1 255 ? 17.039 -12.994 12.772 1.00 10.22 256 GLY D CA 1
ATOM 13163 C C . GLY D 1 255 ? 16.198 -14.234 13.075 1.00 11.75 256 GLY D C 1
ATOM 13164 O O . GLY D 1 255 ? 15.189 -14.550 12.369 1.00 9.34 256 GLY D O 1
ATOM 13165 N N . THR D 1 256 ? 16.622 -14.976 14.104 1.00 11.25 257 THR D N 1
ATOM 13166 C CA . THR D 1 256 ? 15.973 -16.217 14.493 1.00 9.34 257 THR D CA 1
ATOM 13167 C C . THR D 1 256 ? 14.523 -15.871 14.951 1.00 7.61 257 THR D C 1
ATOM 13168 O O . THR D 1 256 ? 13.651 -16.677 14.757 1.00 9.03 257 THR D O 1
ATOM 13172 N N . ARG D 1 257 ? 14.310 -14.733 15.703 1.00 6.33 258 ARG D N 1
ATOM 13173 C CA . ARG D 1 257 ? 12.918 -14.370 16.046 1.00 7.97 258 ARG D CA 1
ATOM 13174 C C . ARG D 1 257 ? 12.015 -14.382 14.817 1.00 10.62 258 ARG D C 1
ATOM 13175 O O . ARG D 1 257 ? 10.827 -14.792 14.917 1.00 9.57 258 ARG D O 1
ATOM 13183 N N . HIS D 1 258 ? 12.517 -13.923 13.690 1.00 7.54 259 HIS D N 1
ATOM 13184 C CA . HIS D 1 258 ? 11.771 -13.982 12.436 1.00 8.66 259 HIS D CA 1
ATOM 13185 C C . HIS D 1 258 ? 11.684 -15.375 11.854 1.00 7.56 259 HIS D C 1
ATOM 13186 O O . HIS D 1 258 ? 10.562 -15.769 11.547 1.00 9.82 259 HIS D O 1
ATOM 13193 N N . SER D 1 259 ? 12.853 -16.023 11.637 1.00 7.86 260 SER D N 1
ATOM 13194 C CA . SER D 1 259 ? 12.887 -17.145 10.725 1.00 8.58 260 SER D CA 1
ATOM 13195 C C . SER D 1 259 ? 12.486 -18.467 11.392 1.00 9.02 260 SER D C 1
ATOM 13196 O O . SER D 1 259 ? 12.137 -19.424 10.680 1.00 8.90 260 SER D O 1
ATOM 13199 N N . LEU D 1 260 ? 12.620 -18.554 12.710 1.00 9.83 261 LEU D N 1
ATOM 13200 C CA . LEU D 1 260 ? 12.142 -19.826 13.362 1.00 8.95 261 LEU D CA 1
ATOM 13201 C C . LEU D 1 260 ? 10.609 -20.006 13.161 1.00 7.52 261 LEU D C 1
ATOM 13202 O O . LEU D 1 260 ? 10.244 -21.123 12.699 1.00 11.62 261 LEU D O 1
ATOM 13207 N N . ILE D 1 261 ? 9.790 -19.036 13.432 1.00 8.57 262 ILE D N 1
ATOM 13208 C CA . ILE D 1 261 ? 8.344 -19.155 13.199 1.00 10.23 262 ILE D CA 1
ATOM 13209 C C . ILE D 1 261 ? 8.061 -19.468 11.728 1.00 9.15 262 ILE D C 1
ATOM 13210 O O . ILE D 1 261 ? 7.279 -20.210 11.414 1.00 11.32 262 ILE D O 1
ATOM 13215 N N . ASP D 1 262 ? 8.768 -18.805 10.865 1.00 10.25 263 ASP D N 1
ATOM 13216 C CA . ASP D 1 262 ? 8.603 -18.988 9.429 1.00 7.14 263 ASP D CA 1
ATOM 13217 C C . ASP D 1 262 ? 8.848 -20.434 9.065 1.00 7.88 263 ASP D C 1
ATOM 13218 O O . ASP D 1 262 ? 8.038 -20.974 8.366 1.00 9.40 263 ASP D O 1
ATOM 13223 N N . GLY D 1 263 ? 9.966 -21.050 9.486 1.00 9.45 264 GLY D N 1
ATOM 13224 C CA . GLY D 1 263 ? 10.273 -22.439 9.163 1.00 8.64 264 GLY D CA 1
ATOM 13225 C C . GLY D 1 263 ? 9.128 -23.343 9.677 1.00 9.70 264 GLY D C 1
ATOM 13226 O O . GLY D 1 263 ? 8.691 -24.288 8.997 1.00 9.94 264 GLY D O 1
ATOM 13227 N N . ILE D 1 264 ? 8.765 -23.113 10.949 1.00 8.28 265 ILE D N 1
ATOM 13228 C CA . ILE D 1 264 ? 7.711 -23.954 11.535 1.00 10.21 265 ILE D CA 1
ATOM 13229 C C . ILE D 1 264 ? 6.381 -23.815 10.807 1.00 8.14 265 ILE D C 1
ATOM 13230 O O . ILE D 1 264 ? 5.737 -24.822 10.416 1.00 9.34 265 ILE D O 1
ATOM 13235 N N . ASN D 1 265 ? 6.042 -22.578 10.430 1.00 9.35 266 ASN D N 1
ATOM 13236 C CA . ASN D 1 265 ? 4.810 -22.302 9.677 1.00 8.97 266 ASN D CA 1
ATOM 13237 C C . ASN D 1 265 ? 4.796 -23.061 8.336 1.00 7.26 266 ASN D C 1
ATOM 13238 O O . ASN D 1 265 ? 3.855 -23.775 7.974 1.00 9.72 266 ASN D O 1
ATOM 13243 N N . ARG D 1 266 ? 5.870 -22.900 7.529 1.00 8.10 267 ARG D N 1
ATOM 13244 C CA . ARG D 1 266 ? 5.862 -23.465 6.141 1.00 8.70 267 ARG D CA 1
ATOM 13245 C C . ARG D 1 266 ? 5.877 -24.982 6.260 1.00 7.12 267 ARG D C 1
ATOM 13246 O O . ARG D 1 266 ? 5.199 -25.646 5.477 1.00 10.28 267 ARG D O 1
ATOM 13254 N N . GLY D 1 267 ? 6.572 -25.516 7.297 1.00 9.79 268 GLY D N 1
ATOM 13255 C CA . GLY D 1 267 ? 6.664 -26.999 7.392 1.00 13.12 268 GLY D CA 1
ATOM 13256 C C . GLY D 1 267 ? 5.400 -27.632 7.897 1.00 14.20 268 GLY D C 1
ATOM 13257 O O . GLY D 1 267 ? 5.004 -28.693 7.410 1.00 14.18 268 GLY D O 1
ATOM 13258 N N . THR D 1 268 ? 4.669 -26.961 8.809 1.00 11.59 269 THR D N 1
ATOM 13259 C CA . THR D 1 268 ? 3.642 -27.671 9.543 1.00 9.46 269 THR D CA 1
ATOM 13260 C C . THR D 1 268 ? 2.306 -26.938 9.570 1.00 9.10 269 THR D C 1
ATOM 13261 O O . THR D 1 268 ? 1.291 -27.564 9.871 1.00 10.63 269 THR D O 1
ATOM 13265 N N . ASP D 1 269 ? 2.331 -25.627 9.353 1.00 8.33 270 ASP D N 1
ATOM 13266 C CA . ASP D 1 269 ? 1.159 -24.754 9.584 1.00 9.61 270 ASP D CA 1
ATOM 13267 C C . ASP D 1 269 ? 0.488 -25.016 10.948 1.00 7.87 270 ASP D C 1
ATOM 13268 O O . ASP D 1 269 ? -0.773 -24.912 11.135 1.00 9.58 270 ASP D O 1
ATOM 13273 N N . ALA D 1 270 ? 1.258 -25.321 11.942 1.00 9.11 271 ALA D N 1
ATOM 13274 C CA . ALA D 1 270 ? 0.740 -25.677 13.307 1.00 10.70 271 ALA D CA 1
ATOM 13275 C C . ALA D 1 270 ? 0.558 -24.442 14.152 1.00 8.98 271 ALA D C 1
ATOM 13276 O O . ALA D 1 270 ? 1.413 -23.601 14.215 1.00 10.18 271 ALA D O 1
ATOM 13278 N N . LEU D 1 271 ? -0.644 -24.269 14.688 1.00 9.90 272 LEU D N 1
ATOM 13279 C CA . LEU D 1 271 ? -0.802 -23.174 15.631 1.00 7.37 272 LEU D CA 1
ATOM 13280 C C . LEU D 1 271 ? 0.246 -23.155 16.709 1.00 11.87 272 LEU D C 1
ATOM 13281 O O . LEU D 1 271 ? 0.565 -24.253 17.259 1.00 11.01 272 LEU D O 1
ATOM 13286 N N . ILE D 1 272 ? 0.854 -21.969 16.920 1.00 10.36 273 ILE D N 1
ATOM 13287 C CA . ILE D 1 272 ? 1.884 -21.857 17.933 1.00 8.57 273 ILE D CA 1
ATOM 13288 C C . ILE D 1 272 ? 1.265 -21.408 19.261 1.00 13.88 273 ILE D C 1
ATOM 13289 O O . ILE D 1 272 ? 1.556 -21.935 20.341 1.00 12.00 273 ILE D O 1
ATOM 13294 N N . GLY D 1 273 ? 0.365 -20.415 19.184 1.00 10.52 274 GLY D N 1
ATOM 13295 C CA . GLY D 1 273 ? -0.380 -19.871 20.374 1.00 10.48 274 GLY D CA 1
ATOM 13296 C C . GLY D 1 273 ? -1.064 -21.040 21.153 1.00 10.70 274 GLY D C 1
ATOM 13297 O O . GLY D 1 273 ? -1.683 -21.994 20.553 1.00 11.76 274 GLY D O 1
ATOM 13298 N N . GLY D 1 274 ? -0.962 -21.010 22.469 1.00 10.63 275 GLY D N 1
ATOM 13299 C CA . GLY D 1 274 ? -1.605 -22.053 23.268 1.00 12.90 275 GLY D CA 1
ATOM 13300 C C . GLY D 1 274 ? -0.792 -23.301 23.436 1.00 9.56 275 GLY D C 1
ATOM 13301 O O . GLY D 1 274 ? -1.093 -24.139 24.274 1.00 13.03 275 GLY D O 1
ATOM 13302 N N . LYS D 1 275 ? 0.227 -23.487 22.584 1.00 9.82 276 LYS D N 1
ATOM 13303 C CA . LYS D 1 275 ? 0.955 -24.697 22.638 1.00 12.32 276 LYS D CA 1
ATOM 13304 C C . LYS D 1 275 ? 2.117 -24.639 23.625 1.00 8.14 276 LYS D C 1
ATOM 13305 O O . LYS D 1 275 ? 2.704 -23.570 23.885 1.00 11.60 276 LYS D O 1
ATOM 13311 N N . LYS D 1 276 ? 2.457 -25.787 24.155 1.00 9.20 277 LYS D N 1
ATOM 13312 C CA . LYS D 1 276 ? 3.656 -25.887 24.954 1.00 9.43 277 LYS D CA 1
ATOM 13313 C C . LYS D 1 276 ? 4.905 -26.061 24.107 1.00 10.70 277 LYS D C 1
ATOM 13314 O O . LYS D 1 276 ? 5.017 -27.013 23.310 1.00 9.19 277 LYS D O 1
ATOM 13320 N N . VAL D 1 277 ? 5.870 -25.165 24.207 1.00 11.36 278 VAL D N 1
ATOM 13321 C CA . VAL D 1 277 ? 7.037 -25.155 23.362 1.00 11.25 278 VAL D CA 1
ATOM 13322 C C . VAL D 1 277 ? 8.246 -25.322 24.217 1.00 12.33 278 VAL D C 1
ATOM 13323 O O . VAL D 1 277 ? 8.371 -24.666 25.268 1.00 12.41 278 VAL D O 1
ATOM 13327 N N . LEU D 1 278 ? 9.185 -26.185 23.818 1.00 8.77 279 LEU D N 1
ATOM 13328 C CA . LEU D 1 278 ? 10.399 -26.420 24.574 1.00 8.74 279 LEU D CA 1
ATOM 13329 C C . LEU D 1 278 ? 11.551 -25.934 23.696 1.00 9.16 279 LEU D C 1
ATOM 13330 O O . LEU D 1 278 ? 11.765 -26.466 22.600 1.00 10.09 279 LEU D O 1
ATOM 13335 N N . ILE D 1 279 ? 12.296 -24.915 24.192 1.00 9.91 280 ILE D N 1
ATOM 13336 C CA . ILE D 1 279 ? 13.461 -24.411 23.475 1.00 7.97 280 ILE D CA 1
ATOM 13337 C C . ILE D 1 279 ? 14.719 -24.836 24.270 1.00 8.83 280 ILE D C 1
ATOM 13338 O O . ILE D 1 279 ? 14.855 -24.592 25.439 1.00 9.10 280 ILE D O 1
ATOM 13343 N N . CYS D 1 280 ? 15.568 -25.561 23.580 1.00 9.28 281 CYS D N 1
ATOM 13344 C CA . CYS D 1 280 ? 16.803 -26.077 24.211 1.00 9.79 281 CYS D CA 1
ATOM 13345 C C . CYS D 1 280 ? 17.991 -25.157 23.901 1.00 9.74 281 CYS D C 1
ATOM 13346 O O . CYS D 1 280 ? 18.339 -24.992 22.742 1.00 10.65 281 CYS D O 1
ATOM 13349 N N . GLY D 1 281 ? 18.414 -24.514 24.959 1.00 6.79 282 GLY D N 1
ATOM 13350 C CA . GLY D 1 281 ? 19.482 -23.501 24.856 1.00 7.55 282 GLY D CA 1
ATOM 13351 C C . GLY D 1 281 ? 18.915 -22.064 24.889 1.00 10.16 282 GLY D C 1
ATOM 13352 O O . GLY D 1 281 ? 17.787 -21.816 24.340 1.00 9.38 282 GLY D O 1
ATOM 13353 N N . TYR D 1 282 ? 19.619 -21.157 25.573 1.00 6.85 283 TYR D N 1
ATOM 13354 C CA . TYR D 1 282 ? 19.120 -19.783 25.722 1.00 9.30 283 TYR D CA 1
ATOM 13355 C C . TYR D 1 282 ? 20.298 -18.809 25.538 1.00 9.97 283 TYR D C 1
ATOM 13356 O O . TYR D 1 282 ? 20.408 -17.815 26.265 1.00 9.77 283 TYR D O 1
ATOM 13365 N N . GLY D 1 283 ? 21.071 -19.118 24.496 1.00 8.12 284 GLY D N 1
ATOM 13366 C CA . GLY D 1 283 ? 22.103 -18.157 23.958 1.00 10.22 284 GLY D CA 1
ATOM 13367 C C . GLY D 1 283 ? 21.339 -17.217 23.028 1.00 10.82 284 GLY D C 1
ATOM 13368 O O . GLY D 1 283 ? 20.057 -17.043 23.146 1.00 11.40 284 GLY D O 1
ATOM 13369 N N . ASP D 1 284 ? 22.039 -16.539 22.097 1.00 12.04 285 ASP D N 1
ATOM 13370 C CA . ASP D 1 284 ? 21.311 -15.524 21.350 1.00 11.88 285 ASP D CA 1
ATOM 13371 C C . ASP D 1 284 ? 20.266 -16.185 20.461 1.00 10.37 285 ASP D C 1
ATOM 13372 O O . ASP D 1 284 ? 19.157 -15.654 20.285 1.00 10.45 285 ASP D O 1
ATOM 13377 N N . VAL D 1 285 ? 20.592 -17.375 19.898 1.00 10.36 286 VAL D N 1
ATOM 13378 C CA . VAL D 1 285 ? 19.536 -17.977 19.007 1.00 9.55 286 VAL D CA 1
ATOM 13379 C C . VAL D 1 285 ? 18.397 -18.446 19.841 1.00 7.94 286 VAL D C 1
ATOM 13380 O O . VAL D 1 285 ? 17.196 -18.242 19.513 1.00 9.48 286 VAL D O 1
ATOM 13384 N N . GLY D 1 286 ? 18.654 -19.096 20.999 1.00 7.94 287 GLY D N 1
ATOM 13385 C CA . GLY D 1 286 ? 17.499 -19.600 21.883 1.00 9.83 287 GLY D CA 1
ATOM 13386 C C . GLY D 1 286 ? 16.721 -18.400 22.427 1.00 6.54 287 GLY D C 1
ATOM 13387 O O . GLY D 1 286 ? 15.417 -18.464 22.514 1.00 8.32 287 GLY D O 1
ATOM 13388 N N . LYS D 1 287 ? 17.390 -17.270 22.768 1.00 6.59 288 LYS D N 1
ATOM 13389 C CA . LYS D 1 287 ? 16.649 -16.091 23.218 1.00 8.69 288 LYS D CA 1
ATOM 13390 C C . LYS D 1 287 ? 15.675 -15.639 22.050 1.00 9.70 288 LYS D C 1
ATOM 13391 O O . LYS D 1 287 ? 14.480 -15.283 22.278 1.00 9.49 288 LYS D O 1
ATOM 13397 N N . GLY D 1 288 ? 16.161 -15.657 20.783 1.00 9.12 289 GLY D N 1
ATOM 13398 C CA . GLY D 1 288 ? 15.248 -15.205 19.650 1.00 8.20 289 GLY D CA 1
ATOM 13399 C C . GLY D 1 288 ? 14.104 -16.196 19.476 1.00 6.96 289 GLY D C 1
ATOM 13400 O O . GLY D 1 288 ? 12.937 -15.758 19.225 1.00 9.49 289 GLY D O 1
ATOM 13401 N N . CYS D 1 289 ? 14.409 -17.531 19.591 1.00 7.17 290 CYS D N 1
ATOM 13402 C CA . CYS D 1 289 ? 13.320 -18.535 19.477 1.00 7.33 290 CYS D CA 1
ATOM 13403 C C . CYS D 1 289 ? 12.265 -18.276 20.564 1.00 6.70 290 CYS D C 1
ATOM 13404 O O . CYS D 1 289 ? 11.051 -18.240 20.265 1.00 9.36 290 CYS D O 1
ATOM 13407 N N . ALA D 1 290 ? 12.706 -18.136 21.826 1.00 8.45 291 ALA D N 1
ATOM 13408 C CA . ALA D 1 290 ? 11.659 -17.987 22.898 1.00 9.50 291 ALA D CA 1
ATOM 13409 C C . ALA D 1 290 ? 10.848 -16.666 22.721 1.00 7.98 291 ALA D C 1
ATOM 13410 O O . ALA D 1 290 ? 9.597 -16.691 22.893 1.00 11.84 291 ALA D O 1
ATOM 13412 N N . GLU D 1 291 ? 11.531 -15.612 22.270 1.00 12.25 292 GLU D N 1
ATOM 13413 C CA . GLU D 1 291 ? 10.834 -14.304 22.054 1.00 13.96 292 GLU D CA 1
ATOM 13414 C C . GLU D 1 291 ? 9.843 -14.512 20.906 1.00 12.95 292 GLU D C 1
ATOM 13415 O O . GLU D 1 291 ? 8.626 -14.120 21.060 1.00 13.28 292 GLU D O 1
ATOM 13421 N N . ALA D 1 292 ? 10.188 -15.239 19.810 1.00 10.32 293 ALA D N 1
ATOM 13422 C CA . ALA D 1 292 ? 9.258 -15.440 18.689 1.00 9.32 293 ALA D CA 1
ATOM 13423 C C . ALA D 1 292 ? 8.011 -16.225 19.174 1.00 10.44 293 ALA D C 1
ATOM 13424 O O . ALA D 1 292 ? 6.846 -15.851 18.926 1.00 10.32 293 ALA D O 1
ATOM 13426 N N . MET D 1 293 ? 8.304 -17.323 19.876 1.00 8.15 294 MET D N 1
ATOM 13427 C CA . MET D 1 293 ? 7.225 -18.200 20.333 1.00 8.85 294 MET D CA 1
ATOM 13428 C C . MET D 1 293 ? 6.262 -17.535 21.330 1.00 8.20 294 MET D C 1
ATOM 13429 O O . MET D 1 293 ? 5.028 -17.616 21.263 1.00 9.17 294 MET D O 1
ATOM 13434 N N . LYS D 1 294 ? 6.875 -16.847 22.282 1.00 9.09 295 LYS D N 1
ATOM 13435 C CA . LYS D 1 294 ? 6.092 -16.055 23.302 1.00 9.11 295 LYS D CA 1
ATOM 13436 C C . LYS D 1 294 ? 5.213 -15.041 22.603 1.00 9.49 295 LYS D C 1
ATOM 13437 O O . LYS D 1 294 ? 4.023 -14.872 22.927 1.00 11.39 295 LYS D O 1
ATOM 13443 N N . GLY D 1 295 ? 5.735 -14.379 21.573 1.00 9.00 296 GLY D N 1
ATOM 13444 C CA . GLY D 1 295 ? 4.999 -13.371 20.794 1.00 11.20 296 GLY D CA 1
ATOM 13445 C C . GLY D 1 295 ? 3.785 -13.958 20.077 1.00 14.02 296 GLY D C 1
ATOM 13446 O O . GLY D 1 295 ? 2.842 -13.228 19.793 1.00 15.47 296 GLY D O 1
ATOM 13447 N N . GLN D 1 296 ? 3.801 -15.252 19.786 1.00 10.08 297 GLN D N 1
ATOM 13448 C CA . GLN D 1 296 ? 2.686 -15.897 19.184 1.00 12.55 297 GLN D CA 1
ATOM 13449 C C . GLN D 1 296 ? 1.742 -16.536 20.207 1.00 13.52 297 GLN D C 1
ATOM 13450 O O . GLN D 1 296 ? 0.813 -17.269 19.784 1.00 13.54 297 GLN D O 1
ATOM 13456 N N . GLY D 1 297 ? 2.012 -16.354 21.504 1.00 10.13 298 GLY D N 1
ATOM 13457 C CA . GLY D 1 297 ? 1.075 -16.845 22.511 1.00 11.06 298 GLY D CA 1
ATOM 13458 C C . GLY D 1 297 ? 1.414 -18.257 22.948 1.00 11.90 298 GLY D C 1
ATOM 13459 O O . GLY D 1 297 ? 0.648 -18.890 23.703 1.00 11.54 298 GLY D O 1
ATOM 13460 N N . ALA D 1 298 ? 2.643 -18.726 22.626 1.00 8.67 299 ALA D N 1
ATOM 13461 C CA . ALA D 1 298 ? 3.031 -20.037 23.126 1.00 9.81 299 ALA D CA 1
ATOM 13462 C C . ALA D 1 298 ? 3.329 -20.045 24.633 1.00 8.35 299 ALA D C 1
ATOM 13463 O O . ALA D 1 298 ? 3.662 -18.996 25.236 1.00 10.59 299 ALA D O 1
ATOM 13465 N N . ARG D 1 299 ? 3.286 -21.230 25.238 1.00 8.13 300 ARG D N 1
ATOM 13466 C CA . ARG D 1 299 ? 3.713 -21.409 26.657 1.00 9.72 300 ARG D CA 1
ATOM 13467 C C . ARG D 1 299 ? 5.095 -22.062 26.592 1.00 11.16 300 ARG D C 1
ATOM 13468 O O . ARG D 1 299 ? 5.197 -23.278 26.350 1.00 8.94 300 ARG D O 1
ATOM 13476 N N . VAL D 1 300 ? 6.089 -21.217 26.712 1.00 8.56 301 VAL D N 1
ATOM 13477 C CA . VAL D 1 300 ? 7.495 -21.533 26.444 1.00 6.82 301 VAL D CA 1
ATOM 13478 C C . VAL D 1 300 ? 8.230 -21.975 27.709 1.00 8.33 301 VAL D C 1
ATOM 13479 O O . VAL D 1 300 ? 8.251 -21.253 28.732 1.00 10.89 301 VAL D O 1
ATOM 13483 N N . SER D 1 301 ? 8.932 -23.112 27.632 1.00 8.70 302 SER D N 1
ATOM 13484 C CA . SER D 1 301 ? 9.967 -23.447 28.658 1.00 8.39 302 SER D CA 1
ATOM 13485 C C . SER D 1 301 ? 11.293 -23.588 27.927 1.00 6.50 302 SER D C 1
ATOM 13486 O O . SER D 1 301 ? 11.327 -23.870 26.730 1.00 8.78 302 SER D O 1
ATOM 13489 N N . VAL D 1 302 ? 12.347 -23.443 28.676 1.00 9.07 303 VAL D N 1
ATOM 13490 C CA . VAL D 1 302 ? 13.677 -23.414 28.188 1.00 7.98 303 VAL D CA 1
ATOM 13491 C C . VAL D 1 302 ? 14.654 -24.412 28.928 1.00 10.11 303 VAL D C 1
ATOM 13492 O O . VAL D 1 302 ? 14.516 -24.606 30.176 1.00 10.74 303 VAL D O 1
ATOM 13496 N N . THR D 1 303 ? 15.549 -25.080 28.192 1.00 9.12 304 THR D N 1
ATOM 13497 C CA . THR D 1 303 ? 16.617 -25.821 28.886 1.00 8.54 304 THR D CA 1
ATOM 13498 C C . THR D 1 303 ? 17.978 -25.110 28.744 1.00 9.46 304 THR D C 1
ATOM 13499 O O . THR D 1 303 ? 18.224 -24.342 27.805 1.00 8.17 304 THR D O 1
ATOM 13503 N N . GLU D 1 304 ? 18.808 -25.295 29.728 1.00 9.90 305 GLU D N 1
ATOM 13504 C CA . GLU D 1 304 ? 20.093 -24.674 29.679 1.00 7.90 305 GLU D CA 1
ATOM 13505 C C . GLU D 1 304 ? 21.093 -25.374 30.641 1.00 10.92 305 GLU D C 1
ATOM 13506 O O . GLU D 1 304 ? 20.690 -25.985 31.626 1.00 11.94 305 GLU D O 1
ATOM 13512 N N . ILE D 1 305 ? 22.338 -25.289 30.207 1.00 8.78 306 ILE D N 1
ATOM 13513 C CA . ILE D 1 305 ? 23.448 -25.731 31.129 1.00 9.44 306 ILE D CA 1
ATOM 13514 C C . ILE D 1 305 ? 24.108 -24.619 31.874 1.00 11.79 306 ILE D C 1
ATOM 13515 O O . ILE D 1 305 ? 24.792 -24.837 32.909 1.00 12.92 306 ILE D O 1
ATOM 13520 N N . ASP D 1 306 ? 23.939 -23.426 31.368 1.00 9.13 307 ASP D N 1
ATOM 13521 C CA . ASP D 1 306 ? 24.711 -22.245 31.920 1.00 10.04 307 ASP D CA 1
ATOM 13522 C C . ASP D 1 306 ? 23.773 -21.483 32.843 1.00 11.81 307 ASP D C 1
ATOM 13523 O O . ASP D 1 306 ? 22.651 -21.095 32.522 1.00 10.29 307 ASP D O 1
ATOM 13528 N N . PRO D 1 307 ? 24.137 -21.412 34.151 1.00 10.49 308 PRO D N 1
ATOM 13529 C CA . PRO D 1 307 ? 23.235 -20.794 35.111 1.00 9.49 308 PRO D CA 1
ATOM 13530 C C . PRO D 1 307 ? 22.932 -19.316 34.779 1.00 11.03 308 PRO D C 1
ATOM 13531 O O . PRO D 1 307 ? 21.859 -18.795 35.160 1.00 9.30 308 PRO D O 1
ATOM 13535 N N . ILE D 1 308 ? 23.887 -18.613 34.175 1.00 11.03 309 ILE D N 1
ATOM 13536 C CA . ILE D 1 308 ? 23.667 -17.133 33.786 1.00 8.27 309 ILE D CA 1
ATOM 13537 C C . ILE D 1 308 ? 22.517 -17.104 32.728 1.00 10.10 309 ILE D C 1
ATOM 13538 O O . ILE D 1 308 ? 21.464 -16.398 32.960 1.00 9.78 309 ILE D O 1
ATOM 13543 N N . ASN D 1 309 ? 22.676 -17.854 31.634 1.00 12.01 310 ASN D N 1
ATOM 13544 C CA . ASN D 1 309 ? 21.607 -17.823 30.583 1.00 7.62 310 ASN D CA 1
ATOM 13545 C C . ASN D 1 309 ? 20.266 -18.342 31.179 1.00 10.05 310 ASN D C 1
ATOM 13546 O O . ASN D 1 309 ? 19.201 -17.854 30.858 1.00 9.35 310 ASN D O 1
ATOM 13551 N N . ALA D 1 310 ? 20.323 -19.365 32.062 1.00 7.95 311 ALA D N 1
ATOM 13552 C CA . ALA D 1 310 ? 19.138 -19.841 32.679 1.00 8.48 311 ALA D CA 1
ATOM 13553 C C . ALA D 1 310 ? 18.483 -18.770 33.501 1.00 8.93 311 ALA D C 1
ATOM 13554 O O . ALA D 1 310 ? 17.235 -18.674 33.428 1.00 7.74 311 ALA D O 1
ATOM 13556 N N . LEU D 1 311 ? 19.242 -18.007 34.319 1.00 7.27 312 LEU D N 1
ATOM 13557 C CA . LEU D 1 311 ? 18.608 -16.969 35.123 1.00 7.81 312 LEU D CA 1
ATOM 13558 C C . LEU D 1 311 ? 17.948 -15.857 34.266 1.00 8.79 312 LEU D C 1
ATOM 13559 O O . LEU D 1 311 ? 16.787 -15.383 34.546 1.00 9.46 312 LEU D O 1
ATOM 13564 N N . GLN D 1 312 ? 18.588 -15.586 33.117 1.00 8.95 313 GLN D N 1
ATOM 13565 C CA . GLN D 1 312 ? 17.946 -14.649 32.153 1.00 9.25 313 GLN D CA 1
ATOM 13566 C C . GLN D 1 312 ? 16.618 -15.183 31.682 1.00 9.71 313 GLN D C 1
ATOM 13567 O O . GLN D 1 312 ? 15.628 -14.423 31.681 1.00 10.83 313 GLN D O 1
ATOM 13573 N N . ALA D 1 313 ? 16.587 -16.487 31.283 1.00 7.95 314 ALA D N 1
ATOM 13574 C CA . ALA D 1 313 ? 15.261 -17.048 30.831 1.00 8.40 314 ALA D CA 1
ATOM 13575 C C . ALA D 1 313 ? 14.210 -16.939 31.878 1.00 7.92 314 ALA D C 1
ATOM 13576 O O . ALA D 1 313 ? 13.053 -16.562 31.582 1.00 7.73 314 ALA D O 1
ATOM 13578 N N . MET D 1 314 ? 14.521 -17.214 33.142 1.00 10.00 315 MET D N 1
ATOM 13579 C CA . MET D 1 314 ? 13.502 -17.169 34.154 1.00 7.64 315 MET D CA 1
ATOM 13580 C C . MET D 1 314 ? 13.047 -15.705 34.398 1.00 8.14 315 MET D C 1
ATOM 13581 O O . MET D 1 314 ? 11.856 -15.468 34.552 1.00 8.68 315 MET D O 1
ATOM 13586 N N . MET D 1 315 ? 14.036 -14.776 34.396 1.00 9.95 316 MET D N 1
ATOM 13587 C CA . MET D 1 315 ? 13.666 -13.337 34.483 1.00 7.94 316 MET D CA 1
ATOM 13588 C C . MET D 1 315 ? 12.814 -12.794 33.284 1.00 12.29 316 MET D C 1
ATOM 13589 O O . MET D 1 315 ? 12.248 -11.725 33.360 1.00 10.15 316 MET D O 1
ATOM 13594 N N . GLU D 1 316 ? 12.838 -13.540 32.190 1.00 9.64 317 GLU D N 1
ATOM 13595 C CA . GLU D 1 316 ? 12.098 -13.214 31.003 1.00 9.57 317 GLU D CA 1
ATOM 13596 C C . GLU D 1 316 ? 10.723 -14.024 30.917 1.00 8.35 317 GLU D C 1
ATOM 13597 O O . GLU D 1 316 ? 10.022 -14.078 29.882 1.00 13.65 317 GLU D O 1
ATOM 13603 N N . GLY D 1 317 ? 10.417 -14.736 32.017 1.00 8.91 318 GLY D N 1
ATOM 13604 C CA . GLY D 1 317 ? 9.084 -15.304 32.158 1.00 8.39 318 GLY D CA 1
ATOM 13605 C C . GLY D 1 317 ? 9.000 -16.768 31.686 1.00 9.05 318 GLY D C 1
ATOM 13606 O O . GLY D 1 317 ? 7.911 -17.314 31.530 1.00 11.69 318 GLY D O 1
ATOM 13607 N N . PHE D 1 318 ? 10.154 -17.453 31.570 1.00 8.60 319 PHE D N 1
ATOM 13608 C CA . PHE D 1 318 ? 10.156 -18.866 31.093 1.00 10.90 319 PHE D CA 1
ATOM 13609 C C . PHE D 1 318 ? 10.650 -19.815 32.218 1.00 10.90 319 PHE D C 1
ATOM 13610 O O . PHE D 1 318 ? 11.696 -19.581 32.831 1.00 10.29 319 PHE D O 1
ATOM 13618 N N . ASP D 1 319 ? 9.888 -20.898 32.459 1.00 9.56 320 ASP D N 1
ATOM 13619 C CA . ASP D 1 319 ? 10.465 -22.011 33.321 1.00 11.47 320 ASP D CA 1
ATOM 13620 C C . ASP D 1 319 ? 11.762 -22.511 32.689 1.00 10.72 320 ASP D C 1
ATOM 13621 O O . ASP D 1 319 ? 11.804 -22.604 31.433 1.00 11.44 320 ASP D O 1
ATOM 13626 N N . VAL D 1 320 ? 12.694 -22.972 33.550 1.00 10.19 321 VAL D N 1
ATOM 13627 C CA . VAL D 1 320 ? 13.942 -23.623 33.044 1.00 9.52 321 VAL D CA 1
ATOM 13628 C C . VAL D 1 320 ? 13.880 -25.046 33.538 1.00 10.40 321 VAL D C 1
ATOM 13629 O O . VAL D 1 320 ? 13.720 -25.275 34.753 1.00 12.20 321 VAL D O 1
ATOM 13633 N N . VAL D 1 321 ? 13.764 -25.969 32.590 1.00 9.38 322 VAL D N 1
ATOM 13634 C CA . VAL D 1 321 ? 13.431 -27.367 32.818 1.00 7.77 322 VAL D CA 1
ATOM 13635 C C . VAL D 1 321 ? 14.491 -28.197 32.032 1.00 9.68 322 VAL D C 1
ATOM 13636 O O . VAL D 1 321 ? 15.128 -27.728 31.085 1.00 11.25 322 VAL D O 1
ATOM 13640 N N . THR D 1 322 ? 14.549 -29.493 32.354 1.00 9.20 323 THR D N 1
ATOM 13641 C CA . THR D 1 322 ? 15.342 -30.393 31.560 1.00 10.93 323 THR D CA 1
ATOM 13642 C C . THR D 1 322 ? 14.452 -31.048 30.499 1.00 8.89 323 THR D C 1
ATOM 13643 O O . THR D 1 322 ? 13.201 -31.130 30.620 1.00 9.54 323 THR D O 1
ATOM 13647 N N . VAL D 1 323 ? 15.157 -31.520 29.454 1.00 13.40 324 VAL D N 1
ATOM 13648 C CA . VAL D 1 323 ? 14.474 -32.275 28.394 1.00 9.71 324 VAL D CA 1
ATOM 13649 C C . VAL D 1 323 ? 13.670 -33.479 29.024 1.00 8.69 324 VAL D C 1
ATOM 13650 O O . VAL D 1 323 ? 12.482 -33.598 28.761 1.00 13.03 324 VAL D O 1
ATOM 13654 N N . GLU D 1 324 ? 14.277 -34.233 29.965 1.00 10.29 325 GLU D N 1
ATOM 13655 C CA . GLU D 1 324 ? 13.618 -35.349 30.523 1.00 15.79 325 GLU D CA 1
ATOM 13656 C C . GLU D 1 324 ? 12.285 -35.016 31.147 1.00 9.33 325 GLU D C 1
ATOM 13657 O O . GLU D 1 324 ? 11.309 -35.786 31.040 1.00 13.88 325 GLU D O 1
ATOM 13663 N N . GLU D 1 325 ? 12.216 -33.865 31.864 1.00 10.64 326 GLU D N 1
ATOM 13664 C CA . GLU D 1 325 ? 10.990 -33.578 32.538 1.00 12.12 326 GLU D CA 1
ATOM 13665 C C . GLU D 1 325 ? 9.917 -33.012 31.633 1.00 13.76 326 GLU D C 1
ATOM 13666 O O . GLU D 1 325 ? 8.667 -33.099 31.951 1.00 14.23 326 GLU D O 1
ATOM 13672 N N . ALA D 1 326 ? 10.308 -32.364 30.503 1.00 12.82 327 ALA D N 1
ATOM 13673 C CA . ALA D 1 326 ? 9.312 -31.574 29.777 1.00 9.88 327 ALA D CA 1
ATOM 13674 C C . ALA D 1 326 ? 8.991 -32.219 28.400 1.00 11.81 327 ALA D C 1
ATOM 13675 O O . ALA D 1 326 ? 8.006 -31.841 27.733 1.00 14.88 327 ALA D O 1
ATOM 13677 N N . ILE D 1 327 ? 9.776 -33.230 27.989 1.00 12.17 328 ILE D N 1
ATOM 13678 C CA . ILE D 1 327 ? 9.658 -33.763 26.617 1.00 14.76 328 ILE D CA 1
ATOM 13679 C C . ILE D 1 327 ? 8.278 -34.426 26.386 1.00 13.59 328 ILE D C 1
ATOM 13680 O O . ILE D 1 327 ? 7.705 -34.293 25.312 1.00 16.50 328 ILE D O 1
ATOM 13685 N N . GLY D 1 328 ? 7.714 -35.070 27.406 1.00 12.08 329 GLY D N 1
ATOM 13686 C CA . GLY D 1 328 ? 6.490 -35.815 27.346 1.00 13.34 329 GLY D CA 1
ATOM 13687 C C . GLY D 1 328 ? 5.279 -34.980 27.009 1.00 17.39 329 GLY D C 1
ATOM 13688 O O . GLY D 1 328 ? 4.311 -35.494 26.407 1.00 17.09 329 GLY D O 1
ATOM 13689 N N . ASP D 1 329 ? 5.320 -33.698 27.415 1.00 14.23 330 ASP D N 1
ATOM 13690 C CA . ASP D 1 329 ? 4.227 -32.779 27.256 1.00 12.37 330 ASP D CA 1
ATOM 13691 C C . ASP D 1 329 ? 4.431 -31.673 26.174 1.00 13.61 330 ASP D C 1
ATOM 13692 O O . ASP D 1 329 ? 3.521 -30.871 25.958 1.00 13.72 330 ASP D O 1
ATOM 13697 N N . ALA D 1 330 ? 5.599 -31.628 25.506 1.00 10.59 331 ALA D N 1
ATOM 13698 C CA . ALA D 1 330 ? 5.883 -30.543 24.583 1.00 10.58 331 ALA D CA 1
ATOM 13699 C C . ALA D 1 330 ? 5.166 -30.782 23.322 1.00 9.41 331 ALA D C 1
ATOM 13700 O O . ALA D 1 330 ? 5.247 -31.897 22.701 1.00 15.05 331 ALA D O 1
ATOM 13702 N N . ASP D 1 331 ? 4.530 -29.758 22.820 1.00 8.06 332 ASP D N 1
ATOM 13703 C CA . ASP D 1 331 ? 3.939 -29.812 21.445 1.00 9.42 332 ASP D CA 1
ATOM 13704 C C . ASP D 1 331 ? 4.954 -29.497 20.373 1.00 10.09 332 ASP D C 1
ATOM 13705 O O . ASP D 1 331 ? 4.765 -30.032 19.261 1.00 9.91 332 ASP D O 1
ATOM 13710 N N . ILE D 1 332 ? 5.928 -28.622 20.643 1.00 10.38 333 ILE D N 1
ATOM 13711 C CA . ILE D 1 332 ? 7.032 -28.303 19.698 1.00 9.08 333 ILE D CA 1
ATOM 13712 C C . ILE D 1 332 ? 8.285 -28.245 20.447 1.00 9.90 333 ILE D C 1
ATOM 13713 O O . ILE D 1 332 ? 8.347 -27.631 21.535 1.00 11.02 333 ILE D O 1
ATOM 13718 N N . VAL D 1 333 ? 9.298 -28.864 19.861 1.00 7.96 334 VAL D N 1
ATOM 13719 C CA . VAL D 1 333 ? 10.612 -28.914 20.469 1.00 9.81 334 VAL D CA 1
ATOM 13720 C C . VAL D 1 333 ? 11.647 -28.412 19.490 1.00 9.88 334 VAL D C 1
ATOM 13721 O O . VAL D 1 333 ? 11.694 -28.897 18.378 1.00 9.55 334 VAL D O 1
ATOM 13725 N N . VAL D 1 334 ? 12.423 -27.396 19.924 1.00 10.32 335 VAL D N 1
ATOM 13726 C CA . VAL D 1 334 ? 13.449 -26.786 19.047 1.00 9.70 335 VAL D CA 1
ATOM 13727 C C . VAL D 1 334 ? 14.766 -26.871 19.757 1.00 8.15 335 VAL D C 1
ATOM 13728 O O . VAL D 1 334 ? 14.883 -26.356 20.948 1.00 8.83 335 VAL D O 1
ATOM 13732 N N . THR D 1 335 ? 15.812 -27.392 19.117 1.00 8.26 336 THR D N 1
ATOM 13733 C CA . THR D 1 335 ? 17.190 -27.334 19.625 1.00 9.59 336 THR D CA 1
ATOM 13734 C C . THR D 1 335 ? 17.972 -26.154 19.084 1.00 9.07 336 THR D C 1
ATOM 13735 O O . THR D 1 335 ? 17.897 -25.850 17.853 1.00 10.23 336 THR D O 1
ATOM 13739 N N . ALA D 1 336 ? 18.553 -25.396 20.014 1.00 8.80 337 ALA D N 1
ATOM 13740 C CA . ALA D 1 336 ? 19.217 -24.162 19.649 1.00 9.29 337 ALA D CA 1
ATOM 13741 C C . ALA D 1 336 ? 20.601 -23.988 20.380 1.00 9.51 337 ALA D C 1
ATOM 13742 O O . ALA D 1 336 ? 20.924 -22.908 20.893 1.00 12.14 337 ALA D O 1
ATOM 13744 N N . THR D 1 337 ? 21.358 -25.087 20.572 1.00 11.54 338 THR D N 1
ATOM 13745 C CA . THR D 1 337 ? 22.510 -25.099 21.507 1.00 10.20 338 THR D CA 1
ATOM 13746 C C . THR D 1 337 ? 23.870 -24.990 20.808 1.00 10.54 338 THR D C 1
ATOM 13747 O O . THR D 1 337 ? 24.794 -24.528 21.433 1.00 13.69 338 THR D O 1
ATOM 13751 N N . GLY D 1 338 ? 24.007 -25.463 19.553 1.00 10.68 339 GLY D N 1
ATOM 13752 C CA . GLY D 1 338 ? 25.372 -25.610 19.031 1.00 14.47 339 GLY D CA 1
ATOM 13753 C C . GLY D 1 338 ? 26.095 -26.793 19.640 1.00 13.10 339 GLY D C 1
ATOM 13754 O O . GLY D 1 338 ? 27.350 -26.974 19.376 1.00 14.44 339 GLY D O 1
ATOM 13755 N N . ASN D 1 339 ? 25.407 -27.612 20.379 1.00 12.54 340 ASN D N 1
ATOM 13756 C CA . ASN D 1 339 ? 26.025 -28.762 21.033 1.00 11.78 340 ASN D CA 1
ATOM 13757 C C . ASN D 1 339 ? 25.485 -29.962 20.342 1.00 17.82 340 ASN D C 1
ATOM 13758 O O . ASN D 1 339 ? 24.549 -29.878 19.546 1.00 24.41 340 ASN D O 1
ATOM 13763 N N . LYS D 1 340 ? 25.896 -31.140 20.767 1.00 12.17 341 LYS D N 1
ATOM 13764 C CA . LYS D 1 340 ? 25.386 -32.371 20.171 1.00 13.23 341 LYS D CA 1
ATOM 13765 C C . LYS D 1 340 ? 24.574 -33.155 21.209 1.00 12.63 341 LYS D C 1
ATOM 13766 O O . LYS D 1 340 ? 24.671 -32.951 22.434 1.00 13.25 341 LYS D O 1
ATOM 13772 N N . ASP D 1 341 ? 23.731 -34.053 20.691 1.00 13.96 342 ASP D N 1
ATOM 13773 C CA . ASP D 1 341 ? 23.076 -35.051 21.583 1.00 12.82 342 ASP D CA 1
ATOM 13774 C C . ASP D 1 341 ? 22.105 -34.435 22.567 1.00 14.44 342 ASP D C 1
ATOM 13775 O O . ASP D 1 341 ? 22.070 -34.801 23.766 1.00 14.75 342 ASP D O 1
ATOM 13780 N N . ILE D 1 342 ? 21.278 -33.487 22.075 1.00 10.93 343 ILE D N 1
ATOM 13781 C CA . ILE D 1 342 ? 20.340 -32.796 22.926 1.00 10.22 343 ILE D CA 1
ATOM 13782 C C . ILE D 1 342 ? 18.987 -33.558 22.968 1.00 12.07 343 ILE D C 1
ATOM 13783 O O . ILE D 1 342 ? 18.528 -33.817 24.050 1.00 13.61 343 ILE D O 1
ATOM 13788 N N . ILE D 1 343 ? 18.529 -34.017 21.802 1.00 9.91 344 ILE D N 1
ATOM 13789 C CA . ILE D 1 343 ? 17.273 -34.782 21.773 1.00 10.32 344 ILE D CA 1
ATOM 13790 C C . ILE D 1 343 ? 17.677 -36.183 21.238 1.00 8.92 344 ILE D C 1
ATOM 13791 O O . ILE D 1 343 ? 17.896 -36.341 20.063 1.00 10.61 344 ILE D O 1
ATOM 13796 N N . MET D 1 344 ? 17.815 -37.085 22.145 1.00 11.73 345 MET D N 1
ATOM 13797 C CA . MET D 1 344 ? 18.187 -38.476 21.778 1.00 13.71 345 MET D CA 1
ATOM 13798 C C . MET D 1 344 ? 16.973 -39.356 21.423 1.00 14.25 345 MET D C 1
ATOM 13799 O O . MET D 1 344 ? 15.802 -38.998 21.678 1.00 12.44 345 MET D O 1
ATOM 13804 N N . LEU D 1 345 ? 17.224 -40.542 20.817 1.00 12.32 346 LEU D N 1
ATOM 13805 C CA . LEU D 1 345 ? 16.051 -41.398 20.501 1.00 15.01 346 LEU D CA 1
ATOM 13806 C C . LEU D 1 345 ? 15.155 -41.631 21.702 1.00 10.88 346 LEU D C 1
ATOM 13807 O O . LEU D 1 345 ? 13.915 -41.659 21.570 1.00 13.70 346 LEU D O 1
ATOM 13812 N N . GLU D 1 346 ? 15.738 -41.845 22.918 1.00 12.93 347 GLU D N 1
ATOM 13813 C CA . GLU D 1 346 ? 14.873 -42.122 24.056 1.00 16.20 347 GLU D CA 1
ATOM 13814 C C . GLU D 1 346 ? 13.866 -40.979 24.316 1.00 14.25 347 GLU D C 1
ATOM 13815 O O . GLU D 1 346 ? 12.704 -41.209 24.691 1.00 16.26 347 GLU D O 1
ATOM 13821 N N . HIS D 1 347 ? 14.313 -39.739 24.030 1.00 11.04 348 HIS D N 1
ATOM 13822 C CA . HIS D 1 347 ? 13.435 -38.574 24.206 1.00 10.98 348 HIS D CA 1
ATOM 13823 C C . HIS D 1 347 ? 12.401 -38.518 23.147 1.00 13.60 348 HIS D C 1
ATOM 13824 O O . HIS D 1 347 ? 11.230 -38.225 23.402 1.00 13.15 348 HIS D O 1
ATOM 13831 N N . ILE D 1 348 ? 12.792 -38.871 21.929 1.00 10.53 349 ILE D N 1
ATOM 13832 C CA . ILE D 1 348 ? 11.826 -38.817 20.792 1.00 11.33 349 ILE D CA 1
ATOM 13833 C C . ILE D 1 348 ? 10.740 -39.852 21.018 1.00 9.10 349 ILE D C 1
ATOM 13834 O O . ILE D 1 348 ? 9.531 -39.577 20.820 1.00 12.29 349 ILE D O 1
ATOM 13839 N N . LYS D 1 349 ? 11.100 -41.073 21.494 1.00 10.60 350 LYS D N 1
ATOM 13840 C CA . LYS D 1 349 ? 10.044 -42.077 21.867 1.00 12.60 350 LYS D CA 1
ATOM 13841 C C . LYS D 1 349 ? 9.058 -41.645 22.950 1.00 11.86 350 LYS D C 1
ATOM 13842 O O . LYS D 1 349 ? 7.872 -42.119 23.019 1.00 14.91 350 LYS D O 1
ATOM 13848 N N . ALA D 1 350 ? 9.493 -40.651 23.768 1.00 10.18 351 ALA D N 1
ATOM 13849 C CA . ALA D 1 350 ? 8.670 -40.098 24.855 1.00 14.59 351 ALA D CA 1
ATOM 13850 C C . ALA D 1 350 ? 7.710 -38.985 24.373 1.00 10.06 351 ALA D C 1
ATOM 13851 O O . ALA D 1 350 ? 6.853 -38.517 25.169 1.00 13.16 351 ALA D O 1
ATOM 13853 N N . MET D 1 351 ? 7.921 -38.451 23.148 1.00 10.51 352 MET D N 1
ATOM 13854 C CA . MET D 1 351 ? 7.150 -37.261 22.689 1.00 11.56 352 MET D CA 1
ATOM 13855 C C . MET D 1 351 ? 5.696 -37.593 22.524 1.00 15.73 352 MET D C 1
ATOM 13856 O O . MET D 1 351 ? 5.347 -38.730 22.177 1.00 15.48 352 MET D O 1
ATOM 13861 N N . LYS D 1 352 ? 4.852 -36.562 22.627 1.00 11.90 353 LYS D N 1
ATOM 13862 C CA . LYS D 1 352 ? 3.443 -36.805 22.430 1.00 13.61 353 LYS D CA 1
ATOM 13863 C C . LYS D 1 352 ? 3.102 -36.977 20.920 1.00 11.38 353 LYS D C 1
ATOM 13864 O O . LYS D 1 352 ? 3.867 -36.554 20.024 1.00 13.04 353 LYS D O 1
ATOM 13870 N N . ASP D 1 353 ? 1.930 -37.541 20.636 1.00 13.36 354 ASP D N 1
ATOM 13871 C CA . ASP D 1 353 ? 1.621 -37.892 19.265 1.00 9.34 354 ASP D CA 1
ATOM 13872 C C . ASP D 1 353 ? 1.527 -36.561 18.488 1.00 10.82 354 ASP D C 1
ATOM 13873 O O . ASP D 1 353 ? 0.763 -35.625 18.964 1.00 12.44 354 ASP D O 1
ATOM 13878 N N . HIS D 1 354 ? 2.138 -36.516 17.283 1.00 10.83 355 HIS D N 1
ATOM 13879 C CA . HIS D 1 354 ? 2.037 -35.382 16.353 1.00 10.02 355 HIS D CA 1
ATOM 13880 C C . HIS D 1 354 ? 2.748 -34.146 16.922 1.00 13.59 355 HIS D C 1
ATOM 13881 O O . HIS D 1 354 ? 2.636 -33.058 16.310 1.00 12.92 355 HIS D O 1
ATOM 13888 N N . ALA D 1 355 ? 3.587 -34.316 17.940 1.00 11.45 356 ALA D N 1
ATOM 13889 C CA . ALA D 1 355 ? 4.490 -33.225 18.334 1.00 9.03 356 ALA D CA 1
ATOM 13890 C C . ALA D 1 355 ? 5.490 -32.947 17.163 1.00 10.01 356 ALA D C 1
ATOM 13891 O O . ALA D 1 355 ? 5.799 -33.829 16.366 1.00 12.43 356 ALA D O 1
ATOM 13893 N N . ILE D 1 356 ? 6.014 -31.742 17.201 1.00 8.27 357 ILE D N 1
ATOM 13894 C CA . ILE D 1 356 ? 6.961 -31.311 16.205 1.00 9.73 357 ILE D CA 1
ATOM 13895 C C . ILE D 1 356 ? 8.361 -31.161 16.764 1.00 8.67 357 ILE D C 1
ATOM 13896 O O . ILE D 1 356 ? 8.540 -30.568 17.817 1.00 9.75 357 ILE D O 1
ATOM 13901 N N . LEU D 1 357 ? 9.327 -31.641 16.014 1.00 8.38 358 LEU D N 1
ATOM 13902 C CA . LEU D 1 357 ? 10.719 -31.625 16.409 1.00 8.30 358 LEU D CA 1
ATOM 13903 C C . LEU D 1 357 ? 11.575 -30.979 15.314 1.00 10.57 358 LEU D C 1
ATOM 13904 O O . LEU D 1 357 ? 11.538 -31.393 14.127 1.00 9.80 358 LEU D O 1
ATOM 13909 N N . GLY D 1 358 ? 12.332 -29.939 15.719 1.00 9.75 359 GLY D N 1
ATOM 13910 C CA . GLY D 1 358 ? 13.303 -29.295 14.796 1.00 9.79 359 GLY D CA 1
ATOM 13911 C C . GLY D 1 358 ? 14.524 -28.776 15.441 1.00 9.93 359 GLY D C 1
ATOM 13912 O O . GLY D 1 358 ? 14.575 -28.651 16.696 1.00 8.60 359 GLY D O 1
ATOM 13913 N N . ASN D 1 359 ? 15.589 -28.519 14.659 1.00 9.47 360 ASN D N 1
ATOM 13914 C CA . ASN D 1 359 ? 16.778 -27.963 15.139 1.00 10.13 360 ASN D CA 1
ATOM 13915 C C . ASN D 1 359 ? 17.072 -26.632 14.372 1.00 6.65 360 ASN D C 1
ATOM 13916 O O . ASN D 1 359 ? 16.778 -26.576 13.142 1.00 10.16 360 ASN D O 1
ATOM 13921 N N . ILE D 1 360 ? 17.609 -25.630 15.091 1.00 9.31 361 ILE D N 1
ATOM 13922 C CA . ILE D 1 360 ? 18.008 -24.368 14.478 1.00 9.29 361 ILE D CA 1
ATOM 13923 C C . ILE D 1 360 ? 19.436 -24.097 14.730 1.00 10.93 361 ILE D C 1
ATOM 13924 O O . ILE D 1 360 ? 19.904 -23.031 14.296 1.00 11.75 361 ILE D O 1
ATOM 13929 N N . GLY D 1 361 ? 20.149 -24.946 15.442 1.00 10.18 362 GLY D N 1
ATOM 13930 C CA . GLY D 1 361 ? 21.637 -24.803 15.511 1.00 8.85 362 GLY D CA 1
ATOM 13931 C C . GLY D 1 361 ? 22.250 -25.145 14.142 1.00 13.44 362 GLY D C 1
ATOM 13932 O O . GLY D 1 361 ? 21.616 -25.649 13.202 1.00 14.15 362 GLY D O 1
ATOM 13933 N N . HIS D 1 362 ? 23.531 -24.830 14.030 1.00 12.87 363 HIS D N 1
ATOM 13934 C CA . HIS D 1 362 ? 24.232 -25.027 12.769 1.00 14.02 363 HIS D CA 1
ATOM 13935 C C . HIS D 1 362 ? 24.294 -26.464 12.245 1.00 14.51 363 HIS D C 1
ATOM 13936 O O . HIS D 1 362 ? 24.090 -26.643 11.031 1.00 14.39 363 HIS D O 1
ATOM 13943 N N . PHE D 1 363 ? 24.446 -27.466 13.111 1.00 15.59 364 PHE D N 1
ATOM 13944 C CA . PHE D 1 363 ? 24.611 -28.872 12.618 1.00 11.65 364 PHE D CA 1
ATOM 13945 C C . PHE D 1 363 ? 23.465 -29.739 13.169 1.00 14.38 364 PHE D C 1
ATOM 13946 O O . PHE D 1 363 ? 22.959 -29.480 14.277 1.00 14.06 364 PHE D O 1
ATOM 13954 N N . ASP D 1 364 ? 23.045 -30.702 12.321 1.00 13.18 365 ASP D N 1
ATOM 13955 C CA . ASP D 1 364 ? 21.976 -31.707 12.674 1.00 14.82 365 ASP D CA 1
ATOM 13956 C C . ASP D 1 364 ? 22.195 -32.639 13.895 1.00 14.05 365 ASP D C 1
ATOM 13957 O O . ASP D 1 364 ? 21.245 -33.216 14.448 1.00 15.83 365 ASP D O 1
ATOM 13962 N N . ASN D 1 365 ? 23.408 -32.677 14.409 1.00 14.04 366 ASN D N 1
ATOM 13963 C CA . ASN D 1 365 ? 23.654 -33.622 15.473 1.00 14.48 366 ASN D CA 1
ATOM 13964 C C . ASN D 1 365 ? 23.155 -33.236 16.865 1.00 14.29 366 ASN D C 1
ATOM 13965 O O . ASN D 1 365 ? 23.218 -34.015 17.852 1.00 13.34 366 ASN D O 1
ATOM 13970 N N . GLU D 1 366 ? 22.466 -32.073 16.941 1.00 13.57 367 GLU D N 1
ATOM 13971 C CA . GLU D 1 366 ? 21.746 -31.801 18.173 1.00 14.03 367 GLU D CA 1
ATOM 13972 C C . GLU D 1 366 ? 20.576 -32.780 18.407 1.00 14.80 367 GLU D C 1
ATOM 13973 O O . GLU D 1 366 ? 20.235 -33.034 19.533 1.00 14.64 367 GLU D O 1
ATOM 13979 N N . ILE D 1 367 ? 20.040 -33.307 17.275 1.00 12.97 368 ILE D N 1
ATOM 13980 C CA . ILE D 1 367 ? 18.961 -34.340 17.303 1.00 14.58 368 ILE D CA 1
ATOM 13981 C C . ILE D 1 367 ? 19.573 -35.660 16.836 1.00 12.25 368 ILE D C 1
ATOM 13982 O O . ILE D 1 367 ? 20.342 -35.686 15.874 1.00 15.03 368 ILE D O 1
ATOM 13987 N N . ASP D 1 368 ? 19.247 -36.760 17.587 1.00 10.90 369 ASP D N 1
ATOM 13988 C CA . ASP D 1 368 ? 19.710 -38.093 17.263 1.00 12.18 369 ASP D CA 1
ATOM 13989 C C . ASP D 1 368 ? 19.113 -38.703 16.051 1.00 11.47 369 ASP D C 1
ATOM 13990 O O . ASP D 1 368 ? 18.308 -39.657 16.158 1.00 11.52 369 ASP D O 1
ATOM 13995 N N . MET D 1 369 ? 19.323 -38.070 14.856 1.00 10.57 370 MET D N 1
ATOM 13996 C CA . MET D 1 369 ? 18.685 -38.598 13.628 1.00 7.97 370 MET D CA 1
ATOM 13997 C C . MET D 1 369 ? 19.188 -40.004 13.357 1.00 10.15 370 MET D C 1
ATOM 13998 O O . MET D 1 369 ? 18.446 -40.790 12.825 1.00 11.85 370 MET D O 1
ATOM 14003 N N . ALA D 1 370 ? 20.440 -40.265 13.632 1.00 13.51 371 ALA D N 1
ATOM 14004 C CA . ALA D 1 370 ? 20.933 -41.610 13.324 1.00 12.66 371 ALA D CA 1
ATOM 14005 C C . ALA D 1 370 ? 20.200 -42.649 14.135 1.00 11.09 371 ALA D C 1
ATOM 14006 O O . ALA D 1 370 ? 19.841 -43.681 13.567 1.00 16.56 371 ALA D O 1
ATOM 14008 N N . GLY D 1 371 ? 20.010 -42.366 15.430 1.00 14.29 372 GLY D N 1
ATOM 14009 C CA . GLY D 1 371 ? 19.269 -43.217 16.289 1.00 13.50 372 GLY D CA 1
ATOM 14010 C C . GLY D 1 371 ? 17.859 -43.417 15.758 1.00 15.90 372 GLY D C 1
ATOM 14011 O O . GLY D 1 371 ? 17.346 -44.559 15.639 1.00 14.16 372 GLY D O 1
ATOM 14012 N N . LEU D 1 372 ? 17.223 -42.312 15.335 1.00 12.47 373 LEU D N 1
ATOM 14013 C CA . LEU D 1 372 ? 15.840 -42.383 14.838 1.00 10.86 373 LEU D CA 1
ATOM 14014 C C . LEU D 1 372 ? 15.750 -43.286 13.577 1.00 12.12 373 LEU D C 1
ATOM 14015 O O . LEU D 1 372 ? 14.863 -44.104 13.414 1.00 13.88 373 LEU D O 1
ATOM 14020 N N . GLU D 1 373 ? 16.719 -43.112 12.668 1.00 11.39 374 GLU D N 1
ATOM 14021 C CA . GLU D 1 373 ? 16.646 -43.767 11.363 1.00 13.72 374 GLU D CA 1
ATOM 14022 C C . GLU D 1 373 ? 16.870 -45.301 11.565 1.00 19.73 374 GLU D C 1
ATOM 14023 O O . GLU D 1 373 ? 16.440 -46.106 10.709 1.00 24.00 374 GLU D O 1
ATOM 14029 N N . ARG D 1 374 ? 17.532 -45.712 12.637 1.00 14.08 375 ARG D N 1
ATOM 14030 C CA . ARG D 1 374 ? 17.743 -47.183 12.929 1.00 17.80 375 ARG D CA 1
ATOM 14031 C C . ARG D 1 374 ? 16.880 -47.735 14.059 1.00 20.47 375 ARG D C 1
ATOM 14032 O O . ARG D 1 374 ? 17.018 -48.926 14.443 1.00 20.97 375 ARG D O 1
ATOM 14040 N N . SER D 1 375 ? 15.860 -46.987 14.526 1.00 15.23 376 SER D N 1
ATOM 14041 C CA . SER D 1 375 ? 15.056 -47.360 15.664 1.00 14.71 376 SER D CA 1
ATOM 14042 C C . SER D 1 375 ? 13.921 -48.352 15.345 1.00 15.96 376 SER D C 1
ATOM 14043 O O . SER D 1 375 ? 13.389 -48.921 16.296 1.00 19.05 376 SER D O 1
ATOM 14046 N N . GLY D 1 376 ? 13.574 -48.527 14.068 1.00 13.95 377 GLY D N 1
ATOM 14047 C CA . GLY D 1 376 ? 12.351 -49.265 13.720 1.00 13.34 377 GLY D CA 1
ATOM 14048 C C . GLY D 1 376 ? 11.160 -48.378 13.558 1.00 13.77 377 GLY D C 1
ATOM 14049 O O . GLY D 1 376 ? 10.095 -48.861 13.075 1.00 17.01 377 GLY D O 1
ATOM 14050 N N . ALA D 1 377 ? 11.303 -47.068 13.944 1.00 12.51 378 ALA D N 1
ATOM 14051 C CA . ALA D 1 377 ? 10.243 -46.162 13.506 1.00 14.40 378 ALA D CA 1
ATOM 14052 C C . ALA D 1 377 ? 10.184 -46.076 11.968 1.00 11.16 378 ALA D C 1
ATOM 14053 O O . ALA D 1 377 ? 11.175 -46.291 11.289 1.00 13.26 378 ALA D O 1
ATOM 14055 N N . THR D 1 378 ? 8.995 -45.800 11.448 1.00 9.90 379 THR D N 1
ATOM 14056 C CA . THR D 1 378 ? 8.827 -45.731 10.001 1.00 10.29 379 THR D CA 1
ATOM 14057 C C . THR D 1 378 ? 8.570 -44.277 9.580 1.00 10.85 379 THR D C 1
ATOM 14058 O O . THR D 1 378 ? 7.801 -43.576 10.220 1.00 14.18 379 THR D O 1
ATOM 14062 N N . ARG D 1 379 ? 9.054 -43.923 8.414 1.00 12.14 380 ARG D N 1
ATOM 14063 C CA . ARG D 1 379 ? 8.922 -42.542 7.934 1.00 11.28 380 ARG D CA 1
ATOM 14064 C C . ARG D 1 379 ? 7.967 -42.454 6.809 1.00 14.91 380 ARG D C 1
ATOM 14065 O O . ARG D 1 379 ? 8.004 -43.293 5.862 1.00 14.53 380 ARG D O 1
ATOM 14073 N N . VAL D 1 380 ? 7.173 -41.389 6.843 1.00 12.38 381 VAL D N 1
ATOM 14074 C CA . VAL D 1 380 ? 6.388 -41.011 5.675 1.00 9.95 381 VAL D CA 1
ATOM 14075 C C . VAL D 1 380 ? 6.753 -39.584 5.366 1.00 13.55 381 VAL D C 1
ATOM 14076 O O . VAL D 1 380 ? 6.670 -38.693 6.250 1.00 12.79 381 VAL D O 1
ATOM 14080 N N . ASN D 1 381 ? 7.187 -39.342 4.126 1.00 11.40 382 ASN D N 1
ATOM 14081 C CA . ASN D 1 381 ? 7.448 -37.953 3.692 1.00 12.35 382 ASN D CA 1
ATOM 14082 C C . ASN D 1 381 ? 6.117 -37.264 3.392 1.00 14.32 382 ASN D C 1
ATOM 14083 O O . ASN D 1 381 ? 5.272 -37.759 2.726 1.00 15.39 382 ASN D O 1
ATOM 14088 N N . VAL D 1 382 ? 5.922 -36.082 4.023 1.00 11.13 383 VAL D N 1
ATOM 14089 C CA . VAL D 1 382 ? 4.713 -35.297 3.809 1.00 11.33 383 VAL D CA 1
ATOM 14090 C C . VAL D 1 382 ? 4.923 -34.328 2.608 1.00 12.41 383 VAL D C 1
ATOM 14091 O O . VAL D 1 382 ? 4.118 -34.350 1.683 1.00 15.61 383 VAL D O 1
ATOM 14095 N N . LYS D 1 383 ? 6.123 -33.665 2.583 1.00 10.81 384 LYS D N 1
ATOM 14096 C CA . LYS D 1 383 ? 6.473 -32.724 1.541 1.00 11.86 384 LYS D CA 1
ATOM 14097 C C . LYS D 1 383 ? 7.961 -32.485 1.744 1.00 13.89 384 LYS D C 1
ATOM 14098 O O . LYS D 1 383 ? 8.530 -32.988 2.736 1.00 11.25 384 LYS D O 1
ATOM 14104 N N . PRO D 1 384 ? 8.558 -31.680 0.893 1.00 11.99 385 PRO D N 1
ATOM 14105 C CA . PRO D 1 384 ? 10.033 -31.546 1.141 1.00 11.76 385 PRO D CA 1
ATOM 14106 C C . PRO D 1 384 ? 10.358 -31.020 2.522 1.00 9.27 385 PRO D C 1
ATOM 14107 O O . PRO D 1 384 ? 9.737 -30.046 2.956 1.00 10.60 385 PRO D O 1
ATOM 14111 N N . GLN D 1 385 ? 11.401 -31.669 3.109 1.00 7.62 386 GLN D N 1
ATOM 14112 C CA . GLN D 1 385 ? 11.804 -31.321 4.483 1.00 9.78 386 GLN D CA 1
ATOM 14113 C C . GLN D 1 385 ? 10.755 -31.443 5.580 1.00 10.08 386 GLN D C 1
ATOM 14114 O O . GLN D 1 385 ? 10.922 -30.845 6.676 1.00 11.69 386 GLN D O 1
ATOM 14120 N N . VAL D 1 386 ? 9.709 -32.251 5.322 1.00 7.44 387 VAL D N 1
ATOM 14121 C CA . VAL D 1 386 ? 8.749 -32.530 6.433 1.00 11.02 387 VAL D CA 1
ATOM 14122 C C . VAL D 1 386 ? 8.457 -34.031 6.395 1.00 10.12 387 VAL D C 1
ATOM 14123 O O . VAL D 1 386 ? 7.940 -34.527 5.358 1.00 11.30 387 VAL D O 1
ATOM 14127 N N . ASP D 1 387 ? 8.812 -34.705 7.514 1.00 9.13 388 ASP D N 1
ATOM 14128 C CA . ASP D 1 387 ? 8.643 -36.161 7.601 1.00 9.85 388 ASP D CA 1
ATOM 14129 C C . ASP D 1 387 ? 7.848 -36.502 8.846 1.00 10.22 388 ASP D C 1
ATOM 14130 O O . ASP D 1 387 ? 8.158 -35.966 9.926 1.00 12.42 388 ASP D O 1
ATOM 14135 N N . LEU D 1 388 ? 6.986 -37.503 8.720 1.00 11.29 389 LEU D N 1
ATOM 14136 C CA . LEU D 1 388 ? 6.209 -38.006 9.837 1.00 9.21 389 LEU D CA 1
ATOM 14137 C C . LEU D 1 388 ? 6.817 -39.383 10.159 1.00 10.89 389 LEU D C 1
ATOM 14138 O O . LEU D 1 388 ? 6.837 -40.271 9.324 1.00 14.74 389 LEU D O 1
ATOM 14143 N N . TRP D 1 389 ? 7.265 -39.524 11.413 1.00 9.52 390 TRP D N 1
ATOM 14144 C CA . TRP D 1 389 ? 7.898 -40.799 11.891 1.00 10.96 390 TRP D CA 1
ATOM 14145 C C . TRP D 1 389 ? 6.979 -41.452 12.899 1.00 12.74 390 TRP D C 1
ATOM 14146 O O . TRP D 1 389 ? 6.492 -40.782 13.845 1.00 14.84 390 TRP D O 1
ATOM 14157 N N . THR D 1 390 ? 6.650 -42.754 12.702 1.00 9.32 391 THR D N 1
ATOM 14158 C CA . THR D 1 390 ? 5.734 -43.377 13.583 1.00 10.06 391 THR D CA 1
ATOM 14159 C C . THR D 1 390 ? 6.406 -44.584 14.267 1.00 13.92 391 THR D C 1
ATOM 14160 O O . THR D 1 390 ? 7.022 -45.402 13.616 1.00 13.12 391 THR D O 1
ATOM 14164 N N . PHE D 1 391 ? 6.301 -44.633 15.565 1.00 12.76 392 PHE D N 1
ATOM 14165 C CA . PHE D 1 391 ? 6.650 -45.816 16.345 1.00 11.41 392 PHE D CA 1
ATOM 14166 C C . PHE D 1 391 ? 5.455 -46.755 16.555 1.00 14.04 392 PHE D C 1
ATOM 14167 O O . PHE D 1 391 ? 4.430 -46.395 17.132 1.00 13.83 392 PHE D O 1
ATOM 14175 N N . GLY D 1 392 ? 5.612 -47.958 15.965 1.00 13.20 393 GLY D N 1
ATOM 14176 C CA . GLY D 1 392 ? 4.447 -48.811 16.000 1.00 13.76 393 GLY D CA 1
ATOM 14177 C C . GLY D 1 392 ? 4.178 -49.362 17.371 1.00 11.98 393 GLY D C 1
ATOM 14178 O O . GLY D 1 392 ? 3.000 -49.726 17.677 1.00 16.59 393 GLY D O 1
ATOM 14179 N N . ASP D 1 393 ? 5.196 -49.433 18.197 1.00 15.17 394 ASP D N 1
ATOM 14180 C CA . ASP D 1 393 ? 4.960 -49.925 19.582 1.00 19.71 394 ASP D CA 1
ATOM 14181 C C . ASP D 1 393 ? 4.026 -49.033 20.448 1.00 22.48 394 ASP D C 1
ATOM 14182 O O . ASP D 1 393 ? 3.204 -49.496 21.275 1.00 22.67 394 ASP D O 1
ATOM 14187 N N . THR D 1 394 ? 4.145 -47.700 20.246 1.00 15.10 395 THR D N 1
ATOM 14188 C CA . THR D 1 394 ? 3.242 -46.865 20.949 1.00 12.13 395 THR D CA 1
ATOM 14189 C C . THR D 1 394 ? 2.127 -46.310 20.064 1.00 14.33 395 THR D C 1
ATOM 14190 O O . THR D 1 394 ? 1.108 -45.704 20.632 1.00 15.44 395 THR D O 1
ATOM 14194 N N . GLY D 1 395 ? 2.292 -46.330 18.705 1.00 11.48 396 GLY D N 1
ATOM 14195 C CA . GLY D 1 395 ? 1.305 -45.750 17.862 1.00 13.87 396 GLY D CA 1
ATOM 14196 C C . GLY D 1 395 ? 1.513 -44.232 17.666 1.00 17.58 396 GLY D C 1
ATOM 14197 O O . GLY D 1 395 ? 0.801 -43.621 16.878 1.00 17.97 396 GLY D O 1
ATOM 14198 N N . ARG D 1 396 ? 2.534 -43.677 18.331 1.00 14.16 397 ARG D N 1
ATOM 14199 C CA . ARG D 1 396 ? 2.710 -42.232 18.287 1.00 13.21 397 ARG D CA 1
ATOM 14200 C C . ARG D 1 396 ? 3.603 -41.822 17.143 1.00 18.28 397 ARG D C 1
ATOM 14201 O O . ARG D 1 396 ? 4.548 -42.528 16.820 1.00 15.71 397 ARG D O 1
ATOM 14209 N N . SER D 1 397 ? 3.353 -40.624 16.590 1.00 12.60 398 SER D N 1
ATOM 14210 C CA . SER D 1 397 ? 4.110 -40.076 15.465 1.00 13.03 398 SER D CA 1
ATOM 14211 C C . SER D 1 397 ? 4.706 -38.729 15.883 1.00 18.58 398 SER D C 1
ATOM 14212 O O . SER D 1 397 ? 4.272 -38.110 16.956 1.00 16.91 398 SER D O 1
ATOM 14215 N N . ILE D 1 398 ? 5.855 -38.442 15.219 1.00 11.37 399 ILE D N 1
ATOM 14216 C CA . ILE D 1 398 ? 6.481 -37.133 15.456 1.00 10.72 399 ILE D CA 1
ATOM 14217 C C . ILE D 1 398 ? 6.700 -36.518 14.067 1.00 14.93 399 ILE D C 1
ATOM 14218 O O . ILE D 1 398 ? 7.074 -37.215 13.098 1.00 11.57 399 ILE D O 1
ATOM 14223 N N . ILE D 1 399 ? 6.498 -35.205 13.974 1.00 7.95 400 ILE D N 1
ATOM 14224 C CA . ILE D 1 399 ? 6.848 -34.500 12.730 1.00 8.74 400 ILE D CA 1
ATOM 14225 C C . ILE D 1 399 ? 8.279 -33.977 12.883 1.00 11.91 400 ILE D C 1
ATOM 14226 O O . ILE D 1 399 ? 8.549 -33.164 13.853 1.00 12.44 400 ILE D O 1
ATOM 14231 N N . VAL D 1 400 ? 9.156 -34.357 11.952 1.00 7.85 401 VAL D N 1
ATOM 14232 C CA . VAL D 1 400 ? 10.514 -33.925 11.991 1.00 8.87 401 VAL D CA 1
ATOM 14233 C C . VAL D 1 400 ? 10.784 -32.945 10.869 1.00 8.92 401 VAL D C 1
ATOM 14234 O O . VAL D 1 400 ? 10.463 -33.265 9.729 1.00 9.08 401 VAL D O 1
ATOM 14238 N N . LEU D 1 401 ? 11.355 -31.760 11.207 1.00 8.71 402 LEU D N 1
ATOM 14239 C CA . LEU D 1 401 ? 11.635 -30.763 10.158 1.00 8.57 402 LEU D CA 1
ATOM 14240 C C . LEU D 1 401 ? 13.094 -30.851 9.586 1.00 7.89 402 LEU D C 1
ATOM 14241 O O . LEU D 1 401 ? 14.044 -30.986 10.325 1.00 9.83 402 LEU D O 1
ATOM 14246 N N . SER D 1 402 ? 13.205 -30.812 8.284 1.00 9.00 403 SER D N 1
ATOM 14247 C CA . SER D 1 402 ? 14.544 -30.708 7.630 1.00 11.84 403 SER D CA 1
ATOM 14248 C C . SER D 1 402 ? 15.511 -31.830 8.005 1.00 9.13 403 SER D C 1
ATOM 14249 O O . SER D 1 402 ? 16.733 -31.634 7.926 1.00 10.13 403 SER D O 1
ATOM 14252 N N . GLU D 1 403 ? 14.951 -33.023 8.336 1.00 11.96 404 GLU D N 1
ATOM 14253 C CA . GLU D 1 403 ? 15.798 -34.177 8.808 1.00 12.23 404 GLU D CA 1
ATOM 14254 C C . GLU D 1 403 ? 16.817 -33.680 9.853 1.00 9.37 404 GLU D C 1
ATOM 14255 O O . GLU D 1 403 ? 18.003 -34.163 9.958 1.00 11.27 404 GLU D O 1
ATOM 14261 N N . GLY D 1 404 ? 16.382 -32.745 10.709 1.00 7.98 405 GLY D N 1
ATOM 14262 C CA . GLY D 1 404 ? 17.226 -32.324 11.799 1.00 7.93 405 GLY D CA 1
ATOM 14263 C C . GLY D 1 404 ? 18.161 -31.183 11.415 1.00 10.99 405 GLY D C 1
ATOM 14264 O O . GLY D 1 404 ? 18.899 -30.710 12.283 1.00 14.95 405 GLY D O 1
ATOM 14265 N N . ARG D 1 405 ? 18.191 -30.793 10.100 1.00 10.84 406 ARG D N 1
ATOM 14266 C CA . ARG D 1 405 ? 19.137 -29.733 9.687 1.00 11.25 406 ARG D CA 1
ATOM 14267 C C . ARG D 1 405 ? 18.463 -28.372 10.017 1.00 7.53 406 ARG D C 1
ATOM 14268 O O . ARG D 1 405 ? 17.207 -28.318 10.201 1.00 10.64 406 ARG D O 1
ATOM 14276 N N . LEU D 1 406 ? 19.216 -27.294 9.962 1.00 9.68 407 LEU D N 1
ATOM 14277 C CA . LEU D 1 406 ? 18.694 -26.025 10.509 1.00 10.08 407 LEU D CA 1
ATOM 14278 C C . LEU D 1 406 ? 17.437 -25.655 9.819 1.00 8.43 407 LEU D C 1
ATOM 14279 O O . LEU D 1 406 ? 17.337 -25.527 8.541 1.00 10.97 407 LEU D O 1
ATOM 14284 N N . LEU D 1 407 ? 16.316 -25.486 10.590 1.00 8.94 408 LEU D N 1
ATOM 14285 C CA . LEU D 1 407 ? 14.965 -25.546 10.003 1.00 11.11 408 LEU D CA 1
ATOM 14286 C C . LEU D 1 407 ? 14.578 -24.242 9.348 1.00 8.76 408 LEU D C 1
ATOM 14287 O O . LEU D 1 407 ? 13.742 -24.207 8.443 1.00 8.46 408 LEU D O 1
ATOM 14292 N N . ASN D 1 408 ? 15.152 -23.118 9.816 1.00 8.32 409 ASN D N 1
ATOM 14293 C CA . ASN D 1 408 ? 14.721 -21.837 9.242 1.00 9.55 409 ASN D CA 1
ATOM 14294 C C . ASN D 1 408 ? 15.097 -21.782 7.740 1.00 8.65 409 ASN D C 1
ATOM 14295 O O . ASN D 1 408 ? 14.350 -21.324 6.905 1.00 11.47 409 ASN D O 1
ATOM 14300 N N . LEU D 1 409 ? 16.355 -22.224 7.421 1.00 9.64 410 LEU D N 1
ATOM 14301 C CA . LEU D 1 409 ? 16.789 -22.276 6.011 1.00 9.87 410 LEU D CA 1
ATOM 14302 C C . LEU D 1 409 ? 16.248 -23.498 5.255 1.00 11.83 410 LEU D C 1
ATOM 14303 O O . LEU D 1 409 ? 16.084 -23.472 4.025 1.00 12.75 410 LEU D O 1
ATOM 14308 N N . GLY D 1 410 ? 15.977 -24.609 5.973 1.00 9.43 411 GLY D N 1
ATOM 14309 C CA . GLY D 1 410 ? 15.528 -25.839 5.364 1.00 9.78 411 GLY D CA 1
ATOM 14310 C C . GLY D 1 410 ? 14.082 -25.701 4.950 1.00 9.92 411 GLY D C 1
ATOM 14311 O O . GLY D 1 410 ? 13.723 -26.035 3.831 1.00 10.15 411 GLY D O 1
ATOM 14312 N N . ASN D 1 411 ? 13.287 -25.332 5.925 1.00 9.69 412 ASN D N 1
ATOM 14313 C CA . ASN D 1 411 ? 11.829 -25.229 5.728 1.00 10.28 412 ASN D CA 1
ATOM 14314 C C . ASN D 1 411 ? 11.339 -23.873 5.185 1.00 9.89 412 ASN D C 1
ATOM 14315 O O . ASN D 1 411 ? 10.174 -23.780 4.725 1.00 12.78 412 ASN D O 1
ATOM 14320 N N . ALA D 1 412 ? 12.131 -22.825 5.320 1.00 9.51 413 ALA D N 1
ATOM 14321 C CA . ALA D 1 412 ? 11.701 -21.516 4.848 1.00 8.70 413 ALA D CA 1
ATOM 14322 C C . ALA D 1 412 ? 12.921 -20.841 4.146 1.00 12.06 413 ALA D C 1
ATOM 14323 O O . ALA D 1 412 ? 13.526 -21.485 3.300 1.00 11.99 413 ALA D O 1
ATOM 14325 N N . THR D 1 413 ? 13.121 -19.555 4.395 1.00 7.78 414 THR D N 1
ATOM 14326 C CA . THR D 1 413 ? 14.158 -18.835 3.629 1.00 12.63 414 THR D CA 1
ATOM 14327 C C . THR D 1 413 ? 15.279 -18.283 4.495 1.00 10.78 414 THR D C 1
ATOM 14328 O O . THR D 1 413 ? 15.984 -17.409 4.023 1.00 10.48 414 THR D O 1
ATOM 14332 N N . GLY D 1 414 ? 15.371 -18.752 5.731 1.00 10.40 415 GLY D N 1
ATOM 14333 C CA . GLY D 1 414 ? 16.408 -18.229 6.615 1.00 7.85 415 GLY D CA 1
ATOM 14334 C C . GLY D 1 414 ? 16.084 -16.818 7.099 1.00 9.56 415 GLY D C 1
ATOM 14335 O O . GLY D 1 414 ? 14.881 -16.332 6.967 1.00 9.53 415 GLY D O 1
ATOM 14336 N N . HIS D 1 415 ? 17.059 -16.152 7.690 1.00 9.16 416 HIS D N 1
ATOM 14337 C CA . HIS D 1 415 ? 16.821 -14.798 8.171 1.00 9.10 416 HIS D CA 1
ATOM 14338 C C . HIS D 1 415 ? 16.494 -13.824 7.037 1.00 8.50 416 HIS D C 1
ATOM 14339 O O . HIS D 1 415 ? 16.868 -14.099 5.882 1.00 9.95 416 HIS D O 1
ATOM 14346 N N . PRO D 1 416 ? 15.679 -12.762 7.366 1.00 8.48 417 PRO D N 1
ATOM 14347 C CA . PRO D 1 416 ? 15.368 -11.769 6.320 1.00 6.91 417 PRO D CA 1
ATOM 14348 C C . PRO D 1 416 ? 16.555 -10.932 5.941 1.00 12.55 417 PRO D C 1
ATOM 14349 O O . PRO D 1 416 ? 17.503 -10.698 6.763 1.00 9.38 417 PRO D O 1
ATOM 14353 N N . SER D 1 417 ? 16.463 -10.403 4.686 1.00 8.87 418 SER D N 1
ATOM 14354 C CA . SER D 1 417 ? 17.614 -9.595 4.172 1.00 9.32 418 SER D CA 1
ATOM 14355 C C . SER D 1 417 ? 18.054 -8.461 5.115 1.00 8.80 418 SER D C 1
ATOM 14356 O O . SER D 1 417 ? 19.235 -8.214 5.273 1.00 10.50 418 SER D O 1
ATOM 14359 N N . PHE D 1 418 ? 17.126 -7.710 5.729 1.00 8.75 419 PHE D N 1
ATOM 14360 C CA . PHE D 1 418 ? 17.595 -6.519 6.551 1.00 11.32 419 PHE D CA 1
ATOM 14361 C C . PHE D 1 418 ? 18.446 -6.921 7.766 1.00 11.52 419 PHE D C 1
ATOM 14362 O O . PHE D 1 418 ? 19.385 -6.227 8.172 1.00 12.20 419 PHE D O 1
ATOM 14370 N N . VAL D 1 419 ? 18.162 -8.109 8.318 1.00 10.84 420 VAL D N 1
ATOM 14371 C CA . VAL D 1 419 ? 19.028 -8.679 9.335 1.00 12.57 420 VAL D CA 1
ATOM 14372 C C . VAL D 1 419 ? 20.366 -9.113 8.762 1.00 9.53 420 VAL D C 1
ATOM 14373 O O . VAL D 1 419 ? 21.384 -8.872 9.390 1.00 12.15 420 VAL D O 1
ATOM 14377 N N . MET D 1 420 ? 20.318 -9.895 7.624 1.00 10.45 421 MET D N 1
ATOM 14378 C CA . MET D 1 420 ? 21.590 -10.407 6.968 1.00 9.86 421 MET D CA 1
ATOM 14379 C C . MET D 1 420 ? 22.424 -9.246 6.510 1.00 9.02 421 MET D C 1
ATOM 14380 O O . MET D 1 420 ? 23.669 -9.439 6.434 1.00 12.70 421 MET D O 1
ATOM 14385 N N . SER D 1 421 ? 21.825 -8.059 6.368 1.00 9.71 422 SER D N 1
ATOM 14386 C CA . SER D 1 421 ? 22.634 -6.940 5.960 1.00 12.24 422 SER D CA 1
ATOM 14387 C C . SER D 1 421 ? 23.621 -6.558 7.053 1.00 11.12 422 SER D C 1
ATOM 14388 O O . SER D 1 421 ? 24.749 -6.088 6.753 1.00 12.41 422 SER D O 1
ATOM 14391 N N . ASN D 1 422 ? 23.262 -6.719 8.328 1.00 9.21 423 ASN D N 1
ATOM 14392 C CA . ASN D 1 422 ? 24.234 -6.497 9.404 1.00 12.56 423 ASN D CA 1
ATOM 14393 C C . ASN D 1 422 ? 25.345 -7.534 9.297 1.00 10.29 423 ASN D C 1
ATOM 14394 O O . ASN D 1 422 ? 26.545 -7.182 9.295 1.00 9.90 423 ASN D O 1
ATOM 14399 N N . SER D 1 423 ? 24.974 -8.834 9.260 1.00 10.70 424 SER D N 1
ATOM 14400 C CA . SER D 1 423 ? 25.970 -9.903 9.295 1.00 11.68 424 SER D CA 1
ATOM 14401 C C . SER D 1 423 ? 26.911 -9.777 8.070 1.00 9.35 424 SER D C 1
ATOM 14402 O O . SER D 1 423 ? 28.190 -9.984 8.245 1.00 12.96 424 SER D O 1
ATOM 14405 N N . PHE D 1 424 ? 26.359 -9.507 6.875 1.00 9.95 425 PHE D N 1
ATOM 14406 C CA . PHE D 1 424 ? 27.116 -9.575 5.663 1.00 11.37 425 PHE D CA 1
ATOM 14407 C C . PHE D 1 424 ? 27.877 -8.249 5.492 1.00 12.79 425 PHE D C 1
ATOM 14408 O O . PHE D 1 424 ? 28.986 -8.278 4.877 1.00 14.47 425 PHE D O 1
ATOM 14416 N N . ALA D 1 425 ? 27.406 -7.143 6.109 1.00 12.73 426 ALA D N 1
ATOM 14417 C CA . ALA D 1 425 ? 28.289 -5.888 6.046 1.00 12.05 426 ALA D CA 1
ATOM 14418 C C . ALA D 1 425 ? 29.502 -6.208 6.937 1.00 11.81 426 ALA D C 1
ATOM 14419 O O . ALA D 1 425 ? 30.646 -5.919 6.593 1.00 12.80 426 ALA D O 1
ATOM 14421 N N . ASN D 1 426 ? 29.304 -6.854 8.116 1.00 11.90 427 ASN D N 1
ATOM 14422 C CA . ASN D 1 426 ? 30.427 -7.252 8.945 1.00 11.93 427 ASN D CA 1
ATOM 14423 C C . ASN D 1 426 ? 31.361 -8.188 8.149 1.00 10.16 427 ASN D C 1
ATOM 14424 O O . ASN D 1 426 ? 32.616 -8.049 8.204 1.00 12.68 427 ASN D O 1
ATOM 14429 N N . GLN D 1 427 ? 30.818 -9.159 7.454 1.00 11.41 428 GLN D N 1
ATOM 14430 C CA . GLN D 1 427 ? 31.704 -10.196 6.805 1.00 12.04 428 GLN D CA 1
ATOM 14431 C C . GLN D 1 427 ? 32.526 -9.524 5.656 1.00 15.02 428 GLN D C 1
ATOM 14432 O O . GLN D 1 427 ? 33.747 -9.779 5.487 1.00 18.79 428 GLN D O 1
ATOM 14438 N N . THR D 1 428 ? 31.900 -8.565 4.988 1.00 11.64 429 THR D N 1
ATOM 14439 C CA . THR D 1 428 ? 32.545 -7.803 3.807 1.00 14.73 429 THR D CA 1
ATOM 14440 C C . THR D 1 428 ? 33.657 -6.911 4.397 1.00 16.76 429 THR D C 1
ATOM 14441 O O . THR D 1 428 ? 34.876 -6.918 3.973 1.00 15.82 429 THR D O 1
ATOM 14445 N N . ILE D 1 429 ? 33.323 -6.172 5.446 1.00 13.63 430 ILE D N 1
ATOM 14446 C CA . ILE D 1 429 ? 34.428 -5.421 6.170 1.00 14.60 430 ILE D CA 1
ATOM 14447 C C . ILE D 1 429 ? 35.594 -6.309 6.604 1.00 21.13 430 ILE D C 1
ATOM 14448 O O . ILE D 1 429 ? 36.805 -5.982 6.416 1.00 17.56 430 ILE D O 1
ATOM 14453 N N . ALA D 1 430 ? 35.272 -7.483 7.161 1.00 16.25 431 ALA D N 1
ATOM 14454 C CA . ALA D 1 430 ? 36.345 -8.388 7.678 1.00 12.82 431 ALA D CA 1
ATOM 14455 C C . ALA D 1 430 ? 37.150 -8.865 6.487 1.00 15.16 431 ALA D C 1
ATOM 14456 O O . ALA D 1 430 ? 38.389 -8.997 6.605 1.00 18.22 431 ALA D O 1
ATOM 14458 N N . GLN D 1 431 ? 36.489 -9.155 5.369 1.00 13.85 432 GLN D N 1
ATOM 14459 C CA . GLN D 1 431 ? 37.253 -9.683 4.170 1.00 16.33 432 GLN D CA 1
ATOM 14460 C C . GLN D 1 431 ? 38.206 -8.557 3.720 1.00 18.78 432 GLN D C 1
ATOM 14461 O O . GLN D 1 431 ? 39.395 -8.796 3.399 1.00 18.24 432 GLN D O 1
ATOM 14467 N N . ILE D 1 432 ? 37.706 -7.333 3.726 1.00 16.12 433 ILE D N 1
ATOM 14468 C CA . ILE D 1 432 ? 38.474 -6.157 3.327 1.00 18.59 433 ILE D CA 1
ATOM 14469 C C . ILE D 1 432 ? 39.675 -5.985 4.248 1.00 17.90 433 ILE D C 1
ATOM 14470 O O . ILE D 1 432 ? 40.846 -5.727 3.774 1.00 20.80 433 ILE D O 1
ATOM 14475 N N . GLU D 1 433 ? 39.436 -6.019 5.548 1.00 16.67 434 GLU D N 1
ATOM 14476 C CA . GLU D 1 433 ? 40.474 -5.794 6.524 1.00 21.62 434 GLU D CA 1
ATOM 14477 C C . GLU D 1 433 ? 41.565 -6.842 6.370 1.00 17.97 434 GLU D C 1
ATOM 14478 O O . GLU D 1 433 ? 42.772 -6.505 6.325 1.00 22.37 434 GLU D O 1
ATOM 14484 N N . LEU D 1 434 ? 41.201 -8.112 6.278 1.00 14.56 435 LEU D N 1
ATOM 14485 C CA . LEU D 1 434 ? 42.149 -9.281 6.168 1.00 16.28 435 LEU D CA 1
ATOM 14486 C C . LEU D 1 434 ? 42.940 -9.204 4.842 1.00 23.68 435 LEU D C 1
ATOM 14487 O O . LEU D 1 434 ? 44.142 -9.587 4.793 1.00 25.98 435 LEU D O 1
ATOM 14492 N N . TRP D 1 435 ? 42.287 -8.759 3.777 1.00 20.27 436 TRP D N 1
ATOM 14493 C CA . TRP D 1 435 ? 42.919 -8.786 2.447 1.00 21.46 436 TRP D CA 1
ATOM 14494 C C . TRP D 1 435 ? 43.844 -7.605 2.304 1.00 20.80 436 TRP D C 1
ATOM 14495 O O . TRP D 1 435 ? 44.978 -7.782 1.784 1.00 25.16 436 TRP D O 1
ATOM 14506 N N . THR D 1 436 ? 43.409 -6.427 2.747 1.00 19.72 437 THR D N 1
ATOM 14507 C CA . THR D 1 436 ? 44.197 -5.177 2.476 1.00 21.72 437 THR D CA 1
ATOM 14508 C C . THR D 1 436 ? 45.204 -4.821 3.569 1.00 27.22 437 THR D C 1
ATOM 14509 O O . THR D 1 436 ? 46.082 -3.904 3.371 1.00 27.30 437 THR D O 1
ATOM 14513 N N . LYS D 1 437 ? 45.096 -5.460 4.725 1.00 22.99 438 LYS D N 1
ATOM 14514 C CA . LYS D 1 437 ? 45.945 -5.216 5.881 1.00 26.15 438 LYS D CA 1
ATOM 14515 C C . LYS D 1 437 ? 46.512 -6.506 6.417 1.00 17.11 438 LYS D C 1
ATOM 14516 O O . LYS D 1 437 ? 46.724 -6.640 7.609 1.00 21.63 438 LYS D O 1
ATOM 14522 N N . ASN D 1 438 ? 46.689 -7.453 5.528 1.00 23.97 439 ASN D N 1
ATOM 14523 C CA . ASN D 1 438 ? 46.968 -8.830 5.890 1.00 22.68 439 ASN D CA 1
ATOM 14524 C C . ASN D 1 438 ? 48.212 -9.019 6.815 1.00 21.61 439 ASN D C 1
ATOM 14525 O O . ASN D 1 438 ? 48.227 -9.809 7.795 1.00 24.17 439 ASN D O 1
ATOM 14530 N N . ASP D 1 439 ? 49.269 -8.238 6.513 1.00 29.55 440 ASP D N 1
ATOM 14531 C CA . ASP D 1 439 ? 50.507 -8.313 7.296 1.00 24.82 440 ASP D CA 1
ATOM 14532 C C . ASP D 1 439 ? 50.355 -7.905 8.744 1.00 29.76 440 ASP D C 1
ATOM 14533 O O . ASP D 1 439 ? 51.194 -8.307 9.539 1.00 31.67 440 ASP D O 1
ATOM 14538 N N . GLU D 1 440 ? 49.257 -7.192 9.095 1.00 28.02 441 GLU D N 1
ATOM 14539 C CA . GLU D 1 440 ? 48.972 -6.844 10.502 1.00 23.87 441 GLU D CA 1
ATOM 14540 C C . GLU D 1 440 ? 48.436 -8.022 11.380 1.00 26.49 441 GLU D C 1
ATOM 14541 O O . GLU D 1 440 ? 48.417 -7.916 12.613 1.00 30.36 441 GLU D O 1
ATOM 14547 N N . TYR D 1 441 ? 47.991 -9.109 10.753 1.00 21.00 442 TYR D N 1
ATOM 14548 C CA . TYR D 1 441 ? 47.389 -10.205 11.466 1.00 26.01 442 TYR D CA 1
ATOM 14549 C C . TYR D 1 441 ? 48.345 -11.404 11.619 1.00 27.95 442 TYR D C 1
ATOM 14550 O O . TYR D 1 441 ? 48.979 -11.857 10.658 1.00 29.48 442 TYR D O 1
ATOM 14559 N N . ASP D 1 442 ? 48.372 -11.935 12.807 1.00 23.80 443 ASP D N 1
ATOM 14560 C CA . ASP D 1 442 ? 49.011 -13.266 13.050 1.00 24.77 443 ASP D CA 1
ATOM 14561 C C . ASP D 1 442 ? 48.014 -14.400 12.894 1.00 22.46 443 ASP D C 1
ATOM 14562 O O . ASP D 1 442 ? 46.778 -14.148 12.618 1.00 21.09 443 ASP D O 1
ATOM 14567 N N . ASN D 1 443 ? 48.474 -15.634 13.121 1.00 19.82 444 ASN D N 1
ATOM 14568 C CA . ASN D 1 443 ? 47.622 -16.796 12.995 1.00 19.24 444 ASN D CA 1
ATOM 14569 C C . ASN D 1 443 ? 46.848 -17.053 14.258 1.00 22.15 444 ASN D C 1
ATOM 14570 O O . ASN D 1 443 ? 47.075 -18.023 14.943 1.00 24.18 444 ASN D O 1
ATOM 14575 N N . GLU D 1 444 ? 45.829 -16.191 14.498 1.00 19.94 445 GLU D N 1
ATOM 14576 C CA . GLU D 1 444 ? 45.064 -16.172 15.741 1.00 19.11 445 GLU D CA 1
ATOM 14577 C C . GLU D 1 444 ? 43.650 -15.785 15.289 1.00 19.95 445 GLU D C 1
ATOM 14578 O O . GLU D 1 444 ? 43.450 -15.451 14.089 1.00 17.95 445 GLU D O 1
ATOM 14584 N N . VAL D 1 445 ? 42.685 -15.896 16.219 1.00 18.47 446 VAL D N 1
ATOM 14585 C CA . VAL D 1 445 ? 41.292 -15.483 15.852 1.00 17.64 446 VAL D CA 1
ATOM 14586 C C . VAL D 1 445 ? 41.162 -14.009 16.346 1.00 14.49 446 VAL D C 1
ATOM 14587 O O . VAL D 1 445 ? 41.447 -13.753 17.566 1.00 19.68 446 VAL D O 1
ATOM 14591 N N . TYR D 1 446 ? 40.658 -13.120 15.505 1.00 16.36 447 TYR D N 1
ATOM 14592 C CA . TYR D 1 446 ? 40.454 -11.728 15.817 1.00 15.20 447 TYR D CA 1
ATOM 14593 C C . TYR D 1 446 ? 38.945 -11.397 15.735 1.00 18.03 447 TYR D C 1
ATOM 14594 O O . TYR D 1 446 ? 38.197 -12.086 15.013 1.00 15.30 447 TYR D O 1
ATOM 14603 N N . ARG D 1 447 ? 38.556 -10.291 16.375 1.00 15.36 448 ARG D N 1
ATOM 14604 C CA . ARG D 1 447 ? 37.222 -9.719 16.189 1.00 14.31 448 ARG D CA 1
ATOM 14605 C C . ARG D 1 447 ? 37.436 -8.289 15.699 1.00 18.84 448 ARG D C 1
ATOM 14606 O O . ARG D 1 447 ? 38.478 -7.657 16.015 1.00 19.15 448 ARG D O 1
ATOM 14614 N N . LEU D 1 448 ? 36.465 -7.807 14.918 1.00 16.89 449 LEU D N 1
ATOM 14615 C CA . LEU D 1 448 ? 36.539 -6.464 14.330 1.00 15.26 449 LEU D CA 1
ATOM 14616 C C . LEU D 1 448 ? 36.556 -5.431 15.456 1.00 16.19 449 LEU D C 1
ATOM 14617 O O . LEU D 1 448 ? 35.911 -5.582 16.526 1.00 15.78 449 LEU D O 1
ATOM 14622 N N . PRO D 1 449 ? 37.329 -4.333 15.264 1.00 14.29 450 PRO D N 1
ATOM 14623 C CA . PRO D 1 449 ? 37.262 -3.265 16.258 1.00 14.74 450 PRO D CA 1
ATOM 14624 C C . PRO D 1 449 ? 35.844 -2.651 16.410 1.00 12.63 450 PRO D C 1
ATOM 14625 O O . PRO D 1 449 ? 35.085 -2.633 15.470 1.00 14.79 450 PRO D O 1
ATOM 14629 N N . LYS D 1 450 ? 35.619 -2.077 17.586 1.00 11.79 451 LYS D N 1
ATOM 14630 C CA . LYS D 1 450 ? 34.193 -1.643 17.898 1.00 11.71 451 LYS D CA 1
ATOM 14631 C C . LYS D 1 450 ? 33.710 -0.545 16.927 1.00 15.44 451 LYS D C 1
ATOM 14632 O O . LYS D 1 450 ? 32.517 -0.488 16.571 1.00 12.41 451 LYS D O 1
ATOM 14638 N N . HIS D 1 451 ? 34.551 0.400 16.506 1.00 12.91 452 HIS D N 1
ATOM 14639 C CA . HIS D 1 451 ? 34.127 1.437 15.644 1.00 12.94 452 HIS D CA 1
ATOM 14640 C C . HIS D 1 451 ? 33.522 0.925 14.319 1.00 15.32 452 HIS D C 1
ATOM 14641 O O . HIS D 1 451 ? 32.602 1.570 13.817 1.00 14.71 452 HIS D O 1
ATOM 14648 N N . LEU D 1 452 ? 33.984 -0.252 13.792 1.00 13.90 453 LEU D N 1
ATOM 14649 C CA . LEU D 1 452 ? 33.496 -0.790 12.525 1.00 13.29 453 LEU D CA 1
ATOM 14650 C C . LEU D 1 452 ? 32.121 -1.457 12.773 1.00 14.50 453 LEU D C 1
ATOM 14651 O O . LEU D 1 452 ? 31.292 -1.375 11.944 1.00 17.08 453 LEU D O 1
ATOM 14656 N N . ASP D 1 453 ? 31.932 -2.021 13.939 1.00 13.51 454 ASP D N 1
ATOM 14657 C CA . ASP D 1 453 ? 30.565 -2.458 14.296 1.00 17.38 454 ASP D CA 1
ATOM 14658 C C . ASP D 1 453 ? 29.568 -1.335 14.444 1.00 10.77 454 ASP D C 1
ATOM 14659 O O . ASP D 1 453 ? 28.351 -1.407 13.996 1.00 11.54 454 ASP D O 1
ATOM 14664 N N . GLU D 1 454 ? 30.009 -0.223 15.115 1.00 11.62 455 GLU D N 1
ATOM 14665 C CA . GLU D 1 454 ? 29.157 1.024 15.245 1.00 10.77 455 GLU D CA 1
ATOM 14666 C C . GLU D 1 454 ? 28.803 1.557 13.814 1.00 13.78 455 GLU D C 1
ATOM 14667 O O . GLU D 1 454 ? 27.647 2.031 13.550 1.00 15.25 455 GLU D O 1
ATOM 14673 N N . LYS D 1 455 ? 29.758 1.461 12.900 1.00 11.65 456 LYS D N 1
ATOM 14674 C CA . LYS D 1 455 ? 29.505 2.030 11.565 1.00 16.02 456 LYS D CA 1
ATOM 14675 C C . LYS D 1 455 ? 28.428 1.147 10.886 1.00 12.28 456 LYS D C 1
ATOM 14676 O O . LYS D 1 455 ? 27.481 1.634 10.287 1.00 15.87 456 LYS D O 1
ATOM 14682 N N . VAL D 1 456 ? 28.463 -0.171 11.094 1.00 13.43 457 VAL D N 1
ATOM 14683 C CA . VAL D 1 456 ? 27.431 -1.012 10.423 1.00 10.34 457 VAL D CA 1
ATOM 14684 C C . VAL D 1 456 ? 26.034 -0.711 11.051 1.00 8.62 457 VAL D C 1
ATOM 14685 O O . VAL D 1 456 ? 25.005 -0.625 10.344 1.00 10.64 457 VAL D O 1
ATOM 14689 N N . ALA D 1 457 ? 26.044 -0.556 12.403 1.00 9.05 458 ALA D N 1
ATOM 14690 C CA . ALA D 1 457 ? 24.717 -0.262 13.106 1.00 9.95 458 ALA D CA 1
ATOM 14691 C C . ALA D 1 457 ? 24.133 1.036 12.541 1.00 10.15 458 ALA D C 1
ATOM 14692 O O . ALA D 1 457 ? 22.947 1.162 12.352 1.00 11.67 458 ALA D O 1
ATOM 14694 N N . ARG D 1 458 ? 25.004 2.065 12.415 1.00 11.37 459 ARG D N 1
ATOM 14695 C CA . ARG D 1 458 ? 24.546 3.430 12.114 1.00 8.18 459 ARG D CA 1
ATOM 14696 C C . ARG D 1 458 ? 23.879 3.419 10.724 1.00 11.12 459 ARG D C 1
ATOM 14697 O O . ARG D 1 458 ? 22.886 4.051 10.546 1.00 12.83 459 ARG D O 1
ATOM 14705 N N . ILE D 1 459 ? 24.397 2.625 9.722 1.00 12.19 460 ILE D N 1
ATOM 14706 C CA . ILE D 1 459 ? 23.820 2.476 8.383 1.00 9.97 460 ILE D CA 1
ATOM 14707 C C . ILE D 1 459 ? 22.391 1.954 8.510 1.00 12.35 460 ILE D C 1
ATOM 14708 O O . ILE D 1 459 ? 21.483 2.506 7.936 1.00 12.57 460 ILE D O 1
ATOM 14713 N N . HIS D 1 460 ? 22.197 1.001 9.428 1.00 9.30 461 HIS D N 1
ATOM 14714 C CA . HIS D 1 460 ? 20.787 0.481 9.537 1.00 7.85 461 HIS D CA 1
ATOM 14715 C C . HIS D 1 460 ? 19.835 1.346 10.354 1.00 9.56 461 HIS D C 1
ATOM 14716 O O . HIS D 1 460 ? 18.641 1.303 10.045 1.00 9.66 461 HIS D O 1
ATOM 14723 N N . VAL D 1 461 ? 20.350 2.038 11.398 1.00 10.52 462 VAL D N 1
ATOM 14724 C CA . VAL D 1 461 ? 19.472 2.972 12.138 1.00 8.73 462 VAL D CA 1
ATOM 14725 C C . VAL D 1 461 ? 18.985 3.950 11.081 1.00 11.24 462 VAL D C 1
ATOM 14726 O O . VAL D 1 461 ? 17.772 4.275 11.050 1.00 10.81 462 VAL D O 1
ATOM 14730 N N . GLU D 1 462 ? 19.917 4.480 10.239 1.00 10.78 463 GLU D N 1
ATOM 14731 C CA . GLU D 1 462 ? 19.466 5.477 9.280 1.00 13.28 463 GLU D CA 1
ATOM 14732 C C . GLU D 1 462 ? 18.438 4.906 8.298 1.00 14.00 463 GLU D C 1
ATOM 14733 O O . GLU D 1 462 ? 17.470 5.593 7.914 1.00 13.52 463 GLU D O 1
ATOM 14739 N N . ALA D 1 463 ? 18.661 3.659 7.820 1.00 10.92 464 ALA D N 1
ATOM 14740 C CA . ALA D 1 463 ? 17.756 3.047 6.899 1.00 10.62 464 ALA D CA 1
ATOM 14741 C C . ALA D 1 463 ? 16.353 2.920 7.454 1.00 13.06 464 ALA D C 1
ATOM 14742 O O . ALA D 1 463 ? 15.437 2.950 6.710 1.00 14.30 464 ALA D O 1
ATOM 14744 N N . LEU D 1 464 ? 16.265 2.659 8.780 1.00 10.97 465 LEU D N 1
ATOM 14745 C CA . LEU D 1 464 ? 14.931 2.578 9.473 1.00 10.90 465 LEU D CA 1
ATOM 14746 C C . LEU D 1 464 ? 14.382 3.974 9.932 1.00 13.40 465 LEU D C 1
ATOM 14747 O O . LEU D 1 464 ? 13.207 4.051 10.395 1.00 14.52 465 LEU D O 1
ATOM 14752 N N . GLY D 1 465 ? 15.102 5.050 9.711 1.00 13.81 466 GLY D N 1
ATOM 14753 C CA . GLY D 1 465 ? 14.559 6.308 10.105 1.00 12.09 466 GLY D CA 1
ATOM 14754 C C . GLY D 1 465 ? 14.773 6.665 11.557 1.00 11.45 466 GLY D C 1
ATOM 14755 O O . GLY D 1 465 ? 14.125 7.625 12.093 1.00 15.73 466 GLY D O 1
ATOM 14756 N N . GLY D 1 466 ? 15.699 5.966 12.222 1.00 10.62 467 GLY D N 1
ATOM 14757 C CA . GLY D 1 466 ? 15.949 6.343 13.637 1.00 9.85 467 GLY D CA 1
ATOM 14758 C C . GLY D 1 466 ? 16.795 7.599 13.671 1.00 17.41 467 GLY D C 1
ATOM 14759 O O . GLY D 1 466 ? 17.519 7.896 12.727 1.00 14.44 467 GLY D O 1
ATOM 14760 N N . HIS D 1 467 ? 16.664 8.352 14.761 1.00 9.99 468 HIS D N 1
ATOM 14761 C CA . HIS D 1 467 ? 17.324 9.700 14.858 1.00 8.70 468 HIS D CA 1
ATOM 14762 C C . HIS D 1 467 ? 18.207 9.594 16.005 1.00 9.04 468 HIS D C 1
ATOM 14763 O O . HIS D 1 467 ? 17.818 9.741 17.127 1.00 11.20 468 HIS D O 1
ATOM 14770 N N . LEU D 1 468 ? 19.543 9.496 15.723 1.00 9.47 469 LEU D N 1
ATOM 14771 C CA . LEU D 1 468 ? 20.500 9.521 16.812 1.00 12.26 469 LEU D CA 1
ATOM 14772 C C . LEU D 1 468 ? 20.739 10.946 17.366 1.00 13.11 469 LEU D C 1
ATOM 14773 O O . LEU D 1 468 ? 20.657 11.926 16.625 1.00 15.54 469 LEU D O 1
ATOM 14778 N N . THR D 1 469 ? 21.020 11.021 18.674 1.00 10.36 470 THR D N 1
ATOM 14779 C CA . THR D 1 469 ? 21.507 12.242 19.327 1.00 11.33 470 THR D CA 1
ATOM 14780 C C . THR D 1 469 ? 22.990 12.326 19.139 1.00 9.64 470 THR D C 1
ATOM 14781 O O . THR D 1 469 ? 23.714 11.341 19.189 1.00 13.36 470 THR D O 1
ATOM 14785 N N . LYS D 1 470 ? 23.462 13.579 18.916 1.00 11.89 471 LYS D N 1
ATOM 14786 C CA . LYS D 1 470 ? 24.903 13.824 18.859 1.00 13.98 471 LYS D CA 1
ATOM 14787 C C . LYS D 1 470 ? 25.361 14.421 20.194 1.00 13.23 471 LYS D C 1
ATOM 14788 O O . LYS D 1 470 ? 24.769 15.415 20.721 1.00 13.93 471 LYS D O 1
ATOM 14794 N N . LEU D 1 471 ? 26.400 13.794 20.757 1.00 14.34 472 LEU D N 1
ATOM 14795 C CA . LEU D 1 471 ? 26.962 14.302 22.055 1.00 12.17 472 LEU D CA 1
ATOM 14796 C C . LEU D 1 471 ? 27.530 15.696 21.841 1.00 15.26 472 LEU D C 1
ATOM 14797 O O . LEU D 1 471 ? 28.102 16.023 20.740 1.00 18.80 472 LEU D O 1
ATOM 14802 N N . THR D 1 472 ? 27.344 16.522 22.879 1.00 15.04 473 THR D N 1
ATOM 14803 C CA . THR D 1 472 ? 28.031 17.815 22.822 1.00 17.73 473 THR D CA 1
ATOM 14804 C C . THR D 1 472 ? 29.499 17.550 23.145 1.00 15.45 473 THR D C 1
ATOM 14805 O O . THR D 1 472 ? 29.860 16.566 23.811 1.00 16.80 473 THR D O 1
ATOM 14809 N N . LYS D 1 473 ? 30.360 18.553 22.878 1.00 19.06 474 LYS D N 1
ATOM 14810 C CA . LYS D 1 473 ? 31.742 18.451 23.333 1.00 21.28 474 LYS D CA 1
ATOM 14811 C C . LYS D 1 473 ? 31.876 18.208 24.890 1.00 19.10 474 LYS D C 1
ATOM 14812 O O . LYS D 1 473 ? 32.581 17.330 25.292 1.00 19.65 474 LYS D O 1
ATOM 14818 N N . GLU D 1 474 ? 31.057 18.879 25.713 1.00 20.31 475 GLU D N 1
ATOM 14819 C CA . GLU D 1 474 ? 31.139 18.772 27.166 1.00 19.35 475 GLU D CA 1
ATOM 14820 C C . GLU D 1 474 ? 30.634 17.355 27.566 1.00 17.50 475 GLU D C 1
ATOM 14821 O O . GLU D 1 474 ? 31.167 16.725 28.467 1.00 19.64 475 GLU D O 1
ATOM 14827 N N . GLN D 1 475 ? 29.524 16.901 26.954 1.00 16.50 476 GLN D N 1
ATOM 14828 C CA . GLN D 1 475 ? 29.093 15.496 27.232 1.00 15.16 476 GLN D CA 1
ATOM 14829 C C . GLN D 1 475 ? 30.128 14.410 26.830 1.00 13.70 476 GLN D C 1
ATOM 14830 O O . GLN D 1 475 ? 30.330 13.450 27.557 1.00 17.13 476 GLN D O 1
ATOM 14836 N N . ALA D 1 476 ? 30.699 14.551 25.625 1.00 15.24 477 ALA D N 1
ATOM 14837 C CA . ALA D 1 476 ? 31.732 13.633 25.183 1.00 16.44 477 ALA D CA 1
ATOM 14838 C C . ALA D 1 476 ? 32.898 13.642 26.156 1.00 18.65 477 ALA D C 1
ATOM 14839 O O . ALA D 1 476 ? 33.415 12.563 26.494 1.00 21.74 477 ALA D O 1
ATOM 14841 N N . GLU D 1 477 ? 33.270 14.836 26.673 1.00 18.80 478 GLU D N 1
ATOM 14842 C CA . GLU D 1 477 ? 34.362 14.902 27.642 1.00 27.24 478 GLU D CA 1
ATOM 14843 C C . GLU D 1 477 ? 33.992 14.193 28.961 1.00 21.94 478 GLU D C 1
ATOM 14844 O O . GLU D 1 477 ? 34.802 13.509 29.583 1.00 23.28 478 GLU D O 1
ATOM 14850 N N . TYR D 1 478 ? 32.728 14.323 29.362 1.00 19.43 479 TYR D N 1
ATOM 14851 C CA . TYR D 1 478 ? 32.240 13.771 30.618 1.00 16.01 479 TYR D CA 1
ATOM 14852 C C . TYR D 1 478 ? 32.234 12.274 30.632 1.00 18.47 479 TYR D C 1
ATOM 14853 O O . TYR D 1 478 ? 32.570 11.641 31.609 1.00 19.70 479 TYR D O 1
ATOM 14862 N N . LEU D 1 479 ? 31.846 11.705 29.481 1.00 16.89 480 LEU D N 1
ATOM 14863 C CA . LEU D 1 479 ? 31.894 10.232 29.273 1.00 17.90 480 LEU D CA 1
ATOM 14864 C C . LEU D 1 479 ? 33.289 9.693 28.930 1.00 17.86 480 LEU D C 1
ATOM 14865 O O . LEU D 1 479 ? 33.494 8.501 28.967 1.00 22.10 480 LEU D O 1
ATOM 14870 N N . GLY D 1 480 ? 34.204 10.585 28.558 1.00 20.70 481 GLY D N 1
ATOM 14871 C CA . GLY D 1 480 ? 35.500 10.270 27.998 1.00 15.57 481 GLY D CA 1
ATOM 14872 C C . GLY D 1 480 ? 35.519 9.538 26.703 1.00 17.71 481 GLY D C 1
ATOM 14873 O O . GLY D 1 480 ? 36.232 8.482 26.589 1.00 20.06 481 GLY D O 1
ATOM 14874 N N . VAL D 1 481 ? 34.677 9.984 25.780 1.00 17.61 482 VAL D N 1
ATOM 14875 C CA . VAL D 1 481 ? 34.565 9.378 24.440 1.00 13.52 482 VAL D CA 1
ATOM 14876 C C . VAL D 1 481 ? 34.744 10.459 23.422 1.00 17.85 482 VAL D C 1
ATOM 14877 O O . VAL D 1 481 ? 34.496 11.670 23.722 1.00 21.32 482 VAL D O 1
ATOM 14881 N N . ASP D 1 482 ? 35.038 10.053 22.184 1.00 18.70 483 ASP D N 1
ATOM 14882 C CA . ASP D 1 482 ? 34.963 10.929 21.026 1.00 19.23 483 ASP D CA 1
ATOM 14883 C C . ASP D 1 482 ? 33.497 11.103 20.602 1.00 21.42 483 ASP D C 1
ATOM 14884 O O . ASP D 1 482 ? 32.670 10.172 20.752 1.00 17.19 483 ASP D O 1
ATOM 14889 N N . VAL D 1 483 ? 33.123 12.286 20.129 1.00 16.11 484 VAL D N 1
ATOM 14890 C CA . VAL D 1 483 ? 31.762 12.497 19.646 1.00 15.09 484 VAL D CA 1
ATOM 14891 C C . VAL D 1 483 ? 31.401 11.441 18.597 1.00 14.15 484 VAL D C 1
ATOM 14892 O O . VAL D 1 483 ? 30.159 11.088 18.443 1.00 17.14 484 VAL D O 1
ATOM 14896 N N . GLU D 1 484 ? 32.414 11.008 17.798 1.00 14.59 485 GLU D N 1
ATOM 14897 C CA . GLU D 1 484 ? 32.132 10.023 16.716 1.00 19.54 485 GLU D CA 1
ATOM 14898 C C . GLU D 1 484 ? 32.267 8.593 17.142 1.00 13.31 485 GLU D C 1
ATOM 14899 O O . GLU D 1 484 ? 32.212 7.714 16.270 1.00 17.11 485 GLU D O 1
ATOM 14905 N N . GLY D 1 485 ? 32.512 8.353 18.436 1.00 14.95 486 GLY D N 1
ATOM 14906 C C . GLY D 1 485 ? 34.090 6.569 18.853 1.00 16.07 486 GLY D C 1
ATOM 14907 O O . GLY D 1 485 ? 34.930 7.321 18.237 1.00 16.15 486 GLY D O 1
ATOM 14908 N N . PRO D 1 486 ? 34.401 5.359 19.314 1.00 13.93 487 PRO D N 1
ATOM 14909 C CA . PRO D 1 486 ? 33.434 4.368 19.877 1.00 11.57 487 PRO D CA 1
ATOM 14910 C C . PRO D 1 486 ? 32.906 4.792 21.243 1.00 13.65 487 PRO D C 1
ATOM 14911 O O . PRO D 1 486 ? 33.531 5.609 21.987 1.00 16.43 487 PRO D O 1
ATOM 14915 N N . TYR D 1 487 ? 31.688 4.336 21.606 1.00 12.98 488 TYR D N 1
ATOM 14916 C CA . TYR D 1 487 ? 31.027 4.889 22.758 1.00 12.08 488 TYR D CA 1
ATOM 14917 C C . TYR D 1 487 ? 31.003 4.034 24.013 1.00 12.48 488 TYR D C 1
ATOM 14918 O O . TYR D 1 487 ? 30.548 4.464 25.060 1.00 15.03 488 TYR D O 1
ATOM 14927 N N . LYS D 1 488 ? 31.519 2.814 23.879 1.00 11.89 489 LYS D N 1
ATOM 14928 C CA . LYS D 1 488 ? 31.523 1.824 24.944 1.00 11.73 489 LYS D CA 1
ATOM 14929 C C . LYS D 1 488 ? 32.911 1.176 25.178 1.00 11.49 489 LYS D C 1
ATOM 14930 O O . LYS D 1 488 ? 33.691 1.067 24.194 1.00 11.99 489 LYS D O 1
ATOM 14936 N N . PRO D 1 489 ? 33.097 0.719 26.450 1.00 12.60 490 PRO D N 1
ATOM 14937 C CA . PRO D 1 489 ? 34.343 -0.013 26.787 1.00 13.05 490 PRO D CA 1
ATOM 14938 C C . PRO D 1 489 ? 34.363 -1.360 26.025 1.00 13.26 490 PRO D C 1
ATOM 14939 O O . PRO D 1 489 ? 33.295 -1.884 25.599 1.00 15.34 490 PRO D O 1
ATOM 14943 N N . ASP D 1 490 ? 35.575 -1.900 25.857 1.00 14.48 491 ASP D N 1
ATOM 14944 C CA . ASP D 1 490 ? 35.678 -3.088 25.055 1.00 15.65 491 ASP D CA 1
ATOM 14945 C C . ASP D 1 490 ? 34.861 -4.261 25.561 1.00 12.61 491 ASP D C 1
ATOM 14946 O O . ASP D 1 490 ? 34.544 -5.160 24.766 1.00 18.03 491 ASP D O 1
ATOM 14951 N N . HIS D 1 491 ? 34.690 -4.334 26.892 1.00 13.42 492 HIS D N 1
ATOM 14952 C CA . HIS D 1 491 ? 33.978 -5.508 27.462 1.00 14.24 492 HIS D CA 1
ATOM 14953 C C . HIS D 1 491 ? 32.487 -5.196 27.601 1.00 10.92 492 HIS D C 1
ATOM 14954 O O . HIS D 1 491 ? 31.742 -5.976 28.205 1.00 14.66 492 HIS D O 1
ATOM 14961 N N . TYR D 1 492 ? 32.077 -4.100 26.997 1.00 10.05 493 TYR D N 1
ATOM 14962 C CA . TYR D 1 492 ? 30.618 -3.803 27.149 1.00 9.98 493 TYR D CA 1
ATOM 14963 C C . TYR D 1 492 ? 29.755 -4.933 26.467 1.00 11.43 493 TYR D C 1
ATOM 14964 O O . TYR D 1 492 ? 30.078 -5.389 25.337 1.00 10.70 493 TYR D O 1
ATOM 14973 N N . ARG D 1 493 ? 28.588 -5.258 27.112 1.00 11.03 494 ARG D N 1
ATOM 14974 C CA . ARG D 1 493 ? 27.875 -6.459 26.615 1.00 10.66 494 ARG D CA 1
ATOM 14975 C C . ARG D 1 493 ? 26.569 -6.143 25.811 1.00 12.22 494 ARG D C 1
ATOM 14976 O O . ARG D 1 493 ? 25.919 -7.028 25.333 1.00 10.87 494 ARG D O 1
ATOM 14984 N N . TYR D 1 494 ? 26.208 -4.865 25.781 1.00 11.51 495 TYR D N 1
ATOM 14985 C CA . TYR D 1 494 ? 24.919 -4.466 25.133 1.00 10.10 495 TYR D CA 1
ATOM 14986 C C . TYR D 1 494 ? 23.674 -5.243 25.667 1.00 11.82 495 TYR D C 1
ATOM 14987 O O . TYR D 1 494 ? 23.716 -5.668 26.831 1.00 13.10 495 TYR D O 1
#

Organism: Mycobacterium tuberculosis (strain ATCC 25618 / H37Rv) (NCBI:txid83332)

GO terms:
  GO:0070403 NAD+ binding (F, IDA)
  GO:0004013 adenosylhomocysteinase activity (F, IDA)
  GO:0046085 adenosine metabolic process (P, IDA)
  GO:0009087 L-methionine catabolic process (P, IDA)
  GO:0005576 extracellular region (C, HDA)
  GO:0005886 plasma membrane (C, HDA)
  GO:0035635 entry of bacterium into host cell (P, IMP)
  GO:0044650 adhesion of symbiont to host cell (P, IMP)
  GO:0005515 protein binding (F, IPI)
  GO:0005576 extracellular region (C, IDA)
  GO:0035375 zymogen binding (F, IPI)

Solvent-accessible surface area: 64441 Å² total

Foldseek 3Di:
DDDWDAAQNATAAADDLQLQVVLVVLLVVLCLLQLLLVVLLVVQQVVLLAAPAEEQEEAQQFSLVLSLQVSNVSSHHAFAYEYNDQAQHDRSSLSNQQQDPPGGSNGRDHHYYYHYGHDDLLSRLVRLVVSQADPDLVRGHAAYEYELCPNVCLLLVLQVCLVVVHQDQDDPPDDPSVNSSSVVSRVVCVPDRCSSVVSLVRHLEYEYQAPNNVVVLVVCVVVVRLSHEYEDLCPLVLRVQQCLAQQLLPQVVVLVCLQPVDQLAPFEEEEEDQGRNSNSVVVNSVVSNHQYAYEDDPVVSQVVCVVVPHHHDALVVCLQRGLEYEYAHSDADRAEPVSVVSYAAAREYEYQYQAQRNHPLVCQVVVPFDWDDPDFQWIWTADPVVRGIYIYGNSRHRRSSNRHNGGRSNSSSLSSSSSSVVSSCCSNVSVVGDSHYHYDDNLSSVVSVVSSCVSVPHDDDFDDPVRCVVQVADSSDPRDDPVDDD/DAWDAAQNATAAADDLQLQVVLLVLLVVLCLLQLLLVVLLVVQQVVLLAAPAEEQEEAQQFSQVLSLQVSSVSSHHAFAYEYNDQAQHDRSSQSNQQQDPPGGSNGRDHHYYYYYGHDDLLSRVVRLVVSQADPDLVSGHAAYEYELQPNVCLLLVLQVQLVVVHQDQDDPPPPPNVNSSSVVSRVVCVPDRCSSVVSLVRHLEYEYQYPNNVVVQVVCVVVVRLSHEYEDLCPLCLRVQQCLAQQLLPQVVVLVCLQPVDQLAPFEEEEEDQGRNSNSPVVNSVVSHHQYAYEDDPVVSQVVCVVVPHHYDALVVCLQRGLEYEYAHSDADRAEPVSVVSYAAAREYEYQYQAQRNHPLVCQVPVPWDWDAPDFQWIWTADPVVRGIYIYGNSSHRRSSRRHNGGRSNSSSLSSSSSSVSSSCCSNVSVVGDSHYHYDDNLSSVVSVVSSCVSVPHDDDFDDPVRCVVQVADSSDPRDDPPDDD/DAWDAAQHATAAADDLVLQVVLLVLLVVLVLLQLLLVVLLVVQQVVLLQAPAEEQEAAQQFSLVLSLQVSNVSSHYAFAYEYNDQAQHDRSSLSNQQQDPPGGSNNRDHHYYYYYGHDDLLSRLVRLVVSQADPDLVQGHAAYEEEQCPNVCLLLVLQVQLVVVAQDADDPPDDPSVNSSSVVSRVVCVPDRCSSVSSLVRHAEYEYQYDNNVVVLVVCVVVVRLSHEYEDLCPLLLRVQQCLAQQLLPLVVVLCCLQPVDQLAPFEEEEEAQGRNSNSVVNSSVVSNHQYAYEDDDVVSQVVCVVVPHHYDALVVCLQRGQEYEYAHSDADRQEPVSVVNHAAAREYEYQHAAQRNYHLVCLVPVPWDWDDPDQQWIWTADPVVRGIYIYGNSSHRRSSNRHNGGRSNSSSLSSSSSSVVSSCCSNVVVVDDSHYHYDDNLSSVVSVVSSCVSVPHDDDFADPVRCVVQVADSSDPRDDPPDND/DAWDAAQRATAAADDLQLQVVLLVLLVVLCLLQLLLVVLLVVQQVVLLAALAEEQEAAQQFSLVLSLLVSNVSSHHAFAYEYNDQAQHDRSSLSNQQQDPPGGSNNRDHHYYQYYGRDDLLSRLVRLVVSQADPDLVSGHAAYEYEQAPNVCLLLVLQVQLVVVAQDADDPPHDPSVNSSSVVSRVVCVPDSCSSVSSLVRHLEYEYQADNNVVVLVVCVVVVRLSHEYEDLCPLLLRVQQCLAVQLLPLVVVLCCLQPVDQLAPFEEEEEDQGRNSNSVVVSSVVSNHQYAYEDDDVVSQVVCVVVPHHYDALVVCLLRGQEYEYEHSDACRQEPVSVVNHAAAREYEYQYAALRNYHLVCLVPVPWDWDDPDFQWIWTADPVVRGIYIYGNSSHRRSSNRHNGGRSNSSSLSSSSSSVVSSCCSNVSVVDDSHYHYDDNLSSVVSVVSSCVSVPHDDDFADPVRCVVQVHDSRPRDDPPDDD

Nearest PDB structures (foldseek):
  3ce6-assembly1_C  TM=1.002E+00  e=3.944E-93  Mycobacterium tuberculosis H37Rv
  5v96-assembly1_A  TM=9.714E-01  e=8.073E-63  Naegleria fowleri
  1v8b-assembly1_D  TM=9.640E-01  e=2.535E-62  Plasmodium falciparum 3D7
  6uk3-assembly2_D  TM=9.689E-01  e=9.757E-61  Acanthamoeba castellanii str. Neff
  5m67-assembly1_B  TM=9.645E-01  e=7.036E-61  Bradyrhizobium elkanii

CATH classification: 3.40.50.1480 (+1 more: 3.40.50.720)

Sequence (1940 aa):
SLTPDVRNGIDFKIADLSLADFGRKELRIAEHEMPGLMSLRREYAEVQPLKGARISGSLHMTVQTAVLIETLTALGAEVRWASCNIFSTQDHAAAAVVVGPHGTPDEPKGVPVFAWKGETLEEYWWAAEQMLTWPDPDKPANMILDDGGDATMLVLRGMQYEKAGVVPPAEEDDPAEWKVFLNLLRTRFETDKDKWTKIAESVKGVTEETTTGVLRLYQFAAAGDLAFPAINVNDSVTKSKFDNKYGTRHSLIDGINRGTDALIGGKKVLICGYGDVGKGCAEAMKGQGARVSVTEIDPINALQAMMEGFDVVTVEEAIGDADIVVTATGNKDIIMLEHIKAMKDHAILGNIGHFDNEIDMAGLERSGATRVNVKPQVDLWTFGDTGRSIIVLSEGRLLNLGNATGHPSFVMSNSFANQTIAQIELWTKNDEYDNEVYRLPKHLDEKVARIHVEALGGHLTKLTKEQAEYLGVDVEGPYKPDHYRYLTPDVRNGIDFKIADLSLADFGRKELRIAEHEMPGLMSLRREYAEVQPLKGARISGSLHMTVQTAVLIETLTALGAEVRWASCNIFSTQDHAAAAVVVGPHGTPDEPKGVPVFAWKGETLEEYWWAAEQMLTWPDPDKPANMILDDGGDATMLVLRGMQYEKAGVVPPAEEDDPAEWKVFLNLLRTRFETDKDKWTKIAESVKGVTEETTTGVLRLYQFAAAGDLAFPAINVNDSVTKSKFDNKYGTRHSLIDGINRGTDALIGGKKVLICGYGDVGKGCAEAMKGQGARVSVTEIDPINALQAMMEGFDVVTVEEAIGDADIVVTATGNKDIIMLEHIKAMKDHAILGNIGHFDNEIDMAGLERSGATRVNVKPQVDLWTFGDTGRSIIVLSEGRLLNLGNATGHPSFVMSNSFANQTIAQIELWTKNDEYDNEVYRLPKHLDEKVARIHVEALGGHLTKLTKEQAEYLGVDVEGPYKPDHYRYLTPDVRNGIDFKIADLSLADFGRKELRIAEHEMPGLMSLRREYAEVQPLKGARISGSLHMTVQTAVLIETLTALGAEVRWASCNIFSTQDHAAAAVVVGPHGTPDEPKGVPVFAWKGETLEEYWWAAEQMLTWPDPDKPANMILDDGGDATMLVLRGMQYEKAGVVPPAEEDDPAEWKVFLNLLRTRFETDKDKWTKIAESVKGVTEETTTGVLRLYQFAAAGDLAFPAINVNDSVTKSKFDNKYGTRHSLIDGINRGTDALIGGKKVLICGYGDVGKGCAEAMKGQGARVSVTEIDPINALQAMMEGFDVVTVEEAIGDADIVVTATGNKDIIMLEHIKAMKDHAILGNIGHFDNEIDMAGLERSGATRVNVKPQVDLWTFGDTGRSIIVLSEGRLLNLGNATGHPSFVMSNSFANQTIAQIELWTKNDEYDNEVYRLPKHLDEKVARIHVEALGGHLTKLTKEQAEYLGVDVEGPYKPDHYRYLTPDVRNGIDFKIADLSLADFGRKELRIAEHEMPGLMSLRREYAEVQPLKGARISGSLHMTVQTAVLIETLTALGAEVRWASCNIFSTQDHAAAAVVVGPHGTPDEPKGVPVFAWKGETLEEYWWAAEQMLTWPDPDKPANMILDDGGDATMLVLRGMQYEKAGVVPPAEEDDPAEWKVFLNLLRTRFETDKDKWTKIAESVKGVTEETTTGVLRLYQFAAAGDLAFPAINVNDSVTKSKFDNKYGTRHSLIDGINRGTDALIGGKKVLICGYGDVGKGCAEAMKGQGARVSVTEIDPINALQAMMEGFDVVTVEEAIGDADIVVTATGNKDIIMLEHIKAMKDHAILGNIGHFDNEIDM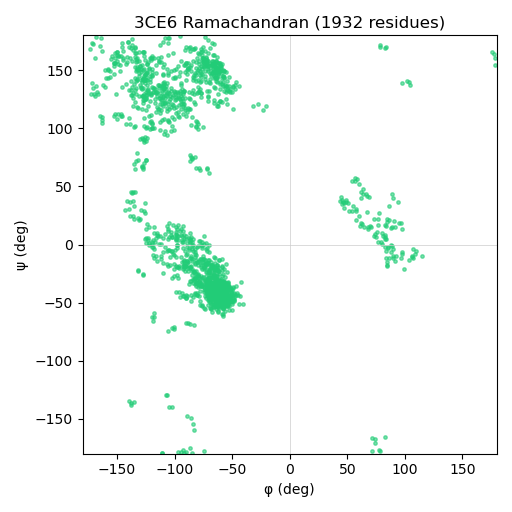AGLERSGATRVNVKPQVDLWTFGDTGRSIIVLSEGRLLNLGNATGHPSFVMSNSFANQTIAQIELWTKNDEYDNEVYRLPKHLDEKVARIHVEALGGHLTKLTKEQAEYLGVDVEPYKPDHYRY

InterPro domains:
  IPR000043 Adenosylhomocysteinase-like [MF_00563] (16-487)
  IPR000043 Adenosylhomocysteinase-like [PF05221] (20-494)
  IPR000043 Adenosylhomocysteinase-like [PIRSF001109] (8-495)
  IPR000043 Adenosylhomocysteinase-like [PTHR23420] (17-495)
  IPR000043 Adenosylhomocysteinase-like [SM00996] (20-494)
  IPR000043 Adenosylhomocysteinase-like [TIGR00936] (21-487)
  IPR000043 Adenosylhomocysteinase-like [cd00401] (30-482)
  IPR015878 S-adenosyl-L-homocysteine hydrolase, NAD binding domain [PF00670] (253-415)
  IPR015878 S-adenosyl-L-homocysteine hydrolase, NAD binding domain [SM00997] (253-415)
  IPR020082 S-adenosyl-L-homocysteine hydrolase, conserved site [PS00738] (92-106)
  IPR020082 S-adenosyl-L-homocysteine hydrolase, conserved site [PS00739] (275-291)
  IPR036291 NAD(P)-binding domain superfamily [SSF51735] (253-415)
  IPR042172 Adenosylhomocysteinase-like superfamily [G3DSA:3.40.50.1480] (20-495)

Radius of gyration: 36.62 Å; Cα contacts (8 Å, |Δi|>4): 4710; chains: 4; bounding box: 94×82×96 Å